Protein 4XGU (pdb70)

InterPro domains:
  IPR001270 ClpA/B family [PR00300] (175-193)
  IPR001270 ClpA/B family [PR00300] (289-303)
  IPR003593 AAA+ ATPase domain [SM00382] (171-323)
  IPR003959 ATPase, AAA-type, core [PF00004] (175-319)
  IPR003960 ATPase, AAA-type, conserved site [PS00674] (293-312)
  IPR027417 P-loop containing nucleoside triphosphate hydrolase [G3DSA:3.40.50.300] (130-339)
  IPR027417 P-loop containing nucleoside triphosphate hydrolase [SSF52540] (135-396)
  IPR044539 Pachytene checkpoint protein 2-like [PTHR45991] (6-421)
  IPR054330 Pch2-like, N-terminal domain [PF22107] (8-100)
  IPR058249 Pachytene checkpoint protein 2, C-terminal [PF23242] (326-416)

Organism: Caenorhabditis elegans (NCBI:txid6239)

B-factor: mean 85.98, std 29.13, range [28.81, 210.5]

Structure (mmCIF, N/CA/C/O backbone):
data_4XGU
#
_entry.id   4XGU
#
_cell.length_a   126.710
_cell.length_b   240.970
_cell.length_c   197.950
_cell.angle_alpha   90.00
_cell.angle_beta   90.00
_cell.angle_gamma   90.00
#
_symmetry.space_group_name_H-M   'C 2 2 21'
#
loop_
_entity.id
_entity.type
_entity.pdbx_description
1 polymer 'Putative pachytene checkpoint protein 2'
2 non-polymer 'SULFATE ION'
3 non-polymer "ADENOSINE-5'-DIPHOSPHATE"
4 water water
#
loop_
_atom_site.group_PDB
_atom_site.id
_atom_site.type_symbol
_atom_site.label_atom_id
_atom_site.label_alt_id
_atom_site.label_comp_id
_atom_site.label_asym_id
_atom_site.label_entity_id
_atom_site.label_seq_id
_atom_site.pdbx_PDB_ins_code
_atom_site.Cartn_x
_atom_site.Cartn_y
_atom_site.Cartn_z
_atom_site.occupancy
_atom_site.B_iso_or_equiv
_atom_site.auth_seq_id
_atom_site.auth_comp_id
_atom_site.auth_asym_id
_atom_site.auth_atom_id
_atom_site.pdbx_PDB_model_num
ATOM 1 N N . PRO A 1 4 ? -30.767 233.815 213.567 1.00 129.60 4 PRO A N 1
ATOM 2 C CA . PRO A 1 4 ? -31.895 233.473 214.439 1.00 132.66 4 PRO A CA 1
ATOM 3 C C . PRO A 1 4 ? -31.495 233.352 215.909 1.00 134.99 4 PRO A C 1
ATOM 4 O O . PRO A 1 4 ? -32.256 233.760 216.785 1.00 136.14 4 PRO A O 1
ATOM 8 N N . MET A 1 5 ? -30.315 232.798 216.169 1.00 134.80 5 MET A N 1
ATOM 9 C CA . MET A 1 5 ? -29.852 232.589 217.538 1.00 134.99 5 MET A CA 1
ATOM 10 C C . MET A 1 5 ? -28.489 233.237 217.762 1.00 131.10 5 MET A C 1
ATOM 11 O O . MET A 1 5 ? -27.560 233.026 216.983 1.00 129.28 5 MET A O 1
ATOM 16 N N . LYS A 1 6 ? -28.370 234.023 218.828 1.00 131.52 6 LYS A N 1
ATOM 17 C CA . LYS A 1 6 ? -27.100 234.667 219.157 1.00 130.59 6 LYS A CA 1
ATOM 18 C C . LYS A 1 6 ? -26.715 234.466 220.619 1.00 134.02 6 LYS A C 1
ATOM 19 O O . LYS A 1 6 ? -27.498 234.742 221.528 1.00 138.96 6 LYS A O 1
ATOM 25 N N . THR A 1 7 ? -25.496 233.981 220.828 1.00 131.03 7 THR A N 1
ATOM 26 C CA . THR A 1 7 ? -24.997 233.679 222.162 1.00 127.75 7 THR A CA 1
ATOM 27 C C . THR A 1 7 ? -23.794 234.547 222.503 1.00 120.20 7 THR A C 1
ATOM 28 O O . THR A 1 7 ? -22.806 234.569 221.769 1.00 120.57 7 THR A O 1
ATOM 32 N N . LEU A 1 8 ? -23.876 235.260 223.621 1.00 115.01 8 LEU A N 1
ATOM 33 C CA . LEU A 1 8 ? -22.794 236.147 224.037 1.00 109.22 8 LEU A CA 1
ATOM 34 C C . LEU A 1 8 ? -22.144 235.702 225.342 1.00 109.00 8 LEU A C 1
ATOM 35 O O . LEU A 1 8 ? -22.824 235.439 226.333 1.00 116.14 8 LEU A O 1
ATOM 40 N N . LYS A 1 9 ? -20.818 235.627 225.330 1.00 102.43 9 LYS A N 1
ATOM 41 C CA . LYS A 1 9 ? -20.050 235.279 226.518 1.00 102.38 9 LYS A CA 1
ATOM 42 C C . LYS A 1 9 ? -18.949 236.309 226.756 1.00 103.32 9 LYS A C 1
ATOM 43 O O . LYS A 1 9 ? -18.560 237.031 225.838 1.00 104.97 9 LYS A O 1
ATOM 49 N N . ASN A 1 10 ? -18.464 236.379 227.992 1.00 99.68 10 ASN A N 1
ATOM 50 C CA . ASN A 1 10 ? -17.374 237.281 228.351 1.00 102.62 10 ASN A CA 1
ATOM 51 C C . ASN A 1 10 ? -17.694 238.745 228.045 1.00 100.20 10 ASN A C 1
ATOM 52 O O . ASN A 1 10 ? -16.863 239.477 227.504 1.00 103.21 10 ASN A O 1
ATOM 57 N N . ILE A 1 11 ? -18.910 239.161 228.378 1.00 91.92 11 ILE A N 1
ATOM 58 C CA . ILE A 1 11 ? -19.265 240.571 228.330 1.00 84.96 11 ILE A CA 1
ATOM 59 C C . ILE A 1 11 ? -18.660 241.252 229.551 1.00 81.95 11 ILE A C 1
ATOM 60 O O . ILE A 1 11 ? -18.701 240.706 230.653 1.00 85.75 11 ILE A O 1
ATOM 65 N N . HIS A 1 12 ? -18.082 242.431 229.358 1.00 78.62 12 HIS A N 1
ATOM 66 C CA . HIS A 1 12 ? -17.487 243.158 230.472 1.00 81.10 12 HIS A CA 1
ATOM 67 C C . HIS A 1 12 ? -18.145 244.515 230.684 1.00 83.40 12 HIS A C 1
ATOM 68 O O . HIS A 1 12 ? -18.392 245.259 229.735 1.00 85.43 12 HIS A O 1
ATOM 75 N N . ALA A 1 13 ? -18.430 244.823 231.944 1.00 82.42 13 ALA A N 1
ATOM 76 C CA . ALA A 1 13 ? -19.031 246.096 232.303 1.00 81.17 13 ALA A CA 1
ATOM 77 C C . ALA A 1 13 ? -18.105 246.871 233.229 1.00 81.23 13 ALA A C 1
ATOM 78 O O . ALA A 1 13 ? -17.527 246.308 234.158 1.00 83.37 13 ALA A O 1
ATOM 80 N N . GLU A 1 14 ? -17.962 248.165 232.964 1.00 81.95 14 GLU A N 1
ATOM 81 C CA . GLU A 1 14 ? -17.132 249.033 233.789 1.00 84.50 14 GLU A CA 1
ATOM 82 C C . GLU A 1 14 ? -17.969 250.165 234.368 1.00 87.39 14 GLU A C 1
ATOM 83 O O . GLU A 1 14 ? -18.643 250.887 233.634 1.00 89.14 14 GLU A O 1
ATOM 89 N N . ILE A 1 15 ? -17.923 250.317 235.686 1.00 89.20 15 ILE A N 1
ATOM 90 C CA . ILE A 1 15 ? -18.766 251.289 236.371 1.00 90.51 15 ILE A CA 1
ATOM 91 C C . ILE A 1 15 ? -17.927 252.357 237.061 1.00 91.08 15 ILE A C 1
ATOM 92 O O . ILE A 1 15 ? -17.001 252.046 237.808 1.00 93.58 15 ILE A O 1
ATOM 97 N N . ARG A 1 16 ? -18.253 253.618 236.798 1.00 92.69 16 ARG A N 1
ATOM 98 C CA . ARG A 1 16 ? -17.523 254.742 237.375 1.00 96.13 16 ARG A CA 1
ATOM 99 C C . ARG A 1 16 ? -18.276 255.321 238.573 1.00 101.69 16 ARG A C 1
ATOM 100 O O . ARG A 1 16 ? -19.360 255.875 238.413 1.00 108.99 16 ARG A O 1
ATOM 108 N N . ILE A 1 17 ? -17.705 255.199 239.768 1.00 101.57 17 ILE A N 1
ATOM 109 C CA . ILE A 1 17 ? -18.384 255.655 240.981 1.00 104.65 17 ILE A CA 1
ATOM 110 C C . ILE A 1 17 ? -17.775 256.903 241.606 1.00 112.62 17 ILE A C 1
ATOM 111 O O . ILE A 1 17 ? -16.555 257.040 241.690 1.00 115.29 17 ILE A O 1
ATOM 116 N N . CYS A 1 18 ? -18.648 257.803 242.049 1.00 116.93 18 CYS A N 1
ATOM 117 C CA . CYS A 1 18 ? -18.247 258.971 242.818 1.00 120.37 18 CYS A CA 1
ATOM 118 C C . CYS A 1 18 ? -17.516 258.587 244.104 1.00 129.80 18 CYS A C 1
ATOM 119 O O . CYS A 1 18 ? -17.862 257.603 244.760 1.00 134.87 18 CYS A O 1
ATOM 122 N N . GLN A 1 19 ? -16.511 259.380 244.462 1.00 131.71 19 GLN A N 1
ATOM 123 C CA . GLN A 1 19 ? -15.683 259.099 245.633 1.00 132.81 19 GLN A CA 1
ATOM 124 C C . GLN A 1 19 ? -16.436 259.274 246.946 1.00 135.91 19 GLN A C 1
ATOM 125 O O . GLN A 1 19 ? -16.122 258.614 247.938 1.00 135.47 19 GLN A O 1
ATOM 131 N N . LYS A 1 20 ? -17.419 260.171 246.950 1.00 139.31 20 LYS A N 1
ATOM 132 C CA . LYS A 1 20 ? -18.181 260.483 248.156 1.00 145.96 20 LYS A CA 1
ATOM 133 C C . LYS A 1 20 ? -18.842 259.240 248.742 1.00 152.35 20 LYS A C 1
ATOM 134 O O . LYS A 1 20 ? -18.859 259.051 249.958 1.00 161.07 20 LYS A O 1
ATOM 136 N N . PHE A 1 21 ? -19.380 258.395 247.870 1.00 148.14 21 PHE A N 1
ATOM 137 C CA . PHE A 1 21 ? -19.985 257.143 248.299 1.00 146.33 21 PHE A CA 1
ATOM 138 C C . PHE A 1 21 ? -18.904 256.147 248.709 1.00 146.63 21 PHE A C 1
ATOM 139 O O . PHE A 1 21 ? -17.923 255.959 247.987 1.00 142.22 21 PHE A O 1
ATOM 141 N N . PRO A 1 22 ? -19.075 255.512 249.879 1.00 151.55 22 PRO A N 1
ATOM 142 C CA . PRO A 1 22 ? -18.113 254.512 250.357 1.00 148.46 22 PRO A CA 1
ATOM 143 C C . PRO A 1 22 ? -17.982 253.346 249.385 1.00 142.37 22 PRO A C 1
ATOM 144 O O . PRO A 1 22 ? -18.989 252.830 248.904 1.00 140.94 22 PRO A O 1
ATOM 148 N N . LYS A 1 23 ? -16.752 252.940 249.095 1.00 142.30 23 LYS A N 1
ATOM 149 C CA . LYS A 1 23 ? -16.522 251.874 248.127 1.00 140.10 23 LYS A CA 1
ATOM 150 C C . LYS A 1 23 ? -17.145 250.543 248.564 1.00 136.47 23 LYS A C 1
ATOM 151 O O . LYS A 1 23 ? -17.468 249.693 247.731 1.00 130.87 23 LYS A O 1
ATOM 157 N N . SER A 1 24 ? -17.312 250.362 249.869 1.00 138.35 24 SER A N 1
ATOM 158 C CA . SER A 1 24 ? -17.854 249.115 250.394 1.00 137.70 24 SER A CA 1
ATOM 159 C C . SER A 1 24 ? -19.378 249.071 250.340 1.00 136.32 24 SER A C 1
ATOM 160 O O . SER A 1 24 ? -19.960 248.002 250.164 1.00 133.09 24 SER A O 1
ATOM 163 N N . THR A 1 25 ? -20.017 250.228 250.499 1.00 141.10 25 THR A N 1
ATOM 164 C CA . THR A 1 25 ? -21.476 250.317 250.463 1.00 149.18 25 THR A CA 1
ATOM 165 C C . THR A 1 25 ? -22.021 249.900 249.105 1.00 151.64 25 THR A C 1
ATOM 166 O O . THR A 1 25 ? -23.162 249.455 248.990 1.00 153.26 25 THR A O 1
ATOM 170 N N . VAL A 1 26 ? -21.189 250.044 248.081 1.00 151.22 26 VAL A N 1
ATOM 171 C CA . VAL A 1 26 ? -21.554 249.677 246.721 1.00 148.80 26 VAL A CA 1
ATOM 172 C C . VAL A 1 26 ? -21.887 248.195 246.602 1.00 151.44 26 VAL A C 1
ATOM 173 O O . VAL A 1 26 ? -22.775 247.799 245.844 1.00 151.94 26 VAL A O 1
ATOM 177 N N . GLN A 1 27 ? -21.168 247.382 247.365 1.00 152.73 27 GLN A N 1
ATOM 178 C CA . GLN A 1 27 ? -21.345 245.938 247.324 1.00 152.28 27 GLN A CA 1
ATOM 179 C C . GLN A 1 27 ? -22.716 245.518 247.850 1.00 155.18 27 GLN A C 1
ATOM 180 O O . GLN A 1 27 ? -23.231 244.463 247.481 1.00 155.85 27 GLN A O 1
ATOM 186 N N . LYS A 1 28 ? -23.302 246.343 248.714 1.00 157.20 28 LYS A N 1
ATOM 187 C CA . LYS A 1 28 ? -24.641 246.074 249.229 1.00 160.25 28 LYS A CA 1
ATOM 188 C C . LYS A 1 28 ? -25.677 246.349 248.146 1.00 161.99 28 LYS A C 1
ATOM 189 O O . LYS A 1 28 ? -26.715 245.691 248.079 1.00 165.85 28 LYS A O 1
ATOM 195 N N . ARG A 1 29 ? -25.379 247.324 247.294 1.00 158.16 29 ARG A N 1
ATOM 196 C CA . ARG A 1 29 ? -26.263 247.689 246.197 1.00 154.13 29 ARG A CA 1
ATOM 197 C C . ARG A 1 29 ? -25.752 247.104 244.882 1.00 150.68 29 ARG A C 1
ATOM 198 O O . ARG A 1 29 ? -26.108 247.580 243.804 1.00 150.39 29 ARG A O 1
ATOM 206 N N . PHE A 1 30 ? -24.913 246.074 244.978 1.00 147.64 30 PHE A N 1
ATOM 207 C CA . PHE A 1 30 ? -24.371 245.399 243.795 1.00 143.73 30 PHE A CA 1
ATOM 208 C C . PHE A 1 30 ? -25.465 244.648 243.049 1.00 145.58 30 PHE A C 1
ATOM 209 O O . PHE A 1 30 ? -25.558 244.735 241.825 1.00 143.00 30 PHE A O 1
ATOM 217 N N . SER A 1 31 ? -26.279 243.907 243.797 1.00 148.45 31 SER A N 1
ATOM 218 C CA . SER A 1 31 ? -27.306 243.039 243.223 1.00 146.34 31 SER A CA 1
ATOM 219 C C . SER A 1 31 ? -28.220 243.778 242.247 1.00 136.79 31 SER A C 1
ATOM 220 O O . SER A 1 31 ? -28.688 243.203 241.263 1.00 133.27 31 SER A O 1
ATOM 223 N N . GLU A 1 32 ? -28.459 245.056 242.522 1.00 131.42 32 GLU A N 1
ATOM 224 C CA . GLU A 1 32 ? -29.308 245.881 241.673 1.00 129.07 32 GLU A CA 1
ATOM 225 C C . GLU A 1 32 ? -28.557 246.396 240.447 1.00 126.33 32 GLU A C 1
ATOM 226 O O . GLU A 1 32 ? -29.174 246.714 239.429 1.00 125.55 32 GLU A O 1
ATOM 232 N N . PHE A 1 33 ? -27.231 246.476 240.541 1.00 127.08 33 PHE A N 1
ATOM 233 C CA . PHE A 1 33 ? -26.414 246.902 239.404 1.00 125.58 33 PHE A CA 1
ATOM 234 C C . PHE A 1 33 ? -26.550 245.933 238.239 1.00 127.14 33 PHE A C 1
ATOM 235 O O . PHE A 1 33 ? -26.720 246.351 237.095 1.00 125.02 33 PHE A O 1
ATOM 243 N N . GLU A 1 34 ? -26.469 244.640 238.541 1.00 130.49 34 GLU A N 1
ATOM 244 C CA . GLU A 1 34 ? -26.621 243.599 237.531 1.00 130.91 34 GLU A CA 1
ATOM 245 C C . GLU A 1 34 ? -27.949 243.733 236.799 1.00 132.93 34 GLU A C 1
ATOM 246 O O . GLU A 1 34 ? -28.015 243.574 235.582 1.00 135.16 34 GLU A O 1
ATOM 252 N N . GLU A 1 35 ? -29.006 244.017 237.554 1.00 130.70 35 GLU A N 1
ATOM 253 C CA . GLU A 1 35 ? -30.325 244.240 236.975 1.00 131.61 35 GLU A CA 1
ATOM 254 C C . GLU A 1 35 ? -30.311 245.495 236.114 1.00 130.83 35 GLU A C 1
ATOM 255 O O . GLU A 1 35 ? -30.899 245.533 235.033 1.00 133.16 35 GLU A O 1
ATOM 261 N N . LEU A 1 36 ? -29.629 246.521 236.611 1.00 127.72 36 LEU A N 1
ATOM 262 C CA . LEU A 1 36 ? -29.464 247.775 235.887 1.00 122.14 36 LEU A CA 1
ATOM 263 C C . LEU A 1 36 ? -28.640 247.577 234.621 1.00 117.02 36 LEU A C 1
ATOM 264 O O . LEU A 1 36 ? -28.993 248.081 233.555 1.00 119.93 36 LEU A O 1
ATOM 269 N N . ILE A 1 37 ? -27.537 246.846 234.751 1.00 108.90 37 ILE A N 1
ATOM 270 C CA . ILE A 1 37 ? -26.675 246.533 233.617 1.00 100.71 37 ILE A CA 1
ATOM 271 C C . ILE A 1 37 ? -27.438 245.743 232.554 1.00 100.22 37 ILE A C 1
ATOM 272 O O . ILE A 1 37 ? -27.293 245.994 231.355 1.00 101.49 37 ILE A O 1
ATOM 277 N N . LYS A 1 38 ? -28.261 244.799 232.999 1.00 99.94 38 LYS A N 1
ATOM 278 C CA . LYS A 1 38 ? -29.076 244.000 232.089 1.00 98.58 38 LYS A CA 1
ATOM 279 C C . LYS A 1 38 ? -30.088 244.862 231.340 1.00 100.09 38 LYS A C 1
ATOM 280 O O . LYS A 1 38 ? -30.324 244.663 230.148 1.00 103.50 38 LYS A O 1
ATOM 286 N N . ALA A 1 39 ? -30.682 245.821 232.042 1.00 96.09 39 ALA A N 1
ATOM 287 C CA . ALA A 1 39 ? -31.660 246.710 231.431 1.00 94.97 39 ALA A CA 1
ATOM 288 C C . ALA A 1 39 ? -30.975 247.703 230.500 1.00 94.80 39 ALA A C 1
ATOM 289 O O . ALA A 1 39 ? -31.507 248.046 229.443 1.00 95.11 39 ALA A O 1
ATOM 291 N N . ALA A 1 40 ? -29.791 248.158 230.900 1.00 95.42 40 ALA A N 1
ATOM 292 C CA . ALA A 1 40 ? -29.017 249.100 230.098 1.00 92.23 40 ALA A CA 1
ATOM 293 C C . ALA A 1 40 ? -28.555 248.449 228.804 1.00 92.44 40 ALA A C 1
ATOM 294 O O . ALA A 1 40 ? -28.322 249.126 227.805 1.00 94.82 40 ALA A O 1
ATOM 296 N N . SER A 1 41 ? -28.425 247.128 228.832 1.00 95.17 41 SER A N 1
ATOM 297 C CA . SER A 1 41 ? -27.964 246.377 227.675 1.00 98.88 41 SER A CA 1
ATOM 298 C C . SER A 1 41 ? -28.963 246.453 226.526 1.00 98.99 41 SER A C 1
ATOM 299 O O . SER A 1 41 ? -28.585 246.351 225.358 1.00 98.74 41 SER A O 1
ATOM 302 N N . LYS A 1 42 ? -30.238 246.626 226.864 1.00 98.98 42 LYS A N 1
ATOM 303 C CA . LYS A 1 42 ? -31.285 246.751 225.856 1.00 95.94 42 LYS A CA 1
ATOM 304 C C . LYS A 1 42 ? -31.045 247.981 224.987 1.00 95.84 42 LYS A C 1
ATOM 305 O O . LYS A 1 42 ? -31.264 247.952 223.777 1.00 94.01 42 LYS A O 1
ATOM 311 N N . ASN A 1 43 ? -30.609 249.067 225.617 1.00 95.99 43 ASN A N 1
ATOM 312 C CA . ASN A 1 43 ? -30.230 250.276 224.894 1.00 95.33 43 ASN A CA 1
ATOM 313 C C . ASN A 1 43 ? -28.740 250.541 225.046 1.00 100.60 43 ASN A C 1
ATOM 314 O O . ASN A 1 43 ? -28.333 251.384 225.845 1.00 111.40 43 ASN A O 1
ATOM 319 N N . ALA A 1 44 ? -27.921 249.820 224.290 1.00 91.75 44 ALA A N 1
ATOM 320 C CA . ALA A 1 44 ? -26.481 249.928 224.469 1.00 85.65 44 ALA A CA 1
ATOM 321 C C . ALA A 1 44 ? -25.700 249.774 223.173 1.00 85.35 44 ALA A C 1
ATOM 322 O O . ALA A 1 44 ? -26.173 249.189 222.196 1.00 93.92 44 ALA A O 1
ATOM 324 N N . ARG A 1 45 ? -24.491 250.318 223.188 1.00 80.35 45 ARG A N 1
ATOM 325 C CA . ARG A 1 45 ? -23.551 250.178 222.091 1.00 81.58 45 ARG A CA 1
ATOM 326 C C . ARG A 1 45 ? -22.243 249.616 222.626 1.00 79.41 45 ARG A C 1
ATOM 327 O O . ARG A 1 45 ? -21.830 249.955 223.735 1.00 84.71 45 ARG A O 1
ATOM 335 N N . ASN A 1 46 ? -21.594 248.762 221.843 1.00 70.29 46 ASN A N 1
ATOM 336 C CA . ASN A 1 46 ? -20.308 248.204 222.238 1.00 66.39 46 ASN A CA 1
ATOM 337 C C . ASN A 1 46 ? -19.289 249.316 222.486 1.00 66.17 46 ASN A C 1
ATOM 338 O O . ASN A 1 46 ? -19.170 250.240 221.687 1.00 74.56 46 ASN A O 1
ATOM 343 N N . TRP A 1 47 ? -18.595 249.245 223.620 1.00 60.55 47 TRP A N 1
ATOM 344 C CA . TRP A 1 47 ? -17.542 250.199 223.979 1.00 65.10 47 TRP A CA 1
ATOM 345 C C . TRP A 1 47 ? -17.961 251.667 223.916 1.00 69.77 47 TRP A C 1
ATOM 346 O O . TRP A 1 47 ? -17.114 252.557 223.822 1.00 75.15 47 TRP A O 1
ATOM 357 N N . LYS A 1 48 ? -19.264 251.917 223.964 1.00 68.52 48 LYS A N 1
ATOM 358 C CA . LYS A 1 48 ? -19.774 253.279 224.027 1.00 72.03 48 LYS A CA 1
ATOM 359 C C . LYS A 1 48 ? -20.501 253.482 225.351 1.00 70.67 48 LYS A C 1
ATOM 360 O O . LYS A 1 48 ? -21.288 252.633 225.769 1.00 68.88 48 LYS A O 1
ATOM 366 N N . PRO A 1 49 ? -20.223 254.606 226.025 1.00 74.84 49 PRO A N 1
ATOM 367 C CA . PRO A 1 49 ? -20.759 254.864 227.364 1.00 82.48 49 PRO A CA 1
ATOM 368 C C . PRO A 1 49 ? -22.195 255.367 227.336 1.00 89.17 49 PRO A C 1
ATOM 369 O O . PRO A 1 49 ? -22.631 255.939 226.336 1.00 91.07 49 PRO A O 1
ATOM 373 N N . ILE A 1 50 ? -22.918 255.155 228.430 1.00 91.04 50 ILE A N 1
ATOM 374 C CA . ILE A 1 50 ? -24.293 255.624 228.544 1.00 90.15 50 ILE A CA 1
ATOM 375 C C . ILE A 1 50 ? -24.434 256.623 229.686 1.00 94.76 50 ILE A C 1
ATOM 376 O O . ILE A 1 50 ? -24.334 256.254 230.856 1.00 98.21 50 ILE A O 1
ATOM 381 N N . SER A 1 61 ? -34.450 253.895 240.224 1.00 135.86 61 SER A N 1
ATOM 382 C CA . SER A 1 61 ? -34.956 255.134 240.802 1.00 138.03 61 SER A CA 1
ATOM 383 C C . SER A 1 61 ? -33.857 256.182 240.917 1.00 138.28 61 SER A C 1
ATOM 384 O O . SER A 1 61 ? -34.133 257.356 241.166 1.00 139.69 61 SER A O 1
ATOM 387 N N . LEU A 1 62 ? -32.611 255.758 240.737 1.00 138.91 62 LEU A N 1
ATOM 388 C CA . LEU A 1 62 ? -31.479 256.653 240.936 1.00 139.32 62 LEU A CA 1
ATOM 389 C C . LEU A 1 62 ? -30.313 256.388 239.987 1.00 135.41 62 LEU A C 1
ATOM 390 O O . LEU A 1 62 ? -30.107 255.268 239.519 1.00 132.42 62 LEU A O 1
ATOM 395 N N . ASN A 1 63 ? -29.559 257.446 239.711 1.00 134.02 63 ASN A N 1
ATOM 396 C CA . ASN A 1 63 ? -28.333 257.362 238.934 1.00 128.37 63 ASN A CA 1
ATOM 397 C C . ASN A 1 63 ? -27.216 258.025 239.735 1.00 125.69 63 ASN A C 1
ATOM 398 O O . ASN A 1 63 ? -26.113 258.245 239.238 1.00 123.48 63 ASN A O 1
ATOM 403 N N . GLU A 1 64 ? -27.521 258.330 240.993 1.00 125.67 64 GLU A N 1
ATOM 404 C CA . GLU A 1 64 ? -26.626 259.102 241.850 1.00 127.23 64 GLU A CA 1
ATOM 405 C C . GLU A 1 64 ? -25.364 258.344 242.246 1.00 125.24 64 GLU A C 1
ATOM 406 O O . GLU A 1 64 ? -24.321 258.950 242.492 1.00 126.17 64 GLU A O 1
ATOM 412 N N . LEU A 1 65 ? -25.459 257.021 242.307 1.00 123.95 65 LEU A N 1
ATOM 413 C CA . LEU A 1 65 ? -24.342 256.202 242.768 1.00 123.42 65 LEU A CA 1
ATOM 414 C C . LEU A 1 65 ? -23.149 256.230 241.815 1.00 121.05 65 LEU A C 1
ATOM 415 O O . LEU A 1 65 ? -22.004 256.363 242.249 1.00 122.59 65 LEU A O 1
ATOM 420 N N . PHE A 1 66 ? -23.417 256.104 240.521 1.00 117.76 66 PHE A N 1
ATOM 421 C CA . PHE A 1 66 ? -22.349 256.022 239.531 1.00 112.90 66 PHE A CA 1
ATOM 422 C C . PHE A 1 66 ? -22.397 257.178 238.540 1.00 109.96 66 PHE A C 1
ATOM 423 O O . PHE A 1 66 ? -23.466 257.705 238.237 1.00 111.31 66 PHE A O 1
ATOM 431 N N . GLU A 1 67 ? -21.231 257.563 238.030 1.00 106.93 67 GLU A N 1
ATOM 432 C CA . GLU A 1 67 ? -21.144 258.667 237.084 1.00 108.16 67 GLU A CA 1
ATOM 433 C C . GLU A 1 67 ? -21.361 258.209 235.644 1.00 107.87 67 GLU A C 1
ATOM 434 O O . GLU A 1 67 ? -22.029 258.891 234.870 1.00 111.47 67 GLU A O 1
ATOM 440 N N . LYS A 1 68 ? -20.800 257.057 235.284 1.00 106.71 68 LYS A N 1
ATOM 441 C CA . LYS A 1 68 ? -20.972 256.533 233.932 1.00 102.31 68 LYS A CA 1
ATOM 442 C C . LYS A 1 68 ? -20.777 255.020 233.856 1.00 97.52 68 LYS A C 1
ATOM 443 O O . LYS A 1 68 ? -20.187 254.409 234.747 1.00 98.68 68 LYS A O 1
ATOM 449 N N . LEU A 1 69 ? -21.279 254.428 232.776 1.00 95.09 69 LEU A N 1
ATOM 450 C CA . LEU A 1 69 ? -21.205 252.986 232.572 1.00 90.55 69 LEU A CA 1
ATOM 451 C C . LEU A 1 69 ? -20.829 252.659 231.128 1.00 87.52 69 LEU A C 1
ATOM 452 O O . LEU A 1 69 ? -21.308 253.305 230.196 1.00 88.13 69 LEU A O 1
ATOM 457 N N . VAL A 1 70 ? -19.967 251.659 230.950 1.00 80.97 70 VAL A N 1
ATOM 458 C CA . VAL A 1 70 ? -19.575 251.198 229.619 1.00 71.89 70 VAL A CA 1
ATOM 459 C C . VAL A 1 70 ? -19.624 249.675 229.531 1.00 72.27 70 VAL A C 1
ATOM 460 O O . VAL A 1 70 ? -19.069 248.978 230.380 1.00 73.03 70 VAL A O 1
ATOM 464 N N . ILE A 1 71 ? -20.288 249.161 228.502 1.00 73.62 71 ILE A N 1
ATOM 465 C CA . ILE A 1 71 ? -20.372 247.721 228.285 1.00 73.42 71 ILE A CA 1
ATOM 466 C C . ILE A 1 71 ? -19.671 247.334 226.989 1.00 74.44 71 ILE A C 1
ATOM 467 O O . ILE A 1 71 ? -19.902 247.946 225.945 1.00 75.10 71 ILE A O 1
ATOM 472 N N . GLY A 1 72 ? -18.816 246.317 227.055 1.00 75.16 72 GLY A N 1
ATOM 473 C CA . GLY A 1 72 ? -18.045 245.920 225.894 1.00 77.46 72 GLY A CA 1
ATOM 474 C C . GLY A 1 72 ? -17.643 244.460 225.846 1.00 80.75 72 GLY A C 1
ATOM 475 O O . GLY A 1 72 ? -17.477 243.806 226.875 1.00 82.76 72 GLY A O 1
ATOM 476 N N . THR A 1 73 ? -17.492 243.954 224.627 1.00 81.91 73 THR A N 1
ATOM 477 C CA . THR A 1 73 ? -16.977 242.613 224.392 1.00 79.27 73 THR A CA 1
ATOM 478 C C . THR A 1 73 ? -16.266 242.587 223.044 1.00 77.05 73 THR A C 1
ATOM 479 O O . THR A 1 73 ? -16.617 243.344 222.138 1.00 83.23 73 THR A O 1
ATOM 483 N N . CYS A 1 74 ? -15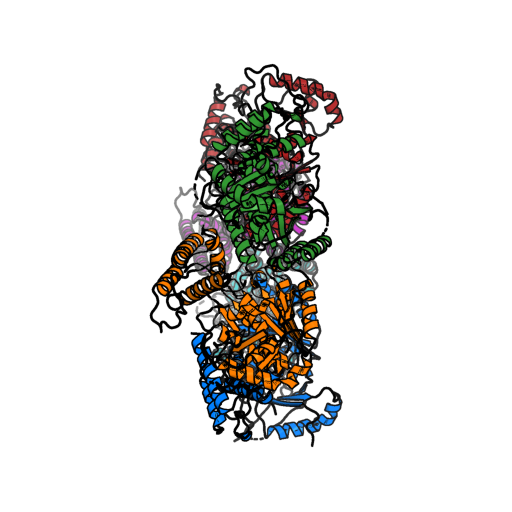.261 241.728 222.914 1.00 73.44 74 CYS A N 1
ATOM 484 C CA . CYS A 1 74 ? -14.469 241.670 221.688 1.00 69.20 74 CYS A CA 1
ATOM 485 C C . CYS A 1 74 ? -15.123 240.818 220.600 1.00 73.26 74 CYS A C 1
ATOM 486 O O . CYS A 1 74 ? -14.571 240.672 219.509 1.00 72.21 74 CYS A O 1
ATOM 489 N N . GLU A 1 75 ? -16.293 240.258 220.898 1.00 71.93 75 GLU A N 1
ATOM 490 C CA . GLU A 1 75 ? -17.014 239.444 219.924 1.00 80.60 75 GLU A CA 1
ATOM 491 C C . GLU A 1 75 ? -17.857 240.306 218.986 1.00 84.55 75 GLU A C 1
ATOM 492 O O . GLU A 1 75 ? -18.054 239.961 217.820 1.00 88.65 75 GLU A O 1
ATOM 498 N N . LEU A 1 76 ? -18.353 241.426 219.502 1.00 78.20 76 LEU A N 1
ATOM 499 C CA . LEU A 1 76 ? -19.117 242.368 218.694 1.00 67.68 76 LEU A CA 1
ATOM 500 C C . LEU A 1 76 ? -18.215 243.447 218.111 1.00 67.84 76 LEU A C 1
ATOM 501 O O . LEU A 1 76 ? -17.162 243.755 218.668 1.00 71.17 76 LEU A O 1
ATOM 506 N N . ARG A 1 77 ? -18.637 244.026 216.991 1.00 67.83 77 ARG A N 1
ATOM 507 C CA . ARG A 1 77 ? -17.918 245.143 216.394 1.00 67.05 77 ARG A CA 1
ATOM 508 C C . ARG A 1 77 ? -17.989 246.362 217.304 1.00 70.12 77 ARG A C 1
ATOM 509 O O . ARG A 1 77 ? -18.821 246.423 218.209 1.00 66.48 77 ARG A O 1
ATOM 517 N N . ASP A 1 78 ? -17.120 247.334 217.043 1.00 74.26 78 ASP A N 1
ATOM 518 C CA . ASP A 1 78 ? -16.956 248.490 217.918 1.00 73.37 78 ASP A CA 1
ATOM 519 C C . ASP A 1 78 ? -18.243 249.285 218.117 1.00 80.47 78 ASP A C 1
ATOM 520 O O . ASP A 1 78 ? -18.551 249.695 219.229 1.00 84.40 78 ASP A O 1
ATOM 525 N N . GLY A 1 79 ? -18.997 249.501 217.048 1.00 82.33 79 GLY A N 1
ATOM 526 C CA . GLY A 1 79 ? -20.169 250.353 217.136 1.00 87.98 79 GLY A CA 1
ATOM 527 C C . GLY A 1 79 ? -21.488 249.611 217.205 1.00 90.67 79 GLY A C 1
ATOM 528 O O . GLY A 1 79 ? -22.536 250.223 217.399 1.00 94.52 79 GLY A O 1
ATOM 529 N N . GLU A 1 80 ? -21.437 248.291 217.057 1.00 90.45 80 GLU A N 1
ATOM 530 C CA . GLU A 1 80 ? -22.652 247.490 216.946 1.00 92.81 80 GLU A CA 1
ATOM 531 C C . GLU A 1 80 ? -23.462 247.412 218.237 1.00 83.96 80 GLU A C 1
ATOM 532 O O . GLU A 1 80 ? -22.908 247.386 219.336 1.00 78.83 80 GLU A O 1
ATOM 538 N N . LEU A 1 81 ? -24.783 247.377 218.083 1.00 82.83 81 LEU A N 1
ATOM 539 C CA . LEU A 1 81 ? -25.691 247.177 219.203 1.00 78.41 81 LEU A CA 1
ATOM 540 C C . LEU A 1 81 ? -25.805 245.700 219.542 1.00 76.44 81 LEU A C 1
ATOM 541 O O . LEU A 1 81 ? -25.276 244.845 218.833 1.00 71.56 81 LEU A O 1
ATOM 546 N N . PHE A 1 82 ? -26.513 245.407 220.627 1.00 87.17 82 PHE A N 1
ATOM 547 C CA . PHE A 1 82 ? -26.772 244.031 221.028 1.00 94.96 82 PHE A CA 1
ATOM 548 C C . PHE A 1 82 ? -28.120 243.571 220.480 1.00 109.45 82 PHE A C 1
ATOM 549 O O . PHE A 1 82 ? -29.169 244.056 220.908 1.00 116.09 82 PHE A O 1
ATOM 557 N N . GLU A 1 83 ? -28.093 242.642 219.530 1.00 115.01 83 GLU A N 1
ATOM 558 C CA . GLU A 1 83 ? -29.325 242.124 218.944 1.00 123.57 83 GLU A CA 1
ATOM 559 C C . GLU A 1 83 ? -29.539 240.654 219.287 1.00 125.16 83 GLU A C 1
ATOM 560 O O . GLU A 1 83 ? -28.579 239.890 219.401 1.00 125.03 83 GLU A O 1
ATOM 566 N N . ASN A 1 84 ? -30.808 240.284 219.457 1.00 123.29 84 ASN A N 1
ATOM 567 C CA . ASN A 1 84 ? -31.222 238.916 219.770 1.00 118.12 84 ASN A CA 1
ATOM 568 C C . ASN A 1 84 ? -30.755 238.445 221.150 1.00 104.74 84 ASN A C 1
ATOM 569 O O . ASN A 1 84 ? -29.563 238.430 221.459 1.00 89.65 84 ASN A O 1
ATOM 574 N N . ASP A 1 87 ? -30.216 238.314 225.256 1.00 104.12 87 ASP A N 1
ATOM 575 C CA . ASP A 1 87 ? -30.272 237.311 226.315 1.00 110.18 87 ASP A CA 1
ATOM 576 C C . ASP A 1 87 ? -28.950 237.261 227.073 1.00 109.52 87 ASP A C 1
ATOM 577 O O . ASP A 1 87 ? -28.289 236.223 227.127 1.00 108.89 87 ASP A O 1
ATOM 582 N N . LEU A 1 88 ? -28.572 238.391 227.661 1.00 110.25 88 LEU A N 1
ATOM 583 C CA . LEU A 1 88 ? -27.260 238.526 228.282 1.00 110.97 88 LEU A CA 1
ATOM 584 C C . LEU A 1 88 ? -27.110 237.765 229.591 1.00 116.72 88 LEU A C 1
ATOM 585 O O . LEU A 1 88 ? -28.003 237.763 230.439 1.00 116.41 88 LEU A O 1
ATOM 590 N N . THR A 1 89 ? -25.955 237.125 229.740 1.00 120.45 89 THR A N 1
ATOM 591 C CA . THR A 1 89 ? -25.571 236.483 230.986 1.00 124.72 89 THR A CA 1
ATOM 592 C C . THR A 1 89 ? -24.251 237.088 231.449 1.00 124.96 89 THR A C 1
ATOM 593 O O . THR A 1 89 ? -23.247 237.012 230.741 1.00 127.45 89 THR A O 1
ATOM 597 N N . ILE A 1 90 ? -24.255 237.700 232.630 1.00 121.56 90 ILE A N 1
ATOM 598 C CA . ILE A 1 90 ? -23.070 238.397 233.123 1.00 113.98 90 ILE A CA 1
ATOM 599 C C . ILE A 1 90 ? -22.649 237.935 234.517 1.00 120.15 90 ILE A C 1
ATOM 600 O O . ILE A 1 90 ? -23.463 237.871 235.438 1.00 126.04 90 ILE A O 1
ATOM 605 N N . ASN A 1 91 ? -21.364 237.620 234.657 1.00 121.79 91 ASN A N 1
ATOM 606 C CA . ASN A 1 91 ? -20.808 237.144 235.919 1.00 128.01 91 ASN A CA 1
ATOM 607 C C . ASN A 1 91 ? -20.218 238.286 236.744 1.00 134.31 91 ASN A C 1
ATOM 608 O O . ASN A 1 91 ? -19.673 239.237 236.183 1.00 134.35 91 ASN A O 1
ATOM 613 N N . PRO A 1 92 ? -20.324 238.195 238.080 1.00 141.11 92 PRO A N 1
ATOM 614 C CA . PRO A 1 92 ? -19.831 239.259 238.964 1.00 143.47 92 PRO A CA 1
ATOM 615 C C . PRO A 1 92 ? -18.326 239.489 238.845 1.00 141.09 92 PRO A C 1
ATOM 616 O O . PRO A 1 92 ? -17.874 240.625 238.981 1.00 141.29 92 PRO A O 1
ATOM 620 N N . SER A 1 93 ? -17.566 238.427 238.593 1.00 136.59 93 SER A N 1
ATOM 621 C CA . SER A 1 93 ? -16.120 238.547 238.438 1.00 132.35 93 SER A CA 1
ATOM 622 C C . SER A 1 93 ? -15.773 239.316 237.167 1.00 126.31 93 SER A C 1
ATOM 623 O O . SER A 1 93 ? -14.696 239.905 237.062 1.00 129.08 93 SER A O 1
ATOM 626 N N . ASN A 1 94 ? -16.692 239.306 236.205 1.00 115.55 94 ASN A N 1
ATOM 627 C CA . ASN A 1 94 ? -16.527 240.083 234.981 1.00 104.90 94 ASN A CA 1
ATOM 628 C C . ASN A 1 94 ? -16.940 241.534 235.176 1.00 100.21 94 ASN A C 1
ATOM 629 O O . ASN A 1 94 ? -16.518 242.413 234.429 1.00 101.54 94 ASN A O 1
ATOM 634 N N . ILE A 1 95 ? -17.775 241.784 236.178 1.00 97.77 95 ILE A N 1
ATOM 635 C CA . ILE A 1 95 ? -18.176 243.148 236.503 1.00 94.43 95 ILE A CA 1
ATOM 636 C C . ILE A 1 95 ? -17.202 243.778 237.486 1.00 96.68 95 ILE A C 1
ATOM 637 O O . ILE A 1 95 ? -17.153 243.373 238.641 1.00 102.58 95 ILE A O 1
ATOM 642 N N . HIS A 1 96 ? -16.435 244.767 237.041 1.00 92.50 96 HIS A N 1
ATOM 643 C CA . HIS A 1 96 ? -15.514 245.455 237.933 1.00 93.28 96 HIS A CA 1
ATOM 644 C C . HIS A 1 96 ? -15.795 246.954 237.958 1.00 92.76 96 HIS A C 1
ATOM 645 O O . HIS A 1 96 ? -16.129 247.561 236.937 1.00 90.04 96 HIS A O 1
ATOM 652 N N . VAL A 1 97 ? -15.657 247.533 239.145 1.00 95.83 97 VAL A N 1
ATOM 653 C CA . VAL A 1 97 ? -15.935 248.939 239.379 1.00 98.10 97 VAL A CA 1
ATOM 654 C C . VAL A 1 97 ? -14.610 249.689 239.510 1.00 92.43 97 VAL A C 1
ATOM 655 O O . VAL A 1 97 ? -13.656 249.156 240.071 1.00 92.42 97 VAL A O 1
ATOM 659 N N . TYR A 1 98 ? -14.540 250.905 238.971 1.00 90.35 98 TYR A N 1
ATOM 660 C CA . TYR A 1 98 ? -13.320 251.704 239.040 1.00 91.48 98 TYR A CA 1
ATOM 661 C C . TYR A 1 98 ? -13.646 253.096 239.541 1.00 99.19 98 TYR A C 1
ATOM 662 O O . TYR A 1 98 ? -14.601 253.731 239.088 1.00 99.98 98 TYR A O 1
ATOM 671 N N . LYS A 1 99 ? -12.855 253.548 240.506 1.00 108.91 99 LYS A N 1
ATOM 672 C CA . LYS A 1 99 ? -12.960 254.898 241.031 1.00 114.88 99 LYS A CA 1
ATOM 673 C C . LYS A 1 99 ? -11.867 255.767 240.414 1.00 118.87 99 LYS A C 1
ATOM 674 O O . LYS A 1 99 ? -10.678 255.470 240.545 1.00 124.27 99 LYS A O 1
ATOM 680 N N . LEU A 1 100 ? -12.275 256.836 239.738 1.00 116.65 100 LEU A N 1
ATOM 681 C CA . LEU A 1 100 ? -11.332 257.709 239.044 1.00 115.00 100 LEU A CA 1
ATOM 682 C C . LEU A 1 100 ? -10.403 258.448 240.001 1.00 119.54 100 LEU A C 1
ATOM 683 O O . LEU A 1 100 ? -10.754 258.712 241.150 1.00 128.32 100 LEU A O 1
ATOM 688 N N . HIS A 1 101 ? -9.210 258.775 239.513 1.00 114.44 101 HIS A N 1
ATOM 689 C CA . HIS A 1 101 ? -8.267 259.589 240.268 1.00 116.74 101 HIS A CA 1
ATOM 690 C C . HIS A 1 101 ? -8.097 260.947 239.594 1.00 119.60 101 HIS A C 1
ATOM 691 O O . HIS A 1 101 ? -7.573 261.040 238.483 1.00 113.51 101 HIS A O 1
ATOM 698 N N . LYS A 1 102 ? -8.550 261.995 240.276 1.00 128.12 102 LYS A N 1
ATOM 699 C CA . LYS A 1 102 ? -8.570 263.341 239.709 1.00 133.99 102 LYS A CA 1
ATOM 700 C C . LYS A 1 102 ? -7.169 263.905 239.486 1.00 139.55 102 LYS A C 1
ATOM 701 O O . LYS A 1 102 ? -6.934 264.637 238.524 1.00 141.08 102 LYS A O 1
ATOM 703 N N . ASP A 1 103 ? -6.243 263.565 240.378 1.00 141.01 103 ASP A N 1
ATOM 704 C CA . ASP A 1 103 ? -4.874 264.057 240.278 1.00 144.29 103 ASP A CA 1
ATOM 705 C C . ASP A 1 103 ? -3.876 262.987 240.709 1.00 154.91 103 ASP A C 1
ATOM 706 O O . ASP A 1 103 ? -4.014 262.397 241.781 1.00 160.67 103 ASP A O 1
ATOM 711 N N . GLY A 1 104 ? -2.871 262.737 239.872 1.00 155.84 104 GLY A N 1
ATOM 712 C CA . GLY A 1 104 ? -2.715 263.439 238.610 1.00 151.63 104 GLY A CA 1
ATOM 713 C C . GLY A 1 104 ? -1.356 263.191 237.984 1.00 145.87 104 GLY A C 1
ATOM 714 O O . GLY A 1 104 ? -0.583 262.370 238.483 1.00 148.34 104 GLY A O 1
ATOM 715 N N . PRO A 1 105 ? -1.054 263.899 236.884 1.00 135.37 105 PRO A N 1
ATOM 716 C CA . PRO A 1 105 ? 0.241 263.758 236.208 1.00 133.14 105 PRO A CA 1
ATOM 717 C C . PRO A 1 105 ? 1.397 264.255 237.073 1.00 139.85 105 PRO A C 1
ATOM 718 O O . PRO A 1 105 ? 1.417 265.421 237.470 1.00 143.84 105 PRO A O 1
ATOM 722 N N . LEU A 1 106 ? 2.347 263.371 237.359 1.00 139.47 106 LEU A N 1
ATOM 723 C CA . LEU A 1 106 ? 3.462 263.702 238.238 1.00 143.99 106 LEU A CA 1
ATOM 724 C C . LEU A 1 106 ? 4.754 263.954 237.466 1.00 142.89 106 LEU A C 1
ATOM 725 O O . LEU A 1 106 ? 4.990 263.359 236.414 1.00 140.71 106 LEU A O 1
ATOM 730 N N . SER A 1 107 ? 5.585 264.845 238.000 1.00 142.89 107 SER A N 1
ATOM 731 C CA . SER A 1 107 ? 6.848 265.203 237.368 1.00 138.73 107 SER A CA 1
ATOM 732 C C . SER A 1 107 ? 7.815 264.025 237.361 1.00 137.80 107 SER A C 1
ATOM 733 O O . SER A 1 107 ? 7.649 263.069 238.118 1.00 135.61 107 SER A O 1
ATOM 736 N N . SER A 1 122 ? 9.777 261.134 230.511 1.00 122.87 122 SER A N 1
ATOM 737 C CA . SER A 1 122 ? 9.979 261.390 231.932 1.00 131.26 122 SER A CA 1
ATOM 738 C C . SER A 1 122 ? 8.693 261.887 232.593 1.00 133.92 122 SER A C 1
ATOM 739 O O . SER A 1 122 ? 8.699 262.890 233.304 1.00 142.56 122 SER A O 1
ATOM 742 N N . GLN A 1 123 ? 7.591 261.184 232.352 1.00 128.55 123 GLN A N 1
ATOM 743 C CA . GLN A 1 123 ? 6.313 261.538 232.964 1.00 130.06 123 GLN A CA 1
ATOM 744 C C . GLN A 1 123 ? 5.498 260.290 233.293 1.00 124.87 123 GLN A C 1
ATOM 745 O O . GLN A 1 123 ? 5.570 259.284 232.586 1.00 122.41 123 GLN A O 1
ATOM 751 N N . LEU A 1 124 ? 4.725 260.363 234.371 1.00 118.98 124 LEU A N 1
ATOM 752 C CA . LEU A 1 124 ? 3.933 259.225 234.819 1.00 107.98 124 LEU A CA 1
ATOM 753 C C . LEU A 1 124 ? 2.477 259.598 235.044 1.00 104.86 124 LEU A C 1
ATOM 754 O O . LEU A 1 124 ? 2.172 260.651 235.605 1.00 101.85 124 LEU A O 1
ATOM 759 N N . TRP A 1 125 ? 1.585 258.720 234.598 1.00 99.58 125 TRP A N 1
ATOM 760 C CA . TRP A 1 125 ? 0.165 258.835 234.890 1.00 95.88 125 TRP A CA 1
ATOM 761 C C . TRP A 1 125 ? -0.234 257.653 235.762 1.00 100.28 125 TRP A C 1
ATOM 762 O O . TRP A 1 125 ? 0.301 256.558 235.610 1.00 101.59 125 TRP A O 1
ATOM 773 N N . GLN A 1 126 ? -1.168 257.863 236.678 1.00 104.98 126 GLN A N 1
ATOM 774 C CA . GLN A 1 126 ? -1.621 256.764 237.519 1.00 110.43 126 GLN A CA 1
ATOM 775 C C . GLN A 1 126 ? -3.085 256.431 237.241 1.00 113.74 126 GLN A C 1
ATOM 776 O O . GLN A 1 126 ? -3.964 257.288 237.347 1.00 118.29 126 GLN A O 1
ATOM 782 N N . LEU A 1 127 ? -3.329 255.170 236.888 1.00 109.60 127 LEU A N 1
ATOM 783 C CA . LEU A 1 127 ? -4.619 254.730 236.359 1.00 98.96 127 LEU A CA 1
ATOM 784 C C . LEU A 1 127 ? -5.512 254.048 237.390 1.00 97.84 127 LEU A C 1
ATOM 785 O O . LEU A 1 127 ? -5.014 253.418 238.321 1.00 104.44 127 LEU A O 1
ATOM 790 N N . PRO A 1 128 ? -6.842 254.161 237.222 1.00 92.77 128 PRO A N 1
ATOM 791 C CA . PRO A 1 128 ? -7.562 254.922 236.191 1.00 93.09 128 PRO A CA 1
ATOM 792 C C . PRO A 1 128 ? -7.661 256.417 236.516 1.00 102.50 128 PRO A C 1
ATOM 793 O O . PRO A 1 128 ? -8.053 256.778 237.630 1.00 105.66 128 PRO A O 1
ATOM 797 N N . CYS A 1 129 ? -7.289 257.269 235.561 1.00 105.47 129 CYS A N 1
ATOM 798 C CA . CYS A 1 129 ? -7.466 258.712 235.713 1.00 111.90 129 CYS A CA 1
ATOM 799 C C . CYS A 1 129 ? -8.240 259.311 234.540 1.00 113.08 129 CYS A C 1
ATOM 800 O O . CYS A 1 129 ? -8.721 258.600 233.654 1.00 111.54 129 CYS A O 1
ATOM 803 N N . VAL A 1 130 ? -8.380 260.630 234.572 1.00 114.93 130 VAL A N 1
ATOM 804 C CA . VAL A 1 130 ? -9.365 261.330 233.757 1.00 113.31 130 VAL A CA 1
ATOM 805 C C . VAL A 1 130 ? -9.096 261.341 232.249 1.00 110.68 130 VAL A C 1
ATOM 806 O O . VAL A 1 130 ? -9.988 261.032 231.458 1.00 120.27 130 VAL A O 1
ATOM 810 N N . GLU A 1 131 ? -7.883 261.703 231.846 1.00 99.21 131 GLU A N 1
ATOM 811 C CA . GLU A 1 131 ? -7.584 261.874 230.423 1.00 105.08 131 GLU A CA 1
ATOM 812 C C . GLU A 1 131 ? -7.711 260.585 229.611 1.00 114.40 131 GLU A C 1
ATOM 813 O O . GLU A 1 131 ? -8.175 260.599 228.472 1.00 123.19 131 GLU A O 1
ATOM 819 N N . PHE A 1 132 ? -7.305 259.470 230.202 1.00 112.64 132 PHE A N 1
ATOM 820 C CA . PHE A 1 132 ? -7.360 258.183 229.518 1.00 108.58 132 PHE A CA 1
ATOM 821 C C . PHE A 1 132 ? -8.801 257.685 229.370 1.00 112.03 132 PHE A C 1
ATOM 822 O O . PHE A 1 132 ? -9.092 256.823 228.536 1.00 117.95 132 PHE A O 1
ATOM 830 N N . ASP A 1 133 ? -9.695 258.230 230.188 1.00 111.08 133 ASP A N 1
ATOM 831 C CA . ASP A 1 133 ? -11.100 257.866 230.125 1.00 113.86 133 ASP A CA 1
ATOM 832 C C . ASP A 1 133 ? -11.727 258.382 228.836 1.00 119.07 133 ASP A C 1
ATOM 833 O O . ASP A 1 133 ? -12.372 257.634 228.105 1.00 119.95 133 ASP A O 1
ATOM 838 N N . SER A 1 134 ? -11.522 259.665 228.563 1.00 124.65 134 SER A N 1
ATOM 839 C CA . SER A 1 134 ? -12.177 260.341 227.449 1.00 128.14 134 SER A CA 1
ATOM 840 C C . SER A 1 134 ? -11.784 259.806 226.071 1.00 123.44 134 SER A C 1
ATOM 841 O O . SER A 1 134 ? -12.588 259.835 225.141 1.00 122.24 134 SER A O 1
ATOM 844 N N . ILE A 1 135 ? -10.556 259.313 225.941 1.00 121.18 135 ILE A N 1
ATOM 845 C CA . ILE A 1 135 ? -9.990 259.029 224.621 1.00 116.83 135 ILE A CA 1
ATOM 846 C C . ILE A 1 135 ? -10.485 257.744 223.946 1.00 108.85 135 ILE A C 1
ATOM 847 O O . ILE A 1 135 ? -10.717 257.734 222.736 1.00 104.98 135 ILE A O 1
ATOM 852 N N . TRP A 1 136 ? -10.642 256.665 224.709 1.00 103.42 136 TRP A N 1
ATOM 853 C CA . TRP A 1 136 ? -10.955 255.367 224.111 1.00 96.96 136 TRP A CA 1
ATOM 854 C C . TRP A 1 136 ? -12.329 255.328 223.451 1.00 94.97 136 TRP A C 1
ATOM 855 O O . TRP A 1 136 ? -12.491 254.760 222.368 1.00 83.98 136 TRP A O 1
ATOM 866 N N . GLU A 1 137 ? -13.319 255.917 224.111 1.00 97.00 137 GLU A N 1
ATOM 867 C CA . GLU A 1 137 ? -14.674 255.923 223.579 1.00 95.03 137 GLU A CA 1
ATOM 868 C C . GLU A 1 137 ? -14.740 256.692 222.265 1.00 86.84 137 GLU A C 1
ATOM 869 O O . GLU A 1 137 ? -15.558 256.388 221.397 1.00 81.78 137 GLU A O 1
ATOM 875 N N . ASN A 1 138 ? -13.859 257.674 222.115 1.00 90.20 138 ASN A N 1
ATOM 876 C CA . ASN A 1 138 ? -13.879 258.544 220.948 1.00 86.83 138 ASN A CA 1
ATOM 877 C C . ASN A 1 138 ? -13.016 258.041 219.793 1.00 83.74 138 ASN A C 1
ATOM 878 O O . ASN A 1 138 ? -13.143 258.520 218.668 1.00 88.57 138 ASN A O 1
ATOM 883 N N . LEU A 1 139 ? -12.143 257.077 220.068 1.00 79.52 139 LEU A N 1
ATOM 884 C CA . LEU A 1 139 ? -11.325 256.479 219.016 1.00 80.38 139 LEU A CA 1
ATOM 885 C C . LEU A 1 139 ? -12.174 255.606 218.104 1.00 74.17 139 LEU A C 1
ATOM 886 O O . LEU A 1 139 ? -12.862 254.701 218.570 1.00 78.44 139 LEU A O 1
ATOM 891 N N . ILE A 1 140 ? -12.131 255.887 216.803 1.00 67.31 140 ILE A N 1
ATOM 892 C CA . ILE A 1 140 ? -12.933 255.147 215.832 1.00 64.16 140 ILE A CA 1
ATOM 893 C C . ILE A 1 140 ? -12.132 254.777 214.582 1.00 66.27 140 ILE A C 1
ATOM 894 O O . ILE A 1 140 ? -11.519 255.635 213.950 1.00 67.39 140 ILE A O 1
ATOM 899 N N . TYR A 1 141 ? -12.144 253.494 214.231 1.00 70.54 141 TYR A N 1
ATOM 900 C CA . TYR A 1 141 ? -11.485 253.012 213.019 1.00 68.26 141 TYR A CA 1
ATOM 901 C C . TYR A 1 141 ? -12.436 252.125 212.221 1.00 72.93 141 TYR A C 1
ATOM 902 O O . TYR A 1 141 ? -13.371 251.551 212.779 1.00 72.45 141 TYR A O 1
ATOM 911 N N . ASP A 1 142 ? -12.195 252.014 210.917 1.00 79.33 142 ASP A N 1
ATOM 912 C CA . ASP A 1 142 ? -13.058 251.226 210.041 1.00 83.53 142 ASP A CA 1
ATOM 913 C C . ASP A 1 142 ? -12.842 249.733 210.232 1.00 85.69 142 ASP A C 1
ATOM 914 O O . ASP A 1 142 ? -13.774 248.941 210.108 1.00 95.86 142 ASP A O 1
ATOM 919 N N . SER A 1 143 ? -11.607 249.353 210.530 1.00 83.57 143 SER A N 1
ATOM 920 C CA . SER A 1 143 ? -11.283 247.958 210.794 1.00 77.91 143 SER A CA 1
ATOM 921 C C . SER A 1 143 ? -11.638 247.571 212.228 1.00 73.48 143 SER A C 1
ATOM 922 O O . SER A 1 143 ? -12.091 248.405 213.010 1.00 72.06 143 SER A O 1
ATOM 925 N N . ASN A 1 144 ? -11.436 246.302 212.569 1.00 74.02 144 ASN A N 1
ATOM 926 C CA . ASN A 1 144 ? -11.694 245.822 213.922 1.00 74.61 144 ASN A CA 1
ATOM 927 C C . ASN A 1 144 ? -10.434 245.900 214.775 1.00 70.59 144 ASN A C 1
ATOM 928 O O . ASN A 1 144 ? -10.232 245.097 215.685 1.00 70.97 144 ASN A O 1
ATOM 933 N N . LEU A 1 145 ? -9.593 246.881 214.463 1.00 72.92 145 LEU A N 1
ATOM 934 C CA . LEU A 1 145 ? -8.295 247.058 215.104 1.00 69.87 145 LEU A CA 1
ATOM 935 C C . LEU A 1 145 ? -8.374 247.183 216.626 1.00 66.48 145 LEU A C 1
ATOM 936 O O . LEU A 1 145 ? -7.611 246.539 217.347 1.00 75.44 145 LEU A O 1
ATOM 941 N N . LYS A 1 146 ? -9.289 248.017 217.107 1.00 59.52 146 LYS A N 1
ATOM 942 C CA . LYS A 1 146 ? -9.440 248.243 218.540 1.00 58.71 146 LYS A CA 1
ATOM 943 C C . LYS A 1 146 ? -9.764 246.947 219.281 1.00 62.27 146 LYS A C 1
ATOM 944 O O . LYS A 1 146 ? -9.254 246.707 220.374 1.00 65.80 146 LYS A O 1
ATOM 950 N N . ASN A 1 147 ? -10.605 246.112 218.680 1.00 59.61 147 ASN A N 1
ATOM 951 C CA . ASN A 1 147 ? -10.942 244.822 219.270 1.00 60.03 147 ASN A CA 1
ATOM 952 C C . ASN A 1 147 ? -9.783 243.841 219.191 1.00 58.14 147 ASN A C 1
ATOM 953 O O . ASN A 1 147 ? -9.527 243.095 220.137 1.00 60.76 147 ASN A O 1
ATOM 958 N N . GLU A 1 148 ? -9.093 243.834 218.056 1.00 59.18 148 GLU A N 1
ATOM 959 C CA . GLU A 1 148 ? -7.968 242.931 217.868 1.00 62.57 148 GLU A CA 1
ATOM 960 C C . GLU A 1 148 ? -6.881 243.227 218.889 1.00 68.19 148 GLU A C 1
ATOM 961 O O . GLU A 1 148 ? -6.387 242.322 219.562 1.00 78.17 148 GLU A O 1
ATOM 967 N N . VAL A 1 149 ? -6.523 244.500 219.012 1.00 64.27 149 VAL A N 1
ATOM 968 C CA . VAL A 1 149 ? -5.442 244.904 219.899 1.00 63.34 149 VAL A CA 1
ATOM 969 C C . VAL A 1 149 ? -5.733 244.558 221.354 1.00 66.62 149 VAL A C 1
ATOM 970 O O . VAL A 1 149 ? -4.908 243.938 222.028 1.00 77.32 149 VAL A O 1
ATOM 974 N N . MET A 1 150 ? -6.914 244.939 221.828 1.00 64.31 150 MET A N 1
ATOM 975 C CA . MET A 1 150 ? -7.273 244.775 223.233 1.00 69.51 150 MET A CA 1
ATOM 976 C C . MET A 1 150 ? -7.352 243.312 223.670 1.00 76.47 150 MET A C 1
ATOM 977 O O . MET A 1 150 ? -6.793 242.943 224.697 1.00 81.51 150 MET A O 1
ATOM 982 N N . SER A 1 151 ? -8.037 242.490 222.879 1.00 76.05 151 SER A N 1
ATOM 983 C CA . SER A 1 151 ? -8.227 241.084 223.216 1.00 75.19 151 SER A CA 1
ATOM 984 C C . SER A 1 151 ? -6.892 240.350 223.324 1.00 73.86 151 SER A C 1
ATOM 985 O O . SER A 1 151 ? -6.741 239.433 224.132 1.00 77.59 151 SER A O 1
ATOM 988 N N . TYR A 1 152 ? -5.922 240.765 222.516 1.00 69.00 152 TYR A N 1
ATOM 989 C CA . TYR A 1 152 ? -4.604 240.142 222.534 1.00 65.64 152 TYR A CA 1
ATOM 990 C C . TYR A 1 152 ? -3.768 240.616 223.721 1.00 65.03 152 TYR A C 1
ATOM 991 O O . TYR A 1 152 ? -3.097 239.818 224.378 1.00 68.14 152 TYR A O 1
ATOM 1000 N N . VAL A 1 153 ? -3.799 241.917 223.988 1.00 62.17 153 VAL A N 1
ATOM 1001 C CA . VAL A 1 153 ? -3.017 242.473 225.084 1.00 62.36 153 VAL A CA 1
ATOM 1002 C C . VAL A 1 153 ? -3.630 242.074 226.427 1.00 62.36 153 VAL A C 1
ATOM 1003 O O . VAL A 1 153 ? -2.914 241.828 227.399 1.00 69.45 153 VAL A O 1
ATOM 1007 N N . ALA A 1 154 ? -4.956 241.990 226.474 1.00 62.61 154 ALA A N 1
ATOM 1008 C CA . ALA A 1 154 ? -5.640 241.506 227.669 1.00 66.06 154 ALA A CA 1
ATOM 1009 C C . ALA A 1 154 ? -5.246 240.059 227.948 1.00 75.54 154 ALA A C 1
ATOM 1010 O O . ALA A 1 154 ? -5.151 239.646 229.103 1.00 83.17 154 ALA A O 1
ATOM 1012 N N . ALA A 1 155 ? -5.016 239.297 226.884 1.00 69.24 155 ALA A N 1
ATOM 1013 C CA . ALA A 1 155 ? -4.556 237.920 227.013 1.00 65.40 155 ALA A CA 1
ATOM 1014 C C . ALA A 1 155 ? -3.129 237.876 227.543 1.00 67.88 155 ALA A C 1
ATOM 1015 O O . ALA A 1 155 ? -2.786 237.014 228.351 1.00 71.60 155 ALA A O 1
ATOM 1017 N N . LEU A 1 156 ? -2.302 238.811 227.083 1.00 70.20 156 LEU A N 1
ATOM 1018 C CA . LEU A 1 156 ? -0.917 238.914 227.535 1.00 67.91 156 LEU A CA 1
ATOM 1019 C C . LEU A 1 156 ? -0.827 239.223 229.024 1.00 67.75 156 LEU A C 1
ATOM 1020 O O . LEU A 1 156 ? -0.061 238.595 229.758 1.00 73.47 156 LEU A O 1
ATOM 1025 N N . ALA A 1 157 ? -1.612 240.205 229.455 1.00 64.84 157 ALA A N 1
ATOM 1026 C CA . ALA A 1 157 ? -1.629 240.636 230.845 1.00 68.57 157 ALA A CA 1
ATOM 1027 C C . ALA A 1 157 ? -2.182 239.548 231.756 1.00 74.78 157 ALA A C 1
ATOM 1028 O O . ALA A 1 157 ? -1.683 239.336 232.864 1.00 83.02 157 ALA A O 1
ATOM 1030 N N . ARG A 1 158 ? -3.213 238.859 231.280 1.00 74.33 158 ARG A N 1
ATOM 1031 C CA . ARG A 1 158 ? -3.869 237.828 232.069 1.00 71.41 158 ARG A CA 1
ATOM 1032 C C . ARG A 1 158 ? -2.925 236.657 232.313 1.00 71.21 158 ARG A C 1
ATOM 1033 O O . ARG A 1 158 ? -2.876 236.114 233.414 1.00 74.97 158 ARG A O 1
ATOM 1041 N N . LEU A 1 159 ? -2.167 236.284 231.286 1.00 70.49 159 LEU A N 1
ATOM 1042 C CA . LEU A 1 159 ? -1.153 235.242 231.415 1.00 72.50 159 LEU A CA 1
ATOM 1043 C C . LEU A 1 159 ? -0.043 235.661 232.376 1.00 79.69 159 LEU A C 1
ATOM 1044 O O . LEU A 1 159 ? 0.444 234.855 233.171 1.00 75.66 159 LEU A O 1
ATOM 1049 N N . SER A 1 160 ? 0.353 236.926 232.296 1.00 82.43 160 SER A N 1
ATOM 1050 C CA . SER A 1 160 ? 1.440 237.441 233.117 1.00 81.35 160 SER A CA 1
ATOM 1051 C C . SER A 1 160 ? 1.079 237.461 234.601 1.00 87.44 160 SER A C 1
ATOM 1052 O O . SER A 1 160 ? 1.919 237.163 235.450 1.00 98.52 160 SER A O 1
ATOM 1055 N N . GLU A 1 161 ? -0.167 237.808 234.912 1.00 82.34 161 GLU A N 1
ATOM 1056 C CA . GLU A 1 161 ? -0.637 237.793 236.295 1.00 80.69 161 GLU A CA 1
ATOM 1057 C C . GLU A 1 161 ? -0.683 236.364 236.832 1.00 80.82 161 GLU A C 1
ATOM 1058 O O . GLU A 1 161 ? -0.443 236.128 238.015 1.00 79.69 161 GLU A O 1
ATOM 1064 N N . LYS A 1 162 ? -0.994 235.416 235.951 1.00 84.39 162 LYS A N 1
ATOM 1065 C CA . LYS A 1 162 ? -1.016 233.999 236.307 1.00 81.49 162 LYS A CA 1
ATOM 1066 C C . LYS A 1 162 ? 0.398 233.460 236.526 1.00 79.25 162 LYS A C 1
ATOM 1067 O O . LYS A 1 162 ? 0.576 232.294 236.883 1.00 76.98 162 LYS A O 1
ATOM 1073 N N . HIS A 1 163 ? 1.389 234.323 236.304 1.00 80.51 163 HIS A N 1
ATOM 1074 C CA . HIS A 1 163 ? 2.805 233.986 236.448 1.00 82.31 163 HIS A CA 1
ATOM 1075 C C . HIS A 1 163 ? 3.184 232.801 235.567 1.00 78.68 163 HIS A C 1
ATOM 1076 O O . HIS A 1 163 ? 3.847 231.867 236.012 1.00 80.54 163 HIS A O 1
ATOM 1083 N N . VAL A 1 164 ? 2.755 232.855 234.311 1.00 76.36 164 VAL A N 1
ATOM 1084 C CA . VAL A 1 164 ? 3.060 231.810 233.345 1.00 74.56 164 VAL A CA 1
ATOM 1085 C C . VAL A 1 164 ? 4.562 231.763 233.079 1.00 76.49 164 VAL A C 1
ATOM 1086 O O . VAL A 1 164 ? 5.234 232.795 233.056 1.00 79.53 164 VAL A O 1
ATOM 1090 N N . ASN A 1 165 ? 5.091 230.557 232.905 1.00 77.48 165 ASN A N 1
ATOM 1091 C CA . ASN A 1 165 ? 6.514 230.377 232.649 1.00 77.62 165 ASN A CA 1
ATOM 1092 C C . ASN A 1 165 ? 6.909 230.909 231.275 1.00 80.61 165 ASN A C 1
ATOM 1093 O O . ASN A 1 165 ? 6.277 230.583 230.271 1.00 86.27 165 ASN A O 1
ATOM 1098 N N . THR A 1 166 ? 7.961 231.721 231.238 1.00 84.24 166 THR A N 1
ATOM 1099 C CA . THR A 1 166 ? 8.420 232.336 229.996 1.00 85.48 166 THR A CA 1
ATOM 1100 C C . THR A 1 166 ? 9.198 231.353 229.121 1.00 82.14 166 THR A C 1
ATOM 1101 O O . THR A 1 166 ? 9.227 231.485 227.897 1.00 88.75 166 THR A O 1
ATOM 1105 N N . LYS A 1 167 ? 9.829 230.367 229.749 1.00 79.48 167 LYS A N 1
ATOM 1106 C CA . LYS A 1 167 ? 10.583 229.362 229.009 1.00 83.41 167 LYS A CA 1
ATOM 1107 C C . LYS A 1 167 ? 9.667 228.460 228.189 1.00 80.73 167 LYS A C 1
ATOM 1108 O O . LYS A 1 167 ? 9.943 228.175 227.023 1.00 81.25 167 LYS A O 1
ATOM 1114 N N . ILE A 1 168 ? 8.577 228.009 228.801 1.00 80.32 168 ILE A N 1
ATOM 1115 C CA . ILE A 1 168 ? 7.628 227.142 228.113 1.00 78.84 168 ILE A CA 1
ATOM 1116 C C . ILE A 1 168 ? 6.758 227.938 227.146 1.00 78.59 168 ILE A C 1
ATOM 1117 O O . ILE A 1 168 ? 6.691 227.626 225.956 1.00 78.34 168 ILE A O 1
ATOM 1122 N N . ILE A 1 169 ? 6.094 228.965 227.663 1.00 77.75 169 ILE A N 1
ATOM 1123 C CA . ILE A 1 169 ? 5.242 229.817 226.842 1.00 73.96 169 ILE A CA 1
ATOM 1124 C C . ILE A 1 169 ? 5.891 231.177 226.616 1.00 74.72 169 ILE A C 1
ATOM 1125 O O . ILE A 1 169 ? 6.111 231.934 227.560 1.00 77.11 169 ILE A O 1
ATOM 1130 N N . ASN A 1 170 ? 6.194 231.484 225.360 1.00 77.25 170 ASN A N 1
ATOM 1131 C CA . ASN A 1 170 ? 6.877 232.728 225.026 1.00 85.17 170 ASN A CA 1
ATOM 1132 C C . ASN A 1 170 ? 5.941 233.935 225.049 1.00 79.29 170 ASN A C 1
ATOM 1133 O O . ASN A 1 170 ? 5.222 234.196 224.082 1.00 79.84 170 ASN A O 1
ATOM 1138 N N . VAL A 1 171 ? 5.951 234.661 226.163 1.00 76.33 171 VAL A N 1
ATOM 1139 C CA . VAL A 1 171 ? 5.227 235.924 226.271 1.00 73.80 171 VAL A CA 1
ATOM 1140 C C . VAL A 1 171 ? 6.224 237.076 226.402 1.00 78.57 171 VAL A C 1
ATOM 1141 O O . VAL A 1 171 ? 6.955 237.178 227.389 1.00 83.69 171 VAL A O 1
ATOM 1145 N N . ASN A 1 172 ? 6.255 237.939 225.391 1.00 80.13 172 ASN A N 1
ATOM 1146 C CA . ASN A 1 172 ? 7.284 238.972 225.286 1.00 79.84 172 ASN A CA 1
ATOM 1147 C C . ASN A 1 172 ? 6.971 240.274 226.025 1.00 80.82 172 ASN A C 1
ATOM 1148 O O . ASN A 1 172 ? 7.876 241.057 226.314 1.00 90.09 172 ASN A O 1
ATOM 1153 N N . ARG A 1 173 ? 5.693 240.506 226.310 1.00 78.19 173 ARG A N 1
ATOM 1154 C CA . ARG A 1 173 ? 5.250 241.697 227.037 1.00 80.61 173 ARG A CA 1
ATOM 1155 C C . ARG A 1 173 ? 5.680 243.007 226.376 1.00 85.77 173 ARG A C 1
ATOM 1156 O O . ARG A 1 173 ? 5.898 244.010 227.058 1.00 88.21 173 ARG A O 1
ATOM 1164 N N . LEU A 1 174 ? 5.797 242.993 225.051 1.00 89.01 174 LEU A N 1
ATOM 1165 C CA . LEU A 1 174 ? 6.089 244.206 224.293 1.00 90.09 174 LEU A CA 1
ATOM 1166 C C . LEU A 1 174 ? 5.210 244.281 223.048 1.00 89.31 174 LEU A C 1
ATOM 1167 O O . LEU A 1 174 ? 5.118 243.321 222.282 1.00 89.79 174 LEU A O 1
ATOM 1172 N N . ILE A 1 175 ? 4.563 245.426 222.854 1.00 83.68 175 ILE A N 1
ATOM 1173 C CA . ILE A 1 175 ? 3.683 245.631 221.709 1.00 81.13 175 ILE A CA 1
ATOM 1174 C C . ILE A 1 175 ? 4.090 246.878 220.939 1.00 83.75 175 ILE A C 1
ATOM 1175 O O . ILE A 1 175 ? 4.391 247.910 221.538 1.00 95.09 175 ILE A O 1
ATOM 1180 N N . LEU A 1 176 ? 4.112 246.786 219.614 1.00 75.84 176 LEU A N 1
ATOM 1181 C CA . LEU A 1 176 ? 4.381 247.963 218.800 1.00 86.21 176 LEU A CA 1
ATOM 1182 C C . LEU A 1 176 ? 3.241 248.228 217.822 1.00 88.25 176 LEU A C 1
ATOM 1183 O O . LEU A 1 176 ? 2.634 247.299 217.286 1.00 88.26 176 LEU A O 1
ATOM 1188 N N . LEU A 1 177 ? 2.949 249.507 217.609 1.00 88.69 177 LEU A N 1
ATOM 1189 C CA . LEU A 1 177 ? 1.914 249.922 216.671 1.00 81.12 177 LEU A CA 1
ATOM 1190 C C . LEU A 1 177 ? 2.545 250.724 215.536 1.00 87.21 177 LEU A C 1
ATOM 1191 O O . LEU A 1 177 ? 3.130 251.782 215.769 1.00 86.83 177 LEU A O 1
ATOM 1196 N N . THR A 1 178 ? 2.427 250.219 214.310 1.00 91.27 178 THR A N 1
ATOM 1197 C CA . THR A 1 178 ? 3.108 250.828 213.170 1.00 99.90 178 THR A CA 1
ATOM 1198 C C . THR A 1 178 ? 2.150 251.471 212.167 1.00 105.28 178 THR A C 1
ATOM 1199 O O . THR A 1 178 ? 1.389 250.785 211.490 1.00 109.46 178 THR A O 1
ATOM 1203 N N . GLY A 1 179 ? 2.206 252.793 212.067 1.00 102.86 179 GLY A N 1
ATOM 1204 C CA . GLY A 1 179 ? 1.399 253.514 211.101 1.00 97.39 179 GLY A CA 1
ATOM 1205 C C . GLY A 1 179 ? 1.915 254.925 210.908 1.00 100.33 179 GLY A C 1
ATOM 1206 O O . GLY A 1 179 ? 2.813 255.357 211.631 1.00 102.08 179 GLY A O 1
ATOM 1207 N N . PRO A 1 180 ? 1.352 255.651 209.928 1.00 99.84 180 PRO A N 1
ATOM 1208 C CA . PRO A 1 180 ? 1.685 257.062 209.706 1.00 98.96 180 PRO A CA 1
ATOM 1209 C C . PRO A 1 180 ? 1.385 257.895 210.948 1.00 95.31 180 PRO A C 1
ATOM 1210 O O . PRO A 1 180 ? 0.558 257.485 211.760 1.00 94.56 180 PRO A O 1
ATOM 1214 N N . PRO A 1 181 ? 2.048 259.049 211.103 1.00 96.60 181 PRO A N 1
ATOM 1215 C CA . PRO A 1 181 ? 1.852 259.817 212.336 1.00 95.44 181 PRO A CA 1
ATOM 1216 C C . PRO A 1 181 ? 0.450 260.404 212.423 1.00 95.14 181 PRO A C 1
ATOM 1217 O O . PRO A 1 181 ? -0.190 260.620 211.394 1.00 98.37 181 PRO A O 1
ATOM 1221 N N . GLY A 1 182 ? -0.020 260.648 213.642 1.00 93.26 182 GLY A N 1
ATOM 1222 C CA . GLY A 1 182 ? -1.336 261.222 213.848 1.00 89.99 182 GLY A CA 1
ATOM 1223 C C . GLY A 1 182 ? -2.451 260.259 213.491 1.00 87.55 182 GLY A C 1
ATOM 1224 O O . GLY A 1 182 ? -3.580 260.673 213.236 1.00 90.67 182 GLY A O 1
ATOM 1225 N N . THR A 1 183 ? -2.136 258.969 213.470 1.00 88.05 183 THR A N 1
ATOM 1226 C CA . THR A 1 183 ? -3.138 257.955 213.172 1.00 86.65 183 THR A CA 1
ATOM 1227 C C . THR A 1 183 ? -3.794 257.477 214.465 1.00 81.90 183 THR A C 1
ATOM 1228 O O . THR A 1 183 ? -4.749 256.698 214.444 1.00 83.27 183 THR A O 1
ATOM 1232 N N . GLY A 1 184 ? -3.274 257.956 215.591 1.00 80.21 184 GLY A N 1
ATOM 1233 C CA . GLY A 1 184 ? -3.862 257.672 216.888 1.00 80.33 184 GLY A CA 1
ATOM 1234 C C . GLY A 1 184 ? -3.230 256.511 217.633 1.00 78.13 184 GLY A C 1
ATOM 1235 O O . GLY A 1 184 ? -3.885 255.868 218.451 1.00 78.45 184 GLY A O 1
ATOM 1236 N N . LYS A 1 185 ? -1.959 256.240 217.361 1.00 75.86 185 LYS A N 1
ATOM 1237 C CA . LYS A 1 185 ? -1.282 255.126 218.012 1.00 72.71 185 LYS A CA 1
ATOM 1238 C C . LYS A 1 185 ? -1.037 255.413 219.488 1.00 71.28 185 LYS A C 1
ATOM 1239 O O . LYS A 1 185 ? -1.217 254.536 220.328 1.00 74.76 185 LYS A O 1
ATOM 1245 N N . THR A 1 186 ? -0.631 256.637 219.806 1.00 75.71 186 THR A N 1
ATOM 1246 C CA . THR A 1 186 ? -0.364 256.996 221.194 1.00 83.64 186 THR A CA 1
ATOM 1247 C C . THR A 1 186 ? -1.644 256.932 222.020 1.00 88.10 186 THR A C 1
ATOM 1248 O O . THR A 1 186 ? -1.635 256.471 223.162 1.00 83.59 186 THR A O 1
ATOM 1252 N N . SER A 1 187 ? -2.745 257.385 221.428 1.00 97.96 187 SER A N 1
ATOM 1253 C CA . SER A 1 187 ? -4.044 257.369 222.095 1.00 101.53 187 SER A CA 1
ATOM 1254 C C . SER A 1 187 ? -4.508 255.943 222.377 1.00 91.79 187 SER A C 1
ATOM 1255 O O . SER A 1 187 ? -5.127 255.677 223.408 1.00 90.84 187 SER A O 1
ATOM 1258 N N . LEU A 1 188 ? -4.207 255.034 221.454 1.00 85.06 188 LEU A N 1
ATOM 1259 C CA . LEU A 1 188 ? -4.574 253.629 221.605 1.00 77.40 188 LEU A CA 1
ATOM 1260 C C . LEU A 1 188 ? -3.913 253.013 222.833 1.00 78.36 188 LEU A C 1
ATOM 1261 O O . LEU A 1 188 ? -4.585 252.423 223.679 1.00 78.61 188 LEU A O 1
ATOM 1266 N N . CYS A 1 189 ? -2.593 253.161 222.921 1.00 76.89 189 CYS A N 1
ATOM 1267 C CA . CYS A 1 189 ? -1.817 252.638 224.040 1.00 80.00 189 CYS A CA 1
ATOM 1268 C C . CYS A 1 189 ? -2.309 253.201 225.363 1.00 84.59 189 CYS A C 1
ATOM 1269 O O . CYS A 1 189 ? -2.406 252.492 226.366 1.00 91.78 189 CYS A O 1
ATOM 1272 N N . LYS A 1 190 ? -2.615 254.490 225.350 1.00 83.91 190 LYS A N 1
ATOM 1273 C CA . LYS A 1 190 ? -3.146 255.162 226.521 1.00 82.97 190 LYS A CA 1
ATOM 1274 C C . LYS A 1 190 ? -4.512 254.591 226.910 1.00 80.78 190 LYS A C 1
ATOM 1275 O O . LYS A 1 190 ? -4.730 254.213 228.061 1.00 76.32 190 LYS A O 1
ATOM 1281 N N . GLY A 1 191 ? -5.419 254.511 225.941 1.00 83.38 191 GLY A N 1
ATOM 1282 C CA . GLY A 1 191 ? -6.753 253.991 226.183 1.00 82.26 191 GLY A CA 1
ATOM 1283 C C . GLY A 1 191 ? -6.765 252.508 226.497 1.00 80.08 191 GLY A C 1
ATOM 1284 O O . GLY A 1 191 ? -7.645 252.017 227.206 1.00 74.37 191 GLY A O 1
ATOM 1285 N N . LEU A 1 192 ? -5.787 251.787 225.959 1.00 77.97 192 LEU A N 1
ATOM 1286 C CA . LEU A 1 192 ? -5.648 250.366 226.240 1.00 74.92 192 LEU A CA 1
ATOM 1287 C C . LEU A 1 192 ? -5.215 250.157 227.685 1.00 77.89 192 LEU A C 1
ATOM 1288 O O . LEU A 1 192 ? -5.706 249.260 228.368 1.00 76.98 192 LEU A O 1
ATOM 1293 N N . ALA A 1 193 ? -4.296 251.001 228.143 1.00 84.12 193 ALA A N 1
ATOM 1294 C CA . ALA A 1 193 ? -3.805 250.946 229.516 1.00 82.86 193 ALA A CA 1
ATOM 1295 C C . ALA A 1 193 ? -4.909 251.289 230.513 1.00 85.09 193 ALA A C 1
ATOM 1296 O O . ALA A 1 193 ? -4.978 250.714 231.601 1.00 84.78 193 ALA A O 1
ATOM 1298 N N . GLN A 1 194 ? -5.767 252.231 230.133 1.00 86.84 194 GLN A N 1
ATOM 1299 C CA . GLN A 1 194 ? -6.892 252.638 230.968 1.00 91.66 194 GLN A CA 1
ATOM 1300 C C . GLN A 1 194 ? -7.839 251.474 231.242 1.00 92.05 194 GLN A C 1
ATOM 1301 O O . GLN A 1 194 ? -8.180 251.191 232.392 1.00 91.68 194 GLN A O 1
ATOM 1307 N N . HIS A 1 195 ? -8.257 250.803 230.173 1.00 92.27 195 HIS A N 1
ATOM 1308 C CA . HIS A 1 195 ? -9.190 249.690 230.279 1.00 90.25 195 HIS A CA 1
ATOM 1309 C C . HIS A 1 195 ? -8.601 248.515 231.047 1.00 93.41 195 HIS A C 1
ATOM 1310 O O . HIS A 1 195 ? -9.271 247.928 231.898 1.00 97.65 195 HIS A O 1
ATOM 1317 N N . LEU A 1 196 ? -7.352 248.173 230.744 1.00 92.84 196 LEU A N 1
ATOM 1318 C CA . LEU A 1 196 ? -6.693 247.039 231.384 1.00 86.00 196 LEU A CA 1
ATOM 1319 C C . LEU A 1 196 ? -6.578 247.234 232.890 1.00 84.96 196 LEU A C 1
ATOM 1320 O O . LEU A 1 196 ? -6.762 246.294 233.658 1.00 84.90 196 LEU A O 1
ATOM 1325 N N . SER A 1 197 ? -6.278 248.460 233.304 1.00 83.76 197 SER A N 1
ATOM 1326 C CA . SER A 1 197 ? -6.179 248.785 234.721 1.00 84.08 197 SER A CA 1
ATOM 1327 C C . SER A 1 197 ? -7.518 248.580 235.424 1.00 81.46 197 SER A C 1
ATOM 1328 O O . SER A 1 197 ? -7.564 248.194 236.592 1.00 80.19 197 SER A O 1
ATOM 1331 N N . ILE A 1 198 ? -8.605 248.841 234.705 1.00 78.63 198 ILE A N 1
ATOM 1332 C CA . ILE A 1 198 ? -9.941 248.647 235.253 1.00 78.79 198 ILE A CA 1
ATOM 1333 C C . ILE A 1 198 ? -10.307 247.165 235.300 1.00 82.81 198 ILE A C 1
ATOM 1334 O O . ILE A 1 198 ? -10.874 246.690 236.283 1.00 85.13 198 ILE A O 1
ATOM 1339 N N . ARG A 1 199 ? -9.981 246.436 234.237 1.00 83.86 199 ARG A N 1
ATOM 1340 C CA . ARG A 1 199 ? -10.241 245.001 234.187 1.00 80.51 199 ARG A CA 1
ATOM 1341 C C . ARG A 1 199 ? -9.368 244.248 235.189 1.00 83.67 199 ARG A C 1
ATOM 1342 O O . ARG A 1 199 ? -9.785 243.236 235.752 1.00 84.04 199 ARG A O 1
ATOM 1350 N N . MET A 1 200 ? -8.160 244.752 235.417 1.00 90.35 200 MET A N 1
ATOM 1351 C CA . MET A 1 200 ? -7.222 244.105 236.328 1.00 94.41 200 MET A CA 1
ATOM 1352 C C . MET A 1 200 ? -7.226 244.751 237.714 1.00 101.88 200 MET A C 1
ATOM 1353 O O . MET A 1 200 ? -6.361 244.459 238.540 1.00 108.32 200 MET A O 1
ATOM 1358 N N . ASN A 1 201 ? -8.194 245.627 237.972 1.00 98.67 201 ASN A N 1
ATOM 1359 C CA . ASN A 1 201 ? -8.294 246.257 239.285 1.00 96.75 201 ASN A CA 1
ATOM 1360 C C . ASN A 1 201 ? -8.714 245.222 240.320 1.00 97.09 201 ASN A C 1
ATOM 1361 O O . ASN A 1 201 ? -8.454 245.372 241.513 1.00 102.33 201 ASN A O 1
ATOM 1366 N N . ASP A 1 202 ? -9.365 244.168 239.843 1.00 95.45 202 ASP A N 1
ATOM 1367 C CA . ASP A 1 202 ? -9.742 243.042 240.681 1.00 103.02 202 ASP A CA 1
ATOM 1368 C C . ASP A 1 202 ? -8.505 242.257 241.106 1.00 103.12 202 ASP A C 1
ATOM 1369 O O . ASP A 1 202 ? -8.465 241.676 242.190 1.00 107.61 202 ASP A O 1
ATOM 1374 N N . LYS A 1 203 ? -7.491 242.257 240.246 1.00 98.85 203 LYS A N 1
ATOM 1375 C CA . LYS A 1 203 ? -6.287 241.461 240.468 1.00 91.27 203 LYS A CA 1
ATOM 1376 C C . LYS A 1 203 ? -5.161 242.258 241.123 1.00 91.52 203 LYS A C 1
ATOM 1377 O O . LYS A 1 203 ? -4.395 241.720 241.921 1.00 92.98 203 LYS A O 1
ATOM 1383 N N . TYR A 1 204 ? -5.058 243.536 240.775 1.00 91.17 204 TYR A N 1
ATOM 1384 C CA . TYR A 1 204 ? -4.005 244.390 241.314 1.00 91.69 204 TYR A CA 1
ATOM 1385 C C . TYR A 1 204 ? -4.574 245.469 242.229 1.00 97.58 204 TYR A C 1
ATOM 1386 O O . TYR A 1 204 ? -5.684 245.959 242.019 1.00 98.67 204 TYR A O 1
ATOM 1395 N N . SER A 1 205 ? -3.803 245.836 243.246 1.00 104.18 205 SER A N 1
ATOM 1396 C CA . SER A 1 205 ? -4.231 246.840 244.210 1.00 110.53 205 SER A CA 1
ATOM 1397 C C . SER A 1 205 ? -4.218 248.241 243.600 1.00 113.80 205 SER A C 1
ATOM 1398 O O . SER A 1 205 ? -5.060 249.076 243.928 1.00 117.82 205 SER A O 1
ATOM 1401 N N . LYS A 1 206 ? -3.258 248.494 242.716 1.00 110.88 206 LYS A N 1
ATOM 1402 C CA . LYS A 1 206 ? -3.185 249.771 242.013 1.00 108.01 206 LYS A CA 1
ATOM 1403 C C . LYS A 1 206 ? -2.491 249.622 240.664 1.00 103.12 206 LYS A C 1
ATOM 1404 O O . LYS A 1 206 ? -1.972 248.556 240.338 1.00 101.83 206 LYS A O 1
ATOM 1410 N N . SER A 1 207 ? -2.494 250.695 239.880 1.00 104.02 207 SER A N 1
ATOM 1411 C CA . SER A 1 207 ? -1.918 250.670 238.542 1.00 103.35 207 SER A CA 1
ATOM 1412 C C . SER A 1 207 ? -1.247 251.996 238.214 1.00 103.95 207 SER A C 1
ATOM 1413 O O . SER A 1 207 ? -1.742 253.058 238.589 1.00 108.91 207 SER A O 1
ATOM 1416 N N . VAL A 1 208 ? -0.120 251.934 237.511 1.00 102.04 208 VAL A N 1
ATOM 1417 C CA . VAL A 1 208 ? 0.599 253.146 237.136 1.00 104.22 208 VAL A CA 1
ATOM 1418 C C . VAL A 1 208 ? 1.021 253.108 235.662 1.00 98.94 208 VAL A C 1
ATOM 1419 O O . VAL A 1 208 ? 1.381 252.057 235.128 1.00 89.77 208 VAL A O 1
ATOM 1423 N N . MET A 1 209 ? 0.944 254.264 235.009 1.00 102.81 209 MET A N 1
ATOM 1424 C CA . MET A 1 209 ? 1.307 254.405 233.601 1.00 104.26 209 MET A CA 1
ATOM 1425 C C . MET A 1 209 ? 2.498 255.351 233.462 1.00 106.35 209 MET A C 1
ATOM 1426 O O . MET A 1 209 ? 2.597 256.344 234.180 1.00 107.88 209 MET A O 1
ATOM 1431 N N . LEU A 1 210 ? 3.408 255.035 232.546 1.00 106.08 210 LEU A N 1
ATOM 1432 C CA . LEU A 1 210 ? 4.610 255.842 232.361 1.00 105.62 210 LEU A CA 1
ATOM 1433 C C . LEU A 1 210 ? 4.872 256.109 230.878 1.00 108.44 210 LEU A C 1
ATOM 1434 O O . LEU A 1 210 ? 4.837 255.191 230.060 1.00 112.57 210 LEU A O 1
ATOM 1439 N N . GLU A 1 211 ? 5.140 257.368 230.538 1.00 110.10 211 GLU A N 1
ATOM 1440 C CA . GLU A 1 211 ? 5.326 257.758 229.141 1.00 113.52 211 GLU A CA 1
ATOM 1441 C C . GLU A 1 211 ? 6.710 258.347 228.880 1.00 119.79 211 GLU A C 1
ATOM 1442 O O . GLU A 1 211 ? 7.226 259.136 229.671 1.00 127.98 211 GLU A O 1
ATOM 1448 N N . ILE A 1 212 ? 7.305 257.952 227.758 1.00 117.78 212 ILE A N 1
ATOM 1449 C CA . ILE A 1 212 ? 8.646 258.390 227.384 1.00 121.85 212 ILE A CA 1
ATOM 1450 C C . ILE A 1 212 ? 8.690 258.733 225.894 1.00 123.20 212 ILE A C 1
ATOM 1451 O O . ILE A 1 212 ? 7.914 258.182 225.110 1.00 123.85 212 ILE A O 1
ATOM 1456 N N . ASN A 1 213 ? 9.562 259.671 225.521 1.00 127.21 213 ASN A N 1
ATOM 1457 C CA . ASN A 1 213 ? 9.955 259.875 224.127 1.00 132.76 213 ASN A CA 1
ATOM 1458 C C . ASN A 1 213 ? 8.846 260.475 223.263 1.00 141.97 213 ASN A C 1
ATOM 1459 O O . ASN A 1 213 ? 8.822 260.292 222.046 1.00 140.64 213 ASN A O 1
ATOM 1464 N N . SER A 1 214 ? 7.935 261.207 223.894 1.00 156.12 214 SER A N 1
ATOM 1465 C CA . SER A 1 214 ? 6.809 261.793 223.177 1.00 163.99 214 SER A CA 1
ATOM 1466 C C . SER A 1 214 ? 6.906 263.315 223.109 1.00 170.87 214 SER A C 1
ATOM 1467 O O . SER A 1 214 ? 6.744 263.994 224.123 1.00 172.90 214 SER A O 1
ATOM 1470 N N . HIS A 1 215 ? 7.166 263.854 221.918 1.00 173.42 215 HIS A N 1
ATOM 1471 C CA . HIS A 1 215 ? 7.403 263.058 220.716 1.00 171.09 215 HIS A CA 1
ATOM 1472 C C . HIS A 1 215 ? 8.838 263.276 220.237 1.00 174.71 215 HIS A C 1
ATOM 1473 O O . HIS A 1 215 ? 9.195 264.385 219.835 1.00 180.92 215 HIS A O 1
ATOM 1480 N N . SER A 1 216 ? 9.652 262.221 220.291 1.00 169.50 216 SER A N 1
ATOM 1481 C CA . SER A 1 216 ? 11.075 262.289 219.938 1.00 167.92 216 SER A CA 1
ATOM 1482 C C . SER A 1 216 ? 11.846 263.284 220.804 1.00 176.66 216 SER A C 1
ATOM 1483 O O . SER A 1 216 ? 12.930 263.732 220.426 1.00 181.32 216 SER A O 1
ATOM 1486 N N . LEU A 1 217 ? 11.292 263.620 221.965 1.00 176.01 217 LEU A N 1
ATOM 1487 C CA . LEU A 1 217 ? 11.882 264.647 222.820 1.00 174.49 217 LEU A CA 1
ATOM 1488 C C . LEU A 1 217 ? 13.208 264.204 223.424 1.00 170.76 217 LEU A C 1
ATOM 1489 O O . LEU A 1 217 ? 14.145 264.995 223.525 1.00 171.55 217 LEU A O 1
ATOM 1494 N N . PHE A 1 218 ? 13.282 262.938 223.822 1.00 166.42 218 PHE A N 1
ATOM 1495 C CA . PHE A 1 218 ? 14.454 262.432 224.528 1.00 168.31 218 PHE A CA 1
ATOM 1496 C C . PHE A 1 218 ? 15.396 261.711 223.580 1.00 170.13 218 PHE A C 1
ATOM 1497 O O . PHE A 1 218 ? 16.333 261.040 224.009 1.00 171.06 218 PHE A O 1
ATOM 1505 N N . SER A 1 219 ? 15.141 261.861 222.286 1.00 169.11 219 SER A N 1
ATOM 1506 C CA . SER A 1 219 ? 15.992 261.260 221.270 1.00 168.69 219 SER A CA 1
ATOM 1507 C C . SER A 1 219 ? 17.375 261.905 221.263 1.00 172.82 219 SER A C 1
ATOM 1508 O O . SER A 1 219 ? 18.390 261.221 221.128 1.00 173.75 219 SER A O 1
ATOM 1511 N N . LYS A 1 220 ? 17.409 263.223 221.427 1.00 174.30 220 LYS A N 1
ATOM 1512 C CA . LYS A 1 220 ? 18.658 263.975 221.355 1.00 176.82 220 LYS A CA 1
ATOM 1513 C C . LYS A 1 220 ? 19.524 263.841 222.609 1.00 178.28 220 LYS A C 1
ATOM 1514 O O . LYS A 1 220 ? 20.750 263.921 222.531 1.00 183.11 220 LYS A O 1
ATOM 1516 N N . TRP A 1 221 ? 18.880 263.641 223.758 1.00 175.77 221 TRP A N 1
ATOM 1517 C CA . TRP A 1 221 ? 19.570 263.585 225.046 1.00 179.96 221 TRP A CA 1
ATOM 1518 C C . TRP A 1 221 ? 20.318 262.275 225.209 1.00 185.68 221 TRP A C 1
ATOM 1519 O O . TRP A 1 221 ? 21.115 262.109 226.144 1.00 192.79 221 TRP A O 1
ATOM 1521 N N . PHE A 1 222 ? 20.049 261.357 224.278 1.00 182.39 222 PHE A N 1
ATOM 1522 C CA . PHE A 1 222 ? 20.449 259.952 224.391 1.00 179.94 222 PHE A CA 1
ATOM 1523 C C . PHE A 1 222 ? 21.859 259.756 223.873 1.00 177.95 222 PHE A C 1
ATOM 1524 O O . PHE A 1 222 ? 22.642 259.020 224.464 1.00 179.48 222 PHE A O 1
ATOM 1532 N N . SER A 1 223 ? 22.173 260.423 222.765 1.00 174.76 223 SER A N 1
ATOM 1533 C CA . SER A 1 223 ? 23.490 260.343 222.135 1.00 173.90 223 SER A CA 1
ATOM 1534 C C . SER A 1 223 ? 24.613 260.822 223.048 1.00 182.00 223 SER A C 1
ATOM 1535 O O . SER A 1 223 ? 25.732 260.326 222.966 1.00 185.58 223 SER A O 1
ATOM 1538 N N . GLU A 1 224 ? 24.317 261.797 223.905 1.00 186.78 224 GLU A N 1
ATOM 1539 C CA . GLU A 1 224 ? 25.332 262.364 224.791 1.00 195.15 224 GLU A CA 1
ATOM 1540 C C . GLU A 1 224 ? 25.749 261.377 225.876 1.00 199.23 224 GLU A C 1
ATOM 1541 O O . GLU A 1 224 ? 26.937 261.108 226.055 1.00 204.49 224 GLU A O 1
ATOM 1547 N N . SER A 1 225 ? 24.773 260.835 226.597 1.00 194.69 225 SER A N 1
ATOM 1548 C CA . SER A 1 225 ? 25.067 259.904 227.680 1.00 193.89 225 SER A CA 1
ATOM 1549 C C . SER A 1 225 ? 23.981 258.845 227.839 1.00 185.28 225 SER A C 1
ATOM 1550 O O . SER A 1 225 ? 22.845 259.030 227.403 1.00 181.82 225 SER A O 1
ATOM 1553 N N . GLY A 1 226 ? 24.348 257.734 228.469 1.00 183.20 226 GLY A N 1
ATOM 1554 C CA . GLY A 1 226 ? 23.429 256.635 228.685 1.00 173.07 226 GLY A CA 1
ATOM 1555 C C . GLY A 1 226 ? 23.445 256.139 230.117 1.00 171.29 226 GLY A C 1
ATOM 1556 O O . GLY A 1 226 ? 23.441 254.934 230.367 1.00 170.58 226 GLY A O 1
ATOM 1557 N N . LYS A 1 227 ? 23.478 257.072 231.062 1.00 172.01 227 LYS A N 1
ATOM 1558 C CA . LYS A 1 227 ? 23.393 256.730 232.479 1.00 167.36 227 LYS A CA 1
ATOM 1559 C C . LYS A 1 227 ? 21.991 257.020 232.995 1.00 168.15 227 LYS A C 1
ATOM 1560 O O . LYS A 1 227 ? 21.425 256.239 233.759 1.00 170.04 227 LYS A O 1
ATOM 1566 N N . LEU A 1 228 ? 21.444 258.152 232.559 1.00 165.08 228 LEU A N 1
ATOM 1567 C CA . LEU A 1 228 ? 20.107 258.591 232.945 1.00 156.52 228 LEU A CA 1
ATOM 1568 C C . LEU A 1 228 ? 19.051 257.540 232.618 1.00 147.34 228 LEU A C 1
ATOM 1569 O O . LEU A 1 228 ? 18.053 257.404 233.326 1.00 144.54 228 LEU A O 1
ATOM 1574 N N . VAL A 1 229 ? 19.285 256.796 231.544 1.00 144.77 229 VAL A N 1
ATOM 1575 C CA . VAL A 1 229 ? 18.370 255.748 231.113 1.00 138.15 229 VAL A CA 1
ATOM 1576 C C . VAL A 1 229 ? 18.335 254.618 232.128 1.00 139.07 229 VAL A C 1
ATOM 1577 O O . VAL A 1 229 ? 17.268 254.104 232.467 1.00 137.94 229 VAL A O 1
ATOM 1581 N N . GLN A 1 230 ? 19.514 254.233 232.604 1.00 145.49 230 GLN A N 1
ATOM 1582 C CA . GLN A 1 230 ? 19.631 253.174 233.596 1.00 151.96 230 GLN A CA 1
ATOM 1583 C C . GLN A 1 230 ? 18.989 253.593 234.913 1.00 158.16 230 GLN A C 1
ATOM 1584 O O . GLN A 1 230 ? 18.323 252.795 235.574 1.00 160.42 230 GLN A O 1
ATOM 1590 N N . LYS A 1 231 ? 19.180 254.858 235.278 1.00 160.31 231 LYS A N 1
ATOM 1591 C CA . LYS A 1 231 ? 18.692 255.379 236.551 1.00 159.49 231 LYS A CA 1
ATOM 1592 C C . LYS A 1 231 ? 17.169 255.471 236.599 1.00 158.12 231 LYS A C 1
ATOM 1593 O O . LYS A 1 231 ? 16.556 255.129 237.610 1.00 161.27 231 LYS A O 1
ATOM 1599 N N . MET A 1 232 ? 16.558 255.930 235.512 1.00 152.45 232 MET A N 1
ATOM 1600 C CA . MET A 1 232 ? 15.108 256.084 235.483 1.00 146.74 232 MET A CA 1
ATOM 1601 C C . MET A 1 232 ? 14.423 254.722 235.375 1.00 138.65 232 MET A C 1
ATOM 1602 O O . MET A 1 232 ? 13.318 254.537 235.880 1.00 135.81 232 MET A O 1
ATOM 1607 N N . PHE A 1 233 ? 15.090 253.770 234.727 1.00 133.58 233 PHE A N 1
ATOM 1608 C CA . PHE A 1 233 ? 14.561 252.417 234.614 1.00 127.42 233 PHE A CA 1
ATOM 1609 C C . PHE A 1 233 ? 14.719 251.693 235.940 1.00 120.75 233 PHE A C 1
ATOM 1610 O O . PHE A 1 233 ? 13.925 250.818 236.286 1.00 115.99 233 PHE A O 1
ATOM 1618 N N . ASP A 1 234 ? 15.753 252.071 236.680 1.00 122.78 234 ASP A N 1
ATOM 1619 C CA . ASP A 1 234 ? 15.964 251.547 238.019 1.00 126.99 234 ASP A CA 1
ATOM 1620 C C . ASP A 1 234 ? 14.821 251.994 238.925 1.00 128.54 234 ASP A C 1
ATOM 1621 O O . ASP A 1 234 ? 14.400 251.263 239.821 1.00 132.26 234 ASP A O 1
ATOM 1626 N N . GLN A 1 235 ? 14.323 253.202 238.679 1.00 124.54 235 GLN A N 1
ATOM 1627 C CA . GLN A 1 235 ? 13.171 253.725 239.404 1.00 124.95 235 GLN A CA 1
ATOM 1628 C C . GLN A 1 235 ? 11.896 252.985 239.004 1.00 128.42 235 GLN A C 1
ATOM 1629 O O . GLN A 1 235 ? 10.983 252.821 239.813 1.00 132.35 235 GLN A O 1
ATOM 1635 N N . ILE A 1 236 ? 11.839 252.543 237.751 1.00 125.93 236 ILE A N 1
ATOM 1636 C CA . ILE A 1 236 ? 10.677 251.815 237.249 1.00 120.10 236 ILE A CA 1
ATOM 1637 C C . ILE A 1 236 ? 10.683 250.374 237.741 1.00 125.37 236 ILE A C 1
ATOM 1638 O O . ILE A 1 236 ? 9.669 249.867 238.226 1.00 128.44 236 ILE A O 1
ATOM 1643 N N . ASP A 1 237 ? 11.837 249.724 237.609 1.00 124.51 237 ASP A N 1
ATOM 1644 C CA . ASP A 1 237 ? 12.006 248.345 238.047 1.00 121.65 237 ASP A CA 1
ATOM 1645 C C . ASP A 1 237 ? 11.757 248.208 239.544 1.00 125.02 237 ASP A C 1
ATOM 1646 O O . ASP A 1 237 ? 11.270 247.177 240.005 1.00 120.71 237 ASP A O 1
ATOM 1651 N N . GLU A 1 238 ? 12.072 249.254 240.300 1.00 134.33 238 GLU A N 1
ATOM 1652 C CA . GLU A 1 238 ? 11.824 249.234 241.737 1.00 143.49 238 GLU A CA 1
ATOM 1653 C C . GLU A 1 238 ? 10.345 249.487 242.035 1.00 144.75 238 GLU A C 1
ATOM 1654 O O . GLU A 1 238 ? 9.830 249.046 243.058 1.00 152.01 238 GLU A O 1
ATOM 1660 N N . LEU A 1 239 ? 9.668 250.191 241.129 1.00 135.61 239 LEU A N 1
ATOM 1661 C CA . LEU A 1 239 ? 8.221 250.365 241.227 1.00 119.35 239 LEU A CA 1
ATOM 1662 C C . LEU A 1 239 ? 7.544 249.061 240.809 1.00 105.16 239 LEU A C 1
ATOM 1663 O O . LEU A 1 239 ? 6.491 248.689 241.335 1.00 102.64 239 LEU A O 1
ATOM 1668 N N . ALA A 1 240 ? 8.169 248.366 239.864 1.00 100.80 240 ALA A N 1
ATOM 1669 C CA . ALA A 1 240 ? 7.698 247.061 239.417 1.00 98.24 240 ALA A CA 1
ATOM 1670 C C . ALA A 1 240 ? 7.869 246.009 240.504 1.00 103.39 240 ALA A C 1
ATOM 1671 O O . ALA A 1 240 ? 7.108 245.043 240.566 1.00 101.61 240 ALA A O 1
ATOM 1673 N N . GLU A 1 241 ? 8.879 246.196 241.351 1.00 112.65 241 GLU A N 1
ATOM 1674 C CA . GLU A 1 241 ? 9.125 245.281 242.459 1.00 122.73 241 GLU A CA 1
ATOM 1675 C C . GLU A 1 241 ? 7.944 245.291 243.420 1.00 127.90 241 GLU A C 1
ATOM 1676 O O . GLU A 1 241 ? 7.574 244.258 243.981 1.00 127.30 241 GLU A O 1
ATOM 1682 N N . ASP A 1 242 ? 7.357 246.469 243.604 1.00 133.81 242 ASP A N 1
ATOM 1683 C CA . ASP A 1 242 ? 6.148 246.606 244.405 1.00 137.58 242 ASP A CA 1
ATOM 1684 C C . ASP A 1 242 ? 5.012 245.829 243.748 1.00 131.83 242 ASP A C 1
ATOM 1685 O O . ASP A 1 242 ? 4.471 246.250 242.725 1.00 127.88 242 ASP A O 1
ATOM 1690 N N . GLU A 1 243 ? 4.664 244.689 244.337 1.00 133.53 243 GLU A N 1
ATOM 1691 C CA . GLU A 1 243 ? 3.664 243.798 243.758 1.00 131.38 243 GLU A CA 1
ATOM 1692 C C . GLU A 1 243 ? 2.272 244.410 243.766 1.00 127.84 243 GLU A C 1
ATOM 1693 O O . GLU A 1 243 ? 2.046 245.457 244.375 1.00 139.22 243 GLU A O 1
ATOM 1699 N N . LYS A 1 244 ? 1.348 243.744 243.077 1.00 113.33 244 LYS A N 1
ATOM 1700 C CA . LYS A 1 244 ? -0.037 244.194 242.960 1.00 109.36 244 LYS A CA 1
ATOM 1701 C C . LYS A 1 244 ? -0.128 245.599 242.358 1.00 108.73 244 LYS A C 1
ATOM 1702 O O . LYS A 1 244 ? -1.110 246.315 242.565 1.00 112.01 244 LYS A O 1
ATOM 1708 N N . CYS A 1 245 ? 0.902 245.981 241.606 1.00 102.05 245 CYS A N 1
ATOM 1709 C CA . CYS A 1 245 ? 0.923 247.268 240.918 1.00 100.80 245 CYS A CA 1
ATOM 1710 C C . CYS A 1 245 ? 1.293 247.099 239.446 1.00 98.21 245 CYS A C 1
ATOM 1711 O O . CYS A 1 245 ? 2.377 246.609 239.121 1.00 102.51 245 CYS A O 1
ATOM 1714 N N . MET A 1 246 ? 0.389 247.511 238.561 1.00 87.59 246 MET A N 1
ATOM 1715 C CA . MET A 1 246 ? 0.629 247.416 237.125 1.00 84.06 246 MET A CA 1
ATOM 1716 C C . MET A 1 246 ? 1.525 248.532 236.620 1.00 92.15 246 MET A C 1
ATOM 1717 O O . MET A 1 246 ? 1.313 249.701 236.940 1.00 107.10 246 MET A O 1
ATOM 1722 N N . VAL A 1 247 ? 2.508 248.169 235.806 1.00 87.44 247 VAL A N 1
ATOM 1723 C CA . VAL A 1 247 ? 3.426 249.149 235.249 1.00 94.87 247 VAL A CA 1
ATOM 1724 C C . VAL A 1 247 ? 3.360 249.162 233.721 1.00 97.22 247 VAL A C 1
ATOM 1725 O O . VAL A 1 247 ? 3.667 248.162 233.073 1.00 95.78 247 VAL A O 1
ATOM 1729 N N . PHE A 1 248 ? 2.947 250.296 233.158 1.00 100.90 248 PHE A N 1
ATOM 1730 C CA . PHE A 1 248 ? 2.902 250.481 231.708 1.00 95.27 248 PHE A CA 1
ATOM 1731 C C . PHE A 1 248 ? 4.031 251.398 231.245 1.00 87.85 248 PHE A C 1
ATOM 1732 O O . PHE A 1 248 ? 4.290 252.438 231.854 1.00 97.82 248 PHE A O 1
ATOM 1740 N N . VAL A 1 249 ? 4.706 251.009 230.170 1.00 77.75 249 VAL A N 1
ATOM 1741 C CA . VAL A 1 249 ? 5.750 251.843 229.589 1.00 81.42 249 VAL A CA 1
ATOM 1742 C C . VAL A 1 249 ? 5.467 252.119 228.116 1.00 85.06 249 VAL A C 1
ATOM 1743 O O . VAL A 1 249 ? 5.330 251.190 227.320 1.00 83.21 249 VAL A O 1
ATOM 1747 N N . LEU A 1 250 ? 5.381 253.400 227.761 1.00 90.40 250 LEU A N 1
ATOM 1748 C CA . LEU A 1 250 ? 5.054 253.801 226.395 1.00 88.28 250 LEU A CA 1
ATOM 1749 C C . LEU A 1 250 ? 6.239 254.464 225.691 1.00 90.65 250 LEU A C 1
ATOM 1750 O O . LEU A 1 250 ? 6.849 255.392 226.222 1.00 97.04 250 LEU A O 1
ATOM 1755 N N . ILE A 1 251 ? 6.556 253.978 224.494 1.00 92.94 251 ILE A N 1
ATOM 1756 C CA . ILE A 1 251 ? 7.668 254.508 223.707 1.00 102.45 251 ILE A CA 1
ATOM 1757 C C . ILE A 1 251 ? 7.219 254.963 222.322 1.00 107.70 251 ILE A C 1
ATOM 1758 O O . ILE A 1 251 ? 6.842 254.144 221.482 1.00 107.47 251 ILE A O 1
ATOM 1763 N N . ASP A 1 252 ? 7.269 256.270 222.083 1.00 113.08 252 ASP A N 1
ATOM 1764 C CA . ASP A 1 252 ? 6.878 256.821 220.791 1.00 115.68 252 ASP A CA 1
ATOM 1765 C C . ASP A 1 252 ? 8.090 256.985 219.880 1.00 117.66 252 ASP A C 1
ATOM 1766 O O . ASP A 1 252 ? 9.231 256.937 220.343 1.00 120.33 252 ASP A O 1
ATOM 1771 N N . GLU A 1 253 ? 7.827 257.171 218.588 1.00 119.90 253 GLU A N 1
ATOM 1772 C CA . GLU A 1 253 ? 8.861 257.514 217.613 1.00 127.69 253 GLU A CA 1
ATOM 1773 C C . GLU A 1 253 ? 10.023 256.523 217.618 1.00 121.39 253 GLU A C 1
ATOM 1774 O O . GLU A 1 253 ? 11.184 256.914 217.495 1.00 126.32 253 GLU A O 1
ATOM 1780 N N . VAL A 1 254 ? 9.702 255.242 217.760 1.00 113.03 254 VAL A N 1
ATOM 1781 C CA . VAL A 1 254 ? 10.722 254.207 217.889 1.00 110.90 254 VAL A CA 1
ATOM 1782 C C . VAL A 1 254 ? 11.435 253.943 216.565 1.00 111.00 254 VAL A C 1
ATOM 1783 O O . VAL A 1 254 ? 11.351 254.738 215.628 1.00 113.69 254 VAL A O 1
ATOM 1787 N N . ILE A 1 274 ? 24.717 250.893 217.333 1.00 147.38 274 ILE A N 1
ATOM 1788 C CA . ILE A 1 274 ? 25.075 251.977 218.236 1.00 150.68 274 ILE A CA 1
ATOM 1789 C C . ILE A 1 274 ? 25.048 251.480 219.673 1.00 151.50 274 ILE A C 1
ATOM 1790 O O . ILE A 1 274 ? 24.059 250.908 220.119 1.00 146.20 274 ILE A O 1
ATOM 1795 N N . ARG A 1 275 ? 26.162 251.652 220.379 1.00 159.82 275 ARG A N 1
ATOM 1796 C CA . ARG A 1 275 ? 26.249 251.335 221.807 1.00 162.46 275 ARG A CA 1
ATOM 1797 C C . ARG A 1 275 ? 25.040 251.868 222.577 1.00 164.55 275 ARG A C 1
ATOM 1798 O O . ARG A 1 275 ? 24.541 251.252 223.517 1.00 163.32 275 ARG A O 1
ATOM 1806 N N . ALA A 1 276 ? 24.603 253.060 222.208 1.00 167.63 276 ALA A N 1
ATOM 1807 C CA . ALA A 1 276 ? 23.398 253.629 222.790 1.00 164.79 276 ALA A CA 1
ATOM 1808 C C . ALA A 1 276 ? 22.166 252.706 222.638 1.00 160.41 276 ALA A C 1
ATOM 1809 O O . ALA A 1 276 ? 21.467 252.384 223.622 1.00 161.55 276 ALA A O 1
ATOM 1811 N N . VAL A 1 277 ? 21.894 252.334 221.386 1.00 154.37 277 VAL A N 1
ATOM 1812 C CA . VAL A 1 277 ? 20.719 251.550 221.040 1.00 139.11 277 VAL A CA 1
ATOM 1813 C C . VAL A 1 277 ? 20.667 250.263 221.861 1.00 134.63 277 VAL A C 1
ATOM 1814 O O . VAL A 1 277 ? 19.608 249.918 222.370 1.00 128.87 277 VAL A O 1
ATOM 1818 N N . ASN A 1 278 ? 21.791 249.553 221.987 1.00 138.08 278 ASN A N 1
ATOM 1819 C CA . ASN A 1 278 ? 21.788 248.276 222.702 1.00 136.28 278 ASN A CA 1
ATOM 1820 C C . ASN A 1 278 ? 21.540 248.456 224.194 1.00 136.44 278 ASN A C 1
ATOM 1821 O O . ASN A 1 278 ? 21.045 247.548 224.864 1.00 138.33 278 ASN A O 1
ATOM 1826 N N . ALA A 1 279 ? 21.899 249.626 224.709 1.00 137.07 279 ALA A N 1
ATOM 1827 C CA . ALA A 1 279 ? 21.661 249.955 226.107 1.00 133.53 279 ALA A CA 1
ATOM 1828 C C . ALA A 1 279 ? 20.168 250.130 226.344 1.00 124.18 279 ALA A C 1
ATOM 1829 O O . ALA A 1 279 ? 19.647 249.761 227.397 1.00 121.45 279 ALA A O 1
ATOM 1831 N N . LEU A 1 280 ? 19.488 250.693 225.350 1.00 124.50 280 LEU A N 1
ATOM 1832 C CA . LEU A 1 280 ? 18.037 250.840 225.382 1.00 119.23 280 LEU A CA 1
ATOM 1833 C C . LEU A 1 280 ? 17.355 249.474 225.361 1.00 112.97 280 LEU A C 1
ATOM 1834 O O . LEU A 1 280 ? 16.375 249.247 226.070 1.00 109.64 280 LEU A O 1
ATOM 1839 N N . LEU A 1 281 ? 17.884 248.567 224.545 1.00 114.00 281 LEU A N 1
ATOM 1840 C CA . LEU A 1 281 ? 17.381 247.200 224.485 1.00 108.21 281 LEU A CA 1
ATOM 1841 C C . LEU A 1 281 ? 17.620 246.475 225.802 1.00 110.41 281 LEU A C 1
ATOM 1842 O O . LEU A 1 281 ? 16.694 245.934 226.400 1.00 113.24 281 LEU A O 1
ATOM 1847 N N . THR A 1 282 ? 18.875 246.474 226.243 1.00 112.37 282 THR A N 1
ATOM 1848 C CA . THR A 1 282 ? 19.292 245.775 227.456 1.00 111.55 282 THR A CA 1
ATOM 1849 C C . THR A 1 282 ? 18.409 246.111 228.656 1.00 111.84 282 THR A C 1
ATOM 1850 O O . THR A 1 282 ? 18.024 245.232 229.430 1.00 110.67 282 THR A O 1
ATOM 1854 N N . GLN A 1 283 ? 18.080 247.390 228.790 1.00 111.84 283 GLN A N 1
ATOM 1855 C CA . GLN A 1 283 ? 17.337 247.876 229.942 1.00 112.63 283 GLN A CA 1
ATOM 1856 C C . GLN A 1 283 ? 15.833 247.663 229.809 1.00 111.51 283 GLN A C 1
ATOM 1857 O O . GLN A 1 283 ? 15.116 247.647 230.807 1.00 111.11 283 GLN A O 1
ATOM 1863 N N . ILE A 1 284 ? 15.352 247.499 228.581 1.00 109.92 284 ILE A N 1
ATOM 1864 C CA . ILE A 1 284 ? 13.934 247.235 228.376 1.00 110.79 284 ILE A CA 1
ATOM 1865 C C . ILE A 1 284 ? 13.633 245.765 228.656 1.00 107.88 284 ILE A C 1
ATOM 1866 O O . ILE A 1 284 ? 12.482 245.387 228.863 1.00 103.51 284 ILE A O 1
ATOM 1871 N N . ASP A 1 285 ? 14.679 244.943 228.680 1.00 112.30 285 ASP A N 1
ATOM 1872 C CA . ASP A 1 285 ? 14.518 243.503 228.831 1.00 113.41 285 ASP A CA 1
ATOM 1873 C C . ASP A 1 285 ? 14.216 243.078 230.263 1.00 119.51 285 ASP A C 1
ATOM 1874 O O . ASP A 1 285 ? 13.325 242.261 230.491 1.00 125.45 285 ASP A O 1
ATOM 1879 N N . ARG A 1 286 ? 14.948 243.622 231.230 1.00 120.93 286 ARG A N 1
ATOM 1880 C CA . ARG A 1 286 ? 14.723 243.255 232.625 1.00 119.96 286 ARG A CA 1
ATOM 1881 C C . ARG A 1 286 ? 13.388 243.801 233.119 1.00 119.58 286 ARG A C 1
ATOM 1882 O O . ARG A 1 286 ? 12.837 243.327 234.116 1.00 121.51 286 ARG A O 1
ATOM 1890 N N . ILE A 1 287 ? 12.873 244.799 232.411 1.00 116.99 287 ILE A N 1
ATOM 1891 C CA . ILE A 1 287 ? 11.588 245.386 232.748 1.00 111.36 287 ILE A CA 1
ATOM 1892 C C . ILE A 1 287 ? 10.454 244.455 232.313 1.00 102.93 287 ILE A C 1
ATOM 1893 O O . ILE A 1 287 ? 9.521 244.206 233.075 1.00 102.56 287 ILE A O 1
ATOM 1898 N N . ARG A 1 288 ? 10.551 243.920 231.099 1.00 97.19 288 ARG A N 1
ATOM 1899 C CA . ARG A 1 288 ? 9.513 243.035 230.575 1.00 88.03 288 ARG A CA 1
ATOM 1900 C C . ARG A 1 288 ? 9.591 241.637 231.187 1.00 86.93 288 ARG A C 1
ATOM 1901 O O . ARG A 1 288 ? 8.640 240.862 231.094 1.00 87.94 288 ARG A O 1
ATOM 1909 N N . ARG A 1 289 ? 10.720 241.316 231.815 1.00 88.52 289 ARG A N 1
ATOM 1910 C CA . ARG A 1 289 ? 10.857 240.047 232.526 1.00 91.98 289 ARG A CA 1
ATOM 1911 C C . ARG A 1 289 ? 9.905 239.999 233.717 1.00 95.50 289 ARG A C 1
ATOM 1912 O O . ARG A 1 289 ? 9.461 238.926 234.128 1.00 93.27 289 ARG A O 1
ATOM 1920 N N . ARG A 1 290 ? 9.599 241.170 234.268 1.00 100.04 290 ARG A N 1
ATOM 1921 C CA . ARG A 1 290 ? 8.645 241.279 235.365 1.00 100.70 290 ARG A CA 1
ATOM 1922 C C . ARG A 1 290 ? 7.239 240.936 234.878 1.00 104.21 290 ARG A C 1
ATOM 1923 O O . ARG A 1 290 ? 6.866 241.272 233.754 1.00 107.65 290 ARG A O 1
ATOM 1931 N N . ASP A 1 291 ? 6.461 240.270 235.723 1.00 102.29 291 ASP A N 1
ATOM 1932 C CA . ASP A 1 291 ? 5.112 239.861 235.347 1.00 98.38 291 ASP A CA 1
ATOM 1933 C C . ASP A 1 291 ? 4.157 241.045 235.240 1.00 99.33 291 ASP A C 1
ATOM 1934 O O . ASP A 1 291 ? 3.426 241.175 234.260 1.00 101.26 291 ASP A O 1
ATOM 1939 N N . ASN A 1 292 ? 4.169 241.904 236.253 1.00 101.13 292 ASN A N 1
ATOM 1940 C CA . ASN A 1 292 ? 3.227 243.015 236.332 1.00 103.77 292 ASN A CA 1
ATOM 1941 C C . ASN A 1 292 ? 3.440 244.094 235.269 1.00 100.44 292 ASN A C 1
ATOM 1942 O O . ASN A 1 292 ? 2.557 244.917 235.024 1.00 109.22 292 ASN A O 1
ATOM 1947 N N . VAL A 1 293 ? 4.607 244.083 234.636 1.00 83.75 293 VAL A N 1
ATOM 1948 C CA . VAL A 1 293 ? 4.976 245.128 233.686 1.00 79.19 293 VAL A CA 1
ATOM 1949 C C . VAL A 1 293 ? 4.484 244.868 232.260 1.00 82.38 293 VAL A C 1
ATOM 1950 O O . VAL A 1 293 ? 4.562 243.747 231.764 1.00 84.76 293 VAL A O 1
ATOM 1954 N N . LEU A 1 294 ? 3.977 245.913 231.609 1.00 86.68 294 LEU A N 1
ATOM 1955 C CA . LEU A 1 294 ? 3.650 245.862 230.186 1.00 83.75 294 LEU A CA 1
ATOM 1956 C C . LEU A 1 294 ? 4.332 247.006 229.432 1.00 82.12 294 LEU A C 1
ATOM 1957 O O . LEU A 1 294 ? 4.375 248.138 229.916 1.00 83.50 294 LEU A O 1
ATOM 1962 N N . ILE A 1 295 ? 4.863 246.711 228.249 1.00 80.29 295 ILE A N 1
ATOM 1963 C CA . ILE A 1 295 ? 5.580 247.713 227.462 1.00 78.27 295 ILE A CA 1
ATOM 1964 C C . ILE A 1 295 ? 4.954 247.920 226.082 1.00 80.38 295 ILE A C 1
ATOM 1965 O O . ILE A 1 295 ? 4.712 246.962 225.348 1.00 85.52 295 ILE A O 1
ATOM 1970 N N . LEU A 1 296 ? 4.698 249.179 225.735 1.00 81.74 296 LEU A N 1
ATOM 1971 C CA . LEU A 1 296 ? 4.035 249.520 224.478 1.00 78.39 296 LEU A CA 1
ATOM 1972 C C . LEU A 1 296 ? 4.872 250.491 223.642 1.00 75.74 296 LEU A C 1
ATOM 1973 O O . LEU A 1 296 ? 5.227 251.571 224.108 1.00 86.83 296 LEU A O 1
ATOM 1978 N N . CYS A 1 297 ? 5.182 250.109 222.408 1.00 70.99 297 CYS A N 1
ATOM 1979 C CA . CYS A 1 297 ? 5.967 250.966 221.523 1.00 76.35 297 CYS A CA 1
ATOM 1980 C C . CYS A 1 297 ? 5.129 251.431 220.341 1.00 83.74 297 CYS A C 1
ATOM 1981 O O . CYS A 1 297 ? 4.142 250.791 219.987 1.00 86.85 297 CYS A O 1
ATOM 1984 N N . THR A 1 298 ? 5.508 252.556 219.741 1.00 93.83 298 THR A N 1
ATOM 1985 C CA . THR A 1 298 ? 4.817 253.049 218.550 1.00 102.68 298 THR A CA 1
ATOM 1986 C C . THR A 1 298 ? 5.821 253.381 217.450 1.00 107.70 298 THR A C 1
ATOM 1987 O O . THR A 1 298 ? 6.731 254.187 217.650 1.00 110.43 298 THR A O 1
ATOM 1991 N N . SER A 1 299 ? 5.652 252.757 216.288 1.00 110.04 299 SER A N 1
ATOM 1992 C CA . SER A 1 299 ? 6.568 252.959 215.173 1.00 113.18 299 SER A CA 1
ATOM 1993 C C . SER A 1 299 ? 5.934 253.772 214.052 1.00 114.54 299 SER A C 1
ATOM 1994 O O . SER A 1 299 ? 4.918 253.378 213.481 1.00 114.36 299 SER A O 1
ATOM 1997 N N . ASN A 1 300 ? 6.542 254.912 213.742 1.00 120.07 300 ASN A N 1
ATOM 1998 C CA . ASN A 1 300 ? 6.095 255.739 212.629 1.00 124.93 300 ASN A CA 1
ATOM 1999 C C . ASN A 1 300 ? 6.320 255.032 211.302 1.00 125.53 300 ASN A C 1
ATOM 2000 O O . ASN A 1 300 ? 5.439 254.987 210.442 1.00 123.76 300 ASN A O 1
ATOM 2005 N N . LEU A 1 301 ? 7.520 254.486 211.150 1.00 129.74 301 LEU A N 1
ATOM 2006 C CA . LEU A 1 301 ? 7.894 253.747 209.955 1.00 132.58 301 LEU A CA 1
ATOM 2007 C C . LEU A 1 301 ? 7.279 252.356 209.945 1.00 131.20 301 LEU A C 1
ATOM 2008 O O . LEU A 1 301 ? 7.135 251.724 210.991 1.00 132.15 301 LEU A O 1
ATOM 2013 N N . GLU A 1 302 ? 6.912 251.886 208.759 1.00 131.24 302 GLU A N 1
ATOM 2014 C CA . GLU A 1 302 ? 6.481 250.506 208.602 1.00 133.44 302 GLU A CA 1
ATOM 2015 C C . GLU A 1 302 ? 7.499 249.753 207.754 1.00 147.66 302 GLU A C 1
ATOM 2016 O O . GLU A 1 302 ? 8.130 250.338 206.871 1.00 152.95 302 GLU A O 1
ATOM 2022 N N . SER A 1 303 ? 7.661 248.464 208.048 1.00 151.67 303 SER A N 1
ATOM 2023 C CA . SER A 1 303 ? 8.600 247.580 207.355 1.00 155.23 303 SER A CA 1
ATOM 2024 C C . SER A 1 303 ? 10.064 247.983 207.552 1.00 162.87 303 SER A C 1
ATOM 2025 O O . SER A 1 303 ? 10.951 247.466 206.870 1.00 168.88 303 SER A O 1
ATOM 2028 N N . THR A 1 304 ? 10.317 248.905 208.476 1.00 161.83 304 THR A N 1
ATOM 2029 C CA . THR A 1 304 ? 11.679 249.169 208.921 1.00 163.63 304 THR A CA 1
ATOM 2030 C C . THR A 1 304 ? 12.058 248.055 209.886 1.00 156.32 304 THR A C 1
ATOM 2031 O O . THR A 1 304 ? 11.347 247.797 210.858 1.00 149.27 304 THR A O 1
ATOM 2035 N N . LEU A 1 305 ? 13.169 247.384 209.607 1.00 157.52 305 LEU A N 1
ATOM 2036 C CA . LEU A 1 305 ? 13.500 246.156 210.317 1.00 154.81 305 LEU A CA 1
ATOM 2037 C C . LEU A 1 305 ? 14.473 246.354 211.470 1.00 159.74 305 LEU A C 1
ATOM 2038 O O . LEU A 1 305 ? 15.676 246.523 211.267 1.00 166.57 305 LEU A O 1
ATOM 2043 N N . ASP A 1 306 ? 13.935 246.331 212.683 1.00 154.89 306 ASP A N 1
ATOM 2044 C CA . ASP A 1 306 ? 14.753 246.243 213.880 1.00 154.57 306 ASP A CA 1
ATOM 2045 C C . ASP A 1 306 ? 14.696 244.806 214.381 1.00 144.04 306 ASP A C 1
ATOM 2046 O O . ASP A 1 306 ? 13.687 244.386 214.948 1.00 135.02 306 ASP A O 1
ATOM 2051 N N . LYS A 1 307 ? 15.771 244.053 214.145 1.00 146.81 307 LYS A N 1
ATOM 2052 C CA . LYS A 1 307 ? 15.852 242.650 214.552 1.00 147.94 307 LYS A CA 1
ATOM 2053 C C . LYS A 1 307 ? 15.428 242.457 216.002 1.00 147.76 307 LYS A C 1
ATOM 2054 O O . LYS A 1 307 ? 14.738 241.496 216.337 1.00 145.79 307 LYS A O 1
ATOM 2060 N N . ALA A 1 308 ? 15.845 243.388 216.852 1.00 148.61 308 ALA A N 1
ATOM 2061 C CA . ALA A 1 308 ? 15.516 243.341 218.268 1.00 143.56 308 ALA A CA 1
ATOM 2062 C C . ALA A 1 308 ? 14.032 243.591 218.507 1.00 134.36 308 ALA A C 1
ATOM 2063 O O . ALA A 1 308 ? 13.361 242.800 219.166 1.00 136.22 308 ALA A O 1
ATOM 2065 N N . LEU A 1 309 ? 13.523 244.687 217.953 1.00 126.74 309 LEU A N 1
ATOM 2066 C CA . LEU A 1 309 ? 12.160 245.136 218.230 1.00 119.29 309 LEU A CA 1
ATOM 2067 C C . LEU A 1 309 ? 11.088 244.167 217.726 1.00 114.72 309 LEU A C 1
ATOM 2068 O O . LEU A 1 309 ? 10.117 243.891 218.430 1.00 107.97 309 LEU A O 1
ATOM 2073 N N . VAL A 1 310 ? 11.259 243.661 216.509 1.00 117.52 310 VAL A N 1
ATOM 2074 C CA . VAL A 1 310 ? 10.292 242.734 215.928 1.00 116.25 310 VAL A CA 1
ATOM 2075 C C . VAL A 1 310 ? 10.292 241.400 216.672 1.00 109.07 310 VAL A C 1
ATOM 2076 O O . VAL A 1 310 ? 9.233 240.853 216.983 1.00 102.79 310 VAL A O 1
ATOM 2080 N N . ASP A 1 311 ? 11.483 240.884 216.960 1.00 110.26 311 ASP A N 1
ATOM 2081 C CA . ASP A 1 311 ? 11.611 239.618 217.674 1.00 115.05 311 ASP A CA 1
ATOM 2082 C C . ASP A 1 311 ? 11.105 239.739 219.110 1.00 109.72 311 ASP A C 1
ATOM 2083 O O . ASP A 1 311 ? 10.571 238.781 219.670 1.00 114.89 311 ASP A O 1
ATOM 2088 N N . ARG A 1 312 ? 11.275 240.919 219.702 1.00 99.21 312 ARG A N 1
ATOM 2089 C CA . ARG A 1 312 ? 10.829 241.159 221.073 1.00 95.37 312 ARG A CA 1
ATOM 2090 C C . ARG A 1 312 ? 9.342 241.474 221.145 1.00 100.51 312 ARG A C 1
ATOM 2091 O O . ARG A 1 312 ? 8.795 241.669 222.229 1.00 104.28 312 ARG A O 1
ATOM 2099 N N . ALA A 1 313 ? 8.694 241.539 219.988 1.00 99.25 313 ALA A N 1
ATOM 2100 C CA . ALA A 1 313 ? 7.291 241.924 219.928 1.00 93.23 313 ALA A CA 1
ATOM 2101 C C . ALA A 1 313 ? 6.379 240.707 219.860 1.00 86.04 313 ALA A C 1
ATOM 2102 O O . ALA A 1 313 ? 6.574 239.815 219.033 1.00 82.91 313 ALA A O 1
ATOM 2104 N N . ASP A 1 314 ? 5.384 240.678 220.738 1.00 80.27 314 ASP A N 1
ATOM 2105 C CA . ASP A 1 314 ? 4.378 239.630 220.707 1.00 84.56 314 ASP A CA 1
ATOM 2106 C C . ASP A 1 314 ? 3.630 239.669 219.383 1.00 97.26 314 ASP A C 1
ATOM 2107 O O . ASP A 1 314 ? 3.534 238.660 218.684 1.00 104.12 314 ASP A O 1
ATOM 2112 N N . ILE A 1 315 ? 3.110 240.843 219.038 1.00 99.16 315 ILE A N 1
ATOM 2113 C CA . ILE A 1 315 ? 2.460 241.047 217.749 1.00 101.48 315 ILE A CA 1
ATOM 2114 C C . ILE A 1 315 ? 2.771 242.419 217.171 1.00 94.79 315 ILE A C 1
ATOM 2115 O O . ILE A 1 315 ? 2.978 243.384 217.907 1.00 88.91 315 ILE A O 1
ATOM 2120 N N . VAL A 1 316 ? 2.797 242.500 215.846 1.00 95.70 316 VAL A N 1
ATOM 2121 C CA . VAL A 1 316 ? 2.888 243.786 215.179 1.00 96.17 316 VAL A CA 1
ATOM 2122 C C . VAL A 1 316 ? 1.486 244.174 214.718 1.00 90.47 316 VAL A C 1
ATOM 2123 O O . VAL A 1 316 ? 0.730 243.340 214.212 1.00 93.53 316 VAL A O 1
ATOM 2127 N N . LYS A 1 317 ? 1.119 245.430 214.938 1.00 83.62 317 LYS A N 1
ATOM 2128 C CA . LYS A 1 317 ? -0.195 245.901 214.531 1.00 84.51 317 LYS A CA 1
ATOM 2129 C C . LYS A 1 317 ? -0.090 247.217 213.787 1.00 87.50 317 LYS A C 1
ATOM 2130 O O . LYS A 1 317 ? 0.408 248.207 214.318 1.00 93.09 317 LYS A O 1
ATOM 2136 N N . ASN A 1 318 ? -0.559 247.216 212.546 1.00 91.48 318 ASN A N 1
ATOM 2137 C CA . ASN A 1 318 ? -0.526 248.415 211.727 1.00 97.91 318 ASN A CA 1
ATOM 2138 C C . ASN A 1 318 ? -1.838 249.183 211.824 1.00 97.46 318 ASN A C 1
ATOM 2139 O O . ASN A 1 318 ? -2.917 248.612 211.670 1.00 103.82 318 ASN A O 1
ATOM 2144 N N . VAL A 1 319 ? -1.739 250.479 212.096 1.00 92.38 319 VAL A N 1
ATOM 2145 C CA . VAL A 1 319 ? -2.921 251.309 212.275 1.00 89.80 319 VAL A CA 1
ATOM 2146 C C . VAL A 1 319 ? -3.283 252.038 210.988 1.00 100.35 319 VAL A C 1
ATOM 2147 O O . VAL A 1 319 ? -2.467 252.773 210.433 1.00 106.28 319 VAL A O 1
ATOM 2151 N N . GLY A 1 320 ? -4.507 251.825 210.517 1.00 102.40 320 GLY A N 1
ATOM 2152 C CA . GLY A 1 320 ? -4.995 252.506 209.332 1.00 107.67 320 GLY A CA 1
ATOM 2153 C C . GLY A 1 320 ? -5.473 253.907 209.655 1.00 106.75 320 GLY A C 1
ATOM 2154 O O . GLY A 1 320 ? -5.585 254.278 210.825 1.00 105.04 320 GLY A O 1
ATOM 2155 N N . GLN A 1 321 ? -5.749 254.690 208.617 1.00 106.05 321 GLN A N 1
ATOM 2156 C CA . GLN A 1 321 ? -6.262 256.043 208.797 1.00 107.29 321 GLN A CA 1
ATOM 2157 C C . GLN A 1 321 ? -7.607 256.022 209.512 1.00 100.46 321 GLN A C 1
ATOM 2158 O O . GLN A 1 321 ? -8.481 255.221 209.171 1.00 97.42 321 GLN A O 1
ATOM 2164 N N . PRO A 1 322 ? -7.768 256.898 210.517 1.00 97.78 322 PRO A N 1
ATOM 2165 C CA . PRO A 1 322 ? -9.026 257.015 211.261 1.00 94.60 322 PRO A CA 1
ATOM 2166 C C . PRO A 1 322 ? -10.202 257.273 210.327 1.00 87.23 322 PRO A C 1
ATOM 2167 O O . PRO A 1 322 ? -10.046 257.983 209.333 1.00 89.80 322 PRO A O 1
ATOM 2171 N N . SER A 1 323 ? -11.358 256.697 210.638 1.00 82.92 323 SER A N 1
ATOM 2172 C CA . SER A 1 323 ? -12.533 256.835 209.785 1.00 88.40 323 SER A CA 1
ATOM 2173 C C . SER A 1 323 ? -13.031 258.275 209.742 1.00 87.78 323 SER A C 1
ATOM 2174 O O . SER A 1 323 ? -12.600 259.115 210.532 1.00 90.43 323 SER A O 1
ATOM 2177 N N . ASP A 1 324 ? -13.944 258.553 208.816 1.00 85.85 324 ASP A N 1
ATOM 2178 C CA . ASP A 1 324 ? -14.553 259.873 208.712 1.00 82.71 324 ASP A CA 1
ATOM 2179 C C . ASP A 1 324 ? -15.403 260.148 209.943 1.00 75.04 324 ASP A C 1
ATOM 2180 O O . ASP A 1 324 ? -15.538 261.292 210.385 1.00 74.35 324 ASP A O 1
ATOM 2185 N N . PHE A 1 325 ? -15.971 259.082 210.495 1.00 67.07 325 PHE A N 1
ATOM 2186 C CA . PHE A 1 325 ? -16.801 259.183 211.685 1.00 70.96 325 PHE A CA 1
ATOM 2187 C C . PHE A 1 325 ? -15.973 259.618 212.894 1.00 69.25 325 PHE A C 1
ATOM 2188 O O . PHE A 1 325 ? -16.480 260.281 213.798 1.00 74.79 325 PHE A O 1
ATOM 2196 N N . ALA A 1 326 ? -14.696 259.254 212.900 1.00 65.22 326 ALA A N 1
ATOM 2197 C CA . ALA A 1 326 ? -13.790 259.697 213.951 1.00 66.09 326 ALA A CA 1
ATOM 2198 C C . ALA A 1 326 ? -13.584 261.202 213.870 1.00 73.46 326 ALA A C 1
ATOM 2199 O O . ALA A 1 326 ? -13.571 261.893 214.888 1.00 73.52 326 ALA A O 1
ATOM 2201 N N . ARG A 1 327 ? -13.423 261.704 212.649 1.00 76.07 327 ARG A N 1
ATOM 2202 C CA . ARG A 1 327 ? -13.194 263.126 212.429 1.00 78.26 327 ARG A CA 1
ATOM 2203 C C . ARG A 1 327 ? -14.471 263.927 212.662 1.00 79.79 327 ARG A C 1
ATOM 2204 O O . ARG A 1 327 ? -14.418 265.061 213.143 1.00 84.69 327 ARG A O 1
ATOM 2212 N N . TYR A 1 328 ? -15.614 263.336 212.325 1.00 68.49 328 TYR A N 1
ATOM 2213 C CA . TYR A 1 328 ? -16.900 263.967 212.603 1.00 65.23 328 TYR A CA 1
ATOM 2214 C C . TYR A 1 328 ? -17.075 264.164 214.103 1.00 64.08 328 TYR A C 1
ATOM 2215 O O . TYR A 1 328 ? -17.474 265.239 214.555 1.00 65.95 328 TYR A O 1
ATOM 2224 N N . SER A 1 329 ? -16.784 263.109 214.860 1.00 63.51 329 SER A N 1
ATOM 2225 C CA . SER A 1 329 ? -16.875 263.129 216.316 1.00 61.59 329 SER A CA 1
ATOM 2226 C C . SER A 1 329 ? -16.035 264.247 216.923 1.00 68.10 329 SER A C 1
ATOM 2227 O O . SER A 1 329 ? -16.499 264.984 217.794 1.00 73.55 329 SER A O 1
ATOM 2230 N N . MET A 1 330 ? -14.796 264.364 216.452 1.00 71.44 330 MET A N 1
ATOM 2231 C CA . MET A 1 330 ? -13.876 265.394 216.922 1.00 73.60 330 MET A CA 1
ATOM 2232 C C . MET A 1 330 ? -14.381 266.786 216.561 1.00 70.79 330 MET A C 1
ATOM 2233 O O . MET A 1 330 ? -14.279 267.722 217.357 1.00 73.97 330 MET A O 1
ATOM 2238 N N . LEU A 1 331 ? -14.926 266.917 215.356 1.00 65.14 331 LEU A N 1
ATOM 2239 C CA . LEU A 1 331 ? -15.430 268.201 214.881 1.00 63.72 331 LEU A CA 1
ATOM 2240 C C . LEU A 1 331 ? -16.659 268.641 215.664 1.00 62.49 331 LEU A C 1
ATOM 2241 O O . LEU A 1 331 ? -16.772 269.804 216.052 1.00 70.59 331 LEU A O 1
ATOM 2246 N N . LYS A 1 332 ? -17.579 267.709 215.891 1.00 57.20 332 LYS A N 1
ATOM 2247 C CA . LYS A 1 332 ? -18.793 268.009 216.638 1.00 61.61 332 LYS A CA 1
ATOM 2248 C C . LYS A 1 332 ? -18.469 268.443 218.063 1.00 64.78 332 LYS A C 1
ATOM 2249 O O . LYS A 1 332 ? -19.059 269.392 218.581 1.00 72.48 332 LYS A O 1
ATOM 2255 N N . SER A 1 333 ? -17.526 267.746 218.689 1.00 64.86 333 SER A N 1
ATOM 2256 C CA . SER A 1 333 ? -17.107 268.064 220.051 1.00 75.75 333 SER A CA 1
ATOM 2257 C C . SER A 1 333 ? -16.570 269.488 220.157 1.00 75.01 333 SER A C 1
ATOM 2258 O O . SER A 1 333 ? -16.828 270.185 221.139 1.00 78.60 333 SER A O 1
ATOM 2261 N N . SER A 1 334 ? -15.822 269.910 219.141 1.00 69.06 334 SER A N 1
ATOM 2262 C CA . SER A 1 334 ? -15.288 271.266 219.089 1.00 65.61 334 SER A CA 1
ATOM 2263 C C . SER A 1 334 ? -16.416 272.286 219.026 1.00 69.27 334 SER A C 1
ATOM 2264 O O . SER A 1 334 ? -16.460 273.227 219.817 1.00 74.00 334 SER A O 1
ATOM 2267 N N . ILE A 1 335 ? -17.324 272.086 218.076 1.00 66.60 335 ILE A N 1
ATOM 2268 C CA . ILE A 1 335 ? -18.465 272.973 217.891 1.00 59.30 335 ILE A CA 1
ATOM 2269 C C . ILE A 1 335 ? -19.314 273.040 219.153 1.00 57.22 335 ILE A C 1
ATOM 2270 O O . ILE A 1 335 ? -19.786 274.106 219.543 1.00 66.16 335 ILE A O 1
ATOM 2275 N N . MET A 1 336 ? -19.491 271.897 219.802 1.00 61.89 336 MET A N 1
ATOM 2276 C CA . MET A 1 336 ? -20.277 271.847 221.026 1.00 68.71 336 MET A CA 1
ATOM 2277 C C . MET A 1 336 ? -19.570 272.598 222.153 1.00 63.95 336 MET A C 1
ATOM 2278 O O . MET A 1 336 ? -20.215 273.255 222.967 1.00 66.30 336 MET A O 1
ATOM 2283 N N . GLU A 1 337 ? -18.243 272.516 222.189 1.00 64.18 337 GLU A N 1
ATOM 2284 C CA . GLU A 1 337 ? -17.477 273.207 223.220 1.00 60.82 337 GLU A CA 1
ATOM 2285 C C . GLU A 1 337 ? -17.516 274.716 223.013 1.00 66.01 337 GLU A C 1
ATOM 2286 O O . GLU A 1 337 ? -17.639 275.478 223.972 1.00 68.24 337 GLU A O 1
ATOM 2292 N N . LEU A 1 338 ? -17.414 275.143 221.758 1.00 66.40 338 LEU A N 1
ATOM 2293 C CA . LEU A 1 338 ? -17.525 276.558 221.422 1.00 64.27 338 LEU A CA 1
ATOM 2294 C C . LEU A 1 338 ? -18.918 277.077 221.753 1.00 65.47 338 LEU A C 1
ATOM 2295 O O . LEU A 1 338 ? -19.087 278.234 222.136 1.00 67.82 338 LEU A O 1
ATOM 2300 N N . ALA A 1 339 ? -19.914 276.212 221.596 1.00 69.95 339 ALA A N 1
ATOM 2301 C CA . ALA A 1 339 ? -21.296 276.575 221.878 1.00 69.58 339 ALA A CA 1
ATOM 2302 C C . ALA A 1 339 ? -21.508 276.761 223.373 1.00 73.55 339 ALA A C 1
ATOM 2303 O O . ALA A 1 339 ? -22.182 277.698 223.804 1.00 77.17 339 ALA A O 1
ATOM 2305 N N . ARG A 1 340 ? -20.930 275.855 224.156 1.00 77.75 340 ARG A N 1
ATOM 2306 C CA . ARG A 1 340 ? -21.004 275.923 225.611 1.00 85.26 340 ARG A CA 1
ATOM 2307 C C . ARG A 1 340 ? -20.397 277.223 226.124 1.00 92.49 340 ARG A C 1
ATOM 2308 O O . ARG A 1 340 ? -20.899 277.829 227.070 1.00 97.91 340 ARG A O 1
ATOM 2316 N N . ILE A 1 341 ? -19.312 277.641 225.482 1.00 94.75 341 ILE A N 1
ATOM 2317 C CA . ILE A 1 341 ? -18.635 278.886 225.819 1.00 94.10 341 ILE A CA 1
ATOM 2318 C C . ILE A 1 341 ? -19.529 280.099 225.614 1.00 96.94 341 ILE A C 1
ATOM 2319 O O . ILE A 1 341 ? -19.664 280.948 226.494 1.00 105.14 341 ILE A O 1
ATOM 2324 N N . GLY A 1 342 ? -20.137 280.171 224.438 1.00 89.48 342 GLY A N 1
ATOM 2325 C CA . GLY A 1 342 ? -20.911 281.331 224.051 1.00 81.97 342 GLY A CA 1
ATOM 2326 C C . GLY A 1 342 ? -20.371 281.871 222.747 1.00 76.99 342 GLY A C 1
ATOM 2327 O O . GLY A 1 342 ? -20.921 282.815 222.179 1.00 80.74 342 GLY A O 1
ATOM 2328 N N . VAL A 1 343 ? -19.281 281.269 222.275 1.00 69.52 343 VAL A N 1
ATOM 2329 C CA . VAL A 1 343 ? -18.700 281.633 220.988 1.00 65.02 343 VAL A CA 1
ATOM 2330 C C . VAL A 1 343 ? -19.691 281.331 219.875 1.00 65.86 343 VAL A C 1
ATOM 2331 O O . VAL A 1 343 ? -19.999 282.197 219.059 1.00 72.36 343 VAL A O 1
ATOM 2335 N N . VAL A 1 344 ? -20.198 280.102 219.858 1.00 64.71 344 VAL A N 1
ATOM 2336 C CA . VAL A 1 344 ? -21.244 279.721 218.917 1.00 69.66 344 VAL A CA 1
ATOM 2337 C C . VAL A 1 344 ? -22.625 279.895 219.542 1.00 70.25 344 VAL A C 1
ATOM 2338 O O . VAL A 1 344 ? -22.972 279.207 220.503 1.00 74.23 344 VAL A O 1
ATOM 2342 N N . ILE A 1 345 ? -23.402 280.822 218.992 1.00 69.00 345 ILE A N 1
ATOM 2343 C CA . ILE A 1 345 ? -24.762 281.072 219.458 1.00 74.30 345 ILE A CA 1
ATOM 2344 C C . ILE A 1 345 ? -25.731 281.156 218.284 1.00 82.58 345 ILE A C 1
ATOM 2345 O O . ILE A 1 345 ? -25.518 281.927 217.349 1.00 84.01 345 ILE A O 1
ATOM 2350 N N . ASP A 1 346 ? -26.792 280.357 218.334 1.00 86.46 346 ASP A N 1
ATOM 2351 C CA . ASP A 1 346 ? -27.819 280.394 217.301 1.00 90.55 346 ASP A CA 1
ATOM 2352 C C . ASP A 1 346 ? -29.191 280.089 217.896 1.00 90.05 346 ASP A C 1
ATOM 2353 O O . ASP A 1 346 ? -29.634 278.940 217.904 1.00 84.06 346 ASP A O 1
ATOM 2358 N N . ASN A 1 347 ? -29.854 281.128 218.396 1.00 95.44 347 ASN A N 1
ATOM 2359 C CA . ASN A 1 347 ? -31.183 280.989 218.984 1.00 97.35 347 ASN A CA 1
ATOM 2360 C C . ASN A 1 347 ? -32.249 280.692 217.935 1.00 96.72 347 ASN A C 1
ATOM 2361 O O . ASN A 1 347 ? -33.334 280.208 218.262 1.00 99.95 347 ASN A O 1
ATOM 2366 N N . GLU A 1 348 ? -31.933 280.984 216.677 1.00 93.25 348 GLU A N 1
ATOM 2367 C CA . GLU A 1 348 ? -32.858 280.750 215.573 1.00 94.18 348 GLU A CA 1
ATOM 2368 C C . GLU A 1 348 ? -33.038 279.259 215.299 1.00 91.20 348 GLU A C 1
ATOM 2369 O O . GLU A 1 348 ? -34.115 278.813 214.899 1.00 94.06 348 GLU A O 1
ATOM 2375 N N . VAL A 1 349 ? -31.974 278.493 215.517 1.00 85.57 349 VAL A N 1
ATOM 2376 C CA . VAL A 1 349 ? -31.998 277.056 215.273 1.00 83.14 349 VAL A CA 1
ATOM 2377 C C . VAL A 1 349 ? -32.132 276.271 216.574 1.00 85.34 349 VAL A C 1
ATOM 2378 O O . VAL A 1 349 ? -31.324 276.427 217.489 1.00 85.46 349 VAL A O 1
ATOM 2382 N N . HIS A 1 350 ? -33.153 275.423 216.647 1.00 86.28 350 HIS A N 1
ATOM 2383 C CA . HIS A 1 350 ? -33.432 274.649 217.852 1.00 89.80 350 HIS A CA 1
ATOM 2384 C C . HIS A 1 350 ? -32.366 273.578 218.089 1.00 88.75 350 HIS A C 1
ATOM 2385 O O . HIS A 1 350 ? -31.658 273.181 217.163 1.00 94.01 350 HIS A O 1
ATOM 2392 N N . THR A 1 351 ? -32.265 273.113 219.332 1.00 82.58 351 THR A N 1
ATOM 2393 C CA . THR A 1 351 ? -31.217 272.179 219.738 1.00 81.97 351 THR A CA 1
ATOM 2394 C C . THR A 1 351 ? -31.301 270.840 219.015 1.00 81.51 351 THR A C 1
ATOM 2395 O O . THR A 1 351 ? -30.280 270.225 218.712 1.00 82.37 351 THR A O 1
ATOM 2399 N N . ASP A 1 352 ? -32.520 270.389 218.747 1.00 83.47 352 ASP A N 1
ATOM 2400 C CA . ASP A 1 352 ? -32.728 269.097 218.107 1.00 87.08 352 ASP A CA 1
ATOM 2401 C C . ASP A 1 352 ? -32.162 269.060 216.689 1.00 82.58 352 ASP A C 1
ATOM 2402 O O . ASP A 1 352 ? -31.835 267.991 216.173 1.00 84.40 352 ASP A O 1
ATOM 2407 N N . TYR A 1 353 ? -32.041 270.229 216.067 1.00 77.23 353 TYR A N 1
ATOM 2408 C CA . TYR A 1 353 ? -31.584 270.315 214.683 1.00 72.59 353 TYR A CA 1
ATOM 2409 C C . TYR A 1 353 ? -30.086 270.569 214.584 1.00 73.12 353 TYR A C 1
ATOM 2410 O O . TYR A 1 353 ? -29.525 270.604 213.487 1.00 73.97 353 TYR A O 1
ATOM 2419 N N . TRP A 1 354 ? -29.449 270.746 215.737 1.00 74.38 354 TRP A N 1
ATOM 2420 C CA . TRP A 1 354 ? -27.999 270.887 215.821 1.00 71.67 354 TRP A CA 1
ATOM 2421 C C . TRP A 1 354 ? -27.301 269.587 215.423 1.00 77.02 354 TRP A C 1
ATOM 2422 O O . TRP A 1 354 ? -27.948 268.541 215.341 1.00 81.91 354 TRP A O 1
ATOM 2433 N N . PRO A 1 355 ? -25.982 269.652 215.152 1.00 72.53 355 PRO A N 1
ATOM 2434 C CA . PRO A 1 355 ? -25.224 268.422 214.901 1.00 66.26 355 PRO A CA 1
ATOM 2435 C C . PRO A 1 355 ? -25.398 267.408 216.022 1.00 67.99 355 PRO A C 1
ATOM 2436 O O . PRO A 1 355 ? -25.184 267.737 217.191 1.00 67.28 355 PRO A O 1
ATOM 2440 N N . GLN A 1 356 ? -25.790 266.191 215.661 1.00 72.31 356 GLN A N 1
ATOM 2441 C CA . GLN A 1 356 ? -26.023 265.135 216.635 1.00 78.82 356 GLN A CA 1
ATOM 2442 C C . GLN A 1 356 ? -24.999 264.018 216.470 1.00 78.87 356 GLN A C 1
ATOM 2443 O O . GLN A 1 356 ? -24.337 263.920 215.437 1.00 77.09 356 GLN A O 1
ATOM 2449 N N . ASP A 1 357 ? -24.870 263.179 217.492 1.00 79.89 357 ASP A N 1
ATOM 2450 C CA . ASP A 1 357 ? -23.986 262.024 217.417 1.00 81.36 357 ASP A CA 1
ATOM 2451 C C . ASP A 1 357 ? -24.470 261.061 216.338 1.00 83.16 357 ASP A C 1
ATOM 2452 O O . ASP A 1 357 ? -25.674 260.847 216.182 1.00 80.76 357 ASP A O 1
ATOM 2457 N N . ILE A 1 358 ? -23.532 260.493 215.586 1.00 80.73 358 ILE A N 1
ATOM 2458 C CA . ILE A 1 358 ? -23.868 259.461 214.615 1.00 82.58 358 ILE A CA 1
ATOM 2459 C C . ILE A 1 358 ? -23.624 258.095 215.248 1.00 87.32 358 ILE A C 1
ATOM 2460 O O . ILE A 1 358 ? -22.570 257.486 215.061 1.00 91.62 358 ILE A O 1
ATOM 2465 N N . CYS A 1 359 ? -24.603 257.634 216.021 1.00 83.42 359 CYS A N 1
ATOM 2466 C CA . CYS A 1 359 ? -24.521 256.339 216.682 1.00 82.30 359 CYS A CA 1
ATOM 2467 C C . CYS A 1 359 ? -24.629 255.222 215.653 1.00 84.87 359 CYS A C 1
ATOM 2468 O O . CYS A 1 359 ? -23.955 254.198 215.758 1.00 83.23 359 CYS A O 1
ATOM 2471 N N . ASP A 1 360 ? -25.492 255.429 214.662 1.00 88.24 360 ASP A N 1
ATOM 2472 C CA . ASP A 1 360 ? -25.636 254.492 213.556 1.00 89.00 360 ASP A CA 1
ATOM 2473 C C . ASP A 1 360 ? -25.298 255.177 212.238 1.00 87.83 360 ASP A C 1
ATOM 2474 O O . ASP A 1 360 ? -25.860 256.226 211.909 1.00 90.25 360 ASP A O 1
ATOM 2479 N N . THR A 1 361 ? -24.381 254.574 211.488 1.00 84.21 361 THR A N 1
ATOM 2480 C CA . THR A 1 361 ? -23.846 255.175 210.273 1.00 83.45 361 THR A CA 1
ATOM 2481 C C . THR A 1 361 ? -24.838 255.126 209.114 1.00 89.96 361 THR A C 1
ATOM 2482 O O . THR A 1 361 ? -24.808 255.982 208.230 1.00 97.27 361 THR A O 1
ATOM 2486 N N . LYS A 1 362 ? -25.715 254.125 209.134 1.00 95.02 362 LYS A N 1
ATOM 2487 C CA . LYS A 1 362 ? -26.727 253.945 208.096 1.00 100.92 362 LYS A CA 1
ATOM 2488 C C . LYS A 1 362 ? -28.009 254.714 208.407 1.00 99.80 362 LYS A C 1
ATOM 2489 O O . LYS A 1 362 ? -28.794 255.019 207.507 1.00 102.33 362 LYS A O 1
ATOM 2495 N N . ALA A 1 363 ? -28.218 255.013 209.686 1.00 98.70 363 ALA A N 1
ATOM 2496 C CA . ALA A 1 363 ? -29.401 255.746 210.127 1.00 95.77 363 ALA A CA 1
ATOM 2497 C C . ALA A 1 363 ? -29.458 257.131 209.491 1.00 92.48 363 ALA A C 1
ATOM 2498 O O . ALA A 1 363 ? -28.419 257.744 209.236 1.00 89.73 363 ALA A O 1
ATOM 2500 N N . PRO A 1 364 ? -30.677 257.628 209.229 1.00 95.60 364 PRO A N 1
ATOM 2501 C CA . PRO A 1 364 ? -30.831 258.955 208.626 1.00 96.23 364 PRO A CA 1
ATOM 2502 C C . PRO A 1 364 ? -30.384 260.072 209.569 1.00 94.36 364 PRO A C 1
ATOM 2503 O O . PRO A 1 364 ? -30.470 259.923 210.790 1.00 94.29 364 PRO A O 1
ATOM 2507 N N . ARG A 1 365 ? -29.920 261.181 209.001 1.00 87.48 365 ARG A N 1
ATOM 2508 C CA . ARG A 1 365 ? -29.267 262.223 209.784 1.00 87.16 365 ARG A CA 1
ATOM 2509 C C . ARG A 1 365 ? -29.955 263.580 209.653 1.00 83.39 365 ARG A C 1
ATOM 2510 O O . ARG A 1 365 ? -30.777 263.787 208.759 1.00 79.98 365 ARG A O 1
ATOM 2518 N N . ASN A 1 366 ? -29.613 264.497 210.555 1.00 84.32 366 ASN A N 1
ATOM 2519 C CA . ASN A 1 366 ? -30.071 265.880 210.463 1.00 86.94 366 ASN A CA 1
ATOM 2520 C C . ASN A 1 366 ? -29.573 266.536 209.189 1.00 87.26 366 ASN A C 1
ATOM 2521 O O . ASN A 1 366 ? -28.645 266.043 208.546 1.00 86.16 366 ASN A O 1
ATOM 2526 N N . GLU A 1 367 ? -30.187 267.654 208.829 1.00 90.82 367 GLU A N 1
ATOM 2527 C CA . GLU A 1 367 ? -29.715 268.426 207.695 1.00 96.56 367 GLU A CA 1
ATOM 2528 C C . GLU A 1 367 ? -28.338 268.984 208.034 1.00 95.33 367 GLU A C 1
ATOM 2529 O O . GLU A 1 367 ? -27.408 268.897 207.235 1.00 97.66 367 GLU A O 1
ATOM 2535 N N . PHE A 1 368 ? -28.214 269.529 209.241 1.00 93.67 368 PHE A N 1
ATOM 2536 C CA . PHE A 1 368 ? -26.953 270.084 209.724 1.00 87.44 368 PHE A CA 1
ATOM 2537 C C . PHE A 1 368 ? -25.903 269.008 209.970 1.00 91.71 368 PHE A C 1
ATOM 2538 O O . PHE A 1 368 ? -24.722 269.204 209.685 1.00 93.44 368 PHE A O 1
ATOM 2546 N N . THR A 1 369 ? -26.339 267.878 210.517 1.00 88.21 369 THR A N 1
ATOM 2547 C CA . THR A 1 369 ? -25.445 266.758 210.777 1.00 76.63 369 THR A CA 1
ATOM 2548 C C . THR A 1 369 ? -24.774 266.297 209.488 1.00 76.90 369 THR A C 1
ATOM 2549 O O . THR A 1 369 ? -23.589 265.964 209.475 1.00 77.50 369 THR A O 1
ATOM 2553 N N . GLU A 1 370 ? -25.536 266.300 208.399 1.00 82.67 370 GLU A N 1
ATOM 2554 C CA . GLU A 1 370 ? -25.009 265.877 207.110 1.00 92.75 370 GLU A CA 1
ATOM 2555 C C . GLU A 1 370 ? -24.004 266.893 206.583 1.00 93.94 370 GLU A C 1
ATOM 2556 O O . GLU A 1 370 ? -23.018 266.531 205.940 1.00 101.65 370 GLU A O 1
ATOM 2562 N N . ILE A 1 371 ? -24.255 268.167 206.866 1.00 90.51 371 ILE A N 1
ATOM 2563 C CA . ILE A 1 371 ? -23.341 269.229 206.469 1.00 85.16 371 ILE A CA 1
ATOM 2564 C C . ILE A 1 371 ? -22.007 269.076 207.189 1.00 84.66 371 ILE A C 1
ATOM 2565 O O . ILE A 1 371 ? -20.945 269.181 206.576 1.00 90.17 371 ILE A O 1
ATOM 2570 N N . LEU A 1 372 ? -22.070 268.814 208.492 1.00 78.22 372 LEU A N 1
ATOM 2571 C CA . LEU A 1 372 ? -20.866 268.659 209.299 1.00 68.81 372 LEU A CA 1
ATOM 2572 C C . LEU A 1 372 ? -20.074 267.426 208.880 1.00 77.29 372 LEU A C 1
ATOM 2573 O O . LEU A 1 372 ? -18.842 267.441 208.874 1.00 79.04 372 LEU A O 1
ATOM 2578 N N . PHE A 1 373 ? -20.788 266.361 208.528 1.00 81.45 373 PHE A N 1
ATOM 2579 C CA . PHE A 1 373 ? -20.152 265.110 208.131 1.00 86.66 373 PHE A CA 1
ATOM 2580 C C . PHE A 1 373 ? -19.456 265.255 206.785 1.00 84.62 373 PHE A C 1
ATOM 2581 O O . PHE A 1 373 ? -18.421 264.630 206.538 1.00 82.80 373 PHE A O 1
ATOM 2589 N N . LYS A 1 374 ? -20.037 266.076 205.917 1.00 85.31 374 LYS A N 1
ATOM 2590 C CA . LYS A 1 374 ? -19.457 266.339 204.606 1.00 90.63 374 LYS A CA 1
ATOM 2591 C C . LYS A 1 374 ? -18.161 267.136 204.762 1.00 89.38 374 LYS A C 1
ATOM 2592 O O . LYS A 1 374 ? -17.246 267.027 203.943 1.00 89.03 374 LYS A O 1
ATOM 2598 N N . ILE A 1 375 ? -18.088 267.927 205.827 1.00 82.41 375 ILE A N 1
ATOM 2599 C CA . ILE A 1 375 ? -16.867 268.644 206.167 1.00 80.43 375 ILE A CA 1
ATOM 2600 C C . ILE A 1 375 ? -15.808 267.661 206.659 1.00 82.58 375 ILE A C 1
ATOM 2601 O O . ILE A 1 375 ? -14.626 267.792 206.338 1.00 80.39 375 ILE A O 1
ATOM 2606 N N . ALA A 1 376 ? -16.244 266.668 207.429 1.00 85.01 376 ALA A N 1
ATOM 2607 C CA . ALA A 1 376 ? -15.349 265.632 207.939 1.00 85.80 376 ALA A CA 1
ATOM 2608 C C . ALA A 1 376 ? -14.794 264.768 206.809 1.00 82.88 376 ALA A C 1
ATOM 2609 O O . ALA A 1 376 ? -13.670 264.273 206.889 1.00 81.90 376 ALA A O 1
ATOM 2611 N N . GLN A 1 377 ? -15.591 264.580 205.761 1.00 84.45 377 GLN A N 1
ATOM 2612 C CA . GLN A 1 377 ? -15.136 263.853 204.582 1.00 85.38 377 GLN A CA 1
ATOM 2613 C C . GLN A 1 377 ? -14.096 264.670 203.823 1.00 92.06 377 GLN A C 1
ATOM 2614 O O . GLN A 1 377 ? -13.258 264.122 203.109 1.00 94.25 377 GLN A O 1
ATOM 2620 N N . GLU A 1 378 ? -14.157 265.987 203.984 1.00 94.06 378 GLU A N 1
ATOM 2621 C CA . GLU A 1 378 ? -13.229 266.885 203.309 1.00 91.20 378 GLU A CA 1
ATOM 2622 C C . GLU A 1 378 ? -11.915 266.987 204.083 1.00 92.81 378 GLU A C 1
ATOM 2623 O O . GLU A 1 378 ? -10.879 267.357 203.528 1.00 94.75 378 GLU A O 1
ATOM 2629 N N . ALA A 1 379 ? -11.963 266.644 205.367 1.00 91.01 379 ALA A N 1
ATOM 2630 C CA . ALA A 1 379 ? -10.794 266.750 206.234 1.00 90.68 379 ALA A CA 1
ATOM 2631 C C . ALA A 1 379 ? -10.152 265.391 206.486 1.00 92.71 379 ALA A C 1
ATOM 2632 O O . ALA A 1 379 ? -9.687 265.115 207.592 1.00 89.63 379 ALA A O 1
ATOM 2634 N N . ARG A 1 380 ? -10.128 264.549 205.457 1.00 93.80 380 ARG A N 1
ATOM 2635 C CA . ARG A 1 380 ? -9.598 263.195 205.590 1.00 93.58 380 ARG A CA 1
ATOM 2636 C C . ARG A 1 380 ? -8.110 263.184 205.924 1.00 93.82 380 ARG A C 1
ATOM 2637 O O . ARG A 1 380 ? -7.657 262.389 206.748 1.00 97.29 380 ARG A O 1
ATOM 2645 N N . GLY A 1 381 ? -7.357 264.072 205.285 1.00 89.63 381 GLY A N 1
ATOM 2646 C CA . GLY A 1 381 ? -5.913 264.096 205.432 1.00 94.81 381 GLY A CA 1
ATOM 2647 C C . GLY A 1 381 ? -5.410 264.563 206.786 1.00 96.77 381 GLY A C 1
ATOM 2648 O O . GLY A 1 381 ? -4.407 264.055 207.288 1.00 99.97 381 GLY A O 1
ATOM 2649 N N . LEU A 1 382 ? -6.105 265.532 207.374 1.00 95.48 382 LEU A N 1
ATOM 2650 C CA . LEU A 1 382 ? -5.683 266.127 208.640 1.00 91.97 382 LEU A CA 1
ATOM 2651 C C . LEU A 1 382 ? -5.678 265.116 209.786 1.00 94.96 382 LEU A C 1
ATOM 2652 O O . LEU A 1 382 ? -6.565 264.268 209.884 1.00 102.33 382 LEU A O 1
ATOM 2657 N N . SER A 1 383 ? -4.671 265.212 210.650 1.00 88.78 383 SER A N 1
ATOM 2658 C CA . SER A 1 383 ? -4.567 264.326 211.804 1.00 87.15 383 SER A CA 1
ATOM 2659 C C . SER A 1 383 ? -5.504 264.777 212.915 1.00 88.31 383 SER A C 1
ATOM 2660 O O . SER A 1 383 ? -6.081 265.859 212.843 1.00 91.40 383 SER A O 1
ATOM 2663 N N . GLY A 1 384 ? -5.642 263.948 213.945 1.00 87.93 384 GLY A N 1
ATOM 2664 C CA . GLY A 1 384 ? -6.498 264.263 215.075 1.00 85.87 384 GLY A CA 1
ATOM 2665 C C . GLY A 1 384 ? -6.088 265.530 215.800 1.00 90.11 384 GLY A C 1
ATOM 2666 O O . GLY A 1 384 ? -6.934 266.352 216.156 1.00 91.57 384 GLY A O 1
ATOM 2667 N N . ARG A 1 385 ? -4.785 265.689 216.020 1.00 95.14 385 ARG A N 1
ATOM 2668 C CA . ARG A 1 385 ? -4.261 266.874 216.690 1.00 94.30 385 ARG A CA 1
ATOM 2669 C C . ARG A 1 385 ? -4.490 268.125 215.844 1.00 81.03 385 ARG A C 1
ATOM 2670 O O . ARG A 1 385 ? -4.808 269.189 216.371 1.00 80.85 385 ARG A O 1
ATOM 2678 N N . ALA A 1 386 ? -4.347 267.984 214.530 1.00 73.30 386 ALA A N 1
ATOM 2679 C CA . ALA A 1 386 ? -4.536 269.100 213.609 1.00 71.67 386 ALA A CA 1
ATOM 2680 C C . ALA A 1 386 ? -5.986 269.577 213.587 1.00 78.98 386 ALA A C 1
ATOM 2681 O O . ALA A 1 386 ? -6.244 270.777 213.512 1.00 87.04 386 ALA A O 1
ATOM 2683 N N . ILE A 1 387 ? -6.926 268.637 213.645 1.00 79.94 387 ILE A N 1
ATOM 2684 C CA . ILE A 1 387 ? -8.349 268.972 213.626 1.00 77.52 387 ILE A CA 1
ATOM 2685 C C . ILE A 1 387 ? -8.737 269.779 214.863 1.00 79.52 387 ILE A C 1
ATOM 2686 O O . ILE A 1 387 ? -9.566 270.685 214.792 1.00 81.89 387 ILE A O 1
ATOM 2691 N N . SER A 1 388 ? -8.120 269.459 215.995 1.00 81.05 388 SER A N 1
ATOM 2692 C CA . SER A 1 388 ? -8.408 270.162 217.238 1.00 84.22 388 SER A CA 1
ATOM 2693 C C . SER A 1 388 ? -7.783 271.556 217.263 1.00 86.72 388 SER A C 1
ATOM 2694 O O . SER A 1 388 ? -8.079 272.355 218.152 1.00 90.16 388 SER A O 1
ATOM 2697 N N . MET A 1 389 ? -6.917 271.841 216.291 1.00 89.30 389 MET A N 1
ATOM 2698 C CA . MET A 1 389 ? -6.334 273.175 216.133 1.00 91.15 389 MET A CA 1
ATOM 2699 C C . MET A 1 389 ? -7.317 274.109 215.441 1.00 82.97 389 MET A C 1
ATOM 2700 O O . MET A 1 389 ? -7.360 275.303 215.722 1.00 76.09 389 MET A O 1
ATOM 2705 N N . LEU A 1 390 ? -8.095 273.542 214.524 1.00 78.13 390 LEU A N 1
ATOM 2706 C CA . LEU A 1 390 ? -9.005 274.296 213.663 1.00 73.29 390 LEU A CA 1
ATOM 2707 C C . LEU A 1 390 ? -9.959 275.274 214.364 1.00 75.55 390 LEU A C 1
ATOM 2708 O O . LEU A 1 390 ? -10.156 276.381 213.862 1.00 84.01 390 LEU A O 1
ATOM 2713 N N . PRO A 1 391 ? -10.565 274.880 215.504 1.00 66.22 391 PRO A N 1
ATOM 2714 C CA . PRO A 1 391 ? -11.517 275.814 216.119 1.00 62.88 391 PRO A CA 1
ATOM 2715 C C . PRO A 1 391 ? -10.931 277.179 216.471 1.00 66.65 391 PRO A C 1
ATOM 2716 O O . PRO A 1 391 ? -11.630 278.183 216.330 1.00 70.24 391 PRO A O 1
ATOM 2720 N N . THR A 1 392 ? -9.677 277.229 216.906 1.00 69.29 392 THR A N 1
ATOM 2721 C CA . THR A 1 392 ? -9.084 278.512 217.265 1.00 67.06 392 THR A CA 1
ATOM 2722 C C . THR A 1 392 ? -8.731 279.306 216.006 1.00 65.77 392 THR A C 1
ATOM 2723 O O . THR A 1 392 ? -8.605 280.529 216.050 1.00 67.60 392 THR A O 1
ATOM 2727 N N . LEU A 1 393 ? -8.588 278.609 214.883 1.00 61.79 393 LEU A N 1
ATOM 2728 C CA . LEU A 1 393 ? -8.399 279.270 213.598 1.00 57.66 393 LEU A CA 1
ATOM 2729 C C . LEU A 1 393 ? -9.728 279.857 213.161 1.00 60.93 393 LEU A C 1
ATOM 2730 O O . LEU A 1 393 ? -9.796 280.993 212.696 1.00 64.99 393 LEU A O 1
ATOM 2735 N N . VAL A 1 394 ? -10.779 279.059 213.310 1.00 62.08 394 VAL A N 1
ATOM 2736 C CA . VAL A 1 394 ? -12.132 279.473 212.969 1.00 60.19 394 VAL A CA 1
ATOM 2737 C C . VAL A 1 394 ? -12.516 280.758 213.697 1.00 64.58 394 VAL A C 1
ATOM 2738 O O . VAL A 1 394 ? -13.122 281.658 213.114 1.00 70.19 394 VAL A O 1
ATOM 2742 N N . TYR A 1 395 ? -12.140 280.847 214.968 1.00 62.44 395 TYR A N 1
ATOM 2743 C CA . TYR A 1 395 ? -12.481 282.007 215.779 1.00 57.05 395 TYR A CA 1
ATOM 2744 C C . TYR A 1 395 ? -11.815 283.269 215.240 1.00 62.29 395 TYR A C 1
ATOM 2745 O O . TYR A 1 395 ? -12.385 284.356 215.306 1.00 67.01 395 TYR A O 1
ATOM 2754 N N . SER A 1 396 ? -10.610 283.122 214.699 1.00 67.45 396 SER A N 1
ATOM 2755 C CA . SER A 1 396 ? -9.860 284.269 214.197 1.00 68.80 396 SER A CA 1
ATOM 2756 C C . SER A 1 396 ? -10.451 284.807 212.896 1.00 71.04 396 SER A C 1
ATOM 2757 O O . SER A 1 396 ? -10.419 286.011 212.645 1.00 80.63 396 SER A O 1
ATOM 2760 N N . LYS A 1 397 ? -10.991 283.912 212.074 1.00 66.30 397 LYS A N 1
ATOM 2761 C CA . LYS A 1 397 ? -11.591 284.307 210.804 1.00 69.51 397 LYS A CA 1
ATOM 2762 C C . LYS A 1 397 ? -12.969 284.924 210.992 1.00 75.58 397 LYS A C 1
ATOM 2763 O O . LYS A 1 397 ? -13.451 285.653 210.125 1.00 81.74 397 LYS A O 1
ATOM 2769 N N . SER A 1 398 ? -13.604 284.622 212.119 1.00 78.08 398 SER A N 1
ATOM 2770 C CA . SER A 1 398 ? -14.959 285.096 212.382 1.00 82.80 398 SER A CA 1
ATOM 2771 C C . SER A 1 398 ? -15.010 286.610 212.548 1.00 92.64 398 SER A C 1
ATOM 2772 O O . SER A 1 398 ? -14.393 287.161 213.461 1.00 88.81 398 SER A O 1
ATOM 2775 N N . PRO A 1 399 ? -15.750 287.285 211.655 1.00 106.49 399 PRO A N 1
ATOM 2776 C CA . PRO A 1 399 ? -15.909 288.742 211.686 1.00 110.70 399 PRO A CA 1
ATOM 2777 C C . PRO A 1 399 ? -16.527 289.247 212.986 1.00 114.37 399 PRO A C 1
ATOM 2778 O O . PRO A 1 399 ? -16.096 290.277 213.486 1.00 119.42 399 PRO A O 1
ATOM 2782 N N . GLU A 1 400 ? -17.512 288.536 213.524 1.00 110.42 400 GLU A N 1
ATOM 2783 C CA . GLU A 1 400 ? -18.168 288.967 214.755 1.00 110.43 400 GLU A CA 1
ATOM 2784 C C . GLU A 1 400 ? -17.935 287.965 215.883 1.00 107.20 400 GLU A C 1
ATOM 2785 O O . GLU A 1 400 ? -17.747 286.775 215.634 1.00 106.67 400 GLU A O 1
ATOM 2791 N N . GLU A 1 401 ? -17.942 288.458 217.119 1.00 110.29 401 GLU A N 1
ATOM 2792 C CA . GLU A 1 401 ? -17.579 287.650 218.284 1.00 115.21 401 GLU A CA 1
ATOM 2793 C C . GLU A 1 401 ? -18.501 286.452 218.482 1.00 113.63 401 GLU A C 1
ATOM 2794 O O . GLU A 1 401 ? -18.039 285.347 218.762 1.00 118.18 401 GLU A O 1
ATOM 2800 N N . THR A 1 402 ? -19.803 286.674 218.353 1.00 108.63 402 THR A N 1
ATOM 2801 C CA . THR A 1 402 ? -20.746 285.566 218.300 1.00 99.90 402 THR A CA 1
ATOM 2802 C C . THR A 1 402 ? -20.687 284.976 216.900 1.00 87.44 402 THR A C 1
ATOM 2803 O O . THR A 1 402 ? -20.466 285.701 215.939 1.00 86.43 402 THR A O 1
ATOM 2807 N N . ILE A 1 403 ? -20.866 283.668 216.772 1.00 82.03 403 ILE A N 1
ATOM 2808 C CA . ILE A 1 403 ? -20.875 283.064 215.446 1.00 80.45 403 ILE A CA 1
ATOM 2809 C C . ILE A 1 403 ? -22.046 282.094 215.294 1.00 78.92 403 ILE A C 1
ATOM 2810 O O . ILE A 1 403 ? -22.260 281.215 216.128 1.00 76.37 403 ILE A O 1
ATOM 2815 N N . THR A 1 404 ? -22.818 282.277 214.228 1.00 84.08 404 THR A N 1
ATOM 2816 C CA . THR A 1 404 ? -24.024 281.487 214.020 1.00 86.59 404 THR A CA 1
ATOM 2817 C C . THR A 1 404 ? -23.690 280.111 213.449 1.00 87.72 404 THR A C 1
ATOM 2818 O O . THR A 1 404 ? -22.636 279.916 212.842 1.00 93.70 404 THR A O 1
ATOM 2822 N N . LEU A 1 405 ? -24.597 279.160 213.656 1.00 83.03 405 LEU A N 1
ATOM 2823 C CA . LEU A 1 405 ? -24.380 277.767 213.269 1.00 76.02 405 LEU A CA 1
ATOM 2824 C C . LEU A 1 405 ? -24.153 277.554 211.761 1.00 70.36 405 LEU A C 1
ATOM 2825 O O . LEU A 1 405 ? -23.298 276.753 211.382 1.00 70.45 405 LEU A O 1
ATOM 2830 N N . PRO A 1 406 ? -24.918 278.247 210.896 1.00 67.93 406 PRO A N 1
ATOM 2831 C CA . PRO A 1 406 ? -24.589 278.119 209.470 1.00 67.74 406 PRO A CA 1
ATOM 2832 C C . PRO A 1 406 ? -23.201 278.656 209.123 1.00 75.31 406 PRO A C 1
ATOM 2833 O O . PRO A 1 406 ? -22.467 278.007 208.376 1.00 83.77 406 PRO A O 1
ATOM 2837 N N . ASN A 1 407 ? -22.848 279.823 209.653 1.00 72.90 407 ASN A N 1
ATOM 2838 C CA . ASN A 1 407 ? -21.530 280.391 209.403 1.00 74.70 407 ASN A CA 1
ATOM 2839 C C . ASN A 1 407 ? -20.429 279.531 210.005 1.00 74.14 407 ASN A C 1
ATOM 2840 O O . ASN A 1 407 ? -19.337 279.427 209.446 1.00 77.50 407 ASN A O 1
ATOM 2845 N N . CYS A 1 408 ? -20.727 278.915 211.144 1.00 67.91 408 CYS A N 1
ATOM 2846 C CA . CYS A 1 408 ? -19.775 278.044 211.819 1.00 65.82 408 CYS A CA 1
ATOM 2847 C C . CYS A 1 408 ? -19.375 276.874 210.925 1.00 65.77 408 CYS A C 1
ATOM 2848 O O . CYS A 1 408 ? -18.228 276.433 210.941 1.00 68.49 408 CYS A O 1
ATOM 2851 N N . MET A 1 409 ? -20.328 276.379 210.144 1.00 68.06 409 MET A N 1
ATOM 2852 C CA . MET A 1 409 ? -20.052 275.311 209.192 1.00 69.42 409 MET A CA 1
ATOM 2853 C C . MET A 1 409 ? -19.152 275.808 208.068 1.00 75.03 409 MET A C 1
ATOM 2854 O O . MET A 1 409 ? -18.215 275.123 207.659 1.00 79.13 409 MET A O 1
ATOM 2859 N N . ASN A 1 410 ? -19.444 277.006 207.574 1.00 76.25 410 ASN A N 1
ATOM 2860 C CA . ASN A 1 410 ? -18.669 277.594 206.490 1.00 77.35 410 ASN A CA 1
ATOM 2861 C C . ASN A 1 410 ? -17.231 277.871 206.896 1.00 75.50 410 ASN A C 1
ATOM 2862 O O . ASN A 1 410 ? -16.295 277.529 206.172 1.00 78.46 410 ASN A O 1
ATOM 2867 N N . LEU A 1 411 ? -17.060 278.489 208.060 1.00 72.80 411 LEU A N 1
ATOM 2868 C CA . LEU A 1 411 ? -15.731 278.833 208.550 1.00 71.85 411 LEU A CA 1
ATOM 2869 C C . LEU A 1 411 ? -14.900 277.592 208.873 1.00 76.68 411 LEU A C 1
ATOM 2870 O O . LEU A 1 411 ? -13.683 277.585 208.677 1.00 75.55 411 LEU A O 1
ATOM 2875 N N . PHE A 1 412 ? -15.556 276.544 209.365 1.00 77.38 412 PHE A N 1
ATOM 2876 C CA . PHE A 1 412 ? -14.860 275.300 209.666 1.00 74.26 412 PHE A CA 1
ATOM 2877 C C . PHE A 1 412 ? -14.341 274.655 208.387 1.00 78.46 412 PHE A C 1
ATOM 2878 O O . PHE A 1 412 ? -13.235 274.114 208.359 1.00 82.95 412 PHE A O 1
ATOM 2886 N N . LEU A 1 413 ? -15.143 274.723 207.330 1.00 78.65 413 LEU A N 1
ATOM 2887 C CA . LEU A 1 413 ? -14.738 274.206 206.030 1.00 79.80 413 LEU A CA 1
ATOM 2888 C C . LEU A 1 413 ? -13.527 274.963 205.500 1.00 88.05 413 LEU A C 1
ATOM 2889 O O . LEU A 1 413 ? -12.603 274.361 204.957 1.00 97.84 413 LEU A O 1
ATOM 2894 N N . GLU A 1 414 ? -13.535 276.284 205.669 1.00 85.08 414 GLU A N 1
ATOM 2895 C CA . GLU A 1 414 ? -12.417 277.123 205.242 1.00 79.33 414 GLU A CA 1
ATOM 2896 C C . GLU A 1 414 ? -11.121 276.732 205.947 1.00 74.98 414 GLU A C 1
ATOM 2897 O O . GLU A 1 414 ? -10.077 276.587 205.309 1.00 76.60 414 GLU A O 1
ATOM 2903 N N . ALA A 1 415 ? -11.195 276.563 207.264 1.00 70.39 415 ALA A N 1
ATOM 2904 C CA . ALA A 1 415 ? -10.029 276.197 208.059 1.00 68.26 415 ALA A CA 1
ATOM 2905 C C . ALA A 1 415 ? -9.461 274.861 207.599 1.00 73.97 415 ALA A C 1
ATOM 2906 O O . ALA A 1 415 ? -8.246 274.670 207.569 1.00 78.54 415 ALA A O 1
ATOM 2908 N N . VAL A 1 416 ? -10.351 273.944 207.238 1.00 76.60 416 VAL A N 1
ATOM 2909 C CA . VAL A 1 416 ? -9.947 272.642 206.723 1.00 76.52 416 VAL A CA 1
ATOM 2910 C C . VAL A 1 416 ? -9.216 272.786 205.391 1.00 84.92 416 VAL A C 1
ATOM 2911 O O . VAL A 1 416 ? -8.135 272.225 205.208 1.00 92.43 416 VAL A O 1
ATOM 2915 N N . LYS A 1 417 ? -9.812 273.542 204.470 1.00 83.27 417 LYS A N 1
ATOM 2916 C CA . LYS A 1 417 ? -9.211 273.793 203.161 1.00 79.71 417 LYS A CA 1
ATOM 2917 C C . LYS A 1 417 ? -7.834 274.426 203.302 1.00 80.42 417 LYS A C 1
ATOM 2918 O O . LYS A 1 417 ? -6.896 274.067 202.589 1.00 82.62 417 LYS A O 1
ATOM 2924 N N . GLU A 1 418 ? -7.726 275.364 204.236 1.00 80.59 418 GLU A N 1
ATOM 2925 C CA . GLU A 1 418 ? -6.514 276.153 204.413 1.00 83.26 418 GLU A CA 1
ATOM 2926 C C . GLU A 1 418 ? -5.341 275.317 204.922 1.00 86.09 418 GLU A C 1
ATOM 2927 O O . GLU A 1 418 ? -4.201 275.525 204.509 1.00 92.05 418 GLU A O 1
ATOM 2933 N N . ARG A 1 419 ? -5.619 274.370 205.812 1.00 85.80 419 ARG A N 1
ATOM 2934 C CA . ARG A 1 419 ? -4.568 273.512 206.350 1.00 87.41 419 ARG A CA 1
ATOM 2935 C C . ARG A 1 419 ? -4.105 272.471 205.333 1.00 89.24 419 ARG A C 1
ATOM 2936 O O . ARG A 1 419 ? -2.975 271.989 205.399 1.00 87.61 419 ARG A O 1
ATOM 2944 N N . LEU A 1 420 ? -4.981 272.129 204.393 1.00 95.35 420 LEU A N 1
ATOM 2945 C CA . LEU A 1 420 ? -4.632 271.190 203.332 1.00 99.11 420 LEU A CA 1
ATOM 2946 C C . LEU A 1 420 ? -3.628 271.799 202.355 1.00 106.67 420 LEU A C 1
ATOM 2947 O O . LEU A 1 420 ? -2.683 271.136 201.927 1.00 109.29 420 LEU A O 1
ATOM 2952 N N . SER A 1 421 ? -3.842 273.065 202.006 1.00 110.49 421 SER A N 1
ATOM 2953 C CA . SER A 1 421 ? -2.970 273.768 201.070 1.00 118.76 421 SER A CA 1
ATOM 2954 C C . SER A 1 421 ? -1.602 274.046 201.682 1.00 123.74 421 SER A C 1
ATOM 2955 O O . SER A 1 421 ? -0.585 274.039 200.986 1.00 125.55 421 SER A O 1
ATOM 2958 N N . ARG A 1 422 ? -1.592 274.294 202.988 1.00 125.39 422 ARG A N 1
ATOM 2959 C CA . ARG A 1 422 ? -0.369 274.598 203.721 1.00 130.84 422 ARG A CA 1
ATOM 2960 C C . ARG A 1 422 ? 0.652 273.469 203.643 1.00 135.61 422 ARG A C 1
ATOM 2961 O O . ARG A 1 422 ? 1.826 273.702 203.351 1.00 139.51 422 ARG A O 1
ATOM 2969 N N . ASN A 1 423 ? 0.195 272.248 203.912 1.00 134.58 423 ASN A N 1
ATOM 2970 C CA . ASN A 1 423 ? 1.064 271.074 203.929 1.00 134.67 423 ASN A CA 1
ATOM 2971 C C . ASN A 1 423 ? 1.739 270.811 202.586 1.00 136.93 423 ASN A C 1
ATOM 2972 O O . ASN A 1 423 ? 2.905 270.422 202.536 1.00 137.69 423 ASN A O 1
ATOM 2977 N N . ASN A 1 424 ? 0.999 271.025 201.503 1.00 137.66 424 ASN A N 1
ATOM 2978 C CA . ASN A 1 424 ? 1.540 270.884 200.155 1.00 139.91 424 ASN A CA 1
ATOM 2979 C C . ASN A 1 424 ? 0.786 271.746 199.148 1.00 133.27 424 ASN A C 1
ATOM 2980 O O . ASN A 1 424 ? 1.376 272.283 198.210 1.00 130.66 424 ASN A O 1
ATOM 2985 N N . LEU B 1 8 ? -17.979 297.534 208.371 1.00 94.24 8 LEU B N 1
ATOM 2986 C CA . LEU B 1 8 ? -17.376 296.250 208.708 1.00 90.48 8 LEU B CA 1
ATOM 2987 C C . LEU B 1 8 ? -17.789 295.842 210.115 1.00 97.63 8 LEU B C 1
ATOM 2988 O O . LEU B 1 8 ? -17.895 296.685 211.007 1.00 98.52 8 LEU B O 1
ATOM 2993 N N . LYS B 1 9 ? -18.011 294.545 210.310 1.00 103.35 9 LYS B N 1
ATOM 2994 C CA . LYS B 1 9 ? -18.673 294.053 211.517 1.00 106.48 9 LYS B CA 1
ATOM 2995 C C . LYS B 1 9 ? -17.935 294.369 212.822 1.00 104.32 9 LYS B C 1
ATOM 2996 O O . LYS B 1 9 ? -18.494 295.027 213.700 1.00 102.27 9 LYS B O 1
ATOM 3002 N N . ASN B 1 10 ? -16.697 293.907 212.961 1.00 104.40 10 ASN B N 1
ATOM 3003 C CA . ASN B 1 10 ? -15.946 294.176 214.186 1.00 107.13 10 ASN B CA 1
ATOM 3004 C C . ASN B 1 10 ? -14.680 294.987 213.960 1.00 100.39 10 ASN B C 1
ATOM 3005 O O . ASN B 1 10 ? -13.700 294.503 213.390 1.00 97.82 10 ASN B O 1
ATOM 3010 N N . ILE B 1 11 ? -14.717 296.231 214.419 1.00 94.13 11 ILE B N 1
ATOM 3011 C CA . ILE B 1 11 ? -13.553 297.098 214.402 1.00 84.78 11 ILE B CA 1
ATOM 3012 C C . ILE B 1 11 ? -13.339 297.635 215.808 1.00 74.62 11 ILE B C 1
ATOM 3013 O O . ILE B 1 11 ? -14.300 297.954 216.508 1.00 74.74 11 ILE B O 1
ATOM 3018 N N . HIS B 1 12 ? -12.081 297.731 216.224 1.00 68.03 12 HIS B N 1
ATOM 3019 C CA . HIS B 1 12 ? -11.767 298.172 217.574 1.00 64.25 12 HIS B CA 1
ATOM 3020 C C . HIS B 1 12 ? -11.179 299.577 217.588 1.00 58.59 12 HIS B C 1
ATOM 3021 O O . HIS B 1 12 ? -10.689 300.073 216.572 1.00 59.02 12 HIS B O 1
ATOM 3028 N N . ALA B 1 13 ? -11.234 300.217 218.749 1.00 50.69 13 ALA B N 1
ATOM 3029 C CA . ALA B 1 13 ? -10.611 301.517 218.917 1.00 54.93 13 ALA B CA 1
ATOM 3030 C C . ALA B 1 13 ? -9.917 301.612 220.272 1.00 62.57 13 ALA B C 1
ATOM 3031 O O . ALA B 1 13 ? -10.521 301.352 221.314 1.00 67.10 13 ALA B O 1
ATOM 3033 N N . GLU B 1 14 ? -8.640 301.975 220.244 1.00 56.83 14 GLU B N 1
ATOM 3034 C CA . GLU B 1 14 ? -7.861 302.160 221.457 1.00 59.61 14 GLU B CA 1
ATOM 3035 C C . GLU B 1 14 ? -7.616 303.645 221.656 1.00 60.45 14 GLU B C 1
ATOM 3036 O O . GLU B 1 14 ? -7.152 304.326 220.746 1.00 58.88 14 GLU B O 1
ATOM 3042 N N . ILE B 1 15 ? -7.941 304.148 222.841 1.00 58.42 15 ILE B N 1
ATOM 3043 C CA . ILE B 1 15 ? -7.792 305.568 223.123 1.00 50.01 15 ILE B CA 1
ATOM 3044 C C . ILE B 1 15 ? -6.967 305.797 224.381 1.00 54.37 15 ILE B C 1
ATOM 3045 O O . ILE B 1 15 ? -7.335 305.347 225.465 1.00 65.66 15 ILE B O 1
ATOM 3050 N N . ARG B 1 16 ? -5.847 306.496 224.233 1.00 47.71 16 ARG B N 1
ATOM 3051 C CA . ARG B 1 16 ? -5.002 306.827 225.373 1.00 49.18 16 ARG B CA 1
ATOM 3052 C C . ARG B 1 16 ? -5.407 308.164 225.985 1.00 55.27 16 ARG B C 1
ATOM 3053 O O . ARG B 1 16 ? -5.305 309.207 225.337 1.00 62.01 16 ARG B O 1
ATOM 3061 N N . ILE B 1 17 ? -5.865 308.132 227.233 1.00 54.00 17 ILE B N 1
ATOM 3062 C CA . ILE B 1 17 ? -6.191 309.358 227.956 1.00 56.11 17 ILE B CA 1
ATOM 3063 C C . ILE B 1 17 ? -5.019 309.845 228.800 1.00 66.98 17 ILE B C 1
ATOM 3064 O O . ILE B 1 17 ? -4.012 309.150 228.946 1.00 72.71 17 ILE B O 1
ATOM 3069 N N . CYS B 1 18 ? -5.157 311.045 229.352 1.00 72.89 18 CYS B N 1
ATOM 3070 C CA . CYS B 1 18 ? -4.140 311.601 230.235 1.00 75.80 18 CYS B CA 1
ATOM 3071 C C . CYS B 1 18 ? -4.159 310.894 231.581 1.00 83.44 18 CYS B C 1
ATOM 3072 O O . CYS B 1 18 ? -5.172 310.314 231.969 1.00 86.63 18 CYS B O 1
ATOM 3075 N N . GLN B 1 19 ? -3.037 310.946 232.293 1.00 89.97 19 GLN B N 1
ATOM 3076 C CA . GLN B 1 19 ? -2.984 310.419 233.650 1.00 98.02 19 GLN B CA 1
ATOM 3077 C C . GLN B 1 19 ? -3.884 311.257 234.545 1.00 110.45 19 GLN B C 1
ATOM 3078 O O . GLN B 1 19 ? -4.601 310.720 235.390 1.00 118.90 19 GLN B O 1
ATOM 3084 N N . LYS B 1 20 ? -3.849 312.573 234.348 1.00 110.27 20 LYS B N 1
ATOM 3085 C CA . LYS B 1 20 ? -4.668 313.495 235.133 1.00 107.98 20 LYS B CA 1
ATOM 3086 C C . LYS B 1 20 ? -6.155 313.263 234.894 1.00 110.55 20 LYS B C 1
ATOM 3087 O O . LYS B 1 20 ? -6.983 313.621 235.729 1.00 114.47 20 LYS B O 1
ATOM 3093 N N . PHE B 1 21 ? -6.487 312.669 233.751 1.00 107.71 21 PHE B N 1
ATOM 3094 C CA . PHE B 1 21 ? -7.855 312.244 233.490 1.00 103.54 21 PHE B CA 1
ATOM 3095 C C . PHE B 1 21 ? -8.211 311.108 234.448 1.00 101.91 21 PHE B C 1
ATOM 3096 O O . PHE B 1 21 ? -7.579 310.050 234.420 1.00 104.34 21 PHE B O 1
ATOM 3104 N N . PRO B 1 22 ? -9.223 311.328 235.305 1.00 95.21 22 PRO B N 1
ATOM 3105 C CA . PRO B 1 22 ? -9.684 310.304 236.248 1.00 93.10 22 PRO B CA 1
ATOM 3106 C C . PRO B 1 22 ? -10.435 309.176 235.548 1.00 100.41 22 PRO B C 1
ATOM 3107 O O . PRO B 1 22 ? -11.351 309.441 234.771 1.00 104.25 22 PRO B O 1
ATOM 3111 N N . LYS B 1 23 ? -10.050 307.933 235.825 1.00 103.53 23 LYS B N 1
ATOM 3112 C CA . LYS B 1 23 ? -10.647 306.782 235.156 1.00 101.26 23 LYS B CA 1
ATOM 3113 C C . LYS B 1 23 ? -12.103 306.586 235.571 1.00 100.52 23 LYS B C 1
ATOM 3114 O O . LYS B 1 23 ? -12.893 305.993 234.835 1.00 105.68 23 LYS B O 1
ATOM 3120 N N . SER B 1 24 ? -12.454 307.091 236.748 1.00 98.22 24 SER B N 1
ATOM 3121 C CA . SER B 1 24 ? -13.808 306.947 237.271 1.00 98.89 24 SER B CA 1
ATOM 3122 C C . SER B 1 24 ? -14.838 307.675 236.408 1.00 100.29 24 SER B C 1
ATOM 3123 O O . SER B 1 24 ? -15.966 307.209 236.244 1.00 101.00 24 SER B O 1
ATOM 3126 N N . THR B 1 25 ? -14.440 308.816 235.856 1.00 100.46 25 THR B N 1
ATOM 3127 C CA . THR B 1 25 ? -15.342 309.646 235.066 1.00 97.51 25 THR B CA 1
ATOM 3128 C C . THR B 1 25 ? -15.466 309.172 233.621 1.00 100.50 25 THR B C 1
ATOM 3129 O O . THR B 1 25 ? -16.336 309.637 232.882 1.00 111.04 25 THR B O 1
ATOM 3133 N N . VAL B 1 26 ? -14.590 308.255 233.221 1.00 89.88 26 VAL B N 1
ATOM 3134 C CA . VAL B 1 26 ? -14.558 307.767 231.846 1.00 78.08 26 VAL B CA 1
ATOM 3135 C C . VAL B 1 26 ? -15.885 307.136 231.439 1.00 82.54 26 VAL B C 1
ATOM 3136 O O . VAL B 1 26 ? -16.442 307.465 230.391 1.00 85.78 26 VAL B O 1
ATOM 3140 N N . GLN B 1 27 ? -16.393 306.237 232.275 1.00 88.87 27 GLN B N 1
ATOM 3141 C CA . GLN B 1 27 ? -17.665 305.574 232.002 1.00 93.21 27 GLN B CA 1
ATOM 3142 C C . GLN B 1 27 ? -18.815 306.572 231.984 1.00 94.53 27 GLN B C 1
ATOM 3143 O O . GLN B 1 27 ? -19.811 306.373 231.292 1.00 94.03 27 GLN B O 1
ATOM 3149 N N . LYS B 1 28 ? -18.663 307.650 232.745 1.00 97.12 28 LYS B N 1
ATOM 3150 C CA . LYS B 1 28 ? -19.680 308.689 232.822 1.00 95.68 28 LYS B CA 1
ATOM 3151 C C . LYS B 1 28 ? -19.700 309.539 231.554 1.00 95.43 28 LYS B C 1
ATOM 3152 O O . LYS B 1 28 ? -20.766 309.934 231.081 1.00 96.78 28 LYS B O 1
ATOM 3158 N N . ARG B 1 29 ? -18.518 309.817 231.008 1.00 91.28 29 ARG B N 1
ATOM 3159 C CA . ARG B 1 29 ? -18.396 310.622 229.793 1.00 83.73 29 ARG B CA 1
ATOM 3160 C C . ARG B 1 29 ? -18.153 309.756 228.562 1.00 81.09 29 ARG B C 1
ATOM 3161 O O . ARG B 1 29 ? -17.617 310.226 227.557 1.00 82.10 29 ARG B O 1
ATOM 3169 N N . PHE B 1 30 ? -18.552 308.492 228.644 1.00 76.01 30 PHE B N 1
ATOM 3170 C CA . PHE B 1 30 ? -18.284 307.527 227.583 1.00 73.85 30 PHE B CA 1
ATOM 3171 C C . PHE B 1 30 ? -18.924 307.920 226.253 1.00 81.61 30 PHE B C 1
ATOM 3172 O O . PHE B 1 30 ? -18.428 307.555 225.188 1.00 82.73 30 PHE B O 1
ATOM 3180 N N . SER B 1 31 ? -20.024 308.663 226.322 1.00 86.99 31 SER B N 1
ATOM 3181 C CA . SER B 1 31 ? -20.741 309.085 225.123 1.00 85.97 31 SER B CA 1
ATOM 3182 C C . SER B 1 31 ? -19.889 310.021 224.275 1.00 79.99 31 SER B C 1
ATOM 3183 O O . SER B 1 31 ? -19.897 309.945 223.046 1.00 77.26 31 SER B O 1
ATOM 3186 N N . GLU B 1 32 ? -19.154 310.901 224.947 1.00 75.04 32 GLU B N 1
ATOM 3187 C CA . GLU B 1 32 ? -18.309 311.879 224.276 1.00 74.80 32 GLU B CA 1
ATOM 3188 C C . GLU B 1 32 ? -17.137 311.208 223.565 1.00 77.48 32 GLU B C 1
ATOM 3189 O O . GLU B 1 32 ? -16.664 311.693 222.535 1.00 81.91 32 GLU B O 1
ATOM 3195 N N . PHE B 1 33 ? -16.669 310.094 224.117 1.00 74.43 33 PHE B N 1
ATOM 3196 C CA . PHE B 1 33 ? -15.608 309.326 223.477 1.00 67.60 33 PHE B CA 1
ATOM 3197 C C . PHE B 1 33 ? -16.094 308.698 222.178 1.00 68.44 33 PHE B C 1
ATOM 3198 O O . PHE B 1 33 ? -15.348 308.612 221.206 1.00 70.97 33 PHE B O 1
ATOM 3206 N N . GLU B 1 34 ? -17.348 308.260 222.165 1.00 68.94 34 GLU B N 1
ATOM 3207 C CA . GLU B 1 34 ? -17.901 307.598 220.992 1.00 72.47 34 GLU B CA 1
ATOM 3208 C C . GLU B 1 34 ? -18.113 308.598 219.858 1.00 72.72 34 GLU B C 1
ATOM 3209 O O . GLU B 1 34 ? -17.983 308.257 218.680 1.00 72.00 34 GLU B O 1
ATOM 3215 N N . GLU B 1 35 ? -18.434 309.834 220.228 1.00 69.87 35 GLU B N 1
ATOM 3216 C CA . GLU B 1 35 ? -18.581 310.912 219.262 1.00 71.76 35 GLU B CA 1
ATOM 3217 C C . GLU B 1 35 ? -17.224 311.222 218.634 1.00 69.36 35 GLU B C 1
ATOM 3218 O O . GLU B 1 35 ? -17.120 311.438 217.423 1.00 75.39 35 GLU B O 1
ATOM 3224 N N . LEU B 1 36 ? -16.187 311.231 219.467 1.00 58.97 36 LEU B N 1
ATOM 3225 C CA . LEU B 1 36 ? -14.811 311.406 219.007 1.00 59.43 36 LEU B CA 1
ATOM 3226 C C . LEU B 1 36 ? -14.422 310.356 217.973 1.00 57.48 36 LEU B C 1
ATOM 3227 O O . LEU B 1 36 ? -13.831 310.674 216.943 1.00 60.25 36 LEU B O 1
ATOM 3232 N N . ILE B 1 37 ? -14.755 309.104 218.261 1.00 56.77 37 ILE B N 1
ATOM 3233 C CA . ILE B 1 37 ? -14.400 307.995 217.387 1.00 59.22 37 ILE B CA 1
ATOM 3234 C C . ILE B 1 37 ? -15.158 308.064 216.061 1.00 60.37 37 ILE B C 1
ATOM 3235 O O . ILE B 1 37 ? -14.613 307.729 215.010 1.00 60.05 37 ILE B O 1
ATOM 3240 N N . LYS B 1 38 ? -16.408 308.515 216.105 1.00 60.88 38 LYS B N 1
ATOM 3241 C CA . LYS B 1 38 ? -17.185 308.679 214.882 1.00 58.23 38 LYS B CA 1
ATOM 3242 C C . LYS B 1 38 ? -16.560 309.753 213.994 1.00 65.15 38 LYS B C 1
ATOM 3243 O O . LYS B 1 38 ? -16.491 309.601 212.774 1.00 73.83 38 LYS B O 1
ATOM 3245 N N . ALA B 1 39 ? -16.093 310.831 214.616 1.00 60.58 39 ALA B N 1
ATOM 3246 C CA . ALA B 1 39 ? -15.496 311.938 213.878 1.00 53.22 39 ALA B CA 1
ATOM 3247 C C . ALA B 1 39 ? -14.117 311.570 213.344 1.00 52.37 39 ALA B C 1
ATOM 3248 O O . ALA B 1 39 ? -13.743 311.960 212.239 1.00 61.15 39 ALA B O 1
ATOM 3250 N N . ALA B 1 40 ? -13.364 310.816 214.136 1.00 51.29 40 ALA B N 1
ATOM 3251 C CA . ALA B 1 40 ? -12.013 310.422 213.762 1.00 51.06 40 ALA B CA 1
ATOM 3252 C C . ALA B 1 40 ? -12.005 309.366 212.661 1.00 61.64 40 ALA B C 1
ATOM 3253 O O . ALA B 1 40 ? -11.051 309.277 211.892 1.00 70.88 40 ALA B O 1
ATOM 3255 N N . SER B 1 41 ? -13.064 308.565 212.586 1.00 65.32 41 SER B N 1
ATOM 3256 C CA . SER B 1 41 ? -13.132 307.487 211.601 1.00 64.80 41 SER B CA 1
ATOM 3257 C C . SER B 1 41 ? -13.395 308.014 210.191 1.00 74.16 41 SER B C 1
ATOM 3258 O O . SER B 1 41 ? -13.149 307.314 209.206 1.00 73.51 41 SER B O 1
ATOM 3261 N N . LYS B 1 42 ? -13.895 309.245 210.102 1.00 78.11 42 LYS B N 1
ATOM 3262 C CA . LYS B 1 42 ? -14.200 309.871 208.815 1.00 71.77 42 LYS B CA 1
ATOM 3263 C C . LYS B 1 42 ? -12.945 310.012 207.962 1.00 71.09 42 LYS B C 1
ATOM 3264 O O . LYS B 1 42 ? -13.000 309.948 206.733 1.00 78.01 42 LYS B O 1
ATOM 3270 N N . ASN B 1 43 ? -11.814 310.217 208.625 1.00 66.23 43 ASN B N 1
ATOM 3271 C CA . ASN B 1 43 ? -10.521 310.124 207.969 1.00 79.44 43 ASN B CA 1
ATOM 3272 C C . ASN B 1 43 ? -9.553 309.372 208.861 1.00 82.97 43 ASN B C 1
ATOM 3273 O O . ASN B 1 43 ? -8.996 309.935 209.800 1.00 91.67 43 ASN B O 1
ATOM 3278 N N . ALA B 1 44 ? -9.353 308.098 208.559 1.00 80.54 44 ALA B N 1
ATOM 3279 C CA . ALA B 1 44 ? -8.467 307.269 209.353 1.00 72.79 44 ALA B CA 1
ATOM 3280 C C . ALA B 1 44 ? -7.887 306.147 208.508 1.00 74.97 44 ALA B C 1
ATOM 3281 O O . ALA B 1 44 ? -8.534 305.649 207.587 1.00 79.95 44 ALA B O 1
ATOM 3283 N N . ARG B 1 45 ? -6.654 305.766 208.815 1.00 71.31 45 ARG B N 1
ATOM 3284 C CA . ARG B 1 45 ? -6.050 304.601 208.194 1.00 65.53 45 ARG B CA 1
ATOM 3285 C C . ARG B 1 45 ? -6.026 303.465 209.210 1.00 59.91 45 ARG B C 1
ATOM 3286 O O . ARG B 1 45 ? -5.844 303.699 210.406 1.00 64.51 45 ARG B O 1
ATOM 3294 N N . ASN B 1 46 ? -6.230 302.244 208.729 1.00 57.08 46 ASN B N 1
ATOM 3295 C CA . ASN B 1 46 ? -6.266 301.065 209.586 1.00 56.76 46 ASN B CA 1
ATOM 3296 C C . ASN B 1 46 ? -4.990 300.912 210.412 1.00 58.83 46 ASN B C 1
ATOM 3297 O O . ASN B 1 46 ? -3.890 300.913 209.865 1.00 58.70 46 ASN B O 1
ATOM 3302 N N . TRP B 1 47 ? -5.150 300.809 211.730 1.00 61.07 47 TRP B N 1
ATOM 3303 C CA . TRP B 1 47 ? -4.032 300.649 212.665 1.00 59.50 47 TRP B CA 1
ATOM 3304 C C . TRP B 1 47 ? -3.054 301.821 212.654 1.00 64.80 47 TRP B C 1
ATOM 3305 O O . TRP B 1 47 ? -1.964 301.731 213.220 1.00 75.34 47 TRP B O 1
ATOM 3316 N N . LYS B 1 48 ? -3.441 302.918 212.015 1.00 61.36 48 LYS B N 1
ATOM 3317 C CA . LYS B 1 48 ? -2.607 304.112 212.002 1.00 58.81 48 LYS B CA 1
ATOM 3318 C C . LYS B 1 48 ? -3.174 305.152 212.958 1.00 59.05 48 LYS B C 1
ATOM 3319 O O . LYS B 1 48 ? -4.309 305.604 212.792 1.00 59.32 48 LYS B O 1
ATOM 3325 N N . PRO B 1 49 ? -2.379 305.533 213.967 1.00 59.10 49 PRO B N 1
ATOM 3326 C CA . PRO B 1 49 ? -2.830 306.378 215.075 1.00 57.48 49 PRO B CA 1
ATOM 3327 C C . PRO B 1 49 ? -3.026 307.841 214.696 1.00 57.33 49 PRO B C 1
ATOM 3328 O O . PRO B 1 49 ? -2.216 308.427 213.979 1.00 58.96 49 PRO B O 1
ATOM 3332 N N . ILE B 1 50 ? -4.115 308.415 215.192 1.00 57.38 50 ILE B N 1
ATOM 3333 C CA . ILE B 1 50 ? -4.393 309.829 215.030 1.00 54.59 50 ILE B CA 1
ATOM 3334 C C . ILE B 1 50 ? -4.158 310.534 216.357 1.00 53.58 50 ILE B C 1
ATOM 3335 O O . ILE B 1 50 ? -4.633 310.074 217.396 1.00 56.09 50 ILE B O 1
ATOM 3340 N N . SER B 1 51 ? -3.423 311.641 216.327 1.00 57.97 51 SER B N 1
ATOM 3341 C CA . SER B 1 51 ? -3.055 312.335 217.556 1.00 63.91 51 SER B CA 1
ATOM 3342 C C . SER B 1 51 ? -3.867 313.606 217.775 1.00 66.47 51 SER B C 1
ATOM 3343 O O . SER B 1 51 ? -3.802 314.213 218.844 1.00 68.25 51 SER B O 1
ATOM 3346 N N . SER B 1 52 ? -4.634 314.008 216.769 1.00 66.35 52 SER B N 1
ATOM 3347 C CA . SER B 1 52 ? -5.380 315.254 216.863 1.00 62.65 52 SER B CA 1
ATOM 3348 C C . SER B 1 52 ? -6.525 315.337 215.862 1.00 63.16 52 SER B C 1
ATOM 3349 O O . SER B 1 52 ? -6.463 314.765 214.771 1.00 65.48 52 SER B O 1
ATOM 3352 N N . VAL B 1 53 ? -7.573 316.054 216.251 1.00 55.56 53 VAL B N 1
ATOM 3353 C CA . VAL B 1 53 ? -8.668 316.386 215.350 1.00 47.41 53 VAL B CA 1
ATOM 3354 C C . VAL B 1 53 ? -8.437 317.789 214.798 1.00 52.71 53 VAL B C 1
ATOM 3355 O O . VAL B 1 53 ? -8.555 318.773 215.531 1.00 58.74 53 VAL B O 1
ATOM 3359 N N . GLU B 1 54 ? -8.095 317.889 213.516 1.00 55.99 54 GLU B N 1
ATOM 3360 C CA . GLU B 1 54 ? -7.736 319.185 212.943 1.00 54.86 54 GLU B CA 1
ATOM 3361 C C . GLU B 1 54 ? -8.970 319.922 212.434 1.00 51.38 54 GLU B C 1
ATOM 3362 O O . GLU B 1 54 ? -10.090 319.439 212.592 1.00 56.19 54 GLU B O 1
ATOM 3368 N N . LEU B 1 55 ? -8.768 321.098 211.849 1.00 49.07 55 LEU B N 1
ATOM 3369 C CA . LEU B 1 55 ? -9.880 321.892 211.341 1.00 50.32 55 LEU B CA 1
ATOM 3370 C C . LEU B 1 55 ? -10.682 321.129 210.294 1.00 53.24 55 LEU B C 1
ATOM 3371 O O . LEU B 1 55 ? -10.135 320.303 209.565 1.00 57.54 55 LEU B O 1
ATOM 3376 N N . PHE B 1 56 ? -11.983 321.406 210.250 1.00 53.29 56 PHE B N 1
ATOM 3377 C CA . PHE B 1 56 ? -12.908 320.802 209.289 1.00 51.11 56 PHE B CA 1
ATOM 3378 C C . PHE B 1 56 ? -13.121 319.308 209.529 1.00 52.21 56 PHE B C 1
ATOM 3379 O O . PHE B 1 56 ? -13.728 318.623 208.705 1.00 51.75 56 PHE B O 1
ATOM 3387 N N . GLN B 1 57 ? -12.644 318.812 210.666 1.00 50.85 57 GLN B N 1
ATOM 3388 C CA . GLN B 1 57 ? -12.812 317.406 211.017 1.00 47.98 57 GLN B CA 1
ATOM 3389 C C . GLN B 1 57 ? -13.658 317.232 212.275 1.00 54.64 57 GLN B C 1
ATOM 3390 O O . GLN B 1 57 ? -13.911 316.109 212.708 1.00 57.82 57 GLN B O 1
ATOM 3396 N N . GLY B 1 58 ? -14.086 318.341 212.866 1.00 56.58 58 GLY B N 1
ATOM 3397 C CA . GLY B 1 58 ? -14.931 318.280 214.045 1.00 56.61 58 GLY B CA 1
ATOM 3398 C C . GLY B 1 58 ? -14.536 319.252 215.137 1.00 50.30 58 GLY B C 1
ATOM 3399 O O . GLY B 1 58 ? -13.531 319.953 215.025 1.00 48.82 58 GLY B O 1
ATOM 3400 N N . ASP B 1 59 ? -15.337 319.288 216.199 1.00 52.43 59 ASP B N 1
ATOM 3401 C CA . ASP B 1 59 ? -15.096 320.183 217.326 1.00 53.22 59 ASP B CA 1
ATOM 3402 C C . ASP B 1 59 ? -13.712 319.939 217.911 1.00 49.63 59 ASP B C 1
ATOM 3403 O O . ASP B 1 59 ? -13.361 318.808 218.244 1.00 50.04 59 ASP B O 1
ATOM 3408 N N . SER B 1 60 ? -12.925 321.004 218.035 1.00 55.18 60 SER B N 1
ATOM 3409 C CA . SER B 1 60 ? -11.570 320.882 218.565 1.00 58.18 60 SER B CA 1
ATOM 3410 C C . SER B 1 60 ? -11.597 320.610 220.065 1.00 64.88 60 SER B C 1
ATOM 3411 O O . SER B 1 60 ? -10.558 320.366 220.677 1.00 67.33 60 SER B O 1
ATOM 3414 N N . SER B 1 61 ? -12.793 320.655 220.647 1.00 68.97 61 SER B N 1
ATOM 3415 C CA . SER B 1 61 ? -12.995 320.290 222.043 1.00 67.84 61 SER B CA 1
ATOM 3416 C C . SER B 1 61 ? -12.832 318.784 222.233 1.00 59.23 61 SER B C 1
ATOM 3417 O O . SER B 1 61 ? -12.662 318.301 223.353 1.00 60.67 61 SER B O 1
ATOM 3420 N N . LEU B 1 62 ? -12.888 318.043 221.131 1.00 50.06 62 LEU B N 1
ATOM 3421 C CA . LEU B 1 62 ? -12.681 316.604 221.178 1.00 51.56 62 LEU B CA 1
ATOM 3422 C C . LEU B 1 62 ? -11.226 316.295 221.501 1.00 54.63 62 LEU B C 1
ATOM 3423 O O . LEU B 1 62 ? -10.897 315.195 221.939 1.00 64.20 62 LEU B O 1
ATOM 3428 N N . ASN B 1 63 ? -10.356 317.274 221.281 1.00 50.26 63 ASN B N 1
ATOM 3429 C CA . ASN B 1 63 ? -8.930 317.098 221.527 1.00 51.81 63 ASN B CA 1
ATOM 3430 C C . ASN B 1 63 ? -8.602 317.107 223.010 1.00 55.39 63 ASN B C 1
ATOM 3431 O O . ASN B 1 63 ? -7.558 316.604 223.422 1.00 60.78 63 ASN B O 1
ATOM 3436 N N . GLU B 1 64 ? -9.495 317.678 223.811 1.00 57.07 64 GLU B N 1
ATOM 3437 C CA . GLU B 1 64 ? -9.276 317.755 225.251 1.00 66.27 64 GLU B CA 1
ATOM 3438 C C . GLU B 1 64 ? -9.489 316.400 225.923 1.00 73.65 64 GLU B C 1
ATOM 3439 O O . GLU B 1 64 ? -9.188 316.233 227.103 1.00 82.95 64 GLU B O 1
ATOM 3445 N N . LEU B 1 65 ? -9.997 315.433 225.163 1.00 70.67 65 LEU B N 1
ATOM 3446 C CA . LEU B 1 65 ? -10.317 314.111 225.698 1.00 66.16 65 LEU B CA 1
ATOM 3447 C C . LEU B 1 65 ? -9.143 313.139 225.656 1.00 65.44 65 LEU B C 1
ATOM 3448 O O . LEU B 1 65 ? -8.833 312.486 226.651 1.00 69.69 65 LEU B O 1
ATOM 3453 N N . PHE B 1 66 ? -8.494 313.042 224.501 1.00 64.51 66 PHE B N 1
ATOM 3454 C CA . PHE B 1 66 ? -7.510 311.990 224.275 1.00 63.28 66 PHE B CA 1
ATOM 3455 C C . PHE B 1 66 ? -6.095 312.500 224.023 1.00 68.11 66 PHE B C 1
ATOM 3456 O O . PHE B 1 66 ? -5.879 313.674 223.723 1.00 76.05 66 PHE B O 1
ATOM 3464 N N . GLU B 1 67 ? -5.136 311.590 224.149 1.00 67.51 67 GLU B N 1
ATOM 3465 C CA . GLU B 1 67 ? -3.736 311.886 223.887 1.00 62.59 67 GLU B CA 1
ATOM 3466 C C . GLU B 1 67 ? -3.339 311.236 222.566 1.00 52.03 67 GLU B C 1
ATOM 3467 O O . GLU B 1 67 ? -2.464 311.723 221.855 1.00 54.25 67 GLU B O 1
ATOM 3473 N N . LYS B 1 68 ? -4.011 310.135 222.244 1.00 57.74 68 LYS B N 1
ATOM 3474 C CA . LYS B 1 68 ? -3.766 309.389 221.015 1.00 56.98 68 LYS B CA 1
ATOM 3475 C C . LYS B 1 68 ? -4.829 308.311 220.852 1.00 58.50 68 LYS B C 1
ATOM 3476 O O . LYS B 1 68 ? -5.212 307.657 221.823 1.00 65.47 68 LYS B O 1
ATOM 3482 N N . LEU B 1 69 ? -5.325 308.136 219.633 1.00 55.68 69 LEU B N 1
ATOM 3483 C CA . LEU B 1 69 ? -6.294 307.080 219.385 1.00 54.45 69 LEU B CA 1
ATOM 3484 C C . LEU B 1 69 ? -5.893 306.247 218.177 1.00 58.97 69 LEU B C 1
ATOM 3485 O O . LEU B 1 69 ? -5.254 306.743 217.249 1.00 58.09 69 LEU B O 1
ATOM 3490 N N . VAL B 1 70 ? -6.263 304.971 218.209 1.00 62.61 70 VAL B N 1
ATOM 3491 C CA . VAL B 1 70 ? -6.033 304.060 217.096 1.00 56.64 70 VAL B CA 1
ATOM 3492 C C . VAL B 1 70 ? -7.335 303.360 216.737 1.00 57.71 70 VAL B C 1
ATOM 3493 O O . VAL B 1 70 ? -8.060 302.904 217.617 1.00 55.39 70 VAL B O 1
ATOM 3497 N N . ILE B 1 71 ? -7.637 303.293 215.445 1.00 60.70 71 ILE B N 1
ATOM 3498 C CA . ILE B 1 71 ? -8.767 302.509 214.963 1.00 55.11 71 ILE B CA 1
ATOM 3499 C C . ILE B 1 71 ? -8.267 301.418 214.028 1.00 60.19 71 ILE B C 1
ATOM 3500 O O . ILE B 1 71 ? -7.647 301.702 213.003 1.00 64.95 71 ILE B O 1
ATOM 3505 N N . GLY B 1 72 ? -8.533 300.167 214.382 1.00 62.67 72 GLY B N 1
ATOM 3506 C CA . GLY B 1 72 ? -7.992 299.058 213.623 1.00 62.35 72 GLY B CA 1
ATOM 3507 C C . GLY B 1 72 ? -8.908 297.860 213.506 1.00 68.08 72 GLY B C 1
ATOM 3508 O O . GLY B 1 72 ? -9.718 297.586 214.392 1.00 70.56 72 GLY B O 1
ATOM 3509 N N . THR B 1 73 ? -8.773 297.146 212.395 1.00 65.72 73 THR B N 1
ATOM 3510 C CA . THR B 1 73 ? -9.496 295.903 212.183 1.00 64.86 73 THR B CA 1
ATOM 3511 C C . THR B 1 73 ? -8.619 294.919 211.429 1.00 74.62 73 THR B C 1
ATOM 3512 O O . THR B 1 73 ? -7.667 295.313 210.754 1.00 80.62 73 THR B O 1
ATOM 3516 N N . CYS B 1 74 ? -8.944 293.637 211.542 1.00 77.27 74 CYS B N 1
ATOM 3517 C CA . CYS B 1 74 ? -8.191 292.600 210.851 1.00 69.96 74 CYS B CA 1
ATOM 3518 C C . CYS B 1 74 ? -8.836 292.274 209.508 1.00 65.64 74 CYS B C 1
ATOM 3519 O O . CYS B 1 74 ? -8.280 291.526 208.708 1.00 68.24 74 CYS B O 1
ATOM 3522 N N . GLU B 1 75 ? -10.009 292.855 209.266 1.00 65.90 75 GLU B N 1
ATOM 3523 C CA . GLU B 1 75 ? -10.730 292.664 208.012 1.00 72.11 75 GLU B CA 1
ATOM 3524 C C . GLU B 1 75 ? -10.083 293.441 206.869 1.00 77.56 75 GLU B C 1
ATOM 3525 O O . GLU B 1 75 ? -10.135 293.021 205.713 1.00 83.48 75 GLU B O 1
ATOM 3531 N N . LEU B 1 76 ? -9.481 294.579 207.198 1.00 77.34 76 LEU B N 1
ATOM 3532 C CA . LEU B 1 76 ? -8.877 295.445 206.190 1.00 77.03 76 LEU B CA 1
ATOM 3533 C C . LEU B 1 76 ? -7.361 295.318 206.155 1.00 72.99 76 LEU B C 1
ATOM 3534 O O . LEU B 1 76 ? -6.741 294.849 207.109 1.00 73.44 76 LEU B O 1
ATOM 3539 N N . ARG B 1 77 ? -6.775 295.746 205.041 1.00 70.95 77 ARG B N 1
ATOM 3540 C CA . ARG B 1 77 ? -5.330 295.732 204.869 1.00 68.61 77 ARG B CA 1
ATOM 3541 C C . ARG B 1 77 ? -4.679 296.668 205.888 1.00 75.96 77 ARG B C 1
ATOM 3542 O O . ARG B 1 77 ? -5.324 297.587 206.395 1.00 75.01 77 ARG B O 1
ATOM 3550 N N . ASP B 1 78 ? -3.406 296.422 206.185 1.00 81.62 78 ASP B N 1
ATOM 3551 C CA . ASP B 1 78 ? -2.688 297.127 207.242 1.00 83.14 78 ASP B CA 1
ATOM 3552 C C . ASP B 1 78 ? -2.709 298.651 207.116 1.00 87.16 78 ASP B C 1
ATOM 3553 O O . ASP B 1 78 ? -2.670 299.354 208.120 1.00 97.69 78 ASP B O 1
ATOM 3558 N N . GLY B 1 79 ? -2.773 299.171 205.896 1.00 78.70 79 GLY B N 1
ATOM 3559 C CA . GLY B 1 79 ? -2.726 300.612 205.717 1.00 75.79 79 GLY B CA 1
ATOM 3560 C C . GLY B 1 79 ? -4.006 301.237 205.193 1.00 74.11 79 GLY B C 1
ATOM 3561 O O . GLY B 1 79 ? -4.094 302.458 205.062 1.00 71.08 79 GLY B O 1
ATOM 3562 N N . GLU B 1 80 ? -4.996 300.398 204.904 1.00 73.28 80 GLU B N 1
ATOM 3563 C CA . GLU B 1 80 ? -6.229 300.825 204.246 1.00 78.30 80 GLU B CA 1
ATOM 3564 C C . GLU B 1 80 ? -6.934 301.991 204.935 1.00 75.78 80 GLU B C 1
ATOM 3565 O O . GLU B 1 80 ? -6.970 302.074 206.163 1.00 73.96 80 GLU B O 1
ATOM 3571 N N . LEU B 1 81 ? -7.487 302.890 204.125 1.00 78.94 81 LEU B N 1
ATOM 3572 C CA . LEU B 1 81 ? -8.327 303.975 204.623 1.00 75.42 81 LEU B CA 1
ATOM 3573 C C . LEU B 1 81 ? -9.764 303.494 204.749 1.00 72.99 81 LEU B C 1
ATOM 3574 O O . LEU B 1 81 ? -10.228 302.690 203.942 1.00 80.78 81 LEU B O 1
ATOM 3579 N N . PHE B 1 82 ? -10.471 303.982 205.761 1.00 67.26 82 PHE B N 1
ATOM 3580 C CA . PHE B 1 82 ? -11.871 303.620 205.938 1.00 72.46 82 PHE B CA 1
ATOM 3581 C C . PHE B 1 82 ? -12.738 304.423 204.972 1.00 83.10 82 PHE B C 1
ATOM 3582 O O . PHE B 1 82 ? -12.238 305.296 204.262 1.00 86.18 82 PHE B O 1
ATOM 3590 N N . GLU B 1 83 ? -14.033 304.124 204.941 1.00 90.09 83 GLU B N 1
ATOM 3591 C CA . GLU B 1 83 ? -14.943 304.779 204.005 1.00 96.57 83 GLU B CA 1
ATOM 3592 C C . GLU B 1 83 ? -16.143 305.396 204.718 1.00 96.80 83 GLU B C 1
ATOM 3593 O O . GLU B 1 83 ? -17.232 304.817 204.738 1.00 95.64 83 GLU B O 1
ATOM 3599 N N . LEU B 1 88 ? -20.035 303.818 209.155 1.00 89.58 88 LEU B N 1
ATOM 3600 C CA . LEU B 1 88 ? -19.306 302.877 209.995 1.00 90.84 88 LEU B CA 1
ATOM 3601 C C . LEU B 1 88 ? -20.089 302.589 211.274 1.00 105.67 88 LEU B C 1
ATOM 3602 O O . LEU B 1 88 ? -20.820 303.448 211.766 1.00 114.70 88 LEU B O 1
ATOM 3607 N N . THR B 1 89 ? -19.943 301.378 211.804 1.00 106.14 89 THR B N 1
ATOM 3608 C CA . THR B 1 89 ? -20.694 300.967 212.989 1.00 101.28 89 THR B CA 1
ATOM 3609 C C . THR B 1 89 ? -19.797 300.311 214.029 1.00 99.93 89 THR B C 1
ATOM 3610 O O . THR B 1 89 ? -19.466 299.130 213.919 1.00 101.72 89 THR B O 1
ATOM 3614 N N . ILE B 1 90 ? -19.414 301.080 215.042 1.00 93.65 90 ILE B N 1
ATOM 3615 C CA . ILE B 1 90 ? -18.530 300.577 216.085 1.00 85.73 90 ILE B CA 1
ATOM 3616 C C . ILE B 1 90 ? -19.253 300.394 217.414 1.00 91.59 90 ILE B C 1
ATOM 3617 O O . ILE B 1 90 ? -19.605 301.365 218.084 1.00 96.35 90 ILE B O 1
ATOM 3622 N N . ASN B 1 91 ? -19.471 299.136 217.782 1.00 92.04 91 ASN B N 1
ATOM 3623 C CA . ASN B 1 91 ? -20.054 298.783 219.070 1.00 91.32 91 ASN B CA 1
ATOM 3624 C C . ASN B 1 91 ? -19.169 299.269 220.216 1.00 83.14 91 ASN B C 1
ATOM 3625 O O . ASN B 1 91 ? -17.981 298.951 220.260 1.00 78.05 91 ASN B O 1
ATOM 3630 N N . PRO B 1 92 ? -19.749 300.046 221.148 1.00 82.71 92 PRO B N 1
ATOM 3631 C CA . PRO B 1 92 ? -19.028 300.633 222.287 1.00 82.24 92 PRO B CA 1
ATOM 3632 C C . PRO B 1 92 ? -18.349 299.620 223.211 1.00 90.19 92 PRO B C 1
ATOM 3633 O O . PRO B 1 92 ? -17.738 300.023 224.201 1.00 95.70 92 PRO B O 1
ATOM 3637 N N . SER B 1 93 ? -18.452 298.333 222.899 1.00 96.50 93 SER B N 1
ATOM 3638 C CA . SER B 1 93 ? -17.792 297.299 223.689 1.00 99.09 93 SER B CA 1
ATOM 3639 C C . SER B 1 93 ? -16.388 296.995 223.170 1.00 89.49 93 SER B C 1
ATOM 3640 O O . SER B 1 93 ? -15.577 296.389 223.872 1.00 85.28 93 SER B O 1
ATOM 3643 N N . ASN B 1 94 ? -16.109 297.413 221.939 1.00 79.87 94 ASN B N 1
ATOM 3644 C CA . ASN B 1 94 ? -14.820 297.146 221.315 1.00 74.11 94 ASN B CA 1
ATOM 3645 C C . ASN B 1 94 ? -13.872 298.327 221.435 1.00 74.74 94 ASN B C 1
ATOM 3646 O O . ASN B 1 94 ? -12.729 298.261 220.983 1.00 84.30 94 ASN B O 1
ATOM 3651 N N . ILE B 1 95 ? -14.348 299.412 222.034 1.00 65.65 95 ILE B N 1
ATOM 3652 C CA . ILE B 1 95 ? -13.510 300.590 222.192 1.00 68.60 95 ILE B CA 1
ATOM 3653 C C . ILE B 1 95 ? -12.952 300.658 223.609 1.00 64.32 95 ILE B C 1
ATOM 3654 O O . ILE B 1 95 ? -13.694 300.662 224.592 1.00 63.41 95 ILE B O 1
ATOM 3659 N N . HIS B 1 96 ? -11.628 300.686 223.708 1.00 64.72 96 HIS B N 1
ATOM 3660 C CA . HIS B 1 96 ? -10.978 300.619 225.009 1.00 72.16 96 HIS B CA 1
ATOM 3661 C C . HIS B 1 96 ? -10.167 301.865 225.307 1.00 73.92 96 HIS B C 1
ATOM 3662 O O . HIS B 1 96 ? -9.403 302.354 224.473 1.00 72.43 96 HIS B O 1
ATOM 3669 N N . VAL B 1 97 ? -10.339 302.365 226.519 1.00 74.26 97 VAL B N 1
ATOM 3670 C CA . VAL B 1 97 ? -9.650 303.557 226.954 1.00 71.97 97 VAL B CA 1
ATOM 3671 C C . VAL B 1 97 ? -8.585 303.146 227.971 1.00 69.26 97 VAL B C 1
ATOM 3672 O O . VAL B 1 97 ? -8.825 302.277 228.809 1.00 74.02 97 VAL B O 1
ATOM 3676 N N . TYR B 1 98 ? -7.405 303.752 227.880 1.00 57.86 98 TYR B N 1
ATOM 3677 C CA . TYR B 1 98 ? -6.269 303.309 228.681 1.00 56.69 98 TYR B CA 1
ATOM 3678 C C . TYR B 1 98 ? -5.288 304.441 228.970 1.00 63.03 98 TYR B C 1
ATOM 3679 O O . TYR B 1 98 ? -5.278 305.460 228.282 1.00 72.52 98 TYR B O 1
ATOM 3688 N N . LYS B 1 99 ? -4.464 304.247 229.994 1.00 62.23 99 LYS B N 1
ATOM 3689 C CA . LYS B 1 99 ? -3.347 305.141 230.279 1.00 63.07 99 LYS B CA 1
ATOM 3690 C C . LYS B 1 99 ? -2.108 304.271 230.486 1.00 67.52 99 LYS B C 1
ATOM 3691 O O . LYS B 1 99 ? -2.165 303.292 231.223 1.00 78.44 99 LYS B O 1
ATOM 3697 N N . LEU B 1 100 ? -1.003 304.600 229.825 1.00 66.14 100 LEU B N 1
ATOM 3698 C CA . LEU B 1 100 ? 0.197 303.770 229.885 1.00 74.94 100 LEU B CA 1
ATOM 3699 C C . LEU B 1 100 ? 1.025 304.054 231.119 1.00 82.64 100 LEU B C 1
ATOM 3700 O O . LEU B 1 100 ? 1.130 305.203 231.545 1.00 84.29 100 LEU B O 1
ATOM 3705 N N . HIS B 1 101 ? 1.628 303.009 231.677 1.00 83.54 101 HIS B N 1
ATOM 3706 C CA . HIS B 1 101 ? 2.485 303.177 232.837 1.00 91.05 101 HIS B CA 1
ATOM 3707 C C . HIS B 1 101 ? 3.881 303.563 232.373 1.00 91.92 101 HIS B C 1
ATOM 3708 O O . HIS B 1 101 ? 4.367 303.047 231.364 1.00 91.82 101 HIS B O 1
ATOM 3715 N N . LYS B 1 102 ? 4.523 304.473 233.101 1.00 92.77 102 LYS B N 1
ATOM 3716 C CA . LYS B 1 102 ? 5.888 304.892 232.782 1.00 91.59 102 LYS B CA 1
ATOM 3717 C C . LYS B 1 102 ? 6.863 304.376 233.823 1.00 99.85 102 LYS B C 1
ATOM 3718 O O . LYS B 1 102 ? 8.024 304.790 233.869 1.00 102.54 102 LYS B O 1
ATOM 3724 N N . ASP B 1 103 ? 6.368 303.461 234.650 1.00 108.41 103 ASP B N 1
ATOM 3725 C CA . ASP B 1 103 ? 7.128 302.885 235.751 1.00 115.43 103 ASP B CA 1
ATOM 3726 C C . ASP B 1 103 ? 8.449 302.284 235.278 1.00 110.58 103 ASP B C 1
ATOM 3727 O O . ASP B 1 103 ? 9.432 302.263 236.018 1.00 106.91 103 ASP B O 1
ATOM 3732 N N . GLY B 1 104 ? 8.462 301.801 234.039 1.00 110.84 104 GLY B N 1
ATOM 3733 C CA . GLY B 1 104 ? 9.662 301.243 233.446 1.00 111.46 104 GLY B CA 1
ATOM 3734 C C . GLY B 1 104 ? 9.872 299.785 233.802 1.00 110.83 104 GLY B C 1
ATOM 3735 O O . GLY B 1 104 ? 9.152 299.235 234.636 1.00 116.52 104 GLY B O 1
ATOM 3736 N N . PRO B 1 105 ? 10.865 299.147 233.166 1.00 102.73 105 PRO B N 1
ATOM 3737 C CA . PRO B 1 105 ? 11.194 297.741 233.427 1.00 97.40 105 PRO B CA 1
ATOM 3738 C C . PRO B 1 105 ? 11.818 297.542 234.804 1.00 102.00 105 PRO B C 1
ATOM 3739 O O . PRO B 1 105 ? 12.514 298.427 235.298 1.00 103.09 105 PRO B O 1
ATOM 3743 N N . LEU B 1 106 ? 11.569 296.387 235.412 1.00 109.19 106 LEU B N 1
ATOM 3744 C CA . LEU B 1 106 ? 12.115 296.089 236.730 1.00 116.20 106 LEU B CA 1
ATOM 3745 C C . LEU B 1 106 ? 13.001 294.847 236.716 1.00 115.85 106 LEU B C 1
ATOM 3746 O O . LEU B 1 106 ? 12.693 293.855 236.054 1.00 112.72 106 LEU B O 1
ATOM 3751 N N . SER B 1 107 ? 14.101 294.913 237.459 1.00 120.31 107 SER B N 1
ATOM 3752 C CA . SER B 1 107 ? 15.014 293.784 237.591 1.00 126.54 107 SER B CA 1
ATOM 3753 C C . SER B 1 107 ? 14.458 292.747 238.564 1.00 132.79 107 SER B C 1
ATOM 3754 O O . SER B 1 107 ? 13.990 293.094 239.648 1.00 136.94 107 SER B O 1
ATOM 3757 N N . GLN B 1 108 ? 14.511 291.478 238.169 1.00 133.53 108 GLN B N 1
ATOM 3758 C CA . GLN B 1 108 ? 14.030 290.390 239.015 1.00 133.55 108 GLN B CA 1
ATOM 3759 C C . GLN B 1 108 ? 14.518 289.037 238.503 1.00 126.81 108 GLN B C 1
ATOM 3760 O O . GLN B 1 108 ? 13.720 288.191 238.099 1.00 120.93 108 GLN B O 1
ATOM 3766 N N . SER B 1 122 ? 15.643 288.306 232.999 1.00 91.06 122 SER B N 1
ATOM 3767 C CA . SER B 1 122 ? 14.296 288.384 233.552 1.00 94.47 122 SER B CA 1
ATOM 3768 C C . SER B 1 122 ? 13.900 289.825 233.872 1.00 95.01 122 SER B C 1
ATOM 3769 O O . SER B 1 122 ? 14.246 290.350 234.930 1.00 100.19 122 SER B O 1
ATOM 3772 N N . GLN B 1 123 ? 13.178 290.460 232.952 1.00 91.00 123 GLN B N 1
ATOM 3773 C CA . GLN B 1 123 ? 12.689 291.821 233.159 1.00 92.63 123 GLN B CA 1
ATOM 3774 C C . GLN B 1 123 ? 11.165 291.850 233.168 1.00 85.62 123 GLN B C 1
ATOM 3775 O O . GLN B 1 123 ? 10.522 291.250 232.306 1.00 86.87 123 GLN B O 1
ATOM 3781 N N . LEU B 1 124 ? 10.588 292.556 234.135 1.00 78.36 124 LEU B N 1
ATOM 3782 C CA . LEU B 1 124 ? 9.137 292.664 234.223 1.00 73.62 124 LEU B CA 1
ATOM 3783 C C . LEU B 1 124 ? 8.636 293.962 233.603 1.00 71.63 124 LEU B C 1
ATOM 3784 O O . LEU B 1 124 ? 9.073 295.050 233.977 1.00 76.25 124 LEU B O 1
ATOM 3789 N N . TRP B 1 125 ? 7.718 293.841 232.652 1.00 70.28 125 TRP B N 1
ATOM 3790 C CA . TRP B 1 125 ? 7.125 295.007 232.009 1.00 68.17 125 TRP B CA 1
ATOM 3791 C C . TRP B 1 125 ? 5.672 295.186 232.432 1.00 66.60 125 TRP B C 1
ATOM 3792 O O . TRP B 1 125 ? 4.893 294.234 232.434 1.00 75.61 125 TRP B O 1
ATOM 3803 N N . GLN B 1 126 ? 5.317 296.413 232.788 1.00 61.88 126 GLN B N 1
ATOM 3804 C CA . GLN B 1 126 ? 3.943 296.749 233.135 1.00 58.70 126 GLN B CA 1
ATOM 3805 C C . GLN B 1 126 ? 3.189 297.183 231.879 1.00 64.27 126 GLN B C 1
ATOM 3806 O O . GLN B 1 126 ? 3.552 298.174 231.246 1.00 71.95 126 GLN B O 1
ATOM 3812 N N . LEU B 1 127 ? 2.141 296.449 231.515 1.00 61.21 127 LEU B N 1
ATOM 3813 C CA . LEU B 1 127 ? 1.443 296.707 230.254 1.00 59.67 127 LEU B CA 1
ATOM 3814 C C . LEU B 1 127 ? 0.111 297.434 230.424 1.00 63.22 127 LEU B C 1
ATOM 3815 O O . LEU B 1 127 ? -0.690 297.076 231.291 1.00 67.82 127 LEU B O 1
ATOM 3820 N N . PRO B 1 128 ? -0.144 298.442 229.572 1.00 56.14 128 PRO B N 1
ATOM 3821 C CA . PRO B 1 128 ? 0.752 298.916 228.505 1.00 53.54 128 PRO B CA 1
ATOM 3822 C C . PRO B 1 128 ? 1.749 299.978 228.970 1.00 56.06 128 PRO B C 1
ATOM 3823 O O . PRO B 1 128 ? 1.389 300.862 229.744 1.00 63.77 128 PRO B O 1
ATOM 3827 N N . CYS B 1 129 ? 2.988 299.891 228.493 1.00 58.59 129 CYS B N 1
ATOM 3828 C CA . CYS B 1 129 ? 4.050 300.805 228.921 1.00 63.32 129 CYS B CA 1
ATOM 3829 C C . CYS B 1 129 ? 4.417 301.827 227.863 1.00 65.51 129 CYS B C 1
ATOM 3830 O O . CYS B 1 129 ? 4.046 301.685 226.707 1.00 69.30 129 CYS B O 1
ATOM 3833 N N . VAL B 1 130 ? 5.185 302.841 228.253 1.00 68.14 130 VAL B N 1
ATOM 3834 C CA . VAL B 1 130 ? 5.555 303.899 227.314 1.00 66.44 130 VAL B CA 1
ATOM 3835 C C . VAL B 1 130 ? 6.468 303.381 226.219 1.00 69.55 130 VAL B C 1
ATOM 3836 O O . VAL B 1 130 ? 6.458 303.916 225.122 1.00 78.21 130 VAL B O 1
ATOM 3840 N N . GLU B 1 131 ? 7.209 302.313 226.502 1.00 67.69 131 GLU B N 1
ATOM 3841 C CA . GLU B 1 131 ? 8.272 301.870 225.613 1.00 66.81 131 GLU B CA 1
ATOM 3842 C C . GLU B 1 131 ? 7.747 301.099 224.410 1.00 71.98 131 GLU B C 1
ATOM 3843 O O . GLU B 1 131 ? 8.368 301.091 223.350 1.00 82.26 131 GLU B O 1
ATOM 3849 N N . PHE B 1 132 ? 6.597 300.459 224.576 1.00 72.11 132 PHE B N 1
ATOM 3850 C CA . PHE B 1 132 ? 6.060 299.593 223.536 1.00 68.01 132 PHE B CA 1
ATOM 3851 C C . PHE B 1 132 ? 5.087 300.322 222.612 1.00 75.61 132 PHE B C 1
ATOM 3852 O O . PHE B 1 132 ? 4.730 299.803 221.556 1.00 82.71 132 PHE B O 1
ATOM 3860 N N . ASP B 1 133 ? 4.668 301.523 223.005 1.00 79.60 133 ASP B N 1
ATOM 3861 C CA . ASP B 1 133 ? 3.486 302.149 222.408 1.00 97.81 133 ASP B CA 1
ATOM 3862 C C . ASP B 1 133 ? 3.584 302.439 220.910 1.00 96.14 133 ASP B C 1
ATOM 3863 O O . ASP B 1 133 ? 2.585 302.334 220.195 1.00 107.13 133 ASP B O 1
ATOM 3868 N N . SER B 1 134 ? 4.770 302.803 220.433 1.00 73.83 134 SER B N 1
ATOM 3869 C CA . SER B 1 134 ? 4.918 303.199 219.035 1.00 63.29 134 SER B CA 1
ATOM 3870 C C . SER B 1 134 ? 5.419 302.062 218.144 1.00 60.15 134 SER B C 1
ATOM 3871 O O . SER B 1 134 ? 5.662 302.256 216.953 1.00 58.41 134 SER B O 1
ATOM 3874 N N . ILE B 1 135 ? 5.560 300.874 218.720 1.00 55.35 135 ILE B N 1
ATOM 3875 C CA . ILE B 1 135 ? 6.136 299.748 217.999 1.00 52.24 135 ILE B CA 1
ATOM 3876 C C . ILE B 1 135 ? 5.274 299.290 216.827 1.00 56.67 135 ILE B C 1
ATOM 3877 O O . ILE B 1 135 ? 5.738 299.248 215.687 1.00 57.01 135 ILE B O 1
ATOM 3882 N N . TRP B 1 136 ? 4.017 298.964 217.116 1.00 64.93 136 TRP B N 1
ATOM 3883 C CA . TRP B 1 136 ? 3.142 298.293 216.156 1.00 61.13 136 TRP B CA 1
ATOM 3884 C C . TRP B 1 136 ? 2.968 299.053 214.844 1.00 57.81 136 TRP B C 1
ATOM 3885 O O . TRP B 1 136 ? 3.113 298.475 213.766 1.00 60.36 136 TRP B O 1
ATOM 3896 N N . GLU B 1 137 ? 2.659 300.343 214.936 1.00 58.03 137 GLU B N 1
ATOM 3897 C CA . GLU B 1 137 ? 2.385 301.146 213.748 1.00 54.20 137 GLU B CA 1
ATOM 3898 C C . GLU B 1 137 ? 3.609 301.271 212.853 1.00 59.08 137 GLU B C 1
ATOM 3899 O O . GLU B 1 137 ? 3.486 301.448 211.643 1.00 65.10 137 GLU B O 1
ATOM 3905 N N . ASN B 1 138 ? 4.788 301.172 213.456 1.00 58.73 138 ASN B N 1
ATOM 3906 C CA . ASN B 1 138 ? 6.033 301.370 212.728 1.00 59.42 138 ASN B CA 1
ATOM 3907 C C . ASN B 1 138 ? 6.616 300.068 212.195 1.00 55.28 138 ASN B C 1
ATOM 3908 O O . ASN B 1 138 ? 7.608 300.077 211.470 1.00 55.66 138 ASN B O 1
ATOM 3913 N N . LEU B 1 139 ? 5.996 298.951 212.558 1.00 54.77 139 LEU B N 1
ATOM 3914 C CA . LEU B 1 139 ? 6.384 297.662 212.004 1.00 58.12 139 LEU B CA 1
ATOM 3915 C C . LEU B 1 139 ? 5.817 297.525 210.595 1.00 64.25 139 LEU B C 1
ATOM 3916 O O . LEU B 1 139 ? 4.610 297.670 210.386 1.00 68.53 139 LEU B O 1
ATOM 3921 N N . ILE B 1 140 ? 6.693 297.247 209.632 1.00 65.21 140 ILE B N 1
ATOM 3922 C CA . ILE B 1 140 ? 6.305 297.220 208.223 1.00 67.34 140 ILE B CA 1
ATOM 3923 C C . ILE B 1 140 ? 6.500 295.860 207.559 1.00 65.64 140 ILE B C 1
ATOM 3924 O O . ILE B 1 140 ? 7.621 295.361 207.458 1.00 64.00 140 ILE B O 1
ATOM 3929 N N . TYR B 1 141 ? 5.403 295.276 207.091 1.00 62.80 141 TYR B N 1
ATOM 3930 C CA . TYR B 1 141 ? 5.453 294.008 206.378 1.00 63.33 141 TYR B CA 1
ATOM 3931 C C . TYR B 1 141 ? 4.570 294.068 205.139 1.00 71.31 141 TYR B C 1
ATOM 3932 O O . TYR B 1 141 ? 3.651 294.884 205.062 1.00 72.90 141 TYR B O 1
ATOM 3941 N N . ASP B 1 142 ? 4.853 293.199 204.175 1.00 78.07 142 ASP B N 1
ATOM 3942 C CA . ASP B 1 142 ? 4.153 293.209 202.896 1.00 86.23 142 ASP B CA 1
ATOM 3943 C C . ASP B 1 142 ? 3.232 291.998 202.755 1.00 91.44 142 ASP B C 1
ATOM 3944 O O . ASP B 1 142 ? 2.554 291.830 201.742 1.00 96.23 142 ASP B O 1
ATOM 3949 N N . SER B 1 143 ? 3.194 291.163 203.787 1.00 94.71 143 SER B N 1
ATOM 3950 C CA . SER B 1 143 ? 2.511 289.879 203.689 1.00 93.89 143 SER B CA 1
ATOM 3951 C C . SER B 1 143 ? 1.237 289.794 204.519 1.00 90.44 143 SER B C 1
ATOM 3952 O O . SER B 1 143 ? 0.694 288.704 204.707 1.00 103.94 143 SER B O 1
ATOM 3955 N N . ASN B 1 144 ? 0.765 290.936 205.011 1.00 73.64 144 ASN B N 1
ATOM 3956 C CA . ASN B 1 144 ? -0.381 290.976 205.920 1.00 71.46 144 ASN B CA 1
ATOM 3957 C C . ASN B 1 144 ? -0.126 290.128 207.168 1.00 65.23 144 ASN B C 1
ATOM 3958 O O . ASN B 1 144 ? -1.057 289.650 207.815 1.00 67.20 144 ASN B O 1
ATOM 3963 N N . LEU B 1 145 ? 1.153 289.964 207.494 1.00 66.13 145 LEU B N 1
ATOM 3964 C CA . LEU B 1 145 ? 1.604 289.170 208.632 1.00 59.25 145 LEU B CA 1
ATOM 3965 C C . LEU B 1 145 ? 1.081 289.698 209.961 1.00 56.14 145 LEU B C 1
ATOM 3966 O O . LEU B 1 145 ? 0.701 288.922 210.837 1.00 64.23 145 LEU B O 1
ATOM 3971 N N . LYS B 1 146 ? 1.079 291.019 210.107 1.00 53.90 146 LYS B N 1
ATOM 3972 C CA . LYS B 1 146 ? 0.645 291.657 211.345 1.00 54.15 146 LYS B CA 1
ATOM 3973 C C . LYS B 1 146 ? -0.805 291.314 211.646 1.00 58.40 146 LYS B C 1
ATOM 3974 O O . LYS B 1 146 ? -1.148 290.988 212.782 1.00 61.87 146 LYS B O 1
ATOM 3980 N N . ASN B 1 147 ? -1.653 291.374 210.625 1.00 60.05 147 ASN B N 1
ATOM 3981 C CA . ASN B 1 147 ? -3.061 291.044 210.800 1.00 52.55 147 ASN B CA 1
ATOM 3982 C C . ASN B 1 147 ? -3.265 289.587 211.186 1.00 59.77 147 ASN B C 1
ATOM 3983 O O . ASN B 1 147 ? -4.109 289.279 212.028 1.00 69.07 147 ASN B O 1
ATOM 3988 N N . GLU B 1 148 ? -2.490 288.695 210.576 1.00 59.11 148 GLU B N 1
ATOM 3989 C CA . GLU B 1 148 ? -2.656 287.262 210.806 1.00 57.51 148 GLU B CA 1
ATOM 3990 C C . GLU B 1 148 ? -2.311 286.882 212.241 1.00 62.36 148 GLU B C 1
ATOM 3991 O O . GLU B 1 148 ? -3.062 286.162 212.898 1.00 68.71 148 GLU B O 1
ATOM 3997 N N . VAL B 1 149 ? -1.172 287.371 212.719 1.00 64.68 149 VAL B N 1
ATOM 3998 C CA . VAL B 1 149 ? -0.730 287.102 214.083 1.00 61.47 149 VAL B CA 1
ATOM 3999 C C . VAL B 1 149 ? -1.675 287.730 215.105 1.00 62.09 149 VAL B C 1
ATOM 4000 O O . VAL B 1 149 ? -2.086 287.079 216.068 1.00 64.89 149 VAL B O 1
ATOM 4004 N N . MET B 1 150 ? -2.015 288.995 214.878 1.00 53.24 150 MET B N 1
ATOM 4005 C CA . MET B 1 150 ? -2.915 289.740 215.753 1.00 59.72 150 MET B CA 1
ATOM 4006 C C . MET B 1 150 ? -4.248 289.023 215.977 1.00 65.58 150 MET B C 1
ATOM 4007 O O . MET B 1 150 ? -4.648 288.784 217.118 1.00 65.15 150 MET B O 1
ATOM 4012 N N . SER B 1 151 ? -4.928 288.672 214.889 1.00 61.47 151 SER B N 1
ATOM 4013 C CA . SER B 1 151 ? -6.254 288.070 214.990 1.00 60.20 151 SER B CA 1
ATOM 4014 C C . SER B 1 151 ? -6.208 286.675 215.606 1.00 64.64 151 SER B C 1
ATOM 4015 O O . SER B 1 151 ? -7.085 286.311 216.390 1.00 69.65 151 SER B O 1
ATOM 4018 N N . TYR B 1 152 ? -5.184 285.901 215.254 1.00 57.12 152 TYR B N 1
ATOM 4019 C CA . TYR B 1 152 ? -5.060 284.531 215.741 1.00 57.47 152 TYR B CA 1
ATOM 4020 C C . TYR B 1 152 ? -4.785 284.491 217.237 1.00 61.43 152 TYR B C 1
ATOM 4021 O O . TYR B 1 152 ? -5.427 283.744 217.974 1.00 71.19 152 TYR B O 1
ATOM 4030 N N . VAL B 1 153 ? -3.826 285.294 217.682 1.00 59.98 153 VAL B N 1
ATOM 4031 C CA . VAL B 1 153 ? -3.431 285.292 219.085 1.00 61.63 153 VAL B CA 1
ATOM 4032 C C . VAL B 1 153 ? -4.553 285.861 219.948 1.00 60.46 153 VAL B C 1
ATOM 4033 O O . VAL B 1 153 ? -4.762 285.421 221.081 1.00 64.29 153 VAL B O 1
ATOM 4037 N N . ALA B 1 154 ? -5.287 286.824 219.397 1.00 59.42 154 ALA B N 1
ATOM 4038 C CA . ALA B 1 154 ? -6.467 287.368 220.063 1.00 56.01 154 ALA B CA 1
ATOM 4039 C C . ALA B 1 154 ? -7.493 286.270 220.309 1.00 61.18 154 ALA B C 1
ATOM 4040 O O . ALA B 1 154 ? -8.157 286.243 221.346 1.00 69.19 154 ALA B O 1
ATOM 4042 N N . ALA B 1 155 ? -7.619 285.366 219.346 1.00 56.54 155 ALA B N 1
ATOM 4043 C CA . ALA B 1 155 ? -8.545 284.250 219.465 1.00 53.10 155 ALA B CA 1
ATOM 4044 C C . ALA B 1 155 ? -8.102 283.309 220.579 1.00 60.03 155 ALA B C 1
ATOM 4045 O O . ALA B 1 155 ? -8.923 282.839 221.366 1.00 63.72 155 ALA B O 1
ATOM 4047 N N . LEU B 1 156 ? -6.801 283.038 220.639 1.00 60.39 156 LEU B N 1
ATOM 4048 C CA . LEU B 1 156 ? -6.243 282.204 221.698 1.00 59.67 156 LEU B CA 1
ATOM 4049 C C . LEU B 1 156 ? -6.521 282.815 223.063 1.00 65.88 156 LEU B C 1
ATOM 4050 O O . LEU B 1 156 ? -6.891 282.114 224.002 1.00 74.12 156 LEU B O 1
ATOM 4055 N N . ALA B 1 157 ? -6.347 284.129 223.159 1.00 61.96 157 ALA B N 1
ATOM 4056 C CA . ALA B 1 157 ? -6.570 284.846 224.408 1.00 59.32 157 ALA B CA 1
ATOM 4057 C C . ALA B 1 157 ? -8.050 284.878 224.779 1.00 64.51 157 ALA B C 1
ATOM 4058 O O . ALA B 1 157 ? -8.409 284.657 225.936 1.00 71.93 157 ALA B O 1
ATOM 4060 N N . ARG B 1 158 ? -8.901 285.154 223.795 1.00 66.49 158 ARG B N 1
ATOM 4061 C CA . ARG B 1 158 ? -10.345 285.209 224.015 1.00 70.42 158 ARG B CA 1
ATOM 4062 C C . ARG B 1 158 ? -10.884 283.868 224.498 1.00 75.54 158 ARG B C 1
ATOM 4063 O O . ARG B 1 158 ? -11.652 283.808 225.458 1.00 84.91 158 ARG B O 1
ATOM 4071 N N . LEU B 1 159 ? -10.479 282.797 223.824 1.00 69.45 159 LEU B N 1
ATOM 4072 C CA . LEU B 1 159 ? -10.868 281.449 224.218 1.00 67.36 159 LEU B CA 1
ATOM 4073 C C . LEU B 1 159 ? -10.392 281.139 225.629 1.00 75.86 159 LEU B C 1
ATOM 4074 O O . LEU B 1 159 ? -11.171 280.699 226.474 1.00 78.66 159 LEU B O 1
ATOM 4079 N N . SER B 1 160 ? -9.108 281.386 225.873 1.00 80.42 160 SER B N 1
ATOM 4080 C CA . SER B 1 160 ? -8.491 281.112 227.165 1.00 83.44 160 SER B CA 1
ATOM 4081 C C . SER B 1 160 ? -9.200 281.846 228.297 1.00 87.11 160 SER B C 1
ATOM 4082 O O . SER B 1 160 ? -9.398 281.289 229.375 1.00 94.57 160 SER B O 1
ATOM 4085 N N . GLU B 1 161 ? -9.586 283.093 228.043 1.00 83.06 161 GLU B N 1
ATOM 4086 C CA . GLU B 1 161 ? -10.319 283.877 229.029 1.00 80.19 161 GLU B CA 1
ATOM 4087 C C . GLU B 1 161 ? -11.674 283.236 229.320 1.00 87.19 161 GLU B C 1
ATOM 4088 O O . GLU B 1 161 ? -12.175 283.305 230.442 1.00 96.73 161 GLU B O 1
ATOM 4094 N N . LYS B 1 162 ? -12.255 282.600 228.306 1.00 82.65 162 LYS B N 1
ATOM 4095 C CA . LYS B 1 162 ? -13.553 281.950 228.447 1.00 75.62 162 LYS B CA 1
ATOM 4096 C C . LYS B 1 162 ? -13.425 280.527 228.983 1.00 79.29 162 LYS B C 1
ATOM 4097 O O . LYS B 1 162 ? -14.397 279.772 229.000 1.00 79.83 162 LYS B O 1
ATOM 4103 N N . HIS B 1 163 ? -12.215 280.172 229.408 1.00 79.52 163 HIS B N 1
ATOM 4104 C CA . HIS B 1 163 ? -11.946 278.908 230.094 1.00 82.91 163 HIS B CA 1
ATOM 4105 C C . HIS B 1 163 ? -12.328 277.673 229.282 1.00 83.58 163 HIS B C 1
ATOM 4106 O O . HIS B 1 163 ? -13.087 276.823 229.746 1.00 87.00 163 HIS B O 1
ATOM 4113 N N . VAL B 1 164 ? -11.786 277.576 228.073 1.00 84.43 164 VAL B N 1
ATOM 4114 C CA . VAL B 1 164 ? -12.023 276.421 227.218 1.00 84.47 164 VAL B CA 1
ATOM 4115 C C . VAL B 1 164 ? -11.356 275.179 227.783 1.00 86.83 164 VAL B C 1
ATOM 4116 O O . VAL B 1 164 ? -10.221 275.240 228.250 1.00 90.52 164 VAL B O 1
ATOM 4120 N N . ASN B 1 165 ? -12.062 274.055 227.738 1.00 93.02 165 ASN B N 1
ATOM 4121 C CA . ASN B 1 165 ? -11.468 272.779 228.109 1.00 95.90 165 ASN B CA 1
ATOM 4122 C C . ASN B 1 165 ? -10.356 272.426 227.128 1.00 95.88 165 ASN B C 1
ATOM 4123 O O . ASN B 1 165 ? -10.609 272.238 225.938 1.00 97.51 165 ASN B O 1
ATOM 4128 N N . THR B 1 166 ? -9.128 272.345 227.631 1.00 95.63 166 THR B N 1
ATOM 4129 C CA . THR B 1 166 ? -7.968 272.079 226.787 1.00 92.95 166 THR B CA 1
ATOM 4130 C C . THR B 1 166 ? -8.026 270.672 226.192 1.00 95.34 166 THR B C 1
ATOM 4131 O O . THR B 1 166 ? -7.471 270.417 225.123 1.00 93.88 166 THR B O 1
ATOM 4135 N N . LYS B 1 167 ? -8.708 269.766 226.887 1.00 95.42 167 LYS B N 1
ATOM 4136 C CA . LYS B 1 167 ? -8.830 268.380 226.442 1.00 101.11 167 LYS B CA 1
ATOM 4137 C C . LYS B 1 167 ? -9.697 268.262 225.192 1.00 99.69 167 LYS B C 1
ATOM 4138 O O . LYS B 1 167 ? -9.351 267.545 224.253 1.00 104.70 167 LYS B O 1
ATOM 4144 N N . ILE B 1 168 ? -10.826 268.964 225.182 1.00 92.09 168 ILE B N 1
ATOM 4145 C CA . ILE B 1 168 ? -11.722 268.926 224.034 1.00 86.65 168 ILE B CA 1
ATOM 4146 C C . ILE B 1 168 ? -11.152 269.756 222.889 1.00 78.82 168 ILE B C 1
ATOM 4147 O O . ILE B 1 168 ? -10.975 269.258 221.778 1.00 82.79 168 ILE B O 1
ATOM 4152 N N . ILE B 1 169 ? -10.859 271.022 223.164 1.00 72.91 169 ILE B N 1
ATOM 4153 C CA . ILE B 1 169 ? -10.261 271.896 222.162 1.00 75.69 169 ILE B CA 1
ATOM 4154 C C . ILE B 1 169 ? -8.817 272.222 222.523 1.00 80.50 169 ILE B C 1
ATOM 4155 O O . ILE B 1 169 ? -8.534 272.712 223.615 1.00 84.03 169 ILE B O 1
ATOM 4160 N N . ASN B 1 170 ? -7.906 271.949 221.595 1.00 81.93 170 ASN B N 1
ATOM 4161 C CA . ASN B 1 170 ? -6.478 272.081 221.859 1.00 87.78 170 ASN B CA 1
ATOM 4162 C C . ASN B 1 170 ? -5.975 273.520 221.766 1.00 85.53 170 ASN B C 1
ATOM 4163 O O . ASN B 1 170 ? -5.866 274.086 220.679 1.00 91.68 170 ASN B O 1
ATOM 4168 N N . VAL B 1 171 ? -5.670 274.104 222.920 1.00 79.16 171 VAL B N 1
ATOM 4169 C CA . VAL B 1 171 ? -5.123 275.453 222.988 1.00 68.37 171 VAL B CA 1
ATOM 4170 C C . VAL B 1 171 ? -3.821 275.437 223.787 1.00 76.87 171 VAL B C 1
ATOM 4171 O O . VAL B 1 171 ? -3.837 275.305 225.011 1.00 81.88 171 VAL B O 1
ATOM 4175 N N . ASN B 1 172 ? -2.697 275.568 223.089 1.00 74.66 172 ASN B N 1
ATOM 4176 C CA . ASN B 1 172 ? -1.384 275.437 223.714 1.00 73.83 172 ASN B CA 1
ATOM 4177 C C . ASN B 1 172 ? -0.942 276.666 224.502 1.00 69.82 172 ASN B C 1
ATOM 4178 O O . ASN B 1 172 ? -0.103 276.560 225.395 1.00 72.82 172 ASN B O 1
ATOM 4183 N N . ARG B 1 173 ? -1.501 277.823 224.153 1.00 70.93 173 ARG B N 1
ATOM 4184 C CA . ARG B 1 173 ? -1.145 279.106 224.765 1.00 67.49 173 ARG B CA 1
ATOM 4185 C C . ARG B 1 173 ? 0.307 279.491 224.503 1.00 66.83 173 ARG B C 1
ATOM 4186 O O . ARG B 1 173 ? 0.863 280.342 225.196 1.00 74.80 173 ARG B O 1
ATOM 4194 N N . LEU B 1 174 ? 0.916 278.866 223.501 1.00 64.23 174 LEU B N 1
ATOM 4195 C CA . LEU B 1 174 ? 2.281 279.198 223.105 1.00 59.99 174 LEU B CA 1
ATOM 4196 C C . LEU B 1 174 ? 2.294 279.644 221.651 1.00 59.99 174 LEU B C 1
ATOM 4197 O O . LEU B 1 174 ? 1.555 279.111 220.827 1.00 66.45 174 LEU B O 1
ATOM 4202 N N . ILE B 1 175 ? 3.132 280.623 221.336 1.00 61.55 175 ILE B N 1
ATOM 4203 C CA . ILE B 1 175 ? 3.289 281.068 219.956 1.00 69.91 175 ILE B CA 1
ATOM 4204 C C . ILE B 1 175 ? 4.772 281.216 219.614 1.00 67.74 175 ILE B C 1
ATOM 4205 O O . ILE B 1 175 ? 5.562 281.682 220.434 1.00 68.50 175 ILE B O 1
ATOM 4210 N N . LEU B 1 176 ? 5.141 280.806 218.403 1.00 64.26 176 LEU B N 1
ATOM 4211 C CA . LEU B 1 176 ? 6.533 280.808 217.973 1.00 57.43 176 LEU B CA 1
ATOM 4212 C C . LEU B 1 176 ? 6.750 281.611 216.691 1.00 65.22 176 LEU B C 1
ATOM 4213 O O . LEU B 1 176 ? 6.114 281.354 215.670 1.00 67.24 176 LEU B O 1
ATOM 4218 N N . LEU B 1 177 ? 7.654 282.584 216.754 1.00 70.56 177 LEU B N 1
ATOM 4219 C CA . LEU B 1 177 ? 8.054 283.355 215.580 1.00 58.27 177 LEU B CA 1
ATOM 4220 C C . LEU B 1 177 ? 9.487 283.007 215.201 1.00 64.50 177 LEU B C 1
ATOM 4221 O O . LEU B 1 177 ? 10.372 283.008 216.055 1.00 69.55 177 LEU B O 1
ATOM 4226 N N . THR B 1 178 ? 9.723 282.696 213.930 1.00 64.35 178 THR B N 1
ATOM 4227 C CA . THR B 1 178 ? 11.075 282.367 213.487 1.00 65.70 178 THR B CA 1
ATOM 4228 C C . THR B 1 178 ? 11.473 283.149 212.240 1.00 69.73 178 THR B C 1
ATOM 4229 O O . THR B 1 178 ? 10.620 283.658 211.512 1.00 68.31 178 THR B O 1
ATOM 4233 N N . GLY B 1 179 ? 12.778 283.236 212.004 1.00 72.22 179 GLY B N 1
ATOM 4234 C CA . GLY B 1 179 ? 13.312 283.947 210.858 1.00 69.59 179 GLY B CA 1
ATOM 4235 C C . GLY B 1 179 ? 14.700 284.489 211.139 1.00 75.20 179 GLY B C 1
ATOM 4236 O O . GLY B 1 179 ? 15.258 284.244 212.208 1.00 78.29 179 GLY B O 1
ATOM 4237 N N . PRO B 1 180 ? 15.274 285.216 210.172 1.00 79.48 180 PRO B N 1
ATOM 4238 C CA . PRO B 1 180 ? 16.557 285.900 210.365 1.00 82.13 180 PRO B CA 1
ATOM 4239 C C . PRO B 1 180 ? 16.476 286.941 211.484 1.00 81.09 180 PRO B C 1
ATOM 4240 O O . PRO B 1 180 ? 15.380 287.405 211.799 1.00 77.86 180 PRO B O 1
ATOM 4244 N N . PRO B 1 181 ? 17.624 287.300 212.080 1.00 82.54 181 PRO B N 1
ATOM 4245 C CA . PRO B 1 181 ? 17.678 288.241 213.207 1.00 82.43 181 PRO B CA 1
ATOM 4246 C C . PRO B 1 181 ? 17.168 289.652 212.893 1.00 83.25 181 PRO B C 1
ATOM 4247 O O . PRO B 1 181 ? 16.752 290.356 213.809 1.00 82.38 181 PRO B O 1
ATOM 4251 N N . GLY B 1 182 ? 17.202 290.065 211.632 1.00 80.96 182 GLY B N 1
ATOM 4252 C CA . GLY B 1 182 ? 16.872 291.440 211.296 1.00 78.53 182 GLY B CA 1
ATOM 4253 C C . GLY B 1 182 ? 15.407 291.721 211.012 1.00 75.64 182 GLY B C 1
ATOM 4254 O O . GLY B 1 182 ? 15.047 292.843 210.653 1.00 73.99 182 GLY B O 1
ATOM 4255 N N . THR B 1 183 ? 14.559 290.713 211.186 1.00 72.57 183 THR B N 1
ATOM 4256 C CA . THR B 1 183 ? 13.161 290.809 210.774 1.00 66.65 183 THR B CA 1
ATOM 4257 C C . THR B 1 183 ? 12.254 291.474 211.810 1.00 69.71 183 THR B C 1
ATOM 4258 O O . THR B 1 183 ? 11.144 291.904 211.489 1.00 61.07 183 THR B O 1
ATOM 4262 N N . GLY B 1 184 ? 12.716 291.546 213.053 1.00 74.28 184 GLY B N 1
ATOM 4263 C CA . GLY B 1 184 ? 11.963 292.224 214.095 1.00 69.60 184 GLY B CA 1
ATOM 4264 C C . GLY B 1 184 ? 10.876 291.382 214.735 1.00 59.45 184 GLY B C 1
ATOM 4265 O O . GLY B 1 184 ? 9.756 291.847 214.939 1.00 60.19 184 GLY B O 1
ATOM 4266 N N . LYS B 1 185 ? 11.211 290.138 215.060 1.00 63.17 185 LYS B N 1
ATOM 4267 C CA 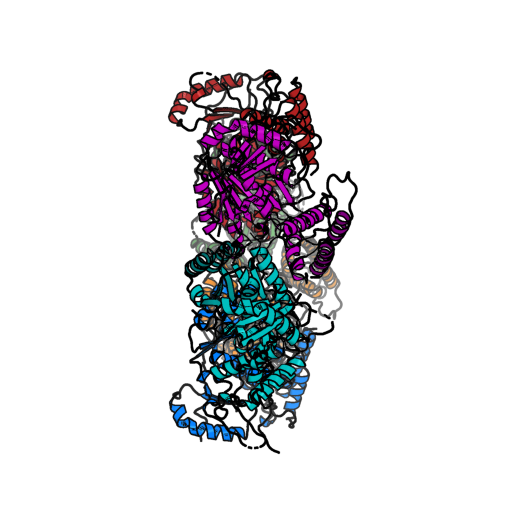. LYS B 1 185 ? 10.269 289.229 215.701 1.00 56.56 185 LYS B CA 1
ATOM 4268 C C . LYS B 1 185 ? 9.952 289.669 217.124 1.00 55.82 185 LYS B C 1
ATOM 4269 O O . LYS B 1 185 ? 8.815 289.558 217.583 1.00 62.51 185 LYS B O 1
ATOM 4275 N N . THR B 1 186 ? 10.971 290.156 217.823 1.00 54.96 186 THR B N 1
ATOM 4276 C CA . THR B 1 186 ? 10.804 290.635 219.187 1.00 56.57 186 THR B CA 1
ATOM 4277 C C . THR B 1 186 ? 9.830 291.804 219.222 1.00 58.93 186 THR B C 1
ATOM 4278 O O . THR B 1 186 ? 8.925 291.840 220.055 1.00 63.33 186 THR B O 1
ATOM 4282 N N . SER B 1 187 ? 10.011 292.747 218.300 1.00 64.76 187 SER B N 1
ATOM 4283 C CA . SER B 1 187 ? 9.144 293.920 218.212 1.00 61.81 187 SER B CA 1
ATOM 4284 C C . SER B 1 187 ? 7.689 293.520 217.996 1.00 67.90 187 SER B C 1
ATOM 4285 O O . SER B 1 187 ? 6.781 294.139 218.551 1.00 69.80 187 SER B O 1
ATOM 4288 N N . LEU B 1 188 ? 7.475 292.484 217.190 1.00 68.44 188 LEU B N 1
ATOM 4289 C CA . LEU B 1 188 ? 6.138 291.937 216.987 1.00 57.29 188 LEU B CA 1
ATOM 4290 C C . LEU B 1 188 ? 5.537 291.464 218.306 1.00 58.17 188 LEU B C 1
ATOM 4291 O O . LEU B 1 188 ? 4.387 291.766 218.618 1.00 59.14 188 LEU B O 1
ATOM 4296 N N . CYS B 1 189 ? 6.324 290.722 219.078 1.00 61.60 189 CYS B N 1
ATOM 4297 C CA . CYS B 1 189 ? 5.866 290.203 220.360 1.00 57.95 189 CYS B CA 1
ATOM 4298 C C . CYS B 1 189 ? 5.550 291.323 221.343 1.00 52.39 189 CYS B C 1
ATOM 4299 O O . CYS B 1 189 ? 4.555 291.257 222.062 1.00 56.91 189 CYS B O 1
ATOM 4302 N N . LYS B 1 190 ? 6.404 292.341 221.376 1.00 58.35 190 LYS B N 1
ATOM 4303 C CA . LYS B 1 190 ? 6.191 293.480 222.258 1.00 56.84 190 LYS B CA 1
ATOM 4304 C C . LYS B 1 190 ? 4.879 294.171 221.905 1.00 57.03 190 LYS B C 1
ATOM 4305 O O . LYS B 1 190 ? 4.000 294.332 222.754 1.00 65.69 190 LYS B O 1
ATOM 4311 N N . GLY B 1 191 ? 4.752 294.566 220.642 1.00 50.81 191 GLY B N 1
ATOM 4312 C CA . GLY B 1 191 ? 3.591 295.307 220.183 1.00 48.10 191 GLY B CA 1
ATOM 4313 C C . GLY B 1 191 ? 2.307 294.515 220.294 1.00 57.18 191 GLY B C 1
ATOM 4314 O O . GLY B 1 191 ? 1.247 295.070 220.599 1.00 63.16 191 GLY B O 1
ATOM 4315 N N . LEU B 1 192 ? 2.405 293.213 220.042 1.00 55.48 192 LEU B N 1
ATOM 4316 C CA . LEU B 1 192 ? 1.252 292.323 220.121 1.00 53.33 192 LEU B CA 1
ATOM 4317 C C . LEU B 1 192 ? 0.689 292.276 221.537 1.00 58.67 192 LEU B C 1
ATOM 4318 O O . LEU B 1 192 ? -0.519 292.395 221.741 1.00 70.31 192 LEU B O 1
ATOM 4323 N N . ALA B 1 193 ? 1.576 292.104 222.511 1.00 58.07 193 ALA B N 1
ATOM 4324 C CA . ALA B 1 193 ? 1.191 292.110 223.914 1.00 53.99 193 ALA B CA 1
ATOM 4325 C C . ALA B 1 193 ? 0.667 293.482 224.338 1.00 60.12 193 ALA B C 1
ATOM 4326 O O . ALA B 1 193 ? -0.205 293.579 225.201 1.00 66.16 193 ALA B O 1
ATOM 4328 N N . GLN B 1 194 ? 1.203 294.540 223.734 1.00 59.21 194 GLN B N 1
ATOM 4329 C CA . GLN B 1 194 ? 0.758 295.897 224.037 1.00 54.34 194 GLN B CA 1
ATOM 4330 C C . GLN B 1 194 ? -0.709 296.070 223.669 1.00 57.05 194 GLN B C 1
ATOM 4331 O O . GLN B 1 194 ? -1.497 296.611 224.446 1.00 58.04 194 GLN B O 1
ATOM 4337 N N . HIS B 1 195 ? -1.072 295.600 222.481 1.00 55.09 195 HIS B N 1
ATOM 4338 C CA . HIS B 1 195 ? -2.442 295.728 222.006 1.00 56.35 195 HIS B CA 1
ATOM 4339 C C . HIS B 1 195 ? -3.384 294.825 222.793 1.00 54.31 195 HIS B C 1
ATOM 4340 O O . HIS B 1 195 ? -4.460 295.254 223.212 1.00 57.52 195 HIS B O 1
ATOM 4347 N N . LEU B 1 196 ? -2.978 293.578 222.994 1.00 52.79 196 LEU B N 1
ATOM 4348 C CA . LEU B 1 196 ? -3.815 292.611 223.694 1.00 50.84 196 LEU B CA 1
ATOM 4349 C C . LEU B 1 196 ? -4.153 293.066 225.108 1.00 51.88 196 LEU B C 1
ATOM 4350 O O . LEU B 1 196 ? -5.275 292.879 225.569 1.00 66.18 196 LEU B O 1
ATOM 4355 N N . SER B 1 197 ? -3.184 293.670 225.789 1.00 49.24 197 SER B N 1
ATOM 4356 C CA . SER B 1 197 ? -3.402 294.179 227.140 1.00 50.80 197 SER B CA 1
ATOM 4357 C C . SER B 1 197 ? -4.491 295.252 227.165 1.00 59.61 197 SER B C 1
ATOM 4358 O O . SER B 1 197 ? -5.249 295.358 228.129 1.00 67.83 197 SER B O 1
ATOM 4361 N N . ILE B 1 198 ? -4.564 296.045 226.102 1.00 56.00 198 ILE B N 1
ATOM 4362 C CA . ILE B 1 198 ? -5.594 297.072 225.983 1.00 54.05 198 ILE B CA 1
ATOM 4363 C C . ILE B 1 198 ? -6.916 296.466 225.511 1.00 55.87 198 ILE B C 1
ATOM 4364 O O . ILE B 1 198 ? -7.979 296.791 226.038 1.00 62.43 198 ILE B O 1
ATOM 4369 N N . ARG B 1 199 ? -6.838 295.581 224.521 1.00 53.80 199 ARG B N 1
ATOM 4370 C CA . ARG B 1 199 ? -8.014 294.892 223.995 1.00 56.42 199 ARG B CA 1
ATOM 4371 C C . ARG B 1 199 ? -8.772 294.132 225.079 1.00 59.67 199 ARG B C 1
ATOM 4372 O O . ARG B 1 199 ? -10.001 294.107 225.086 1.00 60.19 199 ARG B O 1
ATOM 4380 N N . MET B 1 200 ? -8.029 293.515 225.991 1.00 63.64 200 MET B N 1
ATOM 4381 C CA . MET B 1 200 ? -8.622 292.689 227.035 1.00 66.61 200 MET B CA 1
ATOM 4382 C C . MET B 1 200 ? -8.719 293.426 228.369 1.00 71.00 200 MET B C 1
ATOM 4383 O O . MET B 1 200 ? -8.901 292.801 229.414 1.00 78.76 200 MET B O 1
ATOM 4388 N N . ASN B 1 201 ? -8.596 294.750 228.339 1.00 71.42 201 ASN B N 1
ATOM 4389 C CA . ASN B 1 201 ? -8.540 295.525 229.574 1.00 72.44 201 ASN B CA 1
ATOM 4390 C C . ASN B 1 201 ? -9.857 295.492 230.345 1.00 79.60 201 ASN B C 1
ATOM 4391 O O . ASN B 1 201 ? -9.879 295.698 231.558 1.00 91.84 201 ASN B O 1
ATOM 4396 N N . ASP B 1 202 ? -10.951 295.226 229.640 1.00 77.13 202 ASP B N 1
ATOM 4397 C CA . ASP B 1 202 ? -12.244 295.059 230.290 1.00 86.79 202 ASP B CA 1
ATOM 4398 C C . ASP B 1 202 ? -12.261 293.745 231.070 1.00 82.19 202 ASP B C 1
ATOM 4399 O O . ASP B 1 202 ? -12.887 293.642 232.125 1.00 88.34 202 ASP B O 1
ATOM 4404 N N . LYS B 1 203 ? -11.556 292.746 230.549 1.00 71.90 203 LYS B N 1
ATOM 4405 C CA . LYS B 1 203 ? -11.490 291.435 231.185 1.00 65.97 203 LYS B CA 1
ATOM 4406 C C . LYS B 1 203 ? -10.393 291.362 232.249 1.00 70.42 203 LYS B C 1
ATOM 4407 O O . LYS B 1 203 ? -10.543 290.665 233.252 1.00 75.61 203 LYS B O 1
ATOM 4413 N N . TYR B 1 204 ? -9.291 292.074 232.026 1.00 69.35 204 TYR B N 1
ATOM 4414 C CA . TYR B 1 204 ? -8.182 292.079 232.978 1.00 67.57 204 TYR B CA 1
ATOM 4415 C C . TYR B 1 204 ? -7.911 293.476 233.520 1.00 70.42 204 TYR B C 1
ATOM 4416 O O . TYR B 1 204 ? -7.730 294.426 232.759 1.00 68.53 204 TYR B O 1
ATOM 4425 N N . SER B 1 205 ? -7.877 293.589 234.843 1.00 77.57 205 SER B N 1
ATOM 4426 C CA . SER B 1 205 ? -7.611 294.862 235.499 1.00 81.19 205 SER B CA 1
ATOM 4427 C C . SER B 1 205 ? -6.140 295.259 235.380 1.00 83.43 205 SER B C 1
ATOM 4428 O O . SER B 1 205 ? -5.823 296.420 235.127 1.00 90.81 205 SER B O 1
ATOM 4431 N N . LYS B 1 206 ? -5.248 294.288 235.554 1.00 82.14 206 LYS B N 1
ATOM 4432 C CA . LYS B 1 206 ? -3.808 294.530 235.486 1.00 80.14 206 LYS B CA 1
ATOM 4433 C C . LYS B 1 206 ? -3.165 293.606 234.454 1.00 74.51 206 LYS B C 1
ATOM 4434 O O . LYS B 1 206 ? -3.594 292.469 234.287 1.00 77.52 206 LYS B O 1
ATOM 4440 N N . SER B 1 207 ? -2.142 294.090 233.759 1.00 74.28 207 SER B N 1
ATOM 4441 C CA . SER B 1 207 ? -1.454 293.264 232.772 1.00 73.40 207 SER B CA 1
ATOM 4442 C C . SER B 1 207 ? 0.059 293.434 232.858 1.00 70.64 207 SER B C 1
ATOM 4443 O O . SER B 1 207 ? 0.569 294.553 232.832 1.00 77.36 207 SER B O 1
ATOM 4446 N N . VAL B 1 208 ? 0.772 292.316 232.963 1.00 68.98 208 VAL B N 1
ATOM 4447 C CA . VAL B 1 208 ? 2.227 292.341 233.083 1.00 64.78 208 VAL B CA 1
ATOM 4448 C C . VAL B 1 208 ? 2.887 291.486 232.006 1.00 66.89 208 VAL B C 1
ATOM 4449 O O . VAL B 1 208 ? 2.259 290.593 231.439 1.00 73.21 208 VAL B O 1
ATOM 4453 N N . MET B 1 209 ? 4.155 291.768 231.724 1.00 66.00 209 MET B N 1
ATOM 4454 C CA . MET B 1 209 ? 4.932 290.951 230.796 1.00 61.56 209 MET B CA 1
ATOM 4455 C C . MET B 1 209 ? 6.325 290.670 231.334 1.00 63.13 209 MET B C 1
ATOM 4456 O O . MET B 1 209 ? 7.037 291.583 231.750 1.00 65.48 209 MET B O 1
ATOM 4461 N N . LEU B 1 210 ? 6.703 289.397 231.314 1.00 68.71 210 LEU B N 1
ATOM 4462 C CA . LEU B 1 210 ? 8.028 288.967 231.736 1.00 68.17 210 LEU B CA 1
ATOM 4463 C C . LEU B 1 210 ? 8.878 288.579 230.538 1.00 69.77 210 LEU B C 1
ATOM 4464 O O . LEU B 1 210 ? 8.540 287.659 229.794 1.00 74.69 210 LEU B O 1
ATOM 4469 N N . GLU B 1 211 ? 9.983 289.291 230.354 1.00 66.11 211 GLU B N 1
ATOM 4470 C CA . GLU B 1 211 ? 10.875 289.033 229.235 1.00 71.58 211 GLU B CA 1
ATOM 4471 C C . GLU B 1 211 ? 12.132 288.302 229.691 1.00 79.28 211 GLU B C 1
ATOM 4472 O O . GLU B 1 211 ? 12.802 288.727 230.631 1.00 88.05 211 GLU B O 1
ATOM 4478 N N . ILE B 1 212 ? 12.447 287.200 229.018 1.00 81.45 212 ILE B N 1
ATOM 4479 C CA . ILE B 1 212 ? 13.604 286.384 229.366 1.00 83.10 212 ILE B CA 1
ATOM 4480 C C . ILE B 1 212 ? 14.612 286.336 228.218 1.00 90.15 212 ILE B C 1
ATOM 4481 O O . ILE B 1 212 ? 14.226 286.344 227.048 1.00 92.24 212 ILE B O 1
ATOM 4486 N N . ASN B 1 213 ? 15.897 286.309 228.568 1.00 96.20 213 ASN B N 1
ATOM 4487 C CA . ASN B 1 213 ? 16.983 286.079 227.615 1.00 98.67 213 ASN B CA 1
ATOM 4488 C C . ASN B 1 213 ? 17.149 287.195 226.584 1.00 106.76 213 ASN B C 1
ATOM 4489 O O . ASN B 1 213 ? 17.265 286.931 225.387 1.00 107.24 213 ASN B O 1
ATOM 4494 N N . SER B 1 214 ? 17.174 288.440 227.049 1.00 115.80 214 SER B N 1
ATOM 4495 C CA . SER B 1 214 ? 17.349 289.578 226.152 1.00 124.68 214 SER B CA 1
ATOM 4496 C C . SER B 1 214 ? 18.605 290.380 226.491 1.00 136.96 214 SER B C 1
ATOM 4497 O O . SER B 1 214 ? 18.604 291.176 227.431 1.00 142.61 214 SER B O 1
ATOM 4500 N N . HIS B 1 215 ? 19.674 290.168 225.726 1.00 138.76 215 HIS B N 1
ATOM 4501 C CA . HIS B 1 215 ? 19.682 289.178 224.654 1.00 135.95 215 HIS B CA 1
ATOM 4502 C C . HIS B 1 215 ? 20.825 288.193 224.870 1.00 135.84 215 HIS B C 1
ATOM 4503 O O . HIS B 1 215 ? 21.984 288.594 224.970 1.00 136.68 215 HIS B O 1
ATOM 4510 N N . SER B 1 216 ? 20.485 286.908 224.950 1.00 134.53 216 SER B N 1
ATOM 4511 C CA . SER B 1 216 ? 21.455 285.833 225.173 1.00 136.35 216 SER B CA 1
ATOM 4512 C C . SER B 1 216 ? 22.214 285.977 226.493 1.00 140.20 216 SER B C 1
ATOM 4513 O O . SER B 1 216 ? 23.236 285.322 226.700 1.00 144.25 216 SER B O 1
ATOM 4516 N N . LEU B 1 217 ? 21.713 286.826 227.386 1.00 136.93 217 LEU B N 1
ATOM 4517 C CA . LEU B 1 217 ? 22.325 286.988 228.700 1.00 134.72 217 LEU B CA 1
ATOM 4518 C C . LEU B 1 217 ? 22.046 285.751 229.542 1.00 130.36 217 LEU B C 1
ATOM 4519 O O . LEU B 1 217 ? 22.903 285.278 230.288 1.00 130.21 217 LEU B O 1
ATOM 4524 N N . PHE B 1 218 ? 20.831 285.232 229.402 1.00 125.38 218 PHE B N 1
ATOM 4525 C CA . PHE B 1 218 ? 20.373 284.086 230.173 1.00 122.47 218 PHE B CA 1
ATOM 4526 C C . PHE B 1 218 ? 20.971 282.780 229.652 1.00 112.14 218 PHE B C 1
ATOM 4527 O O . PHE B 1 218 ? 21.169 281.836 230.414 1.00 102.98 218 PHE B O 1
ATOM 4535 N N . SER B 1 219 ? 21.277 282.749 228.357 1.00 113.98 219 SER B N 1
ATOM 4536 C CA . SER B 1 219 ? 21.686 281.522 227.673 1.00 119.24 219 SER B CA 1
ATOM 4537 C C . SER B 1 219 ? 22.981 280.900 228.202 1.00 128.30 219 SER B C 1
ATOM 4538 O O . SER B 1 219 ? 23.054 279.686 228.390 1.00 132.73 219 SER B O 1
ATOM 4541 N N . LYS B 1 220 ? 24.001 281.725 228.430 1.00 130.60 220 LYS B N 1
ATOM 4542 C CA . LYS B 1 220 ? 25.300 281.230 228.886 1.00 134.22 220 LYS B CA 1
ATOM 4543 C C . LYS B 1 220 ? 25.217 280.575 230.262 1.00 135.79 220 LYS B C 1
ATOM 4544 O O . LYS B 1 220 ? 25.796 279.511 230.488 1.00 133.09 220 LYS B O 1
ATOM 4550 N N . TRP B 1 221 ? 24.498 281.217 231.178 1.00 141.33 221 TRP B N 1
ATOM 4551 C CA . TRP B 1 221 ? 24.254 280.645 232.497 1.00 149.53 221 TRP B CA 1
ATOM 4552 C C . TRP B 1 221 ? 23.311 279.450 232.383 1.00 155.35 221 TRP B C 1
ATOM 4553 O O . TRP B 1 221 ? 23.358 278.523 233.194 1.00 156.82 221 TRP B O 1
ATOM 4555 N N . PHE B 1 222 ? 22.458 279.486 231.364 1.00 155.47 222 PHE B N 1
ATOM 4556 C CA . PHE B 1 222 ? 21.536 278.393 231.076 1.00 150.71 222 PHE B CA 1
ATOM 4557 C C . PHE B 1 222 ? 22.280 277.213 230.458 1.00 153.78 222 PHE B C 1
ATOM 4558 O O . PHE B 1 222 ? 21.967 276.056 230.738 1.00 156.93 222 PHE B O 1
ATOM 4566 N N . SER B 1 223 ? 23.261 277.513 229.611 1.00 151.33 223 SER B N 1
ATOM 4567 C CA . SER B 1 223 ? 24.118 276.483 229.035 1.00 150.24 223 SER B CA 1
ATOM 4568 C C . SER B 1 223 ? 24.974 275.854 230.135 1.00 158.45 223 SER B C 1
ATOM 4569 O O . SER B 1 223 ? 25.154 274.636 230.179 1.00 163.07 223 SER B O 1
ATOM 4572 N N . GLU B 1 224 ? 25.488 276.699 231.027 1.00 159.40 224 GLU B N 1
ATOM 4573 C CA . GLU B 1 224 ? 26.157 276.235 232.241 1.00 160.37 224 GLU B CA 1
ATOM 4574 C C . GLU B 1 224 ? 25.182 275.432 233.097 1.00 161.81 224 GLU B C 1
ATOM 4575 O O . GLU B 1 224 ? 25.584 274.514 233.817 1.00 166.13 224 GLU B O 1
ATOM 4581 N N . SER B 1 225 ? 23.906 275.815 233.008 1.00 157.13 225 SER B N 1
ATOM 4582 C CA . SER B 1 225 ? 22.781 275.219 233.746 1.00 156.85 225 SER B CA 1
ATOM 4583 C C . SER B 1 225 ? 22.709 275.703 235.194 1.00 156.91 225 SER B C 1
ATOM 4584 O O . SER B 1 225 ? 23.727 275.977 235.830 1.00 158.57 225 SER B O 1
ATOM 4587 N N . GLY B 1 226 ? 21.487 275.802 235.703 1.00 155.25 226 GLY B N 1
ATOM 4588 C CA . GLY B 1 226 ? 21.244 276.241 237.062 1.00 154.19 226 GLY B CA 1
ATOM 4589 C C . GLY B 1 226 ? 19.864 275.837 237.546 1.00 149.91 226 GLY B C 1
ATOM 4590 O O . GLY B 1 226 ? 19.018 275.429 236.751 1.00 145.74 226 GLY B O 1
ATOM 4591 N N . LYS B 1 227 ? 19.634 275.948 238.850 1.00 147.77 227 LYS B N 1
ATOM 4592 C CA . LYS B 1 227 ? 18.351 275.564 239.431 1.00 142.15 227 LYS B CA 1
ATOM 4593 C C . LYS B 1 227 ? 17.332 276.688 239.300 1.00 141.83 227 LYS B C 1
ATOM 4594 O O . LYS B 1 227 ? 16.126 276.457 239.375 1.00 145.16 227 LYS B O 1
ATOM 4600 N N . LEU B 1 228 ? 17.827 277.904 239.097 1.00 137.05 228 LEU B N 1
ATOM 4601 C CA . LEU B 1 228 ? 16.997 279.099 239.198 1.00 129.43 228 LEU B CA 1
ATOM 4602 C C . LEU B 1 228 ? 16.079 279.336 238.001 1.00 123.23 228 LEU B C 1
ATOM 4603 O O . LEU B 1 228 ? 15.287 280.277 238.011 1.00 121.03 228 LEU B O 1
ATOM 4608 N N . VAL B 1 229 ? 16.181 278.500 236.973 1.00 118.93 229 VAL B N 1
ATOM 4609 C CA . VAL B 1 229 ? 15.184 278.526 235.911 1.00 110.48 229 VAL B CA 1
ATOM 4610 C C . VAL B 1 229 ? 13.846 278.164 236.542 1.00 109.43 229 VAL B C 1
ATOM 4611 O O . VAL B 1 229 ? 12.819 278.772 236.246 1.00 108.57 229 VAL B O 1
ATOM 4615 N N . GLN B 1 230 ? 13.879 277.178 237.433 1.00 113.35 230 GLN B N 1
ATOM 4616 C CA . GLN B 1 230 ? 12.715 276.807 238.229 1.00 116.03 230 GLN B CA 1
ATOM 4617 C C . GLN B 1 230 ? 12.278 277.960 239.125 1.00 122.49 230 GLN B C 1
ATOM 4618 O O . GLN B 1 230 ? 11.093 278.287 239.204 1.00 127.84 230 GLN B O 1
ATOM 4624 N N . LYS B 1 231 ? 13.248 278.570 239.800 1.00 123.83 231 LYS B N 1
ATOM 4625 C CA . LYS B 1 231 ? 12.991 279.693 240.695 1.00 124.88 231 LYS B CA 1
ATOM 4626 C C . LYS B 1 231 ? 12.379 280.875 239.948 1.00 121.62 231 LYS B C 1
ATOM 4627 O O . LYS B 1 231 ? 11.487 281.554 240.459 1.00 122.82 231 LYS B O 1
ATOM 4633 N N . MET B 1 232 ? 12.863 281.113 238.733 1.00 114.11 232 MET B N 1
ATOM 4634 C CA . MET B 1 232 ? 12.370 282.214 237.918 1.00 103.53 232 MET B CA 1
ATOM 4635 C C . MET B 1 232 ? 10.929 281.974 237.492 1.00 106.92 232 MET B C 1
ATOM 4636 O O . MET B 1 232 ? 10.089 282.870 237.574 1.00 110.76 232 MET B O 1
ATOM 4641 N N . PHE B 1 233 ? 10.650 280.756 237.040 1.00 103.47 233 PHE B N 1
ATOM 4642 C CA . PHE B 1 233 ? 9.316 280.400 236.578 1.00 100.00 233 PHE B CA 1
ATOM 4643 C C . PHE B 1 233 ? 8.334 280.285 237.743 1.00 105.56 233 PHE B C 1
ATOM 4644 O O . PHE B 1 233 ? 7.130 280.478 237.569 1.00 109.09 233 PHE B O 1
ATOM 4652 N N . ASP B 1 234 ? 8.853 279.981 238.930 1.00 107.57 234 ASP B N 1
ATOM 4653 C CA . ASP B 1 234 ? 8.027 279.919 240.133 1.00 114.25 234 ASP B CA 1
ATOM 4654 C C . ASP B 1 234 ? 7.463 281.294 240.480 1.00 119.18 234 ASP B C 1
ATOM 4655 O O . ASP B 1 234 ? 6.357 281.407 241.010 1.00 122.81 234 ASP B O 1
ATOM 4660 N N . GLN B 1 235 ? 8.231 282.336 240.178 1.00 118.90 235 GLN B N 1
ATOM 4661 C CA . GLN B 1 235 ? 7.772 283.703 240.390 1.00 114.80 235 GLN B CA 1
ATOM 4662 C C . GLN B 1 235 ? 6.713 284.082 239.361 1.00 103.95 235 GLN B C 1
ATOM 4663 O O . GLN B 1 235 ? 5.738 284.762 239.684 1.00 104.23 235 GLN B O 1
ATOM 4669 N N . ILE B 1 236 ? 6.911 283.642 238.121 1.00 95.47 236 ILE B N 1
ATOM 4670 C CA . ILE B 1 236 ? 5.916 283.847 237.076 1.00 87.76 236 ILE B CA 1
ATOM 4671 C C . ILE B 1 236 ? 4.621 283.164 237.473 1.00 89.09 236 ILE B C 1
ATOM 4672 O O . ILE B 1 236 ? 3.530 283.686 237.242 1.00 85.83 236 ILE B O 1
ATOM 4677 N N . ASP B 1 237 ? 4.758 281.989 238.080 1.00 96.84 237 ASP B N 1
ATOM 4678 C CA . ASP B 1 237 ? 3.611 281.204 238.508 1.00 100.32 237 ASP B CA 1
ATOM 4679 C C . ASP B 1 237 ? 2.783 281.970 239.534 1.00 99.43 237 ASP B C 1
ATOM 4680 O O . ASP B 1 237 ? 1.560 282.031 239.420 1.00 97.05 237 ASP B O 1
ATOM 4685 N N . GLU B 1 238 ? 3.451 282.553 240.527 1.00 101.07 238 GLU B N 1
ATOM 4686 C CA . GLU B 1 238 ? 2.766 283.356 241.539 1.00 102.31 238 GLU B CA 1
ATOM 4687 C C . GLU B 1 238 ? 1.997 284.505 240.902 1.00 101.69 238 GLU B C 1
ATOM 4688 O O . GLU B 1 238 ? 0.867 284.800 241.291 1.00 104.13 238 GLU B O 1
ATOM 4694 N N . LEU B 1 239 ? 2.618 285.147 239.918 1.00 100.16 239 LEU B N 1
ATOM 4695 C CA . LEU B 1 239 ? 1.982 286.236 239.190 1.00 95.21 239 LEU B CA 1
ATOM 4696 C C . LEU B 1 239 ? 0.813 285.703 238.371 1.00 92.56 239 LEU B C 1
ATOM 4697 O O . LEU B 1 239 ? -0.170 286.407 238.140 1.00 94.14 239 LEU B O 1
ATOM 4702 N N . ALA B 1 240 ? 0.927 284.450 237.943 1.00 93.54 240 ALA B N 1
ATOM 4703 C CA . ALA B 1 240 ? -0.128 283.794 237.179 1.00 92.89 240 ALA B CA 1
ATOM 4704 C C . ALA B 1 240 ? -1.239 283.300 238.098 1.00 100.26 240 ALA B C 1
ATOM 4705 O O . ALA B 1 240 ? -2.389 283.170 237.678 1.00 96.27 240 ALA B O 1
ATOM 4707 N N . GLU B 1 241 ? -0.883 283.019 239.351 1.00 109.91 241 GLU B N 1
ATOM 4708 C CA . GLU B 1 241 ? -1.858 282.634 240.370 1.00 110.84 241 GLU B CA 1
ATOM 4709 C C . GLU B 1 241 ? -2.847 283.770 240.595 1.00 107.41 241 GLU B C 1
ATOM 4710 O O . GLU B 1 241 ? -4.007 283.546 240.944 1.00 104.19 241 GLU B O 1
ATOM 4716 N N . ASP B 1 242 ? -2.370 284.993 240.393 1.00 110.39 242 ASP B N 1
ATOM 4717 C CA . ASP B 1 242 ? -3.217 286.173 240.444 1.00 117.13 242 ASP B CA 1
ATOM 4718 C C . ASP B 1 242 ? -4.169 286.173 239.254 1.00 116.93 242 ASP B C 1
ATOM 4719 O O . ASP B 1 242 ? -3.737 286.227 238.103 1.00 117.48 242 ASP B O 1
ATOM 4724 N N . GLU B 1 243 ? -5.467 286.099 239.533 1.00 114.80 243 GLU B N 1
ATOM 4725 C CA . GLU B 1 243 ? -6.467 286.147 238.475 1.00 108.88 243 GLU B CA 1
ATOM 4726 C C . GLU B 1 243 ? -6.821 287.597 238.170 1.00 109.84 243 GLU B C 1
ATOM 4727 O O . GLU B 1 243 ? -6.348 288.513 238.846 1.00 116.78 243 GLU B O 1
ATOM 4733 N N . LYS B 1 244 ? -7.644 287.795 237.142 1.00 100.12 244 LYS B N 1
ATOM 4734 C CA . LYS B 1 244 ? -7.975 289.127 236.636 1.00 92.92 244 LYS B CA 1
ATOM 4735 C C . LYS B 1 244 ? -6.714 289.872 236.194 1.00 86.81 244 LYS B C 1
ATOM 4736 O O . LYS B 1 244 ? -6.720 291.094 236.049 1.00 81.31 244 LYS B O 1
ATOM 4738 N N . CYS B 1 245 ? -5.638 289.119 235.981 1.00 87.39 245 CYS B N 1
ATOM 4739 C CA . CYS B 1 245 ?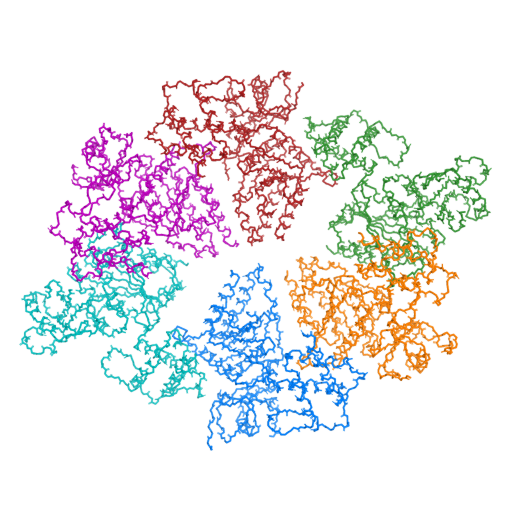 -4.385 289.662 235.470 1.00 90.02 245 CYS B CA 1
ATOM 4740 C C . CYS B 1 245 ? -3.758 288.704 234.469 1.00 93.17 245 CYS B C 1
ATOM 4741 O O . CYS B 1 245 ? -3.548 287.530 234.774 1.00 99.36 245 CYS B O 1
ATOM 4744 N N . MET B 1 246 ? -3.456 289.203 233.276 1.00 90.25 246 MET B N 1
ATOM 4745 C CA . MET B 1 246 ? -2.833 288.366 232.262 1.00 88.28 246 MET B CA 1
ATOM 4746 C C . MET B 1 246 ? -1.333 288.613 232.216 1.00 84.58 246 MET B C 1
ATOM 4747 O O . MET B 1 246 ? -0.876 289.755 232.307 1.00 82.68 246 MET B O 1
ATOM 4752 N N . VAL B 1 247 ? -0.568 287.532 232.100 1.00 85.88 247 VAL B N 1
ATOM 4753 C CA . VAL B 1 247 ? 0.883 287.638 232.054 1.00 84.39 247 VAL B CA 1
ATOM 4754 C C . VAL B 1 247 ? 1.410 287.185 230.692 1.00 72.96 247 VAL B C 1
ATOM 4755 O O . VAL B 1 247 ? 0.902 286.239 230.087 1.00 71.76 247 VAL B O 1
ATOM 4759 N N . PHE B 1 248 ? 2.408 287.905 230.195 1.00 65.90 248 PHE B N 1
ATOM 4760 C CA . PHE B 1 248 ? 3.039 287.573 228.927 1.00 61.74 248 PHE B CA 1
ATOM 4761 C C . PHE B 1 248 ? 4.474 287.143 229.167 1.00 66.26 248 PHE B C 1
ATOM 4762 O O . PHE B 1 248 ? 5.218 287.819 229.875 1.00 74.48 248 PHE B O 1
ATOM 4770 N N . VAL B 1 249 ? 4.869 286.021 228.580 1.00 56.19 249 VAL B N 1
ATOM 4771 C CA . VAL B 1 249 ? 6.246 285.574 228.711 1.00 58.30 249 VAL B CA 1
ATOM 4772 C C . VAL B 1 249 ? 6.937 285.570 227.359 1.00 62.49 249 VAL B C 1
ATOM 4773 O O . VAL B 1 249 ? 6.586 284.793 226.472 1.00 64.13 249 VAL B O 1
ATOM 4777 N N . LEU B 1 250 ? 7.914 286.456 227.204 1.00 61.38 250 LEU B N 1
ATOM 4778 C CA . LEU B 1 250 ? 8.697 286.519 225.980 1.00 65.99 250 LEU B CA 1
ATOM 4779 C C . LEU B 1 250 ? 10.038 285.821 226.174 1.00 74.32 250 LEU B C 1
ATOM 4780 O O . LEU B 1 250 ? 10.713 286.024 227.183 1.00 84.11 250 LEU B O 1
ATOM 4785 N N . ILE B 1 251 ? 10.413 284.992 225.206 1.00 72.61 251 ILE B N 1
ATOM 4786 C CA . ILE B 1 251 ? 11.681 284.275 225.255 1.00 70.32 251 ILE B CA 1
ATOM 4787 C C . ILE B 1 251 ? 12.473 284.511 223.968 1.00 74.41 251 ILE B C 1
ATOM 4788 O O . ILE B 1 251 ? 12.054 284.102 222.886 1.00 74.34 251 ILE B O 1
ATOM 4793 N N . ASP B 1 252 ? 13.615 285.178 224.095 1.00 82.32 252 ASP B N 1
ATOM 4794 C CA . ASP B 1 252 ? 14.430 285.542 222.940 1.00 85.22 252 ASP B CA 1
ATOM 4795 C C . ASP B 1 252 ? 15.567 284.553 222.708 1.00 88.18 252 ASP B C 1
ATOM 4796 O O . ASP B 1 252 ? 16.044 283.924 223.652 1.00 96.23 252 ASP B O 1
ATOM 4801 N N . GLU B 1 253 ? 15.998 284.439 221.451 1.00 88.76 253 GLU B N 1
ATOM 4802 C CA . GLU B 1 253 ? 17.085 283.540 221.059 1.00 93.73 253 GLU B CA 1
ATOM 4803 C C . GLU B 1 253 ? 16.906 282.142 221.636 1.00 94.40 253 GLU B C 1
ATOM 4804 O O . GLU B 1 253 ? 17.811 281.611 222.279 1.00 102.34 253 GLU B O 1
ATOM 4810 N N . VAL B 1 254 ? 15.735 281.558 221.403 1.00 91.76 254 VAL B N 1
ATOM 4811 C CA . VAL B 1 254 ? 15.352 280.297 222.032 1.00 92.20 254 VAL B CA 1
ATOM 4812 C C . VAL B 1 254 ? 16.374 279.184 221.811 1.00 103.52 254 VAL B C 1
ATOM 4813 O O . VAL B 1 254 ? 16.653 278.395 222.714 1.00 108.66 254 VAL B O 1
ATOM 4817 N N . GLU B 1 255 ? 16.948 279.133 220.617 1.00 105.97 255 GLU B N 1
ATOM 4818 C CA . GLU B 1 255 ? 17.870 278.058 220.287 1.00 114.22 255 GLU B CA 1
ATOM 4819 C C . GLU B 1 255 ? 19.259 278.283 220.876 1.00 110.80 255 GLU B C 1
ATOM 4820 O O . GLU B 1 255 ? 20.093 277.375 220.875 1.00 115.34 255 GLU B O 1
ATOM 4826 N N . SER B 1 256 ? 19.506 279.486 221.386 1.00 103.87 256 SER B N 1
ATOM 4827 C CA . SER B 1 256 ? 20.727 279.734 222.141 1.00 103.11 256 SER B CA 1
ATOM 4828 C C . SER B 1 256 ? 20.599 279.026 223.484 1.00 109.78 256 SER B C 1
ATOM 4829 O O . SER B 1 256 ? 21.591 278.592 224.072 1.00 122.30 256 SER B O 1
ATOM 4832 N N . LEU B 1 257 ? 19.361 278.913 223.956 1.00 105.85 257 LEU B N 1
ATOM 4833 C CA . LEU B 1 257 ? 19.047 278.108 225.130 1.00 109.00 257 LEU B CA 1
ATOM 4834 C C . LEU B 1 257 ? 19.069 276.626 224.766 1.00 120.90 257 LEU B C 1
ATOM 4835 O O . LEU B 1 257 ? 19.890 275.860 225.273 1.00 128.42 257 LEU B O 1
ATOM 4840 N N . GLY B 1 258 ? 18.162 276.235 223.876 1.00 120.74 258 GLY B N 1
ATOM 4841 C CA . GLY B 1 258 ? 18.076 274.860 223.416 1.00 116.71 258 GLY B CA 1
ATOM 4842 C C . GLY B 1 258 ? 18.559 274.697 221.987 1.00 107.98 258 GLY B C 1
ATOM 4843 O O . GLY B 1 258 ? 18.588 273.590 221.450 1.00 98.17 258 GLY B O 1
ATOM 4844 N N . ILE B 1 274 ? 22.424 270.534 229.357 1.00 142.75 274 ILE B N 1
ATOM 4845 C CA . ILE B 1 274 ? 21.145 270.354 228.678 1.00 138.88 274 ILE B CA 1
ATOM 4846 C C . ILE B 1 274 ? 20.109 269.822 229.671 1.00 133.92 274 ILE B C 1
ATOM 4847 O O . ILE B 1 274 ? 18.960 269.554 229.320 1.00 134.37 274 ILE B O 1
ATOM 4852 N N . ARG B 1 275 ? 20.524 269.690 230.925 1.00 129.33 275 ARG B N 1
ATOM 4853 C CA . ARG B 1 275 ? 19.610 269.295 231.988 1.00 124.98 275 ARG B CA 1
ATOM 4854 C C . ARG B 1 275 ? 18.580 270.391 232.239 1.00 122.98 275 ARG B C 1
ATOM 4855 O O . ARG B 1 275 ? 17.469 270.120 232.695 1.00 120.49 275 ARG B O 1
ATOM 4857 N N . ALA B 1 276 ? 18.955 271.628 231.925 1.00 125.34 276 ALA B N 1
ATOM 4858 C CA . ALA B 1 276 ? 18.109 272.788 232.187 1.00 125.10 276 ALA B CA 1
ATOM 4859 C C . ALA B 1 276 ? 17.026 272.978 231.125 1.00 126.11 276 ALA B C 1
ATOM 4860 O O . ALA B 1 276 ? 15.962 273.526 231.414 1.00 127.39 276 ALA B O 1
ATOM 4862 N N . VAL B 1 277 ? 17.294 272.531 229.901 1.00 121.98 277 VAL B N 1
ATOM 4863 C CA . VAL B 1 277 ? 16.324 272.679 228.819 1.00 107.62 277 VAL B CA 1
ATOM 4864 C C . VAL B 1 277 ? 15.129 271.764 229.060 1.00 100.55 277 VAL B C 1
ATOM 4865 O O . VAL B 1 277 ? 14.036 272.007 228.549 1.00 99.17 277 VAL B O 1
ATOM 4869 N N . ASN B 1 278 ? 15.341 270.715 229.849 1.00 103.43 278 ASN B N 1
ATOM 4870 C CA . ASN B 1 278 ? 14.252 269.845 230.266 1.00 109.76 278 ASN B CA 1
ATOM 4871 C C . ASN B 1 278 ? 13.444 270.526 231.358 1.00 113.88 278 ASN B C 1
ATOM 4872 O O . ASN B 1 278 ? 12.215 270.459 231.374 1.00 118.14 278 ASN B O 1
ATOM 4877 N N . ALA B 1 279 ? 14.151 271.186 232.270 1.00 113.19 279 ALA B N 1
ATOM 4878 C CA . ALA B 1 279 ? 13.507 271.966 233.317 1.00 106.53 279 ALA B CA 1
ATOM 4879 C C . ALA B 1 279 ? 12.744 273.126 232.695 1.00 101.00 279 ALA B C 1
ATOM 4880 O O . ALA B 1 279 ? 11.621 273.426 233.097 1.00 97.49 279 ALA B O 1
ATOM 4882 N N . LEU B 1 280 ? 13.361 273.765 231.706 1.00 100.07 280 LEU B N 1
ATOM 4883 C CA . LEU B 1 280 ? 12.740 274.880 231.003 1.00 95.27 280 LEU B CA 1
ATOM 4884 C C . LEU B 1 280 ? 11.423 274.454 230.360 1.00 98.79 280 LEU B C 1
ATOM 4885 O O . LEU B 1 280 ? 10.388 275.088 230.570 1.00 98.57 280 LEU B O 1
ATOM 4890 N N . LEU B 1 281 ? 11.469 273.374 229.585 1.00 100.08 281 LEU B N 1
ATOM 4891 C CA . LEU B 1 281 ? 10.286 272.855 228.900 1.00 94.75 281 LEU B CA 1
ATOM 4892 C C . LEU B 1 281 ? 9.214 272.391 229.883 1.00 91.90 281 LEU B C 1
ATOM 4893 O O . LEU B 1 281 ? 8.020 272.565 229.638 1.00 93.21 281 LEU B O 1
ATOM 4898 N N . THR B 1 282 ? 9.648 271.797 230.991 1.00 91.63 282 THR B N 1
ATOM 4899 C CA . THR B 1 282 ? 8.734 271.411 232.059 1.00 92.86 282 THR B CA 1
ATOM 4900 C C . THR B 1 282 ? 8.101 272.651 232.684 1.00 102.38 282 THR B C 1
ATOM 4901 O O . THR B 1 282 ? 6.892 272.689 232.926 1.00 107.26 282 THR B O 1
ATOM 4905 N N . GLN B 1 283 ? 8.919 273.671 232.930 1.00 102.41 283 GLN B N 1
ATOM 4906 C CA . GLN B 1 283 ? 8.427 274.926 233.488 1.00 96.84 283 GLN B CA 1
ATOM 4907 C C . GLN B 1 283 ? 7.546 275.663 232.487 1.00 93.62 283 GLN B C 1
ATOM 4908 O O . GLN B 1 283 ? 6.611 276.365 232.875 1.00 95.85 283 GLN B O 1
ATOM 4914 N N . ILE B 1 284 ? 7.848 275.500 231.202 1.00 89.41 284 ILE B N 1
ATOM 4915 C CA . ILE B 1 284 ? 7.001 276.045 230.147 1.00 80.00 284 ILE B CA 1
ATOM 4916 C C . ILE B 1 284 ? 5.629 275.386 230.201 1.00 75.83 284 ILE B C 1
ATOM 4917 O O . ILE B 1 284 ? 4.604 276.060 230.115 1.00 76.51 284 ILE B O 1
ATOM 4922 N N . ASP B 1 285 ? 5.620 274.068 230.366 1.00 83.64 285 ASP B N 1
ATOM 4923 C CA . ASP B 1 285 ? 4.379 273.303 230.416 1.00 92.18 285 ASP B CA 1
ATOM 4924 C C . ASP B 1 285 ? 3.485 273.692 231.589 1.00 93.54 285 ASP B C 1
ATOM 4925 O O . ASP B 1 285 ? 2.261 273.736 231.455 1.00 94.53 285 ASP B O 1
ATOM 4930 N N . ARG B 1 286 ? 4.096 273.965 232.738 1.00 92.79 286 ARG B N 1
ATOM 4931 C CA . ARG B 1 286 ? 3.339 274.357 233.921 1.00 92.84 286 ARG B CA 1
ATOM 4932 C C . ARG B 1 286 ? 2.622 275.677 233.699 1.00 91.67 286 ARG B C 1
ATOM 4933 O O . ARG B 1 286 ? 1.463 275.848 234.074 1.00 96.98 286 ARG B O 1
ATOM 4941 N N . ILE B 1 287 ? 3.329 276.604 233.070 1.00 91.32 287 ILE B N 1
ATOM 4942 C CA . ILE B 1 287 ? 2.857 277.968 232.904 1.00 88.84 287 ILE B CA 1
ATOM 4943 C C . ILE B 1 287 ? 1.688 278.090 231.917 1.00 84.66 287 ILE B C 1
ATOM 4944 O O . ILE B 1 287 ? 0.703 278.782 232.193 1.00 78.46 287 ILE B O 1
ATOM 4949 N N . ARG B 1 288 ? 1.790 277.401 230.783 1.00 84.51 288 ARG B N 1
ATOM 4950 C CA . ARG B 1 288 ? 0.789 277.500 229.721 1.00 77.59 288 ARG B CA 1
ATOM 4951 C C . ARG B 1 288 ? -0.584 276.949 230.115 1.00 76.28 288 ARG B C 1
ATOM 4952 O O . ARG B 1 288 ? -1.582 277.244 229.458 1.00 77.47 288 ARG B O 1
ATOM 4960 N N . ARG B 1 289 ? -0.634 276.156 231.181 1.00 74.15 289 ARG B N 1
ATOM 4961 C CA . ARG B 1 289 ? -1.890 275.553 231.622 1.00 77.42 289 ARG B CA 1
ATOM 4962 C C . ARG B 1 289 ? -2.880 276.585 232.140 1.00 80.98 289 ARG B C 1
ATOM 4963 O O . ARG B 1 289 ? -4.090 276.363 232.115 1.00 85.61 289 ARG B O 1
ATOM 4971 N N . ARG B 1 290 ? -2.364 277.714 232.610 1.00 84.63 290 ARG B N 1
ATOM 4972 C CA . ARG B 1 290 ? -3.218 278.775 233.128 1.00 89.27 290 ARG B CA 1
ATOM 4973 C C . ARG B 1 290 ? -3.976 279.472 232.001 1.00 92.17 290 ARG B C 1
ATOM 4974 O O . ARG B 1 290 ? -3.484 279.576 230.878 1.00 92.66 290 ARG B O 1
ATOM 4982 N N . ASP B 1 291 ? -5.177 279.948 232.309 1.00 90.50 291 ASP B N 1
ATOM 4983 C CA . ASP B 1 291 ? -6.001 280.635 231.325 1.00 87.59 291 ASP B CA 1
ATOM 4984 C C . ASP B 1 291 ? -5.529 282.064 231.082 1.00 87.46 291 ASP B C 1
ATOM 4985 O O . ASP B 1 291 ? -5.637 282.583 229.970 1.00 90.31 291 ASP B O 1
ATOM 4990 N N . ASN B 1 292 ? -5.003 282.698 232.125 1.00 83.01 292 ASN B N 1
ATOM 4991 C CA . ASN B 1 292 ? -4.613 284.102 232.050 1.00 75.05 292 ASN B CA 1
ATOM 4992 C C . ASN B 1 292 ? -3.139 284.296 231.707 1.00 68.02 292 ASN B C 1
ATOM 4993 O O . ASN B 1 292 ? -2.524 285.277 232.113 1.00 70.18 292 ASN B O 1
ATOM 4998 N N . VAL B 1 293 ? -2.573 283.357 230.959 1.00 63.78 293 VAL B N 1
ATOM 4999 C CA . VAL B 1 293 ? -1.155 283.405 230.631 1.00 58.51 293 VAL B CA 1
ATOM 5000 C C . VAL B 1 293 ? -0.941 283.218 229.134 1.00 61.82 293 VAL B C 1
ATOM 5001 O O . VAL B 1 293 ? -1.704 282.516 228.480 1.00 67.27 293 VAL B O 1
ATOM 5005 N N . LEU B 1 294 ? 0.088 283.859 228.591 1.00 61.92 294 LEU B N 1
ATOM 5006 C CA . LEU B 1 294 ? 0.424 283.706 227.184 1.00 59.81 294 LEU B CA 1
ATOM 5007 C C . LEU B 1 294 ? 1.933 283.795 226.988 1.00 67.69 294 LEU B C 1
ATOM 5008 O O . LEU B 1 294 ? 2.558 284.778 227.388 1.00 78.41 294 LEU B O 1
ATOM 5013 N N . ILE B 1 295 ? 2.523 282.773 226.377 1.00 64.57 295 ILE B N 1
ATOM 5014 C CA . ILE B 1 295 ? 3.973 282.750 226.208 1.00 65.50 295 ILE B CA 1
ATOM 5015 C C . ILE B 1 295 ? 4.375 282.889 224.739 1.00 67.99 295 ILE B C 1
ATOM 5016 O O . ILE B 1 295 ? 3.826 282.221 223.861 1.00 71.01 295 ILE B O 1
ATOM 5021 N N . LEU B 1 296 ? 5.327 283.780 224.481 1.00 67.92 296 LEU B N 1
ATOM 5022 C CA . LEU B 1 296 ? 5.760 284.072 223.119 1.00 58.40 296 LEU B CA 1
ATOM 5023 C C . LEU B 1 296 ? 7.247 283.785 222.945 1.00 62.79 296 LEU B C 1
ATOM 5024 O O . LEU B 1 296 ? 8.066 284.199 223.763 1.00 72.14 296 LEU B O 1
ATOM 5029 N N . CYS B 1 297 ? 7.589 283.081 221.872 1.00 62.83 297 CYS B N 1
ATOM 5030 C CA . CYS B 1 297 ? 8.974 282.706 221.611 1.00 63.33 297 CYS B CA 1
ATOM 5031 C C . CYS B 1 297 ? 9.455 283.227 220.259 1.00 66.37 297 CYS B C 1
ATOM 5032 O O . CYS B 1 297 ? 8.678 283.333 219.310 1.00 67.23 297 CYS B O 1
ATOM 5035 N N . THR B 1 298 ? 10.740 283.550 220.178 1.00 67.51 298 THR B N 1
ATOM 5036 C CA . THR B 1 298 ? 11.340 283.956 218.916 1.00 74.02 298 THR B CA 1
ATOM 5037 C C . THR B 1 298 ? 12.643 283.196 218.691 1.00 74.98 298 THR B C 1
ATOM 5038 O O . THR B 1 298 ? 13.430 283.016 219.617 1.00 85.88 298 THR B O 1
ATOM 5042 N N . SER B 1 299 ? 12.859 282.735 217.464 1.00 71.28 299 SER B N 1
ATOM 5043 C CA . SER B 1 299 ? 14.080 282.009 217.127 1.00 73.98 299 SER B CA 1
ATOM 5044 C C . SER B 1 299 ? 14.816 282.682 215.969 1.00 84.89 299 SER B C 1
ATOM 5045 O O . SER B 1 299 ? 14.308 282.743 214.851 1.00 91.01 299 SER B O 1
ATOM 5048 N N . ASN B 1 300 ? 16.015 283.186 216.244 1.00 87.89 300 ASN B N 1
ATOM 5049 C CA . ASN B 1 300 ? 16.783 283.919 215.242 1.00 89.11 300 ASN B CA 1
ATOM 5050 C C . ASN B 1 300 ? 17.373 283.004 214.174 1.00 97.20 300 ASN B C 1
ATOM 5051 O O . ASN B 1 300 ? 17.788 283.465 213.111 1.00 103.26 300 ASN B O 1
ATOM 5056 N N . LEU B 1 301 ? 17.414 281.708 214.462 1.00 104.86 301 LEU B N 1
ATOM 5057 C CA . LEU B 1 301 ? 17.906 280.730 213.499 1.00 117.31 301 LEU B CA 1
ATOM 5058 C C . LEU B 1 301 ? 16.760 280.204 212.644 1.00 119.18 301 LEU B C 1
ATOM 5059 O O . LEU B 1 301 ? 15.648 280.014 213.133 1.00 114.57 301 LEU B O 1
ATOM 5064 N N . GLU B 1 302 ? 17.036 279.969 211.366 1.00 125.29 302 GLU B N 1
ATOM 5065 C CA . GLU B 1 302 ? 16.034 279.425 210.460 1.00 129.16 302 GLU B CA 1
ATOM 5066 C C . GLU B 1 302 ? 16.415 278.013 210.012 1.00 141.14 302 GLU B C 1
ATOM 5067 O O . GLU B 1 302 ? 17.598 277.702 209.856 1.00 147.53 302 GLU B O 1
ATOM 5073 N N . SER B 1 303 ? 15.399 277.166 209.849 1.00 140.82 303 SER B N 1
ATOM 5074 C CA . SER B 1 303 ? 15.522 275.827 209.258 1.00 141.09 303 SER B CA 1
ATOM 5075 C C . SER B 1 303 ? 16.229 274.773 210.120 1.00 139.01 303 SER B C 1
ATOM 5076 O O . SER B 1 303 ? 16.618 273.723 209.611 1.00 142.82 303 SER B O 1
ATOM 5079 N N . THR B 1 304 ? 16.391 275.037 211.412 1.00 133.08 304 THR B N 1
ATOM 5080 C CA . THR B 1 304 ? 16.881 274.010 212.332 1.00 132.02 304 THR B CA 1
ATOM 5081 C C . THR B 1 304 ? 16.104 274.106 213.640 1.00 132.18 304 THR B C 1
ATOM 5082 O O . THR B 1 304 ? 16.664 274.002 214.733 1.00 132.28 304 THR B O 1
ATOM 5086 N N . LEU B 1 305 ? 14.798 274.305 213.504 1.00 131.82 305 LEU B N 1
ATOM 5087 C CA . LEU B 1 305 ? 13.905 274.486 214.640 1.00 130.27 305 LEU B CA 1
ATOM 5088 C C . LEU B 1 305 ? 13.833 273.246 215.520 1.00 129.49 305 LEU B C 1
ATOM 5089 O O . LEU B 1 305 ? 13.765 272.123 215.020 1.00 128.69 305 LEU B O 1
ATOM 5094 N N . ASP B 1 306 ? 13.844 273.455 216.833 1.00 128.15 306 ASP B N 1
ATOM 5095 C CA . ASP B 1 306 ? 13.721 272.351 217.777 1.00 125.71 306 ASP B CA 1
ATOM 5096 C C . ASP B 1 306 ? 12.322 271.742 217.700 1.00 118.97 306 ASP B C 1
ATOM 5097 O O . ASP B 1 306 ? 11.320 272.438 217.861 1.00 114.98 306 ASP B O 1
ATOM 5102 N N . LYS B 1 307 ? 12.273 270.438 217.443 1.00 120.75 307 LYS B N 1
ATOM 5103 C CA . LYS B 1 307 ? 11.018 269.705 217.290 1.00 121.87 307 LYS B CA 1
ATOM 5104 C C . LYS B 1 307 ? 10.111 269.851 218.509 1.00 119.83 307 LYS B C 1
ATOM 5105 O O . LYS B 1 307 ? 8.887 269.908 218.382 1.00 121.81 307 LYS B O 1
ATOM 5111 N N . ALA B 1 308 ? 10.723 269.918 219.686 1.00 115.47 308 ALA B N 1
ATOM 5112 C CA . ALA B 1 308 ? 9.982 270.014 220.938 1.00 109.70 308 ALA B CA 1
ATOM 5113 C C . ALA B 1 308 ? 9.155 271.289 221.012 1.00 102.51 308 ALA B C 1
ATOM 5114 O O . ALA B 1 308 ? 8.079 271.307 221.609 1.00 105.12 308 ALA B O 1
ATOM 5116 N N . LEU B 1 309 ? 9.659 272.355 220.401 1.00 97.17 309 LEU B N 1
ATOM 5117 C CA . LEU B 1 309 ? 9.000 273.652 220.482 1.00 90.12 309 LEU B CA 1
ATOM 5118 C C . LEU B 1 309 ? 7.900 273.791 219.433 1.00 89.40 309 LEU B C 1
ATOM 5119 O O . LEU B 1 309 ? 6.855 274.386 219.695 1.00 88.47 309 LEU B O 1
ATOM 5124 N N . VAL B 1 310 ? 8.140 273.240 218.248 1.00 88.67 310 VAL B N 1
ATOM 5125 C CA . VAL B 1 310 ? 7.151 273.285 217.177 1.00 89.48 310 VAL B CA 1
ATOM 5126 C C . VAL B 1 310 ? 5.904 272.503 217.584 1.00 79.21 310 VAL B C 1
ATOM 5127 O O . VAL B 1 310 ? 4.776 272.928 217.324 1.00 75.64 310 VAL B O 1
ATOM 5131 N N . ASP B 1 311 ? 6.119 271.362 218.232 1.00 74.66 311 ASP B N 1
ATOM 5132 C CA . ASP B 1 311 ? 5.025 270.520 218.701 1.00 83.58 311 ASP B CA 1
ATOM 5133 C C . ASP B 1 311 ? 4.192 271.225 219.767 1.00 82.81 311 ASP B C 1
ATOM 5134 O O . ASP B 1 311 ? 2.987 270.997 219.874 1.00 85.55 311 ASP B O 1
ATOM 5139 N N . ARG B 1 312 ? 4.842 272.086 220.546 1.00 78.34 312 ARG B N 1
ATOM 5140 C CA . ARG B 1 312 ? 4.194 272.771 221.661 1.00 76.17 312 ARG B CA 1
ATOM 5141 C C . ARG B 1 312 ? 3.515 274.068 221.236 1.00 78.67 312 ARG B C 1
ATOM 5142 O O . ARG B 1 312 ? 2.762 274.661 222.004 1.00 75.72 312 ARG B O 1
ATOM 5150 N N . ALA B 1 313 ? 3.785 274.503 220.012 1.00 76.78 313 ALA B N 1
ATOM 5151 C CA . ALA B 1 313 ? 3.287 275.787 219.545 1.00 67.09 313 ALA B CA 1
ATOM 5152 C C . ALA B 1 313 ? 1.869 275.691 218.991 1.00 74.49 313 ALA B C 1
ATOM 5153 O O . ALA B 1 313 ? 1.523 274.729 218.307 1.00 77.64 313 ALA B O 1
ATOM 5155 N N . ASP B 1 314 ? 1.051 276.693 219.302 1.00 81.69 314 ASP B N 1
ATOM 5156 C CA . ASP B 1 314 ? -0.258 276.845 218.676 1.00 85.56 314 ASP B CA 1
ATOM 5157 C C . ASP B 1 314 ? -0.081 277.197 217.210 1.00 87.47 314 ASP B C 1
ATOM 5158 O O . ASP B 1 314 ? -0.737 276.632 216.334 1.00 94.30 314 ASP B O 1
ATOM 5163 N N . ILE B 1 315 ? 0.815 278.145 216.957 1.00 74.25 315 ILE B N 1
ATOM 5164 C CA . ILE B 1 315 ? 1.086 278.609 215.607 1.00 66.85 315 ILE B CA 1
ATOM 5165 C C . ILE B 1 315 ? 2.560 278.975 215.447 1.00 69.77 315 ILE B C 1
ATOM 5166 O O . ILE B 1 315 ? 3.161 279.584 216.333 1.00 64.85 315 ILE B O 1
ATOM 5171 N N . VAL B 1 316 ? 3.142 278.576 214.321 1.00 71.50 316 VAL B N 1
ATOM 5172 C CA . VAL B 1 316 ? 4.518 278.929 214.002 1.00 62.42 316 VAL B CA 1
ATOM 5173 C C . VAL B 1 316 ? 4.547 279.825 212.773 1.00 64.91 316 VAL B C 1
ATOM 5174 O O . VAL B 1 316 ? 4.164 279.404 211.681 1.00 67.87 316 VAL B O 1
ATOM 5178 N N . LYS B 1 317 ? 4.994 281.064 212.957 1.00 59.44 317 LYS B N 1
ATOM 5179 C CA . LYS B 1 317 ? 5.055 282.027 211.865 1.00 65.83 317 LYS B CA 1
ATOM 5180 C C . LYS B 1 317 ? 6.488 282.345 211.460 1.00 70.28 317 LYS B C 1
ATOM 5181 O O . LYS B 1 317 ? 7.322 282.684 212.301 1.00 74.87 317 LYS B O 1
ATOM 5187 N N . ASN B 1 318 ? 6.763 282.235 210.165 1.00 73.12 318 ASN B N 1
ATOM 5188 C CA . ASN B 1 318 ? 8.068 282.590 209.625 1.00 78.90 318 ASN B CA 1
ATOM 5189 C C . ASN B 1 318 ? 8.095 284.033 209.147 1.00 76.86 318 ASN B C 1
ATOM 5190 O O . ASN B 1 318 ? 7.300 284.431 208.299 1.00 82.98 318 ASN B O 1
ATOM 5195 N N . VAL B 1 319 ? 9.012 284.816 209.703 1.00 71.26 319 VAL B N 1
ATOM 5196 C CA . VAL B 1 319 ? 9.168 286.207 209.304 1.00 68.90 319 VAL B CA 1
ATOM 5197 C C . VAL B 1 319 ? 10.433 286.367 208.474 1.00 74.41 319 VAL B C 1
ATOM 5198 O O . VAL B 1 319 ? 11.541 286.168 208.974 1.00 84.01 319 VAL B O 1
ATOM 5202 N N . GLY B 1 320 ? 10.269 286.718 207.204 1.00 71.79 320 GLY B N 1
ATOM 5203 C CA . GLY B 1 320 ? 11.403 286.821 206.306 1.00 83.52 320 GLY B CA 1
ATOM 5204 C C . GLY B 1 320 ? 11.974 288.222 206.244 1.00 90.35 320 GLY B C 1
ATOM 5205 O O . GLY B 1 320 ? 11.376 289.165 206.765 1.00 91.76 320 GLY B O 1
ATOM 5206 N N . GLN B 1 321 ? 13.139 288.356 205.617 1.00 95.24 321 GLN B N 1
ATOM 5207 C CA . GLN B 1 321 ? 13.717 289.671 205.366 1.00 97.96 321 GLN B CA 1
ATOM 5208 C C . GLN B 1 321 ? 12.783 290.447 204.442 1.00 91.01 321 GLN B C 1
ATOM 5209 O O . GLN B 1 321 ? 12.165 289.859 203.554 1.00 98.13 321 GLN B O 1
ATOM 5215 N N . PRO B 1 322 ? 12.669 291.768 204.650 1.00 79.87 322 PRO B N 1
ATOM 5216 C CA . PRO B 1 322 ? 11.694 292.563 203.896 1.00 72.97 322 PRO B CA 1
ATOM 5217 C C . PRO B 1 322 ? 11.902 292.479 202.386 1.00 79.33 322 PRO B C 1
ATOM 5218 O O . PRO B 1 322 ? 13.041 292.444 201.923 1.00 81.32 322 PRO B O 1
ATOM 5222 N N . SER B 1 323 ? 10.807 292.435 201.635 1.00 89.26 323 SER B N 1
ATOM 5223 C CA . SER B 1 323 ? 10.868 292.412 200.177 1.00 93.04 323 SER B CA 1
ATOM 5224 C C . SER B 1 323 ? 11.154 293.803 199.621 1.00 95.88 323 SER B C 1
ATOM 5225 O O . SER B 1 323 ? 11.306 294.761 200.380 1.00 99.78 323 SER B O 1
ATOM 5228 N N . ASP B 1 324 ? 11.221 293.911 198.296 1.00 94.10 324 ASP B N 1
ATOM 5229 C CA . ASP B 1 324 ? 11.538 295.179 197.641 1.00 95.18 324 ASP B CA 1
ATOM 5230 C C . ASP B 1 324 ? 10.524 296.273 197.969 1.00 87.15 324 ASP B C 1
ATOM 5231 O O . ASP B 1 324 ? 10.893 297.430 198.167 1.00 80.11 324 ASP B O 1
ATOM 5236 N N . PHE B 1 325 ? 9.249 295.902 198.026 1.00 89.08 325 PHE B N 1
ATOM 5237 C CA . PHE B 1 325 ? 8.197 296.847 198.386 1.00 91.87 325 PHE B CA 1
ATOM 5238 C C . PHE B 1 325 ? 8.317 297.274 199.845 1.00 87.76 325 PHE B C 1
ATOM 5239 O O . PHE B 1 325 ? 8.104 298.439 200.179 1.00 88.40 325 PHE B O 1
ATOM 5247 N N . ALA B 1 326 ? 8.642 296.322 200.712 1.00 83.33 326 ALA B N 1
ATOM 5248 C CA . ALA B 1 326 ? 8.766 296.602 202.136 1.00 77.70 326 ALA B CA 1
ATOM 5249 C C . ALA B 1 326 ? 9.993 297.465 202.415 1.00 77.79 326 ALA B C 1
ATOM 5250 O O . ALA B 1 326 ? 9.953 298.356 203.266 1.00 80.19 326 ALA B O 1
ATOM 5252 N N . ARG B 1 327 ? 11.078 297.198 201.693 1.00 73.46 327 ARG B N 1
ATOM 5253 C CA . ARG B 1 327 ? 12.302 297.980 201.839 1.00 71.25 327 ARG B CA 1
ATOM 5254 C C . ARG B 1 327 ? 12.047 299.449 201.531 1.00 73.57 327 ARG B C 1
ATOM 5255 O O . ARG B 1 327 ? 12.496 300.329 202.265 1.00 80.53 327 ARG B O 1
ATOM 5263 N N . TYR B 1 328 ? 11.320 299.706 200.447 1.00 75.00 328 TYR B N 1
ATOM 5264 C CA . TYR B 1 328 ? 10.961 301.069 200.069 1.00 77.45 328 TYR B CA 1
ATOM 5265 C C . TYR B 1 328 ? 10.178 301.746 201.188 1.00 78.13 328 TYR B C 1
ATOM 5266 O O . TYR B 1 328 ? 10.433 302.901 201.529 1.00 81.22 328 TYR B O 1
ATOM 5275 N N . SER B 1 329 ? 9.217 301.014 201.741 1.00 78.03 329 SER B N 1
ATOM 5276 C CA . SER B 1 329 ? 8.346 301.533 202.787 1.00 78.83 329 SER B CA 1
ATOM 5277 C C . SER B 1 329 ? 9.144 301.997 203.999 1.00 76.72 329 SER B C 1
ATOM 5278 O O . SER B 1 329 ? 8.833 303.022 204.603 1.00 80.39 329 SER B O 1
ATOM 5281 N N . MET B 1 330 ? 10.178 301.239 204.347 1.00 73.51 330 MET B N 1
ATOM 5282 C CA . MET B 1 330 ? 11.041 301.598 205.463 1.00 68.64 330 MET B CA 1
ATOM 5283 C C . MET B 1 330 ? 11.866 302.837 205.142 1.00 72.61 330 MET B C 1
ATOM 5284 O O . MET B 1 330 ? 11.985 303.746 205.964 1.00 72.76 330 MET B O 1
ATOM 5289 N N . LEU B 1 331 ? 12.435 302.864 203.941 1.00 72.37 331 LEU B N 1
ATOM 5290 C CA . LEU B 1 331 ? 13.247 303.990 203.502 1.00 69.60 331 LEU B CA 1
ATOM 5291 C C . LEU B 1 331 ? 12.424 305.269 203.439 1.00 77.61 331 LEU B C 1
ATOM 5292 O O . LEU B 1 331 ? 12.893 306.335 203.835 1.00 85.11 331 LEU B O 1
ATOM 5297 N N . LYS B 1 332 ? 11.196 305.157 202.944 1.00 77.70 332 LYS B N 1
ATOM 5298 C CA . LYS B 1 332 ? 10.299 306.304 202.859 1.00 73.99 332 LYS B CA 1
ATOM 5299 C C . LYS B 1 332 ? 9.944 306.806 204.254 1.00 73.71 332 LYS B C 1
ATOM 5300 O O . LYS B 1 332 ? 9.906 308.009 204.498 1.00 82.44 332 LYS B O 1
ATOM 5306 N N . SER B 1 333 ? 9.698 305.873 205.168 1.00 76.83 333 SER B N 1
ATOM 5307 C CA . SER B 1 333 ? 9.360 306.212 206.546 1.00 77.69 333 SER B CA 1
ATOM 5308 C C . SER B 1 333 ? 10.522 306.897 207.254 1.00 70.39 333 SER B C 1
ATOM 5309 O O . SER B 1 333 ? 10.316 307.770 208.093 1.00 72.95 333 SER B O 1
ATOM 5312 N N . SER B 1 334 ? 11.742 306.493 206.915 1.00 72.14 334 SER B N 1
ATOM 5313 C CA . SER B 1 334 ? 12.933 307.105 207.492 1.00 75.68 334 SER B CA 1
ATOM 5314 C C . SER B 1 334 ? 13.065 308.556 207.040 1.00 83.73 334 SER B C 1
ATOM 5315 O O . SER B 1 334 ? 13.301 309.449 207.854 1.00 91.21 334 SER B O 1
ATOM 5318 N N . ILE B 1 335 ? 12.904 308.784 205.740 1.00 79.81 335 ILE B N 1
ATOM 5319 C CA . ILE B 1 335 ? 13.001 310.125 205.175 1.00 75.96 335 ILE B CA 1
ATOM 5320 C C . ILE B 1 335 ? 11.919 311.042 205.737 1.00 80.70 335 ILE B C 1
ATOM 5321 O O . ILE B 1 335 ? 12.191 312.185 206.099 1.00 85.04 335 ILE B O 1
ATOM 5326 N N . MET B 1 336 ? 10.693 310.532 205.816 1.00 82.03 336 MET B N 1
ATOM 5327 C CA . MET B 1 336 ? 9.575 311.316 206.333 1.00 82.68 336 MET B CA 1
ATOM 5328 C C . MET B 1 336 ? 9.783 311.684 207.798 1.00 81.77 336 MET B C 1
ATOM 5329 O O . MET B 1 336 ? 9.403 312.773 208.231 1.00 81.47 336 MET B O 1
ATOM 5334 N N . GLU B 1 337 ? 10.390 310.774 208.554 1.00 82.81 337 GLU B N 1
ATOM 5335 C CA . GLU B 1 337 ? 10.712 311.030 209.953 1.00 81.45 337 GLU B CA 1
ATOM 5336 C C . GLU B 1 337 ? 11.862 312.019 210.065 1.00 83.52 337 GLU B C 1
ATOM 5337 O O . GLU B 1 337 ? 11.895 312.850 210.973 1.00 89.85 337 GLU B O 1
ATOM 5343 N N . LEU B 1 338 ? 12.805 311.929 209.134 1.00 78.29 338 LEU B N 1
ATOM 5344 C CA . LEU B 1 338 ? 13.916 312.871 209.086 1.00 72.84 338 LEU B CA 1
ATOM 5345 C C . LEU B 1 338 ? 13.427 314.277 208.760 1.00 73.29 338 LEU B C 1
ATOM 5346 O O . LEU B 1 338 ? 14.023 315.268 209.184 1.00 84.32 338 LEU B O 1
ATOM 5351 N N . ALA B 1 339 ? 12.339 314.358 208.001 1.00 68.65 339 ALA B N 1
ATOM 5352 C CA . ALA B 1 339 ? 11.750 315.643 207.642 1.00 70.11 339 ALA B CA 1
ATOM 5353 C C . ALA B 1 339 ? 10.953 316.225 208.805 1.00 74.35 339 ALA B C 1
ATOM 5354 O O . ALA B 1 339 ? 10.847 317.442 208.947 1.00 83.96 339 ALA B O 1
ATOM 5356 N N . ARG B 1 340 ? 10.393 315.349 209.633 1.00 73.30 340 ARG B N 1
ATOM 5357 C CA . ARG B 1 340 ? 9.618 315.779 210.790 1.00 75.80 340 ARG B CA 1
ATOM 5358 C C . ARG B 1 340 ? 10.489 316.518 211.800 1.00 73.76 340 ARG B C 1
ATOM 5359 O O . ARG B 1 340 ? 10.075 317.528 212.365 1.00 74.83 340 ARG B O 1
ATOM 5367 N N . ILE B 1 341 ? 11.696 316.012 212.028 1.00 73.97 341 ILE B N 1
ATOM 5368 C CA . ILE B 1 341 ? 12.606 316.633 212.984 1.00 74.79 341 ILE B CA 1
ATOM 5369 C C . ILE B 1 341 ? 13.432 317.735 212.334 1.00 86.96 341 ILE B C 1
ATOM 5370 O O . ILE B 1 341 ? 14.249 318.378 212.990 1.00 95.45 341 ILE B O 1
ATOM 5375 N N . GLY B 1 342 ? 13.213 317.952 211.041 1.00 91.66 342 GLY B N 1
ATOM 5376 C CA . GLY B 1 342 ? 13.852 319.049 210.335 1.00 91.78 342 GLY B CA 1
ATOM 5377 C C . GLY B 1 342 ? 15.234 318.729 209.800 1.00 89.49 342 GLY B C 1
ATOM 5378 O O . GLY B 1 342 ? 15.947 319.620 209.337 1.00 94.66 342 GLY B O 1
ATOM 5379 N N . VAL B 1 343 ? 15.618 317.460 209.862 1.00 88.21 343 VAL B N 1
ATOM 5380 C CA . VAL B 1 343 ? 16.912 317.037 209.336 1.00 89.30 343 VAL B CA 1
ATOM 5381 C C . VAL B 1 343 ? 16.914 317.122 207.812 1.00 94.92 343 VAL B C 1
ATOM 5382 O O . VAL B 1 343 ? 17.846 317.659 207.208 1.00 98.69 343 VAL B O 1
ATOM 5386 N N . VAL B 1 344 ? 15.858 316.598 207.199 1.00 94.24 344 VAL B N 1
ATOM 5387 C CA . VAL B 1 344 ? 15.686 316.690 205.754 1.00 91.04 344 VAL B CA 1
ATOM 5388 C C . VAL B 1 344 ? 14.650 317.756 205.400 1.00 93.67 344 VAL B C 1
ATOM 5389 O O . VAL B 1 344 ? 13.448 317.552 205.578 1.00 94.12 344 VAL B O 1
ATOM 5393 N N . ILE B 1 345 ? 15.127 318.897 204.912 1.00 97.39 345 ILE B N 1
ATOM 5394 C CA . ILE B 1 345 ? 14.247 319.988 204.500 1.00 102.61 345 ILE B CA 1
ATOM 5395 C C . ILE B 1 345 ? 14.489 320.348 203.040 1.00 112.79 345 ILE B C 1
ATOM 5396 O O . ILE B 1 345 ? 15.633 320.489 202.606 1.00 114.49 345 ILE B O 1
ATOM 5401 N N . ASP B 1 346 ? 13.403 320.486 202.285 1.00 119.27 346 ASP B N 1
ATOM 5402 C CA . ASP B 1 346 ? 13.485 320.902 200.893 1.00 122.47 346 ASP B CA 1
ATOM 5403 C C . ASP B 1 346 ? 12.214 321.641 200.490 1.00 123.30 346 ASP B C 1
ATOM 5404 O O . ASP B 1 346 ? 11.129 321.062 200.467 1.00 118.38 346 ASP B O 1
ATOM 5409 N N . ASN B 1 347 ? 12.358 322.924 200.178 1.00 132.45 347 ASN B N 1
ATOM 5410 C CA . ASN B 1 347 ? 11.232 323.729 199.728 1.00 142.09 347 ASN B CA 1
ATOM 5411 C C . ASN B 1 347 ? 11.133 323.786 198.205 1.00 146.52 347 ASN B C 1
ATOM 5412 O O . ASN B 1 347 ? 10.131 324.248 197.662 1.00 146.07 347 ASN B O 1
ATOM 5417 N N . GLU B 1 348 ? 12.172 323.313 197.522 1.00 149.58 348 GLU B N 1
ATOM 5418 C CA . GLU B 1 348 ? 12.175 323.280 196.062 1.00 152.80 348 GLU B CA 1
ATOM 5419 C C . GLU B 1 348 ? 11.158 322.274 195.531 1.00 143.58 348 GLU B C 1
ATOM 5420 O O . GLU B 1 348 ? 10.527 322.497 194.499 1.00 146.47 348 GLU B O 1
ATOM 5426 N N . VAL B 1 349 ? 11.008 321.164 196.246 1.00 131.42 349 VAL B N 1
ATOM 5427 C CA . VAL B 1 349 ? 10.102 320.095 195.839 1.00 124.33 349 VAL B CA 1
ATOM 5428 C C . VAL B 1 349 ? 8.889 320.039 196.775 1.00 119.05 349 VAL B C 1
ATOM 5429 O O . VAL B 1 349 ? 9.030 320.131 197.995 1.00 113.14 349 VAL B O 1
ATOM 5433 N N . HIS B 1 350 ? 7.696 319.906 196.199 1.00 121.38 350 HIS B N 1
ATOM 5434 C CA . HIS B 1 350 ? 6.462 319.961 196.978 1.00 128.72 350 HIS B CA 1
ATOM 5435 C C . HIS B 1 350 ? 5.963 318.571 197.385 1.00 135.04 350 HIS B C 1
ATOM 5436 O O . HIS B 1 350 ? 6.448 317.558 196.882 1.00 140.98 350 HIS B O 1
ATOM 5443 N N . THR B 1 351 ? 4.986 318.545 198.291 1.00 133.42 351 THR B N 1
ATOM 5444 C CA . THR B 1 351 ? 4.503 317.313 198.915 1.00 126.20 351 THR B CA 1
ATOM 5445 C C . THR B 1 351 ? 4.051 316.256 197.909 1.00 126.29 351 THR B C 1
ATOM 5446 O O . THR B 1 351 ? 4.319 315.069 198.089 1.00 124.01 351 THR B O 1
ATOM 5450 N N . ASP B 1 352 ? 3.365 316.685 196.854 1.00 130.70 352 ASP B N 1
ATOM 5451 C CA . ASP B 1 352 ? 2.910 315.762 195.818 1.00 132.88 352 ASP B CA 1
ATOM 5452 C C . ASP B 1 352 ? 4.094 315.117 195.104 1.00 129.38 352 ASP B C 1
ATOM 5453 O O . ASP B 1 352 ? 4.049 313.945 194.721 1.00 128.20 352 ASP B O 1
ATOM 5458 N N . TYR B 1 353 ? 5.155 315.898 194.936 1.00 128.82 353 TYR B N 1
ATOM 5459 C CA . TYR B 1 353 ? 6.350 315.456 194.230 1.00 128.55 353 TYR B CA 1
ATOM 5460 C C . TYR B 1 353 ? 7.243 314.611 195.152 1.00 115.92 353 TYR B C 1
ATOM 5461 O O . TYR B 1 353 ? 8.008 313.763 194.688 1.00 105.20 353 TYR B O 1
ATOM 5470 N N . TRP B 1 354 ? 7.132 314.846 196.459 1.00 112.45 354 TRP B N 1
ATOM 5471 C CA . TRP B 1 354 ? 7.793 314.007 197.460 1.00 104.23 354 TRP B CA 1
ATOM 5472 C C . TRP B 1 354 ? 7.371 312.548 197.287 1.00 99.92 354 TRP B C 1
ATOM 5473 O O . TRP B 1 354 ? 6.255 312.277 196.836 1.00 109.28 354 TRP B O 1
ATOM 5484 N N . PRO B 1 355 ? 8.262 311.604 197.636 1.00 87.88 355 PRO B N 1
ATOM 5485 C CA . PRO B 1 355 ? 7.932 310.178 197.533 1.00 88.96 355 PRO B CA 1
ATOM 5486 C C . PRO B 1 355 ? 6.701 309.806 198.353 1.00 94.80 355 PRO B C 1
ATOM 5487 O O . PRO B 1 355 ? 6.601 310.160 199.529 1.00 94.62 355 PRO B O 1
ATOM 5491 N N . GLN B 1 356 ? 5.770 309.102 197.718 1.00 99.86 356 GLN B N 1
ATOM 5492 C CA . GLN B 1 356 ? 4.509 308.733 198.345 1.00 104.89 356 GLN B CA 1
ATOM 5493 C C . GLN B 1 356 ? 4.456 307.232 198.596 1.00 108.98 356 GLN B C 1
ATOM 5494 O O . GLN B 1 356 ? 5.406 306.512 198.291 1.00 108.50 356 GLN B O 1
ATOM 5500 N N . ASP B 1 357 ? 3.342 306.764 199.147 1.00 111.28 357 ASP B N 1
ATOM 5501 C CA . ASP B 1 357 ? 3.132 305.333 199.335 1.00 108.72 357 ASP B CA 1
ATOM 5502 C C . ASP B 1 357 ? 2.982 304.647 197.982 1.00 106.60 357 ASP B C 1
ATOM 5503 O O . ASP B 1 357 ? 2.211 305.088 197.131 1.00 110.15 357 ASP B O 1
ATOM 5508 N N . ILE B 1 358 ? 3.728 303.564 197.797 1.00 104.47 358 ILE B N 1
ATOM 5509 C CA . ILE B 1 358 ? 3.837 302.904 196.503 1.00 113.26 358 ILE B CA 1
ATOM 5510 C C . ILE B 1 358 ? 2.937 301.665 196.429 1.00 127.07 358 ILE B C 1
ATOM 5511 O O . ILE B 1 358 ? 3.065 300.838 195.525 1.00 134.19 358 ILE B O 1
ATOM 5516 N N . CYS B 1 359 ? 2.005 301.557 197.372 1.00 132.02 359 CYS B N 1
ATOM 5517 C CA . CYS B 1 359 ? 1.194 300.349 197.510 1.00 137.20 359 CYS B CA 1
ATOM 5518 C C . CYS B 1 359 ? 0.374 300.027 196.260 1.00 136.47 359 CYS B C 1
ATOM 5519 O O . CYS B 1 359 ? -0.284 300.899 195.689 1.00 130.16 359 CYS B O 1
ATOM 5522 N N . ASP B 1 360 ? 0.457 298.764 195.844 1.00 141.52 360 ASP B N 1
ATOM 5523 C CA . ASP B 1 360 ? -0.377 298.179 194.791 1.00 149.00 360 ASP B CA 1
ATOM 5524 C C . ASP B 1 360 ? -0.113 298.715 193.382 1.00 148.11 360 ASP B C 1
ATOM 5525 O O . ASP B 1 360 ? -0.832 298.361 192.446 1.00 150.16 360 ASP B O 1
ATOM 5530 N N . THR B 1 361 ? 0.913 299.551 193.232 1.00 145.52 361 THR B N 1
ATOM 5531 C CA . THR B 1 361 ? 1.244 300.172 191.947 1.00 145.38 361 THR B CA 1
ATOM 5532 C C . THR B 1 361 ? 0.025 300.840 191.307 1.00 152.45 361 THR B C 1
ATOM 5533 O O . THR B 1 361 ? -0.128 300.832 190.084 1.00 153.86 361 THR B O 1
ATOM 5537 N N . LYS B 1 362 ? -0.836 301.415 192.142 1.00 155.30 362 LYS B N 1
ATOM 5538 C CA . LYS B 1 362 ? -2.106 301.973 191.681 1.00 157.36 362 LYS B CA 1
ATOM 5539 C C . LYS B 1 362 ? -1.997 303.454 191.325 1.00 154.47 362 LYS B C 1
ATOM 5540 O O . LYS B 1 362 ? -2.925 304.037 190.764 1.00 151.96 362 LYS B O 1
ATOM 5542 N N . ALA B 1 363 ? -0.860 304.055 191.657 1.00 154.61 363 ALA B N 1
ATOM 5543 C CA . ALA B 1 363 ? -0.609 305.458 191.349 1.00 154.67 363 ALA B CA 1
ATOM 5544 C C . ALA B 1 363 ? 0.628 305.589 190.467 1.00 152.58 363 ALA B C 1
ATOM 5545 O O . ALA B 1 363 ? 1.524 304.748 190.527 1.00 149.97 363 ALA B O 1
ATOM 5547 N N . PRO B 1 364 ? 0.677 306.640 189.634 1.00 152.82 364 PRO B N 1
ATOM 5548 C CA . PRO B 1 364 ? 1.868 306.858 188.808 1.00 149.32 364 PRO B CA 1
ATOM 5549 C C . PRO B 1 364 ? 3.101 307.097 189.669 1.00 141.60 364 PRO B C 1
ATOM 5550 O O . PRO B 1 364 ? 3.144 308.069 190.424 1.00 144.44 364 PRO B O 1
ATOM 5554 N N . ARG B 1 365 ? 4.084 306.210 189.565 1.00 129.96 365 ARG B N 1
ATOM 5555 C CA . ARG B 1 365 ? 5.291 306.327 190.370 1.00 116.70 365 ARG B CA 1
ATOM 5556 C C . ARG B 1 365 ? 6.066 307.585 190.020 1.00 115.92 365 ARG B C 1
ATOM 5557 O O . ARG B 1 365 ? 6.601 307.712 188.918 1.00 116.62 365 ARG B O 1
ATOM 5565 N N . ASN B 1 366 ? 6.104 308.516 190.967 1.00 116.64 366 ASN B N 1
ATOM 5566 C CA . ASN B 1 366 ? 6.938 309.702 190.857 1.00 122.27 366 ASN B CA 1
ATOM 5567 C C . ASN B 1 366 ? 8.378 309.272 190.618 1.00 125.88 366 ASN B C 1
ATOM 5568 O O . ASN B 1 366 ? 8.778 308.193 191.054 1.00 125.62 366 ASN B O 1
ATOM 5573 N N . GLU B 1 367 ? 9.153 310.091 189.916 1.00 130.08 367 GLU B N 1
ATOM 5574 C CA . GLU B 1 367 ? 10.539 309.731 189.648 1.00 130.64 367 GLU B CA 1
ATOM 5575 C C . GLU B 1 367 ? 11.296 309.613 190.966 1.00 124.95 367 GLU B C 1
ATOM 5576 O O . GLU B 1 367 ? 12.076 308.685 191.153 1.00 128.35 367 GLU B O 1
ATOM 5582 N N . PHE B 1 368 ? 11.044 310.542 191.885 1.00 113.87 368 PHE B N 1
ATOM 5583 C CA . PHE B 1 368 ? 11.616 310.458 193.227 1.00 104.51 368 PHE B CA 1
ATOM 5584 C C . PHE B 1 368 ? 11.134 309.200 193.937 1.00 98.45 368 PHE B C 1
ATOM 5585 O O . PHE B 1 368 ? 11.901 308.536 194.632 1.00 97.54 368 PHE B O 1
ATOM 5593 N N . THR B 1 369 ? 9.856 308.884 193.759 1.00 95.87 369 THR B N 1
ATOM 5594 C CA . THR B 1 369 ? 9.304 307.625 194.238 1.00 90.43 369 THR B CA 1
ATOM 5595 C C . THR B 1 369 ? 10.016 306.470 193.541 1.00 92.40 369 THR B C 1
ATOM 5596 O O . THR B 1 369 ? 10.329 305.451 194.158 1.00 87.91 369 THR B O 1
ATOM 5600 N N . GLU B 1 370 ? 10.289 306.650 192.251 1.00 101.30 370 GLU B N 1
ATOM 5601 C CA . GLU B 1 370 ? 10.955 305.629 191.448 1.00 104.52 370 GLU B CA 1
ATOM 5602 C C . GLU B 1 370 ? 12.441 305.514 191.790 1.00 100.64 370 GLU B C 1
ATOM 5603 O O . GLU B 1 370 ? 12.974 304.408 191.895 1.00 103.14 370 GLU B O 1
ATOM 5609 N N . ILE B 1 371 ? 13.105 306.655 191.958 1.00 93.36 371 ILE B N 1
ATOM 5610 C CA . ILE B 1 371 ? 14.524 306.668 192.306 1.00 89.40 371 ILE B CA 1
ATOM 5611 C C . ILE B 1 371 ? 14.746 305.995 193.657 1.00 87.42 371 ILE B C 1
ATOM 5612 O O . ILE B 1 371 ? 15.691 305.224 193.829 1.00 87.75 371 ILE B O 1
ATOM 5617 N N . LEU B 1 372 ? 13.863 306.283 194.608 1.00 85.79 372 LEU B N 1
ATOM 5618 C CA . LEU B 1 372 ? 13.936 305.677 195.933 1.00 82.43 372 LEU B CA 1
ATOM 5619 C C . LEU B 1 372 ? 13.682 304.176 195.860 1.00 86.03 372 LEU B C 1
ATOM 5620 O O . LEU B 1 372 ? 14.306 303.397 196.580 1.00 89.26 372 LEU B O 1
ATOM 5625 N N . PHE B 1 373 ? 12.765 303.776 194.984 1.00 87.79 373 PHE B N 1
ATOM 5626 C CA . PHE B 1 373 ? 12.488 302.361 194.765 1.00 87.23 373 PHE B CA 1
ATOM 5627 C C . PHE B 1 373 ? 13.711 301.660 194.187 1.00 92.95 373 PHE B C 1
ATOM 5628 O O . PHE B 1 373 ? 13.982 300.498 194.499 1.00 90.12 373 PHE B O 1
ATOM 5636 N N . LYS B 1 374 ? 14.440 302.377 193.336 1.00 97.69 374 LYS B N 1
ATOM 5637 C CA . LYS B 1 374 ? 15.653 301.854 192.720 1.00 98.21 374 LYS B CA 1
ATOM 5638 C C . LYS B 1 374 ? 16.706 301.592 193.791 1.00 89.42 374 LYS B C 1
ATOM 5639 O O . LYS B 1 374 ? 17.480 300.640 193.696 1.00 88.33 374 LYS B O 1
ATOM 5645 N N . ILE B 1 375 ? 16.722 302.443 194.814 1.00 84.46 375 ILE B N 1
ATOM 5646 C CA . ILE B 1 375 ? 17.611 302.258 195.954 1.00 82.63 375 ILE B CA 1
ATOM 5647 C C . ILE B 1 375 ? 17.235 300.987 196.704 1.00 79.64 375 ILE B C 1
ATOM 5648 O O . ILE B 1 375 ? 18.102 300.214 197.114 1.00 79.30 375 ILE B O 1
ATOM 5653 N N . ALA B 1 376 ? 15.932 300.773 196.868 1.00 80.77 376 ALA B N 1
ATOM 5654 C CA . ALA B 1 376 ? 15.423 299.571 197.518 1.00 84.23 376 ALA B CA 1
ATOM 5655 C C . ALA B 1 376 ? 15.855 298.317 196.762 1.00 95.77 376 ALA B C 1
ATOM 5656 O O . ALA B 1 376 ? 16.069 297.263 197.363 1.00 97.55 376 ALA B O 1
ATOM 5658 N N . GLN B 1 377 ? 15.983 298.442 195.443 1.00 101.16 377 GLN B N 1
ATOM 5659 C CA . GLN B 1 377 ? 16.467 297.346 194.610 1.00 102.25 377 GLN B CA 1
ATOM 5660 C C . GLN B 1 377 ? 17.946 297.071 194.864 1.00 100.62 377 GLN B C 1
ATOM 5661 O O . GLN B 1 377 ? 18.409 295.940 194.721 1.00 104.00 377 GLN B O 1
ATOM 5667 N N . GLU B 1 378 ? 18.685 298.112 195.239 1.00 95.36 378 GLU B N 1
ATOM 5668 C CA . GLU B 1 378 ? 20.110 297.969 195.504 1.00 94.90 378 GLU B CA 1
ATOM 5669 C C . GLU B 1 378 ? 20.358 297.469 196.922 1.00 91.34 378 GLU B C 1
ATOM 5670 O O . GLU B 1 378 ? 21.456 297.022 197.242 1.00 89.21 378 GLU B O 1
ATOM 5676 N N . ALA B 1 379 ? 19.333 297.540 197.765 1.00 92.62 379 ALA B N 1
ATOM 5677 C CA . ALA B 1 379 ? 19.470 297.185 199.175 1.00 91.19 379 ALA B CA 1
ATOM 5678 C C . ALA B 1 379 ? 18.856 295.827 199.491 1.00 96.85 379 ALA B C 1
ATOM 5679 O O . ALA B 1 379 ? 18.233 295.654 200.536 1.00 106.97 379 ALA B O 1
ATOM 5681 N N . ARG B 1 380 ? 19.044 294.865 198.595 1.00 91.98 380 ARG B N 1
ATOM 5682 C CA . ARG B 1 380 ? 18.415 293.557 198.742 1.00 88.87 380 ARG B CA 1
ATOM 5683 C C . ARG B 1 380 ? 18.989 292.740 199.899 1.00 89.07 380 ARG B C 1
ATOM 5684 O O . ARG B 1 380 ? 18.258 292.016 200.575 1.00 92.71 380 ARG B O 1
ATOM 5692 N N . GLY B 1 381 ? 20.291 292.860 200.131 1.00 89.87 381 GLY B N 1
ATOM 5693 C CA . GLY B 1 381 ? 20.947 292.090 201.174 1.00 92.79 381 GLY B CA 1
ATOM 5694 C C . GLY B 1 381 ? 20.685 292.579 202.589 1.00 95.60 381 GLY B C 1
ATOM 5695 O O . GLY B 1 381 ? 20.763 291.805 203.543 1.00 98.32 381 GLY B O 1
ATOM 5696 N N . LEU B 1 382 ? 20.369 293.865 202.724 1.00 93.71 382 LEU B N 1
ATOM 5697 C CA . LEU B 1 382 ? 20.192 294.491 204.034 1.00 88.59 382 LEU B CA 1
ATOM 5698 C C . LEU B 1 382 ? 18.971 293.975 204.791 1.00 91.34 382 LEU B C 1
ATOM 5699 O O . LEU B 1 382 ? 17.923 293.716 204.201 1.00 98.61 382 LEU B O 1
ATOM 5704 N N . SER B 1 383 ? 19.116 293.836 206.106 1.00 86.51 383 SER B N 1
ATOM 5705 C CA . SER B 1 383 ? 18.020 293.394 206.961 1.00 79.78 383 SER B CA 1
ATOM 5706 C C . SER B 1 383 ? 17.162 294.574 207.395 1.00 83.60 383 SER B C 1
ATOM 5707 O O . SER B 1 383 ? 17.514 295.727 207.151 1.00 92.80 383 SER B O 1
ATOM 5710 N N . GLY B 1 384 ? 16.039 294.277 208.043 1.00 79.43 384 GLY B N 1
ATOM 5711 C CA . GLY B 1 384 ? 15.143 295.306 208.535 1.00 67.83 384 GLY B CA 1
ATOM 5712 C C . GLY B 1 384 ? 15.823 296.208 209.543 1.00 70.80 384 GLY B C 1
ATOM 5713 O O . GLY B 1 384 ? 15.660 297.428 209.505 1.00 73.50 384 GLY B O 1
ATOM 5714 N N . ARG B 1 385 ? 16.596 295.609 210.443 1.00 74.96 385 ARG B N 1
ATOM 5715 C CA . ARG B 1 385 ? 17.337 296.378 211.434 1.00 75.11 385 ARG B CA 1
ATOM 5716 C C . ARG B 1 385 ? 18.371 297.259 210.753 1.00 66.76 385 ARG B C 1
ATOM 5717 O O . ARG B 1 385 ? 18.529 298.422 211.109 1.00 75.46 385 ARG B O 1
ATOM 5725 N N . ALA B 1 386 ? 19.059 296.700 209.760 1.00 66.43 386 ALA B N 1
ATOM 5726 C CA . ALA B 1 386 ? 20.095 297.423 209.026 1.00 65.81 386 ALA B CA 1
ATOM 5727 C C . ALA B 1 386 ? 19.532 298.649 208.312 1.00 65.75 386 ALA B C 1
ATOM 5728 O O . ALA B 1 386 ? 20.194 299.684 208.228 1.00 70.16 386 ALA B O 1
ATOM 5730 N N . ILE B 1 387 ? 18.311 298.528 207.802 1.00 66.08 387 ILE B N 1
ATOM 5731 C CA . ILE B 1 387 ? 17.648 299.642 207.129 1.00 64.29 387 ILE B CA 1
ATOM 5732 C C . ILE B 1 387 ? 17.319 300.747 208.128 1.00 63.93 387 ILE B C 1
ATOM 5733 O O . ILE B 1 387 ? 17.377 301.932 207.801 1.00 69.86 387 ILE B O 1
ATOM 5738 N N . SER B 1 388 ? 16.988 300.349 209.353 1.00 63.71 388 SER B N 1
ATOM 5739 C CA . SER B 1 388 ? 16.738 301.303 210.427 1.00 68.61 388 SER B CA 1
ATOM 5740 C C . SER B 1 388 ? 18.022 302.006 210.847 1.00 76.50 388 SER B C 1
ATOM 5741 O O . SER B 1 388 ? 17.986 303.124 211.359 1.00 81.38 388 SER B O 1
ATOM 5744 N N . MET B 1 389 ? 19.152 301.336 210.632 1.00 76.20 389 MET B N 1
ATOM 5745 C CA . MET B 1 389 ? 20.462 301.880 210.980 1.00 71.12 389 MET B CA 1
ATOM 5746 C C . MET B 1 389 ? 20.945 302.886 209.940 1.00 67.12 389 MET B C 1
ATOM 5747 O O . MET B 1 389 ? 21.741 303.766 210.246 1.00 71.65 389 MET B O 1
ATOM 5752 N N . LEU B 1 390 ? 20.466 302.744 208.709 1.00 64.95 390 LEU B N 1
ATOM 5753 C CA . LEU B 1 390 ? 20.948 303.555 207.589 1.00 65.25 390 LEU B CA 1
ATOM 5754 C C . LEU B 1 390 ? 20.884 305.084 207.755 1.00 68.02 390 LEU B C 1
ATOM 5755 O O . LEU B 1 390 ? 21.843 305.767 207.394 1.00 77.89 390 LEU B O 1
ATOM 5760 N N . PRO B 1 391 ? 19.765 305.633 208.275 1.00 63.42 391 PRO B N 1
ATOM 5761 C CA . PRO B 1 391 ? 19.671 307.101 208.320 1.00 63.21 391 PRO B CA 1
ATOM 5762 C C . PRO B 1 391 ? 20.801 307.808 209.074 1.00 67.96 391 PRO B C 1
ATOM 5763 O O . PRO B 1 391 ? 21.266 308.847 208.607 1.00 73.46 391 PRO B O 1
ATOM 5767 N N . THR B 1 392 ? 21.239 307.263 210.206 1.00 68.86 392 THR B N 1
ATOM 5768 C CA . THR B 1 392 ? 22.276 307.923 210.995 1.00 70.57 392 THR B CA 1
ATOM 5769 C C . THR B 1 392 ? 23.632 307.892 210.288 1.00 66.27 392 THR B C 1
ATOM 5770 O O . THR B 1 392 ? 24.492 308.730 210.549 1.00 68.46 392 THR B O 1
ATOM 5774 N N . LEU B 1 393 ? 23.819 306.927 209.392 1.00 67.71 393 LEU B N 1
ATOM 5775 C CA . LEU B 1 393 ? 25.020 306.885 208.566 1.00 68.87 393 LEU B CA 1
ATOM 5776 C C . LEU B 1 393 ? 24.933 307.947 207.477 1.00 74.02 393 LEU B C 1
ATOM 5777 O O . LEU B 1 393 ? 25.931 308.574 207.124 1.00 82.77 393 LEU B O 1
ATOM 5782 N N . VAL B 1 394 ? 23.729 308.144 206.952 1.00 75.45 394 VAL B N 1
ATOM 5783 C CA . VAL B 1 394 ? 23.489 309.157 205.931 1.00 74.90 394 VAL B CA 1
ATOM 5784 C C . VAL B 1 394 ? 23.708 310.558 206.496 1.00 75.06 394 VAL B C 1
ATOM 5785 O O . VAL B 1 394 ? 24.254 311.435 205.825 1.00 77.83 394 VAL B O 1
ATOM 5789 N N . TYR B 1 395 ? 23.291 310.753 207.742 1.00 76.04 395 TYR B N 1
ATOM 5790 C CA . TYR B 1 395 ? 23.407 312.046 208.406 1.00 75.28 395 TYR B CA 1
ATOM 5791 C C . TYR B 1 395 ? 24.862 312.469 208.586 1.00 81.14 395 TYR B C 1
ATOM 5792 O O . TYR B 1 395 ? 25.196 313.648 208.461 1.00 88.16 395 TYR B O 1
ATOM 5801 N N . SER B 1 396 ? 25.724 311.502 208.884 1.00 82.32 396 SER B N 1
ATOM 5802 C CA . SER B 1 396 ? 27.136 311.783 209.125 1.00 87.77 396 SER B CA 1
ATOM 5803 C C . SER B 1 396 ? 27.867 312.163 207.839 1.00 86.88 396 SER B C 1
ATOM 5804 O O . SER B 1 396 ? 28.794 312.974 207.860 1.00 91.78 396 SER B O 1
ATOM 5807 N N . LYS B 1 397 ? 27.447 311.573 206.725 1.00 81.75 397 LYS B N 1
ATOM 5808 C CA . LYS B 1 397 ? 28.060 311.851 205.430 1.00 82.06 397 LYS B CA 1
ATOM 5809 C C . LYS B 1 397 ? 27.774 313.270 204.945 1.00 88.60 397 LYS B C 1
ATOM 5810 O O . LYS B 1 397 ? 28.631 313.908 204.329 1.00 96.20 397 LYS B O 1
ATOM 5816 N N . SER B 1 398 ? 26.570 313.760 205.220 1.00 85.69 398 SER B N 1
ATOM 5817 C CA . SER B 1 398 ? 26.158 315.075 204.743 1.00 96.57 398 SER B CA 1
ATOM 5818 C C . SER B 1 398 ? 26.961 316.190 205.395 1.00 99.94 398 SER B C 1
ATOM 5819 O O . SER B 1 398 ? 26.993 316.300 206.622 1.00 98.57 398 SER B O 1
ATOM 5822 N N . PRO B 1 399 ? 27.617 317.021 204.571 1.00 105.01 399 PRO B N 1
ATOM 5823 C CA . PRO B 1 399 ? 28.290 318.216 205.086 1.00 108.65 399 PRO B CA 1
ATOM 5824 C C . PRO B 1 399 ? 27.286 319.170 205.722 1.00 108.06 399 PRO B C 1
ATOM 5825 O O . PRO B 1 399 ? 27.384 319.469 206.912 1.00 106.39 399 PRO B O 1
ATOM 5829 N N . GLU B 1 400 ? 26.318 319.618 204.928 1.00 110.55 400 GLU B N 1
ATOM 5830 C CA . GLU B 1 400 ? 25.304 320.564 205.384 1.00 114.57 400 GLU B CA 1
ATOM 5831 C C . GLU B 1 400 ? 24.559 320.071 206.623 1.00 117.24 400 GLU B C 1
ATOM 5832 O O . GLU B 1 400 ? 24.425 318.866 206.846 1.00 120.49 400 GLU B O 1
ATOM 5838 N N . GLU B 1 401 ? 24.083 321.018 207.426 1.00 115.34 401 GLU B N 1
ATOM 5839 C CA . GLU B 1 401 ? 23.297 320.712 208.617 1.00 110.34 401 GLU B CA 1
ATOM 5840 C C . GLU B 1 401 ? 21.951 320.117 208.222 1.00 95.22 401 GLU B C 1
ATOM 5841 O O . GLU B 1 401 ? 21.335 319.367 208.981 1.00 88.37 401 GLU B O 1
ATOM 5847 N N . THR B 1 402 ? 21.505 320.467 207.020 1.00 95.33 402 THR B N 1
ATOM 5848 C CA . THR B 1 402 ? 20.223 320.017 206.498 1.00 99.53 402 THR B CA 1
ATOM 5849 C C . THR B 1 402 ? 20.386 319.455 205.089 1.00 98.82 402 THR B C 1
ATOM 5850 O O . THR B 1 402 ? 21.059 320.052 204.249 1.00 104.02 402 THR B O 1
ATOM 5854 N N . ILE B 1 403 ? 19.770 318.306 204.834 1.00 91.84 403 ILE B N 1
ATOM 5855 C CA . ILE B 1 403 ? 19.913 317.642 203.545 1.00 92.21 403 ILE B CA 1
ATOM 5856 C C . ILE B 1 403 ? 18.760 317.957 202.595 1.00 96.28 403 ILE B C 1
ATOM 5857 O O . ILE B 1 403 ? 17.591 317.872 202.972 1.00 99.18 403 ILE B O 1
ATOM 5862 N N . THR B 1 404 ? 19.098 318.323 201.362 1.00 95.87 404 THR B N 1
ATOM 5863 C CA . THR B 1 404 ? 18.092 318.507 200.323 1.00 98.25 404 THR B CA 1
ATOM 5864 C C . THR B 1 404 ? 17.580 317.140 199.881 1.00 102.94 404 THR B C 1
ATOM 5865 O O . THR B 1 404 ? 18.287 316.140 200.003 1.00 106.40 404 THR B O 1
ATOM 5869 N N . LEU B 1 405 ? 16.352 317.093 199.376 1.00 104.38 405 LEU B N 1
ATOM 5870 C CA . LEU B 1 405 ? 15.757 315.829 198.945 1.00 104.91 405 LEU B CA 1
ATOM 5871 C C . LEU B 1 405 ? 16.530 315.148 197.800 1.00 106.95 405 LEU B C 1
ATOM 5872 O O . LEU B 1 405 ? 16.728 313.931 197.846 1.00 106.11 405 LEU B O 1
ATOM 5877 N N . PRO B 1 406 ? 16.956 315.910 196.769 1.00 108.96 406 PRO B N 1
ATOM 5878 C CA . PRO B 1 406 ? 17.744 315.239 195.727 1.00 104.66 406 PRO B CA 1
ATOM 5879 C C . PRO B 1 406 ? 19.057 314.657 196.247 1.00 96.95 406 PRO B C 1
ATOM 5880 O O . PRO B 1 406 ? 19.435 313.554 195.853 1.00 95.38 406 PRO B O 1
ATOM 5884 N N . ASN B 1 407 ? 19.740 315.390 197.121 1.00 93.71 407 ASN B N 1
ATOM 5885 C CA . ASN B 1 407 ? 20.979 314.897 197.710 1.00 96.21 407 ASN B CA 1
ATOM 5886 C C . ASN B 1 407 ? 20.725 313.740 198.669 1.00 92.69 407 ASN B C 1
ATOM 5887 O O . ASN B 1 407 ? 21.536 312.819 198.775 1.00 93.51 407 ASN B O 1
ATOM 5892 N N . CYS B 1 408 ? 19.592 313.797 199.362 1.00 88.64 408 CYS B N 1
ATOM 5893 C CA . CYS B 1 408 ? 19.200 312.752 200.301 1.00 79.75 408 CYS B CA 1
ATOM 5894 C C . CYS B 1 408 ? 19.123 311.388 199.627 1.00 81.62 408 CYS B C 1
ATOM 5895 O O . CYS B 1 408 ? 19.578 310.385 200.175 1.00 82.36 408 CYS B O 1
ATOM 5898 N N . MET B 1 409 ? 18.539 311.364 198.434 1.00 87.03 409 MET B N 1
ATOM 5899 C CA . MET B 1 409 ? 18.452 310.146 197.642 1.00 86.65 409 MET B CA 1
ATOM 5900 C C . MET B 1 409 ? 19.847 309.665 197.251 1.00 95.66 409 MET B C 1
ATOM 5901 O O . MET B 1 409 ? 20.126 308.465 197.250 1.00 97.39 409 MET B O 1
ATOM 5906 N N . ASN B 1 410 ? 20.723 310.613 196.930 1.00 97.89 410 ASN B N 1
ATOM 5907 C CA . ASN B 1 410 ? 22.083 310.286 196.529 1.00 97.46 410 ASN B CA 1
ATOM 5908 C C . ASN B 1 410 ? 22.901 309.755 197.705 1.00 86.94 410 ASN B C 1
ATOM 5909 O O . ASN B 1 410 ? 23.697 308.829 197.549 1.00 88.12 410 ASN B O 1
ATOM 5914 N N . LEU B 1 411 ? 22.696 310.338 198.883 1.00 79.81 411 LEU B N 1
ATOM 5915 C CA . LEU B 1 411 ? 23.432 309.918 200.071 1.00 80.96 411 LEU B CA 1
ATOM 5916 C C . LEU B 1 411 ? 22.949 308.562 200.567 1.00 84.45 411 LEU B C 1
ATOM 5917 O O . LEU B 1 411 ? 23.750 307.719 200.973 1.00 86.48 411 LEU B O 1
ATOM 5922 N N . PHE B 1 412 ? 21.634 308.361 200.534 1.00 84.09 412 PHE B N 1
ATOM 5923 C CA . PHE B 1 412 ? 21.041 307.094 200.943 1.00 76.27 412 PHE B CA 1
ATOM 5924 C C . PHE B 1 412 ? 21.597 305.948 200.111 1.00 76.19 412 PHE B C 1
ATOM 5925 O O . PHE B 1 412 ? 21.939 304.893 200.643 1.00 77.13 412 PHE B O 1
ATOM 5933 N N . LEU B 1 413 ? 21.696 306.169 198.805 1.00 78.88 413 LEU B N 1
ATOM 5934 C CA . LEU B 1 413 ? 22.233 305.160 197.900 1.00 86.32 413 LEU B CA 1
ATOM 5935 C C . LEU B 1 413 ? 23.684 304.823 198.245 1.00 97.09 413 LEU B C 1
ATOM 5936 O O . LEU B 1 413 ? 24.082 303.657 198.216 1.00 103.68 413 LEU B O 1
ATOM 5941 N N . GLU B 1 414 ? 24.469 305.843 198.578 1.00 96.87 414 GLU B N 1
ATOM 5942 C CA . GLU B 1 414 ? 25.867 305.633 198.934 1.00 95.53 414 GLU B CA 1
ATOM 5943 C C . GLU B 1 414 ? 26.003 304.823 200.217 1.00 94.43 414 GLU B C 1
ATOM 5944 O O . GLU B 1 414 ? 26.859 303.943 200.317 1.00 97.97 414 GLU B O 1
ATOM 5950 N N . ALA B 1 415 ? 25.158 305.126 201.196 1.00 92.90 415 ALA B N 1
ATOM 5951 C CA . ALA B 1 415 ? 25.184 304.416 202.469 1.00 91.03 415 ALA B CA 1
ATOM 5952 C C . ALA B 1 415 ? 24.821 302.947 202.280 1.00 87.41 415 ALA B C 1
ATOM 5953 O O . ALA B 1 415 ? 25.438 302.067 202.882 1.00 87.12 415 ALA B O 1
ATOM 5955 N N . VAL B 1 416 ? 23.821 302.691 201.440 1.00 83.68 416 VAL B N 1
ATOM 5956 C CA . VAL B 1 416 ? 23.403 301.328 201.124 1.00 80.74 416 VAL B CA 1
ATOM 5957 C C . VAL B 1 416 ? 24.565 300.518 200.561 1.00 84.65 416 VAL B C 1
ATOM 5958 O O . VAL B 1 416 ? 24.846 299.412 201.025 1.00 85.69 416 VAL B O 1
ATOM 5962 N N . LYS B 1 417 ? 25.240 301.083 199.565 1.00 86.70 417 LYS B N 1
ATOM 5963 C CA . LYS B 1 417 ? 26.389 300.436 198.944 1.00 87.78 417 LYS B CA 1
ATOM 5964 C C . LYS B 1 417 ? 27.512 300.208 199.947 1.00 86.52 417 LYS B C 1
ATOM 5965 O O . LYS B 1 417 ? 28.174 299.170 199.927 1.00 88.59 417 LYS B O 1
ATOM 5971 N N . GLU B 1 418 ? 27.719 301.182 200.826 1.00 82.67 418 GLU B N 1
ATOM 5972 C CA . GLU B 1 418 ? 28.768 301.088 201.829 1.00 79.53 418 GLU B CA 1
ATOM 5973 C C . GLU B 1 418 ? 28.428 300.011 202.850 1.00 81.72 418 GLU B C 1
ATOM 5974 O O . GLU B 1 418 ? 29.304 299.292 203.330 1.00 89.90 418 GLU B O 1
ATOM 5980 N N . ARG B 1 419 ? 27.144 299.896 203.168 1.00 79.01 419 ARG B N 1
ATOM 5981 C CA . ARG B 1 419 ? 26.685 298.945 204.171 1.00 78.27 419 ARG B CA 1
ATOM 5982 C C . ARG B 1 419 ? 26.759 297.510 203.653 1.00 84.15 419 ARG B C 1
ATOM 5983 O O . ARG B 1 419 ? 26.965 296.574 204.425 1.00 87.28 419 ARG B O 1
ATOM 5991 N N . LEU B 1 420 ? 26.599 297.342 202.344 1.00 89.64 420 LEU B N 1
ATOM 5992 C CA . LEU B 1 420 ? 26.631 296.016 201.730 1.00 93.78 420 LEU B CA 1
ATOM 5993 C C . LEU B 1 420 ? 28.043 295.445 201.649 1.00 101.12 420 LEU B C 1
ATOM 5994 O O . LEU B 1 420 ? 28.233 294.230 201.721 1.00 106.38 420 LEU B O 1
ATOM 5999 N N . SER B 1 421 ? 29.027 296.325 201.493 1.00 101.30 421 SER B N 1
ATOM 6000 C CA . SER B 1 421 ? 30.420 295.907 201.354 1.00 98.00 421 SER B CA 1
ATOM 6001 C C . SER B 1 421 ? 30.940 295.227 202.617 1.00 87.73 421 SER B C 1
ATOM 6002 O O . SER B 1 421 ? 30.926 295.810 203.701 1.00 82.97 421 SER B O 1
ATOM 6005 N N . LYS C 1 9 ? 31.628 324.096 203.347 1.00 97.76 9 LYS C N 1
ATOM 6006 C CA . LYS C 1 9 ? 30.226 323.698 203.435 1.00 104.71 9 LYS C CA 1
ATOM 6007 C C . LYS C 1 9 ? 29.815 323.432 204.880 1.00 108.36 9 LYS C C 1
ATOM 6008 O O . LYS C 1 9 ? 28.710 323.780 205.295 1.00 106.35 9 LYS C O 1
ATOM 6010 N N . ASN C 1 10 ? 30.715 322.815 205.639 1.00 111.80 10 ASN C N 1
ATOM 6011 C CA . ASN C 1 10 ? 30.455 322.490 207.037 1.00 112.33 10 ASN C CA 1
ATOM 6012 C C . ASN C 1 10 ? 31.669 322.752 207.918 1.00 108.47 10 ASN C C 1
ATOM 6013 O O . ASN C 1 10 ? 32.577 321.926 207.995 1.00 107.81 10 ASN C O 1
ATOM 6018 N N . ILE C 1 11 ? 31.686 323.904 208.581 1.00 102.47 11 ILE C N 1
ATOM 6019 C CA . ILE C 1 11 ? 32.819 324.282 209.418 1.00 93.71 11 ILE C CA 1
ATOM 6020 C C . ILE C 1 11 ? 32.368 324.870 210.754 1.00 91.86 11 ILE C C 1
ATOM 6021 O O . ILE C 1 11 ? 31.519 325.762 210.796 1.00 95.68 11 ILE C O 1
ATOM 6026 N N . HIS C 1 12 ? 32.938 324.360 211.842 1.00 87.26 12 HIS C N 1
ATOM 6027 C CA . HIS C 1 12 ? 32.629 324.861 213.177 1.00 89.58 12 HIS C CA 1
ATOM 6028 C C . HIS C 1 12 ? 33.827 325.578 213.783 1.00 93.91 12 HIS C C 1
ATOM 6029 O O . HIS C 1 12 ? 34.951 325.459 213.294 1.00 93.47 12 HIS C O 1
ATOM 6036 N N . ALA C 1 13 ? 33.579 326.324 214.853 1.00 94.26 13 ALA C N 1
ATOM 6037 C CA . ALA C 1 13 ? 34.645 327.032 215.545 1.00 94.33 13 ALA C CA 1
ATOM 6038 C C . ALA C 1 13 ? 34.378 327.088 217.044 1.00 94.45 13 ALA C C 1
ATOM 6039 O O . ALA C 1 13 ? 33.281 327.438 217.482 1.00 92.88 13 ALA C O 1
ATOM 6041 N N . GLU C 1 14 ? 35.396 326.736 217.821 1.00 99.78 14 GLU C N 1
ATOM 6042 C CA . GLU C 1 14 ? 35.300 326.734 219.273 1.00 104.71 14 GLU C CA 1
ATOM 6043 C C . GLU C 1 14 ? 36.256 327.760 219.863 1.00 107.01 14 GLU C C 1
ATOM 6044 O O . GLU C 1 14 ? 37.353 327.960 219.345 1.00 112.21 14 GLU C O 1
ATOM 6050 N N . ILE C 1 15 ? 35.840 328.411 220.945 1.00 100.26 15 ILE C N 1
ATOM 6051 C CA . ILE C 1 15 ? 36.645 329.463 221.555 1.00 88.47 15 ILE C CA 1
ATOM 6052 C C . ILE C 1 15 ? 36.649 329.376 223.081 1.00 85.35 15 ILE C C 1
ATOM 6053 O O . ILE C 1 15 ? 35.597 329.456 223.718 1.00 88.05 15 ILE C O 1
ATOM 6058 N N . ARG C 1 16 ? 37.837 329.214 223.660 1.00 86.16 16 ARG C N 1
ATOM 6059 C CA . ARG C 1 16 ? 37.979 329.142 225.113 1.00 88.15 16 ARG C CA 1
ATOM 6060 C C . ARG C 1 16 ? 38.182 330.533 225.704 1.00 93.72 16 ARG C C 1
ATOM 6061 O O . ARG C 1 16 ? 39.003 331.307 225.212 1.00 91.69 16 ARG C O 1
ATOM 6069 N N . ILE C 1 17 ? 37.432 330.848 226.757 1.00 99.56 17 ILE C N 1
ATOM 6070 C CA . ILE C 1 17 ? 37.507 332.174 227.364 1.00 100.47 17 ILE C CA 1
ATOM 6071 C C . ILE C 1 17 ? 37.984 332.112 228.820 1.00 99.03 17 ILE C C 1
ATOM 6072 O O . ILE C 1 17 ? 37.590 331.226 229.584 1.00 99.30 17 ILE C O 1
ATOM 6077 N N . CYS C 1 18 ? 38.891 333.026 229.160 1.00 94.28 18 CYS C N 1
ATOM 6078 C CA . CYS C 1 18 ? 39.347 333.243 230.529 1.00 92.51 18 CYS C CA 1
ATOM 6079 C C . CYS C 1 18 ? 38.186 333.283 231.522 1.00 100.64 18 CYS C C 1
ATOM 6080 O O . CYS C 1 18 ? 37.105 333.791 231.220 1.00 105.07 18 CYS C O 1
ATOM 6083 N N . GLN C 1 19 ? 38.427 332.732 232.705 1.00 107.12 19 GLN C N 1
ATOM 6084 C CA . GLN C 1 19 ? 37.417 332.643 233.750 1.00 113.75 19 GLN C CA 1
ATOM 6085 C C . GLN C 1 19 ? 36.880 334.014 234.158 1.00 122.95 19 GLN C C 1
ATOM 6086 O O . GLN C 1 19 ? 35.726 334.134 234.570 1.00 131.43 19 GLN C O 1
ATOM 6088 N N . LYS C 1 20 ? 37.713 335.044 234.027 1.00 117.10 20 LYS C N 1
ATOM 6089 C CA . LYS C 1 20 ? 37.349 336.392 234.459 1.00 111.80 20 LYS C CA 1
ATOM 6090 C C . LYS C 1 20 ? 36.172 336.974 233.675 1.00 119.02 20 LYS C C 1
ATOM 6091 O O . LYS C 1 20 ? 35.108 337.234 234.242 1.00 124.90 20 LYS C O 1
ATOM 6093 N N . PHE C 1 21 ? 36.377 337.178 232.375 1.00 116.68 21 PHE C N 1
ATOM 6094 C CA . PHE C 1 21 ? 35.386 337.809 231.503 1.00 114.73 21 PHE C CA 1
ATOM 6095 C C . PHE C 1 21 ? 34.022 337.118 231.535 1.00 116.97 21 PHE C C 1
ATOM 6096 O O . PHE C 1 21 ? 33.941 335.892 231.433 1.00 113.45 21 PHE C O 1
ATOM 6098 N N . PRO C 1 22 ? 32.942 337.911 231.674 1.00 123.62 22 PRO C N 1
ATOM 6099 C CA . PRO C 1 22 ? 31.575 337.374 231.696 1.00 122.72 22 PRO C CA 1
ATOM 6100 C C . PRO C 1 22 ? 31.167 336.802 230.344 1.00 120.60 22 PRO C C 1
ATOM 6101 O O . PRO C 1 22 ? 31.877 336.995 229.359 1.00 117.01 22 PRO C O 1
ATOM 6105 N N . LYS C 1 23 ? 30.029 336.121 230.297 1.00 123.47 23 LYS C N 1
ATOM 6106 C CA . LYS C 1 23 ? 29.578 335.487 229.066 1.00 123.00 23 LYS C CA 1
ATOM 6107 C C . LYS C 1 23 ? 28.761 336.441 228.197 1.00 122.13 23 LYS C C 1
ATOM 6108 O O . LYS C 1 23 ? 28.553 336.183 227.013 1.00 116.82 23 LYS C O 1
ATOM 6114 N N . SER C 1 24 ? 28.308 337.545 228.784 1.00 126.13 24 SER C N 1
ATOM 6115 C CA . SER C 1 24 ? 27.515 338.525 228.051 1.00 130.54 24 SER C CA 1
ATOM 6116 C C . SER C 1 24 ? 28.401 339.473 227.248 1.00 138.09 24 SER C C 1
ATOM 6117 O O . SER C 1 24 ? 28.079 339.826 226.113 1.00 142.06 24 SER C O 1
ATOM 6120 N N . THR C 1 25 ? 29.517 339.882 227.843 1.00 139.12 25 THR C N 1
ATOM 6121 C CA . THR C 1 25 ? 30.441 340.808 227.194 1.00 134.76 25 THR C CA 1
ATOM 6122 C C . THR C 1 25 ? 31.064 340.181 225.955 1.00 133.30 25 THR C C 1
ATOM 6123 O O . THR C 1 25 ? 31.369 340.868 224.978 1.00 138.32 25 THR C O 1
ATOM 6127 N N . VAL C 1 26 ? 31.252 338.868 226.005 1.00 123.08 26 VAL C N 1
ATOM 6128 C CA . VAL C 1 26 ? 31.756 338.136 224.860 1.00 115.84 26 VAL C CA 1
ATOM 6129 C C . VAL C 1 26 ? 30.697 338.086 223.761 1.00 119.69 26 VAL C C 1
ATOM 6130 O O . VAL C 1 26 ? 31.013 338.163 222.572 1.00 121.09 26 VAL C O 1
ATOM 6134 N N . GLN C 1 27 ? 29.436 337.971 224.169 1.00 121.60 27 GLN C N 1
ATOM 6135 C CA . GLN C 1 27 ? 28.320 337.988 223.229 1.00 123.36 27 GLN C CA 1
ATOM 6136 C C . GLN C 1 27 ? 28.192 339.346 222.548 1.00 123.44 27 GLN C C 1
ATOM 6137 O O . GLN C 1 27 ? 27.693 339.443 221.427 1.00 127.86 27 GLN C O 1
ATOM 6143 N N . LYS C 1 28 ? 28.639 340.393 223.232 1.00 118.02 28 LYS C N 1
ATOM 6144 C CA . LYS C 1 28 ? 28.599 341.738 222.673 1.00 117.72 28 LYS C CA 1
ATOM 6145 C C . LYS C 1 28 ? 29.682 341.905 221.611 1.00 125.95 28 LYS C C 1
ATOM 6146 O O . LYS C 1 28 ? 29.465 342.549 220.585 1.00 133.00 28 LYS C O 1
ATOM 6148 N N . ARG C 1 29 ? 30.848 341.316 221.862 1.00 124.36 29 ARG C N 1
ATOM 6149 C CA . ARG C 1 29 ? 31.952 341.360 220.910 1.00 122.08 29 ARG C CA 1
ATOM 6150 C C . ARG C 1 29 ? 31.908 340.182 219.940 1.00 121.08 29 ARG C C 1
ATOM 6151 O O . ARG C 1 29 ? 32.872 339.937 219.215 1.00 122.35 29 ARG C O 1
ATOM 6159 N N . PHE C 1 30 ? 30.791 339.457 219.933 1.00 118.70 30 PHE C N 1
ATOM 6160 C CA . PHE C 1 30 ? 30.647 338.249 219.119 1.00 113.18 30 PHE C CA 1
ATOM 6161 C C . PHE C 1 30 ? 30.896 338.498 217.635 1.00 115.31 30 PHE C C 1
ATOM 6162 O O . PHE C 1 30 ? 31.544 337.695 216.963 1.00 112.79 30 PHE C O 1
ATOM 6170 N N . SER C 1 31 ? 30.367 339.607 217.130 1.00 121.35 31 SER C N 1
ATOM 6171 C CA . SER C 1 31 ? 30.500 339.945 215.719 1.00 124.45 31 SER C CA 1
ATOM 6172 C C . SER C 1 31 ? 31.966 340.091 215.325 1.00 115.13 31 SER C C 1
ATOM 6173 O O . SER C 1 31 ? 32.364 339.704 214.227 1.00 110.53 31 SER C O 1
ATOM 6176 N N . GLU C 1 32 ? 32.765 340.643 216.232 1.00 112.26 32 GLU C N 1
ATOM 6177 C CA . GLU C 1 32 ? 34.193 340.791 215.995 1.00 111.88 32 GLU C CA 1
ATOM 6178 C C . GLU C 1 32 ? 34.880 339.428 215.921 1.00 109.08 32 GLU C C 1
ATOM 6179 O O . GLU C 1 32 ? 35.835 339.245 215.165 1.00 106.85 32 GLU C O 1
ATOM 6185 N N . PHE C 1 33 ? 34.386 338.474 216.704 1.00 107.00 33 PHE C N 1
ATOM 6186 C CA . PHE C 1 33 ? 34.936 337.123 216.695 1.00 106.81 33 PHE C CA 1
ATOM 6187 C C . PHE C 1 33 ? 34.739 336.461 215.338 1.00 108.99 33 PHE C C 1
ATOM 6188 O O . PHE C 1 33 ? 35.626 335.767 214.843 1.00 108.73 33 PHE C O 1
ATOM 6196 N N . GLU C 1 34 ? 33.575 336.682 214.739 1.00 113.01 34 GLU C N 1
ATOM 6197 C CA . GLU C 1 34 ? 33.275 336.112 213.431 1.00 116.10 34 GLU C CA 1
ATOM 6198 C C . GLU C 1 34 ? 34.242 336.628 212.371 1.00 111.54 34 GLU C C 1
ATOM 6199 O O . GLU C 1 34 ? 34.737 335.862 211.543 1.00 104.80 34 GLU C O 1
ATOM 6205 N N . GLU C 1 35 ? 34.516 337.927 212.406 1.00 117.62 35 GLU C N 1
ATOM 6206 C CA . GLU C 1 35 ? 35.454 338.526 211.466 1.00 121.39 35 GLU C CA 1
ATOM 6207 C C . GLU C 1 35 ? 36.876 338.061 211.764 1.00 121.76 35 GLU C C 1
ATOM 6208 O O . GLU C 1 35 ? 37.713 337.962 210.865 1.00 122.12 35 GLU C O 1
ATOM 6214 N N . LEU C 1 36 ? 37.138 337.766 213.032 1.00 121.58 36 LEU C N 1
ATOM 6215 C CA . LEU C 1 36 ? 38.452 337.301 213.458 1.00 119.17 36 LEU C CA 1
ATOM 6216 C C . LEU C 1 36 ? 38.716 335.868 213.010 1.00 120.00 36 LEU C C 1
ATOM 6217 O O . LEU C 1 36 ? 39.800 335.550 212.521 1.00 122.72 36 LEU C O 1
ATOM 6222 N N . ILE C 1 37 ? 37.717 335.009 213.189 1.00 116.17 37 ILE C N 1
ATOM 6223 C CA . ILE C 1 37 ? 37.826 333.601 212.822 1.00 105.66 37 ILE C CA 1
ATOM 6224 C C . ILE C 1 37 ? 38.058 333.444 211.322 1.00 108.59 37 ILE C C 1
ATOM 6225 O O . ILE C 1 37 ? 38.861 332.613 210.893 1.00 109.02 37 ILE C O 1
ATOM 6230 N N . LYS C 1 38 ? 37.363 334.256 210.532 1.00 112.24 38 LYS C N 1
ATOM 6231 C CA . LYS C 1 38 ? 37.529 334.249 209.082 1.00 112.98 38 LYS C CA 1
ATOM 6232 C C . LYS C 1 38 ? 38.959 334.608 208.693 1.00 116.07 38 LYS C C 1
ATOM 6233 O O . LYS C 1 38 ? 39.538 334.009 207.785 1.00 114.67 38 LYS C O 1
ATOM 6235 N N . ALA C 1 39 ? 39.522 335.589 209.393 1.00 116.74 39 ALA C N 1
ATOM 6236 C CA . ALA C 1 39 ? 40.893 336.019 209.151 1.00 116.92 39 ALA C CA 1
ATOM 6237 C C . ALA C 1 39 ? 41.890 334.958 209.613 1.00 118.48 39 ALA C C 1
ATOM 6238 O O . ALA C 1 39 ? 42.891 334.697 208.943 1.00 123.31 39 ALA C O 1
ATOM 6240 N N . ALA C 1 40 ? 41.612 334.350 210.761 1.00 111.84 40 ALA C N 1
ATOM 6241 C CA . ALA C 1 40 ? 42.466 333.296 211.292 1.00 104.74 40 ALA C CA 1
ATOM 6242 C C . ALA C 1 40 ? 42.371 332.048 210.423 1.00 99.83 40 ALA C C 1
ATOM 6243 O O . ALA C 1 40 ? 43.288 331.227 210.388 1.00 93.57 40 ALA C O 1
ATOM 6245 N N . SER C 1 41 ? 41.252 331.920 209.719 1.00 104.93 41 SER C N 1
ATOM 6246 C CA . SER C 1 41 ? 41.012 330.776 208.852 1.00 108.38 41 SER C CA 1
ATOM 6247 C C . SER C 1 41 ? 41.949 330.756 207.653 1.00 113.11 41 SER C C 1
ATOM 6248 O O . SER C 1 41 ? 42.303 329.687 207.157 1.00 111.48 41 SER C O 1
ATOM 6251 N N . LYS C 1 42 ? 42.338 331.942 207.190 1.00 121.31 42 LYS C N 1
ATOM 6252 C CA . LYS C 1 42 ? 43.188 332.078 206.010 1.00 128.96 42 LYS C CA 1
ATOM 6253 C C . LYS C 1 42 ? 44.460 331.246 206.139 1.00 130.15 42 LYS C C 1
ATOM 6254 O O . LYS C 1 42 ? 44.812 330.485 205.238 1.00 128.13 42 LYS C O 1
ATOM 6256 N N . ASN C 1 43 ? 45.139 331.392 207.270 1.00 133.26 43 ASN C N 1
ATOM 6257 C CA . ASN C 1 43 ? 46.308 330.579 207.576 1.00 134.08 43 ASN C CA 1
ATOM 6258 C C . ASN C 1 43 ? 46.075 329.753 208.835 1.00 136.27 43 ASN C C 1
ATOM 6259 O O . ASN C 1 43 ? 46.259 330.242 209.949 1.00 144.96 43 ASN C O 1
ATOM 6264 N N . ALA C 1 44 ? 45.665 328.502 208.654 1.00 126.42 44 ALA C N 1
ATOM 6265 C CA . ALA C 1 44 ? 45.323 327.648 209.785 1.00 115.07 44 ALA C CA 1
ATOM 6266 C C . ALA C 1 44 ? 45.439 326.168 209.442 1.00 113.59 44 ALA C C 1
ATOM 6267 O O . ALA C 1 44 ? 45.455 325.788 208.272 1.00 113.16 44 ALA C O 1
ATOM 6269 N N . ARG C 1 45 ? 45.527 325.336 210.474 1.00 112.36 45 ARG C N 1
ATOM 6270 C CA . ARG C 1 45 ? 45.504 323.889 210.296 1.00 112.39 45 ARG C CA 1
ATOM 6271 C C . ARG C 1 45 ? 44.185 323.335 210.822 1.00 109.21 45 ARG C C 1
ATOM 6272 O O . ARG C 1 45 ? 43.686 323.786 211.853 1.00 108.41 45 ARG C O 1
ATOM 6280 N N . ASN C 1 46 ? 43.622 322.361 210.115 1.00 107.43 46 ASN C N 1
ATOM 6281 C CA . ASN C 1 46 ? 42.353 321.767 210.523 1.00 106.17 46 ASN C CA 1
ATOM 6282 C C . ASN C 1 46 ? 42.475 321.044 211.864 1.00 100.20 46 ASN C C 1
ATOM 6283 O O . ASN C 1 46 ? 43.439 320.316 212.099 1.00 103.36 46 ASN C O 1
ATOM 6288 N N . TRP C 1 47 ? 41.503 321.275 212.743 1.00 89.13 47 TRP C N 1
ATOM 6289 C CA . TRP C 1 47 ? 41.460 320.652 214.065 1.00 80.39 47 TRP C CA 1
ATOM 6290 C C . TRP C 1 47 ? 42.706 320.919 214.909 1.00 80.05 47 TRP C C 1
ATOM 6291 O O . TRP C 1 47 ? 43.003 320.167 215.835 1.00 83.38 47 TRP C O 1
ATOM 6302 N N . LYS C 1 48 ? 43.430 321.987 214.595 1.00 78.80 48 LYS C N 1
ATOM 6303 C CA . LYS C 1 48 ? 44.617 322.352 215.361 1.00 83.28 48 LYS C CA 1
ATOM 6304 C C . LYS C 1 48 ? 44.425 323.706 216.038 1.00 84.01 48 LYS C C 1
ATOM 6305 O O . LYS C 1 48 ? 43.934 324.650 215.419 1.00 87.57 48 LYS C O 1
ATOM 6311 N N . PRO C 1 49 ? 44.819 323.805 217.317 1.00 82.53 49 PRO C N 1
ATOM 6312 C CA . PRO C 1 49 ? 44.542 325.002 218.116 1.00 81.24 49 PRO C CA 1
ATOM 6313 C C . PRO C 1 49 ? 45.317 326.225 217.645 1.00 87.27 49 PRO C C 1
ATOM 6314 O O . PRO C 1 49 ? 46.460 326.105 217.204 1.00 89.44 49 PRO C O 1
ATOM 6318 N N . ILE C 1 50 ? 44.680 327.388 217.732 1.00 90.85 50 ILE C N 1
ATOM 6319 C CA . ILE C 1 50 ? 45.334 328.663 217.469 1.00 84.46 50 ILE C CA 1
ATOM 6320 C C . ILE C 1 50 ? 45.340 329.475 218.758 1.00 81.57 50 ILE C C 1
ATOM 6321 O O . ILE C 1 50 ? 44.283 329.714 219.336 1.00 85.88 50 ILE C O 1
ATOM 6326 N N . SER C 1 51 ? 46.514 329.885 219.224 1.00 80.20 51 SER C N 1
ATOM 6327 C CA . SER C 1 51 ? 46.586 330.603 220.489 1.00 84.09 51 SER C CA 1
ATOM 6328 C C . SER C 1 51 ? 46.250 332.080 220.297 1.00 91.16 51 SER C C 1
ATOM 6329 O O . SER C 1 51 ? 46.357 332.614 219.192 1.00 95.78 51 SER C O 1
ATOM 6332 N N . SER C 1 52 ? 45.829 332.728 221.379 1.00 88.24 52 SER C N 1
ATOM 6333 C CA . SER C 1 52 ? 45.548 334.158 221.360 1.00 90.62 52 SER C CA 1
ATOM 6334 C C . SER C 1 52 ? 46.840 334.920 221.120 1.00 91.99 52 SER C C 1
ATOM 6335 O O . SER C 1 52 ? 46.854 335.974 220.483 1.00 98.04 52 SER C O 1
ATOM 6338 N N . VAL C 1 53 ? 47.924 334.363 221.647 1.00 83.98 53 VAL C N 1
ATOM 6339 C CA . VAL C 1 53 ? 49.260 334.908 221.475 1.00 84.16 53 VAL C CA 1
ATOM 6340 C C . VAL C 1 53 ? 49.682 334.903 220.001 1.00 83.96 53 VAL C C 1
ATOM 6341 O O . VAL C 1 53 ? 50.357 335.829 219.549 1.00 89.77 53 VAL C O 1
ATOM 6345 N N . GLU C 1 54 ? 49.259 333.880 219.254 1.00 87.79 54 GLU C N 1
ATOM 6346 C CA . GLU C 1 54 ? 49.653 333.716 217.847 1.00 94.55 54 GLU C CA 1
ATOM 6347 C C . GLU C 1 54 ? 49.468 334.980 217.006 1.00 95.20 54 GLU C C 1
ATOM 6348 O O . GLU C 1 54 ? 50.268 335.253 216.113 1.00 98.39 54 GLU C O 1
ATOM 6354 N N . LEU C 1 55 ? 48.416 335.745 217.285 1.00 102.56 55 LEU C N 1
ATOM 6355 C CA . LEU C 1 55 ? 48.199 337.016 216.596 1.00 114.16 55 LEU C CA 1
ATOM 6356 C C . LEU C 1 55 ? 48.053 338.171 217.593 1.00 117.50 55 LEU C C 1
ATOM 6357 O O . LEU C 1 55 ? 47.132 338.197 218.410 1.00 117.18 55 LEU C O 1
ATOM 6362 N N . PHE C 1 56 ? 48.983 339.119 217.530 1.00 119.63 56 PHE C N 1
ATOM 6363 C CA . PHE C 1 56 ? 48.977 340.262 218.438 1.00 122.37 56 PHE C CA 1
ATOM 6364 C C . PHE C 1 56 ? 48.268 341.432 217.778 1.00 133.71 56 PHE C C 1
ATOM 6365 O O . PHE C 1 56 ? 47.779 342.343 218.442 1.00 146.79 56 PHE C O 1
ATOM 6373 N N . GLN C 1 57 ? 48.212 341.376 216.454 1.00 130.15 57 GLN C N 1
ATOM 6374 C CA . GLN C 1 57 ? 47.493 342.349 215.646 1.00 131.05 57 GLN C CA 1
ATOM 6375 C C . GLN C 1 57 ? 45.983 342.243 215.867 1.00 127.66 57 GLN C C 1
ATOM 6376 O O . GLN C 1 57 ? 45.497 341.257 216.421 1.00 123.49 57 GLN C O 1
ATOM 6382 N N . GLY C 1 58 ? 45.241 343.259 215.440 1.00 134.70 58 GLY C N 1
ATOM 6383 C CA . GLY C 1 58 ? 43.816 343.320 215.727 1.00 135.67 58 GLY C CA 1
ATOM 6384 C C . GLY C 1 58 ? 43.549 344.019 217.051 1.00 138.85 58 GLY C C 1
ATOM 6385 O O . GLY C 1 58 ? 44.133 345.065 217.328 1.00 150.74 58 GLY C O 1
ATOM 6386 N N . ASP C 1 59 ? 42.673 343.450 217.876 1.00 127.18 59 ASP C N 1
ATOM 6387 C CA . ASP C 1 59 ? 42.379 344.046 219.179 1.00 124.68 59 ASP C CA 1
ATOM 6388 C C . ASP C 1 59 ? 43.048 343.301 220.327 1.00 115.18 59 ASP C C 1
ATOM 6389 O O . ASP C 1 59 ? 42.916 342.085 220.454 1.00 115.24 59 ASP C O 1
ATOM 6394 N N . SER C 1 60 ? 43.767 344.042 221.164 1.00 116.33 60 SER C N 1
ATOM 6395 C CA . SER C 1 60 ? 44.298 343.492 222.402 1.00 112.06 60 SER C CA 1
ATOM 6396 C C . SER C 1 60 ? 43.132 343.158 223.325 1.00 110.27 60 SER C C 1
ATOM 6397 O O . SER C 1 60 ? 43.189 342.206 224.103 1.00 107.53 60 SER C O 1
ATOM 6400 N N . SER C 1 61 ? 42.068 343.951 223.215 1.00 115.17 61 SER C N 1
ATOM 6401 C CA . SER C 1 61 ? 40.848 343.752 223.991 1.00 118.45 61 SER C CA 1
ATOM 6402 C C . SER C 1 61 ? 40.123 342.469 223.594 1.00 118.31 61 SER C C 1
ATOM 6403 O O . SER C 1 61 ? 39.674 341.707 224.451 1.00 125.15 61 SER C O 1
ATOM 6406 N N . LEU C 1 62 ? 40.005 342.237 222.290 1.00 111.95 62 LEU C N 1
ATOM 6407 C CA . LEU C 1 62 ? 39.376 341.023 221.784 1.00 106.49 62 LEU C CA 1
ATOM 6408 C C . LEU C 1 62 ? 40.239 339.797 222.073 1.00 101.98 62 LEU C C 1
ATOM 6409 O O . LEU C 1 62 ? 39.722 338.698 222.264 1.00 102.47 62 LEU C O 1
ATOM 6414 N N . ASN C 1 63 ? 41.556 339.992 222.109 1.00 105.56 63 ASN C N 1
ATOM 6415 C CA . ASN C 1 63 ? 42.485 338.889 222.342 1.00 101.38 63 ASN C CA 1
ATOM 6416 C C . ASN C 1 63 ? 42.691 338.608 223.827 1.00 104.28 63 ASN C C 1
ATOM 6417 O O . ASN C 1 63 ? 43.128 337.521 224.207 1.00 109.71 63 ASN C O 1
ATOM 6422 N N . GLU C 1 64 ? 42.379 339.595 224.661 1.00 99.90 64 GLU C N 1
ATOM 6423 C CA . GLU C 1 64 ? 42.426 339.420 226.107 1.00 97.11 64 GLU C CA 1
ATOM 6424 C C . GLU C 1 64 ? 41.322 338.470 226.563 1.00 96.47 64 GLU C C 1
ATOM 6425 O O . GLU C 1 64 ? 41.451 337.787 227.579 1.00 95.80 64 GLU C O 1
ATOM 6431 N N . LEU C 1 65 ? 40.240 338.428 225.793 1.00 99.68 65 LEU C N 1
ATOM 6432 C CA . LEU C 1 65 ? 39.070 337.626 226.131 1.00 103.79 65 LEU C CA 1
ATOM 6433 C C . LEU C 1 65 ? 39.299 336.123 225.999 1.00 102.41 65 LEU C C 1
ATOM 6434 O O . LEU C 1 65 ? 38.947 335.357 226.895 1.00 104.94 65 LEU C O 1
ATOM 6439 N N . PHE C 1 66 ? 39.874 335.700 224.878 1.00 95.85 66 PHE C N 1
ATOM 6440 C CA . PHE C 1 66 ? 39.975 334.274 224.587 1.00 92.54 66 PHE C CA 1
ATOM 6441 C C . PHE C 1 66 ? 41.399 333.748 224.694 1.00 91.56 66 PHE C C 1
ATOM 6442 O O . PHE C 1 66 ? 42.359 334.474 224.448 1.00 92.08 66 PHE C O 1
ATOM 6450 N N . GLU C 1 67 ? 41.521 332.476 225.062 1.00 92.99 67 GLU C N 1
ATOM 6451 C CA . GLU C 1 67 ? 42.825 331.845 225.225 1.00 93.57 67 GLU C CA 1
ATOM 6452 C C . GLU C 1 67 ? 43.253 331.122 223.954 1.00 91.83 67 GLU C C 1
ATOM 6453 O O . GLU C 1 67 ? 44.415 331.192 223.558 1.00 101.35 67 GLU C O 1
ATOM 6459 N N . LYS C 1 68 ? 42.315 330.426 223.318 1.00 84.00 68 LYS C N 1
ATOM 6460 C CA . LYS C 1 68 ? 42.597 329.758 222.051 1.00 79.80 68 LYS C CA 1
ATOM 6461 C C . LYS C 1 68 ? 41.325 329.490 221.255 1.00 78.30 68 LYS C C 1
ATOM 6462 O O . LYS C 1 68 ? 40.222 329.470 221.804 1.00 82.98 68 LYS C O 1
ATOM 6468 N N . LEU C 1 69 ? 41.490 329.282 219.953 1.00 73.76 69 LEU C N 1
ATOM 6469 C CA . LEU C 1 69 ? 40.366 328.962 219.091 1.00 71.92 69 LEU C CA 1
ATOM 6470 C C . LEU C 1 69 ? 40.715 327.793 218.182 1.00 82.83 69 LEU C C 1
ATOM 6471 O O . LEU C 1 69 ? 41.834 327.695 217.676 1.00 86.27 69 LEU C O 1
ATOM 6476 N N . VAL C 1 70 ? 39.750 326.904 217.982 1.00 84.43 70 VAL C N 1
ATOM 6477 C CA . VAL C 1 70 ? 39.959 325.737 217.144 1.00 80.71 70 VAL C CA 1
ATOM 6478 C C . VAL C 1 70 ? 38.928 325.694 216.026 1.00 81.10 70 VAL C C 1
ATOM 6479 O O . VAL C 1 70 ? 37.721 325.759 216.272 1.00 82.71 70 VAL C O 1
ATOM 6483 N N . ILE C 1 71 ? 39.411 325.598 214.794 1.00 78.99 71 ILE C N 1
ATOM 6484 C CA . ILE C 1 71 ? 38.535 325.463 213.642 1.00 77.02 71 ILE C CA 1
ATOM 6485 C C . ILE C 1 71 ? 38.603 324.042 213.100 1.00 85.47 71 ILE C C 1
ATOM 6486 O O . ILE C 1 71 ? 39.685 323.538 212.796 1.00 83.54 71 ILE C O 1
ATOM 6491 N N . GLY C 1 72 ? 37.446 323.398 212.981 1.00 87.53 72 GLY C N 1
ATOM 6492 C CA . GLY C 1 72 ? 37.403 322.014 212.553 1.00 85.97 72 GLY C CA 1
ATOM 6493 C C . GLY C 1 72 ? 36.331 321.710 211.525 1.00 91.04 72 GLY C C 1
ATOM 6494 O O . GLY C 1 72 ? 35.206 322.207 211.610 1.00 89.79 72 GLY C O 1
ATOM 6495 N N . THR C 1 73 ? 36.688 320.885 210.548 1.00 93.30 73 THR C N 1
ATOM 6496 C CA . THR C 1 73 ? 35.740 320.437 209.538 1.00 91.03 73 THR C CA 1
ATOM 6497 C C . THR C 1 73 ? 35.994 318.974 209.177 1.00 91.77 73 THR C C 1
ATOM 6498 O O . THR C 1 73 ? 37.140 318.541 209.048 1.00 96.36 73 THR C O 1
ATOM 6502 N N . CYS C 1 74 ? 34.915 318.216 209.019 1.00 88.71 74 CYS C N 1
ATOM 6503 C CA . CYS C 1 74 ? 35.016 316.781 208.781 1.00 82.24 74 CYS C CA 1
ATOM 6504 C C . CYS C 1 74 ? 35.232 316.438 207.310 1.00 83.12 74 CYS C C 1
ATOM 6505 O O . CYS C 1 74 ? 35.608 315.311 206.982 1.00 82.37 74 CYS C O 1
ATOM 6508 N N . GLU C 1 75 ? 34.993 317.403 206.428 1.00 88.36 75 GLU C N 1
ATOM 6509 C CA . GLU C 1 75 ? 35.156 317.167 204.998 1.00 99.81 75 GLU C CA 1
ATOM 6510 C C . GLU C 1 75 ? 36.633 317.208 204.604 1.00 108.31 75 GLU C C 1
ATOM 6511 O O . GLU C 1 75 ? 37.039 316.569 203.634 1.00 118.79 75 GLU C O 1
ATOM 6517 N N . LEU C 1 76 ? 37.433 317.955 205.362 1.00 100.24 76 LEU C N 1
ATOM 6518 C CA . LEU C 1 76 ? 38.873 318.014 205.125 1.00 90.52 76 LEU C CA 1
ATOM 6519 C C . LEU C 1 76 ? 39.627 316.996 205.970 1.00 82.49 76 LEU C C 1
ATOM 6520 O O . LEU C 1 76 ? 39.145 316.572 207.018 1.00 77.83 76 LEU C O 1
ATOM 6525 N N . ARG C 1 77 ? 40.817 316.618 205.515 1.00 84.83 77 ARG C N 1
ATOM 6526 C CA . ARG C 1 77 ? 41.667 315.705 206.269 1.00 88.86 77 ARG C CA 1
ATOM 6527 C C . ARG C 1 77 ? 42.101 316.336 207.588 1.00 96.14 77 ARG C C 1
ATOM 6528 O O . ARG C 1 77 ? 41.856 317.519 207.830 1.00 102.68 77 ARG C O 1
ATOM 6536 N N . ASP C 1 78 ? 42.751 315.544 208.434 1.00 93.40 78 ASP C N 1
ATOM 6537 C CA . ASP C 1 78 ? 43.088 315.980 209.783 1.00 91.71 78 ASP C CA 1
ATOM 6538 C C . ASP C 1 78 ? 43.992 317.209 209.805 1.00 96.05 78 ASP C C 1
ATOM 6539 O O . ASP C 1 78 ? 43.641 318.228 210.390 1.00 99.71 78 ASP C O 1
ATOM 6544 N N . GLY C 1 79 ? 45.149 317.121 209.162 1.00 98.97 79 GLY C N 1
ATOM 6545 C CA . GLY C 1 79 ? 46.129 318.188 209.260 1.00 101.74 79 GLY C CA 1
ATOM 6546 C C . GLY C 1 79 ? 46.193 319.175 208.109 1.00 101.88 79 GLY C C 1
ATOM 6547 O O . GLY C 1 79 ? 47.071 320.036 208.093 1.00 109.69 79 GLY C O 1
ATOM 6548 N N . GLU C 1 80 ? 45.272 319.067 207.154 1.00 96.95 80 GLU C N 1
ATOM 6549 C CA . GLU C 1 80 ? 45.326 319.906 205.955 1.00 98.41 80 GLU C CA 1
ATOM 6550 C C . GLU C 1 80 ? 45.166 321.388 206.283 1.00 95.23 80 GLU C C 1
ATOM 6551 O O . GLU C 1 80 ? 44.593 321.749 207.311 1.00 95.72 80 GLU C O 1
ATOM 6557 N N . LEU C 1 81 ? 45.680 322.240 205.399 1.00 95.20 81 LEU C N 1
ATOM 6558 C CA . LEU C 1 81 ? 45.771 323.672 205.670 1.00 101.20 81 LEU C CA 1
ATOM 6559 C C . LEU C 1 81 ? 44.883 324.512 204.752 1.00 111.80 81 LEU C C 1
ATOM 6560 O O . LEU C 1 81 ? 45.227 325.650 204.427 1.00 121.10 81 LEU C O 1
ATOM 6565 N N . PHE C 1 82 ? 43.749 323.947 204.342 1.00 108.78 82 PHE C N 1
ATOM 6566 C CA . PHE C 1 82 ? 42.805 324.624 203.449 1.00 107.94 82 PHE C CA 1
ATOM 6567 C C . PHE C 1 82 ? 43.465 325.043 202.137 1.00 108.28 82 PHE C C 1
ATOM 6568 O O . PHE C 1 82 ? 43.368 326.199 201.721 1.00 105.88 82 PHE C O 1
ATOM 6576 N N . THR C 1 89 ? 31.229 331.439 205.168 1.00 110.03 89 THR C N 1
ATOM 6577 C CA . THR C 1 89 ? 31.325 330.071 205.667 1.00 116.22 89 THR C CA 1
ATOM 6578 C C . THR C 1 89 ? 31.320 330.021 207.193 1.00 116.20 89 THR C C 1
ATOM 6579 O O . THR C 1 89 ? 32.136 329.331 207.802 1.00 112.67 89 THR C O 1
ATOM 6583 N N . ILE C 1 90 ? 30.387 330.748 207.802 1.00 122.18 90 ILE C N 1
ATOM 6584 C CA . ILE C 1 90 ? 30.298 330.842 209.256 1.00 123.33 90 ILE C CA 1
ATOM 6585 C C . ILE C 1 90 ? 28.855 331.030 209.723 1.00 120.90 90 ILE C C 1
ATOM 6586 O O . ILE C 1 90 ? 28.118 331.853 209.180 1.00 125.43 90 ILE C O 1
ATOM 6591 N N . ASN C 1 91 ? 28.454 330.255 210.726 1.00 115.80 91 ASN C N 1
ATOM 6592 C CA . ASN C 1 91 ? 27.157 330.444 211.364 1.00 119.82 91 ASN C CA 1
ATOM 6593 C C . ASN C 1 91 ? 27.318 330.759 212.844 1.00 119.53 91 ASN C C 1
ATOM 6594 O O . ASN C 1 91 ? 28.155 330.159 213.516 1.00 117.98 91 ASN C O 1
ATOM 6599 N N . PRO C 1 92 ? 26.522 331.713 213.355 1.00 127.04 92 PRO C N 1
ATOM 6600 C CA . PRO C 1 92 ? 26.539 332.056 214.782 1.00 127.55 92 PRO C CA 1
ATOM 6601 C C . PRO C 1 92 ? 26.279 330.842 215.667 1.00 120.26 92 PRO C C 1
ATOM 6602 O O . PRO C 1 92 ? 26.778 330.777 216.791 1.00 116.94 92 PRO C O 1
ATOM 6606 N N . SER C 1 93 ? 25.502 329.893 215.156 1.00 118.53 93 SER C N 1
ATOM 6607 C CA . SER C 1 93 ? 25.245 328.651 215.869 1.00 118.08 93 SER C CA 1
ATOM 6608 C C . SER C 1 93 ? 26.411 327.686 215.689 1.00 112.40 93 SER C C 1
ATOM 6609 O O . SER C 1 93 ? 26.765 326.955 216.612 1.00 112.63 93 SER C O 1
ATOM 6612 N N . ASN C 1 94 ? 27.005 327.690 214.498 1.00 107.69 94 ASN C N 1
ATOM 6613 C CA . ASN C 1 94 ? 28.165 326.849 214.220 1.00 106.83 94 ASN C CA 1
ATOM 6614 C C . ASN C 1 94 ? 29.402 327.299 214.989 1.00 107.42 94 ASN C C 1
ATOM 6615 O O . ASN C 1 94 ? 30.336 326.526 215.189 1.00 109.23 94 ASN C O 1
ATOM 6620 N N . ILE C 1 95 ? 29.413 328.556 215.410 1.00 107.01 95 ILE C N 1
ATOM 6621 C CA . ILE C 1 95 ? 30.541 329.090 216.164 1.00 100.44 95 ILE C CA 1
ATOM 6622 C C . ILE C 1 95 ? 30.197 329.035 217.649 1.00 97.90 95 ILE C C 1
ATOM 6623 O O . ILE C 1 95 ? 29.282 329.718 218.097 1.00 101.60 95 ILE C O 1
ATOM 6628 N N . HIS C 1 96 ? 30.905 328.207 218.412 1.00 97.04 96 HIS C N 1
ATOM 6629 C CA . HIS C 1 96 ? 30.579 328.034 219.823 1.00 99.16 96 HIS C CA 1
ATOM 6630 C C . HIS C 1 96 ? 31.651 328.630 220.743 1.00 96.34 96 HIS C C 1
ATOM 6631 O O . HIS C 1 96 ? 32.810 328.823 220.346 1.00 91.52 96 HIS C O 1
ATOM 6638 N N . VAL C 1 97 ? 31.237 328.855 221.989 1.00 96.96 97 VAL C N 1
ATOM 6639 C CA . VAL C 1 97 ? 31.971 329.635 222.974 1.00 90.69 97 VAL C CA 1
ATOM 6640 C C . VAL C 1 97 ? 31.939 328.863 224.293 1.00 83.92 97 VAL C C 1
ATOM 6641 O O . VAL C 1 97 ? 30.889 328.740 224.918 1.00 87.62 97 VAL C O 1
ATOM 6645 N N . TYR C 1 98 ? 33.072 328.279 224.680 1.00 83.61 98 TYR C N 1
ATOM 6646 C CA . TYR C 1 98 ? 33.110 327.454 225.888 1.00 84.44 98 TYR C CA 1
ATOM 6647 C C . TYR C 1 98 ? 34.064 328.003 226.939 1.00 87.72 98 TYR C C 1
ATOM 6648 O O . TYR C 1 98 ? 34.955 328.808 226.646 1.00 87.09 98 TYR C O 1
ATOM 6657 N N . LYS C 1 99 ? 33.844 327.557 228.170 1.00 91.49 99 LYS C N 1
ATOM 6658 C CA . LYS C 1 99 ? 34.569 328.031 229.334 1.00 95.67 99 LYS C CA 1
ATOM 6659 C C . LYS C 1 99 ? 34.951 326.837 230.207 1.00 101.03 99 LYS C C 1
ATOM 6660 O O . LYS C 1 99 ? 34.098 326.243 230.868 1.00 112.53 99 LYS C O 1
ATOM 6666 N N . LEU C 1 100 ? 36.234 326.492 230.200 1.00 90.95 100 LEU C N 1
ATOM 6667 C CA . LEU C 1 100 ? 36.721 325.278 230.855 1.00 82.19 100 LEU C CA 1
ATOM 6668 C C . LEU C 1 100 ? 36.417 325.188 232.349 1.00 86.61 100 LEU C C 1
ATOM 6669 O O . LEU C 1 100 ? 36.553 326.166 233.084 1.00 91.36 100 LEU C O 1
ATOM 6674 N N . HIS C 1 101 ? 36.010 323.999 232.785 1.00 85.78 101 HIS C N 1
ATOM 6675 C CA . HIS C 1 101 ? 35.843 323.714 234.204 1.00 90.77 101 HIS C CA 1
ATOM 6676 C C . HIS C 1 101 ? 37.206 323.387 234.797 1.00 97.33 101 HIS C C 1
ATOM 6677 O O . HIS C 1 101 ? 37.816 322.376 234.447 1.00 96.90 101 HIS C O 1
ATOM 6684 N N . LYS C 1 102 ? 37.675 324.248 235.696 1.00 107.62 102 LYS C N 1
ATOM 6685 C CA . LYS C 1 102 ? 39.060 324.212 236.162 1.00 114.98 102 LYS C CA 1
ATOM 6686 C C . LYS C 1 102 ? 39.453 322.912 236.867 1.00 118.30 102 LYS C C 1
ATOM 6687 O O . LYS C 1 102 ? 40.469 322.310 236.527 1.00 123.38 102 LYS C O 1
ATOM 6693 N N . ASP C 1 103 ? 38.660 322.483 237.844 1.00 116.52 103 ASP C N 1
ATOM 6694 C CA . ASP C 1 103 ? 38.982 321.267 238.588 1.00 117.29 103 ASP C CA 1
ATOM 6695 C C . ASP C 1 103 ? 37.770 320.369 238.800 1.00 113.08 103 ASP C C 1
ATOM 6696 O O . ASP C 1 103 ? 37.140 320.400 239.856 1.00 108.39 103 ASP C O 1
ATOM 6701 N N . GLY C 1 104 ? 37.455 319.559 237.795 1.00 117.40 104 GLY C N 1
ATOM 6702 C CA . GLY C 1 104 ? 36.351 318.621 237.896 1.00 121.26 104 GLY C CA 1
ATOM 6703 C C . GLY C 1 104 ? 36.594 317.117 238.020 1.00 123.27 104 GLY C C 1
ATOM 6704 O O . GLY C 1 104 ? 35.628 316.356 237.956 1.00 127.40 104 GLY C O 1
ATOM 6705 N N . PRO C 1 105 ? 37.854 316.660 238.195 1.00 118.85 105 PRO C N 1
ATOM 6706 C CA . PRO C 1 105 ? 37.919 315.201 238.335 1.00 115.55 105 PRO C CA 1
ATOM 6707 C C . PRO C 1 105 ? 37.703 314.725 239.769 1.00 117.63 105 PRO C C 1
ATOM 6708 O O . PRO C 1 105 ? 38.522 314.997 240.647 1.00 123.36 105 PRO C O 1
ATOM 6712 N N . LEU C 1 106 ? 36.603 314.019 240.001 1.00 115.83 106 LEU C N 1
ATOM 6713 C CA . LEU C 1 106 ? 36.358 313.425 241.307 1.00 121.37 106 LEU C CA 1
ATOM 6714 C C . LEU C 1 106 ? 36.111 311.926 241.164 1.00 119.38 106 LEU C C 1
ATOM 6715 O O . LEU C 1 106 ? 35.341 311.489 240.309 1.00 116.59 106 LEU C O 1
ATOM 6720 N N . SER C 1 107 ? 36.788 311.142 241.996 1.00 119.50 107 SER C N 1
ATOM 6721 C CA . SER C 1 107 ? 36.614 309.696 241.990 1.00 117.06 107 SER C CA 1
ATOM 6722 C C . SER C 1 107 ? 35.489 309.296 242.936 1.00 124.37 107 SER C C 1
ATOM 6723 O O . SER C 1 107 ? 35.101 310.068 243.814 1.00 124.57 107 SER C O 1
ATOM 6726 N N . GLN C 1 108 ? 34.964 308.090 242.747 1.00 130.96 108 GLN C N 1
ATOM 6727 C CA . GLN C 1 108 ? 33.917 307.561 243.615 1.00 136.62 108 GLN C CA 1
ATOM 6728 C C . GLN C 1 108 ? 34.141 306.079 243.905 1.00 131.99 108 GLN C C 1
ATOM 6729 O O . GLN C 1 108 ? 35.217 305.539 243.643 1.00 126.02 108 GLN C O 1
ATOM 6735 N N . SER C 1 122 ? 35.676 304.471 239.441 1.00 79.86 122 SER C N 1
ATOM 6736 C CA . SER C 1 122 ? 34.836 305.349 238.633 1.00 85.02 122 SER C CA 1
ATOM 6737 C C . SER C 1 122 ? 35.129 306.825 238.896 1.00 95.48 122 SER C C 1
ATOM 6738 O O . SER C 1 122 ? 35.488 307.209 240.011 1.00 102.29 122 SER C O 1
ATOM 6741 N N . GLN C 1 123 ? 34.966 307.647 237.862 1.00 95.76 123 GLN C N 1
ATOM 6742 C CA . GLN C 1 123 ? 35.212 309.083 237.965 1.00 97.53 123 GLN C CA 1
ATOM 6743 C C . GLN C 1 123 ? 34.159 309.902 237.224 1.00 93.30 123 GLN C C 1
ATOM 6744 O O . GLN C 1 123 ? 33.663 309.491 236.177 1.00 93.03 123 GLN C O 1
ATOM 6750 N N . LEU C 1 124 ? 33.828 311.066 237.775 1.00 91.13 124 LEU C N 1
ATOM 6751 C CA . LEU C 1 124 ? 32.906 311.991 237.126 1.00 88.67 124 LEU C CA 1
ATOM 6752 C C . LEU C 1 124 ? 33.651 313.218 236.617 1.00 85.86 124 LEU C C 1
ATOM 6753 O O . LEU C 1 124 ? 34.429 313.829 237.348 1.00 93.78 124 LEU C O 1
ATOM 6758 N N . TRP C 1 125 ? 33.409 313.574 235.361 1.00 79.56 125 TRP C N 1
ATOM 6759 C CA . TRP C 1 125 ? 34.067 314.726 234.757 1.00 77.76 125 TRP C CA 1
ATOM 6760 C C . TRP C 1 125 ? 33.050 315.791 234.359 1.00 76.98 125 TRP C C 1
ATOM 6761 O O . TRP C 1 125 ? 31.979 315.477 233.844 1.00 79.35 125 TRP C O 1
ATOM 6772 N N . GLN C 1 126 ? 33.391 317.052 234.604 1.00 82.38 126 GLN C N 1
ATOM 6773 C CA . GLN C 1 126 ? 32.556 318.168 234.176 1.00 90.08 126 GLN C CA 1
ATOM 6774 C C . GLN C 1 126 ? 33.105 318.745 232.875 1.00 85.96 126 GLN C C 1
ATOM 6775 O O . GLN C 1 126 ? 34.220 319.263 232.840 1.00 88.75 126 GLN C O 1
ATOM 6781 N N . LEU C 1 127 ? 32.321 318.651 231.808 1.00 80.09 127 LEU C N 1
ATOM 6782 C CA . LEU C 1 127 ? 32.795 319.024 230.480 1.00 75.43 127 LEU C CA 1
ATOM 6783 C C . LEU C 1 127 ? 32.247 320.377 230.027 1.00 78.94 127 LEU C C 1
ATOM 6784 O O . LEU C 1 127 ? 31.104 320.720 230.329 1.00 82.84 127 LEU C O 1
ATOM 6789 N N . PRO C 1 128 ? 33.065 321.155 229.297 1.00 81.05 128 PRO C N 1
ATOM 6790 C CA . PRO C 1 128 ? 34.449 320.839 228.925 1.00 75.77 128 PRO C CA 1
ATOM 6791 C C . PRO C 1 128 ? 35.422 321.075 230.072 1.00 82.00 128 PRO C C 1
ATOM 6792 O O . PRO C 1 128 ? 35.375 322.132 230.702 1.00 93.26 128 PRO C O 1
ATOM 6796 N N . CYS C 1 129 ? 36.289 320.101 230.334 1.00 78.39 129 CYS C N 1
ATOM 6797 C CA . CYS C 1 129 ? 37.288 320.236 231.387 1.00 80.35 129 CYS C CA 1
ATOM 6798 C C . CYS C 1 129 ? 38.666 320.514 230.798 1.00 83.88 129 CYS C C 1
ATOM 6799 O O . CYS C 1 129 ? 38.883 320.355 229.596 1.00 84.82 129 CYS C O 1
ATOM 6802 N N . VAL C 1 130 ? 39.591 320.923 231.662 1.00 85.31 130 VAL C N 1
ATOM 6803 C CA . VAL C 1 130 ? 40.937 321.321 231.259 1.00 83.56 130 VAL C CA 1
ATOM 6804 C C . VAL C 1 130 ? 41.771 320.130 230.812 1.00 78.11 130 VAL C C 1
ATOM 6805 O O . VAL C 1 130 ? 42.577 320.222 229.883 1.00 78.95 130 VAL C O 1
ATOM 6809 N N . GLU C 1 131 ? 41.562 319.009 231.492 1.00 70.72 131 GLU C N 1
ATOM 6810 C CA . GLU C 1 131 ? 42.340 317.793 231.281 1.00 72.22 131 GLU C CA 1
ATOM 6811 C C . GLU C 1 131 ? 42.138 317.213 229.886 1.00 67.80 131 GLU C C 1
ATOM 6812 O O . GLU C 1 131 ? 43.094 316.772 229.245 1.00 74.10 131 GLU C O 1
ATOM 6818 N N . PHE C 1 132 ? 40.892 317.229 229.423 1.00 58.51 132 PHE C N 1
ATOM 6819 C CA . PHE C 1 132 ? 40.533 316.660 228.128 1.00 59.72 132 PHE C CA 1
ATOM 6820 C C . PHE C 1 132 ? 40.797 317.642 226.990 1.00 62.91 132 PHE C C 1
ATOM 6821 O O . PHE C 1 132 ? 40.692 317.288 225.814 1.00 69.42 132 PHE C O 1
ATOM 6829 N N . ASP C 1 133 ? 41.133 318.878 227.339 1.00 63.54 133 ASP C N 1
ATOM 6830 C CA . ASP C 1 133 ? 41.106 319.959 226.361 1.00 75.12 133 ASP C CA 1
ATOM 6831 C C . ASP C 1 133 ? 42.204 319.863 225.310 1.00 75.52 133 ASP C C 1
ATOM 6832 O O . ASP C 1 133 ? 42.041 320.361 224.198 1.00 82.24 133 ASP C O 1
ATOM 6837 N N . SER C 1 134 ? 43.315 319.220 225.649 1.00 69.87 134 SER C N 1
ATOM 6838 C CA . SER C 1 134 ? 44.459 319.198 224.746 1.00 71.85 134 SER C CA 1
ATOM 6839 C C . SER C 1 134 ? 44.726 317.828 224.123 1.00 74.93 134 SER C C 1
ATOM 6840 O O . SER C 1 134 ? 45.711 317.653 223.404 1.00 81.56 134 SER C O 1
ATOM 6843 N N . ILE C 1 135 ? 43.855 316.860 224.380 1.00 67.01 135 ILE C N 1
ATOM 6844 C CA . ILE C 1 135 ? 44.142 315.498 223.952 1.00 65.37 135 ILE C CA 1
ATOM 6845 C C . ILE C 1 135 ? 43.740 315.233 222.504 1.00 61.34 135 ILE C C 1
ATOM 6846 O O . ILE C 1 135 ? 44.358 314.412 221.833 1.00 67.76 135 ILE C O 1
ATOM 6851 N N . TRP C 1 136 ? 42.723 315.930 222.012 1.00 64.11 136 TRP C N 1
ATOM 6852 C CA . TRP C 1 136 ? 42.227 315.659 220.667 1.00 63.36 136 TRP C CA 1
ATOM 6853 C C . TRP C 1 136 ? 43.252 316.045 219.603 1.00 64.55 136 TRP C C 1
ATOM 6854 O O . TRP C 1 136 ? 43.327 315.421 218.545 1.00 62.45 136 TRP C O 1
ATOM 6865 N N . GLU C 1 137 ? 44.051 317.066 219.894 1.00 73.21 137 GLU C N 1
ATOM 6866 C CA . GLU C 1 137 ? 45.035 317.557 218.939 1.00 73.94 137 GLU C CA 1
ATOM 6867 C C . GLU C 1 137 ? 46.287 316.688 218.938 1.00 72.28 137 GLU C C 1
ATOM 6868 O O . GLU C 1 137 ? 47.045 316.674 217.967 1.00 69.08 137 GLU C O 1
ATOM 6874 N N . ASN C 1 138 ? 46.496 315.966 220.033 1.00 70.46 138 ASN C N 1
ATOM 6875 C CA . ASN C 1 138 ? 47.655 315.094 220.165 1.00 71.33 138 ASN C CA 1
ATOM 6876 C C . ASN C 1 138 ? 47.377 313.667 219.706 1.00 66.31 138 ASN C C 1
ATOM 6877 O O . ASN C 1 138 ? 48.258 312.810 219.752 1.00 71.23 138 ASN C O 1
ATOM 6882 N N . LEU C 1 139 ? 46.153 313.404 219.270 1.00 62.05 139 LEU C N 1
ATOM 6883 C CA . LEU C 1 139 ? 45.835 312.094 218.716 1.00 59.13 139 LEU C CA 1
ATOM 6884 C C . LEU C 1 139 ? 46.176 312.069 217.233 1.00 66.44 139 LEU C C 1
ATOM 6885 O O . LEU C 1 139 ? 45.664 312.872 216.454 1.00 71.25 139 LEU C O 1
ATOM 6890 N N . ILE C 1 140 ? 47.049 311.147 216.849 1.00 67.92 140 ILE C N 1
ATOM 6891 C CA . ILE C 1 140 ? 47.507 311.061 215.470 1.00 65.47 140 ILE C CA 1
ATOM 6892 C C . ILE C 1 140 ? 47.262 309.674 214.886 1.00 65.83 140 ILE C C 1
ATOM 6893 O O . ILE C 1 140 ? 47.822 308.680 215.349 1.00 68.67 140 ILE C O 1
ATOM 6898 N N . TYR C 1 141 ? 46.406 309.617 213.874 1.00 67.82 141 TYR C N 1
ATOM 6899 C CA . TYR C 1 141 ? 46.111 308.369 213.185 1.00 66.06 141 TYR C CA 1
ATOM 6900 C C . TYR C 1 141 ? 46.416 308.513 211.704 1.00 72.49 141 TYR C C 1
ATOM 6901 O O . TYR C 1 141 ? 46.260 309.591 211.132 1.00 76.72 141 TYR C O 1
ATOM 6910 N N . ASP C 1 142 ? 46.845 307.422 211.084 1.00 75.18 142 ASP C N 1
ATOM 6911 C CA . ASP C 1 142 ? 47.168 307.440 209.665 1.00 85.64 142 ASP C CA 1
ATOM 6912 C C . ASP C 1 142 ? 45.918 307.298 208.805 1.00 92.62 142 ASP C C 1
ATOM 6913 O O . ASP C 1 142 ? 45.954 307.539 207.599 1.00 105.48 142 ASP C O 1
ATOM 6918 N N . SER C 1 143 ? 44.808 306.926 209.433 1.00 86.65 143 SER C N 1
ATOM 6919 C CA . SER C 1 143 ? 43.639 306.467 208.694 1.00 84.90 143 SER C CA 1
ATOM 6920 C C . SER C 1 143 ? 42.448 307.419 208.696 1.00 92.79 143 SER C C 1
ATOM 6921 O O . SER C 1 143 ? 41.342 307.012 208.327 1.00 101.44 143 SER C O 1
ATOM 6924 N N . ASN C 1 144 ? 42.662 308.668 209.103 1.00 88.46 144 ASN C N 1
ATOM 6925 C CA . ASN C 1 144 ? 41.572 309.643 209.183 1.00 95.37 144 ASN C CA 1
ATOM 6926 C C . ASN C 1 144 ? 40.433 309.120 210.066 1.00 90.70 144 ASN C C 1
ATOM 6927 O O . ASN C 1 144 ? 39.250 309.291 209.764 1.00 84.19 144 ASN C O 1
ATOM 6932 N N . LEU C 1 145 ? 40.813 308.469 211.160 1.00 85.54 145 LEU C N 1
ATOM 6933 C CA . LEU C 1 145 ? 39.865 307.836 212.070 1.00 64.78 145 LEU C CA 1
ATOM 6934 C C . LEU C 1 145 ? 39.060 308.851 212.864 1.00 59.11 145 LEU C C 1
ATOM 6935 O O . LEU C 1 145 ? 37.876 308.650 213.126 1.00 64.52 145 LEU C O 1
ATOM 6940 N N . LYS C 1 146 ? 39.714 309.940 213.251 1.00 55.71 146 LYS C N 1
ATOM 6941 C CA . LYS C 1 146 ? 39.092 310.941 214.105 1.00 52.96 146 LYS C CA 1
ATOM 6942 C C . LYS C 1 146 ? 37.876 311.579 213.446 1.00 56.84 146 LYS C C 1
ATOM 6943 O O . LYS C 1 146 ? 36.852 311.778 214.098 1.00 61.80 146 LYS C O 1
ATOM 6949 N N . ASN C 1 147 ? 37.985 311.892 212.158 1.00 56.79 147 ASN C N 1
ATOM 6950 C CA . ASN C 1 147 ? 36.895 312.552 211.446 1.00 55.21 147 ASN C CA 1
ATOM 6951 C C . ASN C 1 147 ? 35.672 311.663 211.284 1.00 62.00 147 ASN C C 1
ATOM 6952 O O . ASN C 1 147 ? 34.537 312.128 211.410 1.00 66.68 147 ASN C O 1
ATOM 6957 N N . GLU C 1 148 ? 35.909 310.386 210.997 1.00 58.36 148 GLU C N 1
ATOM 6958 C CA . GLU C 1 148 ? 34.828 309.426 210.805 1.00 58.87 148 GLU C CA 1
ATOM 6959 C C . GLU C 1 148 ? 34.032 309.230 212.089 1.00 61.14 148 GLU C C 1
ATOM 6960 O O . GLU C 1 148 ? 32.800 309.219 212.074 1.00 65.42 148 GLU C O 1
ATOM 6966 N N . VAL C 1 149 ? 34.745 309.076 213.199 1.00 61.27 149 VAL C N 1
ATOM 6967 C CA . VAL C 1 149 ? 34.108 308.896 214.496 1.00 60.00 149 VAL C CA 1
ATOM 6968 C C . VAL C 1 149 ? 33.386 310.170 214.911 1.00 59.19 149 VAL C C 1
ATOM 6969 O O . VAL C 1 149 ? 32.238 310.128 215.341 1.00 62.78 149 VAL C O 1
ATOM 6973 N N . MET C 1 150 ? 34.063 311.303 214.765 1.00 68.81 150 MET C N 1
ATOM 6974 C CA . MET C 1 150 ? 33.475 312.601 215.078 1.00 62.57 150 MET C CA 1
ATOM 6975 C C . MET C 1 150 ? 32.154 312.825 214.346 1.00 64.54 150 MET C C 1
ATOM 6976 O O . MET C 1 150 ? 31.167 313.240 214.953 1.00 67.85 150 MET C O 1
ATOM 6981 N N . SER C 1 151 ? 32.141 312.538 213.046 1.00 64.64 151 SER C N 1
ATOM 6982 C CA . SER C 1 151 ? 30.958 312.754 212.214 1.00 60.58 151 SER C CA 1
ATOM 6983 C C . SER C 1 151 ? 29.794 311.867 212.623 1.00 60.82 151 SER C C 1
ATOM 6984 O O . SER C 1 151 ? 28.652 312.323 212.704 1.00 67.50 151 SER C O 1
ATOM 6987 N N . TYR C 1 152 ? 30.086 310.596 212.873 1.00 56.03 152 TYR C N 1
ATOM 6988 C CA . TYR C 1 152 ? 29.042 309.621 213.157 1.00 57.71 152 TYR C CA 1
ATOM 6989 C C . TYR C 1 152 ? 28.404 309.855 214.521 1.00 53.60 152 TYR C C 1
ATOM 6990 O O . TYR C 1 152 ? 27.181 309.811 214.660 1.00 59.05 152 TYR C O 1
ATOM 6999 N N . VAL C 1 153 ? 29.234 310.089 215.530 1.00 51.32 153 VAL C N 1
ATOM 7000 C CA . VAL C 1 153 ? 28.730 310.346 216.873 1.00 61.26 153 VAL C CA 1
ATOM 7001 C C . VAL C 1 153 ? 27.949 311.659 216.914 1.00 70.91 153 VAL C C 1
ATOM 7002 O O . VAL C 1 153 ? 26.955 311.775 217.630 1.00 80.06 153 VAL C O 1
ATOM 7006 N N . ALA C 1 154 ? 28.401 312.644 216.142 1.00 71.89 154 ALA C N 1
ATOM 7007 C CA . ALA C 1 154 ? 27.695 313.917 216.045 1.00 70.55 154 ALA C CA 1
ATOM 7008 C C . ALA C 1 154 ? 26.301 313.697 215.483 1.00 67.53 154 ALA C C 1
ATOM 7009 O O . ALA C 1 154 ? 25.323 314.248 215.990 1.00 67.68 154 ALA C O 1
ATOM 7011 N N . ALA C 1 155 ? 26.218 312.878 214.439 1.00 67.24 155 ALA C N 1
ATOM 7012 C CA . ALA C 1 155 ? 24.937 312.548 213.826 1.00 64.52 155 ALA C CA 1
ATOM 7013 C C . ALA C 1 155 ? 23.997 311.899 214.840 1.00 61.11 155 ALA C C 1
ATOM 7014 O O . ALA C 1 155 ? 22.805 312.197 214.867 1.00 68.69 155 ALA C O 1
ATOM 7016 N N . LEU C 1 156 ? 24.535 311.018 215.678 1.00 64.13 156 LEU C N 1
ATOM 7017 C CA . LEU C 1 156 ? 23.738 310.392 216.732 1.00 64.23 156 LEU C CA 1
ATOM 7018 C C . LEU C 1 156 ? 23.303 311.424 217.760 1.00 59.80 156 LEU C C 1
ATOM 7019 O O . LEU C 1 156 ? 22.200 311.352 218.294 1.00 64.18 156 LEU C O 1
ATOM 7024 N N . ALA C 1 157 ? 24.182 312.381 218.036 1.00 64.38 157 ALA C N 1
ATOM 7025 C CA . ALA C 1 157 ? 23.900 313.418 219.020 1.00 64.35 157 ALA C CA 1
ATOM 7026 C C . ALA C 1 157 ? 22.802 314.348 218.522 1.00 65.57 157 ALA C C 1
ATOM 7027 O O . ALA C 1 157 ? 21.883 314.680 219.266 1.00 70.60 157 ALA C O 1
ATOM 7029 N N . ARG C 1 158 ? 22.903 314.760 217.261 1.00 68.46 158 ARG C N 1
ATOM 7030 C CA . ARG C 1 158 ? 21.909 315.644 216.658 1.00 70.23 158 ARG C CA 1
ATOM 7031 C C . ARG C 1 158 ? 20.550 314.956 216.530 1.00 71.20 158 ARG C C 1
ATOM 7032 O O . ARG C 1 158 ? 19.524 315.532 216.896 1.00 72.80 158 ARG C O 1
ATOM 7040 N N . LEU C 1 159 ? 20.548 313.728 216.017 1.00 68.78 159 LEU C N 1
ATOM 7041 C CA . LEU C 1 159 ? 19.319 312.945 215.895 1.00 67.15 159 LEU C CA 1
ATOM 7042 C C . LEU C 1 159 ? 18.628 312.770 217.244 1.00 71.72 159 LEU C C 1
ATOM 7043 O O . LEU C 1 159 ? 17.407 312.885 217.347 1.00 79.43 159 LEU C O 1
ATOM 7048 N N . SER C 1 160 ? 19.416 312.491 218.277 1.00 69.12 160 SER C N 1
ATOM 7049 C CA . SER C 1 160 ? 18.874 312.307 219.616 1.00 72.82 160 SER C CA 1
ATOM 7050 C C . SER C 1 160 ? 18.258 313.590 220.153 1.00 79.24 160 SER C C 1
ATOM 7051 O O . SER C 1 160 ? 17.160 313.572 220.711 1.00 83.44 160 SER C O 1
ATOM 7054 N N . GLU C 1 161 ? 18.970 314.701 219.976 1.00 79.64 161 GLU C N 1
ATOM 7055 C CA . GLU C 1 161 ? 18.547 315.992 220.512 1.00 77.02 161 GLU C CA 1
ATOM 7056 C C . GLU C 1 161 ? 17.219 316.432 219.907 1.00 72.71 161 GLU C C 1
ATOM 7057 O O . GLU C 1 161 ? 16.434 317.132 220.547 1.00 76.24 161 GLU C O 1
ATOM 7063 N N . LYS C 1 162 ? 16.970 316.007 218.673 1.00 69.27 162 LYS C N 1
ATOM 7064 C CA . LYS C 1 162 ? 15.726 316.334 217.989 1.00 70.52 162 LYS C CA 1
ATOM 7065 C C . LYS C 1 162 ? 14.632 315.327 218.326 1.00 67.75 162 LYS C C 1
ATOM 7066 O O . LYS C 1 162 ? 13.518 315.405 217.803 1.00 70.78 162 LYS C O 1
ATOM 7072 N N . HIS C 1 163 ? 14.965 314.385 219.203 1.00 66.95 163 HIS C N 1
ATOM 7073 C CA . HIS C 1 163 ? 14.023 313.380 219.685 1.00 71.66 163 HIS C CA 1
ATOM 7074 C C . HIS C 1 163 ? 13.397 312.583 218.548 1.00 71.01 163 HIS C C 1
ATOM 7075 O O . HIS C 1 163 ? 12.176 312.467 218.459 1.00 74.06 163 HIS C O 1
ATOM 7082 N N . VAL C 1 164 ? 14.245 312.038 217.682 1.00 74.56 164 VAL C N 1
ATOM 7083 C CA . VAL C 1 164 ? 13.785 311.194 216.586 1.00 71.16 164 VAL C CA 1
ATOM 7084 C C . VAL C 1 164 ? 13.153 309.932 217.153 1.00 69.79 164 VAL C C 1
ATOM 7085 O O . VAL C 1 164 ? 13.656 309.361 218.119 1.00 74.27 164 VAL C O 1
ATOM 7089 N N . ASN C 1 165 ? 12.036 309.511 216.570 1.00 74.96 165 ASN C N 1
ATOM 7090 C CA . ASN C 1 165 ? 11.369 308.302 217.022 1.00 74.77 165 ASN C CA 1
ATOM 7091 C C . ASN C 1 165 ? 12.255 307.078 216.829 1.00 78.77 165 ASN C C 1
ATOM 7092 O O . ASN C 1 165 ? 12.699 306.787 215.718 1.00 82.42 165 ASN C O 1
ATOM 7097 N N . THR C 1 166 ? 12.514 306.375 217.924 1.00 80.02 166 THR C N 1
ATOM 7098 C CA . THR C 1 166 ? 13.383 305.207 217.913 1.00 82.98 166 THR C CA 1
ATOM 7099 C C . THR C 1 166 ? 12.834 304.095 217.019 1.00 79.06 166 THR C C 1
ATOM 7100 O O . THR C 1 166 ? 13.591 303.411 216.332 1.00 85.96 166 THR C O 1
ATOM 7104 N N . LYS C 1 167 ? 11.516 303.930 217.014 1.00 71.64 167 LYS C N 1
ATOM 7105 C CA . LYS C 1 167 ? 10.896 302.797 216.329 1.00 68.67 167 LYS C CA 1
ATOM 7106 C C . LYS C 1 167 ? 10.889 302.942 214.810 1.00 72.70 167 LYS C C 1
ATOM 7107 O O . LYS C 1 167 ? 10.758 301.952 214.091 1.00 79.63 167 LYS C O 1
ATOM 7113 N N . ILE C 1 168 ? 11.019 304.170 214.323 1.00 67.86 168 ILE C N 1
ATOM 7114 C CA . ILE C 1 168 ? 11.127 304.397 212.888 1.00 65.27 168 ILE C CA 1
ATOM 7115 C C . ILE C 1 168 ? 12.595 304.367 212.500 1.00 68.88 168 ILE C C 1
ATOM 7116 O O . ILE C 1 168 ? 13.005 303.625 211.606 1.00 73.72 168 ILE C O 1
ATOM 7121 N N . ILE C 1 169 ? 13.382 305.176 213.197 1.00 67.94 169 ILE C N 1
ATOM 7122 C CA . ILE C 1 169 ? 14.818 305.234 212.988 1.00 65.97 169 ILE C CA 1
ATOM 7123 C C . ILE C 1 169 ? 15.521 304.744 214.244 1.00 65.69 169 ILE C C 1
ATOM 7124 O O . ILE C 1 169 ? 15.433 305.376 215.297 1.00 64.91 169 ILE C O 1
ATOM 7129 N N . ASN C 1 170 ? 16.210 303.613 214.137 1.00 67.55 170 ASN C N 1
ATOM 7130 C CA . ASN C 1 170 ? 16.821 302.997 215.310 1.00 76.12 170 ASN C CA 1
ATOM 7131 C C . ASN C 1 170 ? 18.111 303.691 215.723 1.00 75.65 170 ASN C C 1
ATOM 7132 O O . ASN C 1 170 ? 19.102 303.675 214.995 1.00 73.50 170 ASN C O 1
ATOM 7137 N N . VAL C 1 171 ? 18.082 304.311 216.897 1.00 75.41 171 VAL C N 1
ATOM 7138 C CA . VAL C 1 171 ? 19.255 304.970 217.452 1.00 63.74 171 VAL C CA 1
ATOM 7139 C C . VAL C 1 171 ? 19.552 304.382 218.827 1.00 65.82 171 VAL C C 1
ATOM 7140 O O . VAL C 1 171 ? 18.796 304.583 219.778 1.00 70.42 171 VAL C O 1
ATOM 7144 N N . ASN C 1 172 ? 20.649 303.639 218.921 1.00 62.12 172 ASN C N 1
ATOM 7145 C CA . ASN C 1 172 ? 20.997 302.950 220.156 1.00 66.91 172 ASN C CA 1
ATOM 7146 C C . ASN C 1 172 ? 21.813 303.811 221.108 1.00 64.34 172 ASN C C 1
ATOM 7147 O O . ASN C 1 172 ? 21.968 303.470 222.278 1.00 65.82 172 ASN C O 1
ATOM 7152 N N . ARG C 1 173 ? 22.312 304.931 220.588 1.00 64.29 173 ARG C N 1
ATOM 7153 C CA . ARG C 1 173 ? 23.259 305.819 221.273 1.00 67.05 173 ARG C CA 1
ATOM 7154 C C . ARG C 1 173 ? 24.259 305.062 222.155 1.00 64.56 173 ARG C C 1
ATOM 7155 O O . ARG C 1 173 ? 24.503 305.420 223.308 1.00 62.49 173 ARG C O 1
ATOM 7163 N N . LEU C 1 174 ? 24.830 304.007 221.580 1.00 63.75 174 LEU C N 1
ATOM 7164 C CA . LEU C 1 174 ? 25.924 303.263 222.192 1.00 62.73 174 LEU C CA 1
ATOM 7165 C C . LEU C 1 174 ? 26.973 302.976 221.128 1.00 60.47 174 LEU C C 1
ATOM 7166 O O . LEU C 1 174 ? 26.660 302.438 220.065 1.00 61.96 174 LEU C O 1
ATOM 7171 N N . ILE C 1 175 ? 28.220 303.328 221.421 1.00 59.81 175 ILE C N 1
ATOM 7172 C CA . ILE C 1 175 ? 29.299 303.190 220.452 1.00 56.22 175 ILE C CA 1
ATOM 7173 C C . ILE C 1 175 ? 30.459 302.380 221.007 1.00 58.24 175 ILE C C 1
ATOM 7174 O O . ILE C 1 175 ? 30.940 302.647 222.106 1.00 73.32 175 ILE C O 1
ATOM 7179 N N . LEU C 1 176 ? 30.903 301.387 220.242 1.00 53.35 176 LEU C N 1
ATOM 7180 C CA . LEU C 1 176 ? 31.996 300.519 220.666 1.00 55.99 176 LEU C CA 1
ATOM 7181 C C . LEU C 1 176 ? 33.230 300.713 219.786 1.00 59.47 176 LEU C C 1
ATOM 7182 O O . LEU C 1 176 ? 33.152 300.626 218.562 1.00 61.83 176 LEU C O 1
ATOM 7187 N N . LEU C 1 177 ? 34.367 300.981 220.423 1.00 66.48 177 LEU C N 1
ATOM 7188 C CA . LEU C 1 177 ? 35.630 301.197 219.720 1.00 63.61 177 LEU C CA 1
ATOM 7189 C C . LEU C 1 177 ? 36.641 300.109 220.075 1.00 62.58 177 LEU C C 1
ATOM 7190 O O . LEU C 1 177 ? 36.953 299.904 221.246 1.00 65.90 177 LEU C O 1
ATOM 7195 N N . THR C 1 178 ? 37.157 299.414 219.067 1.00 60.07 178 THR C N 1
ATOM 7196 C CA . THR C 1 178 ? 38.008 298.254 219.320 1.00 57.86 178 THR C CA 1
ATOM 7197 C C . THR C 1 178 ? 39.420 298.448 218.786 1.00 61.19 178 THR C C 1
ATOM 7198 O O . THR C 1 178 ? 39.620 299.055 217.732 1.00 66.39 178 THR C O 1
ATOM 7202 N N . GLY C 1 179 ? 40.399 297.928 219.521 1.00 60.28 179 GLY C N 1
ATOM 7203 C CA . GLY C 1 179 ? 41.787 298.028 219.111 1.00 53.80 179 GLY C CA 1
ATOM 7204 C C . GLY C 1 179 ? 42.756 297.591 220.190 1.00 58.86 179 GLY C C 1
ATOM 7205 O O . GLY C 1 179 ? 42.384 297.486 221.356 1.00 71.55 179 GLY C O 1
ATOM 7206 N N . PRO C 1 180 ? 44.011 297.332 219.804 1.00 58.93 180 PRO C N 1
ATOM 7207 C CA . PRO C 1 180 ? 45.077 296.961 220.740 1.00 64.01 180 PRO C CA 1
ATOM 7208 C C . PRO C 1 180 ? 45.363 298.079 221.747 1.00 73.77 180 PRO C C 1
ATOM 7209 O O . PRO C 1 180 ? 45.116 299.243 221.437 1.00 82.96 180 PRO C O 1
ATOM 7213 N N . PRO C 1 181 ? 45.881 297.726 222.936 1.00 75.96 181 PRO C N 1
ATOM 7214 C CA . PRO C 1 181 ? 46.125 298.611 224.086 1.00 76.36 181 PRO C CA 1
ATOM 7215 C C . PRO C 1 181 ? 46.939 299.883 223.831 1.00 78.73 181 PRO C C 1
ATOM 7216 O O . PRO C 1 181 ? 47.022 300.712 224.736 1.00 91.06 181 PRO C O 1
ATOM 7220 N N . GLY C 1 182 ? 47.528 300.047 222.653 1.00 68.04 182 GLY C N 1
ATOM 7221 C CA . GLY C 1 182 ? 48.380 301.202 222.421 1.00 69.75 182 GLY C CA 1
ATOM 7222 C C . GLY C 1 182 ? 47.779 302.323 221.592 1.00 65.07 182 GLY C C 1
ATOM 7223 O O . GLY C 1 182 ? 48.366 303.401 221.470 1.00 68.64 182 GLY C O 1
ATOM 7224 N N . THR C 1 183 ? 46.601 302.080 221.031 1.00 59.72 183 THR C N 1
ATOM 7225 C CA . THR C 1 183 ? 46.036 302.979 220.030 1.00 58.63 183 THR C CA 1
ATOM 7226 C C . THR C 1 183 ? 45.231 304.142 220.605 1.00 59.45 183 THR C C 1
ATOM 7227 O O . THR C 1 183 ? 44.560 304.862 219.864 1.00 51.67 183 THR C O 1
ATOM 7231 N N . GLY C 1 184 ? 45.300 304.323 221.920 1.00 67.19 184 GLY C N 1
ATOM 7232 C CA . GLY C 1 184 ? 44.639 305.436 222.582 1.00 56.80 184 GLY C CA 1
ATOM 7233 C C . GLY C 1 184 ? 43.139 305.508 222.369 1.00 62.34 184 GLY C C 1
ATOM 7234 O O . GLY C 1 184 ? 42.616 306.540 221.953 1.00 67.54 184 GLY C O 1
ATOM 7235 N N . LYS C 1 185 ? 42.438 304.418 222.661 1.00 51.89 185 LYS C N 1
ATOM 7236 C CA . LYS C 1 185 ? 40.997 304.390 222.461 1.00 48.94 185 LYS C CA 1
ATOM 7237 C C . LYS C 1 185 ? 40.263 305.258 223.479 1.00 61.58 185 LYS C C 1
ATOM 7238 O O . LYS C 1 185 ? 39.393 306.048 223.109 1.00 65.13 185 LYS C O 1
ATOM 7244 N N . THR C 1 186 ? 40.611 305.118 224.756 1.00 66.56 186 THR C N 1
ATOM 7245 C CA . THR C 1 186 ? 39.884 305.820 225.812 1.00 68.46 186 THR C CA 1
ATOM 7246 C C . THR C 1 186 ? 40.107 307.327 225.728 1.00 70.89 186 THR C C 1
ATOM 7247 O O . THR C 1 186 ? 39.235 308.113 226.096 1.00 78.97 186 THR C O 1
ATOM 7251 N N . SER C 1 187 ? 41.276 307.726 225.241 1.00 69.41 187 SER C N 1
ATOM 7252 C CA . SER C 1 187 ? 41.568 309.138 225.038 1.00 64.34 187 SER C CA 1
ATOM 7253 C C . SER C 1 187 ? 40.679 309.708 223.940 1.00 65.87 187 SER C C 1
ATOM 7254 O O . SER C 1 187 ? 40.163 310.821 224.057 1.00 66.86 187 SER C O 1
ATOM 7257 N N . LEU C 1 188 ? 40.498 308.929 222.878 1.00 63.86 188 LEU C N 1
ATOM 7258 C CA . LEU C 1 188 ? 39.671 309.340 221.751 1.00 60.40 188 LEU C CA 1
ATOM 7259 C C . LEU C 1 188 ? 38.237 309.590 222.203 1.00 63.15 188 LEU C C 1
ATOM 7260 O O . LEU C 1 188 ? 37.589 310.526 221.740 1.00 65.14 188 LEU C O 1
ATOM 7265 N N . CYS C 1 189 ? 37.750 308.747 223.108 1.00 65.34 189 CYS C N 1
ATOM 7266 C CA . CYS C 1 189 ? 36.408 308.900 223.656 1.00 54.98 189 CYS C CA 1
ATOM 7267 C C . CYS C 1 189 ? 36.311 310.165 224.498 1.00 57.76 189 CYS C C 1
ATOM 7268 O O . CYS C 1 189 ? 35.320 310.894 224.434 1.00 57.00 189 CYS C O 1
ATOM 7271 N N . LYS C 1 190 ? 37.350 310.416 225.288 1.00 62.76 190 LYS C N 1
ATOM 7272 C CA . LYS C 1 190 ? 37.407 311.602 226.133 1.00 68.02 190 LYS C CA 1
ATOM 7273 C C . LYS C 1 190 ? 37.415 312.879 225.298 1.00 69.02 190 LYS C C 1
ATOM 7274 O O . LYS C 1 190 ? 36.662 313.814 225.568 1.00 73.32 190 LYS C O 1
ATOM 7280 N N . GLY C 1 191 ? 38.270 312.911 224.281 1.00 63.00 191 GLY C N 1
ATOM 7281 C CA . GLY C 1 191 ? 38.381 314.075 223.423 1.00 59.71 191 GLY C CA 1
ATOM 7282 C C . GLY C 1 191 ? 37.132 314.279 222.594 1.00 65.51 191 GLY C C 1
ATOM 7283 O O . GLY C 1 191 ? 36.806 315.399 222.204 1.00 75.85 191 GLY C O 1
ATOM 7284 N N . LEU C 1 192 ? 36.430 313.183 222.330 1.00 68.47 192 LEU C N 1
ATOM 7285 C CA . LEU C 1 192 ? 35.199 313.221 221.554 1.00 65.48 192 LEU C CA 1
ATOM 7286 C C . LEU C 1 192 ? 34.061 313.821 222.367 1.00 65.87 192 LEU C C 1
ATOM 7287 O O . LEU C 1 192 ? 33.279 314.625 221.862 1.00 65.96 192 LEU C O 1
ATOM 7292 N N . ALA C 1 193 ? 33.971 313.418 223.630 1.00 64.62 193 ALA C N 1
ATOM 7293 C CA . ALA C 1 193 ? 32.939 313.924 224.523 1.00 58.92 193 ALA C CA 1
ATOM 7294 C C . ALA C 1 193 ? 33.178 315.395 224.842 1.00 60.94 193 ALA C C 1
ATOM 7295 O O . ALA C 1 193 ? 32.233 316.162 225.033 1.00 65.06 193 ALA C O 1
ATOM 7297 N N . GLN C 1 194 ? 34.449 315.782 224.896 1.00 61.24 194 GLN C N 1
ATOM 7298 C CA . GLN C 1 194 ? 34.819 317.170 225.142 1.00 56.43 194 GLN C CA 1
ATOM 7299 C C . GLN C 1 194 ? 34.295 318.063 224.026 1.00 65.30 194 GLN C C 1
ATOM 7300 O O . GLN C 1 194 ? 33.621 319.062 224.279 1.00 72.30 194 GLN C O 1
ATOM 7306 N N . HIS C 1 195 ? 34.596 317.689 222.788 1.00 68.07 195 HIS C N 1
ATOM 7307 C CA . HIS C 1 195 ? 34.196 318.486 221.634 1.00 69.96 195 HIS C CA 1
ATOM 7308 C C . HIS C 1 195 ? 32.686 318.466 221.400 1.00 67.07 195 HIS C C 1
ATOM 7309 O O . HIS C 1 195 ? 32.128 319.428 220.874 1.00 73.88 195 HIS C O 1
ATOM 7316 N N . LEU C 1 196 ? 32.025 317.382 221.793 1.00 63.76 196 LEU C N 1
ATOM 7317 C CA . LEU C 1 196 ? 30.577 317.297 221.635 1.00 62.04 196 LEU C CA 1
ATOM 7318 C C . LEU C 1 196 ? 29.868 318.262 222.574 1.00 63.67 196 LEU C C 1
ATOM 7319 O O . LEU C 1 196 ? 28.884 318.898 222.196 1.00 70.87 196 LEU C O 1
ATOM 7324 N N . SER C 1 197 ? 30.370 318.369 223.799 1.00 61.74 197 SER C N 1
ATOM 7325 C CA . SER C 1 197 ? 29.814 319.301 224.772 1.00 66.25 197 SER C CA 1
ATOM 7326 C C . SER C 1 197 ? 29.914 320.743 224.274 1.00 69.37 197 SER C C 1
ATOM 7327 O O . SER C 1 197 ? 29.067 321.579 224.589 1.00 78.48 197 SER C O 1
ATOM 7330 N N . ILE C 1 198 ? 30.950 321.024 223.490 1.00 66.81 198 ILE C N 1
ATOM 7331 C CA . ILE C 1 198 ? 31.153 322.357 222.936 1.00 67.50 198 ILE C CA 1
ATOM 7332 C C . ILE C 1 198 ? 30.296 322.567 221.687 1.00 79.23 198 ILE C C 1
ATOM 7333 O O . ILE C 1 198 ? 29.724 323.638 221.493 1.00 92.62 198 ILE C O 1
ATOM 7338 N N . ARG C 1 199 ? 30.199 321.541 220.849 1.00 81.00 199 ARG C N 1
ATOM 7339 C CA . ARG C 1 199 ? 29.377 321.617 219.644 1.00 90.56 199 ARG C CA 1
ATOM 7340 C C . ARG C 1 199 ? 27.884 321.694 219.983 1.00 88.61 199 ARG C C 1
ATOM 7341 O O . ARG C 1 199 ? 27.115 322.354 219.283 1.00 91.79 199 ARG C O 1
ATOM 7349 N N . MET C 1 200 ? 27.481 321.020 221.058 1.00 83.14 200 MET C N 1
ATOM 7350 C CA . MET C 1 200 ? 26.086 321.033 221.499 1.00 80.58 200 MET C CA 1
ATOM 7351 C C . MET C 1 200 ? 25.877 322.038 222.626 1.00 84.07 200 MET C C 1
ATOM 7352 O O . MET C 1 200 ? 24.970 321.884 223.444 1.00 89.56 200 MET C O 1
ATOM 7357 N N . ASN C 1 201 ? 26.719 323.065 222.661 1.00 83.52 201 ASN C N 1
ATOM 7358 C CA . ASN C 1 201 ? 26.693 324.061 223.728 1.00 85.02 201 ASN C CA 1
ATOM 7359 C C . ASN C 1 201 ? 25.369 324.815 223.827 1.00 87.71 201 ASN C C 1
ATOM 7360 O O . ASN C 1 201 ? 24.887 325.108 224.923 1.00 84.80 201 ASN C O 1
ATOM 7365 N N . ASP C 1 202 ? 24.791 325.135 222.675 1.00 91.23 202 ASP C N 1
ATOM 7366 C CA . ASP C 1 202 ? 23.533 325.867 222.630 1.00 99.76 202 ASP C CA 1
ATOM 7367 C C . ASP C 1 202 ? 22.366 324.995 223.077 1.00 95.13 202 ASP C C 1
ATOM 7368 O O . ASP C 1 202 ? 21.440 325.467 223.736 1.00 100.99 202 ASP C O 1
ATOM 7373 N N . LYS C 1 203 ? 22.420 323.718 222.720 1.00 84.07 203 LYS C N 1
ATOM 7374 C CA . LYS C 1 203 ? 21.339 322.798 223.038 1.00 79.65 203 LYS C CA 1
ATOM 7375 C C . LYS C 1 203 ? 21.440 322.282 224.470 1.00 78.33 203 LYS C C 1
ATOM 7376 O O . LYS C 1 203 ? 20.426 322.086 225.135 1.00 81.12 203 LYS C O 1
ATOM 7382 N N . TYR C 1 204 ? 22.663 322.070 224.946 1.00 88.04 204 TYR C N 1
ATOM 7383 C CA . TYR C 1 204 ? 22.875 321.564 226.301 1.00 91.47 204 TYR C CA 1
ATOM 7384 C C . TYR C 1 204 ? 23.588 322.581 227.192 1.00 91.40 204 TYR C C 1
ATOM 7385 O O . TYR C 1 204 ? 24.674 323.058 226.864 1.00 94.03 204 TYR C O 1
ATOM 7394 N N . SER C 1 205 ? 22.968 322.903 228.323 1.00 90.93 205 SER C N 1
ATOM 7395 C CA . SER C 1 205 ? 23.538 323.855 229.269 1.00 93.06 205 SER C CA 1
ATOM 7396 C C . SER C 1 205 ? 24.727 323.250 230.003 1.00 91.10 205 SER C C 1
ATOM 7397 O O . SER C 1 205 ? 25.763 323.894 230.168 1.00 93.57 205 SER C O 1
ATOM 7400 N N . LYS C 1 206 ? 24.564 322.006 230.442 1.00 89.13 206 LYS C N 1
ATOM 7401 C CA . LYS C 1 206 ? 25.583 321.317 231.225 1.00 87.12 206 LYS C CA 1
ATOM 7402 C C . LYS C 1 206 ? 25.970 319.988 230.582 1.00 76.57 206 LYS C C 1
ATOM 7403 O O . LYS C 1 206 ? 25.148 319.341 229.932 1.00 73.14 206 LYS C O 1
ATOM 7409 N N . SER C 1 207 ? 27.223 319.583 230.766 1.00 71.50 207 SER C N 1
ATOM 7410 C CA . SER C 1 207 ? 27.695 318.306 230.243 1.00 68.92 207 SER C CA 1
ATOM 7411 C C . SER C 1 207 ? 28.567 317.589 231.271 1.00 65.16 207 SER C C 1
ATOM 7412 O O . SER C 1 207 ? 29.447 318.196 231.880 1.00 63.72 207 SER C O 1
ATOM 7415 N N . VAL C 1 208 ? 28.321 316.297 231.459 1.00 66.84 208 VAL C N 1
ATOM 7416 C CA . VAL C 1 208 ? 29.035 315.523 232.469 1.00 73.25 208 VAL C CA 1
ATOM 7417 C C . VAL C 1 208 ? 29.339 314.105 231.968 1.00 70.28 208 VAL C C 1
ATOM 7418 O O . VAL C 1 208 ? 28.519 313.494 231.283 1.00 72.55 208 VAL C O 1
ATOM 7422 N N . MET C 1 209 ? 30.524 313.592 232.292 1.00 66.04 209 MET C N 1
ATOM 7423 C CA . MET C 1 209 ? 30.915 312.248 231.865 1.00 65.98 209 MET C CA 1
ATOM 7424 C C . MET C 1 209 ? 31.348 311.357 233.026 1.00 69.53 209 MET C C 1
ATOM 7425 O O . MET C 1 209 ? 32.109 311.778 233.896 1.00 71.92 209 MET C O 1
ATOM 7430 N N . LEU C 1 210 ? 30.862 310.119 233.024 1.00 73.74 210 LEU C N 1
ATOM 7431 C CA . LEU C 1 210 ? 31.299 309.124 233.994 1.00 75.38 210 LEU C CA 1
ATOM 7432 C C . LEU C 1 210 ? 32.132 308.042 233.318 1.00 79.99 210 LEU C C 1
ATOM 7433 O O . LEU C 1 210 ? 31.692 307.426 232.344 1.00 78.75 210 LEU C O 1
ATOM 7438 N N . GLU C 1 211 ? 33.334 307.813 233.838 1.00 82.72 211 GLU C N 1
ATOM 7439 C CA . GLU C 1 211 ? 34.213 306.781 233.303 1.00 76.63 211 GLU C CA 1
ATOM 7440 C C . GLU C 1 211 ? 34.273 305.595 234.251 1.00 71.59 211 GLU C C 1
ATOM 7441 O O . GLU C 1 211 ? 34.596 305.746 235.429 1.00 74.08 211 GLU C O 1
ATOM 7447 N N . ILE C 1 212 ? 33.956 304.415 233.731 1.00 73.02 212 ILE C N 1
ATOM 7448 C CA . ILE C 1 212 ? 33.916 303.213 234.546 1.00 82.00 212 ILE C CA 1
ATOM 7449 C C . ILE C 1 212 ? 34.972 302.215 234.096 1.00 92.42 212 ILE C C 1
ATOM 7450 O O . ILE C 1 212 ? 35.254 302.096 232.903 1.00 86.71 212 ILE C O 1
ATOM 7455 N N . ASN C 1 213 ? 35.561 301.525 235.069 1.00 109.66 213 ASN C N 1
ATOM 7456 C CA . ASN C 1 213 ? 36.390 300.346 234.835 1.00 120.55 213 ASN C CA 1
ATOM 7457 C C . ASN C 1 213 ? 37.725 300.662 234.177 1.00 117.70 213 ASN C C 1
ATOM 7458 O O . ASN C 1 213 ? 38.168 299.940 233.286 1.00 118.34 213 ASN C O 1
ATOM 7463 N N . SER C 1 214 ? 38.370 301.737 234.614 1.00 115.36 214 SER C N 1
ATOM 7464 C CA . SER C 1 214 ? 39.670 302.095 234.060 1.00 116.70 214 SER C CA 1
ATOM 7465 C C . SER C 1 214 ? 40.763 301.890 235.109 1.00 128.62 214 SER C C 1
ATOM 7466 O O . SER C 1 214 ? 40.960 302.738 235.978 1.00 135.51 214 SER C O 1
ATOM 7469 N N . HIS C 1 215 ? 41.475 300.768 235.030 1.00 128.85 215 HIS C N 1
ATOM 7470 C CA . HIS C 1 215 ? 41.283 299.780 233.973 1.00 123.91 215 HIS C CA 1
ATOM 7471 C C . HIS C 1 215 ? 41.091 298.371 234.536 1.00 126.98 215 HIS C C 1
ATOM 7472 O O . HIS C 1 215 ? 41.985 297.828 235.190 1.00 128.88 215 HIS C O 1
ATOM 7474 N N . SER C 1 216 ? 39.919 297.793 234.273 1.00 127.84 216 SER C N 1
ATOM 7475 C CA . SER C 1 216 ? 39.546 296.432 234.701 1.00 131.12 216 SER C CA 1
ATOM 7476 C C . SER C 1 216 ? 39.478 296.291 236.228 1.00 131.48 216 SER C C 1
ATOM 7477 O O . SER C 1 216 ? 39.717 295.212 236.769 1.00 134.44 216 SER C O 1
ATOM 7480 N N . LEU C 1 217 ? 39.124 297.377 236.915 1.00 126.85 217 LEU C N 1
ATOM 7481 C CA . LEU C 1 217 ? 39.269 297.435 238.373 1.00 121.47 217 LEU C CA 1
ATOM 7482 C C . LEU C 1 217 ? 38.046 296.938 239.153 1.00 120.16 217 LEU C C 1
ATOM 7483 O O . LEU C 1 217 ? 38.181 296.470 240.283 1.00 121.53 217 LEU C O 1
ATOM 7488 N N . PHE C 1 218 ? 36.863 297.030 238.550 1.00 119.97 218 PHE C N 1
ATOM 7489 C CA . PHE C 1 218 ? 35.614 296.751 239.256 1.00 127.08 218 PHE C CA 1
ATOM 7490 C C . PHE C 1 218 ? 35.312 295.263 239.425 1.00 134.73 218 PHE C C 1
ATOM 7491 O O . PHE C 1 218 ? 34.753 294.847 240.442 1.00 141.04 218 PHE C O 1
ATOM 7499 N N . SER C 1 219 ? 35.669 294.464 238.425 1.00 132.83 219 SER C N 1
ATOM 7500 C CA . SER C 1 219 ? 35.422 293.028 238.483 1.00 132.98 219 SER C CA 1
ATOM 7501 C C . SER C 1 219 ? 36.249 292.392 239.599 1.00 140.45 219 SER C C 1
ATOM 7502 O O . SER C 1 219 ? 35.740 291.590 240.386 1.00 141.92 219 SER C O 1
ATOM 7505 N N . LYS C 1 220 ? 37.519 292.779 239.672 1.00 143.60 220 LYS C N 1
ATOM 7506 C CA . LYS C 1 220 ? 38.438 292.253 240.675 1.00 146.93 220 LYS C CA 1
ATOM 7507 C C . LYS C 1 220 ? 38.041 292.640 242.101 1.00 154.16 220 LYS C C 1
ATOM 7508 O O . LYS C 1 220 ? 38.345 291.911 243.047 1.00 163.23 220 LYS C O 1
ATOM 7510 N N . TRP C 1 221 ? 37.375 293.787 242.240 1.00 149.69 221 TRP C N 1
ATOM 7511 C CA . TRP C 1 221 ? 36.983 294.350 243.538 1.00 149.68 221 TRP C CA 1
ATOM 7512 C C . TRP C 1 221 ? 36.339 293.342 244.499 1.00 151.75 221 TRP C C 1
ATOM 7513 O O . TRP C 1 221 ? 36.510 293.433 245.714 1.00 153.19 221 TRP C O 1
ATOM 7515 N N . PHE C 1 222 ? 35.583 292.398 243.949 1.00 150.31 222 PHE C N 1
ATOM 7516 C CA . PHE C 1 222 ? 35.102 291.251 244.710 1.00 151.04 222 PHE C CA 1
ATOM 7517 C C . PHE C 1 222 ? 35.550 289.982 243.997 1.00 149.36 222 PHE C C 1
ATOM 7518 O O . PHE C 1 222 ? 36.126 289.080 244.601 1.00 150.71 222 PHE C O 1
ATOM 7520 N N . GLY C 1 226 ? 28.785 294.672 241.388 1.00 119.83 226 GLY C N 1
ATOM 7521 C CA . GLY C 1 226 ? 28.501 294.718 242.808 1.00 127.61 226 GLY C CA 1
ATOM 7522 C C . GLY C 1 226 ? 27.268 295.539 243.130 1.00 132.59 226 GLY C C 1
ATOM 7523 O O . GLY C 1 226 ? 26.445 295.812 242.257 1.00 127.00 226 GLY C O 1
ATOM 7524 N N . LYS C 1 227 ? 27.136 295.932 244.392 1.00 140.10 227 LYS C N 1
ATOM 7525 C CA . LYS C 1 227 ? 26.010 296.756 244.823 1.00 139.88 227 LYS C CA 1
ATOM 7526 C C . LYS C 1 227 ? 26.200 298.201 244.378 1.00 139.24 227 LYS C C 1
ATOM 7527 O O . LYS C 1 227 ? 25.233 298.941 244.200 1.00 139.72 227 LYS C O 1
ATOM 7529 N N . LEU C 1 228 ? 27.457 298.590 244.190 1.00 136.07 228 LEU C N 1
ATOM 7530 C CA . LEU C 1 228 ? 27.796 299.967 243.852 1.00 130.93 228 LEU C CA 1
ATOM 7531 C C . LEU C 1 228 ? 27.394 300.347 242.431 1.00 127.97 228 LEU C C 1
ATOM 7532 O O . LEU C 1 228 ? 27.061 301.503 242.172 1.00 128.81 228 LEU C O 1
ATOM 7537 N N . VAL C 1 229 ? 27.423 299.383 241.514 1.00 124.42 229 VAL C N 1
ATOM 7538 C CA . VAL C 1 229 ? 27.126 299.678 240.115 1.00 119.23 229 VAL C CA 1
ATOM 7539 C C . VAL C 1 229 ? 25.681 300.143 239.959 1.00 115.96 229 VAL C C 1
ATOM 7540 O O . VAL C 1 229 ? 25.389 301.002 239.134 1.00 111.12 229 VAL C O 1
ATOM 7544 N N . GLN C 1 230 ? 24.780 299.599 240.769 1.00 117.83 230 GLN C N 1
ATOM 7545 C CA . GLN C 1 230 ? 23.399 300.046 240.731 1.00 119.92 230 GLN C CA 1
ATOM 7546 C C . GLN C 1 230 ? 23.320 301.469 241.267 1.00 126.94 230 GLN C C 1
ATOM 7547 O O . GLN C 1 230 ? 22.577 302.298 240.746 1.00 129.68 230 GLN C O 1
ATOM 7553 N N . LYS C 1 231 ? 24.118 301.747 242.294 1.00 127.94 231 LYS C N 1
ATOM 7554 C CA . LYS C 1 231 ? 24.108 303.048 242.951 1.00 124.11 231 LYS C CA 1
ATOM 7555 C C . LYS C 1 231 ? 24.635 304.156 242.043 1.00 118.05 231 LYS C C 1
ATOM 7556 O O . LYS C 1 231 ? 23.988 305.188 241.875 1.00 117.20 231 LYS C O 1
ATOM 7562 N N . MET C 1 232 ? 25.809 303.941 241.457 1.00 114.41 232 MET C N 1
ATOM 7563 C CA . MET C 1 232 ? 26.429 304.961 240.619 1.00 111.46 232 MET C CA 1
ATOM 7564 C C . MET C 1 232 ? 25.612 305.226 239.361 1.00 101.10 232 MET C C 1
ATOM 7565 O O . MET C 1 232 ? 25.577 306.350 238.866 1.00 95.73 232 MET C O 1
ATOM 7570 N N . PHE C 1 233 ? 24.953 304.192 238.848 1.00 95.82 233 PHE C N 1
ATOM 7571 C CA . PHE C 1 233 ? 24.089 304.353 237.687 1.00 91.97 233 PHE C CA 1
ATOM 7572 C C . PHE C 1 233 ? 22.811 305.096 238.062 1.00 96.51 233 PHE C C 1
ATOM 7573 O O . PHE C 1 233 ? 22.218 305.783 237.231 1.00 97.18 233 PHE C O 1
ATOM 7581 N N . ASP C 1 234 ? 22.393 304.957 239.318 1.00 100.88 234 ASP C N 1
ATOM 7582 C CA . ASP C 1 234 ? 21.237 305.691 239.821 1.00 104.29 234 ASP C CA 1
ATOM 7583 C C . ASP C 1 234 ? 21.533 307.185 239.904 1.00 102.14 234 ASP C C 1
ATOM 7584 O O . ASP C 1 234 ? 20.646 308.016 239.711 1.00 101.89 234 ASP C O 1
ATOM 7589 N N . GLN C 1 235 ? 22.784 307.523 240.201 1.00 102.09 235 GLN C N 1
ATOM 7590 C CA . GLN C 1 235 ? 23.188 308.919 240.297 1.00 101.12 235 GLN C CA 1
ATOM 7591 C C . GLN C 1 235 ? 23.241 309.541 238.906 1.00 97.05 235 GLN C C 1
ATOM 7592 O O . GLN C 1 235 ? 22.908 310.714 238.730 1.00 96.16 235 GLN C O 1
ATOM 7598 N N . ILE C 1 236 ? 23.657 308.748 237.921 1.00 94.68 236 ILE C N 1
ATOM 7599 C CA . ILE C 1 236 ? 23.639 309.184 236.528 1.00 93.48 236 ILE C CA 1
ATOM 7600 C C . ILE C 1 236 ? 22.216 309.508 236.103 1.00 95.62 236 ILE C C 1
ATOM 7601 O O . ILE C 1 236 ? 21.960 310.535 235.475 1.00 91.20 236 ILE C O 1
ATOM 7606 N N . ASP C 1 237 ? 21.299 308.611 236.455 1.00 105.92 237 ASP C N 1
ATOM 7607 C CA . ASP C 1 237 ? 19.878 308.779 236.174 1.00 114.97 237 ASP C CA 1
ATOM 7608 C C . ASP C 1 237 ? 19.361 310.101 236.736 1.00 115.93 237 ASP C C 1
ATOM 7609 O O . ASP C 1 237 ? 18.572 310.794 236.094 1.00 115.65 237 ASP C O 1
ATOM 7614 N N . GLU C 1 238 ? 19.820 310.443 237.937 1.00 119.10 238 GLU C N 1
ATOM 7615 C CA . GLU C 1 238 ? 19.447 311.697 238.582 1.00 123.90 238 GLU C CA 1
ATOM 7616 C C . GLU C 1 238 ? 19.979 312.884 237.788 1.00 121.41 238 GLU C C 1
ATOM 7617 O O . GLU C 1 238 ? 19.271 313.868 237.572 1.00 123.77 238 GLU C O 1
ATOM 7623 N N . LEU C 1 239 ? 21.233 312.784 237.360 1.00 114.68 239 LEU C N 1
ATOM 7624 C CA . LEU C 1 239 ? 21.842 313.817 236.531 1.00 105.86 239 LEU C CA 1
ATOM 7625 C C . LEU C 1 239 ? 21.189 313.872 235.156 1.00 105.09 239 LEU C C 1
ATOM 7626 O O . LEU C 1 239 ? 21.020 314.947 234.582 1.00 106.67 239 LEU C O 1
ATOM 7631 N N . ALA C 1 240 ? 20.818 312.706 234.635 1.00 100.94 240 ALA C N 1
ATOM 7632 C CA . ALA C 1 240 ? 20.229 312.612 233.303 1.00 94.38 240 ALA C CA 1
ATOM 7633 C C . ALA C 1 240 ? 18.769 313.051 233.299 1.00 98.84 240 ALA C C 1
ATOM 7634 O O . ALA C 1 240 ? 18.170 313.221 232.236 1.00 96.82 240 ALA C O 1
ATOM 7636 N N . GLU C 1 241 ? 18.200 313.229 234.488 1.00 103.44 241 GLU C N 1
ATOM 7637 C CA . GLU C 1 241 ? 16.821 313.689 234.617 1.00 106.95 241 GLU C CA 1
ATOM 7638 C C . GLU C 1 241 ? 16.684 315.099 234.058 1.00 103.07 241 GLU C C 1
ATOM 7639 O O . GLU C 1 241 ? 15.672 315.441 233.446 1.00 103.97 241 GLU C O 1
ATOM 7645 N N . ASP C 1 242 ? 17.712 315.912 234.272 1.00 103.08 242 ASP C N 1
ATOM 7646 C CA . ASP C 1 242 ? 17.775 317.240 233.679 1.00 106.11 242 ASP C CA 1
ATOM 7647 C C . ASP C 1 242 ? 17.906 317.109 232.166 1.00 107.95 242 ASP C C 1
ATOM 7648 O O . ASP C 1 242 ? 18.877 316.541 231.669 1.00 110.83 242 ASP C O 1
ATOM 7653 N N . GLU C 1 243 ? 16.926 317.634 231.438 1.00 109.79 243 GLU C N 1
ATOM 7654 C CA . GLU C 1 243 ? 16.917 317.534 229.982 1.00 109.92 243 GLU C CA 1
ATOM 7655 C C . GLU C 1 243 ? 18.019 318.370 229.339 1.00 100.61 243 GLU C C 1
ATOM 7656 O O . GLU C 1 243 ? 18.557 318.001 228.296 1.00 98.70 243 GLU C O 1
ATOM 7662 N N . LYS C 1 244 ? 18.353 319.495 229.961 1.00 96.59 244 LYS C N 1
ATOM 7663 C CA . LYS C 1 244 ? 19.390 320.373 229.435 1.00 97.25 244 LYS C CA 1
ATOM 7664 C C . LYS C 1 244 ? 20.783 319.764 229.587 1.00 97.68 244 LYS C C 1
ATOM 7665 O O . LYS C 1 244 ? 21.731 320.206 228.940 1.00 95.55 244 LYS C O 1
ATOM 7671 N N . CYS C 1 245 ? 20.908 318.757 230.447 1.00 95.50 245 CYS C N 1
ATOM 7672 C CA . CYS C 1 245 ? 22.213 318.167 230.730 1.00 89.85 245 CYS C CA 1
ATOM 7673 C C . CYS C 1 245 ? 22.608 317.111 229.701 1.00 87.32 245 CYS C C 1
ATOM 7674 O O . CYS C 1 245 ? 21.776 316.320 229.254 1.00 90.64 245 CYS C O 1
ATOM 7677 N N . MET C 1 246 ? 23.886 317.108 229.333 1.00 79.80 246 MET C N 1
ATOM 7678 C CA . MET C 1 246 ? 24.424 316.117 228.410 1.00 72.65 246 MET C CA 1
ATOM 7679 C C . MET C 1 246 ? 25.261 315.090 229.165 1.00 70.18 246 MET C C 1
ATOM 7680 O O . MET C 1 246 ? 26.249 315.440 229.811 1.00 70.46 246 MET C O 1
ATOM 7685 N N . VAL C 1 247 ? 24.871 313.824 229.078 1.00 68.29 247 VAL C N 1
ATOM 7686 C CA . VAL C 1 247 ? 25.522 312.778 229.860 1.00 66.61 247 VAL C CA 1
ATOM 7687 C C . VAL C 1 247 ? 26.330 311.806 229.000 1.00 65.42 247 VAL C C 1
ATOM 7688 O O . VAL C 1 247 ? 25.809 311.215 228.055 1.00 64.45 247 VAL C O 1
ATOM 7692 N N . PHE C 1 248 ? 27.606 311.648 229.336 1.00 66.83 248 PHE C N 1
ATOM 7693 C CA . PHE C 1 248 ? 28.462 310.668 228.676 1.00 61.79 248 PHE C CA 1
ATOM 7694 C C . PHE C 1 248 ? 28.843 309.552 229.639 1.00 62.00 248 PHE C C 1
ATOM 7695 O O . PHE C 1 248 ? 29.200 309.809 230.787 1.00 70.29 248 PHE C O 1
ATOM 7703 N N . VAL C 1 249 ? 28.772 308.312 229.171 1.00 60.59 249 VAL C N 1
ATOM 7704 C CA . VAL C 1 249 ? 29.226 307.181 229.970 1.00 65.51 249 VAL C CA 1
ATOM 7705 C C . VAL C 1 249 ? 30.289 306.387 229.210 1.00 66.05 249 VAL C C 1
ATOM 7706 O O . VAL C 1 249 ? 30.010 305.795 228.168 1.00 67.76 249 VAL C O 1
ATOM 7710 N N . LEU C 1 250 ? 31.511 306.384 229.736 1.00 67.46 250 LEU C N 1
ATOM 7711 C CA . LEU C 1 250 ? 32.626 305.703 229.084 1.00 66.20 250 LEU C CA 1
ATOM 7712 C C . LEU C 1 250 ? 33.048 304.441 229.833 1.00 68.00 250 LEU C C 1
ATOM 7713 O O . LEU C 1 250 ? 33.595 304.510 230.933 1.00 69.95 250 LEU C O 1
ATOM 7718 N N . ILE C 1 251 ? 32.790 303.290 229.219 1.00 67.49 251 ILE C N 1
ATOM 7719 C CA . ILE C 1 251 ? 33.190 302.003 229.774 1.00 66.06 251 ILE C CA 1
ATOM 7720 C C . ILE C 1 251 ? 34.337 301.413 228.963 1.00 73.40 251 ILE C C 1
ATOM 7721 O O . ILE C 1 251 ? 34.153 301.044 227.804 1.00 80.87 251 ILE C O 1
ATOM 7726 N N . ASP C 1 252 ? 35.519 301.322 229.563 1.00 73.28 252 ASP C N 1
ATOM 7727 C CA . ASP C 1 252 ? 36.674 300.791 228.847 1.00 74.17 252 ASP C CA 1
ATOM 7728 C C . ASP C 1 252 ? 37.074 299.410 229.352 1.00 75.57 252 ASP C C 1
ATOM 7729 O O . ASP C 1 252 ? 36.717 299.019 230.467 1.00 78.66 252 ASP C O 1
ATOM 7734 N N . GLU C 1 253 ? 37.815 298.686 228.514 1.00 79.38 253 GLU C N 1
ATOM 7735 C CA . GLU C 1 253 ? 38.221 297.308 228.782 1.00 91.61 253 GLU C CA 1
ATOM 7736 C C . GLU C 1 253 ? 37.017 296.437 229.137 1.00 94.65 253 GLU C C 1
ATOM 7737 O O . GLU C 1 253 ? 36.955 295.846 230.217 1.00 103.85 253 GLU C O 1
ATOM 7743 N N . VAL C 1 254 ? 36.064 296.370 228.213 1.00 88.40 254 VAL C N 1
ATOM 7744 C CA . VAL C 1 254 ? 34.835 295.610 228.407 1.00 86.55 254 VAL C CA 1
ATOM 7745 C C . VAL C 1 254 ? 35.129 294.118 228.552 1.00 96.04 254 VAL C C 1
ATOM 7746 O O . VAL C 1 254 ? 34.451 293.405 229.295 1.00 107.14 254 VAL C O 1
ATOM 7750 N N . GLU C 1 255 ? 36.161 293.661 227.850 1.00 89.97 255 GLU C N 1
ATOM 7751 C CA . GLU C 1 255 ? 36.557 292.256 227.862 1.00 88.93 255 GLU C CA 1
ATOM 7752 C C . GLU C 1 255 ? 36.855 291.733 229.267 1.00 84.79 255 GLU C C 1
ATOM 7753 O O . GLU C 1 255 ? 37.084 292.507 230.197 1.00 79.63 255 GLU C O 1
ATOM 7759 N N . ILE C 1 274 ? 28.441 286.180 236.909 1.00 140.49 274 ILE C N 1
ATOM 7760 C CA . ILE C 1 274 ? 27.501 286.344 235.807 1.00 137.20 274 ILE C CA 1
ATOM 7761 C C . ILE C 1 274 ? 26.404 287.343 236.156 1.00 133.76 274 ILE C C 1
ATOM 7762 O O . ILE C 1 274 ? 25.818 287.965 235.271 1.00 126.96 274 ILE C O 1
ATOM 7767 N N . ARG C 1 275 ? 26.136 287.496 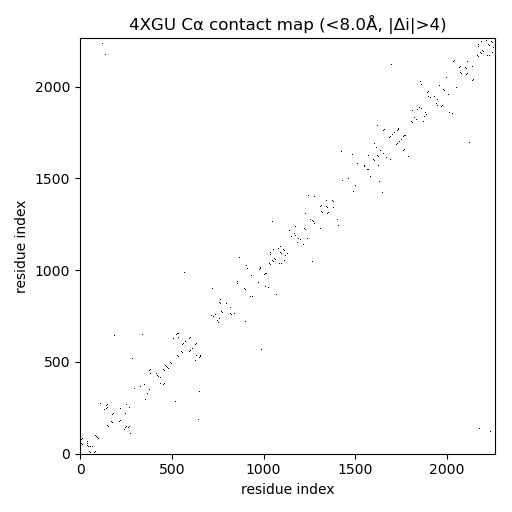237.448 1.00 139.96 275 ARG C N 1
ATOM 7768 C CA . ARG C 1 275 ? 25.054 288.359 237.907 1.00 142.56 275 ARG C CA 1
ATOM 7769 C C . ARG C 1 275 ? 25.426 289.834 237.803 1.00 136.03 275 ARG C C 1
ATOM 7770 O O . ARG C 1 275 ? 24.574 290.681 237.535 1.00 133.00 275 ARG C O 1
ATOM 7778 N N . ALA C 1 276 ? 26.704 290.134 238.012 1.00 134.31 276 ALA C N 1
ATOM 7779 C CA . ALA C 1 276 ? 27.181 291.511 237.961 1.00 133.19 276 ALA C CA 1
ATOM 7780 C C . ALA C 1 276 ? 27.096 292.077 236.545 1.00 132.65 276 ALA C C 1
ATOM 7781 O O . ALA C 1 276 ? 26.730 293.238 236.353 1.00 133.07 276 ALA C O 1
ATOM 7783 N N . VAL C 1 277 ? 27.430 291.248 235.560 1.00 128.58 277 VAL C N 1
ATOM 7784 C CA . VAL C 1 277 ? 27.407 291.655 234.156 1.00 115.39 277 VAL C CA 1
ATOM 7785 C C . VAL C 1 277 ? 25.998 292.010 233.692 1.00 110.89 277 VAL C C 1
ATOM 7786 O O . VAL C 1 277 ? 25.786 293.045 233.057 1.00 103.53 277 VAL C O 1
ATOM 7790 N N . ASN C 1 278 ? 25.045 291.139 234.009 1.00 113.26 278 ASN C N 1
ATOM 7791 C CA . ASN C 1 278 ? 23.643 291.366 233.684 1.00 116.17 278 ASN C CA 1
ATOM 7792 C C . ASN C 1 278 ? 23.151 292.693 234.250 1.00 116.40 278 ASN C C 1
ATOM 7793 O O . ASN C 1 278 ? 22.548 293.499 233.539 1.00 114.81 278 ASN C O 1
ATOM 7798 N N . ALA C 1 279 ? 23.432 292.914 235.532 1.00 117.37 279 ALA C N 1
ATOM 7799 C CA . ALA C 1 279 ? 23.070 294.154 236.209 1.00 117.08 279 ALA C CA 1
ATOM 7800 C C . ALA C 1 279 ? 23.696 295.363 235.518 1.00 111.95 279 ALA C C 1
ATOM 7801 O O . ALA C 1 279 ? 23.066 296.415 235.395 1.00 108.19 279 ALA C O 1
ATOM 7803 N N . LEU C 1 280 ? 24.935 295.205 235.062 1.00 108.81 280 LEU C N 1
ATOM 7804 C CA . LEU C 1 280 ? 25.619 296.264 234.329 1.00 103.43 280 LEU C CA 1
ATOM 7805 C C . LEU C 1 280 ? 24.925 296.546 233.001 1.00 109.57 280 LEU C C 1
ATOM 7806 O O . LEU C 1 280 ? 24.704 297.702 232.640 1.00 113.61 280 LEU C O 1
ATOM 7811 N N . LEU C 1 281 ? 24.577 295.485 232.280 1.00 107.00 281 LEU C N 1
ATOM 7812 C CA . LEU C 1 281 ? 23.902 295.625 230.994 1.00 96.47 281 LEU C CA 1
ATOM 7813 C C . LEU C 1 281 ? 22.495 296.205 231.146 1.00 94.57 281 LEU C C 1
ATOM 7814 O O . LEU C 1 281 ? 22.052 296.983 230.301 1.00 93.04 281 LEU C O 1
ATOM 7819 N N . THR C 1 282 ? 21.796 295.834 232.216 1.00 93.66 282 THR C N 1
ATOM 7820 C CA . THR C 1 282 ? 20.458 296.366 232.462 1.00 93.33 282 THR C CA 1
ATOM 7821 C C . THR C 1 282 ? 20.491 297.872 232.703 1.00 95.29 282 THR C C 1
ATOM 7822 O O . THR C 1 282 ? 19.659 298.612 232.175 1.00 102.04 282 THR C O 1
ATOM 7826 N N . GLN C 1 283 ? 21.450 298.323 233.504 1.00 89.54 283 GLN C N 1
ATOM 7827 C CA . GLN C 1 283 ? 21.581 299.744 233.798 1.00 84.00 283 GLN C CA 1
ATOM 7828 C C . GLN C 1 283 ? 21.926 300.524 232.538 1.00 80.20 283 GLN C C 1
ATOM 7829 O O . GLN C 1 283 ? 21.475 301.656 232.353 1.00 79.99 283 GLN C O 1
ATOM 7835 N N . ILE C 1 284 ? 22.727 299.907 231.674 1.00 75.85 284 ILE C N 1
ATOM 7836 C CA . ILE C 1 284 ? 23.090 300.499 230.394 1.00 73.75 284 ILE C CA 1
ATOM 7837 C C . ILE C 1 284 ? 21.841 300.781 229.564 1.00 79.62 284 ILE C C 1
ATOM 7838 O O . ILE C 1 284 ? 21.734 301.825 228.921 1.00 80.60 284 ILE C O 1
ATOM 7843 N N . ASP C 1 285 ? 20.886 299.857 229.609 1.00 81.75 285 ASP C N 1
ATOM 7844 C CA . ASP C 1 285 ? 19.648 299.995 228.850 1.00 82.86 285 ASP C CA 1
ATOM 7845 C C . ASP C 1 285 ? 18.776 301.145 229.349 1.00 85.91 285 ASP C C 1
ATOM 7846 O O . ASP C 1 285 ? 18.246 301.915 228.550 1.00 94.25 285 ASP C O 1
ATOM 7851 N N . ARG C 1 286 ? 18.624 301.259 230.665 1.00 85.60 286 ARG C N 1
ATOM 7852 C CA . ARG C 1 286 ? 17.792 302.314 231.237 1.00 91.69 286 ARG C CA 1
ATOM 7853 C C . ARG C 1 286 ? 18.340 303.695 230.888 1.00 88.68 286 ARG C C 1
ATOM 7854 O O . ARG C 1 286 ? 17.579 304.636 230.664 1.00 90.92 286 ARG C O 1
ATOM 7862 N N . ILE C 1 287 ? 19.662 303.808 230.829 1.00 85.74 287 ILE C N 1
ATOM 7863 C CA . ILE C 1 287 ? 20.293 305.056 230.421 1.00 81.97 287 ILE C CA 1
ATOM 7864 C C . ILE C 1 287 ? 20.162 305.244 228.916 1.00 81.54 287 ILE C C 1
ATOM 7865 O O . ILE C 1 287 ? 19.789 306.317 228.447 1.00 82.49 287 ILE C O 1
ATOM 7870 N N . ARG C 1 288 ? 20.458 304.182 228.173 1.00 83.53 288 ARG C N 1
ATOM 7871 C CA . ARG C 1 288 ? 20.400 304.186 226.714 1.00 78.28 288 ARG C CA 1
ATOM 7872 C C . ARG C 1 288 ? 19.075 304.721 226.172 1.00 77.80 288 ARG C C 1
ATOM 7873 O O . ARG C 1 288 ? 19.036 305.337 225.109 1.00 73.87 288 ARG C O 1
ATOM 7881 N N . ARG C 1 289 ? 17.993 304.483 226.907 1.00 86.93 289 ARG C N 1
ATOM 7882 C CA . ARG C 1 289 ? 16.673 304.943 226.491 1.00 96.61 289 ARG C CA 1
ATOM 7883 C C . ARG C 1 289 ? 16.563 306.463 226.525 1.00 95.64 289 ARG C C 1
ATOM 7884 O O . ARG C 1 289 ? 15.804 307.055 225.758 1.00 103.34 289 ARG C O 1
ATOM 7892 N N . ARG C 1 290 ? 17.324 307.093 227.415 1.00 87.63 290 ARG C N 1
ATOM 7893 C CA . ARG C 1 290 ? 17.260 308.543 227.582 1.00 78.50 290 ARG C CA 1
ATOM 7894 C C . ARG C 1 290 ? 17.840 309.249 226.363 1.00 74.16 290 ARG C C 1
ATOM 7895 O O . ARG C 1 290 ? 18.777 308.757 225.743 1.00 77.38 290 ARG C O 1
ATOM 7903 N N . ASP C 1 291 ? 17.280 310.403 226.023 1.00 75.67 291 ASP C N 1
ATOM 7904 C CA . ASP C 1 291 ? 17.634 311.090 224.786 1.00 77.81 291 ASP C CA 1
ATOM 7905 C C . ASP C 1 291 ? 18.895 311.943 224.911 1.00 74.37 291 ASP C C 1
ATOM 7906 O O . ASP C 1 291 ? 19.517 312.294 223.907 1.00 63.17 291 ASP C O 1
ATOM 7911 N N . ASN C 1 292 ? 19.267 312.271 226.144 1.00 76.87 292 ASN C N 1
ATOM 7912 C CA . ASN C 1 292 ? 20.374 313.188 226.384 1.00 75.27 292 ASN C CA 1
ATOM 7913 C C . ASN C 1 292 ? 21.684 312.493 226.761 1.00 75.73 292 ASN C C 1
ATOM 7914 O O . ASN C 1 292 ? 22.642 313.146 227.177 1.00 82.98 292 ASN C O 1
ATOM 7919 N N . VAL C 1 293 ? 21.734 311.175 226.599 1.00 70.85 293 VAL C N 1
ATOM 7920 C CA . VAL C 1 293 ? 22.930 310.420 226.960 1.00 66.59 293 VAL C CA 1
ATOM 7921 C C . VAL C 1 293 ? 23.620 309.770 225.767 1.00 65.65 293 VAL C C 1
ATOM 7922 O O . VAL C 1 293 ? 23.017 309.558 224.714 1.00 66.98 293 VAL C O 1
ATOM 7926 N N . LEU C 1 294 ? 24.897 309.454 225.958 1.00 69.17 294 LEU C N 1
ATOM 7927 C CA . LEU C 1 294 ? 25.703 308.748 224.971 1.00 67.11 294 LEU C CA 1
ATOM 7928 C C . LEU C 1 294 ? 26.632 307.774 225.675 1.00 64.26 294 LEU C C 1
ATOM 7929 O O . LEU C 1 294 ? 27.315 308.135 226.631 1.00 71.61 294 LEU C O 1
ATOM 7934 N N . ILE C 1 295 ? 26.657 306.537 225.200 1.00 55.85 295 ILE C N 1
ATOM 7935 C CA . ILE C 1 295 ? 27.476 305.515 225.824 1.00 52.31 295 ILE C CA 1
ATOM 7936 C C . ILE C 1 295 ? 28.646 305.149 224.924 1.00 54.84 295 ILE C C 1
ATOM 7937 O O . ILE C 1 295 ? 28.462 304.700 223.793 1.00 55.42 295 ILE C O 1
ATOM 7942 N N . LEU C 1 296 ? 29.852 305.364 225.433 1.00 65.40 296 LEU C N 1
ATOM 7943 C CA . LEU C 1 296 ? 31.070 305.075 224.693 1.00 62.46 296 LEU C CA 1
ATOM 7944 C C . LEU C 1 296 ? 31.787 303.884 225.317 1.00 68.21 296 LEU C C 1
ATOM 7945 O O . LEU C 1 296 ? 32.074 303.882 226.513 1.00 74.59 296 LEU C O 1
ATOM 7950 N N . CYS C 1 297 ? 32.068 302.869 224.508 1.00 63.57 297 CYS C N 1
ATOM 7951 C CA . CYS C 1 297 ? 32.716 301.663 225.005 1.00 60.80 297 CYS C CA 1
ATOM 7952 C C . CYS C 1 297 ? 33.994 301.364 224.230 1.00 63.71 297 CYS C C 1
ATOM 7953 O O . CYS C 1 297 ? 34.050 301.554 223.014 1.00 68.62 297 CYS C O 1
ATOM 7956 N N . THR C 1 298 ? 35.023 300.907 224.936 1.00 61.07 298 THR C N 1
ATOM 7957 C CA . THR C 1 298 ? 36.261 300.494 224.284 1.00 60.01 298 THR C CA 1
ATOM 7958 C C . THR C 1 298 ? 36.614 299.057 224.640 1.00 66.08 298 THR C C 1
ATOM 7959 O O . THR C 1 298 ? 36.522 298.653 225.799 1.00 75.74 298 THR C O 1
ATOM 7963 N N . SER C 1 299 ? 37.030 298.292 223.637 1.00 63.22 299 SER C N 1
ATOM 7964 C CA . SER C 1 299 ? 37.420 296.904 223.849 1.00 61.60 299 SER C CA 1
ATOM 7965 C C . SER C 1 299 ? 38.790 296.625 223.253 1.00 62.31 299 SER C C 1
ATOM 7966 O O . SER C 1 299 ? 39.088 297.070 222.142 1.00 64.42 299 SER C O 1
ATOM 7969 N N . ASN C 1 300 ? 39.624 295.900 223.993 1.00 66.16 300 ASN C N 1
ATOM 7970 C CA . ASN C 1 300 ? 40.945 295.512 223.506 1.00 66.73 300 ASN C CA 1
ATOM 7971 C C . ASN C 1 300 ? 40.861 294.359 222.516 1.00 74.72 300 ASN C C 1
ATOM 7972 O O . ASN C 1 300 ? 41.723 294.203 221.651 1.00 78.34 300 ASN C O 1
ATOM 7977 N N . LEU C 1 301 ? 39.817 293.547 222.653 1.00 84.47 301 LEU C N 1
ATOM 7978 C CA . LEU C 1 301 ? 39.602 292.449 221.723 1.00 94.55 301 LEU C CA 1
ATOM 7979 C C . LEU C 1 301 ? 39.002 292.956 220.431 1.00 94.85 301 LEU C C 1
ATOM 7980 O O . LEU C 1 301 ? 38.082 293.781 220.430 1.00 85.54 301 LEU C O 1
ATOM 7985 N N . GLU C 1 302 ? 39.534 292.439 219.329 1.00 106.53 302 GLU C N 1
ATOM 7986 C CA . GLU C 1 302 ? 39.067 292.792 217.998 1.00 114.82 302 GLU C CA 1
ATOM 7987 C C . GLU C 1 302 ? 37.668 292.217 217.750 1.00 125.63 302 GLU C C 1
ATOM 7988 O O . GLU C 1 302 ? 36.828 292.893 217.159 1.00 130.82 302 GLU C O 1
ATOM 7994 N N . SER C 1 303 ? 37.397 290.999 218.231 1.00 127.83 303 SER C N 1
ATOM 7995 C CA . SER C 1 303 ? 36.134 290.337 217.899 1.00 119.76 303 SER C CA 1
ATOM 7996 C C . SER C 1 303 ? 35.739 289.115 218.739 1.00 117.31 303 SER C C 1
ATOM 7997 O O . SER C 1 303 ? 34.791 288.415 218.376 1.00 111.71 303 SER C O 1
ATOM 8000 N N . THR C 1 304 ? 36.436 288.834 219.835 1.00 122.54 304 THR C N 1
ATOM 8001 C CA . THR C 1 304 ? 36.134 287.630 220.614 1.00 126.75 304 THR C CA 1
ATOM 8002 C C . THR C 1 304 ? 34.781 287.710 221.337 1.00 127.56 304 THR C C 1
ATOM 8003 O O . THR C 1 304 ? 33.986 286.769 221.286 1.00 131.91 304 THR C O 1
ATOM 8007 N N . LEU C 1 305 ? 34.522 288.831 222.006 1.00 123.25 305 LEU C N 1
ATOM 8008 C CA . LEU C 1 305 ? 33.265 289.009 222.727 1.00 118.77 305 LEU C CA 1
ATOM 8009 C C . LEU C 1 305 ? 32.338 289.952 221.966 1.00 109.01 305 LEU C C 1
ATOM 8010 O O . LEU C 1 305 ? 32.469 291.172 222.062 1.00 105.62 305 LEU C O 1
ATOM 8015 N N . ASP C 1 306 ? 31.396 289.385 221.217 1.00 109.48 306 ASP C N 1
ATOM 8016 C CA . ASP C 1 306 ? 30.569 290.187 220.324 1.00 115.80 306 ASP C CA 1
ATOM 8017 C C . ASP C 1 306 ? 29.092 290.248 220.719 1.00 118.95 306 ASP C C 1
ATOM 8018 O O . ASP C 1 306 ? 28.496 291.321 220.703 1.00 121.53 306 ASP C O 1
ATOM 8023 N N . LYS C 1 307 ? 28.514 289.110 221.093 1.00 119.74 307 LYS C N 1
ATOM 8024 C CA . LYS C 1 307 ? 27.059 288.971 221.185 1.00 122.99 307 LYS C CA 1
ATOM 8025 C C . LYS C 1 307 ? 26.334 290.064 221.981 1.00 118.68 307 LYS C C 1
ATOM 8026 O O . LYS C 1 307 ? 25.355 290.637 221.500 1.00 117.08 307 LYS C O 1
ATOM 8032 N N . ALA C 1 308 ? 26.820 290.362 223.180 1.00 115.56 308 ALA C N 1
ATOM 8033 C CA . ALA C 1 308 ? 26.090 291.220 224.108 1.00 111.45 308 ALA C CA 1
ATOM 8034 C C . ALA C 1 308 ? 26.029 292.672 223.656 1.00 99.38 308 ALA C C 1
ATOM 8035 O O . ALA C 1 308 ? 24.958 293.286 223.658 1.00 93.09 308 ALA C O 1
ATOM 8037 N N . LEU C 1 309 ? 27.181 293.211 223.265 1.00 92.55 309 LEU C N 1
ATOM 8038 C CA . LEU C 1 309 ? 27.320 294.642 223.003 1.00 86.76 309 LEU C CA 1
ATOM 8039 C C . LEU C 1 309 ? 27.192 295.024 221.528 1.00 86.11 309 LEU C C 1
ATOM 8040 O O . LEU C 1 309 ? 26.570 296.036 221.211 1.00 89.94 309 LEU C O 1
ATOM 8045 N N . VAL C 1 310 ? 27.780 294.219 220.641 1.00 81.58 310 VAL C N 1
ATOM 8046 C CA . VAL C 1 310 ? 27.800 294.513 219.208 1.00 82.54 310 VAL C CA 1
ATOM 8047 C C . VAL C 1 310 ? 26.400 294.775 218.670 1.00 85.19 310 VAL C C 1
ATOM 8048 O O . VAL C 1 310 ? 26.184 295.697 217.879 1.00 90.58 310 VAL C O 1
ATOM 8052 N N . ASP C 1 311 ? 25.449 293.970 219.126 1.00 86.39 311 ASP C N 1
ATOM 8053 C CA . ASP C 1 311 ? 24.053 294.150 218.758 1.00 94.70 311 ASP C CA 1
ATOM 8054 C C . ASP C 1 311 ? 23.516 295.480 219.273 1.00 96.67 311 ASP C C 1
ATOM 8055 O O . ASP C 1 311 ? 22.681 296.110 218.627 1.00 102.78 311 ASP C O 1
ATOM 8060 N N . ARG C 1 312 ? 24.001 295.906 220.436 1.00 90.47 312 ARG C N 1
ATOM 8061 C CA . ARG C 1 312 ? 23.520 297.136 221.057 1.00 78.37 312 ARG C CA 1
ATOM 8062 C C . ARG C 1 312 ? 24.165 298.378 220.456 1.00 70.57 312 ARG C C 1
ATOM 8063 O O . ARG C 1 312 ? 23.690 299.487 220.669 1.00 74.80 312 ARG C O 1
ATOM 8071 N N . ALA C 1 313 ? 25.252 298.192 219.715 1.00 64.40 313 ALA C N 1
ATOM 8072 C CA . ALA C 1 313 ? 26.026 299.322 219.213 1.00 66.04 313 ALA C CA 1
ATOM 8073 C C . ALA C 1 313 ? 25.455 299.884 217.914 1.00 66.60 313 ALA C C 1
ATOM 8074 O O . ALA C 1 313 ? 25.054 299.132 217.029 1.00 75.93 313 ALA C O 1
ATOM 8076 N N . ASP C 1 314 ? 25.418 301.209 217.806 1.00 61.34 314 ASP C N 1
ATOM 8077 C CA . ASP C 1 314 ? 25.010 301.847 216.561 1.00 63.27 314 ASP C CA 1
ATOM 8078 C C . ASP C 1 314 ? 26.063 301.589 215.504 1.00 58.84 314 ASP C C 1
ATOM 8079 O O . ASP C 1 314 ? 25.750 301.277 214.358 1.00 63.85 314 ASP C O 1
ATOM 8084 N N . ILE C 1 315 ? 27.321 301.724 215.904 1.00 61.04 315 ILE C N 1
ATOM 8085 C CA . ILE C 1 315 ? 28.433 301.432 215.014 1.00 58.87 315 ILE C CA 1
ATOM 8086 C C . ILE C 1 315 ? 29.595 300.831 215.800 1.00 59.82 315 ILE C C 1
ATOM 8087 O O . ILE C 1 315 ? 29.834 301.182 216.957 1.00 60.27 315 ILE C O 1
ATOM 8092 N N . VAL C 1 316 ? 30.291 299.891 215.175 1.00 60.14 316 VAL C N 1
ATOM 8093 C CA . VAL C 1 316 ? 31.507 299.342 215.746 1.00 50.37 316 VAL C CA 1
ATOM 8094 C C . VAL C 1 316 ? 32.682 299.735 214.862 1.00 51.83 316 VAL C C 1
ATOM 8095 O O . VAL C 1 316 ? 32.847 299.208 213.762 1.00 64.48 316 VAL C O 1
ATOM 8099 N N . LYS C 1 317 ? 33.488 300.679 215.334 1.00 51.84 317 LYS C N 1
ATOM 8100 C CA . LYS C 1 317 ? 34.613 301.155 214.548 1.00 56.67 317 LYS C CA 1
ATOM 8101 C C . LYS C 1 317 ? 35.915 300.579 215.077 1.00 68.68 317 LYS C C 1
ATOM 8102 O O . LYS C 1 317 ? 36.168 300.588 216.283 1.00 66.85 317 LYS C O 1
ATOM 8108 N N . ASN C 1 318 ? 36.736 300.064 214.170 1.00 72.19 318 ASN C N 1
ATOM 8109 C CA . ASN C 1 318 ? 38.058 299.593 214.542 1.00 65.79 318 ASN C CA 1
ATOM 8110 C C . ASN C 1 318 ? 39.088 300.679 214.279 1.00 65.33 318 ASN C C 1
ATOM 8111 O O . ASN C 1 318 ? 39.020 301.378 213.268 1.00 66.80 318 ASN C O 1
ATOM 8116 N N . VAL C 1 319 ? 40.029 300.828 215.204 1.00 71.61 319 VAL C N 1
ATOM 8117 C CA . VAL C 1 319 ? 41.080 301.831 215.084 1.00 71.49 319 VAL C CA 1
ATOM 8118 C C . VAL C 1 319 ? 41.912 301.614 213.825 1.00 78.60 319 VAL C C 1
ATOM 8119 O O . VAL C 1 319 ? 42.286 302.565 213.134 1.00 85.35 319 VAL C O 1
ATOM 8123 N N . GLY C 1 320 ? 42.192 300.351 213.528 1.00 78.24 320 GLY C N 1
ATOM 8124 C CA . GLY C 1 320 ? 42.968 300.001 212.356 1.00 72.19 320 GLY C CA 1
ATOM 8125 C C . GLY C 1 320 ? 44.428 299.788 212.693 1.00 68.81 320 GLY C C 1
ATOM 8126 O O . GLY C 1 320 ? 44.764 299.402 213.810 1.00 71.80 320 GLY C O 1
ATOM 8127 N N . GLN C 1 321 ? 45.292 300.038 211.713 1.00 68.84 321 GLN C N 1
ATOM 8128 C CA . GLN C 1 321 ? 46.734 299.930 211.888 1.00 71.74 321 GLN C CA 1
ATOM 8129 C C . GLN C 1 321 ? 47.202 300.874 212.989 1.00 67.72 321 GLN C C 1
ATOM 8130 O O . GLN C 1 321 ? 46.683 301.982 213.123 1.00 69.96 321 GLN C O 1
ATOM 8136 N N . PRO C 1 322 ? 48.170 300.425 213.802 1.00 66.84 322 PRO C N 1
ATOM 8137 C CA . PRO C 1 322 ? 48.754 301.317 214.808 1.00 63.95 322 PRO C CA 1
ATOM 8138 C C . PRO C 1 322 ? 49.630 302.391 214.176 1.00 61.28 322 PRO C C 1
ATOM 8139 O O . PRO C 1 322 ? 50.428 302.084 213.290 1.00 68.39 322 PRO C O 1
ATOM 8143 N N . SER C 1 323 ? 49.487 303.632 214.631 1.00 49.59 323 SER C N 1
ATOM 8144 C CA . SER C 1 323 ? 50.339 304.716 214.157 1.00 51.95 323 SER C CA 1
ATOM 8145 C C . SER C 1 323 ? 51.731 304.600 214.755 1.00 59.41 323 SER C C 1
ATOM 8146 O O . SER C 1 323 ? 52.018 303.660 215.497 1.00 64.70 323 SER C O 1
ATOM 8149 N N . ASP C 1 324 ? 52.591 305.561 214.430 1.00 65.87 324 ASP C N 1
ATOM 8150 C CA . ASP C 1 324 ? 53.937 305.609 214.987 1.00 67.86 324 ASP C CA 1
ATOM 8151 C C . ASP C 1 324 ? 53.883 305.849 216.492 1.00 64.24 324 ASP C C 1
ATOM 8152 O O . ASP C 1 324 ? 54.652 305.266 217.255 1.00 68.09 324 ASP C O 1
ATOM 8157 N N . PHE C 1 325 ? 52.967 306.714 216.911 1.00 58.24 325 PHE C N 1
ATOM 8158 C CA . PHE C 1 325 ? 52.806 307.031 218.323 1.00 54.82 325 PHE C CA 1
ATOM 8159 C C . PHE C 1 325 ? 52.208 305.865 219.092 1.00 56.50 325 PHE C C 1
ATOM 8160 O O . PHE C 1 325 ? 52.490 305.680 220.275 1.00 62.00 325 PHE C O 1
ATOM 8168 N N . ALA C 1 326 ? 51.376 305.080 218.419 1.00 56.22 326 ALA C N 1
ATOM 8169 C CA . ALA C 1 326 ? 50.794 303.901 219.038 1.00 44.95 326 ALA C CA 1
ATOM 8170 C C . ALA C 1 326 ? 51.860 302.838 219.265 1.00 48.67 326 ALA C C 1
ATOM 8171 O O . ALA C 1 326 ? 51.933 302.231 220.338 1.00 53.29 326 ALA C O 1
ATOM 8173 N N . ARG C 1 327 ? 52.687 302.610 218.251 1.00 46.13 327 ARG C N 1
ATOM 8174 C CA . ARG C 1 327 ? 53.712 301.578 218.343 1.00 46.03 327 ARG C CA 1
ATOM 8175 C C . ARG C 1 327 ? 54.770 301.975 219.357 1.00 47.16 327 ARG C C 1
ATOM 8176 O O . ARG C 1 327 ? 55.366 301.117 220.011 1.00 53.62 327 ARG C O 1
ATOM 8184 N N . TYR C 1 328 ? 54.994 303.278 219.492 1.00 43.19 328 TYR C N 1
ATOM 8185 C CA . TYR C 1 328 ? 55.893 303.775 220.521 1.00 49.86 328 TYR C CA 1
ATOM 8186 C C . TYR C 1 328 ? 55.363 303.402 221.900 1.00 56.51 328 TYR C C 1
ATOM 8187 O O . TYR C 1 328 ? 56.115 302.955 222.769 1.00 59.09 328 TYR C O 1
ATOM 8196 N N . SER C 1 329 ? 54.061 303.579 222.088 1.00 52.01 329 SER C N 1
ATOM 8197 C CA . SER C 1 329 ? 53.433 303.315 223.372 1.00 52.97 329 SER C CA 1
ATOM 8198 C C . SER C 1 329 ? 53.533 301.840 223.736 1.00 52.15 329 SER C C 1
ATOM 8199 O O . SER C 1 329 ? 53.742 301.491 224.899 1.00 59.05 329 SER C O 1
ATOM 8202 N N . MET C 1 330 ? 53.391 300.975 222.737 1.00 56.74 330 MET C N 1
ATOM 8203 C CA . MET C 1 330 ? 53.452 299.534 222.965 1.00 46.48 330 MET C CA 1
ATOM 8204 C C . MET C 1 330 ? 54.882 299.085 223.251 1.00 48.99 330 MET C C 1
ATOM 8205 O O . MET C 1 330 ? 55.111 298.189 224.065 1.00 56.37 330 MET C O 1
ATOM 8210 N N . LEU C 1 331 ? 55.843 299.712 222.580 1.00 46.56 331 LEU C N 1
ATOM 8211 C CA . LEU C 1 331 ? 57.249 299.395 222.789 1.00 46.05 331 LEU C CA 1
ATOM 8212 C C . LEU C 1 331 ? 57.736 299.872 224.149 1.00 46.20 331 LEU C C 1
ATOM 8213 O O . LEU C 1 331 ? 58.547 299.208 224.795 1.00 49.19 331 LEU C O 1
ATOM 8218 N N . LYS C 1 332 ? 57.252 301.032 224.577 1.00 42.62 332 LYS C N 1
ATOM 8219 C CA . LYS C 1 332 ? 57.635 301.570 225.877 1.00 42.88 332 LYS C CA 1
ATOM 8220 C C . LYS C 1 332 ? 57.019 300.739 227.002 1.00 47.29 332 LYS C C 1
ATOM 8221 O O . LYS C 1 332 ? 57.666 300.479 228.015 1.00 53.51 332 LYS C O 1
ATOM 8227 N N . SER C 1 333 ? 55.774 300.312 226.811 1.00 45.08 333 SER C N 1
ATOM 8228 C CA . SER C 1 333 ? 55.086 299.484 227.797 1.00 44.96 333 SER C CA 1
ATOM 8229 C C . SER C 1 333 ? 55.813 298.171 228.029 1.00 39.56 333 SER C C 1
ATOM 8230 O O . SER C 1 333 ? 55.851 297.666 229.151 1.00 48.30 333 SER C O 1
ATOM 8233 N N . SER C 1 334 ? 56.389 297.617 226.966 1.00 46.48 334 SER C N 1
ATOM 8234 C CA . SER C 1 334 ? 57.137 296.367 227.066 1.00 45.72 334 SER C CA 1
ATOM 8235 C C . SER C 1 334 ? 58.439 296.560 227.836 1.00 52.02 334 SER C C 1
ATOM 8236 O O . SER C 1 334 ? 58.823 295.717 228.649 1.00 55.90 334 SER C O 1
ATOM 8239 N N . ILE C 1 335 ? 59.119 297.673 227.573 1.00 49.13 335 ILE C N 1
ATOM 8240 C CA . ILE C 1 335 ? 60.413 297.941 228.194 1.00 42.70 335 ILE C CA 1
ATOM 8241 C C . ILE C 1 335 ? 60.259 298.203 229.689 1.00 47.22 335 ILE C C 1
ATOM 8242 O O . ILE C 1 335 ? 61.058 297.728 230.500 1.00 54.54 335 ILE C O 1
ATOM 8247 N N . MET C 1 336 ? 59.222 298.944 230.058 1.00 44.11 336 MET C N 1
ATOM 8248 C CA . MET C 1 336 ? 58.962 299.206 231.465 1.00 47.66 336 MET C CA 1
ATOM 8249 C C . MET C 1 336 ? 58.571 297.922 232.192 1.00 49.58 336 MET C C 1
ATOM 8250 O O . MET C 1 336 ? 58.897 297.751 233.365 1.00 61.72 336 MET C O 1
ATOM 8255 N N . GLU C 1 337 ? 57.888 297.014 231.497 1.00 52.18 337 GLU C N 1
ATOM 8256 C CA . GLU C 1 337 ? 57.530 295.721 232.085 1.00 42.49 337 GLU C CA 1
ATOM 8257 C C . GLU C 1 337 ? 58.764 294.864 232.307 1.00 43.45 337 GLU C C 1
ATOM 8258 O O . GLU C 1 337 ? 58.873 294.173 233.318 1.00 51.70 337 GLU C O 1
ATOM 8264 N N . LEU C 1 338 ? 59.686 294.897 231.350 1.00 47.31 338 LEU C N 1
ATOM 8265 C CA . LEU C 1 338 ? 60.958 294.196 231.493 1.00 49.10 338 LEU C CA 1
ATOM 8266 C C . LEU C 1 338 ? 61.792 294.811 232.613 1.00 55.29 338 LEU C C 1
ATOM 8267 O O . LEU C 1 338 ? 62.595 294.128 233.249 1.00 58.05 338 LEU C O 1
ATOM 8272 N N . ALA C 1 339 ? 61.604 296.107 232.843 1.00 52.06 339 ALA C N 1
ATOM 8273 C CA . ALA C 1 339 ? 62.321 296.802 233.903 1.00 51.72 339 ALA C CA 1
ATOM 8274 C C . ALA C 1 339 ? 61.741 296.431 235.262 1.00 51.09 339 ALA C C 1
ATOM 8275 O O . ALA C 1 339 ? 62.474 296.222 236.230 1.00 52.74 339 ALA C O 1
ATOM 8277 N N . ARG C 1 340 ? 60.418 296.347 235.327 1.00 45.28 340 ARG C N 1
ATOM 8278 C CA . ARG C 1 340 ? 59.740 295.982 236.562 1.00 55.75 340 ARG C CA 1
ATOM 8279 C C . ARG C 1 340 ? 60.139 294.577 236.991 1.00 56.99 340 ARG C C 1
ATOM 8280 O O . ARG C 1 340 ? 60.332 294.302 238.175 1.00 58.15 340 ARG C O 1
ATOM 8288 N N . ILE C 1 341 ? 60.259 293.698 236.004 1.00 62.44 341 ILE C N 1
ATOM 8289 C CA . ILE C 1 341 ? 60.675 292.319 236.214 1.00 66.16 341 ILE C CA 1
ATOM 8290 C C . ILE C 1 341 ? 62.109 292.219 236.721 1.00 64.67 341 ILE C C 1
ATOM 8291 O O . ILE C 1 341 ? 62.393 291.482 237.664 1.00 77.14 341 ILE C O 1
ATOM 8296 N N . GLY C 1 342 ? 63.009 292.960 236.083 1.00 54.05 342 GLY C N 1
ATOM 8297 C CA . GLY C 1 342 ? 64.419 292.912 236.421 1.00 52.52 342 GLY C CA 1
ATOM 8298 C C . GLY C 1 342 ? 65.248 292.419 235.253 1.00 56.43 342 GLY C C 1
ATOM 8299 O O . GLY C 1 342 ? 66.455 292.219 235.373 1.00 53.86 342 GLY C O 1
ATOM 8300 N N . VAL C 1 343 ? 64.589 292.212 234.117 1.00 60.26 343 VAL C N 1
ATOM 8301 C CA . VAL C 1 343 ? 65.270 291.805 232.896 1.00 55.25 343 VAL C CA 1
ATOM 8302 C C . VAL C 1 343 ? 66.092 292.960 232.343 1.00 56.45 343 VAL C C 1
ATOM 8303 O O . VAL C 1 343 ? 67.264 292.795 231.999 1.00 60.50 343 VAL C O 1
ATOM 8307 N N . VAL C 1 344 ? 65.467 294.130 232.258 1.00 56.30 344 VAL C N 1
ATOM 8308 C CA . VAL C 1 344 ? 66.160 295.337 231.830 1.00 57.22 344 VAL C CA 1
ATOM 8309 C C . VAL C 1 344 ? 66.497 296.197 233.039 1.00 57.29 344 VAL C C 1
ATOM 8310 O O . VAL C 1 344 ? 65.629 296.852 233.612 1.00 52.73 344 VAL C O 1
ATOM 8314 N N . ILE C 1 345 ? 67.766 296.177 233.429 1.00 64.35 345 ILE C N 1
ATOM 8315 C CA . ILE C 1 345 ? 68.228 296.936 234.582 1.00 60.51 345 ILE C CA 1
ATOM 8316 C C . ILE C 1 345 ? 69.331 297.903 234.179 1.00 65.53 345 ILE C C 1
ATOM 8317 O O . ILE C 1 345 ? 70.333 297.502 233.587 1.00 69.92 345 ILE C O 1
ATOM 8322 N N . ASP C 1 346 ? 69.136 299.179 234.491 1.00 68.38 346 ASP C N 1
ATOM 8323 C CA . ASP C 1 346 ? 70.157 300.190 234.246 1.00 78.32 346 ASP C CA 1
ATOM 8324 C C . ASP C 1 346 ? 70.216 301.186 235.396 1.00 84.31 346 ASP C C 1
ATOM 8325 O O . ASP C 1 346 ? 69.301 301.988 235.581 1.00 81.65 346 ASP C O 1
ATOM 8330 N N . ASN C 1 347 ? 71.300 301.132 236.163 1.00 89.78 347 ASN C N 1
ATOM 8331 C CA . ASN C 1 347 ? 71.475 302.020 237.304 1.00 93.83 347 ASN C CA 1
ATOM 8332 C C . ASN C 1 347 ? 72.322 303.246 236.966 1.00 95.73 347 ASN C C 1
ATOM 8333 O O . ASN C 1 347 ? 72.450 304.163 237.777 1.00 97.79 347 ASN C O 1
ATOM 8338 N N . GLU C 1 348 ? 72.889 303.263 235.763 1.00 96.60 348 GLU C N 1
ATOM 8339 C CA . GLU C 1 348 ? 73.696 304.393 235.312 1.00 100.99 348 GLU C CA 1
ATOM 8340 C C . GLU C 1 348 ? 72.817 305.559 234.856 1.00 98.48 348 GLU C C 1
ATOM 8341 O O . GLU C 1 348 ? 73.127 306.722 235.120 1.00 104.18 348 GLU C O 1
ATOM 8347 N N . VAL C 1 349 ? 71.718 305.240 234.180 1.00 87.62 349 VAL C N 1
ATOM 8348 C CA . VAL C 1 349 ? 70.810 306.259 233.661 1.00 77.91 349 VAL C CA 1
ATOM 8349 C C . VAL C 1 349 ? 69.662 306.543 234.627 1.00 84.68 349 VAL C C 1
ATOM 8350 O O . VAL C 1 349 ? 68.961 305.626 235.059 1.00 85.34 349 VAL C O 1
ATOM 8354 N N . HIS C 1 350 ? 69.469 307.819 234.951 1.00 90.48 350 HIS C N 1
ATOM 8355 C CA . HIS C 1 350 ? 68.431 308.236 235.891 1.00 94.66 350 HIS C CA 1
ATOM 8356 C C . HIS C 1 350 ? 67.034 308.173 235.280 1.00 90.22 350 HIS C C 1
ATOM 8357 O O . HIS C 1 350 ? 66.884 308.114 234.060 1.00 91.83 350 HIS C O 1
ATOM 8364 N N . THR C 1 351 ? 66.018 308.199 236.139 1.00 89.99 351 THR C N 1
ATOM 8365 C CA . THR C 1 351 ? 64.636 307.950 235.729 1.00 91.62 351 THR C CA 1
ATOM 8366 C C . THR C 1 351 ? 64.077 309.014 234.789 1.00 87.22 351 THR C C 1
ATOM 8367 O O . THR C 1 351 ? 63.185 308.735 233.986 1.00 81.90 351 THR C O 1
ATOM 8371 N N . ASP C 1 352 ? 64.596 310.232 234.897 1.00 89.46 352 ASP C N 1
ATOM 8372 C CA . ASP C 1 352 ? 64.144 311.329 234.047 1.00 92.64 352 ASP C CA 1
ATOM 8373 C C . ASP C 1 352 ? 64.553 311.114 232.596 1.00 82.57 352 ASP C C 1
ATOM 8374 O O . ASP C 1 352 ? 63.871 311.564 231.677 1.00 80.91 352 ASP C O 1
ATOM 8379 N N . TYR C 1 353 ? 65.671 310.426 232.395 1.00 78.34 353 TYR C N 1
ATOM 8380 C CA . TYR C 1 353 ? 66.209 310.239 231.055 1.00 78.07 353 TYR C CA 1
ATOM 8381 C C . TYR C 1 353 ? 65.756 308.916 230.446 1.00 74.36 353 TYR C C 1
ATOM 8382 O O . TYR C 1 353 ? 66.121 308.586 229.318 1.00 77.04 353 TYR C O 1
ATOM 8391 N N . TRP C 1 354 ? 64.959 308.165 231.198 1.00 72.56 354 TRP C N 1
ATOM 8392 C CA . TRP C 1 354 ? 64.322 306.962 230.678 1.00 68.45 354 TRP C CA 1
ATOM 8393 C C . TRP C 1 354 ? 63.246 307.363 229.677 1.00 67.63 354 TRP C C 1
ATOM 8394 O O . TRP C 1 354 ? 62.783 308.501 229.704 1.00 68.55 354 TRP C O 1
ATOM 8405 N N . PRO C 1 355 ? 62.861 306.440 228.777 1.00 64.11 355 PRO C N 1
ATOM 8406 C CA . PRO C 1 355 ? 61.762 306.725 227.847 1.00 59.68 355 PRO C CA 1
ATOM 8407 C C . PRO C 1 355 ? 60.515 307.242 228.570 1.00 62.12 355 PRO C C 1
ATOM 8408 O O . PRO C 1 355 ? 60.133 306.696 229.607 1.00 64.04 355 PRO C O 1
ATOM 8412 N N . GLN C 1 356 ? 59.912 308.298 228.029 1.00 60.53 356 GLN C N 1
ATOM 8413 C CA . GLN C 1 356 ? 58.782 308.965 228.667 1.00 61.63 356 GLN C CA 1
ATOM 8414 C C . GLN C 1 356 ? 57.561 308.966 227.753 1.00 66.65 356 GLN C C 1
ATOM 8415 O O . GLN C 1 356 ? 57.680 308.752 226.548 1.00 61.78 356 GLN C O 1
ATOM 8421 N N . ASP C 1 357 ? 56.391 309.216 228.334 1.00 69.56 357 ASP C N 1
ATOM 8422 C CA . ASP C 1 357 ? 55.159 309.307 227.561 1.00 66.79 357 ASP C CA 1
ATOM 8423 C C . ASP C 1 357 ? 55.127 310.586 226.734 1.00 71.01 357 ASP C C 1
ATOM 8424 O O . ASP C 1 357 ? 55.369 311.678 227.249 1.00 75.87 357 ASP C O 1
ATOM 8429 N N . ILE C 1 358 ? 54.824 310.446 225.450 1.00 69.94 358 ILE C N 1
ATOM 8430 C CA . ILE C 1 358 ? 54.667 311.600 224.578 1.00 73.37 358 ILE C CA 1
ATOM 8431 C C . ILE C 1 358 ? 53.233 312.117 224.661 1.00 77.99 358 ILE C C 1
ATOM 8432 O O . ILE C 1 358 ? 52.359 311.676 223.917 1.00 79.50 358 ILE C O 1
ATOM 8437 N N . CYS C 1 359 ? 52.996 313.040 225.588 1.00 79.58 359 CYS C N 1
ATOM 8438 C CA . CYS C 1 359 ? 51.670 313.610 225.790 1.00 84.85 359 CYS C CA 1
ATOM 8439 C C . CYS C 1 359 ? 51.432 314.760 224.815 1.00 94.44 359 CYS C C 1
ATOM 8440 O O . CYS C 1 359 ? 50.301 315.020 224.399 1.00 99.15 359 CYS C O 1
ATOM 8443 N N . ASP C 1 360 ? 52.512 315.448 224.462 1.00 92.88 360 ASP C N 1
ATOM 8444 C CA . ASP C 1 360 ? 52.456 316.535 223.500 1.00 92.46 360 ASP C CA 1
ATOM 8445 C C . ASP C 1 360 ? 53.369 316.186 222.330 1.00 83.27 360 ASP C C 1
ATOM 8446 O O . ASP C 1 360 ? 54.549 315.900 222.525 1.00 82.95 360 ASP C O 1
ATOM 8451 N N . THR C 1 361 ? 52.821 316.197 221.119 1.00 82.91 361 THR C N 1
ATOM 8452 C CA . THR C 1 361 ? 53.530 315.677 219.953 1.00 85.57 361 THR C CA 1
ATOM 8453 C C . THR C 1 361 ? 54.720 316.535 219.533 1.00 94.93 361 THR C C 1
ATOM 8454 O O . THR C 1 361 ? 55.607 316.059 218.826 1.00 96.27 361 THR C O 1
ATOM 8458 N N . LYS C 1 362 ? 54.746 317.792 219.968 1.00 102.16 362 LYS C N 1
ATOM 8459 C CA . LYS C 1 362 ? 55.829 318.699 219.589 1.00 105.19 362 LYS C CA 1
ATOM 8460 C C . LYS C 1 362 ? 56.649 319.164 220.791 1.00 98.22 362 LYS C C 1
ATOM 8461 O O . LYS C 1 362 ? 57.548 319.994 220.654 1.00 103.42 362 LYS C O 1
ATOM 8467 N N . ALA C 1 363 ? 56.339 318.623 221.965 1.00 91.03 363 ALA C N 1
ATOM 8468 C CA . ALA C 1 363 ? 57.101 318.917 223.175 1.00 89.86 363 ALA C CA 1
ATOM 8469 C C . ALA C 1 363 ? 58.512 318.343 223.071 1.00 94.39 363 ALA C C 1
ATOM 8470 O O . ALA C 1 363 ? 58.764 317.472 222.236 1.00 97.31 363 ALA C O 1
ATOM 8472 N N . PRO C 1 364 ? 59.444 318.840 223.907 1.00 94.85 364 PRO C N 1
ATOM 8473 C CA . PRO C 1 364 ? 60.797 318.272 223.956 1.00 91.27 364 PRO C CA 1
ATOM 8474 C C . PRO C 1 364 ? 60.802 316.791 224.313 1.00 86.99 364 PRO C C 1
ATOM 8475 O O . PRO C 1 364 ? 59.974 316.344 225.106 1.00 84.23 364 PRO C O 1
ATOM 8479 N N . ARG C 1 365 ? 61.729 316.042 223.727 1.00 88.56 365 ARG C N 1
ATOM 8480 C CA . ARG C 1 365 ? 61.853 314.620 224.015 1.00 86.48 365 ARG C CA 1
ATOM 8481 C C . ARG C 1 365 ? 63.270 314.284 224.469 1.00 90.06 365 ARG C C 1
ATOM 8482 O O . ARG C 1 365 ? 64.243 314.824 223.941 1.00 96.24 365 ARG C O 1
ATOM 8490 N N . ASN C 1 366 ? 63.379 313.398 225.456 1.00 94.63 366 ASN C N 1
ATOM 8491 C CA . ASN C 1 366 ? 64.677 312.909 225.912 1.00 94.49 366 ASN C CA 1
ATOM 8492 C C . ASN C 1 366 ? 65.384 312.126 224.819 1.00 95.96 366 ASN C C 1
ATOM 8493 O O . ASN C 1 366 ? 64.765 311.724 223.833 1.00 99.68 366 ASN C O 1
ATOM 8498 N N . GLU C 1 367 ? 66.680 311.902 225.006 1.00 92.64 367 GLU C N 1
ATOM 8499 C CA . GLU C 1 367 ? 67.488 311.207 224.011 1.00 85.90 367 GLU C CA 1
ATOM 8500 C C . GLU C 1 367 ? 67.002 309.774 223.806 1.00 78.38 367 GLU C C 1
ATOM 8501 O O . GLU C 1 367 ? 66.919 309.299 222.674 1.00 76.74 367 GLU C O 1
ATOM 8507 N N . PHE C 1 368 ? 66.661 309.093 224.898 1.00 72.35 368 PHE C N 1
ATOM 8508 C CA . PHE C 1 368 ? 66.215 307.704 224.812 1.00 70.71 368 PHE C CA 1
ATOM 8509 C C . PHE C 1 368 ? 64.832 307.578 224.181 1.00 70.32 368 PHE C C 1
ATOM 8510 O O . PHE C 1 368 ? 64.587 306.655 223.402 1.00 69.00 368 PHE C O 1
ATOM 8518 N N . THR C 1 369 ? 63.929 308.498 224.511 1.00 67.88 369 THR C N 1
ATOM 8519 C CA . THR C 1 369 ? 62.595 308.464 223.923 1.00 59.91 369 THR C CA 1
ATOM 8520 C C . THR C 1 369 ? 62.688 308.747 222.429 1.00 66.90 369 THR C C 1
ATOM 8521 O O . THR C 1 369 ? 61.955 308.166 221.633 1.00 76.99 369 THR C O 1
ATOM 8525 N N . GLU C 1 370 ? 63.603 309.634 222.055 1.00 73.69 370 GLU C N 1
ATOM 8526 C CA . GLU C 1 370 ? 63.833 309.953 220.652 1.00 83.46 370 GLU C CA 1
ATOM 8527 C C . GLU C 1 370 ? 64.350 308.725 219.902 1.00 78.82 370 GLU C C 1
ATOM 8528 O O . GLU C 1 370 ? 64.035 308.521 218.730 1.00 78.24 370 GLU C O 1
ATOM 8534 N N . ILE C 1 371 ? 65.141 307.907 220.589 1.00 71.78 371 ILE C N 1
ATOM 8535 C CA . ILE C 1 371 ? 65.649 306.665 220.018 1.00 67.56 371 ILE C CA 1
ATOM 8536 C C . ILE C 1 371 ? 64.534 305.643 219.867 1.00 68.97 371 ILE C C 1
ATOM 8537 O O . ILE C 1 371 ? 64.368 305.035 218.808 1.00 72.60 371 ILE C O 1
ATOM 8542 N N . LEU C 1 372 ? 63.770 305.462 220.941 1.00 61.67 372 LEU C N 1
ATOM 8543 C CA . LEU C 1 372 ? 62.697 304.480 220.972 1.00 52.89 372 LEU C CA 1
ATOM 8544 C C . LEU C 1 372 ? 61.608 304.825 219.967 1.00 63.72 372 LEU C C 1
ATOM 8545 O O . LEU C 1 372 ? 60.961 303.939 219.405 1.00 66.31 372 LEU C O 1
ATOM 8550 N N . PHE C 1 373 ? 61.411 306.119 219.744 1.00 66.75 373 PHE C N 1
ATOM 8551 C CA . PHE C 1 373 ? 60.452 306.581 218.749 1.00 69.18 373 PHE C CA 1
ATOM 8552 C C . PHE C 1 373 ? 60.952 306.258 217.347 1.00 71.31 373 PHE C C 1
ATOM 8553 O O . PHE C 1 373 ? 60.164 305.966 216.447 1.00 73.26 373 PHE C O 1
ATOM 8561 N N . LYS C 1 374 ? 62.267 306.321 217.167 1.00 74.46 374 LYS C N 1
ATOM 8562 C CA . LYS C 1 374 ? 62.874 305.981 215.889 1.00 74.99 374 LYS C CA 1
ATOM 8563 C C . LYS C 1 374 ? 62.673 304.498 215.611 1.00 74.68 374 LYS C C 1
ATOM 8564 O O . LYS C 1 374 ? 62.279 304.115 214.510 1.00 79.14 374 LYS C O 1
ATOM 8570 N N . ILE C 1 375 ? 62.928 303.673 216.623 1.00 66.27 375 ILE C N 1
ATOM 8571 C CA . ILE C 1 375 ? 62.693 302.233 216.534 1.00 64.00 375 ILE C CA 1
ATOM 8572 C C . ILE C 1 375 ? 61.212 301.922 216.299 1.00 64.94 375 ILE C C 1
ATOM 8573 O O . ILE C 1 375 ? 60.863 300.945 215.628 1.00 59.83 375 ILE C O 1
ATOM 8578 N N . ALA C 1 376 ? 60.341 302.758 216.856 1.00 61.39 376 ALA C N 1
ATOM 8579 C CA . ALA C 1 376 ? 58.908 302.604 216.646 1.00 55.57 376 ALA C CA 1
ATOM 8580 C C . ALA C 1 376 ? 58.550 302.938 215.205 1.00 54.61 376 ALA C C 1
ATOM 8581 O O . ALA C 1 376 ? 57.606 302.387 214.646 1.00 61.18 376 ALA C O 1
ATOM 8583 N N . GLN C 1 377 ? 59.306 303.850 214.607 1.00 60.00 377 GLN C N 1
ATOM 8584 C CA . GLN C 1 377 ? 59.131 304.165 213.198 1.00 63.43 377 GLN C CA 1
ATOM 8585 C C . GLN C 1 377 ? 59.695 303.039 212.340 1.00 64.64 377 GLN C C 1
ATOM 8586 O O . GLN C 1 377 ? 59.155 302.730 211.279 1.00 70.03 377 GLN C O 1
ATOM 8592 N N . GLU C 1 378 ? 60.779 302.427 212.811 1.00 66.27 378 GLU C N 1
ATOM 8593 C CA . GLU C 1 378 ? 61.417 301.324 212.098 1.00 78.45 378 GLU C CA 1
ATOM 8594 C C . GLU C 1 378 ? 60.452 300.157 211.902 1.00 74.81 378 GLU C C 1
ATOM 8595 O O . GLU C 1 378 ? 60.543 299.424 210.915 1.00 74.72 378 GLU C O 1
ATOM 8601 N N . ALA C 1 379 ? 59.524 300.000 212.843 1.00 71.31 379 ALA C N 1
ATOM 8602 C CA . ALA C 1 379 ? 58.607 298.862 212.853 1.00 70.71 379 ALA C CA 1
ATOM 8603 C C . ALA C 1 379 ? 57.228 299.213 212.307 1.00 71.62 379 ALA C C 1
ATOM 8604 O O . ALA C 1 379 ? 56.213 298.847 212.897 1.00 76.59 379 ALA C O 1
ATOM 8606 N N . ARG C 1 380 ? 57.195 299.910 211.175 1.00 77.48 380 ARG C N 1
ATOM 8607 C CA . ARG C 1 380 ? 55.943 300.402 210.600 1.00 76.73 380 ARG C CA 1
ATOM 8608 C C . ARG C 1 380 ? 55.018 299.281 210.146 1.00 72.33 380 ARG C C 1
ATOM 8609 O O . ARG C 1 380 ? 53.797 299.420 210.198 1.00 80.58 380 ARG C O 1
ATOM 8617 N N . GLY C 1 381 ? 55.603 298.173 209.708 1.00 66.44 381 GLY C N 1
ATOM 8618 C CA . GLY C 1 381 ? 54.825 297.081 209.157 1.00 70.34 381 GLY C CA 1
ATOM 8619 C C . GLY C 1 381 ? 54.182 296.167 210.183 1.00 69.40 381 GLY C C 1
ATOM 8620 O O . GLY C 1 381 ? 53.064 295.694 209.979 1.00 78.73 381 GLY C O 1
ATOM 8621 N N . LEU C 1 382 ? 54.884 295.920 211.286 1.00 61.64 382 LEU C N 1
ATOM 8622 C CA . LEU C 1 382 ? 54.435 294.963 212.300 1.00 56.02 382 LEU C CA 1
ATOM 8623 C C . LEU C 1 382 ? 53.109 295.339 212.958 1.00 64.96 382 LEU C C 1
ATOM 8624 O O . LEU C 1 382 ? 52.859 296.507 213.258 1.00 64.74 382 LEU C O 1
ATOM 8629 N N . SER C 1 383 ? 52.270 294.335 213.194 1.00 71.25 383 SER C N 1
ATOM 8630 C CA . SER C 1 383 ? 50.995 294.540 213.876 1.00 72.68 383 SER C CA 1
ATOM 8631 C C . SER C 1 383 ? 51.185 294.674 215.383 1.00 72.65 383 SER C C 1
ATOM 8632 O O . SER C 1 383 ? 52.292 294.504 215.897 1.00 77.83 383 SER C O 1
ATOM 8635 N N . GLY C 1 384 ? 50.098 294.971 216.088 1.00 69.96 384 GLY C N 1
ATOM 8636 C CA . GLY C 1 384 ? 50.134 295.089 217.534 1.00 57.51 384 GLY C CA 1
ATOM 8637 C C . GLY C 1 384 ? 50.506 293.778 218.200 1.00 58.02 384 GLY C C 1
ATOM 8638 O O . GLY C 1 384 ? 51.187 293.760 219.227 1.00 60.29 384 GLY C O 1
ATOM 8639 N N . ARG C 1 385 ? 50.064 292.674 217.606 1.00 54.20 385 ARG C N 1
ATOM 8640 C CA . ARG C 1 385 ? 50.333 291.353 218.154 1.00 48.54 385 ARG C CA 1
ATOM 8641 C C . ARG C 1 385 ? 51.808 291.005 218.025 1.00 52.86 385 ARG C C 1
ATOM 8642 O O . ARG C 1 385 ? 52.385 290.377 218.911 1.00 62.87 385 ARG C O 1
ATOM 8650 N N . ALA C 1 386 ? 52.417 291.417 216.918 1.00 55.89 386 ALA C N 1
ATOM 8651 C CA . ALA C 1 386 ? 53.824 291.125 216.665 1.00 57.93 386 ALA C CA 1
ATOM 8652 C C . ALA C 1 386 ? 54.739 291.901 217.610 1.00 51.58 386 ALA C C 1
ATOM 8653 O O . ALA C 1 386 ? 55.753 291.381 218.074 1.00 55.59 386 ALA C O 1
ATOM 8655 N N . ILE C 1 387 ? 54.375 293.147 217.887 1.00 50.50 387 ILE C N 1
ATOM 8656 C CA . ILE C 1 387 ? 55.184 294.008 218.739 1.00 58.59 387 ILE C CA 1
ATOM 8657 C C . ILE C 1 387 ? 55.121 293.557 220.196 1.00 65.22 387 ILE C C 1
ATOM 8658 O O . ILE C 1 387 ? 56.095 293.683 220.942 1.00 72.53 387 ILE C O 1
ATOM 8663 N N . SER C 1 388 ? 53.979 293.008 220.594 1.00 59.13 388 SER C N 1
ATOM 8664 C CA . SER C 1 388 ? 53.808 292.524 221.957 1.00 53.56 388 SER C CA 1
ATOM 8665 C C . SER C 1 388 ? 54.550 291.206 222.193 1.00 51.02 388 SER C C 1
ATOM 8666 O O . SER C 1 388 ? 54.687 290.762 223.331 1.00 50.76 388 SER C O 1
ATOM 8669 N N . MET C 1 389 ? 55.026 290.582 221.119 1.00 48.27 389 MET C N 1
ATOM 8670 C CA . MET C 1 389 ? 55.769 289.331 221.238 1.00 38.94 389 MET C CA 1
ATOM 8671 C C . MET C 1 389 ? 57.270 289.545 221.077 1.00 39.15 389 MET C C 1
ATOM 8672 O O . MET C 1 389 ? 58.063 288.639 221.319 1.00 55.50 389 MET C O 1
ATOM 8677 N N . LEU C 1 390 ? 57.655 290.745 220.660 1.00 39.81 390 LEU C N 1
ATOM 8678 C CA . LEU C 1 390 ? 59.066 291.081 220.489 1.00 34.82 390 LEU C CA 1
ATOM 8679 C C . LEU C 1 390 ? 59.935 290.870 221.736 1.00 39.46 390 LEU C C 1
ATOM 8680 O O . LEU C 1 390 ? 61.052 290.369 221.610 1.00 50.28 390 LEU C O 1
ATOM 8685 N N . PRO C 1 391 ? 59.448 291.257 222.937 1.00 43.63 391 PRO C N 1
ATOM 8686 C CA . PRO C 1 391 ? 60.320 291.131 224.116 1.00 42.39 391 PRO C CA 1
ATOM 8687 C C . PRO C 1 391 ? 60.908 289.740 224.343 1.00 46.92 391 PRO C C 1
ATOM 8688 O O . PRO C 1 391 ? 62.025 289.621 224.848 1.00 54.09 391 PRO C O 1
ATOM 8692 N N . THR C 1 392 ? 60.167 288.705 223.972 1.00 49.35 392 THR C N 1
ATOM 8693 C CA . THR C 1 392 ? 60.663 287.342 224.085 1.00 46.38 392 THR C CA 1
ATOM 8694 C C . THR C 1 392 ? 61.871 287.127 223.176 1.00 52.06 392 THR C C 1
ATOM 8695 O O . THR C 1 392 ? 62.857 286.506 223.571 1.00 50.47 392 THR C O 1
ATOM 8699 N N . LEU C 1 393 ? 61.788 287.644 221.956 1.00 51.26 393 LEU C N 1
ATOM 8700 C CA . LEU C 1 393 ? 62.890 287.541 221.009 1.00 42.51 393 LEU C CA 1
ATOM 8701 C C . LEU C 1 393 ? 64.071 288.381 221.476 1.00 48.92 393 LEU C C 1
ATOM 8702 O O . LEU C 1 393 ? 65.224 287.979 221.335 1.00 55.73 393 LEU C O 1
ATOM 8707 N N . VAL C 1 394 ? 63.774 289.549 222.037 1.00 48.24 394 VAL C N 1
ATOM 8708 C CA . VAL C 1 394 ? 64.803 290.434 222.573 1.00 49.24 394 VAL C CA 1
ATOM 8709 C C . VAL C 1 394 ? 65.615 289.747 223.668 1.00 53.11 394 VAL C C 1
ATOM 8710 O O . VAL C 1 394 ? 66.844 289.733 223.624 1.00 55.26 394 VAL C O 1
ATOM 8714 N N . TYR C 1 395 ? 64.919 289.172 224.645 1.00 55.71 395 TYR C N 1
ATOM 8715 C CA . TYR C 1 395 ? 65.565 288.483 225.759 1.00 45.16 395 TYR C CA 1
ATOM 8716 C C . TYR C 1 395 ? 66.392 287.302 225.263 1.00 46.82 395 TYR C C 1
ATOM 8717 O O . TYR C 1 395 ? 67.406 286.934 225.863 1.00 50.77 395 TYR C O 1
ATOM 8726 N N . SER C 1 396 ? 65.950 286.713 224.159 1.00 41.92 396 SER C N 1
ATOM 8727 C CA . SER C 1 396 ? 66.644 285.580 223.563 1.00 42.52 396 SER C CA 1
ATOM 8728 C C . SER C 1 396 ? 68.040 285.963 223.074 1.00 49.10 396 SER C C 1
ATOM 8729 O O . SER C 1 396 ? 68.983 285.184 223.205 1.00 54.55 396 SER C O 1
ATOM 8732 N N . LYS C 1 397 ? 68.165 287.166 222.518 1.00 50.19 397 LYS C N 1
ATOM 8733 C CA . LYS C 1 397 ? 69.430 287.635 221.956 1.00 46.66 397 LYS C CA 1
ATOM 8734 C C . LYS C 1 397 ? 70.444 288.016 223.030 1.00 57.66 397 LYS C C 1
ATOM 8735 O O . LYS C 1 397 ? 71.650 287.863 222.839 1.00 73.36 397 LYS C O 1
ATOM 8741 N N . SER C 1 398 ? 69.954 288.534 224.150 1.00 61.67 398 SER C N 1
ATOM 8742 C CA . SER C 1 398 ? 70.837 288.951 225.231 1.00 65.82 398 SER C CA 1
ATOM 8743 C C . SER C 1 398 ? 71.473 287.754 225.910 1.00 76.02 398 SER C C 1
ATOM 8744 O O . SER C 1 398 ? 70.775 286.885 226.432 1.00 83.65 398 SER C O 1
ATOM 8747 N N . PRO C 1 399 ? 72.809 287.713 225.917 1.00 86.39 399 PRO C N 1
ATOM 8748 C CA . PRO C 1 399 ? 73.524 286.653 226.629 1.00 102.59 399 PRO C CA 1
ATOM 8749 C C . PRO C 1 399 ? 73.567 286.865 228.150 1.00 113.18 399 PRO C C 1
ATOM 8750 O O . PRO C 1 399 ? 73.663 285.878 228.881 1.00 119.51 399 PRO C O 1
ATOM 8754 N N . GLU C 1 400 ? 73.478 288.116 228.613 1.00 109.05 400 GLU C N 1
ATOM 8755 C CA . GLU C 1 400 ? 73.782 288.472 230.014 1.00 104.50 400 GLU C CA 1
ATOM 8756 C C . GLU C 1 400 ? 72.691 288.126 231.027 1.00 99.41 400 GLU C C 1
ATOM 8757 O O . GLU C 1 400 ? 72.942 288.195 232.226 1.00 100.96 400 GLU C O 1
ATOM 8763 N N . GLU C 1 401 ? 71.496 287.779 230.544 1.00 97.72 401 GLU C N 1
ATOM 8764 C CA . GLU C 1 401 ? 70.283 287.662 231.365 1.00 99.95 401 GLU C CA 1
ATOM 8765 C C . GLU C 1 401 ? 69.883 289.005 231.986 1.00 89.75 401 GLU C C 1
ATOM 8766 O O . GLU C 1 401 ? 68.771 289.146 232.496 1.00 87.79 401 GLU C O 1
ATOM 8772 N N . THR C 1 402 ? 70.774 289.991 231.933 1.00 80.28 402 THR C N 1
ATOM 8773 C CA . THR C 1 402 ? 70.488 291.322 232.461 1.00 71.79 402 THR C CA 1
ATOM 8774 C C . THR C 1 402 ? 70.848 292.347 231.402 1.00 68.06 402 THR C C 1
ATOM 8775 O O . THR C 1 402 ? 71.930 292.286 230.833 1.00 73.42 402 THR C O 1
ATOM 8779 N N . ILE C 1 403 ? 69.941 293.279 231.126 1.00 60.13 403 ILE C N 1
ATOM 8780 C CA . ILE C 1 403 ? 70.113 294.182 229.992 1.00 52.58 403 ILE C CA 1
ATOM 8781 C C . ILE C 1 403 ? 70.133 295.652 230.401 1.00 56.38 403 ILE C C 1
ATOM 8782 O O . ILE C 1 403 ? 69.283 296.104 231.168 1.00 56.69 403 ILE C O 1
ATOM 8787 N N . THR C 1 404 ? 71.112 296.391 229.889 1.00 58.83 404 THR C N 1
ATOM 8788 C CA . THR C 1 404 ? 71.165 297.833 230.091 1.00 58.24 404 THR C CA 1
ATOM 8789 C C . THR C 1 404 ? 70.233 298.518 229.102 1.00 62.48 404 THR C C 1
ATOM 8790 O O . THR C 1 404 ? 69.759 297.890 228.158 1.00 65.89 404 THR C O 1
ATOM 8794 N N . LEU C 1 405 ? 69.971 299.803 229.316 1.00 60.68 405 LEU C N 1
ATOM 8795 C CA . LEU C 1 405 ? 69.091 300.553 228.423 1.00 52.54 405 LEU C CA 1
ATOM 8796 C C . LEU C 1 405 ? 69.647 300.711 226.999 1.00 59.07 405 LEU C C 1
ATOM 8797 O O . LEU C 1 405 ? 68.893 300.561 226.038 1.00 64.36 405 LEU C O 1
ATOM 8802 N N . PRO C 1 406 ? 70.951 301.026 226.846 1.00 62.74 406 PRO C N 1
ATOM 8803 C CA . PRO C 1 406 ? 71.435 301.088 225.460 1.00 57.39 406 PRO C CA 1
ATOM 8804 C C . PRO C 1 406 ? 71.325 299.749 224.734 1.00 63.84 406 PRO C C 1
ATOM 8805 O O . PRO C 1 406 ? 70.893 299.722 223.583 1.00 66.07 406 PRO C O 1
ATOM 8809 N N . ASN C 1 407 ? 71.698 298.657 225.396 1.00 64.55 407 ASN C N 1
ATOM 8810 C CA . ASN C 1 407 ? 71.583 297.335 224.787 1.00 59.08 407 ASN C CA 1
ATOM 8811 C C . ASN C 1 407 ? 70.129 296.917 224.587 1.00 58.75 407 ASN C C 1
ATOM 8812 O O . ASN C 1 407 ? 69.817 296.148 223.679 1.00 56.26 407 ASN C O 1
ATOM 8817 N N . CYS C 1 408 ? 69.244 297.422 225.441 1.00 57.05 408 CYS C N 1
ATOM 8818 C CA . CYS C 1 408 ? 67.817 297.156 225.301 1.00 47.45 408 CYS C CA 1
ATOM 8819 C C . CYS C 1 408 ? 67.304 297.764 224.003 1.00 50.68 408 CYS C C 1
ATOM 8820 O O . CYS C 1 408 ? 66.472 297.175 223.314 1.00 58.19 408 CYS C O 1
ATOM 8823 N N . MET C 1 409 ? 67.815 298.944 223.671 1.00 52.26 409 MET C N 1
ATOM 8824 C CA . MET C 1 409 ? 67.418 299.630 222.448 1.00 53.32 409 MET C CA 1
ATOM 8825 C C . MET C 1 409 ? 67.967 298.923 221.215 1.00 53.97 409 MET C C 1
ATOM 8826 O O . MET C 1 409 ? 67.290 298.817 220.196 1.00 63.39 409 MET C O 1
ATOM 8831 N N . ASN C 1 410 ? 69.199 298.442 221.308 1.00 60.97 410 ASN C N 1
ATOM 8832 C CA . ASN C 1 410 ? 69.827 297.774 220.179 1.00 64.82 410 ASN C CA 1
ATOM 8833 C C . ASN C 1 410 ? 69.175 296.423 219.898 1.00 66.94 410 ASN C C 1
ATOM 8834 O O . ASN C 1 410 ? 68.952 296.067 218.741 1.00 69.59 410 ASN C O 1
ATOM 8839 N N . LEU C 1 411 ? 68.850 295.684 220.955 1.00 64.95 411 LEU C N 1
ATOM 8840 C CA . LEU C 1 411 ? 68.231 294.368 220.799 1.00 57.52 411 LEU C CA 1
ATOM 8841 C C . LEU C 1 411 ? 66.792 294.474 220.309 1.00 52.60 411 LEU C C 1
ATOM 8842 O O . LEU C 1 411 ? 66.342 293.653 219.509 1.00 57.62 411 LEU C O 1
ATOM 8847 N N . PHE C 1 412 ? 66.069 295.480 220.788 1.00 51.67 412 PHE C N 1
ATOM 8848 C CA . PHE C 1 412 ? 64.712 295.711 220.311 1.00 48.77 412 PHE C CA 1
ATOM 8849 C C . PHE C 1 412 ? 64.731 296.068 218.834 1.00 56.26 412 PHE C C 1
ATOM 8850 O O . PHE C 1 412 ? 63.894 295.605 218.061 1.00 61.02 412 PHE C O 1
ATOM 8858 N N . LEU C 1 413 ? 65.701 296.888 218.448 1.00 57.33 413 LEU C N 1
ATOM 8859 C CA . LEU C 1 413 ? 65.853 297.303 217.061 1.00 62.66 413 LEU C CA 1
ATOM 8860 C C . LEU C 1 413 ? 66.186 296.120 216.155 1.00 63.56 413 LEU C C 1
ATOM 8861 O O . LEU C 1 413 ? 65.643 296.000 215.057 1.00 69.62 413 LEU C O 1
ATOM 8866 N N . GLU C 1 414 ? 67.082 295.254 216.618 1.00 62.76 414 GLU C N 1
ATOM 8867 C CA . GLU C 1 414 ? 67.429 294.042 215.880 1.00 66.88 414 GLU C CA 1
ATOM 8868 C C . GLU C 1 414 ? 66.234 293.105 215.768 1.00 66.36 414 GLU C C 1
ATOM 8869 O O . GLU C 1 414 ? 65.978 292.534 214.707 1.00 73.99 414 GLU C O 1
ATOM 8875 N N . ALA C 1 415 ? 65.511 292.948 216.871 1.00 53.85 415 ALA C N 1
ATOM 8876 C CA . ALA C 1 415 ? 64.345 292.079 216.902 1.00 45.69 415 ALA C CA 1
ATOM 8877 C C . ALA C 1 415 ? 63.269 292.585 215.948 1.00 51.62 415 ALA C C 1
ATOM 8878 O O . ALA C 1 415 ? 62.552 291.798 215.330 1.00 55.80 415 ALA C O 1
ATOM 8880 N N . VAL C 1 416 ? 63.159 293.904 215.836 1.00 59.20 416 VAL C N 1
ATOM 8881 C CA . VAL C 1 416 ? 62.204 294.517 214.923 1.00 60.81 416 VAL C CA 1
ATOM 8882 C C . VAL C 1 416 ? 62.547 294.172 213.478 1.00 69.13 416 VAL C C 1
ATOM 8883 O O . VAL C 1 416 ? 61.686 293.745 212.710 1.00 76.89 416 VAL C O 1
ATOM 8887 N N . LYS C 1 417 ? 63.814 294.337 213.120 1.00 73.06 417 LYS C N 1
ATOM 8888 C CA . LYS C 1 417 ? 64.252 294.112 211.751 1.00 76.52 417 LYS C CA 1
ATOM 8889 C C . LYS C 1 417 ? 64.196 292.636 211.367 1.00 74.37 417 LYS C C 1
ATOM 8890 O O . LYS C 1 417 ? 63.988 292.301 210.202 1.00 77.34 417 LYS C O 1
ATOM 8896 N N . GLU C 1 418 ? 64.369 291.754 212.345 1.00 73.73 418 GLU C N 1
ATOM 8897 C CA . GLU C 1 418 ? 64.368 290.324 212.061 1.00 75.82 418 GLU C CA 1
ATOM 8898 C C . GLU C 1 418 ? 62.953 289.797 211.862 1.00 68.86 418 GLU C C 1
ATOM 8899 O O . GLU C 1 418 ? 62.725 288.878 211.072 1.00 66.26 418 GLU C O 1
ATOM 8905 N N . ARG C 1 419 ? 62.002 290.382 212.581 1.00 67.87 419 ARG C N 1
ATOM 8906 C CA . ARG C 1 419 ? 60.617 289.941 212.498 1.00 73.04 419 ARG C CA 1
ATOM 8907 C C . ARG C 1 419 ? 59.928 290.524 211.264 1.00 79.12 419 ARG C C 1
ATOM 8908 O O . ARG C 1 419 ? 58.981 289.940 210.742 1.00 84.37 419 ARG C O 1
ATOM 8916 N N . LEU C 1 420 ? 60.408 291.675 210.800 1.00 80.13 420 LEU C N 1
ATOM 8917 C CA . LEU C 1 420 ? 59.928 292.254 209.546 1.00 79.61 420 LEU C CA 1
ATOM 8918 C C . LEU C 1 420 ? 60.333 291.368 208.377 1.00 94.46 420 LEU C C 1
ATOM 8919 O O . LEU C 1 420 ? 59.530 291.077 207.490 1.00 102.35 420 LEU C O 1
ATOM 8924 N N . SER C 1 421 ? 61.591 290.944 208.393 1.00 100.02 421 SER C N 1
ATOM 8925 C CA . SER C 1 421 ? 62.134 290.066 207.366 1.00 105.32 421 SER C CA 1
ATOM 8926 C C . SER C 1 421 ? 61.453 288.704 207.379 1.00 106.33 421 SER C C 1
ATOM 8927 O O . SER C 1 421 ? 61.082 288.170 206.333 1.00 108.80 421 SER C O 1
ATOM 8930 N N . ARG C 1 422 ? 61.286 288.149 208.574 1.00 107.25 422 ARG C N 1
ATOM 8931 C CA . ARG C 1 422 ? 60.777 286.794 208.721 1.00 113.06 422 ARG C CA 1
ATOM 8932 C C . ARG C 1 422 ? 59.473 286.761 209.513 1.00 105.33 422 ARG C C 1
ATOM 8933 O O . ARG C 1 422 ? 58.417 286.423 208.977 1.00 101.70 422 ARG C O 1
ATOM 8941 N N . THR D 1 7 ? 85.547 287.476 225.055 1.00 121.30 7 THR D N 1
ATOM 8942 C CA . THR D 1 7 ? 84.566 287.677 223.996 1.00 119.51 7 THR D CA 1
ATOM 8943 C C . THR D 1 7 ? 83.905 286.363 223.609 1.00 116.46 7 THR D C 1
ATOM 8944 O O . THR D 1 7 ? 84.268 285.746 222.607 1.00 118.87 7 THR D O 1
ATOM 8948 N N . LEU D 1 8 ? 82.935 285.939 224.410 1.00 110.30 8 LEU D N 1
ATOM 8949 C CA . LEU D 1 8 ? 82.202 284.711 224.144 1.00 107.69 8 LEU D CA 1
ATOM 8950 C C . LEU D 1 8 ? 80.862 284.761 224.863 1.00 108.91 8 LEU D C 1
ATOM 8951 O O . LEU D 1 8 ? 80.771 285.282 225.975 1.00 103.80 8 LEU D O 1
ATOM 8956 N N . LYS D 1 9 ? 79.822 284.238 224.219 1.00 115.37 9 LYS D N 1
ATOM 8957 C CA . LYS D 1 9 ? 78.481 284.273 224.790 1.00 119.93 9 LYS D CA 1
ATOM 8958 C C . LYS D 1 9 ? 78.448 283.506 226.096 1.00 126.55 9 LYS D C 1
ATOM 8959 O O . LYS D 1 9 ? 79.261 282.612 226.321 1.00 137.51 9 LYS D O 1
ATOM 8961 N N . ASN D 1 10 ? 77.497 283.854 226.952 1.00 116.57 10 ASN D N 1
ATOM 8962 C CA . ASN D 1 10 ? 77.445 283.287 228.289 1.00 107.76 10 ASN D CA 1
ATOM 8963 C C . ASN D 1 10 ? 77.206 281.787 228.292 1.00 91.82 10 ASN D C 1
ATOM 8964 O O . ASN D 1 10 ? 76.173 281.297 227.838 1.00 88.71 10 ASN D O 1
ATOM 8969 N N . ILE D 1 11 ? 78.188 281.072 228.826 1.00 80.88 11 ILE D N 1
ATOM 8970 C CA . ILE D 1 11 ? 78.220 279.623 228.782 1.00 63.23 11 ILE D CA 1
ATOM 8971 C C . ILE D 1 11 ? 77.542 279.008 229.995 1.00 59.91 11 ILE D C 1
ATOM 8972 O O . ILE D 1 11 ? 77.625 279.539 231.101 1.00 67.37 11 ILE D O 1
ATOM 8977 N N . HIS D 1 12 ? 76.861 277.891 229.774 1.00 57.09 12 HIS D N 1
ATOM 8978 C CA . HIS D 1 12 ? 76.284 277.113 230.856 1.00 58.30 12 HIS D CA 1
ATOM 8979 C C . HIS D 1 12 ? 76.981 275.764 230.962 1.00 58.08 12 HIS D C 1
ATOM 8980 O O . HIS D 1 12 ? 77.357 275.165 229.951 1.00 57.53 12 HIS D O 1
ATOM 8987 N N . ALA D 1 13 ? 77.155 275.288 232.189 1.00 51.22 13 ALA D N 1
ATOM 8988 C CA . ALA D 1 13 ? 77.744 273.977 232.416 1.00 44.46 13 ALA D CA 1
ATOM 8989 C C . ALA D 1 13 ? 76.802 273.108 233.232 1.00 50.04 13 ALA D C 1
ATOM 8990 O O . ALA D 1 13 ? 76.239 273.554 234.233 1.00 62.34 13 ALA D O 1
ATOM 8992 N N . GLU D 1 14 ? 76.628 271.866 232.800 1.00 50.43 14 GLU D N 1
ATOM 8993 C CA . GLU D 1 14 ? 75.767 270.927 233.508 1.00 48.93 14 GLU D CA 1
ATOM 8994 C C . GLU D 1 14 ? 76.581 269.751 234.028 1.00 60.30 14 GLU D C 1
ATOM 8995 O O . GLU D 1 14 ? 77.302 269.102 233.271 1.00 65.41 14 GLU D O 1
ATOM 9001 N N . ILE D 1 15 ? 76.470 269.488 235.325 1.00 57.86 15 ILE D N 1
ATOM 9002 C CA . ILE D 1 15 ? 77.240 268.426 235.961 1.00 50.49 15 ILE D CA 1
ATOM 9003 C C . ILE D 1 15 ? 76.327 267.398 236.624 1.00 53.15 15 ILE D C 1
ATOM 9004 O O . ILE D 1 15 ? 75.543 267.736 237.510 1.00 57.19 15 ILE D O 1
ATOM 9009 N N . ARG D 1 16 ? 76.423 266.146 236.194 1.00 51.71 16 ARG D N 1
ATOM 9010 C CA . ARG D 1 16 ? 75.622 265.084 236.794 1.00 55.05 16 ARG D CA 1
ATOM 9011 C C . ARG D 1 16 ? 76.332 264.526 238.024 1.00 63.83 16 ARG D C 1
ATOM 9012 O O . ARG D 1 16 ? 77.530 264.268 237.977 1.00 73.56 16 ARG D O 1
ATOM 9020 N N . ILE D 1 17 ? 75.601 264.324 239.116 1.00 60.05 17 ILE D N 1
ATOM 9021 C CA . ILE D 1 17 ? 76.197 263.785 240.337 1.00 64.20 17 ILE D CA 1
ATOM 9022 C C . ILE D 1 17 ? 75.668 262.406 240.737 1.00 65.45 17 ILE D C 1
ATOM 9023 O O . ILE D 1 17 ? 74.475 262.123 240.610 1.00 65.09 17 ILE D O 1
ATOM 9028 N N . CYS D 1 18 ? 76.580 261.560 241.212 1.00 65.84 18 CYS D N 1
ATOM 9029 C CA . CYS D 1 18 ? 76.243 260.273 241.804 1.00 75.25 18 CYS D CA 1
ATOM 9030 C C . CYS D 1 18 ? 75.145 260.408 242.855 1.00 80.25 18 CYS D C 1
ATOM 9031 O O . CYS D 1 18 ? 75.168 261.321 243.685 1.00 80.38 18 CYS D O 1
ATOM 9034 N N . GLN D 1 19 ? 74.192 259.482 242.805 1.00 81.64 19 GLN D N 1
ATOM 9035 C CA . GLN D 1 19 ? 72.972 259.548 243.604 1.00 87.52 19 GLN D CA 1
ATOM 9036 C C . GLN D 1 19 ? 73.217 259.610 245.115 1.00 88.62 19 GLN D C 1
ATOM 9037 O O . GLN D 1 19 ? 72.533 260.344 245.831 1.00 94.32 19 GLN D O 1
ATOM 9043 N N . LYS D 1 20 ? 74.198 258.851 245.592 1.00 85.30 20 LYS D N 1
ATOM 9044 C CA . LYS D 1 20 ? 74.438 258.725 247.026 1.00 89.56 20 LYS D CA 1
ATOM 9045 C C . LYS D 1 20 ? 74.844 260.041 247.693 1.00 96.29 20 LYS D C 1
ATOM 9046 O O . LYS D 1 20 ? 74.518 260.280 248.859 1.00 99.93 20 LYS D O 1
ATOM 9048 N N . PHE D 1 21 ? 75.540 260.896 246.951 1.00 93.87 21 PHE D N 1
ATOM 9049 C CA . PHE D 1 21 ? 76.171 262.077 247.539 1.00 89.41 21 PHE D CA 1
ATOM 9050 C C . PHE D 1 21 ? 75.198 263.254 247.567 1.00 83.84 21 PHE D C 1
ATOM 9051 O O . PHE D 1 21 ? 74.601 263.591 246.544 1.00 82.59 21 PHE D O 1
ATOM 9059 N N . PRO D 1 22 ? 75.031 263.881 248.743 1.00 84.92 22 PRO D N 1
ATOM 9060 C CA . PRO D 1 22 ? 74.114 265.017 248.914 1.00 83.74 22 PRO D CA 1
ATOM 9061 C C . PRO D 1 22 ? 74.688 266.355 248.440 1.00 87.21 22 PRO D C 1
ATOM 9062 O O . PRO D 1 22 ? 75.868 266.432 248.094 1.00 92.92 22 PRO D O 1
ATOM 9066 N N . LYS D 1 23 ? 73.849 267.390 248.441 1.00 81.82 23 LYS D N 1
ATOM 9067 C CA . LYS D 1 23 ? 74.231 268.730 247.988 1.00 75.70 23 LYS D CA 1
ATOM 9068 C C . LYS D 1 23 ? 75.321 269.363 248.841 1.00 79.90 23 LYS D C 1
ATOM 9069 O O . LYS D 1 23 ? 76.163 270.104 248.334 1.00 80.47 23 LYS D O 1
ATOM 9075 N N . SER D 1 24 ? 75.280 269.086 250.141 1.00 82.90 24 SER D N 1
ATOM 9076 C CA . SER D 1 24 ? 76.218 269.683 251.084 1.00 73.54 24 SER D CA 1
ATOM 9077 C C . SER D 1 24 ? 77.664 269.405 250.690 1.00 78.28 24 SER D C 1
ATOM 9078 O O . SER D 1 24 ? 78.472 270.326 250.577 1.00 79.63 24 SER D O 1
ATOM 9081 N N . THR D 1 25 ? 77.973 268.130 250.469 1.00 78.71 25 THR D N 1
ATOM 9082 C CA . THR D 1 25 ? 79.327 267.721 250.096 1.00 85.00 25 THR D CA 1
ATOM 9083 C C . THR D 1 25 ? 79.771 268.440 248.835 1.00 80.67 25 THR D C 1
ATOM 9084 O O . THR D 1 25 ? 80.904 268.910 248.725 1.00 91.68 25 THR D O 1
ATOM 9088 N N . VAL D 1 26 ? 78.844 268.547 247.903 1.00 71.02 26 VAL D N 1
ATOM 9089 C CA . VAL D 1 26 ? 79.107 269.110 246.593 1.00 73.80 26 VAL D CA 1
ATOM 9090 C C . VAL D 1 26 ? 79.392 270.605 246.627 1.00 76.31 26 VAL D C 1
ATOM 9091 O O . VAL D 1 26 ? 80.300 271.096 245.951 1.00 73.21 26 VAL D O 1
ATOM 9095 N N . GLN D 1 27 ? 78.606 271.320 247.423 1.00 84.09 27 GLN D N 1
ATOM 9096 C CA . GLN D 1 27 ? 78.724 272.764 247.516 1.00 87.80 27 GLN D CA 1
ATOM 9097 C C . GLN D 1 27 ? 80.077 273.165 248.091 1.00 84.33 27 GLN D C 1
ATOM 9098 O O . GLN D 1 27 ? 80.632 274.200 247.721 1.00 89.41 27 GLN D O 1
ATOM 9104 N N . LYS D 1 28 ? 80.613 272.341 248.985 1.00 78.05 28 LYS D N 1
ATOM 9105 C CA . LYS D 1 28 ? 81.908 272.634 249.588 1.00 84.12 28 LYS D CA 1
ATOM 9106 C C . LYS D 1 28 ? 83.020 272.515 248.551 1.00 87.61 28 LYS D C 1
ATOM 9107 O O . LYS D 1 28 ? 84.087 273.115 248.690 1.00 90.75 28 LYS D O 1
ATOM 9113 N N . ARG D 1 29 ? 82.758 271.742 247.504 1.00 84.48 29 ARG D N 1
ATOM 9114 C CA . ARG D 1 29 ? 83.752 271.498 246.473 1.00 85.15 29 ARG D CA 1
ATOM 9115 C C . ARG D 1 29 ? 83.385 272.238 245.191 1.00 82.03 29 ARG D C 1
ATOM 9116 O O . ARG D 1 29 ? 83.796 271.849 244.097 1.00 84.21 29 ARG D O 1
ATOM 9124 N N . PHE D 1 30 ? 82.612 273.311 245.337 1.00 82.39 30 PHE D N 1
ATOM 9125 C CA . PHE D 1 30 ? 82.124 274.075 244.191 1.00 80.73 30 PHE D CA 1
ATOM 9126 C C . PHE D 1 30 ? 83.259 274.718 243.398 1.00 84.15 30 PHE D C 1
ATOM 9127 O O . PHE D 1 30 ? 83.265 274.679 242.169 1.00 89.06 30 PHE D O 1
ATOM 9135 N N . SER D 1 31 ? 84.209 275.318 244.108 1.00 86.70 31 SER D N 1
ATOM 9136 C CA . SER D 1 31 ? 85.335 275.990 243.472 1.00 89.23 31 SER D CA 1
ATOM 9137 C C . SER D 1 31 ? 86.224 274.993 242.729 1.00 91.37 31 SER D C 1
ATOM 9138 O O . SER D 1 31 ? 86.875 275.340 241.742 1.00 87.46 31 SER D O 1
ATOM 9141 N N . GLU D 1 32 ? 86.244 273.755 243.214 1.00 91.40 32 GLU D N 1
ATOM 9142 C CA . GLU D 1 32 ? 86.978 272.679 242.559 1.00 87.17 32 GLU D CA 1
ATOM 9143 C C . GLU D 1 32 ? 86.333 272.331 241.219 1.00 87.73 32 GLU D C 1
ATOM 9144 O O . GLU D 1 32 ? 87.023 272.034 240.244 1.00 92.80 32 GLU D O 1
ATOM 9150 N N . PHE D 1 33 ? 85.003 272.370 241.182 1.00 82.82 33 PHE D N 1
ATOM 9151 C CA . PHE D 1 33 ? 84.250 272.128 239.954 1.00 71.31 33 PHE D CA 1
ATOM 9152 C C . PHE D 1 33 ? 84.440 273.263 238.951 1.00 76.05 33 PHE D C 1
ATOM 9153 O O . PHE D 1 33 ? 84.553 273.028 237.750 1.00 80.53 33 PHE D O 1
ATOM 9161 N N . GLU D 1 34 ? 84.470 274.493 239.456 1.00 82.07 34 GLU D N 1
ATOM 9162 C CA . GLU D 1 34 ? 84.671 275.679 238.627 1.00 86.72 34 GLU D CA 1
ATOM 9163 C C . GLU D 1 34 ? 86.004 275.620 237.881 1.00 84.61 34 GLU D C 1
ATOM 9164 O O . GLU D 1 34 ? 86.087 275.984 236.706 1.00 75.35 34 GLU D O 1
ATOM 9170 N N . GLU D 1 35 ? 87.041 275.147 238.566 1.00 93.09 35 GLU D N 1
ATOM 9171 C CA . GLU D 1 35 ? 88.370 275.042 237.974 1.00 99.11 35 GLU D CA 1
ATOM 9172 C C . GLU D 1 35 ? 88.450 273.867 237.004 1.00 95.13 35 GLU D C 1
ATOM 9173 O O . GLU D 1 35 ? 89.136 273.939 235.983 1.00 96.50 35 GLU D O 1
ATOM 9179 N N . LEU D 1 36 ? 87.744 272.789 237.332 1.00 87.07 36 LEU D N 1
ATOM 9180 C CA . LEU D 1 36 ? 87.683 271.611 236.475 1.00 88.43 36 LEU D CA 1
ATOM 9181 C C . LEU D 1 36 ? 87.070 271.952 235.123 1.00 85.82 36 LEU D C 1
ATOM 9182 O O . LEU D 1 36 ? 87.512 271.460 234.086 1.00 89.53 36 LEU D O 1
ATOM 9187 N N . ILE D 1 37 ? 86.049 272.801 235.147 1.00 80.45 37 ILE D N 1
ATOM 9188 C CA . ILE D 1 37 ? 85.378 273.235 233.929 1.00 72.13 37 ILE D CA 1
ATOM 9189 C C . ILE D 1 37 ? 86.302 274.093 233.068 1.00 75.85 37 ILE D C 1
ATOM 9190 O O . ILE D 1 37 ? 86.374 273.910 231.853 1.00 83.31 37 ILE D O 1
ATOM 9195 N N . LYS D 1 38 ? 87.011 275.024 233.702 1.00 78.80 38 LYS D N 1
ATOM 9196 C CA . LYS D 1 38 ? 87.983 275.858 233.000 1.00 81.70 38 LYS D CA 1
ATOM 9197 C C . LYS D 1 38 ? 89.040 274.996 232.319 1.00 83.02 38 LYS D C 1
ATOM 9198 O O . LYS D 1 38 ? 89.496 275.303 231.215 1.00 80.32 38 LYS D O 1
ATOM 9200 N N . ALA D 1 39 ? 89.413 273.907 232.983 1.00 87.41 39 ALA D N 1
ATOM 9201 C CA . ALA D 1 39 ? 90.395 272.974 232.444 1.00 88.34 39 ALA D CA 1
ATOM 9202 C C . ALA D 1 39 ? 89.803 272.134 231.319 1.00 92.04 39 ALA D C 1
ATOM 9203 O O . ALA D 1 39 ? 90.370 272.056 230.232 1.00 99.90 39 ALA D O 1
ATOM 9205 N N . ALA D 1 40 ? 88.656 271.514 231.586 1.00 86.64 40 ALA D N 1
ATOM 9206 C CA . ALA D 1 40 ? 88.013 270.609 230.636 1.00 84.40 40 ALA D CA 1
ATOM 9207 C C . ALA D 1 40 ? 87.625 271.306 229.339 1.00 82.78 40 ALA D C 1
ATOM 9208 O O . ALA D 1 40 ? 87.443 270.663 228.306 1.00 79.87 40 ALA D O 1
ATOM 9210 N N . SER D 1 41 ? 87.495 272.624 229.397 1.00 88.15 41 SER D N 1
ATOM 9211 C CA . SER D 1 41 ? 87.087 273.383 228.227 1.00 89.42 41 SER D CA 1
ATOM 9212 C C . SER D 1 41 ? 88.243 273.630 227.271 1.00 91.48 41 SER D C 1
ATOM 9213 O O . SER D 1 41 ? 88.052 274.211 226.203 1.00 89.65 41 SER D O 1
ATOM 9216 N N . LYS D 1 42 ? 89.438 273.196 227.659 1.00 93.61 42 LYS D N 1
ATOM 9217 C CA . LYS D 1 42 ? 90.627 273.372 226.832 1.00 94.40 42 LYS D CA 1
ATOM 9218 C C . LYS D 1 42 ? 90.443 272.700 225.478 1.00 98.06 42 LYS D C 1
ATOM 9219 O O . LYS D 1 42 ? 90.868 273.227 224.451 1.00 103.50 42 LYS D O 1
ATOM 9221 N N . ASN D 1 43 ? 89.802 271.535 225.484 1.00 94.85 43 ASN D N 1
ATOM 9222 C CA . ASN D 1 43 ? 89.484 270.836 224.246 1.00 94.58 43 ASN D CA 1
ATOM 9223 C C . ASN D 1 43 ? 88.160 270.085 224.339 1.00 93.62 43 ASN D C 1
ATOM 9224 O O . ASN D 1 43 ? 88.071 268.911 223.980 1.00 97.94 43 ASN D O 1
ATOM 9229 N N . ALA D 1 44 ? 87.134 270.773 224.829 1.00 81.86 44 ALA D N 1
ATOM 9230 C CA . ALA D 1 44 ? 85.784 270.229 224.843 1.00 73.13 44 ALA D CA 1
ATOM 9231 C C . ALA D 1 44 ? 85.021 270.780 223.652 1.00 61.44 44 ALA D C 1
ATOM 9232 O O . ALA D 1 44 ? 85.500 271.683 222.971 1.00 66.71 44 ALA D O 1
ATOM 9234 N N . ARG D 1 45 ? 83.835 270.240 223.398 1.00 55.68 45 ARG D N 1
ATOM 9235 C CA . ARG D 1 45 ? 83.012 270.737 222.306 1.00 54.28 45 ARG D CA 1
ATOM 9236 C C . ARG D 1 45 ? 81.627 271.151 222.770 1.00 53.48 45 ARG D C 1
ATOM 9237 O O . ARG D 1 45 ? 81.134 270.679 223.794 1.00 70.67 45 ARG D O 1
ATOM 9245 N N . ASN D 1 46 ? 81.008 272.037 221.997 1.00 48.31 46 ASN D N 1
ATOM 9246 C CA . ASN D 1 46 ? 79.707 272.601 222.332 1.00 45.91 46 ASN D CA 1
ATOM 9247 C C . ASN D 1 46 ? 78.657 271.512 222.499 1.00 43.07 46 ASN D C 1
ATOM 9248 O O . ASN D 1 46 ? 78.529 270.642 221.651 1.00 55.74 46 ASN D O 1
ATOM 9253 N N . TRP D 1 47 ? 77.944 271.536 223.620 1.00 45.87 47 TRP D N 1
ATOM 9254 C CA . TRP D 1 47 ? 76.854 270.592 223.887 1.00 44.78 47 TRP D CA 1
ATOM 9255 C C . TRP D 1 47 ? 77.240 269.117 223.787 1.00 47.93 47 TRP D C 1
ATOM 9256 O O . TRP D 1 47 ? 76.374 268.244 223.828 1.00 60.39 47 TRP D O 1
ATOM 9267 N N . LYS D 1 48 ? 78.531 268.839 223.649 1.00 44.07 48 LYS D N 1
ATOM 9268 C CA . LYS D 1 48 ? 79.010 267.466 223.625 1.00 44.45 48 LYS D CA 1
ATOM 9269 C C . LYS D 1 48 ? 79.628 267.114 224.972 1.00 54.18 48 LYS D C 1
ATOM 9270 O O . LYS D 1 48 ? 80.504 267.823 225.469 1.00 58.66 48 LYS D O 1
ATOM 9276 N N . PRO D 1 49 ? 79.162 266.014 225.574 1.00 55.73 49 PRO D N 1
ATOM 9277 C CA . PRO D 1 49 ? 79.617 265.604 226.905 1.00 56.72 49 PRO D CA 1
ATOM 9278 C C . PRO D 1 49 ? 81.029 265.040 226.903 1.00 64.58 49 PRO D C 1
ATOM 9279 O O . PRO D 1 49 ? 81.514 264.579 225.874 1.00 70.04 49 PRO D O 1
ATOM 9283 N N . ILE D 1 50 ? 81.678 265.088 228.060 1.00 74.71 50 ILE D N 1
ATOM 9284 C CA . ILE D 1 50 ? 82.973 264.452 228.251 1.00 84.12 50 ILE D CA 1
ATOM 9285 C C . ILE D 1 50 ? 82.953 263.653 229.546 1.00 101.86 50 ILE D C 1
ATOM 9286 O O . ILE D 1 50 ? 82.210 263.980 230.472 1.00 102.10 50 ILE D O 1
ATOM 9291 N N . SER D 1 51 ? 83.765 262.603 229.607 1.00 117.70 51 SER D N 1
ATOM 9292 C CA . SER D 1 51 ? 83.825 261.758 230.794 1.00 127.84 51 SER D CA 1
ATOM 9293 C C . SER D 1 51 ? 85.252 261.299 231.081 1.00 132.46 51 SER D C 1
ATOM 9294 O O . SER D 1 51 ? 85.776 260.419 230.396 1.00 131.70 51 SER D O 1
ATOM 9297 N N . SER D 1 52 ? 85.868 261.908 232.094 1.00 131.61 52 SER D N 1
ATOM 9298 C CA . SER D 1 52 ? 87.227 261.575 232.520 1.00 126.69 52 SER D CA 1
ATOM 9299 C C . SER D 1 52 ? 88.233 261.688 231.377 1.00 119.47 52 SER D C 1
ATOM 9300 O O . SER D 1 52 ? 88.868 262.727 231.196 1.00 114.85 52 SER D O 1
ATOM 9303 N N . SER D 1 60 ? 92.312 262.825 241.098 1.00 126.61 60 SER D N 1
ATOM 9304 C CA . SER D 1 60 ? 91.703 263.736 242.059 1.00 125.05 60 SER D CA 1
ATOM 9305 C C . SER D 1 60 ? 90.474 263.113 242.703 1.00 121.76 60 SER D C 1
ATOM 9306 O O . SER D 1 60 ? 90.030 262.033 242.311 1.00 121.28 60 SER D O 1
ATOM 9309 N N . SER D 1 61 ? 89.923 263.810 243.690 1.00 120.76 61 SER D N 1
ATOM 9310 C CA . SER D 1 61 ? 88.792 263.299 244.453 1.00 119.10 61 SER D CA 1
ATOM 9311 C C . SER D 1 61 ? 87.449 263.661 243.822 1.00 112.13 61 SER D C 1
ATOM 9312 O O . SER D 1 61 ? 86.429 263.047 244.137 1.00 114.70 61 SER D O 1
ATOM 9315 N N . LEU D 1 62 ? 87.452 264.653 242.935 1.00 103.49 62 LEU D N 1
ATOM 9316 C CA . LEU D 1 62 ? 86.218 265.124 242.307 1.00 96.31 62 LEU D CA 1
ATOM 9317 C C . LEU D 1 62 ? 85.545 264.032 241.494 1.00 90.74 62 LEU D C 1
ATOM 9318 O O . LEU D 1 62 ? 84.321 263.910 241.493 1.00 90.81 62 LEU D O 1
ATOM 9323 N N . ASN D 1 63 ? 86.358 263.242 240.804 1.00 86.18 63 ASN D N 1
ATOM 9324 C CA . ASN D 1 63 ? 85.863 262.240 239.871 1.00 89.39 63 ASN D CA 1
ATOM 9325 C C . ASN D 1 63 ? 84.949 261.208 240.525 1.00 88.58 63 ASN D C 1
ATOM 9326 O O . ASN D 1 63 ? 84.140 260.569 239.853 1.00 92.94 63 ASN D O 1
ATOM 9331 N N . GLU D 1 64 ? 85.074 261.060 241.838 1.00 85.39 64 GLU D N 1
ATOM 9332 C CA . GLU D 1 64 ? 84.220 260.149 242.585 1.00 89.51 64 GLU D CA 1
ATOM 9333 C C . GLU D 1 64 ? 82.815 260.730 242.748 1.00 88.56 64 GLU D C 1
ATOM 9334 O O . GLU D 1 64 ? 81.856 259.994 242.978 1.00 90.96 64 GLU D O 1
ATOM 9340 N N . LEU D 1 65 ? 82.699 262.052 242.622 1.00 88.70 65 LEU D N 1
ATOM 9341 C CA . LEU D 1 65 ? 81.436 262.752 242.870 1.00 89.54 65 LEU D CA 1
ATOM 9342 C C . LEU D 1 65 ? 80.503 262.783 241.660 1.00 86.53 65 LEU D C 1
ATOM 9343 O O . LEU D 1 65 ? 79.293 262.588 241.793 1.00 81.46 65 LEU D O 1
ATOM 9348 N N . PHE D 1 66 ? 81.065 263.051 240.485 1.00 83.80 66 PHE D N 1
ATOM 9349 C CA . PHE D 1 66 ? 80.253 263.311 239.302 1.00 75.56 66 PHE D CA 1
ATOM 9350 C C . PHE D 1 66 ? 80.494 262.305 238.176 1.00 72.68 66 PHE D C 1
ATOM 9351 O O . PHE D 1 66 ? 81.514 261.615 238.149 1.00 83.31 66 PHE D O 1
ATOM 9359 N N . GLU D 1 67 ? 79.545 262.235 237.246 1.00 62.85 67 GLU D N 1
ATOM 9360 C CA . GLU D 1 67 ? 79.570 261.231 236.189 1.00 65.53 67 GLU D CA 1
ATOM 9361 C C . GLU D 1 67 ? 79.634 261.834 234.783 1.00 66.55 67 GLU D C 1
ATOM 9362 O O . GLU D 1 67 ? 80.193 261.229 233.869 1.00 70.58 67 GLU D O 1
ATOM 9368 N N . LYS D 1 68 ? 79.054 263.017 234.606 1.00 62.45 68 LYS D N 1
ATOM 9369 C CA . LYS D 1 68 ? 79.051 263.663 233.296 1.00 57.95 68 LYS D CA 1
ATOM 9370 C C . LYS D 1 68 ? 79.194 265.181 233.397 1.00 56.38 68 LYS D C 1
ATOM 9371 O O . LYS D 1 68 ? 78.696 265.800 234.335 1.00 64.31 68 LYS D O 1
ATOM 9377 N N . LEU D 1 69 ? 79.879 265.772 232.421 1.00 56.74 69 LEU D N 1
ATOM 9378 C CA . LEU D 1 69 ? 80.060 267.221 232.354 1.00 57.99 69 LEU D CA 1
ATOM 9379 C C . LEU D 1 69 ? 79.784 267.748 230.947 1.00 60.76 69 LEU D C 1
ATOM 9380 O O . LEU D 1 69 ? 80.401 267.299 229.987 1.00 66.19 69 LEU D O 1
ATOM 9385 N N . VAL D 1 70 ? 78.865 268.699 230.819 1.00 57.95 70 VAL D N 1
ATOM 9386 C CA . VAL D 1 70 ? 78.575 269.286 229.517 1.00 42.66 70 VAL D CA 1
ATOM 9387 C C . VAL D 1 70 ? 78.656 270.809 229.544 1.00 53.74 70 VAL D C 1
ATOM 9388 O O . VAL D 1 70 ? 77.991 271.464 230.341 1.00 63.43 70 VAL D O 1
ATOM 9392 N N . ILE D 1 71 ? 79.481 271.355 228.658 1.00 48.79 71 ILE D N 1
ATOM 9393 C CA . ILE D 1 71 ? 79.644 272.794 228.499 1.00 44.73 71 ILE D CA 1
ATOM 9394 C C . ILE D 1 71 ? 78.929 273.234 227.212 1.00 53.31 71 ILE D C 1
ATOM 9395 O O . ILE D 1 71 ? 79.147 272.640 226.155 1.00 57.95 71 ILE D O 1
ATOM 9400 N N . GLY D 1 72 ? 78.072 274.258 227.298 1.00 50.97 72 GLY D N 1
ATOM 9401 C CA . GLY D 1 72 ? 77.228 274.636 226.165 1.00 51.34 72 GLY D CA 1
ATOM 9402 C C . GLY D 1 72 ? 76.977 276.125 225.945 1.00 58.39 72 GLY D C 1
ATOM 9403 O O . GLY D 1 72 ? 76.991 276.912 226.892 1.00 58.72 72 GLY D O 1
ATOM 9404 N N . THR D 1 73 ? 76.740 276.506 224.687 1.00 58.08 73 THR D N 1
ATOM 9405 C CA . THR D 1 73 ? 76.471 277.900 224.310 1.00 56.40 73 THR D CA 1
ATOM 9406 C C . THR D 1 73 ? 75.580 277.948 223.069 1.00 63.49 73 THR D C 1
ATOM 9407 O O . THR D 1 73 ? 75.657 277.062 222.220 1.00 78.77 73 THR D O 1
ATOM 9411 N N . CYS D 1 74 ? 74.737 278.974 222.963 1.00 61.80 74 CYS D N 1
ATOM 9412 C CA . CYS D 1 74 ? 73.831 279.092 221.826 1.00 59.00 74 CYS D CA 1
ATOM 9413 C C . CYS D 1 74 ? 74.408 279.967 220.719 1.00 66.17 74 CYS D C 1
ATOM 9414 O O . CYS D 1 74 ? 73.797 280.124 219.660 1.00 78.69 74 CYS D O 1
ATOM 9417 N N . GLU D 1 75 ? 75.581 280.538 220.963 1.00 64.00 75 GLU D N 1
ATOM 9418 C CA . GLU D 1 75 ? 76.233 281.369 219.960 1.00 73.22 75 GLU D CA 1
ATOM 9419 C C . GLU D 1 75 ? 77.506 280.707 219.435 1.00 70.82 75 GLU D C 1
ATOM 9420 O O . GLU D 1 75 ? 78.487 281.376 219.117 1.00 76.07 75 GLU D O 1
ATOM 9426 N N . LEU D 1 76 ? 77.470 279.381 219.357 1.00 66.28 76 LEU D N 1
ATOM 9427 C CA . LEU D 1 76 ? 78.480 278.588 218.663 1.00 63.12 76 LEU D CA 1
ATOM 9428 C C . LEU D 1 76 ? 77.776 277.394 218.037 1.00 60.02 76 LEU D C 1
ATOM 9429 O O . LEU D 1 76 ? 76.756 276.946 218.556 1.00 58.61 76 LEU D O 1
ATOM 9434 N N . ARG D 1 77 ? 78.309 276.877 216.933 1.00 66.46 77 ARG D N 1
ATOM 9435 C CA . ARG D 1 77 ? 77.698 275.726 216.266 1.00 62.61 77 ARG D CA 1
ATOM 9436 C C . ARG D 1 77 ? 77.575 274.542 217.219 1.00 58.50 77 ARG D C 1
ATOM 9437 O O . ARG D 1 77 ? 78.263 274.481 218.238 1.00 57.85 77 ARG D O 1
ATOM 9445 N N . ASP D 1 78 ? 76.697 273.606 216.871 1.00 54.06 78 ASP D N 1
ATOM 9446 C CA . ASP D 1 78 ? 76.340 272.506 217.757 1.00 52.52 78 ASP D CA 1
ATOM 9447 C C . ASP D 1 78 ? 77.538 271.681 218.206 1.00 64.16 78 ASP D C 1
ATOM 9448 O O . ASP D 1 78 ? 77.671 271.388 219.383 1.00 82.93 78 ASP D O 1
ATOM 9453 N N . GLY D 1 79 ? 78.407 271.298 217.283 1.00 48.10 79 GLY D N 1
ATOM 9454 C CA . GLY D 1 79 ? 79.512 270.429 217.646 1.00 51.01 79 GLY D CA 1
ATOM 9455 C C . GLY D 1 79 ? 80.854 271.118 217.542 1.00 57.73 79 GLY D C 1
ATOM 9456 O O . GLY D 1 79 ? 81.897 270.466 217.477 1.00 60.21 79 GLY D O 1
ATOM 9457 N N . GLU D 1 80 ? 80.828 272.446 217.533 1.00 57.53 80 GLU D N 1
ATOM 9458 C CA . GLU D 1 80 ? 82.027 273.221 217.256 1.00 69.18 80 GLU D CA 1
ATOM 9459 C C . GLU D 1 80 ? 82.974 273.225 218.449 1.00 68.39 80 GLU D C 1
ATOM 9460 O O . GLU D 1 80 ? 82.545 273.155 219.601 1.00 65.85 80 GLU D O 1
ATOM 9466 N N . LEU D 1 81 ? 84.267 273.292 218.157 1.00 71.73 81 LEU D N 1
ATOM 9467 C CA . LEU D 1 81 ? 85.284 273.419 219.188 1.00 73.22 81 LEU D CA 1
ATOM 9468 C C . LEU D 1 81 ? 85.304 274.838 219.732 1.00 74.10 81 LEU D C 1
ATOM 9469 O O . LEU D 1 81 ? 84.818 275.765 219.084 1.00 77.01 81 LEU D O 1
ATOM 9474 N N . PHE D 1 82 ? 85.864 275.005 220.924 1.00 70.58 82 PHE D N 1
ATOM 9475 C CA . PHE D 1 82 ? 86.084 276.336 221.463 1.00 76.13 82 PHE D CA 1
ATOM 9476 C C . PHE D 1 82 ? 87.392 276.900 220.922 1.00 89.28 82 PHE D C 1
ATOM 9477 O O . PHE D 1 82 ? 88.421 276.878 221.596 1.00 92.44 82 PHE D O 1
ATOM 9485 N N . GLU D 1 83 ? 87.338 277.390 219.686 1.00 101.67 83 GLU D N 1
ATOM 9486 C CA . GLU D 1 83 ? 88.503 277.945 219.006 1.00 110.53 83 GLU D CA 1
ATOM 9487 C C . GLU D 1 83 ? 88.582 279.455 219.161 1.00 114.23 83 GLU D C 1
ATOM 9488 O O . GLU D 1 83 ? 87.561 280.122 219.336 1.00 118.01 83 GLU D O 1
ATOM 9494 N N . ASN D 1 84 ? 89.802 279.982 219.091 1.00 116.56 84 ASN D N 1
ATOM 9495 C CA . ASN D 1 84 ? 90.050 281.423 219.110 1.00 117.10 84 ASN D CA 1
ATOM 9496 C C . ASN D 1 84 ? 89.374 282.133 220.280 1.00 110.18 84 ASN D C 1
ATOM 9497 O O . ASN D 1 84 ? 89.069 283.322 220.206 1.00 114.57 84 ASN D O 1
ATOM 9502 N N . VAL D 1 85 ? 89.142 281.395 221.359 1.00 102.39 85 VAL D N 1
ATOM 9503 C CA . VAL D 1 85 ? 88.428 281.931 222.505 1.00 104.76 85 VAL D CA 1
ATOM 9504 C C . VAL D 1 85 ? 89.379 282.455 223.567 1.00 109.78 85 VAL D C 1
ATOM 9505 O O . VAL D 1 85 ? 90.377 281.814 223.896 1.00 112.82 85 VAL D O 1
ATOM 9509 N N . ASN D 1 86 ? 89.061 283.628 224.101 1.00 117.55 86 ASN D N 1
ATOM 9510 C CA . ASN D 1 86 ? 89.790 284.164 225.239 1.00 129.83 86 ASN D CA 1
ATOM 9511 C C . ASN D 1 86 ? 89.524 283.292 226.459 1.00 127.20 86 ASN D C 1
ATOM 9512 O O . ASN D 1 86 ? 88.662 282.412 226.414 1.00 121.93 86 ASN D O 1
ATOM 9517 N N . ASP D 1 87 ? 90.266 283.518 227.538 1.00 132.14 87 ASP D N 1
ATOM 9518 C CA . ASP D 1 87 ? 90.080 282.730 228.751 1.00 132.40 87 ASP D CA 1
ATOM 9519 C C . ASP D 1 87 ? 88.637 282.862 229.229 1.00 123.53 87 ASP D C 1
ATOM 9520 O O . ASP D 1 87 ? 88.184 283.952 229.579 1.00 123.93 87 ASP D O 1
ATOM 9525 N N . LEU D 1 88 ? 87.918 281.743 229.218 1.00 112.80 88 LEU D N 1
ATOM 9526 C CA . LEU D 1 88 ? 86.483 281.742 229.481 1.00 105.19 88 LEU D CA 1
ATOM 9527 C C . LEU D 1 88 ? 86.127 282.291 230.853 1.00 106.42 88 LEU D C 1
ATOM 9528 O O . LEU D 1 88 ? 86.859 282.099 231.821 1.00 111.37 88 LEU D O 1
ATOM 9533 N N . THR D 1 89 ? 84.992 282.976 230.925 1.00 107.58 89 THR D N 1
ATOM 9534 C CA . THR D 1 89 ? 84.436 283.393 232.203 1.00 113.22 89 THR D CA 1
ATOM 9535 C C . THR D 1 89 ? 83.054 282.769 232.378 1.00 100.44 89 THR D C 1
ATOM 9536 O O . THR D 1 89 ? 82.088 283.161 231.723 1.00 96.84 89 THR D O 1
ATOM 9540 N N . ILE D 1 90 ? 82.974 281.773 233.252 1.00 93.44 90 ILE D N 1
ATOM 9541 C CA . ILE D 1 90 ? 81.711 281.098 233.511 1.00 85.15 90 ILE D CA 1
ATOM 9542 C C . ILE D 1 90 ? 81.125 281.542 234.842 1.00 93.68 90 ILE D C 1
ATOM 9543 O O . ILE D 1 90 ? 81.631 281.189 235.909 1.00 98.25 90 ILE D O 1
ATOM 9548 N N . ASN D 1 91 ? 80.061 282.334 234.759 1.00 94.65 91 ASN D N 1
ATOM 9549 C CA . ASN D 1 91 ? 79.354 282.816 235.935 1.00 100.12 91 ASN D CA 1
ATOM 9550 C C . ASN D 1 91 ? 78.868 281.646 236.782 1.00 97.67 91 ASN D C 1
ATOM 9551 O O . ASN D 1 91 ? 78.284 280.700 236.254 1.00 103.05 91 ASN D O 1
ATOM 9556 N N . PRO D 1 92 ? 79.119 281.701 238.100 1.00 87.81 92 PRO D N 1
ATOM 9557 C CA . PRO D 1 92 ? 78.741 280.614 239.012 1.00 80.39 92 PRO D CA 1
ATOM 9558 C C . PRO D 1 92 ? 77.251 280.275 238.958 1.00 75.62 92 PRO D C 1
ATOM 9559 O O . PRO D 1 92 ? 76.872 279.138 239.233 1.00 78.48 92 PRO D O 1
ATOM 9563 N N . SER D 1 93 ? 76.422 281.249 238.595 1.00 70.89 93 SER D N 1
ATOM 9564 C CA . SER D 1 93 ? 74.985 281.029 238.505 1.00 68.57 93 SER D CA 1
ATOM 9565 C C . SER D 1 93 ? 74.634 280.226 237.259 1.00 64.57 93 SER D C 1
ATOM 9566 O O . SER D 1 93 ? 73.548 279.653 237.163 1.00 65.74 93 SER D O 1
ATOM 9569 N N . ASN D 1 94 ? 75.562 280.188 236.308 1.00 62.63 94 ASN D N 1
ATOM 9570 C CA . ASN D 1 94 ? 75.372 279.436 235.072 1.00 65.15 94 ASN D CA 1
ATOM 9571 C C . ASN D 1 94 ? 75.951 278.031 235.151 1.00 63.62 94 ASN D C 1
ATOM 9572 O O . ASN D 1 94 ? 76.053 277.335 234.140 1.00 57.52 94 ASN D O 1
ATOM 9577 N N . ILE D 1 95 ? 76.346 277.618 236.347 1.00 59.71 95 ILE D N 1
ATOM 9578 C CA . ILE D 1 95 ? 76.781 276.244 236.552 1.00 53.00 95 ILE D CA 1
ATOM 9579 C C . ILE D 1 95 ? 75.722 275.462 237.313 1.00 54.15 95 ILE D C 1
ATOM 9580 O O . ILE D 1 95 ? 75.548 275.673 238.507 1.00 66.10 95 ILE D O 1
ATOM 9585 N N . HIS D 1 96 ? 75.030 274.557 236.626 1.00 48.40 96 HIS D N 1
ATOM 9586 C CA . HIS D 1 96 ? 73.940 273.803 237.223 1.00 48.42 96 HIS D CA 1
ATOM 9587 C C . HIS D 1 96 ? 74.356 272.361 237.524 1.00 51.23 96 HIS D C 1
ATOM 9588 O O . HIS D 1 96 ? 75.070 271.701 236.738 1.00 51.95 96 HIS D O 1
ATOM 9595 N N . VAL D 1 97 ? 73.904 271.887 238.681 1.00 54.84 97 VAL D N 1
ATOM 9596 C CA . VAL D 1 97 ? 74.225 270.555 239.157 1.00 51.83 97 VAL D CA 1
ATOM 9597 C C . VAL D 1 97 ? 72.925 269.764 239.279 1.00 53.98 97 VAL D C 1
ATOM 9598 O O . VAL D 1 97 ? 71.954 270.275 239.825 1.00 57.96 97 VAL D O 1
ATOM 9602 N N . TYR D 1 98 ? 72.888 268.540 238.757 1.00 46.13 98 TYR D N 1
ATOM 9603 C CA . TYR D 1 98 ? 71.626 267.808 238.666 1.00 51.01 98 TYR D CA 1
ATOM 9604 C C . TYR D 1 98 ? 71.830 266.351 238.998 1.00 60.31 98 TYR D C 1
ATOM 9605 O O . TYR D 1 98 ? 72.942 265.822 238.898 1.00 65.50 98 TYR D O 1
ATOM 9614 N N . LYS D 1 99 ? 70.736 265.726 239.416 1.00 60.90 99 LYS D N 1
ATOM 9615 C CA . LYS D 1 99 ? 70.703 264.326 239.783 1.00 60.66 99 LYS D CA 1
ATOM 9616 C C . LYS D 1 99 ? 69.520 263.655 239.091 1.00 53.29 99 LYS D C 1
ATOM 9617 O O . LYS D 1 99 ? 68.390 264.130 239.183 1.00 60.96 99 LYS D O 1
ATOM 9623 N N . LEU D 1 100 ? 69.777 262.546 238.406 1.00 49.24 100 LEU D N 1
ATOM 9624 C CA . LEU D 1 100 ? 68.741 261.887 237.613 1.00 52.48 100 LEU D CA 1
ATOM 9625 C C . LEU D 1 100 ? 67.743 261.084 238.449 1.00 61.49 100 LEU D C 1
ATOM 9626 O O . LEU D 1 100 ? 68.129 260.361 239.367 1.00 74.30 100 LEU D O 1
ATOM 9631 N N . HIS D 1 101 ? 66.460 261.214 238.117 1.00 56.94 101 HIS D N 1
ATOM 9632 C CA . HIS D 1 101 ? 65.407 260.426 238.754 1.00 66.16 101 HIS D CA 1
ATOM 9633 C C . HIS D 1 101 ? 65.270 259.081 238.039 1.00 75.24 101 HIS D C 1
ATOM 9634 O O . HIS D 1 101 ? 65.048 259.034 236.830 1.00 73.85 101 HIS D O 1
ATOM 9641 N N . LYS D 1 102 ? 65.396 257.992 238.793 1.00 80.89 102 LYS D N 1
ATOM 9642 C CA . LYS D 1 102 ? 65.508 256.657 238.207 1.00 82.07 102 LYS D CA 1
ATOM 9643 C C . LYS D 1 102 ? 64.169 256.043 237.814 1.00 78.26 102 LYS D C 1
ATOM 9644 O O . LYS D 1 102 ? 64.110 255.194 236.927 1.00 70.56 102 LYS D O 1
ATOM 9650 N N . ASP D 1 103 ? 63.098 256.460 238.477 1.00 93.08 103 ASP D N 1
ATOM 9651 C CA . ASP D 1 103 ? 61.778 255.931 238.162 1.00 111.27 103 ASP D CA 1
ATOM 9652 C C . ASP D 1 103 ? 61.277 256.517 236.846 1.00 114.35 103 ASP D C 1
ATOM 9653 O O . ASP D 1 103 ? 61.734 257.577 236.418 1.00 122.04 103 ASP D O 1
ATOM 9658 N N . GLY D 1 104 ? 60.341 255.824 236.204 1.00 107.52 104 GLY D N 1
ATOM 9659 C CA . GLY D 1 104 ? 59.803 256.268 234.931 1.00 96.04 104 GLY D CA 1
ATOM 9660 C C . GLY D 1 104 ? 58.309 256.523 234.981 1.00 89.92 104 GLY D C 1
ATOM 9661 O O . GLY D 1 104 ? 57.576 256.136 234.071 1.00 87.08 104 GLY D O 1
ATOM 9662 N N . SER D 1 122 ? 48.778 260.712 230.015 1.00 84.95 122 SER D N 1
ATOM 9663 C CA . SER D 1 122 ? 49.170 259.356 229.655 1.00 89.86 122 SER D CA 1
ATOM 9664 C C . SER D 1 122 ? 50.463 258.946 230.351 1.00 84.31 122 SER D C 1
ATOM 9665 O O . SER D 1 122 ? 50.436 258.247 231.365 1.00 96.69 122 SER D O 1
ATOM 9668 N N . GLN D 1 123 ? 51.594 259.384 229.807 1.00 66.62 123 GLN D N 1
ATOM 9669 C CA . GLN D 1 123 ? 52.896 259.013 230.354 1.00 66.03 123 GLN D CA 1
ATOM 9670 C C . GLN D 1 123 ? 53.531 260.178 231.108 1.00 66.87 123 GLN D C 1
ATOM 9671 O O . GLN D 1 123 ? 53.712 261.262 230.554 1.00 65.29 123 GLN D O 1
ATOM 9677 N N . LEU D 1 124 ? 53.870 259.947 232.373 1.00 65.55 124 LEU D N 1
ATOM 9678 C CA . LEU D 1 124 ? 54.379 261.007 233.237 1.00 58.85 124 LEU D CA 1
ATOM 9679 C C . LEU D 1 124 ? 55.839 260.764 233.618 1.00 52.81 124 LEU D C 1
ATOM 9680 O O . LEU D 1 124 ? 56.210 259.658 234.003 1.00 56.70 124 LEU D O 1
ATOM 9685 N N . TRP D 1 125 ? 56.659 261.806 233.515 1.00 54.54 125 TRP D N 1
ATOM 9686 C CA . TRP D 1 125 ? 58.091 261.701 233.790 1.00 54.57 125 TRP D CA 1
ATOM 9687 C C . TRP D 1 125 ? 58.541 262.709 234.837 1.00 52.56 125 TRP D C 1
ATOM 9688 O O . TRP D 1 125 ? 58.032 263.828 234.885 1.00 58.65 125 TRP D O 1
ATOM 9699 N N . GLN D 1 126 ? 59.515 262.327 235.655 1.00 50.99 126 GLN D N 1
ATOM 9700 C CA . GLN D 1 126 ? 60.149 263.278 236.560 1.00 53.53 126 GLN D CA 1
ATOM 9701 C C . GLN D 1 126 ? 61.504 263.718 236.020 1.00 49.24 126 GLN D C 1
ATOM 9702 O O . GLN D 1 126 ? 62.405 262.894 235.845 1.00 57.67 126 GLN D O 1
ATOM 9708 N N . LEU D 1 127 ? 61.646 265.018 235.771 1.00 43.46 127 LEU D N 1
ATOM 9709 C CA . LEU D 1 127 ? 62.852 265.565 235.147 1.00 44.58 127 LEU D CA 1
ATOM 9710 C C . LEU D 1 127 ? 63.821 266.187 236.159 1.00 46.80 127 LEU D C 1
ATOM 9711 O O . LEU D 1 127 ? 63.394 266.828 237.120 1.00 53.05 127 LEU D O 1
ATOM 9716 N N . PRO D 1 128 ? 65.134 266.003 235.940 1.00 45.07 128 PRO D N 1
ATOM 9717 C CA . PRO D 1 128 ? 65.714 265.217 234.841 1.00 42.29 128 PRO D CA 1
ATOM 9718 C C . PRO D 1 128 ? 65.606 263.713 235.086 1.00 48.53 128 PRO D C 1
ATOM 9719 O O . PRO D 1 128 ? 65.848 263.282 236.211 1.00 65.93 128 PRO D O 1
ATOM 9723 N N . CYS D 1 129 ? 65.237 262.935 234.071 1.00 45.01 129 CYS D N 1
ATOM 9724 C CA . CYS D 1 129 ? 65.151 261.483 234.214 1.00 48.28 129 CYS D CA 1
ATOM 9725 C C . CYS D 1 129 ? 66.306 260.835 233.439 1.00 49.35 129 CYS D C 1
ATOM 9726 O O . CYS D 1 129 ? 67.038 261.530 232.734 1.00 54.64 129 CYS D O 1
ATOM 9729 N N . VAL D 1 130 ? 66.488 259.523 233.587 1.00 52.86 130 VAL D N 1
ATOM 9730 C CA . VAL D 1 130 ? 67.654 258.827 233.026 1.00 50.98 130 VAL D CA 1
ATOM 9731 C C . VAL D 1 130 ? 67.536 258.646 231.506 1.00 56.92 130 VAL D C 1
ATOM 9732 O O . VAL D 1 130 ? 68.538 258.670 230.778 1.00 63.30 130 VAL D O 1
ATOM 9736 N N . GLU D 1 131 ? 66.306 258.478 231.029 1.00 60.17 131 GLU D N 1
ATOM 9737 C CA . GLU D 1 131 ? 66.071 258.239 229.608 1.00 58.46 131 GLU D CA 1
ATOM 9738 C C . GLU D 1 131 ? 66.501 259.409 228.739 1.00 55.82 131 GLU D C 1
ATOM 9739 O O . GLU D 1 131 ? 67.115 259.221 227.691 1.00 66.06 131 GLU D O 1
ATOM 9745 N N . PHE D 1 132 ? 66.181 260.616 229.186 1.00 49.02 132 PHE D N 1
ATOM 9746 C CA . PHE D 1 132 ? 66.277 261.793 228.335 1.00 45.15 132 PHE D CA 1
ATOM 9747 C C . PHE D 1 132 ? 67.695 262.338 228.222 1.00 53.23 132 PHE D C 1
ATOM 9748 O O . PHE D 1 132 ? 68.008 263.056 227.270 1.00 58.62 132 PHE D O 1
ATOM 9756 N N . ASP D 1 133 ? 68.550 261.997 229.183 1.00 57.03 133 ASP D N 1
ATOM 9757 C CA . ASP D 1 133 ? 69.808 262.722 229.362 1.00 69.68 133 ASP D CA 1
ATOM 9758 C C . ASP D 1 133 ? 70.808 262.504 228.231 1.00 71.83 133 ASP D C 1
ATOM 9759 O O . ASP D 1 133 ? 71.728 263.302 228.054 1.00 79.28 133 ASP D O 1
ATOM 9764 N N . SER D 1 134 ? 70.630 261.436 227.462 1.00 63.90 134 SER D N 1
ATOM 9765 C CA . SER D 1 134 ? 71.519 261.179 226.331 1.00 61.11 134 SER D CA 1
ATOM 9766 C C . SER D 1 134 ? 70.950 261.702 225.012 1.00 48.81 134 SER D C 1
ATOM 9767 O O . SER D 1 134 ? 71.664 261.788 224.018 1.00 56.48 134 SER D O 1
ATOM 9770 N N . ILE D 1 135 ? 69.671 262.061 225.015 1.00 41.84 135 ILE D N 1
ATOM 9771 C CA . ILE D 1 135 ? 68.962 262.416 223.787 1.00 36.09 135 ILE D CA 1
ATOM 9772 C C . ILE D 1 135 ? 69.570 263.597 223.039 1.00 46.36 135 ILE D C 1
ATOM 9773 O O . ILE D 1 135 ? 69.899 263.486 221.861 1.00 62.46 135 ILE D O 1
ATOM 9778 N N . TRP D 1 136 ? 69.722 264.721 223.727 1.00 48.49 136 TRP D N 1
ATOM 9779 C CA . TRP D 1 136 ? 70.127 265.970 223.087 1.00 41.45 136 TRP D CA 1
ATOM 9780 C C . TRP D 1 136 ? 71.476 265.878 222.376 1.00 51.31 136 TRP D C 1
ATOM 9781 O O . TRP D 1 136 ? 71.635 266.389 221.267 1.00 58.33 136 TRP D O 1
ATOM 9792 N N . GLU D 1 137 ? 72.442 265.221 223.008 1.00 55.51 137 GLU D N 1
ATOM 9793 C CA . GLU D 1 137 ? 73.789 265.142 222.455 1.00 56.43 137 GLU D CA 1
ATOM 9794 C C . GLU D 1 137 ? 73.857 264.267 221.206 1.00 58.12 137 GLU D C 1
ATOM 9795 O O . GLU D 1 137 ? 74.739 264.444 220.361 1.00 53.28 137 GLU D O 1
ATOM 9801 N N . ASN D 1 138 ? 72.929 263.322 221.093 1.00 58.53 138 ASN D N 1
ATOM 9802 C CA . ASN D 1 138 ? 72.923 262.398 219.967 1.00 54.88 138 ASN D CA 1
ATOM 9803 C C . ASN D 1 138 ? 71.986 262.853 218.846 1.00 53.55 138 ASN D C 1
ATOM 9804 O O . ASN D 1 138 ? 71.870 262.191 217.814 1.00 52.15 138 ASN D O 1
ATOM 9809 N N . LEU D 1 139 ? 71.324 263.988 219.049 1.00 52.75 139 LEU D N 1
ATOM 9810 C CA . LEU D 1 139 ? 70.522 264.597 217.994 1.00 44.08 139 LEU D CA 1
ATOM 9811 C C . LEU D 1 139 ? 71.354 265.595 217.205 1.00 45.38 139 LEU D C 1
ATOM 9812 O O . LEU D 1 139 ? 71.740 266.642 217.724 1.00 58.29 139 LEU D O 1
ATOM 9817 N N . ILE D 1 140 ? 71.632 265.265 215.949 1.00 44.91 140 ILE D N 1
ATOM 9818 C CA . ILE D 1 140 ? 72.456 266.119 215.106 1.00 43.52 140 ILE D CA 1
ATOM 9819 C C . ILE D 1 140 ? 71.693 266.565 213.865 1.00 46.20 140 ILE D C 1
ATOM 9820 O O . ILE D 1 140 ? 71.153 265.743 213.123 1.00 52.38 140 ILE D O 1
ATOM 9825 N N . TYR D 1 141 ? 71.645 267.876 213.654 1.00 41.26 141 TYR D N 1
ATOM 9826 C CA . TYR D 1 141 ? 70.986 268.453 212.492 1.00 35.50 141 TYR D CA 1
ATOM 9827 C C . TYR D 1 141 ? 71.967 269.338 211.736 1.00 46.68 141 TYR D C 1
ATOM 9828 O O . TYR D 1 141 ? 72.910 269.870 212.323 1.00 57.02 141 TYR D O 1
ATOM 9837 N N . ASP D 1 142 ? 71.744 269.497 210.436 1.00 51.13 142 ASP D N 1
ATOM 9838 C CA . ASP D 1 142 ? 72.618 270.328 209.619 1.00 68.26 142 ASP D CA 1
ATOM 9839 C C . ASP D 1 142 ? 72.292 271.800 209.829 1.00 68.18 142 ASP D C 1
ATOM 9840 O O . ASP D 1 142 ? 73.092 272.679 209.513 1.00 88.52 142 ASP D O 1
ATOM 9845 N N . SER D 1 143 ? 71.110 272.057 210.373 1.00 58.90 143 SER D N 1
ATOM 9846 C CA . SER D 1 143 ? 70.682 273.412 210.687 1.00 51.55 143 SER D CA 1
ATOM 9847 C C . SER D 1 143 ? 71.180 273.852 212.057 1.00 47.01 143 SER D C 1
ATOM 9848 O O . SER D 1 143 ? 71.809 273.084 212.782 1.00 45.97 143 SER D O 1
ATOM 9851 N N . ASN D 1 144 ? 70.890 275.097 212.410 1.00 48.10 144 ASN D N 1
ATOM 9852 C CA . ASN D 1 144 ? 71.202 275.596 213.739 1.00 48.91 144 ASN D CA 1
ATOM 9853 C C . ASN D 1 144 ? 69.985 275.437 214.651 1.00 52.36 144 ASN D C 1
ATOM 9854 O O . ASN D 1 144 ? 69.856 276.128 215.665 1.00 55.40 144 ASN D O 1
ATOM 9859 N N . LEU D 1 145 ? 69.105 274.510 214.275 1.00 48.69 145 LEU D N 1
ATOM 9860 C CA . LEU D 1 145 ? 67.812 274.312 214.928 1.00 42.46 145 LEU D CA 1
ATOM 9861 C C . LEU D 1 145 ? 67.863 274.171 216.449 1.00 42.55 145 LEU D C 1
ATOM 9862 O O . LEU D 1 145 ? 67.084 274.807 217.154 1.00 50.30 145 LEU D O 1
ATOM 9867 N N . LYS D 1 146 ? 68.763 273.334 216.954 1.00 38.90 146 LYS D N 1
ATOM 9868 C CA . LYS D 1 146 ? 68.811 273.055 218.388 1.00 37.05 146 LYS D CA 1
ATOM 9869 C C . LYS D 1 146 ? 69.110 274.315 219.190 1.00 42.39 146 LYS D C 1
ATOM 9870 O O . LYS D 1 146 ? 68.419 274.615 220.164 1.00 42.48 146 LYS D O 1
ATOM 9876 N N . ASN D 1 147 ? 70.135 275.051 218.772 1.00 45.85 147 ASN D N 1
ATOM 9877 C CA . ASN D 1 147 ? 70.479 276.322 219.402 1.00 37.74 147 ASN D CA 1
ATOM 9878 C C . ASN D 1 147 ? 69.340 277.327 219.362 1.00 42.38 147 ASN D C 1
ATOM 9879 O O . ASN D 1 147 ? 69.099 278.045 220.332 1.00 50.55 147 ASN D O 1
ATOM 9884 N N . GLU D 1 148 ? 68.648 277.388 218.230 1.00 44.34 148 GLU D N 1
ATOM 9885 C CA . GLU D 1 148 ? 67.565 278.348 218.057 1.00 40.48 148 GLU D CA 1
ATOM 9886 C C . GLU D 1 148 ? 66.394 278.029 218.978 1.00 40.21 148 GLU D C 1
ATOM 9887 O O . GLU D 1 148 ? 65.861 278.917 219.643 1.00 44.83 148 GLU D O 1
ATOM 9893 N N . VAL D 1 149 ? 66.004 276.761 219.023 1.00 37.97 149 VAL D N 1
ATOM 9894 C CA . VAL D 1 149 ? 64.939 276.322 219.918 1.00 36.15 149 VAL D CA 1
ATOM 9895 C C . VAL D 1 149 ? 65.332 276.520 221.384 1.00 44.98 149 VAL D C 1
ATOM 9896 O O . VAL D 1 149 ? 64.576 277.093 222.168 1.00 49.39 149 VAL D O 1
ATOM 9900 N N . MET D 1 150 ? 66.524 276.053 221.740 1.00 41.83 150 MET D N 1
ATOM 9901 C CA . MET D 1 150 ? 67.024 276.143 223.111 1.00 35.52 150 MET D CA 1
ATOM 9902 C C . MET D 1 150 ? 67.034 277.582 223.624 1.00 47.02 150 MET D C 1
ATOM 9903 O O . MET D 1 150 ? 66.490 277.878 224.684 1.00 58.31 150 MET D O 1
ATOM 9908 N N . SER D 1 151 ? 67.645 278.472 222.851 1.00 41.29 151 SER D N 1
ATOM 9909 C CA . SER D 1 151 ? 67.773 279.871 223.230 1.00 43.07 151 SER D CA 1
ATOM 9910 C C . SER D 1 151 ? 66.434 280.591 223.369 1.00 53.06 151 SER D C 1
ATOM 9911 O O . SER D 1 151 ? 66.270 281.432 224.252 1.00 57.59 151 SER D O 1
ATOM 9914 N N . TYR D 1 152 ? 65.480 280.274 222.498 1.00 50.68 152 TYR D N 1
ATOM 9915 C CA . TYR D 1 152 ? 64.195 280.969 222.517 1.00 47.53 152 TYR D CA 1
ATOM 9916 C C . TYR D 1 152 ? 63.309 280.464 223.653 1.00 44.90 152 TYR D C 1
ATOM 9917 O O . TYR D 1 152 ? 62.701 281.257 224.374 1.00 51.75 152 TYR D O 1
ATOM 9926 N N . VAL D 1 153 ? 63.235 279.147 223.809 1.00 38.30 153 VAL D N 1
ATOM 9927 C CA . VAL D 1 153 ? 62.402 278.559 224.851 1.00 39.01 153 VAL D CA 1
ATOM 9928 C C . VAL D 1 153 ? 62.947 278.904 226.241 1.00 40.06 153 VAL D C 1
ATOM 9929 O O . VAL D 1 153 ? 62.188 279.062 227.197 1.00 52.97 153 VAL D O 1
ATOM 9933 N N . ALA D 1 154 ? 64.261 279.043 226.349 1.00 35.59 154 ALA D N 1
ATOM 9934 C CA . ALA D 1 154 ? 64.866 279.456 227.607 1.00 33.61 154 ALA D CA 1
ATOM 9935 C C . ALA D 1 154 ? 64.399 280.856 227.983 1.00 39.41 154 ALA D C 1
ATOM 9936 O O . ALA D 1 154 ? 64.228 281.167 229.160 1.00 53.61 154 ALA D O 1
ATOM 9938 N N . ALA D 1 155 ? 64.192 281.701 226.977 1.00 37.76 155 ALA D N 1
ATOM 9939 C CA . ALA D 1 155 ? 63.730 283.065 227.218 1.00 37.22 155 ALA D CA 1
ATOM 9940 C C . ALA D 1 155 ? 62.284 283.056 227.699 1.00 38.58 155 ALA D C 1
ATOM 9941 O O . ALA D 1 155 ? 61.912 283.814 228.593 1.00 46.22 155 ALA D O 1
ATOM 9943 N N . LEU D 1 156 ? 61.475 282.194 227.096 1.00 44.17 156 LEU D N 1
ATOM 9944 C CA . LEU D 1 156 ? 60.092 282.016 227.512 1.00 36.45 156 LEU D CA 1
ATOM 9945 C C . LEU D 1 156 ? 60.005 281.558 228.960 1.00 36.92 156 LEU D C 1
ATOM 9946 O O . LEU D 1 156 ? 59.160 282.025 229.720 1.00 44.74 156 LEU D O 1
ATOM 9951 N N . ALA D 1 157 ? 60.882 280.637 229.335 1.00 40.66 157 ALA D N 1
ATOM 9952 C CA . ALA D 1 157 ? 60.857 280.060 230.672 1.00 43.00 157 ALA D CA 1
ATOM 9953 C C . ALA D 1 157 ? 61.294 281.070 231.724 1.00 40.75 157 ALA D C 1
ATOM 9954 O O . ALA D 1 157 ? 60.802 281.049 232.852 1.00 46.93 157 ALA D O 1
ATOM 9956 N N . ARG D 1 158 ? 62.215 281.955 231.351 1.00 48.93 158 ARG D N 1
ATOM 9957 C CA . ARG D 1 158 ? 62.712 282.977 232.268 1.00 43.16 158 ARG D CA 1
ATOM 9958 C C . ARG D 1 158 ? 61.696 284.088 232.492 1.00 44.35 158 ARG D C 1
ATOM 9959 O O . ARG D 1 158 ? 61.494 284.527 233.624 1.00 60.21 158 ARG D O 1
ATOM 9967 N N . LEU D 1 159 ? 61.066 284.555 231.418 1.00 38.38 159 LEU D N 1
ATOM 9968 C CA . LEU D 1 159 ? 60.038 285.586 231.543 1.00 40.50 159 LEU D CA 1
ATOM 9969 C C . LEU D 1 159 ? 58.849 285.082 232.359 1.00 39.97 159 LEU D C 1
ATOM 9970 O O . LEU D 1 159 ? 58.276 285.818 233.163 1.00 47.60 159 LEU D O 1
ATOM 9975 N N . SER D 1 160 ? 58.485 283.822 232.152 1.00 37.13 160 SER D N 1
ATOM 9976 C CA . SER D 1 160 ? 57.375 283.224 232.881 1.00 39.47 160 SER D CA 1
ATOM 9977 C C . SER D 1 160 ? 57.683 283.069 234.373 1.00 45.24 160 SER D C 1
ATOM 9978 O O . SER D 1 160 ? 56.869 283.437 235.220 1.00 49.38 160 SER D O 1
ATOM 9981 N N . GLU D 1 161 ? 58.858 282.530 234.689 1.00 47.64 161 GLU D N 1
ATOM 9982 C CA . GLU D 1 161 ? 59.262 282.316 236.079 1.00 41.76 161 GLU D CA 1
ATOM 9983 C C . GLU D 1 161 ? 59.338 283.639 236.843 1.00 45.44 161 GLU D C 1
ATOM 9984 O O . GLU D 1 161 ? 59.129 283.676 238.056 1.00 56.09 161 GLU D O 1
ATOM 9990 N N . LYS D 1 162 ? 59.631 284.724 236.129 1.00 42.59 162 LYS D N 1
ATOM 9991 C CA . LYS D 1 162 ? 59.667 286.051 236.736 1.00 40.37 162 LYS D CA 1
ATOM 9992 C C . LYS D 1 162 ? 58.290 286.712 236.709 1.00 41.60 162 LYS D C 1
ATOM 9993 O O . LYS D 1 162 ? 58.149 287.894 237.020 1.00 46.56 162 LYS D O 1
ATOM 9999 N N . HIS D 1 163 ? 57.279 285.936 236.332 1.00 51.39 163 HIS D N 1
ATOM 10000 C CA . HIS D 1 163 ? 55.891 286.391 236.343 1.00 51.92 163 HIS D CA 1
ATOM 10001 C C . HIS D 1 163 ? 55.680 287.655 235.526 1.00 38.52 163 HIS D C 1
ATOM 10002 O O . HIS D 1 163 ? 55.216 288.667 236.041 1.00 44.32 163 HIS D O 1
ATOM 10009 N N . VAL D 1 164 ? 56.024 287.582 234.246 1.00 42.80 164 VAL D N 1
ATOM 10010 C CA . VAL D 1 164 ? 55.763 288.668 233.318 1.00 37.76 164 VAL D CA 1
ATOM 10011 C C . VAL D 1 164 ? 54.258 288.858 233.156 1.00 39.53 164 VAL D C 1
ATOM 10012 O O . VAL D 1 164 ? 53.498 287.891 233.156 1.00 57.34 164 VAL D O 1
ATOM 10016 N N . ASN D 1 165 ? 53.827 290.109 233.045 1.00 43.08 165 ASN D N 1
ATOM 10017 C CA . ASN D 1 165 ? 52.422 290.416 232.817 1.00 39.52 165 ASN D CA 1
ATOM 10018 C C . ASN D 1 165 ? 52.034 290.141 231.366 1.00 56.06 165 ASN D C 1
ATOM 10019 O O . ASN D 1 165 ? 52.370 290.915 230.469 1.00 59.02 165 ASN D O 1
ATOM 10024 N N . THR D 1 166 ? 51.311 289.047 231.140 1.00 54.63 166 THR D N 1
ATOM 10025 C CA . THR D 1 166 ? 50.953 288.626 229.786 1.00 36.36 166 THR D CA 1
ATOM 10026 C C . THR D 1 166 ? 49.939 289.541 229.104 1.00 42.06 166 THR D C 1
ATOM 10027 O O . THR D 1 166 ? 49.627 289.346 227.929 1.00 45.77 166 THR D O 1
ATOM 10031 N N . LYS D 1 167 ? 49.419 290.525 229.834 1.00 40.61 167 LYS D N 1
ATOM 10032 C CA . LYS D 1 167 ? 48.541 291.528 229.235 1.00 49.49 167 LYS D CA 1
ATOM 10033 C C . LYS D 1 167 ? 49.363 292.620 228.546 1.00 55.09 167 LYS D C 1
ATOM 10034 O O . LYS D 1 167 ? 48.875 293.304 227.644 1.00 55.96 167 LYS D O 1
ATOM 10040 N N . ILE D 1 168 ? 50.610 292.782 228.979 1.00 52.73 168 ILE D N 1
ATOM 10041 C CA . ILE D 1 168 ? 51.504 293.779 228.396 1.00 46.05 168 ILE D CA 1
ATOM 10042 C C . ILE D 1 168 ? 52.491 293.112 227.447 1.00 47.25 168 ILE D C 1
ATOM 10043 O O . ILE D 1 168 ? 52.634 293.523 226.299 1.00 54.09 168 ILE D O 1
ATOM 10048 N N . ILE D 1 169 ? 53.169 292.077 227.934 1.00 53.15 169 ILE D N 1
ATOM 10049 C CA . ILE D 1 169 ? 54.073 291.284 227.103 1.00 42.14 169 ILE D CA 1
ATOM 10050 C C . ILE D 1 169 ? 53.477 289.913 226.828 1.00 44.67 169 ILE D C 1
ATOM 10051 O O . ILE D 1 169 ? 53.225 289.136 227.743 1.00 55.93 169 ILE D O 1
ATOM 10056 N N . ASN D 1 170 ? 53.256 289.612 225.558 1.00 42.48 170 ASN D N 1
ATOM 10057 C CA . ASN D 1 170 ? 52.550 288.402 225.169 1.00 45.68 170 ASN D CA 1
ATOM 10058 C C . ASN D 1 170 ? 53.472 287.186 225.078 1.00 51.71 170 ASN D C 1
ATOM 10059 O O . ASN D 1 170 ? 54.158 286.988 224.070 1.00 63.81 170 ASN D O 1
ATOM 10064 N N . VAL D 1 171 ? 53.489 286.384 226.139 1.00 45.49 171 VAL D N 1
ATOM 10065 C CA . VAL D 1 171 ? 54.137 285.080 226.106 1.00 44.11 171 VAL D CA 1
ATOM 10066 C C . VAL D 1 171 ? 53.048 284.010 226.164 1.00 47.04 171 VAL D C 1
ATOM 10067 O O . VAL D 1 171 ? 52.192 284.023 227.048 1.00 57.90 171 VAL D O 1
ATOM 10071 N N . ASN D 1 172 ? 53.058 283.102 225.194 1.00 43.81 172 ASN D N 1
ATOM 10072 C CA . ASN D 1 172 ? 51.992 282.116 225.075 1.00 37.96 172 ASN D CA 1
ATOM 10073 C C . ASN D 1 172 ? 52.300 280.800 225.770 1.00 38.79 172 ASN D C 1
ATOM 10074 O O . ASN D 1 172 ? 51.397 279.997 225.998 1.00 39.96 172 ASN D O 1
ATOM 10079 N N . ARG D 1 173 ? 53.574 280.584 226.086 1.00 37.13 173 ARG D N 1
ATOM 10080 C CA . ARG D 1 173 ? 54.026 279.355 226.733 1.00 41.63 173 ARG D CA 1
ATOM 10081 C C . ARG D 1 173 ? 53.611 278.113 225.942 1.00 40.06 173 ARG D C 1
ATOM 10082 O O . ARG D 1 173 ? 53.261 277.082 226.518 1.00 43.46 173 ARG D O 1
ATOM 10090 N N . LEU D 1 174 ? 53.663 278.227 224.617 1.00 40.05 174 LEU D N 1
ATOM 10091 C CA . LEU D 1 174 ? 53.384 277.115 223.712 1.00 35.90 174 LEU D CA 1
ATOM 10092 C C . LEU D 1 174 ? 54.316 277.203 222.515 1.00 40.28 174 LEU D C 1
ATOM 10093 O O . LEU D 1 174 ? 54.396 278.240 221.857 1.00 42.16 174 LEU D O 1
ATOM 10098 N N . ILE D 1 175 ? 55.031 276.123 222.231 1.00 41.69 175 ILE D N 1
ATOM 10099 C CA . ILE D 1 175 ? 55.880 276.103 221.050 1.00 41.95 175 ILE D CA 1
ATOM 10100 C C . ILE D 1 175 ? 55.442 274.970 220.133 1.00 40.74 175 ILE D C 1
ATOM 10101 O O . ILE D 1 175 ? 54.774 274.032 220.566 1.00 43.81 175 ILE D O 1
ATOM 10106 N N . LEU D 1 176 ? 55.812 275.067 218.862 1.00 41.62 176 LEU D N 1
ATOM 10107 C CA . LEU D 1 176 ? 55.333 274.128 217.861 1.00 31.07 176 LEU D CA 1
ATOM 10108 C C . LEU D 1 176 ? 56.459 273.654 216.964 1.00 34.21 176 LEU D C 1
ATOM 10109 O O . LEU D 1 176 ? 57.119 274.455 216.303 1.00 42.25 176 LEU D O 1
ATOM 10114 N N . LEU D 1 177 ? 56.682 272.347 216.952 1.00 40.40 177 LEU D N 1
ATOM 10115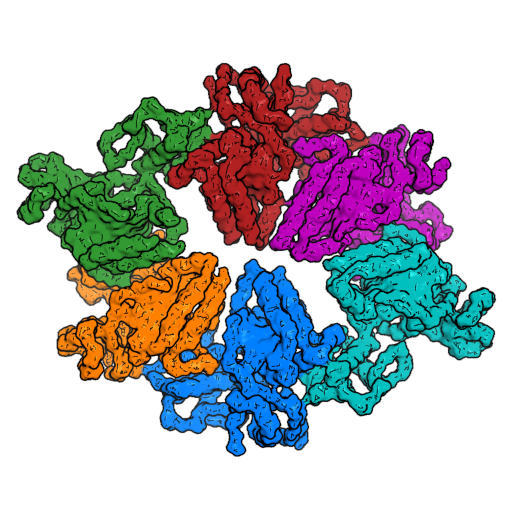 C CA . LEU D 1 177 ? 57.677 271.759 216.072 1.00 35.82 177 LEU D CA 1
ATOM 10116 C C . LEU D 1 177 ? 56.985 271.022 214.940 1.00 39.52 177 LEU D C 1
ATOM 10117 O O . LEU D 1 177 ? 56.120 270.182 215.181 1.00 44.11 177 LEU D O 1
ATOM 10122 N N . THR D 1 178 ? 57.362 271.339 213.706 1.00 38.81 178 THR D N 1
ATOM 10123 C CA . THR D 1 178 ? 56.759 270.697 212.545 1.00 41.50 178 THR D CA 1
ATOM 10124 C C . THR D 1 178 ? 57.809 269.962 211.720 1.00 43.11 178 THR D C 1
ATOM 10125 O O . THR D 1 178 ? 58.986 270.321 211.726 1.00 46.67 178 THR D O 1
ATOM 10129 N N . GLY D 1 179 ? 57.379 268.918 211.022 1.00 41.23 179 GLY D N 1
ATOM 10130 C CA . GLY D 1 179 ? 58.281 268.135 210.201 1.00 31.54 179 GLY D CA 1
ATOM 10131 C C . GLY D 1 179 ? 57.764 266.723 210.033 1.00 47.91 179 GLY D C 1
ATOM 10132 O O . GLY D 1 179 ? 56.988 266.247 210.866 1.00 49.33 179 GLY D O 1
ATOM 10133 N N . PRO D 1 180 ? 58.195 266.041 208.960 1.00 41.16 180 PRO D N 1
ATOM 10134 C CA . PRO D 1 180 ? 57.761 264.671 208.665 1.00 43.11 180 PRO D CA 1
ATOM 10135 C C . PRO D 1 180 ? 58.108 263.721 209.801 1.00 50.13 180 PRO D C 1
ATOM 10136 O O . PRO D 1 180 ? 59.046 263.998 210.538 1.00 50.05 180 PRO D O 1
ATOM 10140 N N . PRO D 1 181 ? 57.358 262.620 209.946 1.00 47.61 181 PRO D N 1
ATOM 10141 C CA . PRO D 1 181 ? 57.646 261.621 210.982 1.00 42.56 181 PRO D CA 1
ATOM 10142 C C . PRO D 1 181 ? 59.060 261.060 210.874 1.00 47.96 181 PRO D C 1
ATOM 10143 O O . PRO D 1 181 ? 59.629 261.031 209.784 1.00 65.63 181 PRO D O 1
ATOM 10147 N N . GLY D 1 182 ? 59.620 260.630 212.001 1.00 42.52 182 GLY D N 1
ATOM 10148 C CA . GLY D 1 182 ? 60.959 260.072 212.022 1.00 41.00 182 GLY D CA 1
ATOM 10149 C C . GLY D 1 182 ? 62.052 261.124 212.055 1.00 45.46 182 GLY D C 1
ATOM 10150 O O . GLY D 1 182 ? 63.239 260.799 212.093 1.00 53.03 182 GLY D O 1
ATOM 10151 N N . THR D 1 183 ? 61.661 262.392 212.049 1.00 46.20 183 THR D N 1
ATOM 10152 C CA . THR D 1 183 ? 62.638 263.474 212.032 1.00 43.09 183 THR D CA 1
ATOM 10153 C C . THR D 1 183 ? 63.078 263.857 213.452 1.00 44.94 183 THR D C 1
ATOM 10154 O O . THR D 1 183 ? 63.930 264.732 213.640 1.00 37.58 183 THR D O 1
ATOM 10158 N N . GLY D 1 184 ? 62.495 263.202 214.449 1.00 51.70 184 GLY D N 1
ATOM 10159 C CA . GLY D 1 184 ? 62.928 263.383 215.822 1.00 42.17 184 GLY D CA 1
ATOM 10160 C C . GLY D 1 184 ? 62.359 264.611 216.504 1.00 40.31 184 GLY D C 1
ATOM 10161 O O . GLY D 1 184 ? 63.048 265.267 217.286 1.00 49.49 184 GLY D O 1
ATOM 10162 N N . LYS D 1 185 ? 61.099 264.922 216.214 1.00 40.16 185 LYS D N 1
ATOM 10163 C CA . LYS D 1 185 ? 60.427 266.049 216.854 1.00 31.43 185 LYS D CA 1
ATOM 10164 C C . LYS D 1 185 ? 60.223 265.775 218.338 1.00 41.73 185 LYS D C 1
ATOM 10165 O O . LYS D 1 185 ? 60.461 266.641 219.180 1.00 47.61 185 LYS D O 1
ATOM 10171 N N . THR D 1 186 ? 59.773 264.567 218.655 1.00 43.76 186 THR D N 1
ATOM 10172 C CA . THR D 1 186 ? 59.483 264.221 220.037 1.00 44.95 186 THR D CA 1
ATOM 10173 C C . THR D 1 186 ? 60.763 264.219 220.861 1.00 48.49 186 THR D C 1
ATOM 10174 O O . THR D 1 186 ? 60.778 264.701 221.996 1.00 52.25 186 THR D O 1
ATOM 10178 N N . SER D 1 187 ? 61.840 263.702 220.276 1.00 49.20 187 SER D N 1
ATOM 10179 C CA . SER D 1 187 ? 63.128 263.648 220.962 1.00 46.05 187 SER D CA 1
ATOM 10180 C C . SER D 1 187 ? 63.660 265.043 221.265 1.00 48.07 187 SER D C 1
ATOM 10181 O O . SER D 1 187 ? 64.324 265.256 222.280 1.00 55.67 187 SER D O 1
ATOM 10184 N N . LEU D 1 188 ? 63.359 265.994 220.387 1.00 43.29 188 LEU D N 1
ATOM 10185 C CA . LEU D 1 188 ? 63.749 267.378 220.616 1.00 42.67 188 LEU D CA 1
ATOM 10186 C C . LEU D 1 188 ? 63.025 267.944 221.826 1.00 50.19 188 LEU D C 1
ATOM 10187 O O . LEU D 1 188 ? 63.646 268.580 222.676 1.00 53.17 188 LEU D O 1
ATOM 10192 N N . CYS D 1 189 ? 61.716 267.709 221.903 1.00 50.56 189 CYS D N 1
ATOM 10193 C CA . CYS D 1 189 ? 60.910 268.211 223.018 1.00 41.01 189 CYS D CA 1
ATOM 10194 C C . CYS D 1 189 ? 61.368 267.635 224.356 1.00 43.67 189 CYS D C 1
ATOM 10195 O O . CYS D 1 189 ? 61.513 268.363 225.341 1.00 50.45 189 CYS D O 1
ATOM 10198 N N . LYS D 1 190 ? 61.589 266.325 224.383 1.00 37.79 190 LYS D N 1
ATOM 10199 C CA . LYS D 1 190 ? 62.055 265.649 225.585 1.00 38.19 190 LYS D CA 1
ATOM 10200 C C . LYS D 1 190 ? 63.442 266.137 225.997 1.00 41.36 190 LYS D C 1
ATOM 10201 O O . LYS D 1 190 ? 63.663 266.495 227.155 1.00 45.38 190 LYS D O 1
ATOM 10207 N N . GLY D 1 191 ? 64.370 266.163 225.044 1.00 41.61 191 GLY D N 1
ATOM 10208 C CA . GLY D 1 191 ? 65.709 266.666 225.300 1.00 33.53 191 GLY D CA 1
ATOM 10209 C C . GLY D 1 191 ? 65.708 268.107 225.784 1.00 44.76 191 GLY D C 1
ATOM 10210 O O . GLY D 1 191 ? 66.493 268.485 226.657 1.00 54.05 191 GLY D O 1
ATOM 10211 N N . LEU D 1 192 ? 64.814 268.912 225.220 1.00 42.32 192 LEU D N 1
ATOM 10212 C CA . LEU D 1 192 ? 64.719 270.327 225.564 1.00 37.06 192 LEU D CA 1
ATOM 10213 C C . LEU D 1 192 ? 64.221 270.529 226.993 1.00 39.97 192 LEU D C 1
ATOM 10214 O O . LEU D 1 192 ? 64.746 271.361 227.737 1.00 45.72 192 LEU D O 1
ATOM 10219 N N . ALA D 1 193 ? 63.193 269.770 227.356 1.00 36.14 193 ALA D N 1
ATOM 10220 C CA . ALA D 1 193 ? 62.626 269.799 228.699 1.00 39.24 193 ALA D CA 1
ATOM 10221 C C . ALA D 1 193 ? 63.630 269.312 229.742 1.00 48.73 193 ALA D C 1
ATOM 10222 O O . ALA D 1 193 ? 63.681 269.823 230.863 1.00 54.34 193 ALA D O 1
ATOM 10224 N N . GLN D 1 194 ? 64.417 268.309 229.369 1.00 43.84 194 GLN D N 1
ATOM 10225 C CA . GLN D 1 194 ? 65.455 267.787 230.243 1.00 32.45 194 GLN D CA 1
ATOM 10226 C C . GLN D 1 194 ? 66.433 268.886 230.623 1.00 41.47 194 GLN D C 1
ATOM 10227 O O . GLN D 1 194 ? 66.689 269.117 231.802 1.00 55.27 194 GLN D O 1
ATOM 10233 N N . HIS D 1 195 ? 66.976 269.568 229.619 1.00 46.02 195 HIS D N 1
ATOM 10234 C CA . HIS D 1 195 ? 67.959 270.615 229.869 1.00 45.29 195 HIS D CA 1
ATOM 10235 C C . HIS D 1 195 ? 67.359 271.816 230.597 1.00 46.50 195 HIS D C 1
ATOM 10236 O O . HIS D 1 195 ? 68.005 272.399 231.470 1.00 49.69 195 HIS D O 1
ATOM 10243 N N . LEU D 1 196 ? 66.128 272.179 230.251 1.00 47.56 196 LEU D N 1
ATOM 10244 C CA . LEU D 1 196 ? 65.461 273.302 230.907 1.00 42.08 196 LEU D CA 1
ATOM 10245 C C . LEU D 1 196 ? 65.270 273.057 232.399 1.00 46.12 196 LEU D C 1
ATOM 10246 O O . LEU D 1 196 ? 65.473 273.953 233.213 1.00 57.71 196 LEU D O 1
ATOM 10251 N N . SER D 1 197 ? 64.877 271.839 232.748 1.00 32.24 197 SER D N 1
ATOM 10252 C CA . SER D 1 197 ? 64.685 271.471 234.142 1.00 42.76 197 SER D CA 1
ATOM 10253 C C . SER D 1 197 ? 66.000 271.571 234.905 1.00 44.24 197 SER D C 1
ATOM 10254 O O . SER D 1 197 ? 66.013 271.862 236.098 1.00 51.64 197 SER D O 1
ATOM 10257 N N . ILE D 1 198 ? 67.104 271.338 234.204 1.00 49.51 198 ILE D N 1
ATOM 10258 C CA . ILE D 1 198 ? 68.430 271.441 234.802 1.00 36.41 198 ILE D CA 1
ATOM 10259 C C . ILE D 1 198 ? 68.868 272.893 234.935 1.00 44.52 198 ILE D C 1
ATOM 10260 O O . ILE D 1 198 ? 69.272 273.324 236.012 1.00 51.80 198 ILE D O 1
ATOM 10265 N N . ARG D 1 199 ? 68.773 273.650 233.845 1.00 43.44 199 ARG D N 1
ATOM 10266 C CA . ARG D 1 199 ? 69.215 275.046 233.842 1.00 45.92 199 ARG D CA 1
ATOM 10267 C C . ARG D 1 199 ? 68.355 275.950 234.725 1.00 49.37 199 ARG D C 1
ATOM 10268 O O . ARG D 1 199 ? 68.777 277.043 235.100 1.00 53.14 199 ARG D O 1
ATOM 10276 N N . MET D 1 200 ? 67.158 275.489 235.064 1.00 49.80 200 MET D N 1
ATOM 10277 C CA . MET D 1 200 ? 66.248 276.267 235.893 1.00 39.59 200 MET D CA 1
ATOM 10278 C C . MET D 1 200 ? 66.100 275.687 237.294 1.00 43.91 200 MET D C 1
ATOM 10279 O O . MET D 1 200 ? 65.307 276.189 238.091 1.00 49.47 200 MET D O 1
ATOM 10284 N N . ASN D 1 201 ? 66.869 274.644 237.601 1.00 46.11 201 ASN D N 1
ATOM 10285 C CA . ASN D 1 201 ? 66.648 273.873 238.827 1.00 50.75 201 ASN D CA 1
ATOM 10286 C C . ASN D 1 201 ? 66.937 274.640 240.120 1.00 53.46 201 ASN D C 1
ATOM 10287 O O . ASN D 1 201 ? 66.695 274.128 241.211 1.00 59.56 201 ASN D O 1
ATOM 10292 N N . ASP D 1 202 ? 67.444 275.863 239.998 1.00 55.70 202 ASP D N 1
ATOM 10293 C CA . ASP D 1 202 ? 67.652 276.722 241.160 1.00 67.85 202 ASP D CA 1
ATOM 10294 C C . ASP D 1 202 ? 66.399 277.543 241.457 1.00 63.06 202 ASP D C 1
ATOM 10295 O O . ASP D 1 202 ? 66.172 277.955 242.594 1.00 71.73 202 ASP D O 1
ATOM 10300 N N . LYS D 1 203 ? 65.589 277.774 240.427 1.00 49.50 203 LYS D N 1
ATOM 10301 C CA . LYS D 1 203 ? 64.341 278.519 240.571 1.00 43.25 203 LYS D CA 1
ATOM 10302 C C . LYS D 1 203 ? 63.167 277.575 240.824 1.00 42.98 203 LYS D C 1
ATOM 10303 O O . LYS D 1 203 ? 62.190 277.948 241.475 1.00 55.48 203 LYS D O 1
ATOM 10309 N N . TYR D 1 204 ? 63.266 276.357 240.295 1.00 40.61 204 TYR D N 1
ATOM 10310 C CA . TYR D 1 204 ? 62.235 275.335 240.474 1.00 47.37 204 TYR D CA 1
ATOM 10311 C C . TYR D 1 204 ? 62.753 274.134 241.264 1.00 51.24 204 TYR D C 1
ATOM 10312 O O . TYR D 1 204 ? 63.774 273.543 240.914 1.00 52.82 204 TYR D O 1
ATOM 10321 N N . SER D 1 205 ? 62.031 273.765 242.317 1.00 61.27 205 SER D N 1
ATOM 10322 C CA . SER D 1 205 ? 62.432 272.649 243.167 1.00 69.11 205 SER D CA 1
ATOM 10323 C C . SER D 1 205 ? 62.180 271.301 242.500 1.00 66.83 205 SER D C 1
ATOM 10324 O O . SER D 1 205 ? 62.872 270.322 242.777 1.00 69.81 205 SER D O 1
ATOM 10327 N N . LYS D 1 206 ? 61.185 271.260 241.621 1.00 61.20 206 LYS D N 1
ATOM 10328 C CA . LYS D 1 206 ? 60.750 270.013 241.006 1.00 52.33 206 LYS D CA 1
ATOM 10329 C C . LYS D 1 206 ? 60.340 270.256 239.560 1.00 47.67 206 LYS D C 1
ATOM 10330 O O . LYS D 1 206 ? 59.891 271.344 239.219 1.00 51.00 206 LYS D O 1
ATOM 10336 N N . SER D 1 207 ? 60.507 269.250 238.707 1.00 51.41 207 SER D N 1
ATOM 10337 C CA . SER D 1 207 ? 60.129 269.382 237.305 1.00 42.33 207 SER D CA 1
ATOM 10338 C C . SER D 1 207 ? 59.467 268.111 236.784 1.00 38.99 207 SER D C 1
ATOM 10339 O O . SER D 1 207 ? 59.930 267.000 237.053 1.00 42.05 207 SER D O 1
ATOM 10342 N N . VAL D 1 208 ? 58.382 268.280 236.033 1.00 41.19 208 VAL D N 1
ATOM 10343 C CA . VAL D 1 208 ? 57.593 267.146 235.564 1.00 46.71 208 VAL D CA 1
ATOM 10344 C C . VAL D 1 208 ? 57.228 267.298 234.082 1.00 48.23 208 VAL D C 1
ATOM 10345 O O . VAL D 1 208 ? 57.132 268.417 233.572 1.00 50.26 208 VAL D O 1
ATOM 10349 N N . MET D 1 209 ? 57.052 266.175 233.386 1.00 46.70 209 MET D N 1
ATOM 10350 C CA . MET D 1 209 ? 56.631 266.217 231.984 1.00 47.22 209 MET D CA 1
ATOM 10351 C C . MET D 1 209 ? 55.558 265.192 231.654 1.00 48.95 209 MET D C 1
ATOM 10352 O O . MET D 1 209 ? 55.656 264.026 232.027 1.00 55.36 209 MET D O 1
ATOM 10357 N N . LEU D 1 210 ? 54.539 265.638 230.930 1.00 54.07 210 LEU D N 1
ATOM 10358 C CA . LEU D 1 210 ? 53.463 264.760 230.503 1.00 52.29 210 LEU D CA 1
ATOM 10359 C C . LEU D 1 210 ? 53.435 264.647 228.980 1.00 58.89 210 LEU D C 1
ATOM 10360 O O . LEU D 1 210 ? 53.514 265.653 228.267 1.00 58.36 210 LEU D O 1
ATOM 10365 N N . GLU D 1 211 ? 53.326 263.417 228.487 1.00 55.57 211 GLU D N 1
ATOM 10366 C CA . GLU D 1 211 ? 53.268 263.170 227.053 1.00 47.14 211 GLU D CA 1
ATOM 10367 C C . GLU D 1 211 ? 51.865 262.729 226.650 1.00 52.47 211 GLU D C 1
ATOM 10368 O O . GLU D 1 211 ? 51.342 261.744 227.167 1.00 62.40 211 GLU D O 1
ATOM 10374 N N . ILE D 1 212 ? 51.257 263.470 225.731 1.00 54.39 212 ILE D N 1
ATOM 10375 C CA . ILE D 1 212 ? 49.900 263.178 225.285 1.00 51.15 212 ILE D CA 1
ATOM 10376 C C . ILE D 1 212 ? 49.873 262.766 223.813 1.00 50.00 212 ILE D C 1
ATOM 10377 O O . ILE D 1 212 ? 50.547 263.373 222.975 1.00 57.23 212 ILE D O 1
ATOM 10382 N N . ASN D 1 213 ? 49.109 261.716 223.524 1.00 55.20 213 ASN D N 1
ATOM 10383 C CA . ASN D 1 213 ? 48.855 261.248 222.164 1.00 59.42 213 ASN D CA 1
ATOM 10384 C C . ASN D 1 213 ? 50.097 260.703 221.472 1.00 60.51 213 ASN D C 1
ATOM 10385 O O . ASN D 1 213 ? 50.446 261.130 220.376 1.00 67.32 213 ASN D O 1
ATOM 10390 N N . SER D 1 214 ? 50.756 259.746 222.116 1.00 77.39 214 SER D N 1
ATOM 10391 C CA . SER D 1 214 ? 51.868 259.034 221.495 1.00 96.87 214 SER D CA 1
ATOM 10392 C C . SER D 1 214 ? 51.721 257.532 221.710 1.00 113.61 214 SER D C 1
ATOM 10393 O O . SER D 1 214 ? 51.848 257.045 222.835 1.00 124.65 214 SER D O 1
ATOM 10396 N N . HIS D 1 215 ? 51.449 256.798 220.634 1.00 114.35 215 HIS D N 1
ATOM 10397 C CA . HIS D 1 215 ? 51.291 257.386 219.309 1.00 104.91 215 HIS D CA 1
ATOM 10398 C C . HIS D 1 215 ? 49.840 257.330 218.844 1.00 93.86 215 HIS D C 1
ATOM 10399 O O . HIS D 1 215 ? 49.315 256.256 218.543 1.00 89.04 215 HIS D O 1
ATOM 10406 N N . SER D 1 216 ? 49.203 258.496 218.810 1.00 91.60 216 SER D N 1
ATOM 10407 C CA . SER D 1 216 ? 47.872 258.669 218.232 1.00 92.21 216 SER D CA 1
ATOM 10408 C C . SER D 1 216 ? 46.777 257.836 218.904 1.00 103.46 216 SER D C 1
ATOM 10409 O O . SER D 1 216 ? 45.691 257.691 218.351 1.00 113.59 216 SER D O 1
ATOM 10412 N N . LEU D 1 217 ? 47.051 257.297 220.090 1.00 99.72 217 LEU D N 1
ATOM 10413 C CA . LEU D 1 217 ? 46.021 256.568 220.828 1.00 97.78 217 LEU D CA 1
ATOM 10414 C C . LEU D 1 217 ? 44.956 257.541 221.317 1.00 97.78 217 LEU D C 1
ATOM 10415 O O . LEU D 1 217 ? 43.758 257.300 221.161 1.00 103.46 217 LEU D O 1
ATOM 10420 N N . PHE D 1 218 ? 45.406 258.645 221.906 1.00 92.07 218 PHE D N 1
ATOM 10421 C CA . PHE D 1 218 ? 44.508 259.666 222.430 1.00 91.69 218 PHE D CA 1
ATOM 10422 C C . PHE D 1 218 ? 43.610 260.225 221.336 1.00 91.45 218 PHE D C 1
ATOM 10423 O O . PHE D 1 218 ? 42.492 260.656 221.607 1.00 96.82 218 PHE D O 1
ATOM 10431 N N . SER D 1 219 ? 44.099 260.202 220.099 1.00 81.83 219 SER D N 1
ATOM 10432 C CA . SER D 1 219 ? 43.333 260.696 218.963 1.00 78.57 219 SER D CA 1
ATOM 10433 C C . SER D 1 219 ? 42.138 259.799 218.669 1.00 83.41 219 SER D C 1
ATOM 10434 O O . SER D 1 219 ? 41.117 260.260 218.163 1.00 86.52 219 SER D O 1
ATOM 10437 N N . LYS D 1 220 ? 42.272 258.515 218.985 1.00 94.24 220 LYS D N 1
ATOM 10438 C CA . LYS D 1 220 ? 41.172 257.568 218.817 1.00 104.10 220 LYS D CA 1
ATOM 10439 C C . LYS D 1 220 ? 40.071 257.829 219.839 1.00 105.14 220 LYS D C 1
ATOM 10440 O O . LYS D 1 220 ? 38.889 257.850 219.501 1.00 109.14 220 LYS D O 1
ATOM 10446 N N . TRP D 1 221 ? 40.473 258.024 221.091 1.00 103.90 221 TRP D N 1
ATOM 10447 C CA . TRP D 1 221 ? 39.537 258.356 222.156 1.00 101.60 221 TRP D CA 1
ATOM 10448 C C . TRP D 1 221 ? 38.958 259.750 221.939 1.00 100.87 221 TRP D C 1
ATOM 10449 O O . TRP D 1 221 ? 37.834 260.038 222.348 1.00 98.07 221 TRP D O 1
ATOM 10451 N N . PHE D 1 222 ? 39.736 260.607 221.286 1.00 107.56 222 PHE D N 1
ATOM 10452 C CA . PHE D 1 222 ? 39.314 261.970 220.990 1.00 113.15 222 PHE D CA 1
ATOM 10453 C C . PHE D 1 222 ? 38.353 261.996 219.806 1.00 127.16 222 PHE D C 1
ATOM 10454 O O . PHE D 1 222 ? 37.414 262.795 219.770 1.00 129.23 222 PHE D O 1
ATOM 10462 N N . SER D 1 223 ? 38.599 261.118 218.838 1.00 132.72 223 SER D N 1
ATOM 10463 C CA . SER D 1 223 ? 37.740 261.008 217.663 1.00 135.90 223 SER D CA 1
ATOM 10464 C C . SER D 1 223 ? 36.361 260.463 218.041 1.00 137.90 223 SER D C 1
ATOM 10465 O O . SER D 1 223 ? 35.338 261.003 217.624 1.00 139.04 223 SER D O 1
ATOM 10468 N N . GLU D 1 224 ? 36.340 259.396 218.832 1.00 136.76 224 GLU D N 1
ATOM 10469 C CA . GLU D 1 224 ? 35.091 258.881 219.384 1.00 135.90 224 GLU D CA 1
ATOM 10470 C C . GLU D 1 224 ? 34.496 259.919 220.331 1.00 133.20 224 GLU D C 1
ATOM 10471 O O . GLU D 1 224 ? 33.280 259.962 220.539 1.00 139.70 224 GLU D O 1
ATOM 10477 N N . SER D 1 225 ? 35.386 260.734 220.902 1.00 124.44 225 SER D N 1
ATOM 10478 C CA . SER D 1 225 ? 35.066 261.821 221.837 1.00 116.60 225 SER D CA 1
ATOM 10479 C C . SER D 1 225 ? 34.738 261.313 223.241 1.00 115.71 225 SER D C 1
ATOM 10480 O O . SER D 1 225 ? 34.211 260.215 223.419 1.00 111.78 225 SER D O 1
ATOM 10483 N N . GLY D 1 226 ? 35.069 262.131 224.236 1.00 117.10 226 GLY D N 1
ATOM 10484 C CA . GLY D 1 226 ? 34.836 261.792 225.626 1.00 119.39 226 GLY D CA 1
ATOM 10485 C C . GLY D 1 226 ? 34.936 262.992 226.550 1.00 115.54 226 GLY D C 1
ATOM 10486 O O . GLY D 1 226 ? 35.484 264.032 226.177 1.00 105.74 226 GLY D O 1
ATOM 10487 N N . LYS D 1 227 ? 34.401 262.849 227.760 1.00 115.83 227 LYS D N 1
ATOM 10488 C CA . LYS D 1 227 ? 34.474 263.905 228.764 1.00 107.15 227 LYS D CA 1
ATOM 10489 C C . LYS D 1 227 ? 35.809 263.853 229.495 1.00 104.52 227 LYS D C 1
ATOM 10490 O O . LYS D 1 227 ? 36.163 264.773 230.231 1.00 103.09 227 LYS D O 1
ATOM 10492 N N . LEU D 1 228 ? 36.548 262.770 229.279 1.00 107.69 228 LEU D N 1
ATOM 10493 C CA . LEU D 1 228 ? 37.807 262.547 229.977 1.00 108.66 228 LEU D CA 1
ATOM 10494 C C . LEU D 1 228 ? 38.900 263.521 229.547 1.00 107.35 228 LEU D C 1
ATOM 10495 O O . LEU D 1 228 ? 39.848 263.761 230.296 1.00 111.00 228 LEU D O 1
ATOM 10500 N N . VAL D 1 229 ? 38.772 264.080 228.347 1.00 100.02 229 VAL D N 1
ATOM 10501 C CA . VAL D 1 229 ? 39.765 265.030 227.855 1.00 95.32 229 VAL D CA 1
ATOM 10502 C C . VAL D 1 229 ? 39.771 266.280 228.730 1.00 92.33 229 VAL D C 1
ATOM 10503 O O . VAL D 1 229 ? 40.787 266.958 228.853 1.00 91.55 229 VAL D O 1
ATOM 10507 N N . GLN D 1 230 ? 38.634 266.568 229.352 1.00 93.68 230 GLN D N 1
ATOM 10508 C CA . GLN D 1 230 ? 38.532 267.690 230.269 1.00 93.39 230 GLN D CA 1
ATOM 10509 C C . GLN D 1 230 ? 39.002 267.251 231.650 1.00 95.42 230 GLN D C 1
ATOM 10510 O O . GLN D 1 230 ? 39.558 268.041 232.412 1.00 97.38 230 GLN D O 1
ATOM 10516 N N . LYS D 1 231 ? 38.787 265.978 231.962 1.00 93.59 231 LYS D N 1
ATOM 10517 C CA . LYS D 1 231 ? 39.200 265.432 233.247 1.00 92.21 231 LYS D CA 1
ATOM 10518 C C . LYS D 1 231 ? 40.710 265.207 233.286 1.00 85.26 231 LYS D C 1
ATOM 10519 O O . LYS D 1 231 ? 41.325 265.257 234.351 1.00 88.31 231 LYS D O 1
ATOM 10525 N N . MET D 1 232 ? 41.310 264.967 232.124 1.00 75.69 232 MET D N 1
ATOM 10526 C CA . MET D 1 232 ? 42.745 264.726 232.069 1.00 73.93 232 MET D CA 1
ATOM 10527 C C . MET D 1 232 ? 43.506 266.044 232.176 1.00 77.56 232 MET D C 1
ATOM 10528 O O . MET D 1 232 ? 44.609 266.091 232.721 1.00 79.29 232 MET D O 1
ATOM 10533 N N . PHE D 1 233 ? 42.907 267.115 231.664 1.00 77.07 233 PHE D N 1
ATOM 10534 C CA . PHE D 1 233 ? 43.509 268.437 231.767 1.00 70.23 233 PHE D CA 1
ATOM 10535 C C . PHE D 1 233 ? 43.272 269.001 233.162 1.00 70.76 233 PHE D C 1
ATOM 10536 O O . PHE D 1 233 ? 44.047 269.825 233.652 1.00 70.59 233 PHE D O 1
ATOM 10544 N N . ASP D 1 234 ? 42.197 268.547 233.797 1.00 74.43 234 ASP D N 1
ATOM 10545 C CA . ASP D 1 234 ? 41.970 268.842 235.203 1.00 73.32 234 ASP D CA 1
ATOM 10546 C C . ASP D 1 234 ? 43.130 268.283 236.004 1.00 70.28 234 ASP D C 1
ATOM 10547 O O . ASP D 1 234 ? 43.602 268.902 236.956 1.00 75.36 234 ASP D O 1
ATOM 10552 N N . GLN D 1 235 ? 43.595 267.109 235.592 1.00 65.01 235 GLN D N 1
ATOM 10553 C CA . GLN D 1 235 ? 44.692 266.436 236.268 1.00 71.18 235 GLN D CA 1
ATOM 10554 C C . GLN D 1 235 ? 46.018 267.127 235.970 1.00 67.81 235 GLN D C 1
ATOM 10555 O O . GLN D 1 235 ? 46.915 267.148 236.812 1.00 74.48 235 GLN D O 1
ATOM 10561 N N . ILE D 1 236 ? 46.135 267.697 234.772 1.00 56.97 236 ILE D N 1
ATOM 10562 C CA . ILE D 1 236 ? 47.330 268.446 234.399 1.00 48.25 236 ILE D CA 1
ATOM 10563 C C . ILE D 1 236 ? 47.404 269.755 235.174 1.00 55.23 236 ILE D C 1
ATOM 10564 O O . ILE D 1 236 ? 48.457 270.125 235.698 1.00 54.93 236 ILE D O 1
ATOM 10569 N N . ASP D 1 237 ? 46.275 270.455 235.239 1.00 57.00 237 ASP D N 1
ATOM 10570 C CA . ASP D 1 237 ? 46.215 271.739 235.925 1.00 56.04 237 ASP D CA 1
ATOM 10571 C C . ASP D 1 237 ? 46.468 271.561 237.418 1.00 61.36 237 ASP D C 1
ATOM 10572 O O . ASP D 1 237 ? 46.947 272.476 238.087 1.00 66.51 237 ASP D O 1
ATOM 10577 N N . GLU D 1 238 ? 46.146 270.377 237.933 1.00 61.14 238 GLU D N 1
ATOM 10578 C CA . GLU D 1 238 ? 46.407 270.053 239.332 1.00 63.09 238 GLU D CA 1
ATOM 10579 C C . GLU D 1 238 ? 47.908 269.925 239.581 1.00 58.39 238 GLU D C 1
ATOM 10580 O O . GLU D 1 238 ? 48.403 270.308 240.641 1.00 58.75 238 GLU D O 1
ATOM 10586 N N . LEU D 1 239 ? 48.628 269.388 238.601 1.00 55.58 239 LEU D N 1
ATOM 10587 C CA . LEU D 1 239 ? 50.075 269.252 238.707 1.00 53.08 239 LEU D CA 1
ATOM 10588 C C . LEU D 1 239 ? 50.736 270.616 238.811 1.00 55.41 239 LEU D C 1
ATOM 10589 O O . LEU D 1 239 ? 51.753 270.777 239.487 1.00 57.35 239 LEU D O 1
ATOM 10594 N N . ALA D 1 240 ? 50.142 271.599 238.145 1.00 53.75 240 ALA D N 1
ATOM 10595 C CA . ALA D 1 240 ? 50.708 272.940 238.087 1.00 47.94 240 ALA D CA 1
ATOM 10596 C C . ALA D 1 240 ? 50.479 273.723 239.378 1.00 50.33 240 ALA D C 1
ATOM 10597 O O . ALA D 1 240 ? 51.048 274.799 239.564 1.00 47.50 240 ALA D O 1
ATOM 10599 N N . GLU D 1 241 ? 49.651 273.181 240.266 1.00 53.78 241 GLU D N 1
ATOM 10600 C CA . GLU D 1 241 ? 49.306 273.865 241.510 1.00 59.26 241 GLU D CA 1
ATOM 10601 C C . GLU D 1 241 ? 50.521 274.063 242.413 1.00 59.68 241 GLU D C 1
ATOM 10602 O O . GLU D 1 241 ? 50.558 274.991 243.223 1.00 58.24 241 GLU D O 1
ATOM 10608 N N . ASP D 1 242 ? 51.509 273.185 242.274 1.00 53.77 242 ASP D N 1
ATOM 10609 C CA . ASP D 1 242 ? 52.787 273.372 242.947 1.00 47.82 242 ASP D CA 1
ATOM 10610 C C . ASP D 1 242 ? 53.583 274.446 242.213 1.00 51.61 242 ASP D C 1
ATOM 10611 O O . ASP D 1 242 ? 54.099 274.212 241.119 1.00 55.50 242 ASP D O 1
ATOM 10616 N N . GLU D 1 243 ? 53.671 275.628 242.811 1.00 59.35 243 GLU D N 1
ATOM 10617 C CA . GLU D 1 243 ? 54.369 276.744 242.183 1.00 63.18 243 GLU D CA 1
ATOM 10618 C C . GLU D 1 243 ? 55.874 276.495 242.121 1.00 59.04 243 GLU D C 1
ATOM 10619 O O . GLU D 1 243 ? 56.569 277.060 241.277 1.00 53.46 243 GLU D O 1
ATOM 10625 N N . LYS D 1 244 ? 56.363 275.643 243.018 1.00 60.93 244 LYS D N 1
ATOM 10626 C CA . LYS D 1 244 ? 57.767 275.239 243.035 1.00 61.43 244 LYS D CA 1
ATOM 10627 C C . LYS D 1 244 ? 58.106 274.343 241.845 1.00 56.86 244 LYS D C 1
ATOM 10628 O O . LYS D 1 244 ? 59.264 274.248 241.434 1.00 55.90 244 LYS D O 1
ATOM 10634 N N . CYS D 1 245 ? 57.093 273.674 241.304 1.00 50.21 245 CYS D N 1
ATOM 10635 C CA . CYS D 1 245 ? 57.307 272.682 240.255 1.00 48.03 245 CYS D CA 1
ATOM 10636 C C . CYS D 1 245 ? 56.972 273.215 238.867 1.00 49.76 245 CYS D C 1
ATOM 10637 O O . CYS D 1 245 ? 55.926 273.835 238.670 1.00 55.92 245 CYS D O 1
ATOM 10640 N N . MET D 1 246 ? 57.859 272.971 237.905 1.00 49.72 246 MET D N 1
ATOM 10641 C CA . MET D 1 246 ? 57.603 273.390 236.532 1.00 47.82 246 MET D CA 1
ATOM 10642 C C . MET D 1 246 ? 57.061 272.209 235.739 1.00 48.49 246 MET D C 1
ATOM 10643 O O . MET D 1 246 ? 57.555 271.085 235.850 1.00 55.89 246 MET D O 1
ATOM 10648 N N . VAL D 1 247 ? 56.018 272.476 234.959 1.00 46.14 247 VAL D N 1
ATOM 10649 C CA . VAL D 1 247 ? 55.257 271.431 234.290 1.00 46.22 247 VAL D CA 1
ATOM 10650 C C . VAL D 1 247 ? 55.386 271.515 232.776 1.00 50.26 247 VAL D C 1
ATOM 10651 O O . VAL D 1 247 ? 55.009 272.516 232.168 1.00 53.89 247 VAL D O 1
ATOM 10655 N N . PHE D 1 248 ? 55.922 270.459 232.173 1.00 54.27 248 PHE D N 1
ATOM 10656 C CA . PHE D 1 248 ? 56.032 270.372 230.720 1.00 40.64 248 PHE D CA 1
ATOM 10657 C C . PHE D 1 248 ? 54.945 269.485 230.150 1.00 40.87 248 PHE D C 1
ATOM 10658 O O . PHE D 1 248 ? 54.772 268.350 230.583 1.00 50.99 248 PHE D O 1
ATOM 10666 N N . VAL D 1 249 ? 54.209 270.002 229.177 1.00 44.69 249 VAL D N 1
ATOM 10667 C CA . VAL D 1 249 ? 53.178 269.214 228.522 1.00 38.36 249 VAL D CA 1
ATOM 10668 C C . VAL D 1 249 ? 53.549 269.016 227.060 1.00 36.53 249 VAL D C 1
ATOM 10669 O O . VAL D 1 249 ? 53.633 269.976 226.295 1.00 48.29 249 VAL D O 1
ATOM 10673 N N . LEU D 1 250 ? 53.794 267.770 226.683 1.00 42.61 250 LEU D N 1
ATOM 10674 C CA . LEU D 1 250 ? 54.159 267.451 225.310 1.00 43.24 250 LEU D CA 1
ATOM 10675 C C . LEU D 1 250 ? 52.989 266.797 224.585 1.00 48.11 250 LEU D C 1
ATOM 10676 O O . LEU D 1 250 ? 52.595 265.678 224.914 1.00 52.25 250 LEU D O 1
ATOM 10681 N N . ILE D 1 251 ? 52.432 267.503 223.605 1.00 42.09 251 ILE D N 1
ATOM 10682 C CA . ILE D 1 251 ? 51.302 266.989 222.842 1.00 40.87 251 ILE D CA 1
ATOM 10683 C C . ILE D 1 251 ? 51.759 266.592 221.437 1.00 42.78 251 ILE D C 1
ATOM 10684 O O . ILE D 1 251 ? 51.991 267.449 220.582 1.00 41.24 251 ILE D O 1
ATOM 10689 N N . ASP D 1 252 ? 51.895 265.287 221.214 1.00 45.64 252 ASP D N 1
ATOM 10690 C CA . ASP D 1 252 ? 52.420 264.757 219.957 1.00 47.42 252 ASP D CA 1
ATOM 10691 C C . ASP D 1 252 ? 51.364 264.693 218.867 1.00 50.95 252 ASP D C 1
ATOM 10692 O O . ASP D 1 252 ? 50.202 264.399 219.144 1.00 56.59 252 ASP D O 1
ATOM 10697 N N . GLU D 1 253 ? 51.791 264.950 217.630 1.00 54.81 253 GLU D N 1
ATOM 10698 C CA . GLU D 1 253 ? 50.940 264.811 216.441 1.00 54.97 253 GLU D CA 1
ATOM 10699 C C . GLU D 1 253 ? 49.582 265.451 216.671 1.00 52.86 253 GLU D C 1
ATOM 10700 O O . GLU D 1 253 ? 48.539 264.798 216.628 1.00 52.38 253 GLU D O 1
ATOM 10706 N N . VAL D 1 254 ? 49.630 266.752 216.918 1.00 52.92 254 VAL D N 1
ATOM 10707 C CA . VAL D 1 254 ? 48.460 267.560 217.184 1.00 45.85 254 VAL D CA 1
ATOM 10708 C C . VAL D 1 254 ? 47.579 267.628 215.933 1.00 59.81 254 VAL D C 1
ATOM 10709 O O . VAL D 1 254 ? 46.412 268.006 216.005 1.00 66.70 254 VAL D O 1
ATOM 10713 N N . GLU D 1 255 ? 48.143 267.238 214.790 1.00 64.67 255 GLU D N 1
ATOM 10714 C CA . GLU D 1 255 ? 47.381 267.138 213.546 1.00 67.38 255 GLU D CA 1
ATOM 10715 C C . GLU D 1 255 ? 46.266 266.100 213.673 1.00 74.59 255 GLU D C 1
ATOM 10716 O O . GLU D 1 255 ? 45.207 266.228 213.053 1.00 79.40 255 GLU D O 1
ATOM 10722 N N . SER D 1 256 ? 46.510 265.076 214.485 1.00 77.14 256 SER D N 1
ATOM 10723 C CA . SER D 1 256 ? 45.571 263.973 214.659 1.00 72.74 256 SER D CA 1
ATOM 10724 C C . SER D 1 256 ? 44.440 264.364 215.605 1.00 66.27 256 SER D C 1
ATOM 10725 O O . SER D 1 256 ? 43.358 263.777 215.575 1.00 67.40 256 SER D O 1
ATOM 10728 N N . LEU D 1 257 ? 44.708 265.360 216.444 1.00 66.61 257 LEU D N 1
ATOM 10729 C CA . LEU D 1 257 ? 43.711 265.911 217.352 1.00 69.60 257 LEU D CA 1
ATOM 10730 C C . LEU D 1 257 ? 42.803 266.896 216.621 1.00 74.60 257 LEU D C 1
ATOM 10731 O O . LEU D 1 257 ? 41.631 267.039 216.955 1.00 81.77 257 LEU D O 1
ATOM 10736 N N . GLY D 1 258 ? 43.354 267.580 215.623 1.00 84.67 258 GLY D N 1
ATOM 10737 C CA . GLY D 1 258 ? 42.601 268.569 214.870 1.00 83.68 258 GLY D CA 1
ATOM 10738 C C . GLY D 1 258 ? 43.413 269.237 213.774 1.00 79.46 258 GLY D C 1
ATOM 10739 O O . GLY D 1 258 ? 43.949 270.332 213.955 1.00 72.47 258 GLY D O 1
ATOM 10740 N N . ILE D 1 274 ? 34.177 268.848 215.664 1.00 86.40 274 ILE D N 1
ATOM 10741 C CA . ILE D 1 274 ? 34.544 270.259 215.693 1.00 89.95 274 ILE D CA 1
ATOM 10742 C C . ILE D 1 274 ? 34.475 270.806 217.116 1.00 94.05 274 ILE D C 1
ATOM 10743 O O . ILE D 1 274 ? 35.377 271.518 217.559 1.00 95.95 274 ILE D O 1
ATOM 10748 N N . ARG D 1 275 ? 33.400 270.468 217.826 1.00 99.86 275 ARG D N 1
ATOM 10749 C CA . ARG D 1 275 ? 33.223 270.894 219.213 1.00 97.95 275 ARG D CA 1
ATOM 10750 C C . ARG D 1 275 ? 34.351 270.367 220.090 1.00 87.00 275 ARG D C 1
ATOM 10751 O O . ARG D 1 275 ? 34.827 271.056 220.996 1.00 85.77 275 ARG D O 1
ATOM 10759 N N . ALA D 1 276 ? 34.768 269.137 219.809 1.00 79.62 276 ALA D N 1
ATOM 10760 C CA . ALA D 1 276 ? 35.850 268.496 220.541 1.00 81.68 276 ALA D CA 1
ATOM 10761 C C . ALA D 1 276 ? 37.145 269.295 220.424 1.00 84.29 276 ALA D C 1
ATOM 10762 O O . ALA D 1 276 ? 37.901 269.411 221.390 1.00 91.11 276 ALA D O 1
ATOM 10764 N N . VAL D 1 277 ? 37.392 269.847 219.239 1.00 77.13 277 VAL D N 1
ATOM 10765 C CA . VAL D 1 277 ? 38.587 270.648 218.996 1.00 70.15 277 VAL D CA 1
ATOM 10766 C C . VAL D 1 277 ? 38.571 271.941 219.805 1.00 74.79 277 VAL D C 1
ATOM 10767 O O . VAL D 1 277 ? 39.556 272.281 220.458 1.00 77.80 277 VAL D O 1
ATOM 10771 N N . ASN D 1 278 ? 37.453 272.659 219.759 1.00 80.32 278 ASN D N 1
ATOM 10772 C CA . ASN D 1 278 ? 37.291 273.870 220.557 1.00 77.65 278 ASN D CA 1
ATOM 10773 C C . ASN D 1 278 ? 37.453 273.583 222.045 1.00 74.13 278 ASN D C 1
ATOM 10774 O O . ASN D 1 278 ? 38.006 274.395 222.790 1.00 74.47 278 ASN D O 1
ATOM 10779 N N . ALA D 1 279 ? 36.969 272.421 222.470 1.00 69.12 279 ALA D N 1
ATOM 10780 C CA . ALA D 1 279 ? 37.087 272.004 223.860 1.00 68.00 279 ALA D CA 1
ATOM 10781 C C . ALA D 1 279 ? 38.549 271.805 224.241 1.00 63.74 279 ALA D C 1
ATOM 10782 O O . ALA D 1 279 ? 38.979 272.196 225.327 1.00 67.45 279 ALA D O 1
ATOM 10784 N N . LEU D 1 280 ? 39.309 271.192 223.340 1.00 60.94 280 LEU D N 1
ATOM 10785 C CA . LEU D 1 280 ? 40.723 270.947 223.581 1.00 61.40 280 LEU D CA 1
ATOM 10786 C C . LEU D 1 280 ? 41.481 272.263 223.627 1.00 67.83 280 LEU D C 1
ATOM 10787 O O . LEU D 1 280 ? 42.377 272.455 224.450 1.00 72.18 280 LEU D O 1
ATOM 10792 N N . LEU D 1 281 ? 41.101 273.169 222.734 1.00 66.03 281 LEU D N 1
ATOM 10793 C CA . LEU D 1 281 ? 41.715 274.484 222.650 1.00 57.76 281 LEU D CA 1
ATOM 10794 C C . LEU D 1 281 ? 41.499 275.313 223.917 1.00 57.38 281 LEU D C 1
ATOM 10795 O O . LEU D 1 281 ? 42.403 276.020 224.361 1.00 61.08 281 LEU D O 1
ATOM 10800 N N . THR D 1 282 ? 40.305 275.236 224.496 1.00 56.36 282 THR D N 1
ATOM 10801 C CA . THR D 1 282 ? 40.031 275.979 225.724 1.00 55.11 282 THR D CA 1
ATOM 10802 C C . THR D 1 282 ? 40.830 275.408 226.894 1.00 53.29 282 THR D C 1
ATOM 10803 O O . THR D 1 282 ? 41.288 276.151 227.762 1.00 61.73 282 THR D O 1
ATOM 10807 N N . GLN D 1 283 ? 41.002 274.090 226.913 1.00 50.10 283 GLN D N 1
ATOM 10808 C CA . GLN D 1 283 ? 41.778 273.449 227.967 1.00 51.31 283 GLN D CA 1
ATOM 10809 C C . GLN D 1 283 ? 43.256 273.803 227.837 1.00 56.40 283 GLN D C 1
ATOM 10810 O O . GLN D 1 283 ? 43.957 273.965 228.838 1.00 61.78 283 GLN D O 1
ATOM 10816 N N . ILE D 1 284 ? 43.725 273.930 226.600 1.00 50.19 284 ILE D N 1
ATOM 10817 C CA . ILE D 1 284 ? 45.094 274.365 226.360 1.00 46.04 284 ILE D CA 1
ATOM 10818 C C . ILE D 1 284 ? 45.291 275.793 226.861 1.00 49.09 284 ILE D C 1
ATOM 10819 O O . ILE D 1 284 ? 46.261 276.077 227.563 1.00 52.32 284 ILE D O 1
ATOM 10824 N N . ASP D 1 285 ? 44.367 276.687 226.517 1.00 51.12 285 ASP D N 1
ATOM 10825 C CA . ASP D 1 285 ? 44.463 278.079 226.954 1.00 50.09 285 ASP D CA 1
ATOM 10826 C C . ASP D 1 285 ? 44.421 278.179 228.478 1.00 54.08 285 ASP D C 1
ATOM 10827 O O . ASP D 1 285 ? 45.041 279.066 229.062 1.00 57.29 285 ASP D O 1
ATOM 10832 N N . ARG D 1 286 ? 43.690 277.266 229.115 1.00 56.07 286 ARG D N 1
ATOM 10833 C CA . ARG D 1 286 ? 43.557 277.263 230.571 1.00 52.67 286 ARG D CA 1
ATOM 10834 C C . ARG D 1 286 ? 44.886 277.002 231.268 1.00 50.42 286 ARG D C 1
ATOM 10835 O O . ARG D 1 286 ? 45.263 277.729 232.187 1.00 58.25 286 ARG D O 1
ATOM 10843 N N . ILE D 1 287 ? 45.592 275.964 230.830 1.00 43.83 287 ILE D N 1
ATOM 10844 C CA . ILE D 1 287 ? 46.859 275.595 231.452 1.00 44.51 287 ILE D CA 1
ATOM 10845 C C . ILE D 1 287 ? 48.008 276.508 231.009 1.00 51.45 287 ILE D C 1
ATOM 10846 O O . ILE D 1 287 ? 48.993 276.657 231.734 1.00 55.50 287 ILE D O 1
ATOM 10851 N N . ARG D 1 288 ? 47.876 277.120 229.832 1.00 56.73 288 ARG D N 1
ATOM 10852 C CA . ARG D 1 288 ? 48.843 278.113 229.354 1.00 52.15 288 ARG D CA 1
ATOM 10853 C C . ARG D 1 288 ? 48.927 279.301 230.300 1.00 55.02 288 ARG D C 1
ATOM 10854 O O . ARG D 1 288 ? 49.954 279.972 230.384 1.00 67.18 288 ARG D O 1
ATOM 10862 N N . ARG D 1 289 ? 47.823 279.564 230.990 1.00 48.07 289 ARG D N 1
ATOM 10863 C CA . ARG D 1 289 ? 47.707 280.704 231.884 1.00 44.46 289 ARG D CA 1
ATOM 10864 C C . ARG D 1 289 ? 48.721 280.608 233.022 1.00 46.80 289 ARG D C 1
ATOM 10865 O O . ARG D 1 289 ? 49.233 281.621 233.491 1.00 54.40 289 ARG D O 1
ATOM 10873 N N . ARG D 1 290 ? 49.019 279.382 233.445 1.00 46.54 290 ARG D N 1
ATOM 10874 C CA . ARG D 1 290 ? 49.950 279.143 234.544 1.00 47.04 290 ARG D CA 1
ATOM 10875 C C . ARG D 1 290 ? 51.368 279.559 234.167 1.00 44.56 290 ARG D C 1
ATOM 10876 O O . ARG D 1 290 ? 51.779 279.397 233.024 1.00 51.89 290 ARG D O 1
ATOM 10884 N N . ASP D 1 291 ? 52.114 280.092 235.131 1.00 45.66 291 ASP D N 1
ATOM 10885 C CA . ASP D 1 291 ? 53.449 280.615 234.853 1.00 33.77 291 ASP D CA 1
ATOM 10886 C C . ASP D 1 291 ? 54.504 279.518 234.804 1.00 42.43 291 ASP D C 1
ATOM 10887 O O . ASP D 1 291 ? 55.586 279.720 234.252 1.00 48.52 291 ASP D O 1
ATOM 10892 N N . ASN D 1 292 ? 54.193 278.359 235.377 1.00 36.15 292 ASN D N 1
ATOM 10893 C CA . ASN D 1 292 ? 55.151 277.258 235.417 1.00 35.92 292 ASN D CA 1
ATOM 10894 C C . ASN D 1 292 ? 54.902 276.207 234.333 1.00 39.92 292 ASN D C 1
ATOM 10895 O O . ASN D 1 292 ? 55.692 275.278 234.165 1.00 49.25 292 ASN D O 1
ATOM 10900 N N . VAL D 1 293 ? 53.811 276.356 233.593 1.00 41.25 293 VAL D N 1
ATOM 10901 C CA . VAL D 1 293 ? 53.494 275.408 232.533 1.00 40.86 293 VAL D CA 1
ATOM 10902 C C . VAL D 1 293 ? 54.159 275.807 231.215 1.00 35.51 293 VAL D C 1
ATOM 10903 O O . VAL D 1 293 ? 54.245 276.986 230.882 1.00 39.04 293 VAL D O 1
ATOM 10907 N N . LEU D 1 294 ? 54.653 274.814 230.485 1.00 39.27 294 LEU D N 1
ATOM 10908 C CA . LEU D 1 294 ? 55.183 275.020 229.147 1.00 38.13 294 LEU D CA 1
ATOM 10909 C C . LEU D 1 294 ? 54.676 273.904 228.246 1.00 37.83 294 LEU D C 1
ATOM 10910 O O . LEU D 1 294 ? 54.816 272.722 228.575 1.00 42.59 294 LEU D O 1
ATOM 10915 N N . ILE D 1 295 ? 54.074 274.271 227.120 1.00 34.76 295 ILE D N 1
ATOM 10916 C CA . ILE D 1 295 ? 53.485 273.278 226.223 1.00 31.50 295 ILE D CA 1
ATOM 10917 C C . ILE D 1 295 ? 54.323 273.085 224.955 1.00 37.94 295 ILE D C 1
ATOM 10918 O O . ILE D 1 295 ? 54.669 274.047 224.262 1.00 41.31 295 ILE D O 1
ATOM 10923 N N . LEU D 1 296 ? 54.659 271.834 224.663 1.00 42.31 296 LEU D N 1
ATOM 10924 C CA . LEU D 1 296 ? 55.422 271.508 223.467 1.00 36.80 296 LEU D CA 1
ATOM 10925 C C . LEU D 1 296 ? 54.544 270.706 222.519 1.00 35.56 296 LEU D C 1
ATOM 10926 O O . LEU D 1 296 ? 54.064 269.632 222.881 1.00 42.96 296 LEU D O 1
ATOM 10931 N N . CYS D 1 297 ? 54.320 271.226 221.315 1.00 37.65 297 CYS D N 1
ATOM 10932 C CA . CYS D 1 297 ? 53.485 270.529 220.336 1.00 37.59 297 CYS D CA 1
ATOM 10933 C C . CYS D 1 297 ? 54.300 270.062 219.145 1.00 37.10 297 CYS D C 1
ATOM 10934 O O . CYS D 1 297 ? 55.197 270.763 218.682 1.00 45.03 297 CYS D O 1
ATOM 10937 N N . THR D 1 298 ? 53.985 268.873 218.646 1.00 39.67 298 THR D N 1
ATOM 10938 C CA . THR D 1 298 ? 54.595 26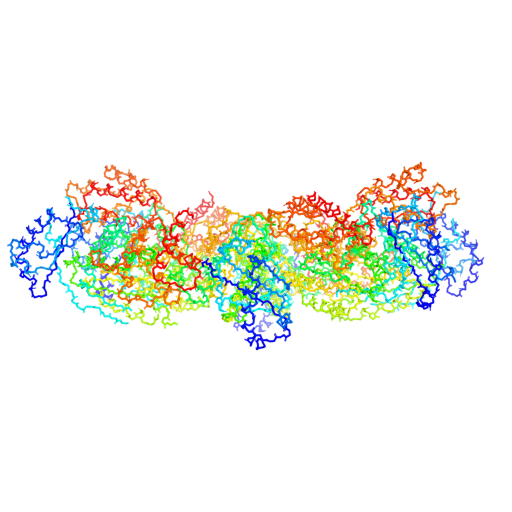8.401 217.413 1.00 41.24 298 THR D CA 1
ATOM 10939 C C . THR D 1 298 ? 53.520 268.168 216.363 1.00 42.18 298 THR D C 1
ATOM 10940 O O . THR D 1 298 ? 52.394 267.783 216.685 1.00 42.01 298 THR D O 1
ATOM 10944 N N . SER D 1 299 ? 53.873 268.416 215.108 1.00 44.65 299 SER D N 1
ATOM 10945 C CA . SER D 1 299 ? 52.951 268.222 214.001 1.00 42.93 299 SER D CA 1
ATOM 10946 C C . SER D 1 299 ? 53.711 267.754 212.773 1.00 39.53 299 SER D C 1
ATOM 10947 O O . SER D 1 299 ? 54.827 268.207 212.515 1.00 39.77 299 SER D O 1
ATOM 10950 N N . ASN D 1 300 ? 53.111 266.843 212.020 1.00 41.32 300 ASN D N 1
ATOM 10951 C CA . ASN D 1 300 ? 53.712 266.374 210.781 1.00 42.59 300 ASN D CA 1
ATOM 10952 C C . ASN D 1 300 ? 53.283 267.240 209.605 1.00 47.31 300 ASN D C 1
ATOM 10953 O O . ASN D 1 300 ? 53.790 267.088 208.494 1.00 54.97 300 ASN D O 1
ATOM 10958 N N . LEU D 1 301 ? 52.340 268.144 209.854 1.00 47.73 301 LEU D N 1
ATOM 10959 C CA . LEU D 1 301 ? 51.962 269.138 208.859 1.00 46.27 301 LEU D CA 1
ATOM 10960 C C . LEU D 1 301 ? 52.817 270.378 209.060 1.00 48.88 301 LEU D C 1
ATOM 10961 O O . LEU D 1 301 ? 52.861 270.935 210.155 1.00 54.18 301 LEU D O 1
ATOM 10966 N N . GLU D 1 302 ? 53.499 270.811 208.007 1.00 50.21 302 GLU D N 1
ATOM 10967 C CA . GLU D 1 302 ? 54.467 271.890 208.148 1.00 44.77 302 GLU D CA 1
ATOM 10968 C C . GLU D 1 302 ? 53.880 273.272 207.868 1.00 53.42 302 GLU D C 1
ATOM 10969 O O . GLU D 1 302 ? 54.413 274.277 208.341 1.00 64.74 302 GLU D O 1
ATOM 10975 N N . SER D 1 303 ? 52.786 273.337 207.114 1.00 58.20 303 SER D N 1
ATOM 10976 C CA . SER D 1 303 ? 52.212 274.637 206.774 1.00 57.91 303 SER D CA 1
ATOM 10977 C C . SER D 1 303 ? 50.723 274.600 206.448 1.00 58.14 303 SER D C 1
ATOM 10978 O O . SER D 1 303 ? 50.222 275.455 205.719 1.00 64.14 303 SER D O 1
ATOM 10981 N N . THR D 1 304 ? 50.011 273.626 206.997 1.00 57.05 304 THR D N 1
ATOM 10982 C CA . THR D 1 304 ? 48.580 273.530 206.752 1.00 57.82 304 THR D CA 1
ATOM 10983 C C . THR D 1 304 ? 47.833 273.252 208.053 1.00 61.00 304 THR D C 1
ATOM 10984 O O . THR D 1 304 ? 46.799 272.584 208.061 1.00 63.11 304 THR D O 1
ATOM 10988 N N . LEU D 1 305 ? 48.362 273.779 209.154 1.00 65.05 305 LEU D N 1
ATOM 10989 C CA . LEU D 1 305 ? 47.697 273.678 210.452 1.00 60.23 305 LEU D CA 1
ATOM 10990 C C . LEU D 1 305 ? 46.669 274.782 210.640 1.00 64.22 305 LEU D C 1
ATOM 10991 O O . LEU D 1 305 ? 46.779 275.852 210.042 1.00 67.26 305 LEU D O 1
ATOM 10996 N N . ASP D 1 306 ? 45.675 274.515 211.482 1.00 63.14 306 ASP D N 1
ATOM 10997 C CA . ASP D 1 306 ? 44.641 275.494 211.778 1.00 71.64 306 ASP D CA 1
ATOM 10998 C C . ASP D 1 306 ? 45.279 276.761 212.338 1.00 66.58 306 ASP D C 1
ATOM 10999 O O . ASP D 1 306 ? 46.222 276.695 213.127 1.00 63.33 306 ASP D O 1
ATOM 11004 N N . LYS D 1 307 ? 44.769 277.913 211.913 1.00 76.16 307 LYS D N 1
ATOM 11005 C CA . LYS D 1 307 ? 45.296 279.198 212.357 1.00 79.86 307 LYS D CA 1
ATOM 11006 C C . LYS D 1 307 ? 45.114 279.388 213.859 1.00 75.68 307 LYS D C 1
ATOM 11007 O O . LYS D 1 307 ? 45.868 280.124 214.493 1.00 78.06 307 LYS D O 1
ATOM 11013 N N . ALA D 1 308 ? 44.113 278.722 214.426 1.00 69.62 308 ALA D N 1
ATOM 11014 C CA . ALA D 1 308 ? 43.801 278.888 215.838 1.00 68.34 308 ALA D CA 1
ATOM 11015 C C . ALA D 1 308 ? 44.935 278.371 216.715 1.00 60.74 308 ALA D C 1
ATOM 11016 O O . ALA D 1 308 ? 45.201 278.913 217.787 1.00 67.64 308 ALA D O 1
ATOM 11018 N N . LEU D 1 309 ? 45.604 277.322 216.252 1.00 52.51 309 LEU D N 1
ATOM 11019 C CA . LEU D 1 309 ? 46.689 276.722 217.014 1.00 51.20 309 LEU D CA 1
ATOM 11020 C C . LEU D 1 309 ? 48.007 277.442 216.759 1.00 55.04 309 LEU D C 1
ATOM 11021 O O . LEU D 1 309 ? 48.770 277.703 217.688 1.00 62.29 309 LEU D O 1
ATOM 11026 N N . VAL D 1 310 ? 48.273 277.763 215.498 1.00 55.53 310 VAL D N 1
ATOM 11027 C CA . VAL D 1 310 ? 49.511 278.442 215.136 1.00 54.62 310 VAL D CA 1
ATOM 11028 C C . VAL D 1 310 ? 49.605 279.803 215.818 1.00 52.77 310 VAL D C 1
ATOM 11029 O O . VAL D 1 310 ? 50.676 280.202 216.271 1.00 50.10 310 VAL D O 1
ATOM 11033 N N . ASP D 1 311 ? 48.476 280.501 215.911 1.00 59.01 311 ASP D N 1
ATOM 11034 C CA . ASP D 1 311 ? 48.439 281.818 216.546 1.00 67.50 311 ASP D CA 1
ATOM 11035 C C . ASP D 1 311 ? 48.741 281.751 218.038 1.00 64.37 311 ASP D C 1
ATOM 11036 O O . ASP D 1 311 ? 49.091 282.758 218.653 1.00 70.35 311 ASP D O 1
ATOM 11041 N N . ARG D 1 312 ? 48.600 280.564 218.618 1.00 55.87 312 ARG D N 1
ATOM 11042 C CA . ARG D 1 312 ? 48.863 280.372 220.038 1.00 41.79 312 ARG D CA 1
ATOM 11043 C C . ARG D 1 312 ? 50.310 279.986 220.297 1.00 43.22 312 ARG D C 1
ATOM 11044 O O . ARG D 1 312 ? 50.719 279.836 221.446 1.00 54.55 312 ARG D O 1
ATOM 11052 N N . ALA D 1 313 ? 51.084 279.822 219.231 1.00 35.63 313 ALA D N 1
ATOM 11053 C CA . ALA D 1 313 ? 52.467 279.389 219.377 1.00 35.40 313 ALA D CA 1
ATOM 11054 C C . ALA D 1 313 ? 53.402 280.584 219.447 1.00 42.80 313 ALA D C 1
ATOM 11055 O O . ALA D 1 313 ? 53.290 281.518 218.653 1.00 59.58 313 ALA D O 1
ATOM 11057 N N . ASP D 1 314 ? 54.325 280.558 220.401 1.00 38.55 314 ASP D N 1
ATOM 11058 C CA . ASP D 1 314 ? 55.305 281.627 220.519 1.00 34.12 314 ASP D CA 1
ATOM 11059 C C . ASP D 1 314 ? 56.244 281.585 219.326 1.00 40.49 314 ASP D C 1
ATOM 11060 O O . ASP D 1 314 ? 56.564 282.616 218.739 1.00 48.86 314 ASP D O 1
ATOM 11065 N N . ILE D 1 315 ? 56.684 280.379 218.981 1.00 35.82 315 ILE D N 1
ATOM 11066 C CA . ILE D 1 315 ? 57.408 280.146 217.741 1.00 45.27 315 ILE D CA 1
ATOM 11067 C C . ILE D 1 315 ? 56.994 278.827 217.118 1.00 41.72 315 ILE D C 1
ATOM 11068 O O . ILE D 1 315 ? 56.594 277.890 217.812 1.00 41.57 315 ILE D O 1
ATOM 11073 N N . VAL D 1 316 ? 57.084 278.769 215.797 1.00 40.96 316 VAL D N 1
ATOM 11074 C CA . VAL D 1 316 ? 56.898 277.529 215.070 1.00 34.08 316 VAL D CA 1
ATOM 11075 C C . VAL D 1 316 ? 58.218 277.201 214.408 1.00 36.45 316 VAL D C 1
ATOM 11076 O O . VAL D 1 316 ? 58.803 278.046 213.731 1.00 47.52 316 VAL D O 1
ATOM 11080 N N . LYS D 1 317 ? 58.707 275.988 214.620 1.00 35.33 317 LYS D N 1
ATOM 11081 C CA . LYS D 1 317 ? 60.004 275.619 214.081 1.00 37.60 317 LYS D CA 1
ATOM 11082 C C . LYS D 1 317 ? 59.905 274.354 213.246 1.00 43.43 317 LYS D C 1
ATOM 11083 O O . LYS D 1 317 ? 59.382 273.341 213.701 1.00 49.01 317 LYS D O 1
ATOM 11089 N N . ASN D 1 318 ? 60.402 274.419 212.017 1.00 45.66 318 ASN D N 1
ATOM 11090 C CA . ASN D 1 318 ? 60.416 273.244 211.166 1.00 40.00 318 ASN D CA 1
ATOM 11091 C C . ASN D 1 318 ? 61.659 272.409 211.430 1.00 37.11 318 ASN D C 1
ATOM 11092 O O . ASN D 1 318 ? 62.766 272.935 211.523 1.00 45.31 318 ASN D O 1
ATOM 11097 N N . VAL D 1 319 ? 61.466 271.103 211.555 1.00 38.21 319 VAL D N 1
ATOM 11098 C CA . VAL D 1 319 ? 62.559 270.190 211.844 1.00 39.50 319 VAL D CA 1
ATOM 11099 C C . VAL D 1 319 ? 63.012 269.474 210.577 1.00 45.60 319 VAL D C 1
ATOM 11100 O O . VAL D 1 319 ? 62.233 268.762 209.944 1.00 53.72 319 VAL D O 1
ATOM 11104 N N . GLY D 1 320 ? 64.273 269.660 210.207 1.00 43.45 320 GLY D N 1
ATOM 11105 C CA . GLY D 1 320 ? 64.806 269.018 209.021 1.00 45.52 320 GLY D CA 1
ATOM 11106 C C . GLY D 1 320 ? 65.154 267.564 209.270 1.00 54.12 320 GLY D C 1
ATOM 11107 O O . GLY D 1 320 ? 65.051 267.079 210.395 1.00 60.99 320 GLY D O 1
ATOM 11108 N N . GLN D 1 321 ? 65.563 266.865 208.217 1.00 54.18 321 GLN D N 1
ATOM 11109 C CA . GLN D 1 321 ? 66.003 265.485 208.347 1.00 54.50 321 GLN D CA 1
ATOM 11110 C C . GLN D 1 321 ? 67.309 265.430 209.132 1.00 57.15 321 GLN D C 1
ATOM 11111 O O . GLN D 1 321 ? 68.221 266.219 208.877 1.00 58.66 321 GLN D O 1
ATOM 11117 N N . PRO D 1 322 ? 67.400 264.502 210.098 1.00 49.78 322 PRO D N 1
ATOM 11118 C CA . PRO D 1 322 ? 68.638 264.308 210.860 1.00 43.80 322 PRO D CA 1
ATOM 11119 C C . PRO D 1 322 ? 69.786 263.906 209.950 1.00 48.49 322 PRO D C 1
ATOM 11120 O O . PRO D 1 322 ? 69.587 263.081 209.058 1.00 56.49 322 PRO D O 1
ATOM 11124 N N . SER D 1 323 ? 70.967 264.474 210.178 1.00 50.76 323 SER D N 1
ATOM 11125 C CA . SER D 1 323 ? 72.107 264.261 209.290 1.00 49.70 323 SER D CA 1
ATOM 11126 C C . SER D 1 323 ? 72.699 262.862 209.418 1.00 53.71 323 SER D C 1
ATOM 11127 O O . SER D 1 323 ? 72.313 262.087 210.294 1.00 54.75 323 SER D O 1
ATOM 11130 N N . ASP D 1 324 ? 73.650 262.556 208.539 1.00 52.53 324 ASP D N 1
ATOM 11131 C CA . ASP D 1 324 ? 74.288 261.246 208.508 1.00 46.46 324 ASP D CA 1
ATOM 11132 C C . ASP D 1 324 ? 75.028 260.944 209.804 1.00 44.15 324 ASP D C 1
ATOM 11133 O O . ASP D 1 324 ? 75.202 259.783 210.175 1.00 54.97 324 ASP D O 1
ATOM 11138 N N . PHE D 1 325 ? 75.468 261.992 210.490 1.00 42.69 325 PHE D N 1
ATOM 11139 C CA . PHE D 1 325 ? 76.235 261.817 211.716 1.00 46.91 325 PHE D CA 1
ATOM 11140 C C . PHE D 1 325 ? 75.339 261.403 212.877 1.00 50.26 325 PHE D C 1
ATOM 11141 O O . PHE D 1 325 ? 75.805 260.793 213.837 1.00 57.03 325 PHE D O 1
ATOM 11149 N N . ALA D 1 326 ? 74.054 261.731 212.784 1.00 49.74 326 ALA D N 1
ATOM 11150 C CA . ALA D 1 326 ? 73.087 261.316 213.794 1.00 38.51 326 ALA D CA 1
ATOM 11151 C C . ALA D 1 326 ? 72.887 259.811 213.717 1.00 43.98 326 ALA D C 1
ATOM 11152 O O . ALA D 1 326 ? 72.857 259.117 214.734 1.00 46.65 326 ALA D O 1
ATOM 11154 N N . ARG D 1 327 ? 72.759 259.315 212.492 1.00 44.13 327 ARG D N 1
ATOM 11155 C CA . ARG D 1 327 ? 72.621 257.890 212.247 1.00 40.33 327 ARG D CA 1
ATOM 11156 C C . ARG D 1 327 ? 73.907 257.130 212.572 1.00 48.29 327 ARG D C 1
ATOM 11157 O O . ARG D 1 327 ? 73.859 255.981 213.013 1.00 62.38 327 ARG D O 1
ATOM 11165 N N . TYR D 1 328 ? 75.055 257.766 212.362 1.00 44.35 328 TYR D N 1
ATOM 11166 C CA . TYR D 1 328 ? 76.330 257.125 212.670 1.00 40.09 328 TYR D CA 1
ATOM 11167 C C . TYR D 1 328 ? 76.511 256.930 214.173 1.00 50.78 328 TYR D C 1
ATOM 11168 O O . TYR D 1 328 ? 76.971 255.876 214.612 1.00 57.69 328 TYR D O 1
ATOM 11177 N N . SER D 1 329 ? 76.160 257.951 214.955 1.00 51.58 329 SER D N 1
ATOM 11178 C CA . SER D 1 329 ? 76.268 257.882 216.412 1.00 52.25 329 SER D CA 1
ATOM 11179 C C . SER D 1 329 ? 75.473 256.719 216.996 1.00 56.01 329 SER D C 1
ATOM 11180 O O . SER D 1 329 ? 75.988 255.972 217.827 1.00 63.36 329 SER D O 1
ATOM 11183 N N . MET D 1 330 ? 74.221 256.575 216.563 1.00 54.94 330 MET D N 1
ATOM 11184 C CA . MET D 1 330 ? 73.357 255.498 217.043 1.00 53.32 330 MET D CA 1
ATOM 11185 C C . MET D 1 330 ? 73.930 254.134 216.691 1.00 51.46 330 MET D C 1
ATOM 11186 O O . MET D 1 330 ? 73.962 253.232 217.529 1.00 60.70 330 MET D O 1
ATOM 11191 N N . LEU D 1 331 ? 74.383 253.993 215.449 1.00 47.99 331 LEU D N 1
ATOM 11192 C CA . LEU D 1 331 ? 74.982 252.746 214.984 1.00 49.37 331 LEU D CA 1
ATOM 11193 C C . LEU D 1 331 ? 76.262 252.437 215.755 1.00 52.24 331 LEU D C 1
ATOM 11194 O O . LEU D 1 331 ? 76.487 251.300 216.174 1.00 59.69 331 LEU D O 1
ATOM 11199 N N . LYS D 1 332 ? 77.091 253.457 215.941 1.00 49.90 332 LYS D N 1
ATOM 11200 C CA . LYS D 1 332 ? 78.331 253.327 216.702 1.00 56.16 332 LYS D CA 1
ATOM 11201 C C . LYS D 1 332 ? 78.057 252.919 218.147 1.00 59.19 332 LYS D C 1
ATOM 11202 O O . LYS D 1 332 ? 78.709 252.025 218.687 1.00 69.86 332 LYS D O 1
ATOM 11208 N N . SER D 1 333 ? 77.082 253.575 218.764 1.00 53.79 333 SER D N 1
ATOM 11209 C CA . SER D 1 333 ? 76.717 253.289 220.143 1.00 53.39 333 SER D CA 1
ATOM 11210 C C . SER D 1 333 ? 76.120 251.893 220.291 1.00 54.85 333 SER D C 1
ATOM 11211 O O . SER D 1 333 ? 76.292 251.248 221.325 1.00 64.83 333 SER D O 1
ATOM 11214 N N . SER D 1 334 ? 75.417 251.427 219.263 1.00 50.14 334 SER D N 1
ATOM 11215 C CA . SER D 1 334 ? 74.845 250.083 219.292 1.00 55.04 334 SER D CA 1
ATOM 11216 C C . SER D 1 334 ? 75.944 249.027 219.301 1.00 48.25 334 SER D C 1
ATOM 11217 O O . SER D 1 334 ? 75.883 248.063 220.064 1.00 51.70 334 SER D O 1
ATOM 11220 N N . ILE D 1 335 ? 76.948 249.218 218.453 1.00 45.78 335 ILE D N 1
ATOM 11221 C CA . ILE D 1 335 ? 78.044 248.261 218.338 1.00 50.99 335 ILE D CA 1
ATOM 11222 C C . ILE D 1 335 ? 78.830 248.151 219.640 1.00 52.93 335 ILE D C 1
ATOM 11223 O O . ILE D 1 335 ? 79.181 247.055 220.076 1.00 63.26 335 ILE D O 1
ATOM 11228 N N . MET D 1 336 ? 79.093 249.288 220.267 1.00 55.02 336 MET D N 1
ATOM 11229 C CA . MET D 1 336 ? 79.848 249.300 221.509 1.00 56.99 336 MET D CA 1
ATOM 11230 C C . MET D 1 336 ? 79.078 248.612 222.632 1.00 64.36 336 MET D C 1
ATOM 11231 O O . MET D 1 336 ? 79.669 247.935 223.473 1.00 74.35 336 MET D O 1
ATOM 11236 N N . GLU D 1 337 ? 77.757 248.772 222.634 1.00 66.39 337 GLU D N 1
ATOM 11237 C CA . GLU D 1 337 ? 76.922 248.131 223.647 1.00 62.55 337 GLU D CA 1
ATOM 11238 C C . GLU D 1 337 ? 76.878 246.622 223.431 1.00 56.87 337 GLU D C 1
ATOM 11239 O O . GLU D 1 337 ? 76.831 245.849 224.388 1.00 68.71 337 GLU D O 1
ATOM 11245 N N . LEU D 1 338 ? 76.902 246.205 222.169 1.00 52.90 338 LEU D N 1
ATOM 11246 C CA . LEU D 1 338 ? 77.017 244.788 221.844 1.00 57.20 338 LEU D CA 1
ATOM 11247 C C . LEU D 1 338 ? 78.380 244.258 222.271 1.00 63.45 338 LEU D C 1
ATOM 11248 O O . LEU D 1 338 ? 78.509 243.108 222.693 1.00 70.47 338 LEU D O 1
ATOM 11253 N N . ALA D 1 339 ? 79.398 245.103 222.153 1.00 65.01 339 ALA D N 1
ATOM 11254 C CA . ALA D 1 339 ? 80.747 244.722 222.546 1.00 66.55 339 ALA D CA 1
ATOM 11255 C C . ALA D 1 339 ? 80.850 244.616 224.061 1.00 68.07 339 ALA D C 1
ATOM 11256 O O . ALA D 1 339 ? 81.511 243.720 224.585 1.00 73.95 339 ALA D O 1
ATOM 11258 N N . ARG D 1 340 ? 80.184 245.531 224.759 1.00 66.24 340 ARG D N 1
ATOM 11259 C CA . ARG D 1 340 ? 80.245 245.580 226.216 1.00 67.76 340 ARG D CA 1
ATOM 11260 C C . ARG D 1 340 ? 79.716 244.296 226.840 1.00 72.33 340 ARG D C 1
ATOM 11261 O O . ARG D 1 340 ? 80.230 243.831 227.856 1.00 80.53 340 ARG D O 1
ATOM 11269 N N . ILE D 1 341 ? 78.688 243.725 226.221 1.00 70.64 341 ILE D N 1
ATOM 11270 C CA . ILE D 1 341 ? 78.040 242.532 226.752 1.00 73.53 341 ILE D CA 1
ATOM 11271 C C . ILE D 1 341 ? 78.602 241.252 226.140 1.00 73.71 341 ILE D C 1
ATOM 11272 O O . ILE D 1 341 ? 78.205 240.147 226.515 1.00 75.80 341 ILE D O 1
ATOM 11277 N N . GLY D 1 342 ? 79.517 241.405 225.188 1.00 75.13 342 GLY D N 1
ATOM 11278 C CA . GLY D 1 342 ? 80.223 240.268 224.626 1.00 77.58 342 GLY D CA 1
ATOM 11279 C C . GLY D 1 342 ? 79.592 239.647 223.394 1.00 74.06 342 GLY D C 1
ATOM 11280 O O . GLY D 1 342 ? 79.966 238.546 222.993 1.00 78.65 342 GLY D O 1
ATOM 11281 N N . VAL D 1 343 ? 78.636 240.344 222.789 1.00 66.83 343 VAL D N 1
ATOM 11282 C CA . VAL D 1 343 ? 78.017 239.857 221.560 1.00 64.23 343 VAL D CA 1
ATOM 11283 C C . VAL D 1 343 ? 78.948 240.076 220.372 1.00 63.25 343 VAL D C 1
ATOM 11284 O O . VAL D 1 343 ? 79.114 239.196 219.525 1.00 65.74 343 VAL D O 1
ATOM 11288 N N . VAL D 1 344 ? 79.553 241.257 220.316 1.00 63.83 344 VAL D N 1
ATOM 11289 C CA . VAL D 1 344 ? 80.537 241.567 219.287 1.00 69.44 344 VAL D CA 1
ATOM 11290 C C . VAL D 1 344 ? 81.940 241.459 219.868 1.00 73.24 344 VAL D C 1
ATOM 11291 O O . VAL D 1 344 ? 82.324 242.240 220.738 1.00 78.95 344 VAL D O 1
ATOM 11295 N N . ILE D 1 345 ? 82.696 240.479 219.390 1.00 73.98 345 ILE D N 1
ATOM 11296 C CA . ILE D 1 345 ? 84.057 240.265 219.859 1.00 77.34 345 ILE D CA 1
ATOM 11297 C C . ILE D 1 345 ? 85.009 240.101 218.682 1.00 80.32 345 ILE D C 1
ATOM 11298 O O . ILE D 1 345 ? 84.780 239.277 217.798 1.00 83.35 345 ILE D O 1
ATOM 11303 N N . ASP D 1 346 ? 86.072 240.897 218.670 1.00 80.82 346 ASP D N 1
ATOM 11304 C CA . ASP D 1 346 ? 87.094 240.779 217.641 1.00 83.29 346 ASP D CA 1
ATOM 11305 C C . ASP D 1 346 ? 88.466 241.100 218.216 1.00 83.85 346 ASP D C 1
ATOM 11306 O O . ASP D 1 346 ? 88.891 242.255 218.222 1.00 87.19 346 ASP D O 1
ATOM 11311 N N . ASN D 1 347 ? 89.153 240.073 218.703 1.00 86.00 347 ASN D N 1
ATOM 11312 C CA . ASN D 1 347 ? 90.494 240.238 219.249 1.00 91.35 347 ASN D CA 1
ATOM 11313 C C . ASN D 1 347 ? 91.514 240.470 218.142 1.00 98.05 347 ASN D C 1
ATOM 11314 O O . ASN D 1 347 ? 92.608 240.983 218.381 1.00 103.04 347 ASN D O 1
ATOM 11319 N N . GLU D 1 348 ? 91.139 240.086 216.927 1.00 97.57 348 GLU D N 1
ATOM 11320 C CA . GLU D 1 348 ? 92.015 240.193 215.769 1.00 100.10 348 GLU D CA 1
ATOM 11321 C C . GLU D 1 348 ? 92.228 241.651 215.362 1.00 96.13 348 GLU D C 1
ATOM 11322 O O . GLU D 1 348 ? 93.269 242.004 214.808 1.00 99.75 348 GLU D O 1
ATOM 11328 N N . VAL D 1 349 ? 91.239 242.495 215.644 1.00 89.22 349 VAL D N 1
ATOM 11329 C CA . VAL D 1 349 ? 91.336 243.921 215.349 1.00 83.75 349 VAL D CA 1
ATOM 11330 C C . VAL D 1 349 ? 91.513 244.739 216.625 1.00 87.33 349 VAL D C 1
ATOM 11331 O O . VAL D 1 349 ? 90.680 244.683 217.530 1.00 85.57 349 VAL D O 1
ATOM 11335 N N . HIS D 1 350 ? 92.599 245.505 216.684 1.00 90.52 350 HIS D N 1
ATOM 11336 C CA . HIS D 1 350 ? 92.932 246.295 217.864 1.00 88.95 350 HIS D CA 1
ATOM 11337 C C . HIS D 1 350 ? 91.882 247.368 2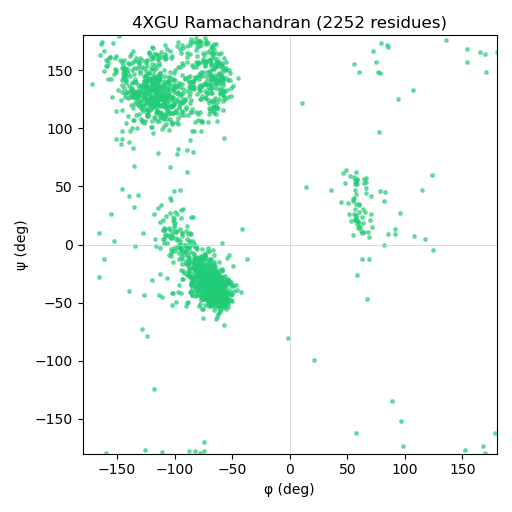18.151 1.00 86.14 350 HIS D C 1
ATOM 11338 O O . HIS D 1 350 ? 91.117 247.751 217.267 1.00 88.09 350 HIS D O 1
ATOM 11345 N N . THR D 1 351 ? 91.864 247.848 219.392 1.00 83.07 351 THR D N 1
ATOM 11346 C CA . THR D 1 351 ? 90.893 248.844 219.847 1.00 76.81 351 THR D CA 1
ATOM 11347 C C . THR D 1 351 ? 90.958 250.145 219.051 1.00 78.12 351 THR D C 1
ATOM 11348 O O . THR D 1 351 ? 89.930 250.754 218.749 1.00 75.38 351 THR D O 1
ATOM 11352 N N . ASP D 1 352 ? 92.174 250.562 218.714 1.00 83.14 352 ASP D N 1
ATOM 11353 C CA . ASP D 1 352 ? 92.398 251.821 218.010 1.00 85.41 352 ASP D CA 1
ATOM 11354 C C . ASP D 1 352 ? 91.730 251.857 216.640 1.00 77.55 352 ASP D C 1
ATOM 11355 O O . ASP D 1 352 ? 91.396 252.929 216.135 1.00 79.28 352 ASP D O 1
ATOM 11360 N N . TYR D 1 353 ? 91.537 250.687 216.038 1.00 74.44 353 TYR D N 1
ATOM 11361 C CA . TYR D 1 353 ? 91.000 250.619 214.684 1.00 73.98 353 TYR D CA 1
ATOM 11362 C C . TYR D 1 353 ? 89.502 250.339 214.676 1.00 73.95 353 TYR D C 1
ATOM 11363 O O . TYR D 1 353 ? 88.893 250.190 213.614 1.00 74.86 353 TYR D O 1
ATOM 11372 N N . TRP D 1 354 ? 88.915 250.275 215.867 1.00 76.40 354 TRP D N 1
ATOM 11373 C CA . TRP D 1 354 ? 87.467 250.151 216.013 1.00 74.02 354 TRP D CA 1
ATOM 11374 C C . TRP D 1 354 ? 86.808 251.479 215.647 1.00 75.39 354 TRP D C 1
ATOM 11375 O O . TRP D 1 354 ? 87.471 252.520 215.677 1.00 82.89 354 TRP D O 1
ATOM 11386 N N . PRO D 1 355 ? 85.511 251.448 215.284 1.00 63.63 355 PRO D N 1
ATOM 11387 C CA . PRO D 1 355 ? 84.800 252.684 214.942 1.00 55.75 355 PRO D CA 1
ATOM 11388 C C . PRO D 1 355 ? 84.959 253.754 216.011 1.00 57.62 355 PRO D C 1
ATOM 11389 O O . PRO D 1 355 ? 84.720 253.485 217.187 1.00 61.12 355 PRO D O 1
ATOM 11393 N N . GLN D 1 356 ? 85.381 254.945 215.604 1.00 58.23 356 GLN D N 1
ATOM 11394 C CA . GLN D 1 356 ? 85.606 256.033 216.543 1.00 63.74 356 GLN D CA 1
ATOM 11395 C C . GLN D 1 356 ? 84.540 257.110 216.404 1.00 65.31 356 GLN D C 1
ATOM 11396 O O . GLN D 1 356 ? 83.809 257.147 215.414 1.00 69.81 356 GLN D O 1
ATOM 11402 N N . ASP D 1 357 ? 84.449 257.979 217.406 1.00 64.56 357 ASP D N 1
ATOM 11403 C CA . ASP D 1 357 ? 83.571 259.138 217.332 1.00 56.88 357 ASP D CA 1
ATOM 11404 C C . ASP D 1 357 ? 84.008 260.030 216.181 1.00 57.56 357 ASP D C 1
ATOM 11405 O O . ASP D 1 357 ? 85.204 260.208 215.949 1.00 67.03 357 ASP D O 1
ATOM 11410 N N . ILE D 1 358 ? 83.043 260.580 215.453 1.00 55.14 358 ILE D N 1
ATOM 11411 C CA . ILE D 1 358 ? 83.352 261.586 214.445 1.00 55.28 358 ILE D CA 1
ATOM 11412 C C . ILE D 1 358 ? 83.102 262.961 215.048 1.00 63.08 358 ILE D C 1
ATOM 11413 O O . ILE D 1 358 ? 82.074 263.592 214.795 1.00 67.71 358 ILE D O 1
ATOM 11418 N N . CYS D 1 359 ? 84.049 263.404 215.870 1.00 71.26 359 CYS D N 1
ATOM 11419 C CA . CYS D 1 359 ? 83.965 264.701 216.524 1.00 72.03 359 CYS D CA 1
ATOM 11420 C C . CYS D 1 359 ? 84.094 265.817 215.500 1.00 83.52 359 CYS D C 1
ATOM 11421 O O . CYS D 1 359 ? 83.426 266.846 215.597 1.00 90.09 359 CYS D O 1
ATOM 11424 N N . ASP D 1 360 ? 84.959 265.602 214.514 1.00 86.60 360 ASP D N 1
ATOM 11425 C CA . ASP D 1 360 ? 85.155 266.569 213.443 1.00 87.51 360 ASP D CA 1
ATOM 11426 C C . ASP D 1 360 ? 84.723 265.981 212.107 1.00 84.53 360 ASP D C 1
ATOM 11427 O O . ASP D 1 360 ? 85.251 264.959 211.671 1.00 88.28 360 ASP D O 1
ATOM 11432 N N . THR D 1 361 ? 83.766 266.635 211.460 1.00 82.05 361 THR D N 1
ATOM 11433 C CA . THR D 1 361 ? 83.181 266.126 210.226 1.00 75.94 361 THR D CA 1
ATOM 11434 C C . THR D 1 361 ? 84.194 266.044 209.082 1.00 80.00 361 THR D C 1
ATOM 11435 O O . THR D 1 361 ? 84.163 265.106 208.285 1.00 86.05 361 THR D O 1
ATOM 11439 N N . LYS D 1 362 ? 85.092 267.020 209.006 1.00 87.04 362 LYS D N 1
ATOM 11440 C CA . LYS D 1 362 ? 86.114 267.034 207.966 1.00 93.68 362 LYS D CA 1
ATOM 11441 C C . LYS D 1 362 ? 87.465 266.619 208.540 1.00 99.94 362 LYS D C 1
ATOM 11442 O O . LYS D 1 362 ? 88.399 267.419 208.615 1.00 114.81 362 LYS D O 1
ATOM 11448 N N . ALA D 1 363 ? 87.548 265.356 208.944 1.00 88.79 363 ALA D N 1
ATOM 11449 C CA . ALA D 1 363 ? 88.736 264.807 209.581 1.00 79.19 363 ALA D CA 1
ATOM 11450 C C . ALA D 1 363 ? 88.985 263.401 209.046 1.00 81.26 363 ALA D C 1
ATOM 11451 O O . ALA D 1 363 ? 88.052 262.742 208.592 1.00 80.68 363 ALA D O 1
ATOM 11453 N N . PRO D 1 364 ? 90.243 262.930 209.090 1.00 87.97 364 PRO D N 1
ATOM 11454 C CA . PRO D 1 364 ? 90.511 261.576 208.588 1.00 89.42 364 PRO D CA 1
ATOM 11455 C C . PRO D 1 364 ? 89.910 260.493 209.485 1.00 87.86 364 PRO D C 1
ATOM 11456 O O . PRO D 1 364 ? 89.806 260.702 210.691 1.00 88.65 364 PRO D O 1
ATOM 11460 N N . ARG D 1 365 ? 89.528 259.356 208.910 1.00 79.87 365 ARG D N 1
ATOM 11461 C CA . ARG D 1 365 ? 88.822 258.333 209.673 1.00 72.57 365 ARG D CA 1
ATOM 11462 C C . ARG D 1 365 ? 89.395 256.936 209.471 1.00 73.12 365 ARG D C 1
ATOM 11463 O O . ARG D 1 365 ? 90.046 256.655 208.465 1.00 76.63 365 ARG D O 1
ATOM 11471 N N . ASN D 1 366 ? 89.123 256.059 210.434 1.00 76.03 366 ASN D N 1
ATOM 11472 C CA . ASN D 1 366 ? 89.480 254.648 210.318 1.00 75.41 366 ASN D CA 1
ATOM 11473 C C . ASN D 1 366 ? 88.814 254.002 209.116 1.00 82.61 366 ASN D C 1
ATOM 11474 O O . ASN D 1 366 ? 87.856 254.545 208.560 1.00 90.13 366 ASN D O 1
ATOM 11479 N N . GLU D 1 367 ? 89.307 252.829 208.732 1.00 82.20 367 GLU D N 1
ATOM 11480 C CA . GLU D 1 367 ? 88.662 252.058 207.678 1.00 79.63 367 GLU D CA 1
ATOM 11481 C C . GLU D 1 367 ? 87.288 251.585 208.140 1.00 72.03 367 GLU D C 1
ATOM 11482 O O . GLU D 1 367 ? 86.323 251.625 207.380 1.00 72.64 367 GLU D O 1
ATOM 11488 N N . PHE D 1 368 ? 87.202 251.146 209.392 1.00 65.08 368 PHE D N 1
ATOM 11489 C CA . PHE D 1 368 ? 85.938 250.661 209.936 1.00 65.25 368 PHE D CA 1
ATOM 11490 C C . PHE D 1 368 ? 84.956 251.802 210.163 1.00 70.42 368 PHE D C 1
ATOM 11491 O O . PHE D 1 368 ? 83.743 251.623 210.035 1.00 69.66 368 PHE D O 1
ATOM 11499 N N . THR D 1 369 ? 85.487 252.971 210.502 1.00 72.23 369 THR D N 1
ATOM 11500 C CA . THR D 1 369 ? 84.669 254.166 210.657 1.00 58.44 369 THR D CA 1
ATOM 11501 C C . THR D 1 369 ? 84.069 254.566 209.315 1.00 67.83 369 THR D C 1
ATOM 11502 O O . THR D 1 369 ? 82.906 254.964 209.236 1.00 73.79 369 THR D O 1
ATOM 11506 N N . GLU D 1 370 ? 84.866 254.444 208.258 1.00 76.99 370 GLU D N 1
ATOM 11507 C CA . GLU D 1 370 ? 84.411 254.774 206.914 1.00 81.42 370 GLU D CA 1
ATOM 11508 C C . GLU D 1 370 ? 83.372 253.767 206.437 1.00 73.24 370 GLU D C 1
ATOM 11509 O O . GLU D 1 370 ? 82.415 254.127 205.749 1.00 76.42 370 GLU D O 1
ATOM 11515 N N . ILE D 1 371 ? 83.566 252.504 206.803 1.00 71.11 371 ILE D N 1
ATOM 11516 C CA . ILE D 1 371 ? 82.595 251.460 206.492 1.00 69.39 371 ILE D CA 1
ATOM 11517 C C . ILE D 1 371 ? 81.272 251.764 207.180 1.00 67.85 371 ILE D C 1
ATOM 11518 O O . ILE D 1 371 ? 80.213 251.738 206.553 1.00 74.79 371 ILE D O 1
ATOM 11523 N N . LEU D 1 372 ? 81.346 252.073 208.470 1.00 64.83 372 LEU D N 1
ATOM 11524 C CA . LEU D 1 372 ? 80.155 252.317 209.273 1.00 61.45 372 LEU D CA 1
ATOM 11525 C C . LEU D 1 372 ? 79.409 253.561 208.811 1.00 55.26 372 LEU D C 1
ATOM 11526 O O . LEU D 1 372 ? 78.180 253.585 208.806 1.00 59.82 372 LEU D O 1
ATOM 11531 N N . PHE D 1 373 ? 80.154 254.589 208.418 1.00 52.61 373 PHE D N 1
ATOM 11532 C CA . PHE D 1 373 ? 79.540 255.839 207.983 1.00 54.46 373 PHE D CA 1
ATOM 11533 C C . PHE D 1 373 ? 78.740 255.652 206.699 1.00 62.86 373 PHE D C 1
ATOM 11534 O O . PHE D 1 373 ? 77.723 256.315 206.492 1.00 69.81 373 PHE D O 1
ATOM 11542 N N . LYS D 1 374 ? 79.206 254.757 205.835 1.00 64.12 374 LYS D N 1
ATOM 11543 C CA . LYS D 1 374 ? 78.486 254.460 204.604 1.00 67.17 374 LYS D CA 1
ATOM 11544 C C . LYS D 1 374 ? 77.191 253.727 204.922 1.00 65.39 374 LYS D C 1
ATOM 11545 O O . LYS D 1 374 ? 76.190 253.883 204.221 1.00 71.12 374 LYS D O 1
ATOM 11551 N N . ILE D 1 375 ? 77.212 252.939 205.991 1.00 58.47 375 ILE D N 1
ATOM 11552 C CA . ILE D 1 375 ? 76.010 252.266 206.459 1.00 55.68 375 ILE D CA 1
ATOM 11553 C C . ILE D 1 375 ? 75.019 253.296 206.996 1.00 55.58 375 ILE D C 1
ATOM 11554 O O . ILE D 1 375 ? 73.815 253.187 206.776 1.00 55.16 375 ILE D O 1
ATOM 11559 N N . ALA D 1 376 ? 75.535 254.305 207.689 1.00 57.14 376 ALA D N 1
ATOM 11560 C CA . ALA D 1 376 ? 74.705 255.408 208.158 1.00 59.78 376 ALA D CA 1
ATOM 11561 C C . ALA D 1 376 ? 74.088 256.163 206.983 1.00 63.35 376 ALA D C 1
ATOM 11562 O O . ALA D 1 376 ? 72.961 256.653 207.071 1.00 60.54 376 ALA D O 1
ATOM 11564 N N . GLN D 1 377 ? 74.836 256.266 205.889 1.00 67.59 377 GLN D N 1
ATOM 11565 C CA . GLN D 1 377 ? 74.337 256.916 204.685 1.00 58.45 377 GLN D CA 1
ATOM 11566 C C . GLN D 1 377 ? 73.281 256.038 204.033 1.00 60.14 377 GLN D C 1
ATOM 11567 O O . GLN D 1 377 ? 72.303 256.531 203.470 1.00 60.45 377 GLN D O 1
ATOM 11573 N N . GLU D 1 378 ? 73.479 254.728 204.128 1.00 62.26 378 GLU D N 1
ATOM 11574 C CA . GLU D 1 378 ? 72.560 253.773 203.524 1.00 63.32 378 GLU D CA 1
ATOM 11575 C C . GLU D 1 378 ? 71.241 253.696 204.291 1.00 63.57 378 GLU D C 1
ATOM 11576 O O . GLU D 1 378 ? 70.222 253.274 203.747 1.00 67.75 378 GLU D O 1
ATOM 11582 N N . ALA D 1 379 ? 71.264 254.111 205.553 1.00 65.73 379 ALA D N 1
ATOM 11583 C CA . ALA D 1 379 ? 70.084 254.024 206.408 1.00 62.54 379 ALA D CA 1
ATOM 11584 C C . ALA D 1 379 ? 69.353 255.356 206.501 1.00 61.33 379 ALA D C 1
ATOM 11585 O O . ALA D 1 379 ? 68.697 255.638 207.502 1.00 66.22 379 ALA D O 1
ATOM 11587 N N . ARG D 1 380 ? 69.466 256.169 205.455 1.00 63.11 380 ARG D N 1
ATOM 11588 C CA . ARG D 1 380 ? 68.887 257.507 205.463 1.00 63.73 380 ARG D CA 1
ATOM 11589 C C . ARG D 1 380 ? 67.368 257.482 205.604 1.00 64.97 380 ARG D C 1
ATOM 11590 O O . ARG D 1 380 ? 66.775 258.389 206.187 1.00 67.79 380 ARG D O 1
ATOM 11598 N N . GLY D 1 381 ? 66.741 256.438 205.080 1.00 66.82 381 GLY D N 1
ATOM 11599 C CA . GLY D 1 381 ? 65.297 256.323 205.149 1.00 74.62 381 GLY D CA 1
ATOM 11600 C C . GLY D 1 381 ? 64.782 256.048 206.549 1.00 75.00 381 GLY D C 1
ATOM 11601 O O . GLY D 1 381 ? 63.678 256.458 206.904 1.00 87.08 381 GLY D O 1
ATOM 11602 N N . LEU D 1 382 ? 65.588 255.358 207.348 1.00 69.07 382 LEU D N 1
ATOM 11603 C CA . LEU D 1 382 ? 65.161 254.910 208.670 1.00 59.83 382 LEU D CA 1
ATOM 11604 C C . LEU D 1 382 ? 65.229 256.009 209.728 1.00 60.54 382 LEU D C 1
ATOM 11605 O O . LEU D 1 382 ? 66.130 256.848 209.718 1.00 59.89 382 LEU D O 1
ATOM 11610 N N . SER D 1 383 ? 64.265 255.988 210.643 1.00 59.65 383 SER D N 1
ATOM 11611 C CA . SER D 1 383 ? 64.235 256.925 211.759 1.00 51.96 383 SER D CA 1
ATOM 11612 C C . SER D 1 383 ? 65.233 256.522 212.831 1.00 56.23 383 SER D C 1
ATOM 11613 O O . SER D 1 383 ? 65.851 255.465 212.750 1.00 58.68 383 SER D O 1
ATOM 11616 N N . GLY D 1 384 ? 65.372 257.366 213.845 1.00 59.95 384 GLY D N 1
ATOM 11617 C CA . GLY D 1 384 ? 66.285 257.095 214.938 1.00 52.12 384 GLY D CA 1
ATOM 11618 C C . GLY D 1 384 ? 65.869 255.890 215.755 1.00 64.47 384 GLY D C 1
ATOM 11619 O O . GLY D 1 384 ? 66.720 255.176 216.288 1.00 70.79 384 GLY D O 1
ATOM 11620 N N . ARG D 1 385 ? 64.561 255.661 215.852 1.00 68.44 385 ARG D N 1
ATOM 11621 C CA . ARG D 1 385 ? 64.039 254.536 216.623 1.00 72.45 385 ARG D CA 1
ATOM 11622 C C . ARG D 1 385 ? 64.282 253.215 215.902 1.00 69.31 385 ARG D C 1
ATOM 11623 O O . ARG D 1 385 ? 64.719 252.239 216.514 1.00 76.32 385 ARG D O 1
ATOM 11631 N N . ALA D 1 386 ? 63.998 253.191 214.603 1.00 60.24 386 ALA D N 1
ATOM 11632 C CA . ALA D 1 386 ? 64.196 251.995 213.784 1.00 52.87 386 ALA D CA 1
ATOM 11633 C C . ALA D 1 386 ? 65.650 251.506 213.789 1.00 55.66 386 ALA D C 1
ATOM 11634 O O . ALA D 1 386 ? 65.904 250.302 213.732 1.00 65.79 386 ALA D O 1
ATOM 11636 N N . ILE D 1 387 ? 66.597 252.439 213.858 1.00 54.09 387 ILE D N 1
ATOM 11637 C CA . ILE D 1 387 ? 68.019 252.103 213.884 1.00 53.14 387 ILE D CA 1
ATOM 11638 C C . ILE D 1 387 ? 68.408 251.415 215.193 1.00 57.39 387 ILE D C 1
ATOM 11639 O O . ILE D 1 387 ? 69.210 250.479 215.200 1.00 65.26 387 ILE D O 1
ATOM 11644 N N . SER D 1 388 ? 67.825 251.876 216.297 1.00 52.95 388 SER D N 1
ATOM 11645 C CA . SER D 1 388 ? 68.093 251.304 217.616 1.00 49.03 388 SER D CA 1
ATOM 11646 C C . SER D 1 388 ? 67.498 249.903 217.765 1.00 54.08 388 SER D C 1
ATOM 11647 O O . SER D 1 388 ? 67.827 249.179 218.706 1.00 56.02 388 SER D O 1
ATOM 11650 N N . MET D 1 389 ? 66.616 249.538 216.836 1.00 57.41 389 MET D N 1
ATOM 11651 C CA . MET D 1 389 ? 66.000 248.215 216.814 1.00 51.22 389 MET D CA 1
ATOM 11652 C C . MET D 1 389 ? 66.870 247.205 216.071 1.00 58.46 389 MET D C 1
ATOM 11653 O O . MET D 1 389 ? 66.822 246.007 216.352 1.00 66.33 389 MET D O 1
ATOM 11658 N N . LEU D 1 390 ? 67.654 247.703 215.118 1.00 53.47 390 LEU D N 1
ATOM 11659 C CA . LEU D 1 390 ? 68.470 246.860 214.242 1.00 51.21 390 LEU D CA 1
ATOM 11660 C C . LEU D 1 390 ? 69.358 245.818 214.933 1.00 57.70 390 LEU D C 1
ATOM 11661 O O . LEU D 1 390 ? 69.430 244.685 214.455 1.00 67.00 390 LEU D O 1
ATOM 11666 N N . PRO D 1 391 ? 70.048 246.187 216.035 1.00 56.89 391 PRO D N 1
ATOM 11667 C CA . PRO D 1 391 ? 70.964 245.199 216.624 1.00 55.84 391 PRO D CA 1
ATOM 11668 C C . PRO D 1 391 ? 70.306 243.874 216.995 1.00 55.83 391 PRO D C 1
ATOM 11669 O O . PRO D 1 391 ? 70.957 242.834 216.915 1.00 59.77 391 PRO D O 1
ATOM 11673 N N . THR D 1 392 ? 69.035 243.907 217.374 1.00 54.15 392 THR D N 1
ATOM 11674 C CA . THR D 1 392 ? 68.308 242.683 217.691 1.00 50.82 392 THR D CA 1
ATOM 11675 C C . THR D 1 392 ? 68.147 241.808 216.451 1.00 57.68 392 THR D C 1
ATOM 11676 O O . THR D 1 392 ? 68.272 240.581 216.517 1.00 57.25 392 THR D O 1
ATOM 11680 N N . LEU D 1 393 ? 67.869 242.448 215.319 1.00 56.60 393 LEU D N 1
ATOM 11681 C CA . LEU D 1 393 ? 67.765 241.747 214.046 1.00 49.81 393 LEU D CA 1
ATOM 11682 C C . LEU D 1 393 ? 69.131 241.234 213.611 1.00 53.23 393 LEU D C 1
ATOM 11683 O O . LEU D 1 393 ? 69.245 240.151 213.039 1.00 60.56 393 LEU D O 1
ATOM 11688 N N . VAL D 1 394 ? 70.165 242.024 213.893 1.00 55.82 394 VAL D N 1
ATOM 11689 C CA . VAL D 1 394 ? 71.543 241.652 213.581 1.00 51.38 394 VAL D CA 1
ATOM 11690 C C . VAL D 1 394 ? 71.961 240.400 214.346 1.00 56.02 394 VAL D C 1
ATOM 11691 O O . VAL D 1 394 ? 72.512 239.460 213.771 1.00 65.70 394 VAL D O 1
ATOM 11695 N N . TYR D 1 395 ? 71.690 240.396 215.647 1.00 55.04 395 TYR D N 1
ATOM 11696 C CA . TYR D 1 395 ? 71.989 239.252 216.501 1.00 53.96 395 TYR D CA 1
ATOM 11697 C C . TYR D 1 395 ? 71.212 238.025 216.040 1.00 64.33 395 TYR D C 1
ATOM 11698 O O . TYR D 1 395 ? 71.725 236.906 216.052 1.00 73.74 395 TYR D O 1
ATOM 11707 N N . SER D 1 396 ? 69.967 238.254 215.635 1.00 64.23 396 SER D N 1
ATOM 11708 C CA . SER D 1 396 ? 69.101 237.197 215.116 1.00 56.39 396 SER D CA 1
ATOM 11709 C C . SER D 1 396 ? 69.657 236.582 213.831 1.00 66.62 396 SER D C 1
ATOM 11710 O O . SER D 1 396 ? 69.503 235.384 213.582 1.00 76.11 396 SER D O 1
ATOM 11713 N N . LYS D 1 397 ? 70.304 237.414 213.021 1.00 69.14 397 LYS D N 1
ATOM 11714 C CA . LYS D 1 397 ? 70.847 236.994 211.733 1.00 66.25 397 LYS D CA 1
ATOM 11715 C C . LYS D 1 397 ? 72.196 236.290 211.860 1.00 68.71 397 LYS D C 1
ATOM 11716 O O . LYS D 1 397 ? 72.564 235.483 211.007 1.00 73.07 397 LYS D O 1
ATOM 11722 N N . SER D 1 398 ? 72.930 236.603 212.922 1.00 72.75 398 SER D N 1
ATOM 11723 C CA . SER D 1 398 ? 74.263 236.041 213.118 1.00 76.72 398 SER D CA 1
ATOM 11724 C C . SER D 1 398 ? 74.241 234.529 213.296 1.00 84.31 398 SER D C 1
ATOM 11725 O O . SER D 1 398 ? 73.635 234.021 214.239 1.00 89.41 398 SER D O 1
ATOM 11728 N N . PRO D 1 399 ? 74.914 233.805 212.387 1.00 82.74 399 PRO D N 1
ATOM 11729 C CA . PRO D 1 399 ? 75.063 232.351 212.506 1.00 85.33 399 PRO D CA 1
ATOM 11730 C C . PRO D 1 399 ? 75.947 231.966 213.690 1.00 92.94 399 PRO D C 1
ATOM 11731 O O . PRO D 1 399 ? 75.725 230.934 214.325 1.00 96.51 399 PRO D O 1
ATOM 11735 N N . GLU D 1 400 ? 76.941 232.802 213.974 1.00 100.43 400 GLU D N 1
ATOM 11736 C CA . GLU D 1 400 ? 77.842 232.589 215.099 1.00 104.68 400 GLU D CA 1
ATOM 11737 C C . GLU D 1 400 ? 77.236 233.140 216.387 1.00 106.72 400 GLU D C 1
ATOM 11738 O O . GLU D 1 400 ? 76.433 234.074 216.356 1.00 104.54 400 GLU D O 1
ATOM 11744 N N . GLU D 1 401 ? 77.624 232.561 217.517 1.00 110.04 401 GLU D N 1
ATOM 11745 C CA . GLU D 1 401 ? 77.153 233.028 218.816 1.00 112.67 401 GLU D CA 1
ATOM 11746 C C . GLU D 1 401 ? 77.779 234.375 219.162 1.00 102.69 401 GLU D C 1
ATOM 11747 O O . GLU D 1 401 ? 77.158 235.209 219.820 1.00 98.57 401 GLU D O 1
ATOM 11753 N N . THR D 1 402 ? 79.019 234.572 218.723 1.00 98.47 402 THR D N 1
ATOM 11754 C CA . THR D 1 402 ? 79.693 235.858 218.860 1.00 89.25 402 THR D CA 1
ATOM 11755 C C . THR D 1 402 ? 80.035 236.403 217.479 1.00 88.02 402 THR D C 1
ATOM 11756 O O . THR D 1 402 ? 80.416 235.652 216.581 1.00 89.07 402 THR D O 1
ATOM 11760 N N . ILE D 1 403 ? 79.899 237.714 217.317 1.00 86.13 403 ILE D N 1
ATOM 11761 C CA . ILE D 1 403 ? 80.114 238.348 216.024 1.00 80.84 403 ILE D CA 1
ATOM 11762 C C . ILE D 1 403 ? 81.469 239.048 215.952 1.00 82.15 403 ILE D C 1
ATOM 11763 O O . ILE D 1 403 ? 81.799 239.876 216.803 1.00 81.26 403 ILE D O 1
ATOM 11768 N N . THR D 1 404 ? 82.254 238.706 214.934 1.00 85.46 404 THR D N 1
ATOM 11769 C CA . THR D 1 404 ? 83.515 239.389 214.686 1.00 87.94 404 THR D CA 1
ATOM 11770 C C . THR D 1 404 ? 83.215 240.749 214.056 1.00 86.35 404 THR D C 1
ATOM 11771 O O . THR D 1 404 ? 82.149 240.945 213.474 1.00 86.40 404 THR D O 1
ATOM 11775 N N . LEU D 1 405 ? 84.146 241.688 214.182 1.00 83.13 405 LEU D N 1
ATOM 11776 C CA . LEU D 1 405 ? 83.901 243.064 213.751 1.00 74.73 405 LEU D CA 1
ATOM 11777 C C . LEU D 1 405 ? 83.609 243.218 212.249 1.00 70.84 405 LEU D C 1
ATOM 11778 O O . LEU D 1 405 ? 82.691 243.956 211.886 1.00 69.72 405 LEU D O 1
ATOM 11783 N N . PRO D 1 406 ? 84.378 242.539 211.369 1.00 71.81 406 PRO D N 1
ATOM 11784 C CA . PRO D 1 406 ? 84.000 242.660 209.955 1.00 74.13 406 PRO D CA 1
ATOM 11785 C C . PRO D 1 406 ? 82.612 242.092 209.640 1.00 78.88 406 PRO D C 1
ATOM 11786 O O . PRO D 1 406 ? 81.876 242.708 208.868 1.00 77.69 406 PRO D O 1
ATOM 11790 N N . ASN D 1 407 ? 82.261 240.949 210.225 1.00 85.59 407 ASN D N 1
ATOM 11791 C CA . ASN D 1 407 ? 80.934 240.369 210.017 1.00 85.99 407 ASN D CA 1
ATOM 11792 C C . ASN D 1 407 ? 79.840 241.237 210.624 1.00 82.11 407 ASN D C 1
ATOM 11793 O O . ASN D 1 407 ? 78.700 241.230 210.159 1.00 78.45 407 ASN D O 1
ATOM 11798 N N . CYS D 1 408 ? 80.196 241.979 211.667 1.00 76.34 408 CYS D N 1
ATOM 11799 C CA . CYS D 1 408 ? 79.263 242.893 212.310 1.00 67.86 408 CYS D CA 1
ATOM 11800 C C . CYS D 1 408 ? 78.854 244.003 211.352 1.00 68.23 408 CYS D C 1
ATOM 11801 O O . CYS D 1 408 ? 77.708 244.453 211.358 1.00 73.05 408 CYS D O 1
ATOM 11804 N N . MET D 1 409 ? 79.797 244.442 210.526 1.00 67.59 409 MET D N 1
ATOM 11805 C CA . MET D 1 409 ? 79.524 245.505 209.570 1.00 68.20 409 MET D CA 1
ATOM 11806 C C . MET D 1 409 ? 78.591 245.033 208.465 1.00 65.30 409 MET D C 1
ATOM 11807 O O . MET D 1 409 ? 77.748 245.788 207.990 1.00 68.86 409 MET D O 1
ATOM 11812 N N . ASN D 1 410 ? 78.744 243.778 208.062 1.00 75.33 410 ASN D N 1
ATOM 11813 C CA . ASN D 1 410 ? 77.923 243.223 206.993 1.00 85.22 410 ASN D CA 1
ATOM 11814 C C . ASN D 1 410 ? 76.498 242.938 207.447 1.00 78.98 410 ASN D C 1
ATOM 11815 O O . ASN D 1 410 ? 75.547 243.139 206.691 1.00 79.33 410 ASN D O 1
ATOM 11820 N N . LEU D 1 411 ? 76.358 242.470 208.684 1.00 73.64 411 LEU D N 1
ATOM 11821 C CA . LEU D 1 411 ? 75.048 242.141 209.235 1.00 69.25 411 LEU D CA 1
ATOM 11822 C C . LEU D 1 411 ? 74.186 243.388 209.443 1.00 62.67 411 LEU D C 1
ATOM 11823 O O . LEU D 1 411 ? 72.977 243.360 209.208 1.00 64.69 411 LEU D O 1
ATOM 11828 N N . PHE D 1 412 ? 74.808 244.479 209.882 1.00 60.15 412 PHE D N 1
ATOM 11829 C CA . PHE D 1 412 ? 74.093 245.740 210.058 1.00 53.43 412 PHE D CA 1
ATOM 11830 C C . PHE D 1 412 ? 73.600 246.276 208.724 1.00 56.68 412 PHE D C 1
ATOM 11831 O O . PHE D 1 412 ? 72.451 246.701 208.602 1.00 61.16 412 PHE D O 1
ATOM 11839 N N . LEU D 1 413 ? 74.478 246.255 207.727 1.00 58.09 413 LEU D N 1
ATOM 11840 C CA . LEU D 1 413 ? 74.127 246.708 206.387 1.00 59.54 413 LEU D CA 1
ATOM 11841 C C . LEU D 1 413 ? 72.973 245.891 205.823 1.00 67.24 413 LEU D C 1
ATOM 11842 O O . LEU D 1 413 ? 72.092 246.421 205.146 1.00 70.78 413 LEU D O 1
ATOM 11847 N N . GLU D 1 414 ? 72.981 244.594 206.112 1.00 72.21 414 GLU D N 1
ATOM 11848 C CA . GLU D 1 414 ? 71.921 243.716 205.642 1.00 72.99 414 GLU D CA 1
ATOM 11849 C C . GLU D 1 414 ? 70.626 244.030 206.377 1.00 66.18 414 GLU D C 1
ATOM 11850 O O . GLU D 1 414 ? 69.548 244.022 205.786 1.00 70.96 414 GLU D O 1
ATOM 11856 N N . ALA D 1 415 ? 70.743 244.314 207.670 1.00 60.66 415 ALA D N 1
ATOM 11857 C CA . ALA D 1 415 ? 69.585 244.644 208.489 1.00 61.91 415 ALA D CA 1
ATOM 11858 C C . ALA D 1 415 ? 68.968 245.967 208.048 1.00 64.75 415 ALA D C 1
ATOM 11859 O O . ALA D 1 415 ? 67.746 246.112 208.015 1.00 66.82 415 ALA D O 1
ATOM 11861 N N . VAL D 1 416 ? 69.825 246.927 207.711 1.00 65.65 416 VAL D N 1
ATOM 11862 C CA . VAL D 1 416 ? 69.381 248.225 207.215 1.00 58.22 416 VAL D CA 1
ATOM 11863 C C . VAL D 1 416 ? 68.590 248.072 205.921 1.00 65.41 416 VAL D C 1
ATOM 11864 O O . VAL D 1 416 ? 67.483 248.597 205.794 1.00 69.57 416 VAL D O 1
ATOM 11868 N N . LYS D 1 417 ? 69.169 247.348 204.967 1.00 69.54 417 LYS D N 1
ATOM 11869 C CA . LYS D 1 417 ? 68.531 247.114 203.676 1.00 70.11 417 LYS D CA 1
ATOM 11870 C C . LYS D 1 417 ? 67.195 246.395 203.842 1.00 69.17 417 LYS D C 1
ATOM 11871 O O . LYS D 1 417 ? 66.214 246.718 203.170 1.00 65.96 417 LYS D O 1
ATOM 11877 N N . GLU D 1 418 ? 67.161 245.427 204.751 1.00 67.30 418 GLU D N 1
ATOM 11878 C CA . GLU D 1 418 ? 65.959 244.638 204.977 1.00 66.18 418 GLU D CA 1
ATOM 11879 C C . GLU D 1 418 ? 64.820 245.492 205.531 1.00 61.90 418 GLU D C 1
ATOM 11880 O O . GLU D 1 418 ? 63.671 245.354 205.112 1.00 64.70 418 GLU D O 1
ATOM 11886 N N . ARG D 1 419 ? 65.137 246.376 206.469 1.00 68.76 419 ARG D N 1
ATOM 11887 C CA . ARG D 1 419 ? 64.113 247.192 207.112 1.00 75.38 419 ARG D CA 1
ATOM 11888 C C . ARG D 1 419 ? 63.561 248.254 206.164 1.00 79.24 419 ARG D C 1
ATOM 11889 O O . ARG D 1 419 ? 62.383 248.601 206.231 1.00 88.06 419 ARG D O 1
ATOM 11897 N N . LEU D 1 420 ? 64.418 248.766 205.287 1.00 73.13 420 LEU D N 1
ATOM 11898 C CA . LEU D 1 420 ? 63.992 249.718 204.268 1.00 69.60 420 LEU D CA 1
ATOM 11899 C C . LEU D 1 420 ? 63.061 249.056 203.254 1.00 82.39 420 LEU D C 1
ATOM 11900 O O . LEU D 1 420 ? 62.121 249.677 202.756 1.00 87.15 420 LEU D O 1
ATOM 11905 N N . SER D 1 421 ? 63.332 247.788 202.961 1.00 85.25 421 SER D N 1
ATOM 11906 C CA . SER D 1 421 ? 62.583 247.041 201.956 1.00 86.76 421 SER D CA 1
ATOM 11907 C C . SER D 1 421 ? 61.132 246.832 202.371 1.00 90.00 421 SER D C 1
ATOM 11908 O O . SER D 1 421 ? 60.242 246.744 201.526 1.00 92.26 421 SER D O 1
ATOM 11911 N N . ARG D 1 422 ? 60.901 246.755 203.677 1.00 96.12 422 ARG D N 1
ATOM 11912 C CA . ARG D 1 422 ? 59.557 246.553 204.203 1.00 109.76 422 ARG D CA 1
ATOM 11913 C C . ARG D 1 422 ? 58.774 247.862 204.255 1.00 117.00 422 ARG D C 1
ATOM 11914 O O . ARG D 1 422 ? 58.903 248.714 203.375 1.00 120.22 422 ARG D O 1
ATOM 11922 N N . LEU E 1 8 ? 77.831 225.717 209.265 1.00 136.73 8 LEU E N 1
ATOM 11923 C CA . LEU E 1 8 ? 76.896 225.335 210.311 1.00 127.64 8 LEU E CA 1
ATOM 11924 C C . LEU E 1 8 ? 77.572 225.488 211.643 1.00 123.72 8 LEU E C 1
ATOM 11925 O O . LEU E 1 8 ? 78.095 224.510 212.170 1.00 121.22 8 LEU E O 1
ATOM 11930 N N . LYS E 1 9 ? 77.538 226.703 212.187 1.00 120.82 9 LYS E N 1
ATOM 11931 C CA . LYS E 1 9 ? 78.292 227.063 213.386 1.00 118.97 9 LYS E CA 1
ATOM 11932 C C . LYS E 1 9 ? 77.624 226.665 214.695 1.00 117.74 9 LYS E C 1
ATOM 11933 O O . LYS E 1 9 ? 78.304 226.298 215.656 1.00 119.87 9 LYS E O 1
ATOM 11935 N N . ASN E 1 10 ? 76.300 226.751 214.746 1.00 114.87 10 ASN E N 1
ATOM 11936 C CA . ASN E 1 10 ? 75.590 226.498 215.995 1.00 113.12 10 ASN E CA 1
ATOM 11937 C C . ASN E 1 10 ? 74.374 225.552 215.895 1.00 108.61 10 ASN E C 1
ATOM 11938 O O . ASN E 1 10 ? 73.442 225.807 215.134 1.00 109.12 10 ASN E O 1
ATOM 11943 N N . ILE E 1 11 ? 74.408 224.459 216.665 1.00 104.21 11 ILE E N 1
ATOM 11944 C CA . ILE E 1 11 ? 73.249 223.589 216.930 1.00 97.36 11 ILE E CA 1
ATOM 11945 C C . ILE E 1 11 ? 73.054 223.403 218.429 1.00 95.32 11 ILE E C 1
ATOM 11946 O O . ILE E 1 11 ? 74.025 223.317 219.161 1.00 99.05 11 ILE E O 1
ATOM 11951 N N . HIS E 1 12 ? 71.802 223.299 218.865 1.00 88.00 12 HIS E N 1
ATOM 11952 C CA . HIS E 1 12 ? 71.521 223.014 220.260 1.00 86.04 12 HIS E CA 1
ATOM 11953 C C . HIS E 1 12 ? 70.991 221.600 220.472 1.00 82.09 12 HIS E C 1
ATOM 11954 O O . HIS E 1 12 ? 70.552 220.938 219.526 1.00 84.73 12 HIS E O 1
ATOM 11961 N N . ALA E 1 13 ? 71.059 221.138 221.717 1.00 78.72 13 ALA E N 1
ATOM 11962 C CA . ALA E 1 13 ? 70.602 219.803 222.060 1.00 79.39 13 ALA E CA 1
ATOM 11963 C C . ALA E 1 13 ? 69.716 219.843 223.298 1.00 81.54 13 ALA E C 1
ATOM 11964 O O . ALA E 1 13 ? 70.093 220.406 224.327 1.00 84.41 13 ALA E O 1
ATOM 11966 N N . GLU E 1 14 ? 68.538 219.239 223.188 1.00 79.76 14 GLU E N 1
ATOM 11967 C CA . GLU E 1 14 ? 67.602 219.167 224.303 1.00 82.25 14 GLU E CA 1
ATOM 11968 C C . GLU E 1 14 ? 67.344 217.716 224.692 1.00 86.25 14 GLU E C 1
ATOM 11969 O O . GLU E 1 14 ? 66.874 216.916 223.880 1.00 87.87 14 GLU E O 1
ATOM 11975 N N . ILE E 1 15 ? 67.657 217.384 225.940 1.00 85.47 15 ILE E N 1
ATOM 11976 C CA . ILE E 1 15 ? 67.513 216.020 226.432 1.00 79.51 15 ILE E CA 1
ATOM 11977 C C . ILE E 1 15 ? 66.558 215.954 227.618 1.00 78.64 15 ILE E C 1
ATOM 11978 O O . ILE E 1 15 ? 66.724 216.676 228.603 1.00 83.49 15 ILE E O 1
ATOM 11983 N N . ARG E 1 16 ? 65.551 215.093 227.517 1.00 75.93 16 ARG E N 1
ATOM 11984 C CA . ARG E 1 16 ? 64.648 214.848 228.634 1.00 79.32 16 ARG E CA 1
ATOM 11985 C C . ARG E 1 16 ? 65.235 213.800 229.567 1.00 84.70 16 ARG E C 1
ATOM 11986 O O . ARG E 1 16 ? 65.735 212.768 229.120 1.00 88.21 16 ARG E O 1
ATOM 11994 N N . ILE E 1 17 ? 65.167 214.059 230.866 1.00 86.42 17 ILE E N 1
ATOM 11995 C CA . ILE E 1 17 ? 65.699 213.117 231.833 1.00 95.50 17 ILE E CA 1
ATOM 11996 C C . ILE E 1 17 ? 64.650 212.671 232.836 1.00 103.13 17 ILE E C 1
ATOM 11997 O O . ILE E 1 17 ? 63.821 213.464 233.278 1.00 104.13 17 ILE E O 1
ATOM 12002 N N . CYS E 1 18 ? 64.703 211.389 233.183 1.00 108.04 18 CYS E N 1
ATOM 12003 C CA . CYS E 1 18 ? 63.826 210.817 234.187 1.00 113.78 18 CYS E CA 1
ATOM 12004 C C . CYS E 1 18 ? 63.821 211.596 235.497 1.00 121.93 18 CYS E C 1
ATOM 12005 O O . CYS E 1 18 ? 64.825 212.181 235.910 1.00 125.29 18 CYS E O 1
ATOM 12008 N N . GLN E 1 19 ? 62.660 211.580 236.136 1.00 124.63 19 GLN E N 1
ATOM 12009 C CA . GLN E 1 19 ? 62.415 212.295 237.376 1.00 129.26 19 GLN E CA 1
ATOM 12010 C C . GLN E 1 19 ? 63.165 211.639 238.529 1.00 135.57 19 GLN E C 1
ATOM 12011 O O . GLN E 1 19 ? 63.592 212.306 239.474 1.00 139.73 19 GLN E O 1
ATOM 12017 N N . LYS E 1 20 ? 63.322 210.324 238.428 1.00 135.88 20 LYS E N 1
ATOM 12018 C CA . LYS E 1 20 ? 63.990 209.534 239.452 1.00 143.09 20 LYS E CA 1
ATOM 12019 C C . LYS E 1 20 ? 65.465 209.903 239.581 1.00 149.91 20 LYS E C 1
ATOM 12020 O O . LYS E 1 20 ? 65.973 210.090 240.687 1.00 160.00 20 LYS E O 1
ATOM 12022 N N . PHE E 1 21 ? 66.145 210.012 238.446 1.00 142.86 21 PHE E N 1
ATOM 12023 C CA . PHE E 1 21 ? 67.579 210.278 238.437 1.00 138.66 21 PHE E CA 1
ATOM 12024 C C . PHE E 1 21 ? 67.904 211.717 238.820 1.00 133.71 21 PHE E C 1
ATOM 12025 O O . PHE E 1 21 ? 67.216 212.649 238.398 1.00 126.23 21 PHE E O 1
ATOM 12033 N N . PRO E 1 22 ? 68.958 211.898 239.630 1.00 136.80 22 PRO E N 1
ATOM 12034 C CA . PRO E 1 22 ? 69.419 213.228 240.040 1.00 134.34 22 PRO E CA 1
ATOM 12035 C C . PRO E 1 22 ? 70.094 213.972 238.892 1.00 131.17 22 PRO E C 1
ATOM 12036 O O . PRO E 1 22 ? 70.437 213.365 237.877 1.00 128.56 22 PRO E O 1
ATOM 12040 N N . LYS E 1 23 ? 70.284 215.275 239.061 1.00 132.50 23 LYS E N 1
ATOM 12041 C CA . LYS E 1 23 ? 70.854 216.103 238.006 1.00 132.08 23 LYS E CA 1
ATOM 12042 C C . LYS E 1 23 ? 72.372 216.001 237.976 1.00 133.10 23 LYS E C 1
ATOM 12043 O O . LYS E 1 23 ? 73.001 216.409 237.008 1.00 134.57 23 LYS E O 1
ATOM 12049 N N . SER E 1 24 ? 72.958 215.453 239.035 1.00 132.85 24 SER E N 1
ATOM 12050 C CA . SER E 1 24 ? 74.410 215.428 239.162 1.00 136.08 24 SER E CA 1
ATOM 12051 C C . SER E 1 24 ? 75.055 214.233 238.462 1.00 142.67 24 SER E C 1
ATOM 12052 O O . SER E 1 24 ? 76.161 214.346 237.933 1.00 145.37 24 SER E O 1
ATOM 12055 N N . THR E 1 25 ? 74.369 213.094 238.458 1.00 146.92 25 THR E N 1
ATOM 12056 C CA . THR E 1 25 ? 74.927 211.875 237.874 1.00 152.49 25 THR E CA 1
ATOM 12057 C C . THR E 1 25 ? 74.967 211.949 236.356 1.00 151.58 25 THR E C 1
ATOM 12058 O O . THR E 1 25 ? 75.805 211.320 235.710 1.00 157.48 25 THR E O 1
ATOM 12062 N N . VAL E 1 26 ? 74.054 212.724 235.789 1.00 142.43 26 VAL E N 1
ATOM 12063 C CA . VAL E 1 26 ? 73.994 212.888 234.349 1.00 134.57 26 VAL E CA 1
ATOM 12064 C C . VAL E 1 26 ? 74.985 213.957 233.915 1.00 132.63 26 VAL E C 1
ATOM 12065 O O . VAL E 1 26 ? 75.344 214.049 232.739 1.00 134.80 26 VAL E O 1
ATOM 12069 N N . GLN E 1 27 ? 75.426 214.761 234.879 1.00 128.75 27 GLN E N 1
ATOM 12070 C CA . GLN E 1 27 ? 76.542 215.670 234.658 1.00 128.55 27 GLN E CA 1
ATOM 12071 C C . GLN E 1 27 ? 77.833 214.862 234.683 1.00 131.03 27 GLN E C 1
ATOM 12072 O O . GLN E 1 27 ? 78.863 215.302 234.176 1.00 130.52 27 GLN E O 1
ATOM 12078 N N . LYS E 1 28 ? 77.767 213.684 235.299 1.00 135.87 28 LYS E N 1
ATOM 12079 C CA . LYS E 1 28 ? 78.902 212.769 235.352 1.00 145.30 28 LYS E CA 1
ATOM 12080 C C . LYS E 1 28 ? 78.953 211.887 234.107 1.00 150.59 28 LYS E C 1
ATOM 12081 O O . LYS E 1 28 ? 80.022 211.432 233.700 1.00 158.97 28 LYS E O 1
ATOM 12083 N N . ARG E 1 29 ? 77.789 211.643 233.510 1.00 144.42 29 ARG E N 1
ATOM 12084 C CA . ARG E 1 29 ? 77.704 210.891 232.262 1.00 139.64 29 ARG E CA 1
ATOM 12085 C C . ARG E 1 29 ? 77.547 211.850 231.088 1.00 130.26 29 ARG E C 1
ATOM 12086 O O . ARG E 1 29 ? 77.062 211.475 230.020 1.00 127.32 29 ARG E O 1
ATOM 12088 N N . PHE E 1 30 ? 77.968 213.092 231.307 1.00 126.66 30 PHE E N 1
ATOM 12089 C CA . PHE E 1 30 ? 77.832 214.167 230.331 1.00 120.55 30 PHE E CA 1
ATOM 12090 C C . PHE E 1 30 ? 78.554 213.879 229.017 1.00 123.45 30 PHE E C 1
ATOM 12091 O O . PHE E 1 30 ? 78.001 214.088 227.936 1.00 121.43 30 PHE E O 1
ATOM 12099 N N . SER E 1 31 ? 79.792 213.405 229.119 1.00 129.34 31 SER E N 1
ATOM 12100 C CA . SER E 1 31 ? 80.658 213.241 227.956 1.00 134.27 31 SER E CA 1
ATOM 12101 C C . SER E 1 31 ? 80.117 212.234 226.941 1.00 143.20 31 SER E C 1
ATOM 12102 O O . SER E 1 31 ? 80.266 212.426 225.734 1.00 145.76 31 SER E O 1
ATOM 12105 N N . GLU E 1 32 ? 79.491 211.166 227.427 1.00 146.95 32 GLU E N 1
ATOM 12106 C CA . GLU E 1 32 ? 78.954 210.135 226.542 1.00 145.08 32 GLU E CA 1
ATOM 12107 C C . GLU E 1 32 ? 77.715 210.633 225.805 1.00 136.39 32 GLU E C 1
ATOM 12108 O O . GLU E 1 32 ? 77.484 210.270 224.650 1.00 132.36 32 GLU E O 1
ATOM 12114 N N . PHE E 1 33 ? 76.921 211.459 226.481 1.00 135.32 33 PHE E N 1
ATOM 12115 C CA . PHE E 1 33 ? 75.749 212.081 225.871 1.00 134.80 33 PHE E CA 1
ATOM 12116 C C . PHE E 1 33 ? 76.138 212.856 224.621 1.00 130.98 33 PHE E C 1
ATOM 12117 O O . PHE E 1 33 ? 75.524 212.701 223.566 1.00 128.65 33 PHE E O 1
ATOM 12125 N N . GLU E 1 34 ? 77.169 213.684 224.755 1.00 130.47 34 GLU E N 1
ATOM 12126 C CA . GLU E 1 34 ? 77.666 214.500 223.654 1.00 129.60 34 GLU E CA 1
ATOM 12127 C C . GLU E 1 34 ? 78.050 213.642 222.454 1.00 134.52 34 GLU E C 1
ATOM 12128 O O . GLU E 1 34 ? 77.798 214.011 221.305 1.00 134.58 34 GLU E O 1
ATOM 12134 N N . GLU E 1 35 ? 78.648 212.487 222.729 1.00 139.86 35 GLU E N 1
ATOM 12135 C CA . GLU E 1 35 ? 79.065 211.577 221.670 1.00 142.36 35 GLU E CA 1
ATOM 12136 C C . GLU E 1 35 ? 77.879 210.779 221.142 1.00 139.22 35 GLU E C 1
ATOM 12137 O O . GLU E 1 35 ? 77.833 210.426 219.963 1.00 139.20 35 GLU E O 1
ATOM 12143 N N . LEU E 1 36 ? 76.922 210.496 222.020 1.00 137.74 36 LEU E N 1
ATOM 12144 C CA . LEU E 1 36 ? 75.684 209.841 221.614 1.00 137.84 36 LEU E CA 1
ATOM 12145 C C . LEU E 1 36 ? 74.878 210.774 220.720 1.00 132.31 36 LEU E C 1
ATOM 12146 O O . LEU E 1 36 ? 74.254 210.343 219.749 1.00 131.19 36 LEU E O 1
ATOM 12151 N N . ILE E 1 37 ? 74.899 212.058 221.064 1.00 126.14 37 ILE E N 1
ATOM 12152 C CA . ILE E 1 37 ? 74.275 213.088 220.246 1.00 116.94 37 ILE E CA 1
ATOM 12153 C C . ILE E 1 37 ? 74.939 213.120 218.874 1.00 120.31 37 ILE E C 1
ATOM 12154 O O . ILE E 1 37 ? 74.265 213.227 217.850 1.00 120.37 37 ILE E O 1
ATOM 12159 N N . LYS E 1 38 ? 76.263 213.003 218.863 1.00 122.01 38 LYS E N 1
ATOM 12160 C CA . LYS E 1 38 ? 77.020 212.958 217.617 1.00 120.07 38 LYS E CA 1
ATOM 12161 C C . LYS E 1 38 ? 76.648 211.727 216.792 1.00 118.72 38 LYS E C 1
ATOM 12162 O O . LYS E 1 38 ? 76.537 211.802 215.567 1.00 115.88 38 LYS E O 1
ATOM 12164 N N . ALA E 1 39 ? 76.452 210.598 217.468 1.00 119.19 39 ALA E N 1
ATOM 12165 C CA . ALA E 1 39 ? 76.043 209.367 216.799 1.00 123.56 39 ALA E CA 1
ATOM 12166 C C . ALA E 1 39 ? 74.613 209.482 216.277 1.00 123.72 39 ALA E C 1
ATOM 12167 O O . ALA E 1 39 ? 74.304 209.022 215.176 1.00 128.14 39 ALA E O 1
ATOM 12169 N N . ALA E 1 40 ? 73.746 210.100 217.074 1.00 115.94 40 ALA E N 1
ATOM 12170 C CA . ALA E 1 40 ? 72.356 210.305 216.688 1.00 109.64 40 ALA E CA 1
ATOM 12171 C C . ALA E 1 40 ? 72.245 211.356 215.588 1.00 117.51 40 ALA E C 1
ATOM 12172 O O . ALA E 1 40 ? 71.300 211.348 214.799 1.00 116.87 40 ALA E O 1
ATOM 12174 N N . SER E 1 41 ? 73.224 212.255 215.540 1.00 126.96 41 SER E N 1
ATOM 12175 C CA . SER E 1 41 ? 73.233 213.346 214.568 1.00 130.58 41 SER E CA 1
ATOM 12176 C C . SER E 1 41 ? 73.443 212.855 213.140 1.00 136.07 41 SER E C 1
ATOM 12177 O O . SER E 1 41 ? 73.145 213.573 212.184 1.00 134.63 41 SER E O 1
ATOM 12180 N N . LYS E 1 42 ? 73.963 211.638 213.002 1.00 141.29 42 LYS E N 1
ATOM 12181 C CA . LYS E 1 42 ? 74.213 211.046 211.691 1.00 143.20 42 LYS E CA 1
ATOM 12182 C C . LYS E 1 42 ? 72.943 211.038 210.846 1.00 140.41 42 LYS E C 1
ATOM 12183 O O . LYS E 1 42 ? 72.959 211.427 209.679 1.00 144.54 42 LYS E O 1
ATOM 12185 N N . ASN E 1 43 ? 71.845 210.599 211.451 1.00 132.80 43 ASN E N 1
ATOM 12186 C CA . ASN E 1 43 ? 70.547 210.603 210.790 1.00 126.13 43 ASN E CA 1
ATOM 12187 C C . ASN E 1 43 ? 69.507 211.290 211.663 1.00 119.65 43 ASN E C 1
ATOM 12188 O O . ASN E 1 43 ? 69.068 210.735 212.668 1.00 125.72 43 ASN E O 1
ATOM 12193 N N . ALA E 1 44 ? 69.119 212.500 211.282 1.00 107.03 44 ALA E N 1
ATOM 12194 C CA . ALA E 1 44 ? 68.177 213.270 212.078 1.00 93.33 44 ALA E CA 1
ATOM 12195 C C . ALA E 1 44 ? 67.474 214.321 211.236 1.00 94.93 44 ALA E C 1
ATOM 12196 O O . ALA E 1 44 ? 67.980 214.740 210.197 1.00 100.32 44 ALA E O 1
ATOM 12198 N N . ARG E 1 45 ? 66.297 214.737 211.687 1.00 91.13 45 ARG E N 1
ATOM 12199 C CA . ARG E 1 45 ? 65.589 215.840 211.058 1.00 89.13 45 ARG E CA 1
ATOM 12200 C C . ARG E 1 45 ? 65.695 217.066 211.956 1.00 80.63 45 ARG E C 1
ATOM 12201 O O . ARG E 1 45 ? 65.615 216.951 213.179 1.00 76.53 45 ARG E O 1
ATOM 12209 N N . ASN E 1 46 ? 65.885 218.234 211.350 1.00 81.88 46 ASN E N 1
ATOM 12210 C CA . ASN E 1 46 ? 66.005 219.481 212.101 1.00 77.33 46 ASN E CA 1
ATOM 12211 C C . ASN E 1 46 ? 64.741 219.765 212.911 1.00 73.78 46 ASN E C 1
ATOM 12212 O O . ASN E 1 46 ? 63.630 219.672 212.394 1.00 76.57 46 ASN E O 1
ATOM 12217 N N . TRP E 1 47 ? 64.921 220.076 214.191 1.00 72.48 47 TRP E N 1
ATOM 12218 C CA . TRP E 1 47 ? 63.810 220.362 215.101 1.00 69.87 47 TRP E CA 1
ATOM 12219 C C . TRP E 1 47 ? 62.820 219.200 215.209 1.00 78.89 47 TRP E C 1
ATOM 12220 O O . TRP E 1 47 ? 61.672 219.387 215.616 1.00 79.63 47 TRP E O 1
ATOM 12231 N N . LYS E 1 48 ? 63.271 218.004 214.844 1.00 86.39 48 LYS E N 1
ATOM 12232 C CA . LYS E 1 48 ? 62.459 216.800 214.977 1.00 86.95 48 LYS E CA 1
ATOM 12233 C C . LYS E 1 48 ? 63.191 215.783 215.844 1.00 94.85 48 LYS E C 1
ATOM 12234 O O . LYS E 1 48 ? 64.317 215.395 215.533 1.00 107.01 48 LYS E O 1
ATOM 12240 N N . PRO E 1 49 ? 62.550 215.345 216.936 1.00 90.19 49 PRO E N 1
ATOM 12241 C CA . PRO E 1 49 ? 63.151 214.406 217.888 1.00 94.46 49 PRO E CA 1
ATOM 12242 C C . PRO E 1 49 ? 63.112 212.963 217.403 1.00 103.79 49 PRO E C 1
ATOM 12243 O O . PRO E 1 49 ? 62.272 212.622 216.571 1.00 109.45 49 PRO E O 1
ATOM 12247 N N . ILE E 1 50 ? 64.011 212.129 217.917 1.00 110.78 50 ILE E N 1
ATOM 12248 C CA . ILE E 1 50 ? 64.005 210.703 217.604 1.00 125.47 50 ILE E CA 1
ATOM 12249 C C . ILE E 1 50 ? 64.290 209.874 218.854 1.00 134.92 50 ILE E C 1
ATOM 12250 O O . ILE E 1 50 ? 65.231 210.160 219.595 1.00 137.00 50 ILE E O 1
ATOM 12255 N N . SER E 1 51 ? 63.470 208.851 219.086 1.00 142.38 51 SER E N 1
ATOM 12256 C CA . SER E 1 51 ? 63.663 207.945 220.215 1.00 147.46 51 SER E CA 1
ATOM 12257 C C . SER E 1 51 ? 63.878 206.508 219.747 1.00 146.80 51 SER E C 1
ATOM 12258 O O . SER E 1 51 ? 63.214 206.039 218.822 1.00 148.07 51 SER E O 1
ATOM 12261 N N . SER E 1 52 ? 64.807 205.813 220.396 1.00 142.47 52 SER E N 1
ATOM 12262 C CA . SER E 1 52 ? 65.122 204.431 220.049 1.00 138.21 52 SER E CA 1
ATOM 12263 C C . SER E 1 52 ? 65.858 203.727 221.183 1.00 141.39 52 SER E C 1
ATOM 12264 O O . SER E 1 52 ? 67.072 203.532 221.121 1.00 144.29 52 SER E O 1
ATOM 12267 N N . LEU E 1 62 ? 71.802 203.365 231.447 1.00 155.56 62 LEU E N 1
ATOM 12268 C CA . LEU E 1 62 ? 72.670 203.978 230.449 1.00 152.74 62 LEU E CA 1
ATOM 12269 C C . LEU E 1 62 ? 71.872 204.532 229.274 1.00 150.32 62 LEU E C 1
ATOM 12270 O O . LEU E 1 62 ? 71.311 205.627 229.353 1.00 144.81 62 LEU E O 1
ATOM 12275 N N . ASN E 1 63 ? 71.823 203.767 228.187 1.00 152.95 63 ASN E N 1
ATOM 12276 C CA . ASN E 1 63 ? 71.125 204.188 226.978 1.00 146.52 63 ASN E CA 1
ATOM 12277 C C . ASN E 1 63 ? 69.625 204.339 227.193 1.00 139.29 63 ASN E C 1
ATOM 12278 O O . ASN E 1 63 ? 68.961 205.083 226.474 1.00 133.84 63 ASN E O 1
ATOM 12283 N N . GLU E 1 64 ? 69.100 203.636 228.190 1.00 142.00 64 GLU E N 1
ATOM 12284 C CA . GLU E 1 64 ? 67.659 203.537 228.387 1.00 141.29 64 GLU E CA 1
ATOM 12285 C C . GLU E 1 64 ? 67.111 204.580 229.358 1.00 140.54 64 GLU E C 1
ATOM 12286 O O . GLU E 1 64 ? 65.939 204.522 229.724 1.00 140.20 64 GLU E O 1
ATOM 12292 N N . LEU E 1 65 ? 67.946 205.527 229.779 1.00 144.33 65 LEU E N 1
ATOM 12293 C CA . LEU E 1 65 ? 67.527 206.468 230.813 1.00 147.68 65 LEU E CA 1
ATOM 12294 C C . LEU E 1 65 ? 66.848 207.712 230.226 1.00 146.07 65 LEU E C 1
ATOM 12295 O O . LEU E 1 65 ? 65.752 208.076 230.652 1.00 146.63 65 LEU E O 1
ATOM 12300 N N . PHE E 1 66 ? 67.480 208.354 229.248 1.00 132.85 66 PHE E N 1
ATOM 12301 C CA . PHE E 1 66 ? 66.928 209.578 228.681 1.00 113.00 66 PHE E CA 1
ATOM 12302 C C . PHE E 1 66 ? 65.683 209.249 227.865 1.00 108.19 66 PHE E C 1
ATOM 12303 O O . PHE E 1 66 ? 65.680 208.308 227.071 1.00 116.18 66 PHE E O 1
ATOM 12311 N N . GLU E 1 67 ? 64.623 210.022 228.077 1.00 95.01 67 GLU E N 1
ATOM 12312 C CA . GLU E 1 67 ? 63.327 209.726 227.479 1.00 88.59 67 GLU E CA 1
ATOM 12313 C C . GLU E 1 67 ? 63.175 210.308 226.077 1.00 86.07 67 GLU E C 1
ATOM 12314 O O . GLU E 1 67 ? 62.429 209.770 225.261 1.00 86.56 67 GLU E O 1
ATOM 12320 N N . LYS E 1 68 ? 63.878 211.401 225.794 1.00 89.76 68 LYS E N 1
ATOM 12321 C CA . LYS E 1 68 ? 63.803 212.015 224.470 1.00 95.44 68 LYS E CA 1
ATOM 12322 C C . LYS E 1 68 ? 64.997 212.914 224.175 1.00 90.32 68 LYS E C 1
ATOM 12323 O O . LYS E 1 68 ? 65.618 213.466 225.084 1.00 91.35 68 LYS E O 1
ATOM 12329 N N . LEU E 1 69 ? 65.303 213.061 222.891 1.00 87.88 69 LEU E N 1
ATOM 12330 C CA . LEU E 1 69 ? 66.384 213.928 222.442 1.00 88.77 69 LEU E CA 1
ATOM 12331 C C . LEU E 1 69 ? 65.977 214.716 221.203 1.00 89.30 69 LEU E C 1
ATOM 12332 O O . LEU E 1 69 ? 65.479 214.145 220.232 1.00 91.00 69 LEU E O 1
ATOM 12337 N N . VAL E 1 70 ? 66.181 216.030 221.246 1.00 83.19 70 VAL E N 1
ATOM 12338 C CA . VAL E 1 70 ? 65.931 216.885 220.089 1.00 77.58 70 VAL E CA 1
ATOM 12339 C C . VAL E 1 70 ? 67.162 217.734 219.782 1.00 74.26 70 VAL E C 1
ATOM 12340 O O . VAL E 1 70 ? 67.717 218.376 220.676 1.00 72.18 70 VAL E O 1
ATOM 12344 N N . ILE E 1 71 ? 67.598 217.731 218.527 1.00 73.13 71 ILE E N 1
ATOM 12345 C CA . ILE E 1 71 ? 68.640 218.660 218.100 1.00 86.80 71 ILE E CA 1
ATOM 12346 C C . ILE E 1 71 ? 68.114 219.534 216.968 1.00 89.01 71 ILE E C 1
ATOM 12347 O O . ILE E 1 71 ? 67.356 219.075 216.111 1.00 91.54 71 ILE E O 1
ATOM 12352 N N . GLY E 1 72 ? 68.506 220.803 216.977 1.00 87.34 72 GLY E N 1
ATOM 12353 C CA . GLY E 1 72 ? 67.993 221.749 216.008 1.00 83.48 72 GLY E CA 1
ATOM 12354 C C . GLY E 1 72 ? 68.870 222.966 215.809 1.00 84.99 72 GLY E C 1
ATOM 12355 O O . GLY E 1 72 ? 69.620 223.367 216.700 1.00 83.17 72 GLY E O 1
ATOM 12356 N N . THR E 1 73 ? 68.771 223.552 214.622 1.00 82.19 73 THR E N 1
ATOM 12357 C CA . THR E 1 73 ? 69.497 224.769 214.298 1.00 71.15 73 THR E CA 1
ATOM 12358 C C . THR E 1 73 ? 68.639 225.674 213.423 1.00 71.41 73 THR E C 1
ATOM 12359 O O . THR E 1 73 ? 67.850 225.194 212.608 1.00 76.00 73 THR E O 1
ATOM 12363 N N . CYS E 1 74 ? 68.788 226.982 213.597 1.00 71.38 74 CYS E N 1
ATOM 12364 C CA . CYS E 1 74 ? 68.001 227.941 212.829 1.00 70.29 74 CYS E CA 1
ATOM 12365 C C . CYS E 1 74 ? 68.581 228.117 211.434 1.00 74.13 74 CYS E C 1
ATOM 12366 O O . CYS E 1 74 ? 67.943 228.688 210.548 1.00 72.59 74 CYS E O 1
ATOM 12369 N N . GLU E 1 75 ? 69.797 227.616 211.248 1.00 79.10 75 GLU E N 1
ATOM 12370 C CA . GLU E 1 75 ? 70.483 227.708 209.969 1.00 89.47 75 GLU E CA 1
ATOM 12371 C C . GLU E 1 75 ? 69.832 226.792 208.936 1.00 91.89 75 GLU E C 1
ATOM 12372 O O . GLU E 1 75 ? 69.482 227.230 207.840 1.00 97.57 75 GLU E O 1
ATOM 12378 N N . LEU E 1 76 ? 69.668 225.522 209.291 1.00 87.61 76 LEU E N 1
ATOM 12379 C CA . LEU E 1 76 ? 68.974 224.571 208.430 1.00 83.97 76 LEU E CA 1
ATOM 12380 C C . LEU E 1 76 ? 67.472 224.822 208.446 1.00 84.50 76 LEU E C 1
ATOM 12381 O O . LEU E 1 76 ? 66.938 225.355 209.417 1.00 88.34 76 LEU E O 1
ATOM 12386 N N . ARG E 1 77 ? 66.791 224.429 207.373 1.00 84.41 77 ARG E N 1
ATOM 12387 C CA . ARG E 1 77 ? 65.339 224.570 207.304 1.00 85.09 77 ARG E CA 1
ATOM 12388 C C . ARG E 1 77 ? 64.654 223.684 208.334 1.00 89.22 77 ARG E C 1
ATOM 12389 O O . ARG E 1 77 ? 65.300 222.869 208.992 1.00 92.34 77 ARG E O 1
ATOM 12397 N N . ASP E 1 78 ? 63.340 223.843 208.458 1.00 91.26 78 ASP E N 1
ATOM 12398 C CA . ASP E 1 78 ? 62.576 223.138 209.480 1.00 90.13 78 ASP E CA 1
ATOM 12399 C C . ASP E 1 78 ? 62.728 221.621 209.377 1.00 84.94 78 ASP E C 1
ATOM 12400 O O . ASP E 1 78 ? 63.352 221.008 210.230 1.00 89.56 78 ASP E O 1
ATOM 12405 N N . GLY E 1 79 ? 62.179 221.018 208.331 1.00 70.92 79 GLY E N 1
ATOM 12406 C CA . GLY E 1 79 ? 62.154 219.569 208.246 1.00 73.27 79 GLY E CA 1
ATOM 12407 C C . GLY E 1 79 ? 63.420 218.890 207.751 1.00 77.66 79 GLY E C 1
ATOM 12408 O O . GLY E 1 79 ? 63.476 217.660 207.701 1.00 79.29 79 GLY E O 1
ATOM 12409 N N . GLU E 1 80 ? 64.436 219.680 207.405 1.00 83.43 80 GLU E N 1
ATOM 12410 C CA . GLU E 1 80 ? 65.630 219.176 206.716 1.00 91.03 80 GLU E CA 1
ATOM 12411 C C . GLU E 1 80 ? 66.326 218.030 207.460 1.00 86.86 80 GLU E C 1
ATOM 12412 O O . GLU E 1 80 ? 66.193 217.887 208.674 1.00 83.58 80 GLU E O 1
ATOM 12418 N N . LEU E 1 81 ? 67.081 217.232 206.709 1.00 87.50 81 LEU E N 1
ATOM 12419 C CA . LEU E 1 81 ? 67.564 215.930 207.161 1.00 93.53 81 LEU E CA 1
ATOM 12420 C C . LEU E 1 81 ? 69.057 215.911 207.541 1.00 96.90 81 LEU E C 1
ATOM 12421 O O . LEU E 1 81 ? 69.612 214.853 207.840 1.00 108.77 81 LEU E O 1
ATOM 12426 N N . PHE E 1 82 ? 69.694 217.081 207.556 1.00 89.39 82 PHE E N 1
ATOM 12427 C CA . PHE E 1 82 ? 71.135 217.179 207.812 1.00 100.76 82 PHE E CA 1
ATOM 12428 C C . PHE E 1 82 ? 71.937 216.404 206.766 1.00 124.21 82 PHE E C 1
ATOM 12429 O O . PHE E 1 82 ? 72.986 215.839 207.081 1.00 132.39 82 PHE E O 1
ATOM 12437 N N . GLU E 1 83 ? 71.443 216.371 205.531 1.00 132.27 83 GLU E N 1
ATOM 12438 C CA . GLU E 1 83 ? 72.054 215.543 204.491 1.00 136.80 83 GLU E CA 1
ATOM 12439 C C . GLU E 1 83 ? 73.486 215.954 204.153 1.00 131.64 83 GLU E C 1
ATOM 12440 O O . GLU E 1 83 ? 74.421 215.173 204.334 1.00 127.74 83 GLU E O 1
ATOM 12446 N N . ASN E 1 84 ? 73.654 217.176 203.663 1.00 133.02 84 ASN E N 1
ATOM 12447 C CA . ASN E 1 84 ? 74.958 217.632 203.193 1.00 140.85 84 ASN E CA 1
ATOM 12448 C C . ASN E 1 84 ? 75.973 217.856 204.309 1.00 141.68 84 ASN E C 1
ATOM 12449 O O . ASN E 1 84 ? 77.144 217.500 204.177 1.00 144.44 84 ASN E O 1
ATOM 12454 N N . VAL E 1 85 ? 75.514 218.442 205.409 1.00 139.22 85 VAL E N 1
ATOM 12455 C CA . VAL E 1 85 ? 76.411 218.963 206.434 1.00 138.31 85 VAL E CA 1
ATOM 12456 C C . VAL E 1 85 ? 76.697 217.974 207.568 1.00 142.41 85 VAL E C 1
ATOM 12457 O O . VAL E 1 85 ? 75.798 217.274 208.041 1.00 143.86 85 VAL E O 1
ATOM 12461 N N . ASN E 1 86 ? 77.959 217.922 207.992 1.00 143.35 86 ASN E N 1
ATOM 12462 C CA . ASN E 1 86 ? 78.373 217.060 209.093 1.00 142.02 86 ASN E CA 1
ATOM 12463 C C . ASN E 1 86 ? 79.735 217.464 209.665 1.00 138.74 86 ASN E C 1
ATOM 12464 O O . ASN E 1 86 ? 80.395 218.367 209.148 1.00 136.29 86 ASN E O 1
ATOM 12469 N N . ASP E 1 87 ? 80.122 216.798 210.752 1.00 140.89 87 ASP E N 1
ATOM 12470 C CA . ASP E 1 87 ? 81.469 216.866 211.326 1.00 145.19 87 ASP E CA 1
ATOM 12471 C C . ASP E 1 87 ? 81.881 218.225 211.886 1.00 144.93 87 ASP E C 1
ATOM 12472 O O . ASP E 1 87 ? 83.068 218.554 211.917 1.00 144.65 87 ASP E O 1
ATOM 12477 N N . LEU E 1 88 ? 80.908 219.008 212.335 1.00 142.93 88 LEU E N 1
ATOM 12478 C CA . LEU E 1 88 ? 81.211 220.183 213.139 1.00 140.81 88 LEU E CA 1
ATOM 12479 C C . LEU E 1 88 ? 80.504 220.017 214.477 1.00 139.05 88 LEU E C 1
ATOM 12480 O O . LEU E 1 88 ? 79.296 220.232 214.586 1.00 131.24 88 LEU E O 1
ATOM 12485 N N . THR E 1 89 ? 81.274 219.619 215.486 1.00 143.34 89 THR E N 1
ATOM 12486 C CA . THR E 1 89 ? 80.723 219.147 216.752 1.00 141.21 89 THR E CA 1
ATOM 12487 C C . THR E 1 89 ? 79.831 220.178 217.438 1.00 132.85 89 THR E C 1
ATOM 12488 O O . THR E 1 89 ? 80.073 221.384 217.373 1.00 134.41 89 THR E O 1
ATOM 12492 N N . ILE E 1 90 ? 78.773 219.685 218.070 1.00 125.44 90 ILE E N 1
ATOM 12493 C CA . ILE E 1 90 ? 77.884 220.526 218.854 1.00 119.57 90 ILE E CA 1
ATOM 12494 C C . ILE E 1 90 ? 78.574 220.911 220.152 1.00 123.65 90 ILE E C 1
ATOM 12495 O O . ILE E 1 90 ? 79.056 220.048 220.885 1.00 124.12 90 ILE E O 1
ATOM 12500 N N . ASN E 1 91 ? 78.633 222.210 220.424 1.00 130.36 91 ASN E N 1
ATOM 12501 C CA . ASN E 1 91 ? 79.277 222.700 221.633 1.00 135.73 91 ASN E CA 1
ATOM 12502 C C . ASN E 1 91 ? 78.596 222.143 222.877 1.00 134.60 91 ASN E C 1
ATOM 12503 O O . ASN E 1 91 ? 77.374 222.219 223.005 1.00 132.67 91 ASN E O 1
ATOM 12508 N N . PRO E 1 92 ? 79.388 221.570 223.797 1.00 135.59 92 PRO E N 1
ATOM 12509 C CA . PRO E 1 92 ? 78.895 220.977 225.048 1.00 135.09 92 PRO E CA 1
ATOM 12510 C C . PRO E 1 92 ? 78.039 221.931 225.886 1.00 133.12 92 PRO E C 1
ATOM 12511 O O . PRO E 1 92 ? 77.388 221.496 226.836 1.00 135.87 92 PRO E O 1
ATOM 12515 N N . SER E 1 93 ? 78.043 223.213 225.535 1.00 127.71 93 SER E N 1
ATOM 12516 C CA . SER E 1 93 ? 77.215 224.201 226.214 1.00 123.43 93 SER E CA 1
ATOM 12517 C C . SER E 1 93 ? 75.848 224.328 225.552 1.00 109.45 93 SER E C 1
ATOM 12518 O O . SER E 1 93 ? 74.918 224.891 226.128 1.00 100.86 93 SER E O 1
ATOM 12521 N N . ASN E 1 94 ? 75.735 223.809 224.334 1.00 109.46 94 ASN E N 1
ATOM 12522 C CA . ASN E 1 94 ? 74.475 223.844 223.601 1.00 109.41 94 ASN E CA 1
ATOM 12523 C C . ASN E 1 94 ? 73.553 222.705 224.002 1.00 105.94 94 ASN E C 1
ATOM 12524 O O . ASN E 1 94 ? 72.438 222.586 223.499 1.00 103.50 94 ASN E O 1
ATOM 12529 N N . ILE E 1 95 ? 74.025 221.859 224.905 1.00 102.24 95 ILE E N 1
ATOM 12530 C CA . ILE E 1 95 ? 73.218 220.745 225.368 1.00 94.36 95 ILE E CA 1
ATOM 12531 C C . ILE E 1 95 ? 72.499 221.091 226.664 1.00 86.92 95 ILE E C 1
ATOM 12532 O O . ILE E 1 95 ? 73.144 221.347 227.674 1.00 84.84 95 ILE E O 1
ATOM 12537 N N . HIS E 1 96 ? 71.169 221.086 226.632 1.00 83.10 96 HIS E N 1
ATOM 12538 C CA . HIS E 1 96 ? 70.371 221.377 227.812 1.00 82.45 96 HIS E CA 1
ATOM 12539 C C . HIS E 1 96 ? 69.515 220.169 228.211 1.00 82.34 96 HIS E C 1
ATOM 12540 O O . HIS E 1 96 ? 69.023 219.412 227.357 1.00 82.37 96 HIS E O 1
ATOM 12547 N N . VAL E 1 97 ? 69.379 219.982 229.522 1.00 86.18 97 VAL E N 1
ATOM 12548 C CA . VAL E 1 97 ? 68.612 218.874 230.087 1.00 91.53 97 VAL E CA 1
ATOM 12549 C C . VAL E 1 97 ? 67.388 219.427 230.821 1.00 89.13 97 VAL E C 1
ATOM 12550 O O . VAL E 1 97 ? 67.506 220.389 231.578 1.00 91.81 97 VAL E O 1
ATOM 12554 N N . TYR E 1 98 ? 66.219 218.829 230.595 1.00 84.05 98 TYR E N 1
ATOM 12555 C CA . TYR E 1 98 ? 64.976 219.348 231.161 1.00 81.10 98 TYR E CA 1
ATOM 12556 C C . TYR E 1 98 ? 64.123 218.216 231.707 1.00 85.76 98 TYR E C 1
ATOM 12557 O O . TYR E 1 98 ? 64.261 217.054 231.308 1.00 84.39 98 TYR E O 1
ATOM 12566 N N . LYS E 1 99 ? 63.269 218.590 232.652 1.00 83.91 99 LYS E N 1
ATOM 12567 C CA . LYS E 1 99 ? 62.294 217.712 233.270 1.00 79.35 99 LYS E CA 1
ATOM 12568 C C . LYS E 1 99 ? 60.899 218.308 233.125 1.00 74.99 99 LYS E C 1
ATOM 12569 O O . LYS E 1 99 ? 60.676 219.469 233.470 1.00 76.22 99 LYS E O 1
ATOM 12575 N N . LEU E 1 100 ? 59.955 217.514 232.635 1.00 74.94 100 LEU E N 1
ATOM 12576 C CA . LEU E 1 100 ? 58.596 218.007 232.437 1.00 73.11 100 LEU E CA 1
ATOM 12577 C C . LEU E 1 100 ? 57.843 218.103 233.760 1.00 74.79 100 LEU E C 1
ATOM 12578 O O . LEU E 1 100 ? 57.781 217.140 234.523 1.00 80.42 100 LEU E O 1
ATOM 12583 N N . HIS E 1 101 ? 57.274 219.274 234.024 1.00 74.75 101 HIS E N 1
ATOM 12584 C CA . HIS E 1 101 ? 56.511 219.506 235.245 1.00 81.27 101 HIS E CA 1
ATOM 12585 C C . HIS E 1 101 ? 55.069 219.047 235.065 1.00 83.70 101 HIS E C 1
ATOM 12586 O O . HIS E 1 101 ? 54.338 219.593 234.242 1.00 84.40 101 HIS E O 1
ATOM 12593 N N . LYS E 1 102 ? 54.664 218.046 235.839 1.00 89.26 102 LYS E N 1
ATOM 12594 C CA . LYS E 1 102 ? 53.345 217.437 235.684 1.00 93.43 102 LYS E CA 1
ATOM 12595 C C . LYS E 1 102 ? 52.270 218.124 236.520 1.00 101.47 102 LYS E C 1
ATOM 12596 O O . LYS E 1 102 ? 51.191 217.569 236.730 1.00 104.12 102 LYS E O 1
ATOM 12602 N N . ASP E 1 103 ? 52.566 219.332 236.990 1.00 110.51 103 ASP E N 1
ATOM 12603 C CA . ASP E 1 103 ? 51.653 220.058 237.869 1.00 119.35 103 ASP E CA 1
ATOM 12604 C C . ASP E 1 103 ? 50.344 220.417 237.168 1.00 110.96 103 ASP E C 1
ATOM 12605 O O . ASP E 1 103 ? 49.268 220.335 237.759 1.00 112.37 103 ASP E O 1
ATOM 12610 N N . GLY E 1 104 ? 50.445 220.816 235.904 1.00 102.12 104 GLY E N 1
ATOM 12611 C CA . GLY E 1 104 ? 49.288 221.268 235.157 1.00 93.41 104 GLY E CA 1
ATOM 12612 C C . GLY E 1 104 ? 49.026 222.741 235.404 1.00 90.86 104 GLY E C 1
ATOM 12613 O O . GLY E 1 104 ? 49.638 223.343 236.288 1.00 90.03 104 GLY E O 1
ATOM 12614 N N . PRO E 1 105 ? 48.116 223.334 234.617 1.00 85.90 105 PRO E N 1
ATOM 12615 C CA . PRO E 1 105 ? 47.763 224.751 234.751 1.00 82.35 105 PRO E CA 1
ATOM 12616 C C . PRO E 1 105 ? 47.035 225.053 236.055 1.00 83.03 105 PRO E C 1
ATOM 12617 O O . PRO E 1 105 ? 46.267 224.222 236.541 1.00 77.19 105 PRO E O 1
ATOM 12621 N N . LEU E 1 106 ? 47.280 226.237 236.609 1.00 91.89 106 LEU E N 1
ATOM 12622 C CA . LEU E 1 106 ? 46.641 226.659 237.849 1.00 104.19 106 LEU E CA 1
ATOM 12623 C C . LEU E 1 106 ? 46.239 228.130 237.785 1.00 106.58 106 LEU E C 1
ATOM 12624 O O . LEU E 1 106 ? 46.689 228.943 238.592 1.00 110.46 106 LEU E O 1
ATOM 12629 N N . GLY E 1 121 ? 41.254 235.144 236.139 1.00 80.57 121 GLY E N 1
ATOM 12630 C CA . GLY E 1 121 ? 41.048 235.089 234.702 1.00 84.01 121 GLY E CA 1
ATOM 12631 C C . GLY E 1 121 ? 42.306 234.706 233.944 1.00 85.34 121 GLY E C 1
ATOM 12632 O O . GLY E 1 121 ? 42.379 234.846 232.720 1.00 73.36 121 GLY E O 1
ATOM 12633 N N . SER E 1 122 ? 43.300 234.219 234.679 1.00 92.86 122 SER E N 1
ATOM 12634 C CA . SER E 1 122 ? 44.566 233.805 234.085 1.00 87.78 122 SER E CA 1
ATOM 12635 C C . SER E 1 122 ? 44.953 232.399 234.524 1.00 80.98 122 SER E C 1
ATOM 12636 O O . SER E 1 122 ? 44.566 231.942 235.600 1.00 81.21 122 SER E O 1
ATOM 12639 N N . GLN E 1 123 ? 45.722 231.717 233.686 1.00 76.47 123 GLN E N 1
ATOM 12640 C CA . GLN E 1 123 ? 46.214 230.389 234.020 1.00 80.27 123 GLN E CA 1
ATOM 12641 C C . GLN E 1 123 ? 47.735 230.394 234.096 1.00 74.52 123 GLN E C 1
ATOM 12642 O O . GLN E 1 123 ? 48.408 231.005 233.266 1.00 70.92 123 GLN E O 1
ATOM 12648 N N . LEU E 1 124 ? 48.272 229.714 235.103 1.00 76.97 124 LEU E N 1
ATOM 12649 C CA . LEU E 1 124 ? 49.712 229.680 235.318 1.00 74.97 124 LEU E CA 1
ATOM 12650 C C . LEU E 1 124 ? 50.321 228.371 234.839 1.00 70.78 124 LEU E C 1
ATOM 12651 O O . LEU E 1 124 ? 49.896 227.291 235.244 1.00 73.36 124 LEU E O 1
ATOM 12656 N N . TRP E 1 125 ? 51.326 228.476 233.979 1.00 68.51 125 TRP E N 1
ATOM 12657 C CA . TRP E 1 125 ? 52.024 227.302 233.478 1.00 68.02 125 TRP E CA 1
ATOM 12658 C C . TRP E 1 125 ? 53.473 227.294 233.954 1.00 72.31 125 TRP E C 1
ATOM 12659 O O . TRP E 1 125 ? 54.192 228.282 233.804 1.00 77.22 125 TRP E O 1
ATOM 12670 N N . GLN E 1 126 ? 53.896 226.177 234.533 1.00 73.17 126 GLN E N 1
ATOM 12671 C CA . GLN E 1 126 ? 55.290 226.001 234.915 1.00 76.94 126 GLN E CA 1
ATOM 12672 C C . GLN E 1 126 ? 56.056 225.291 233.799 1.00 72.17 126 GLN E C 1
ATOM 12673 O O . GLN E 1 126 ? 55.706 224.178 233.404 1.00 71.28 126 GLN E O 1
ATOM 12679 N N . LEU E 1 127 ? 57.108 225.937 233.301 1.00 64.99 127 LEU E N 1
ATOM 12680 C CA . LEU E 1 127 ? 57.821 225.453 232.121 1.00 59.64 127 LEU E CA 1
ATOM 12681 C C . LEU E 1 127 ? 59.185 224.844 232.448 1.00 60.61 127 LEU E C 1
ATOM 12682 O O . LEU E 1 127 ? 59.919 225.369 233.284 1.00 62.95 127 LEU E O 1
ATOM 12687 N N . PRO E 1 128 ? 59.534 223.738 231.773 1.00 61.32 128 PRO E N 1
ATOM 12688 C CA . PRO E 1 128 ? 58.714 223.061 230.757 1.00 62.61 128 PRO E CA 1
ATOM 12689 C C . PRO E 1 128 ? 57.601 222.194 231.352 1.00 67.44 128 PRO E C 1
ATOM 12690 O O . PRO E 1 128 ? 57.791 221.614 232.422 1.00 76.66 128 PRO E O 1
ATOM 12694 N N . CYS E 1 129 ? 56.463 222.110 230.664 1.00 63.69 129 CYS E N 1
ATOM 12695 C CA . CYS E 1 129 ? 55.357 221.251 231.098 1.00 65.38 129 CYS E CA 1
ATOM 12696 C C . CYS E 1 129 ? 54.972 220.224 230.033 1.00 64.78 129 CYS E C 1
ATOM 12697 O O . CYS E 1 129 ? 55.353 220.349 228.865 1.00 67.52 129 CYS E O 1
ATOM 12700 N N . VAL E 1 130 ? 54.205 219.218 230.441 1.00 66.10 130 VAL E N 1
ATOM 12701 C CA . VAL E 1 130 ? 53.894 218.074 229.591 1.00 66.90 130 VAL E CA 1
ATOM 12702 C C . VAL E 1 130 ? 52.828 218.417 228.539 1.00 63.58 130 VAL E C 1
ATOM 12703 O O . VAL E 1 130 ? 52.716 217.757 227.502 1.00 67.72 130 VAL E O 1
ATOM 12707 N N . GLU E 1 131 ? 52.087 219.492 228.794 1.00 58.15 131 GLU E N 1
ATOM 12708 C CA . GLU E 1 131 ? 51.051 219.982 227.884 1.00 62.49 131 GLU E CA 1
ATOM 12709 C C . GLU E 1 131 ? 51.614 220.786 226.714 1.00 62.62 131 GLU E C 1
ATOM 12710 O O . GLU E 1 131 ? 50.927 220.998 225.712 1.00 66.29 131 GLU E O 1
ATOM 12716 N N . PHE E 1 132 ? 52.855 221.245 226.843 1.00 62.60 132 PHE E N 1
ATOM 12717 C CA . PHE E 1 132 ? 53.488 222.024 225.782 1.00 57.86 132 PHE E CA 1
ATOM 12718 C C . PHE E 1 132 ? 54.541 221.185 225.061 1.00 60.87 132 PHE E C 1
ATOM 12719 O O . PHE E 1 132 ? 55.198 221.661 224.134 1.00 70.77 132 PHE E O 1
ATOM 12727 N N . ASP E 1 133 ? 54.686 219.933 225.488 1.00 63.48 133 ASP E N 1
ATOM 12728 C CA . ASP E 1 133 ? 55.820 219.098 225.087 1.00 74.77 133 ASP E CA 1
ATOM 12729 C C . ASP E 1 133 ? 55.897 218.792 223.593 1.00 80.05 133 ASP E C 1
ATOM 12730 O O . ASP E 1 133 ? 56.970 218.876 222.994 1.00 98.47 133 ASP E O 1
ATOM 12735 N N . SER E 1 134 ? 54.768 218.431 222.995 1.00 65.98 134 SER E N 1
ATOM 12736 C CA . SER E 1 134 ? 54.767 217.966 221.613 1.00 64.89 134 SER E CA 1
ATOM 12737 C C . SER E 1 134 ? 54.293 219.042 220.631 1.00 66.31 134 SER E C 1
ATOM 12738 O O . SER E 1 134 ? 54.119 218.771 219.443 1.00 66.39 134 SER E O 1
ATOM 12741 N N . ILE E 1 135 ? 54.098 220.262 221.125 1.00 60.13 135 ILE E N 1
ATOM 12742 C CA . ILE E 1 135 ? 53.512 221.331 220.316 1.00 53.20 135 ILE E CA 1
ATOM 12743 C C . ILE E 1 135 ? 54.405 221.796 219.169 1.00 57.31 135 ILE E C 1
ATOM 12744 O O . ILE E 1 135 ? 53.947 221.933 218.034 1.00 60.07 135 ILE E O 1
ATOM 12749 N N . TRP E 1 136 ? 55.678 222.036 219.463 1.00 57.69 136 TRP E N 1
ATOM 12750 C CA . TRP E 1 136 ? 56.578 222.645 218.488 1.00 52.51 136 TRP E CA 1
ATOM 12751 C C . TRP E 1 136 ? 56.889 221.725 217.315 1.00 58.79 136 TRP E C 1
ATOM 12752 O O . TRP E 1 136 ? 56.960 222.171 216.171 1.00 66.48 136 TRP E O 1
ATOM 12763 N N . GLU E 1 137 ? 57.078 220.443 217.605 1.00 59.44 137 GLU E N 1
ATOM 12764 C CA . GLU E 1 137 ? 57.440 219.470 216.579 1.00 58.20 137 GLU E CA 1
ATOM 12765 C C . GLU E 1 137 ? 56.327 219.281 215.549 1.00 58.57 137 GLU E C 1
ATOM 12766 O O . GLU E 1 137 ? 56.587 218.883 214.414 1.00 62.67 137 GLU E O 1
ATOM 12772 N N . ASN E 1 138 ? 55.090 219.566 215.945 1.00 50.90 138 ASN E N 1
ATOM 12773 C CA . ASN E 1 138 ? 53.940 219.251 215.105 1.00 48.62 138 ASN E CA 1
ATOM 12774 C C . ASN E 1 138 ? 53.269 220.463 214.469 1.00 50.70 138 ASN E C 1
ATOM 12775 O O . ASN E 1 138 ? 52.189 220.343 213.894 1.00 51.58 138 ASN E O 1
ATOM 12780 N N . LEU E 1 139 ? 53.895 221.629 214.581 1.00 45.78 139 LEU E N 1
ATOM 12781 C CA . LEU E 1 139 ? 53.422 222.801 213.856 1.00 43.74 139 LEU E CA 1
ATOM 12782 C C . LEU E 1 139 ? 54.058 222.821 212.476 1.00 50.70 139 LEU E C 1
ATOM 12783 O O . LEU E 1 139 ? 55.256 222.577 212.335 1.00 55.52 139 LEU E O 1
ATOM 12788 N N . ILE E 1 140 ? 53.256 223.112 211.458 1.00 51.00 140 ILE E N 1
ATOM 12789 C CA . ILE E 1 140 ? 53.728 223.031 210.082 1.00 47.22 140 ILE E CA 1
ATOM 12790 C C . ILE E 1 140 ? 53.457 224.299 209.283 1.00 51.99 140 ILE E C 1
ATOM 12791 O O . ILE E 1 140 ? 52.303 224.672 209.055 1.00 53.72 140 ILE E O 1
ATOM 12796 N N . TYR E 1 141 ? 54.532 224.953 208.857 1.00 51.62 141 TYR E N 1
ATOM 12797 C CA . TYR E 1 141 ? 54.444 226.127 207.998 1.00 54.52 141 TYR E CA 1
ATOM 12798 C C . TYR E 1 141 ? 55.397 225.964 206.818 1.00 62.05 141 TYR E C 1
ATOM 12799 O O . TYR E 1 141 ? 56.396 225.251 206.916 1.00 55.56 141 TYR E O 1
ATOM 12808 N N . ASP E 1 142 ? 55.087 226.621 205.706 1.00 76.42 142 ASP E N 1
ATOM 12809 C CA . ASP E 1 142 ? 55.961 226.594 204.537 1.00 95.80 142 ASP E CA 1
ATOM 12810 C C . ASP E 1 142 ? 57.011 227.697 204.619 1.00 97.24 142 ASP E C 1
ATOM 12811 O O . ASP E 1 142 ? 57.995 227.695 203.882 1.00 106.07 142 ASP E O 1
ATOM 12816 N N . SER E 1 143 ? 56.795 228.630 205.538 1.00 91.25 143 SER E N 1
ATOM 12817 C CA . SER E 1 143 ? 57.445 229.932 205.485 1.00 85.08 143 SER E CA 1
ATOM 12818 C C . SER E 1 143 ? 58.878 229.980 205.992 1.00 81.66 143 SER E C 1
ATOM 12819 O O . SER E 1 143 ? 59.561 230.985 205.784 1.00 96.44 143 SER E O 1
ATOM 12822 N N . ASN E 1 144 ? 59.322 228.919 206.662 1.00 69.15 144 ASN E N 1
ATOM 12823 C CA . ASN E 1 144 ? 60.529 228.978 207.495 1.00 72.42 144 ASN E CA 1
ATOM 12824 C C . ASN E 1 144 ? 60.275 229.986 208.630 1.00 64.33 144 ASN E C 1
ATOM 12825 O O . ASN E 1 144 ? 61.196 230.549 209.222 1.00 66.94 144 ASN E O 1
ATOM 12830 N N . LEU E 1 145 ? 58.992 230.180 208.926 1.00 61.14 145 LEU E N 1
ATOM 12831 C CA . LEU E 1 145 ? 58.519 231.104 209.946 1.00 53.25 145 LEU E CA 1
ATOM 12832 C C . LEU E 1 145 ? 58.947 230.714 211.354 1.00 59.91 145 LEU E C 1
ATOM 12833 O O . LEU E 1 145 ? 59.222 231.578 212.186 1.00 69.19 145 LEU E O 1
ATOM 12838 N N . LYS E 1 146 ? 58.990 229.415 211.626 1.00 58.68 146 LYS E N 1
ATOM 12839 C CA . LYS E 1 146 ? 59.338 228.939 212.961 1.00 51.26 146 LYS E CA 1
ATOM 12840 C C . LYS E 1 146 ? 60.774 229.295 213.330 1.00 52.75 146 LYS E C 1
ATOM 12841 O O . LYS E 1 146 ? 61.044 229.661 214.470 1.00 56.83 146 LYS E O 1
ATOM 12847 N N . ASN E 1 147 ? 61.691 229.196 212.371 1.00 54.66 147 ASN E N 1
ATOM 12848 C CA . ASN E 1 147 ? 63.078 229.589 212.611 1.00 48.92 147 ASN E CA 1
ATOM 12849 C C . ASN E 1 147 ? 63.222 231.088 212.839 1.00 52.99 147 ASN E C 1
ATOM 12850 O O . ASN E 1 147 ? 63.968 231.525 213.716 1.00 58.15 147 ASN E O 1
ATOM 12855 N N . GLU E 1 148 ? 62.509 231.871 212.035 1.00 53.07 148 GLU E N 1
ATOM 12856 C CA . GLU E 1 148 ? 62.559 233.324 212.133 1.00 51.56 148 GLU E CA 1
ATOM 12857 C C . GLU E 1 148 ? 62.096 233.801 213.504 1.00 46.21 148 GLU E C 1
ATOM 12858 O O . GLU E 1 148 ? 62.747 234.631 214.132 1.00 58.57 148 GLU E O 1
ATOM 12864 N N . VAL E 1 149 ? 60.968 233.271 213.962 1.00 44.78 149 VAL E N 1
ATOM 12865 C CA . VAL E 1 149 ? 60.427 233.635 215.266 1.00 42.35 149 VAL E CA 1
ATOM 12866 C C . VAL E 1 149 ? 61.341 233.153 216.386 1.00 51.44 149 VAL E C 1
ATOM 12867 O O . VAL E 1 149 ? 61.661 233.908 217.303 1.00 54.39 149 VAL E O 1
ATOM 12871 N N . MET E 1 150 ? 61.758 231.893 216.299 1.00 52.32 150 MET E N 1
ATOM 12872 C CA . MET E 1 150 ? 62.622 231.289 217.307 1.00 51.48 150 MET E CA 1
ATOM 12873 C C . MET E 1 150 ? 63.917 232.066 217.489 1.00 54.83 150 MET E C 1
ATOM 12874 O O . MET E 1 150 ? 64.269 232.449 218.606 1.00 55.09 150 MET E O 1
ATOM 12879 N N . SER E 1 151 ? 64.623 232.297 216.386 1.00 50.48 151 SER E N 1
ATOM 12880 C CA . SER E 1 151 ? 65.923 232.952 216.443 1.00 47.95 151 SER E CA 1
ATOM 12881 C C . SER E 1 151 ? 65.807 234.408 216.887 1.00 44.71 151 SER E C 1
ATOM 12882 O O . SER E 1 151 ? 66.702 234.925 217.554 1.00 55.67 151 SER E O 1
ATOM 12885 N N . TYR E 1 152 ? 64.711 235.070 216.530 1.00 42.78 152 TYR E N 1
ATOM 12886 C CA . TYR E 1 152 ? 64.547 236.467 216.917 1.00 43.56 152 TYR E CA 1
ATOM 12887 C C . TYR E 1 152 ? 64.243 236.576 218.403 1.00 47.77 152 TYR E C 1
ATOM 12888 O O . TYR E 1 152 ? 64.848 237.381 219.111 1.00 51.84 152 TYR E O 1
ATOM 12897 N N . VAL E 1 153 ? 63.307 235.763 218.877 1.00 44.99 153 VAL E N 1
ATOM 12898 C CA . VAL E 1 153 ? 62.900 235.834 220.273 1.00 48.98 153 VAL E CA 1
ATOM 12899 C C . VAL E 1 153 ? 64.027 235.327 221.170 1.00 52.50 153 VAL E C 1
ATOM 12900 O O . VAL E 1 153 ? 64.200 235.804 222.293 1.00 59.78 153 VAL E O 1
ATOM 12904 N N . ALA E 1 154 ? 64.809 234.380 220.663 1.00 50.39 154 ALA E N 1
ATOM 12905 C CA . ALA E 1 154 ? 65.994 233.925 221.379 1.00 51.88 154 ALA E CA 1
ATOM 12906 C C . ALA E 1 154 ? 66.970 235.083 221.538 1.00 50.56 154 ALA E C 1
ATOM 12907 O O . ALA E 1 154 ? 67.532 235.288 222.614 1.00 55.14 154 ALA E O 1
ATOM 12909 N N . ALA E 1 155 ? 67.154 235.849 220.465 1.00 49.06 155 ALA E N 1
ATOM 12910 C CA . ALA E 1 155 ? 68.012 237.029 220.500 1.00 51.23 155 ALA E CA 1
ATOM 12911 C C . ALA E 1 155 ? 67.514 238.036 221.533 1.00 54.01 155 ALA E C 1
ATOM 12912 O O . ALA E 1 155 ? 68.312 238.632 222.256 1.00 62.14 155 ALA E O 1
ATOM 12914 N N . LEU E 1 156 ? 66.197 238.218 221.604 1.00 47.41 156 LEU E N 1
ATOM 12915 C CA . LEU E 1 156 ? 65.584 239.065 222.632 1.00 49.88 156 LEU E CA 1
ATOM 12916 C C . LEU E 1 156 ? 65.891 238.580 224.046 1.00 51.68 156 LEU E C 1
ATOM 12917 O O . LEU E 1 156 ? 66.200 239.373 224.934 1.00 58.67 156 LEU E O 1
ATOM 12922 N N . ALA E 1 157 ? 65.788 237.272 224.250 1.00 47.85 157 ALA E N 1
ATOM 12923 C CA . ALA E 1 157 ? 65.997 236.688 225.567 1.00 53.82 157 ALA E CA 1
ATOM 12924 C C . ALA E 1 157 ? 67.460 236.770 225.988 1.00 56.61 157 ALA E C 1
ATOM 12925 O O . ALA E 1 157 ? 67.758 237.029 227.154 1.00 65.88 157 ALA E O 1
ATOM 12927 N N . ARG E 1 158 ? 68.367 236.549 225.039 1.00 57.29 158 ARG E N 1
ATOM 12928 C CA . ARG E 1 158 ? 69.802 236.622 225.314 1.00 62.68 158 ARG E CA 1
ATOM 12929 C C . ARG E 1 158 ? 70.220 238.025 225.722 1.00 66.68 158 ARG E C 1
ATOM 12930 O O . ARG E 1 158 ? 70.882 238.209 226.743 1.00 72.59 158 ARG E O 1
ATOM 12938 N N . LEU E 1 159 ? 69.844 239.006 224.907 1.00 63.99 159 LEU E N 1
ATOM 12939 C CA . LEU E 1 159 ? 70.145 240.400 225.195 1.00 57.01 159 LEU E CA 1
ATOM 12940 C C . LEU E 1 159 ? 69.621 240.793 226.572 1.00 61.84 159 LEU E C 1
ATOM 12941 O O . LEU E 1 159 ? 70.341 241.384 227.375 1.00 68.09 159 LEU E O 1
ATOM 12946 N N . SER E 1 160 ? 68.368 240.443 226.844 1.00 62.24 160 SER E N 1
ATOM 12947 C CA . SER E 1 160 ? 67.762 240.725 228.139 1.00 69.13 160 SER E CA 1
ATOM 12948 C C . SER E 1 160 ? 68.523 240.028 229.270 1.00 71.87 160 SER E C 1
ATOM 12949 O O . SER E 1 160 ? 68.648 240.569 230.369 1.00 73.65 160 SER E O 1
ATOM 12952 N N . GLU E 1 161 ? 69.037 238.832 228.994 1.00 72.69 161 GLU E N 1
ATOM 12953 C CA . GLU E 1 161 ? 69.871 238.119 229.957 1.00 78.21 161 GLU E CA 1
ATOM 12954 C C . GLU E 1 161 ? 71.196 238.850 230.165 1.00 75.31 161 GLU E C 1
ATOM 12955 O O . GLU E 1 161 ? 71.717 238.902 231.279 1.00 78.63 161 GLU E O 1
ATOM 12961 N N . LYS E 1 162 ? 71.729 239.426 229.090 1.00 71.14 162 LYS E N 1
ATOM 12962 C CA . LYS E 1 162 ? 72.976 240.181 229.162 1.00 67.14 162 LYS E CA 1
ATOM 12963 C C . LYS E 1 162 ? 72.776 241.532 229.841 1.00 71.60 162 LYS E C 1
ATOM 12964 O O . LYS E 1 162 ? 73.746 242.232 230.133 1.00 73.86 162 LYS E O 1
ATOM 12970 N N . HIS E 1 163 ? 71.516 241.889 230.080 1.00 77.13 163 HIS E N 1
ATOM 12971 C CA . HIS E 1 163 ? 71.145 243.183 230.656 1.00 84.86 163 HIS E CA 1
ATOM 12972 C C . HIS E 1 163 ? 71.643 244.348 229.796 1.00 76.46 163 HIS E C 1
ATOM 12973 O O . HIS E 1 163 ? 72.368 245.225 230.266 1.00 78.69 163 HIS E O 1
ATOM 12980 N N . VAL E 1 164 ? 71.238 244.337 228.530 1.00 69.14 164 VAL E N 1
ATOM 12981 C CA . VAL E 1 164 ? 71.556 245.401 227.585 1.00 67.48 164 VAL E CA 1
ATOM 12982 C C . VAL E 1 164 ? 70.881 246.712 227.971 1.00 65.48 164 VAL E C 1
ATOM 12983 O O . VAL E 1 164 ? 69.756 246.717 228.469 1.00 71.35 164 VAL E O 1
ATOM 12987 N N . ASN E 1 165 ? 71.568 247.823 227.735 1.00 59.44 165 ASN E N 1
ATOM 12988 C CA . ASN E 1 165 ? 71.000 249.132 228.004 1.00 63.18 165 ASN E CA 1
ATOM 12989 C C . ASN E 1 165 ? 69.864 249.463 227.042 1.00 70.76 165 ASN E C 1
ATOM 12990 O O . ASN E 1 165 ? 70.080 249.601 225.837 1.00 72.24 165 ASN E O 1
ATOM 12995 N N . THR E 1 166 ? 68.655 249.586 227.583 1.00 74.51 166 THR E N 1
ATOM 12996 C CA . THR E 1 166 ? 67.472 249.908 226.791 1.00 68.78 166 THR E CA 1
ATOM 12997 C C . THR E 1 166 ? 67.616 251.256 226.083 1.00 69.74 166 THR E C 1
ATOM 12998 O O . THR E 1 166 ? 67.125 251.435 224.966 1.00 67.88 166 THR E O 1
ATOM 13002 N N . LYS E 1 167 ? 68.302 252.196 226.729 1.00 79.59 167 LYS E N 1
ATOM 13003 C CA . LYS E 1 167 ? 68.467 253.546 226.186 1.00 82.41 167 LYS E CA 1
ATOM 13004 C C . LYS E 1 167 ? 69.305 253.560 224.912 1.00 79.69 167 LYS E C 1
ATOM 13005 O O . LYS E 1 167 ? 69.029 254.312 223.978 1.00 84.54 167 LYS E O 1
ATOM 13011 N N . ILE E 1 168 ? 70.333 252.724 224.885 1.00 75.12 168 ILE E N 1
ATOM 13012 C CA . ILE E 1 168 ? 71.183 252.607 223.713 1.00 65.37 168 ILE E CA 1
ATOM 13013 C C . ILE E 1 168 ? 70.497 251.745 222.661 1.00 60.34 168 ILE E C 1
ATOM 13014 O O . ILE E 1 168 ? 70.332 252.156 221.511 1.00 61.10 168 ILE E O 1
ATOM 13019 N N . ILE E 1 169 ? 70.084 250.552 223.074 1.00 57.01 169 ILE E N 1
ATOM 13020 C CA . ILE E 1 169 ? 69.432 249.605 222.177 1.00 53.23 169 ILE E CA 1
ATOM 13021 C C . ILE E 1 169 ? 67.987 249.349 222.588 1.00 58.78 169 ILE E C 1
ATOM 13022 O O . ILE E 1 169 ? 67.728 248.904 223.704 1.00 68.37 169 ILE E O 1
ATOM 13027 N N . ASN E 1 170 ? 67.052 249.625 221.682 1.00 62.82 170 ASN E N 1
ATOM 13028 C CA . ASN E 1 170 ? 65.635 249.430 221.968 1.00 69.48 170 ASN E CA 1
ATOM 13029 C C . ASN E 1 170 ? 65.225 247.966 221.902 1.00 59.08 170 ASN E C 1
ATOM 13030 O O . ASN E 1 170 ? 65.124 247.383 220.823 1.00 66.70 170 ASN E O 1
ATOM 13035 N N . VAL E 1 171 ? 64.992 247.381 223.071 1.00 49.87 171 VAL E N 1
ATOM 13036 C CA . VAL E 1 171 ? 64.482 246.021 223.170 1.00 40.25 171 VAL E CA 1
ATOM 13037 C C . VAL E 1 171 ? 63.206 246.045 223.996 1.00 51.28 171 VAL E C 1
ATOM 13038 O O . VAL E 1 171 ? 63.244 246.311 225.196 1.00 63.59 171 VAL E O 1
ATOM 13042 N N . ASN E 1 172 ? 62.075 245.776 223.351 1.00 52.16 172 ASN E N 1
ATOM 13043 C CA . ASN E 1 172 ? 60.777 245.952 223.991 1.00 47.17 172 ASN E CA 1
ATOM 13044 C C . ASN E 1 172 ? 60.295 244.740 224.774 1.00 43.16 172 ASN E C 1
ATOM 13045 O O . ASN E 1 172 ? 59.421 244.869 225.631 1.00 57.54 172 ASN E O 1
ATOM 13050 N N . ARG E 1 173 ? 60.855 243.573 224.473 1.00 35.83 173 ARG E N 1
ATOM 13051 C CA . ARG E 1 173 ? 60.445 242.319 225.110 1.00 41.93 173 ARG E CA 1
ATOM 13052 C C . ARG E 1 173 ? 58.956 242.054 224.898 1.00 48.41 173 ARG E C 1
ATOM 13053 O O . ARG E 1 173 ? 58.269 241.514 225.770 1.00 48.36 173 ARG E O 1
ATOM 13061 N N . LEU E 1 174 ? 58.472 242.450 223.725 1.00 50.07 174 LEU E N 1
ATOM 13062 C CA . LEU E 1 174 ? 57.112 242.168 223.293 1.00 49.54 174 LEU E CA 1
ATOM 13063 C C . LEU E 1 174 ? 57.156 241.734 221.835 1.00 48.94 174 LEU E C 1
ATOM 13064 O O . LEU E 1 174 ? 57.809 242.377 221.015 1.00 50.25 174 LEU E O 1
ATOM 13069 N N . ILE E 1 175 ? 56.469 240.644 221.509 1.00 51.25 175 ILE E N 1
ATOM 13070 C CA . ILE E 1 175 ? 56.302 240.263 220.113 1.00 45.83 175 ILE E CA 1
ATOM 13071 C C . ILE E 1 175 ? 54.818 240.068 219.815 1.00 49.64 175 ILE E C 1
ATOM 13072 O O . ILE E 1 175 ? 54.035 239.734 220.705 1.00 51.82 175 ILE E O 1
ATOM 13077 N N . LEU E 1 176 ? 54.436 240.291 218.563 1.00 48.45 176 LEU E N 1
ATOM 13078 C CA . LEU E 1 176 ? 53.034 240.252 218.171 1.00 40.62 176 LEU E CA 1
ATOM 13079 C C . LEU E 1 176 ? 52.810 239.375 216.945 1.00 43.45 176 LEU E C 1
ATOM 13080 O O . LEU E 1 176 ? 53.346 239.646 215.868 1.00 50.42 176 LEU E O 1
ATOM 13085 N N . LEU E 1 177 ? 52.013 238.326 217.110 1.00 47.38 177 LEU E N 1
ATOM 13086 C CA . LEU E 1 177 ? 51.659 237.457 215.997 1.00 42.60 177 LEU E CA 1
ATOM 13087 C C . LEU E 1 177 ? 50.245 237.746 215.517 1.00 45.30 177 LEU E C 1
ATOM 13088 O O . LEU E 1 177 ? 49.285 237.597 216.268 1.00 52.51 177 LEU E O 1
ATOM 13093 N N . THR E 1 178 ? 50.118 238.168 214.265 1.00 49.51 178 THR E N 1
ATOM 13094 C CA . THR E 1 178 ? 48.808 238.473 213.706 1.00 43.96 178 THR E CA 1
ATOM 13095 C C . THR E 1 178 ? 48.457 237.488 212.607 1.00 41.51 178 THR E C 1
ATOM 13096 O O . THR E 1 178 ? 49.338 236.910 211.978 1.00 53.71 178 THR E O 1
ATOM 13100 N N . GLY E 1 179 ? 47.164 237.299 212.380 1.00 46.24 179 GLY E N 1
ATOM 13101 C CA . GLY E 1 179 ? 46.706 236.430 211.314 1.00 43.84 179 GLY E CA 1
ATOM 13102 C C . GLY E 1 179 ? 45.328 235.857 211.574 1.00 51.87 179 GLY E C 1
ATOM 13103 O O . GLY E 1 179 ? 44.812 235.957 212.684 1.00 61.30 179 GLY E O 1
ATOM 13104 N N . PRO E 1 180 ? 44.725 235.250 210.543 1.00 48.50 180 PRO E N 1
ATOM 13105 C CA . PRO E 1 180 ? 43.430 234.572 210.637 1.00 49.12 180 PRO E CA 1
ATOM 13106 C C . PRO E 1 180 ? 43.393 233.543 211.772 1.00 57.50 180 PRO E C 1
ATOM 13107 O O . PRO E 1 180 ? 44.432 232.977 212.116 1.00 64.79 180 PRO E O 1
ATOM 13111 N N . PRO E 1 181 ? 42.201 233.318 212.352 1.00 58.29 181 PRO E N 1
ATOM 13112 C CA . PRO E 1 181 ? 41.927 232.461 213.515 1.00 57.30 181 PRO E CA 1
ATOM 13113 C C . PRO E 1 181 ? 42.509 231.041 213.499 1.00 62.32 181 PRO E C 1
ATOM 13114 O O . PRO E 1 181 ? 42.873 230.535 214.559 1.00 73.86 181 PRO E O 1
ATOM 13118 N N . GLY E 1 182 ? 42.589 230.393 212.346 1.00 52.74 182 GLY E N 1
ATOM 13119 C CA . GLY E 1 182 ? 42.945 228.985 212.343 1.00 55.54 182 GLY E CA 1
ATOM 13120 C C . GLY E 1 182 ? 44.409 228.647 212.126 1.00 55.43 182 GLY E C 1
ATOM 13121 O O . GLY E 1 182 ? 44.743 227.488 211.888 1.00 65.71 182 GLY E O 1
ATOM 13122 N N . THR E 1 183 ? 45.286 229.641 212.224 1.00 50.34 183 THR E N 1
ATOM 13123 C CA . THR E 1 183 ? 46.678 229.463 211.807 1.00 47.31 183 THR E CA 1
ATOM 13124 C C . THR E 1 183 ? 47.621 228.959 212.905 1.00 52.89 183 THR E C 1
ATOM 13125 O O . THR E 1 183 ? 48.800 228.682 212.650 1.00 44.20 183 THR E O 1
ATOM 13129 N N . GLY E 1 184 ? 47.111 228.846 214.125 1.00 61.87 184 GLY E N 1
ATOM 13130 C CA . GLY E 1 184 ? 47.896 228.293 215.214 1.00 59.93 184 GLY E CA 1
ATOM 13131 C C . GLY E 1 184 ? 48.912 229.244 215.816 1.00 58.48 184 GLY E C 1
ATOM 13132 O O . GLY E 1 184 ? 50.059 228.863 216.053 1.00 62.47 184 GLY E O 1
ATOM 13133 N N . LYS E 1 185 ? 48.489 230.478 216.078 1.00 52.74 185 LYS E N 1
ATOM 13134 C CA . LYS E 1 185 ? 49.371 231.487 216.660 1.00 45.70 185 LYS E CA 1
ATOM 13135 C C . LYS E 1 185 ? 49.618 231.236 218.141 1.00 39.30 185 LYS E C 1
ATOM 13136 O O . LYS E 1 185 ? 50.705 231.489 218.647 1.00 48.74 185 LYS E O 1
ATOM 13142 N N . THR E 1 186 ? 48.589 230.767 218.835 1.00 46.28 186 THR E N 1
ATOM 13143 C CA . THR E 1 186 ? 48.687 230.473 220.260 1.00 51.06 186 THR E CA 1
ATOM 13144 C C . THR E 1 186 ? 49.671 229.336 220.496 1.00 54.14 186 THR E C 1
ATOM 13145 O O . THR E 1 186 ? 50.504 229.394 221.403 1.00 54.94 186 THR E O 1
ATOM 13149 N N . SER E 1 187 ? 49.566 228.306 219.662 1.00 52.33 187 SER E N 1
ATOM 13150 C CA . SER E 1 187 ? 50.434 227.141 219.756 1.00 50.66 187 SER E CA 1
ATOM 13151 C C . SER E 1 187 ? 51.886 227.527 219.531 1.00 54.44 187 SER E C 1
ATOM 13152 O O . SER E 1 187 ? 52.784 226.990 220.180 1.00 59.71 187 SER E O 1
ATOM 13155 N N . LEU E 1 188 ? 52.110 228.462 218.612 1.00 56.31 188 LEU E N 1
ATOM 13156 C CA . LEU E 1 188 ? 53.448 228.991 218.363 1.00 49.25 188 LEU E CA 1
ATOM 13157 C C . LEU E 1 188 ? 54.043 229.624 219.613 1.00 44.56 188 LEU E C 1
ATOM 13158 O O . LEU E 1 188 ? 55.214 229.422 219.923 1.00 53.24 188 LEU E O 1
ATOM 13163 N N . CYS E 1 189 ? 53.233 230.391 220.331 1.00 48.69 189 CYS E N 1
ATOM 13164 C CA . CYS E 1 189 ? 53.712 231.094 221.514 1.00 49.65 189 CYS E CA 1
ATOM 13165 C C . CYS E 1 189 ? 54.053 230.129 222.637 1.00 50.70 189 CYS E C 1
ATOM 13166 O O . CYS E 1 189 ? 55.053 230.306 223.332 1.00 57.10 189 CYS E O 1
ATOM 13169 N N . LYS E 1 190 ? 53.222 229.107 222.814 1.00 49.50 190 LYS E N 1
ATOM 13170 C CA . LYS E 1 190 ? 53.468 228.113 223.852 1.00 49.61 190 LYS E CA 1
ATOM 13171 C C . LYS E 1 190 ? 54.713 227.296 223.518 1.00 48.06 190 LYS E C 1
ATOM 13172 O O . LYS E 1 190 ? 55.591 227.112 224.365 1.00 54.28 190 LYS E O 1
ATOM 13178 N N . GLY E 1 191 ? 54.793 226.823 222.278 1.00 43.53 191 GLY E N 1
ATOM 13179 C CA . GLY E 1 191 ? 55.941 226.051 221.835 1.00 42.69 191 GLY E CA 1
ATOM 13180 C C . GLY E 1 191 ? 57.220 226.851 221.939 1.00 47.42 191 GLY E C 1
ATOM 13181 O O . GLY E 1 191 ? 58.278 226.323 222.279 1.00 57.72 191 GLY E O 1
ATOM 13182 N N . LEU E 1 192 ? 57.117 228.140 221.646 1.00 49.78 192 LEU E N 1
ATOM 13183 C CA . LEU E 1 192 ? 58.262 229.030 221.727 1.00 47.93 192 LEU E CA 1
ATOM 13184 C C . LEU E 1 192 ? 58.722 229.180 223.171 1.00 51.39 192 LEU E C 1
ATOM 13185 O O . LEU E 1 192 ? 59.909 229.059 223.469 1.00 61.82 192 LEU E O 1
ATOM 13190 N N . ALA E 1 193 ? 57.770 229.437 224.061 1.00 52.99 193 ALA E N 1
ATOM 13191 C CA . ALA E 1 193 ? 58.059 229.611 225.479 1.00 50.22 193 ALA E CA 1
ATOM 13192 C C . ALA E 1 193 ? 58.648 228.342 226.086 1.00 52.09 193 ALA E C 1
ATOM 13193 O O . ALA E 1 193 ? 59.512 228.402 226.960 1.00 54.95 193 ALA E O 1
ATOM 13195 N N . GLN E 1 194 ? 58.176 227.192 225.618 1.00 55.49 194 GLN E N 1
ATOM 13196 C CA . GLN E 1 194 ? 58.703 225.912 226.077 1.00 55.74 194 GLN E CA 1
ATOM 13197 C C . GLN E 1 194 ? 60.165 225.754 225.681 1.00 62.43 194 GLN E C 1
ATOM 13198 O O . GLN E 1 194 ? 61.007 225.398 226.505 1.00 67.90 194 GLN E O 1
ATOM 13204 N N . HIS E 1 195 ? 60.463 226.028 224.416 1.00 68.06 195 HIS E N 1
ATOM 13205 C CA . HIS E 1 195 ? 61.817 225.860 223.904 1.00 68.77 195 HIS E CA 1
ATOM 13206 C C . HIS E 1 195 ? 62.803 226.830 224.543 1.00 64.90 195 HIS E C 1
ATOM 13207 O O . HIS E 1 195 ? 63.951 226.470 224.798 1.00 72.65 195 HIS E O 1
ATOM 13214 N N . LEU E 1 196 ? 62.359 228.055 224.804 1.00 58.89 196 LEU E N 1
ATOM 13215 C CA . LEU E 1 196 ? 63.235 229.052 225.409 1.00 57.25 196 LEU E CA 1
ATOM 13216 C C . LEU E 1 196 ? 63.573 228.682 226.845 1.00 59.45 196 LEU E C 1
ATOM 13217 O O . LEU E 1 196 ? 64.687 228.920 227.307 1.00 68.84 196 LEU E O 1
ATOM 13222 N N . SER E 1 197 ? 62.608 228.097 227.547 1.00 56.54 197 SER E N 1
ATOM 13223 C CA . SER E 1 197 ? 62.810 227.700 228.934 1.00 55.81 197 SER E CA 1
ATOM 13224 C C . SER E 1 197 ? 63.901 226.641 229.035 1.00 64.49 197 SER E C 1
ATOM 13225 O O . SER E 1 197 ? 64.698 226.647 229.972 1.00 71.26 197 SER E O 1
ATOM 13228 N N . ILE E 1 198 ? 63.939 225.736 228.061 1.00 65.29 198 ILE E N 1
ATOM 13229 C CA . ILE E 1 198 ? 64.977 224.712 228.014 1.00 65.85 198 ILE E CA 1
ATOM 13230 C C . ILE E 1 198 ? 66.324 225.309 227.599 1.00 69.46 198 ILE E C 1
ATOM 13231 O O . ILE E 1 198 ? 67.356 224.989 228.183 1.00 80.47 198 ILE E O 1
ATOM 13236 N N . ARG E 1 199 ? 66.306 226.187 226.598 1.00 67.65 199 ARG E N 1
ATOM 13237 C CA . ARG E 1 199 ? 67.529 226.806 226.087 1.00 68.20 199 ARG E CA 1
ATOM 13238 C C . ARG E 1 199 ? 68.205 227.725 227.099 1.00 67.07 199 ARG E C 1
ATOM 13239 O O . ARG E 1 199 ? 69.417 227.926 227.047 1.00 70.45 199 ARG E O 1
ATOM 13247 N N . MET E 1 200 ? 67.417 228.295 228.005 1.00 66.31 200 MET E N 1
ATOM 13248 C CA . MET E 1 200 ? 67.949 229.222 228.997 1.00 67.51 200 MET E CA 1
ATOM 13249 C C . MET E 1 200 ? 67.929 228.614 230.397 1.00 71.80 200 MET E C 1
ATOM 13250 O O . MET E 1 200 ? 67.962 229.340 231.391 1.00 77.65 200 MET E O 1
ATOM 13255 N N . ASN E 1 201 ? 67.875 227.287 230.476 1.00 71.37 201 ASN E N 1
ATOM 13256 C CA . ASN E 1 201 ? 67.802 226.604 231.766 1.00 77.14 201 ASN E CA 1
ATOM 13257 C C . ASN E 1 201 ? 69.101 226.715 232.559 1.00 86.76 201 ASN E C 1
ATOM 13258 O O . ASN E 1 201 ? 69.129 226.458 233.763 1.00 93.33 201 ASN E O 1
ATOM 13263 N N . ASP E 1 202 ? 70.178 227.085 231.873 1.00 87.86 202 ASP E N 1
ATOM 13264 C CA . ASP E 1 202 ? 71.465 227.267 232.527 1.00 93.98 202 ASP E CA 1
ATOM 13265 C C . ASP E 1 202 ? 71.535 228.663 233.141 1.00 90.79 202 ASP E C 1
ATOM 13266 O O . ASP E 1 202 ? 72.119 228.856 234.207 1.00 100.29 202 ASP E O 1
ATOM 13271 N N . LYS E 1 203 ? 70.920 229.629 232.466 1.00 80.39 203 LYS E N 1
ATOM 13272 C CA . LYS E 1 203 ? 70.874 231.007 232.948 1.00 77.00 203 LYS E CA 1
ATOM 13273 C C . LYS E 1 203 ? 69.753 231.232 233.962 1.00 80.17 203 LYS E C 1
ATOM 13274 O O . LYS E 1 203 ? 69.868 232.082 234.844 1.00 83.29 203 LYS E O 1
ATOM 13280 N N . TYR E 1 204 ? 68.667 230.478 233.825 1.00 79.38 204 TYR E N 1
ATOM 13281 C CA . TYR E 1 204 ? 67.517 230.616 234.713 1.00 77.42 204 TYR E CA 1
ATOM 13282 C C . TYR E 1 204 ? 67.242 229.329 235.488 1.00 86.33 204 TYR E C 1
ATOM 13283 O O . TYR E 1 204 ? 67.287 228.234 234.927 1.00 92.47 204 TYR E O 1
ATOM 13292 N N . SER E 1 205 ? 66.946 229.470 236.776 1.00 93.13 205 SER E N 1
ATOM 13293 C CA . SER E 1 205 ? 66.632 228.323 237.623 1.00 98.89 205 SER E CA 1
ATOM 13294 C C . SER E 1 205 ? 65.197 227.848 237.411 1.00 103.24 205 SER E C 1
ATOM 13295 O O . SER E 1 205 ? 64.924 226.648 237.410 1.00 110.47 205 SER E O 1
ATOM 13298 N N . LYS E 1 206 ? 64.287 228.799 237.232 1.00 96.87 206 LYS E N 1
ATOM 13299 C CA . LYS E 1 206 ? 62.865 228.501 237.102 1.00 90.14 206 LYS E CA 1
ATOM 13300 C C . LYS E 1 206 ? 62.283 229.212 235.881 1.00 78.10 206 LYS E C 1
ATOM 13301 O O . LYS E 1 206 ? 62.836 230.208 235.417 1.00 80.06 206 LYS E O 1
ATOM 13307 N N . SER E 1 207 ? 61.173 228.700 235.360 1.00 64.77 207 SER E N 1
ATOM 13308 C CA . SER E 1 207 ? 60.504 229.335 234.231 1.00 60.67 207 SER E CA 1
ATOM 13309 C C . SER E 1 207 ? 58.989 229.174 234.320 1.00 57.95 207 SER E C 1
ATOM 13310 O O . SER E 1 207 ? 58.475 228.061 234.252 1.00 65.44 207 SER E O 1
ATOM 13313 N N . VAL E 1 208 ? 58.278 230.288 234.471 1.00 59.77 208 VAL E N 1
ATOM 13314 C CA . VAL E 1 208 ? 56.821 230.255 234.553 1.00 65.11 208 VAL E CA 1
ATOM 13315 C C . VAL E 1 208 ? 56.196 230.961 233.356 1.00 66.28 208 VAL E C 1
ATOM 13316 O O . VAL E 1 208 ? 56.847 231.767 232.688 1.00 67.68 208 VAL E O 1
ATOM 13320 N N . MET E 1 209 ? 54.932 230.650 233.083 1.00 59.65 209 MET E N 1
ATOM 13321 C CA . MET E 1 209 ? 54.201 231.318 232.011 1.00 52.98 209 MET E CA 1
ATOM 13322 C C . MET E 1 209 ? 52.757 231.587 232.400 1.00 60.09 209 MET E C 1
ATOM 13323 O O . MET E 1 209 ? 52.052 230.696 232.871 1.00 66.22 209 MET E O 1
ATOM 13328 N N . LEU E 1 210 ? 52.317 232.821 232.186 1.00 61.72 210 LEU E N 1
ATOM 13329 C CA . LEU E 1 210 ? 50.956 233.209 232.518 1.00 66.97 210 LEU E CA 1
ATOM 13330 C C . LEU E 1 210 ? 50.141 233.488 231.261 1.00 68.10 210 LEU E C 1
ATOM 13331 O O . LEU E 1 210 ? 50.472 234.379 230.475 1.00 71.55 210 LEU E O 1
ATOM 13336 N N . GLU E 1 211 ? 49.077 232.714 231.074 1.00 62.76 211 GLU E N 1
ATOM 13337 C CA . GLU E 1 211 ? 48.214 232.864 229.910 1.00 61.56 211 GLU E CA 1
ATOM 13338 C C . GLU E 1 211 ? 46.980 233.690 230.255 1.00 63.03 211 GLU E C 1
ATOM 13339 O O . GLU E 1 211 ? 46.295 233.418 231.239 1.00 69.93 211 GLU E O 1
ATOM 13345 N N . ILE E 1 212 ? 46.701 234.696 229.432 1.00 63.63 212 ILE E N 1
ATOM 13346 C CA . ILE E 1 212 ? 45.603 235.624 229.681 1.00 59.97 212 ILE E CA 1
ATOM 13347 C C . ILE E 1 212 ? 44.593 235.650 228.534 1.00 66.15 212 ILE E C 1
ATOM 13348 O O . ILE E 1 212 ? 44.979 235.681 227.364 1.00 65.85 212 ILE E O 1
ATOM 13353 N N . ASN E 1 213 ? 43.307 235.626 228.883 1.00 74.34 213 ASN E N 1
ATOM 13354 C CA . ASN E 1 213 ? 42.213 235.818 227.927 1.00 78.55 213 ASN E CA 1
ATOM 13355 C C . ASN E 1 213 ? 42.116 234.713 226.876 1.00 84.91 213 ASN E C 1
ATOM 13356 O O . ASN E 1 213 ? 42.144 234.983 225.676 1.00 88.54 213 ASN E O 1
ATOM 13361 N N . SER E 1 214 ? 41.985 233.470 227.326 1.00 88.02 214 SER E N 1
ATOM 13362 C CA . SER E 1 214 ? 41.934 232.341 226.406 1.00 93.63 214 SER E CA 1
ATOM 13363 C C . SER E 1 214 ? 40.660 231.519 226.578 1.00 111.03 214 SER E C 1
ATOM 13364 O O . SER E 1 214 ? 40.472 230.877 227.611 1.00 118.48 214 SER E O 1
ATOM 13367 N N . HIS E 1 215 ? 39.779 231.546 225.579 1.00 117.30 215 HIS E N 1
ATOM 13368 C CA . HIS E 1 215 ? 39.934 232.394 224.400 1.00 116.58 215 HIS E CA 1
ATOM 13369 C C . HIS E 1 215 ? 38.884 233.505 224.435 1.00 115.96 215 HIS E C 1
ATOM 13370 O O . HIS E 1 215 ? 37.685 233.218 224.477 1.00 115.60 215 HIS E O 1
ATOM 13377 N N . SER E 1 216 ? 39.336 234.760 224.432 1.00 113.64 216 SER E N 1
ATOM 13378 C CA . SER E 1 216 ? 38.450 235.926 224.472 1.00 109.98 216 SER E CA 1
ATOM 13379 C C . SER E 1 216 ? 37.541 235.895 225.710 1.00 111.86 216 SER E C 1
ATOM 13380 O O . SER E 1 216 ? 36.510 236.558 225.754 1.00 115.79 216 SER E O 1
ATOM 13383 N N . LEU E 1 217 ? 37.948 235.137 226.724 1.00 111.36 217 LEU E N 1
ATOM 13384 C CA . LEU E 1 217 ? 37.151 234.973 227.939 1.00 114.19 217 LEU E CA 1
ATOM 13385 C C . LEU E 1 217 ? 37.009 236.289 228.701 1.00 113.65 217 LEU E C 1
ATOM 13386 O O . LEU E 1 217 ? 35.940 236.611 229.218 1.00 118.34 217 LEU E O 1
ATOM 13391 N N . PHE E 1 218 ? 38.095 237.050 228.744 1.00 108.19 218 PHE E N 1
ATOM 13392 C CA . PHE E 1 218 ? 38.158 238.287 229.511 1.00 107.49 218 PHE E CA 1
ATOM 13393 C C . PHE E 1 218 ? 37.413 239.445 228.839 1.00 110.06 218 PHE E C 1
ATOM 13394 O O . PHE E 1 218 ? 37.144 240.464 229.474 1.00 115.93 218 PHE E O 1
ATOM 13402 N N . SER E 1 219 ? 37.075 239.280 227.562 1.00 108.12 219 SER E N 1
ATOM 13403 C CA . SER E 1 219 ? 36.491 240.363 226.767 1.00 113.11 219 SER E CA 1
ATOM 13404 C C . SER E 1 219 ? 35.164 240.881 227.323 1.00 119.17 219 SER E C 1
ATOM 13405 O O . SER E 1 219 ? 34.913 242.087 227.313 1.00 124.38 219 SER E O 1
ATOM 13408 N N . LYS E 1 220 ? 34.315 239.970 227.794 1.00 120.77 220 LYS E N 1
ATOM 13409 C CA . LYS E 1 220 ? 33.026 240.349 228.371 1.00 126.30 220 LYS E CA 1
ATOM 13410 C C . LYS E 1 220 ? 33.193 241.293 229.557 1.00 131.26 220 LYS E C 1
ATOM 13411 O O . LYS E 1 220 ? 32.490 242.300 229.670 1.00 132.62 220 LYS E O 1
ATOM 13417 N N . TRP E 1 221 ? 34.129 240.957 230.437 1.00 134.52 221 TRP E N 1
ATOM 13418 C CA . TRP E 1 221 ? 34.403 241.769 231.616 1.00 141.20 221 TRP E CA 1
ATOM 13419 C C . TRP E 1 221 ? 34.989 243.127 231.240 1.00 146.07 221 TRP E C 1
ATOM 13420 O O . TRP E 1 221 ? 34.790 244.107 231.953 1.00 156.87 221 TRP E O 1
ATOM 13422 N N . PHE E 1 222 ? 35.697 243.176 230.115 1.00 137.38 222 PHE E N 1
ATOM 13423 C CA . PHE E 1 222 ? 36.402 244.384 229.688 1.00 134.50 222 PHE E CA 1
ATOM 13424 C C . PHE E 1 222 ? 35.445 245.490 229.246 1.00 136.82 222 PHE E C 1
ATOM 13425 O O . PHE E 1 222 ? 35.755 246.678 229.372 1.00 129.64 222 PHE E O 1
ATOM 13433 N N . SER E 1 223 ? 34.286 245.094 228.725 1.00 145.79 223 SER E N 1
ATOM 13434 C CA . SER E 1 223 ? 33.252 246.048 228.332 1.00 152.33 223 SER E CA 1
ATOM 13435 C C . SER E 1 223 ? 32.722 246.788 229.561 1.00 163.63 223 SER E C 1
ATOM 13436 O O . SER E 1 223 ? 32.642 248.017 229.577 1.00 167.94 223 SER E O 1
ATOM 13439 N N . GLU E 1 224 ? 32.363 246.024 230.589 1.00 165.60 224 GLU E N 1
ATOM 13440 C CA . GLU E 1 224 ? 32.050 246.591 231.895 1.00 166.29 224 GLU E CA 1
ATOM 13441 C C . GLU E 1 224 ? 33.314 247.181 232.521 1.00 166.09 224 GLU E C 1
ATOM 13442 O O . GLU E 1 224 ? 33.235 248.130 233.304 1.00 168.66 224 GLU E O 1
ATOM 13444 N N . SER E 1 225 ? 34.463 246.604 232.156 1.00 162.28 225 SER E N 1
ATOM 13445 C CA . SER E 1 225 ? 35.798 246.938 232.684 1.00 157.75 225 SER E CA 1
ATOM 13446 C C . SER E 1 225 ? 36.004 246.450 234.117 1.00 157.60 225 SER E C 1
ATOM 13447 O O . SER E 1 225 ? 35.057 246.064 234.799 1.00 162.59 225 SER E O 1
ATOM 13450 N N . GLY E 1 226 ? 37.258 246.463 234.558 1.00 149.29 226 GLY E N 1
ATOM 13451 C CA . GLY E 1 226 ? 37.607 245.988 235.883 1.00 143.71 226 GLY E CA 1
ATOM 13452 C C . GLY E 1 226 ? 38.938 246.521 236.371 1.00 134.83 226 GLY E C 1
ATOM 13453 O O . GLY E 1 226 ? 39.782 246.938 235.576 1.00 126.43 226 GLY E O 1
ATOM 13454 N N . LYS E 1 227 ? 39.124 246.512 237.688 1.00 134.18 227 LYS E N 1
ATOM 13455 C CA . LYS E 1 227 ? 40.378 246.957 238.289 1.00 126.78 227 LYS E CA 1
ATOM 13456 C C . LYS E 1 227 ? 41.210 245.759 238.734 1.00 122.14 227 LYS E C 1
ATOM 13457 O O . LYS E 1 227 ? 42.262 245.917 239.352 1.00 123.85 227 LYS E O 1
ATOM 13459 N N . LEU E 1 228 ? 40.733 244.561 238.408 1.00 115.36 228 LEU E N 1
ATOM 13460 C CA . LEU E 1 228 ? 41.445 243.335 238.747 1.00 109.51 228 LEU E CA 1
ATOM 13461 C C . LEU E 1 228 ? 42.727 243.216 237.935 1.00 105.53 228 LEU E C 1
ATOM 13462 O O . LEU E 1 228 ? 43.637 242.469 238.300 1.00 103.61 228 LEU E O 1
ATOM 13467 N N . VAL E 1 229 ? 42.779 243.946 236.824 1.00 103.86 229 VAL E N 1
ATOM 13468 C CA . VAL E 1 229 ? 43.946 243.954 235.954 1.00 102.78 229 VAL E CA 1
ATOM 13469 C C . VAL E 1 229 ? 45.210 244.289 236.736 1.00 104.83 229 VAL E C 1
ATOM 13470 O O . VAL E 1 229 ? 46.198 243.559 236.665 1.00 107.49 229 VAL E O 1
ATOM 13474 N N . GLN E 1 230 ? 45.170 245.383 237.490 1.00 101.56 230 GLN E N 1
ATOM 13475 C CA . GLN E 1 230 ? 46.307 245.775 238.314 1.00 95.07 230 GLN E CA 1
ATOM 13476 C C . GLN E 1 230 ? 46.681 244.664 239.283 1.00 93.86 230 GLN E C 1
ATOM 13477 O O . GLN E 1 230 ? 47.856 244.352 239.451 1.00 88.56 230 GLN E O 1
ATOM 13483 N N . LYS E 1 231 ? 45.671 244.061 239.904 1.00 102.83 231 LYS E N 1
ATOM 13484 C CA . LYS E 1 231 ? 45.887 242.994 240.875 1.00 110.63 231 LYS E CA 1
ATOM 13485 C C . LYS E 1 231 ? 46.529 241.777 240.218 1.00 109.29 231 LYS E C 1
ATOM 13486 O O . LYS E 1 231 ? 47.478 241.200 240.751 1.00 114.25 231 LYS E O 1
ATOM 13492 N N . MET E 1 232 ? 46.007 241.397 239.057 1.00 102.53 232 MET E N 1
ATOM 13493 C CA . MET E 1 232 ? 46.530 240.259 238.312 1.00 96.31 232 MET E CA 1
ATOM 13494 C C . MET E 1 232 ? 47.961 240.511 237.853 1.00 93.44 232 MET E C 1
ATOM 13495 O O . MET E 1 232 ? 48.820 239.634 237.945 1.00 96.66 232 MET E O 1
ATOM 13500 N N . PHE E 1 233 ? 48.212 241.719 237.365 1.00 88.41 233 PHE E N 1
ATOM 13501 C CA . PHE E 1 233 ? 49.544 242.098 236.921 1.00 81.02 233 PHE E CA 1
ATOM 13502 C C . PHE E 1 233 ? 50.482 242.344 238.103 1.00 83.42 233 PHE E C 1
ATOM 13503 O O . PHE E 1 233 ? 51.697 242.196 237.971 1.00 80.57 233 PHE E O 1
ATOM 13511 N N . ASP E 1 234 ? 49.918 242.711 239.253 1.00 88.53 234 ASP E N 1
ATOM 13512 C CA . ASP E 1 234 ? 50.703 242.848 240.480 1.00 96.32 234 ASP E CA 1
ATOM 13513 C C . ASP E 1 234 ? 51.325 241.507 240.860 1.00 99.44 234 ASP E C 1
ATOM 13514 O O . ASP E 1 234 ? 52.457 241.452 241.340 1.00 102.23 234 ASP E O 1
ATOM 13519 N N . GLN E 1 235 ? 50.569 240.431 240.643 1.00 98.32 235 GLN E N 1
ATOM 13520 C CA . GLN E 1 235 ? 51.054 239.074 240.874 1.00 95.05 235 GLN E CA 1
ATOM 13521 C C . GLN E 1 235 ? 52.236 238.765 239.957 1.00 92.42 235 GLN E C 1
ATOM 13522 O O . GLN E 1 235 ? 53.270 238.275 240.413 1.00 98.50 235 GLN E O 1
ATOM 13528 N N . ILE E 1 236 ? 52.073 239.058 238.668 1.00 86.11 236 ILE E N 1
ATOM 13529 C CA . ILE E 1 236 ? 53.128 238.857 237.676 1.00 78.57 236 ILE E CA 1
ATOM 13530 C C . ILE E 1 236 ? 54.390 239.618 238.056 1.00 76.14 236 ILE E C 1
ATOM 13531 O O . ILE E 1 236 ? 55.502 239.104 237.933 1.00 71.23 236 ILE E O 1
ATOM 13536 N N . ASP E 1 237 ? 54.200 240.849 238.521 1.00 81.86 237 ASP E N 1
ATOM 13537 C CA . ASP E 1 237 ? 55.301 241.705 238.944 1.00 90.89 237 ASP E CA 1
ATOM 13538 C C . ASP E 1 237 ? 56.013 241.106 240.154 1.00 104.22 237 ASP E C 1
ATOM 13539 O O . ASP E 1 237 ? 57.239 241.166 240.256 1.00 110.55 237 ASP E O 1
ATOM 13544 N N . GLU E 1 238 ? 55.237 240.528 241.068 1.00 108.15 238 GLU E N 1
ATOM 13545 C CA . GLU E 1 238 ? 55.796 239.867 242.243 1.00 109.97 238 GLU E CA 1
ATOM 13546 C C . GLU E 1 238 ? 56.556 238.607 241.841 1.00 101.30 238 GLU E C 1
ATOM 13547 O O . GLU E 1 238 ? 57.619 238.310 242.387 1.00 101.16 238 GLU E O 1
ATOM 13553 N N . LEU E 1 239 ? 55.999 237.869 240.885 1.00 96.64 239 LEU E N 1
ATOM 13554 C CA . LEU E 1 239 ? 56.661 236.696 240.325 1.00 93.80 239 LEU E CA 1
ATOM 13555 C C . LEU E 1 239 ? 57.961 237.086 239.633 1.00 95.79 239 LEU E C 1
ATOM 13556 O O . LEU E 1 239 ? 58.946 236.348 239.671 1.00 94.30 239 LEU E O 1
ATOM 13561 N N . ALA E 1 240 ? 57.953 238.260 239.008 1.00 98.94 240 ALA E N 1
ATOM 13562 C CA . ALA E 1 240 ? 59.076 238.717 238.197 1.00 100.99 240 ALA E CA 1
ATOM 13563 C C . ALA E 1 240 ? 60.216 239.303 239.029 1.00 107.13 240 ALA E C 1
ATOM 13564 O O . ALA E 1 240 ? 61.350 239.385 238.555 1.00 111.11 240 ALA E O 1
ATOM 13566 N N . GLU E 1 241 ? 59.915 239.716 240.257 1.00 105.68 241 GLU E N 1
ATOM 13567 C CA . GLU E 1 241 ? 60.933 240.263 241.151 1.00 101.59 241 GLU E CA 1
ATOM 13568 C C . GLU E 1 241 ? 62.010 239.219 241.422 1.00 95.75 241 GLU E C 1
ATOM 13569 O O . GLU E 1 241 ? 63.193 239.541 241.537 1.00 96.60 241 GLU E O 1
ATOM 13575 N N . ASP E 1 242 ? 61.590 237.962 241.515 1.00 95.02 242 ASP E N 1
ATOM 13576 C CA . ASP E 1 242 ? 62.519 236.852 241.657 1.00 101.25 242 ASP E CA 1
ATOM 13577 C C . ASP E 1 242 ? 63.359 236.705 240.395 1.00 104.05 242 ASP E C 1
ATOM 13578 O O . ASP E 1 242 ? 62.841 236.375 239.328 1.00 103.42 242 ASP E O 1
ATOM 13583 N N . GLU E 1 243 ? 64.657 236.962 240.519 1.00 109.87 243 GLU E N 1
ATOM 13584 C CA . GLU E 1 243 ? 65.576 236.783 239.404 1.00 108.96 243 GLU E CA 1
ATOM 13585 C C . GLU E 1 243 ? 65.811 235.302 239.145 1.00 104.19 243 GLU E C 1
ATOM 13586 O O . GLU E 1 243 ? 65.318 234.451 239.887 1.00 107.87 243 GLU E O 1
ATOM 13592 N N . LYS E 1 244 ? 66.550 235.004 238.080 1.00 96.81 244 LYS E N 1
ATOM 13593 C CA . LYS E 1 244 ? 66.782 233.629 237.639 1.00 98.63 244 LYS E CA 1
ATOM 13594 C C . LYS E 1 244 ? 65.470 232.913 237.314 1.00 97.35 244 LYS E C 1
ATOM 13595 O O . LYS E 1 244 ? 65.438 231.690 237.178 1.00 100.61 244 LYS E O 1
ATOM 13601 N N . CYS E 1 245 ? 64.391 233.680 237.188 1.00 93.09 245 CYS E N 1
ATOM 13602 C CA . CYS E 1 245 ? 63.091 233.131 236.826 1.00 89.48 245 CYS E CA 1
ATOM 13603 C C . CYS E 1 245 ? 62.582 233.764 235.539 1.00 89.64 245 CYS E C 1
ATOM 13604 O O . CYS E 1 245 ? 62.389 234.977 235.465 1.00 93.48 245 CYS E O 1
ATOM 13607 N N . MET E 1 246 ? 62.363 232.933 234.526 1.00 80.72 246 MET E N 1
ATOM 13608 C CA . MET E 1 246 ? 61.898 233.413 233.233 1.00 70.02 246 MET E CA 1
ATOM 13609 C C . MET E 1 246 ? 60.378 233.524 233.207 1.00 65.17 246 MET E C 1
ATOM 13610 O O . MET E 1 246 ? 59.670 232.518 233.281 1.00 64.69 246 MET E O 1
ATOM 13615 N N . VAL E 1 247 ? 59.881 234.752 233.095 1.00 62.05 247 VAL E N 1
ATOM 13616 C CA . VAL E 1 247 ? 58.447 235.005 233.138 1.00 59.27 247 VAL E CA 1
ATOM 13617 C C . VAL E 1 247 ? 57.877 235.280 231.749 1.00 54.23 247 VAL E C 1
ATOM 13618 O O . VAL E 1 247 ? 58.200 236.288 231.124 1.00 54.88 247 VAL E O 1
ATOM 13622 N N . PHE E 1 248 ? 57.032 234.369 231.276 1.00 52.70 248 PHE E N 1
ATOM 13623 C CA . PHE E 1 248 ? 56.333 234.535 230.008 1.00 44.04 248 PHE E CA 1
ATOM 13624 C C . PHE E 1 248 ? 54.896 234.972 230.246 1.00 48.63 248 PHE E C 1
ATOM 13625 O O . PHE E 1 248 ? 54.224 234.445 231.131 1.00 55.97 248 PHE E O 1
ATOM 13633 N N . VAL E 1 249 ? 54.420 235.929 229.455 1.00 54.01 249 VAL E N 1
ATOM 13634 C CA . VAL E 1 249 ? 53.028 236.363 229.542 1.00 56.68 249 VAL E CA 1
ATOM 13635 C C . VAL E 1 249 ? 52.372 236.330 228.169 1.00 55.84 249 VAL E C 1
ATOM 13636 O O . VAL E 1 249 ? 52.646 237.181 227.324 1.00 58.06 249 VAL E O 1
ATOM 13640 N N . LEU E 1 250 ? 51.508 235.344 227.948 1.00 52.94 250 LEU E N 1
ATOM 13641 C CA . LEU E 1 250 ? 50.805 235.223 226.676 1.00 50.07 250 LEU E CA 1
ATOM 13642 C C . LEU E 1 250 ? 49.436 235.882 226.752 1.00 59.25 250 LEU E C 1
ATOM 13643 O O . LEU E 1 250 ? 48.606 235.525 227.590 1.00 61.61 250 LEU E O 1
ATOM 13648 N N . ILE E 1 251 ? 49.212 236.850 225.870 1.00 59.69 251 ILE E N 1
ATOM 13649 C CA . ILE E 1 251 ? 47.957 237.583 225.830 1.00 61.15 251 ILE E CA 1
ATOM 13650 C C . ILE E 1 251 ? 47.177 237.198 224.583 1.00 62.46 251 ILE E C 1
ATOM 13651 O O . ILE E 1 251 ? 47.481 237.659 223.486 1.00 67.52 251 ILE E O 1
ATOM 13656 N N . ASP E 1 252 ? 46.175 236.344 224.751 1.00 65.40 252 ASP E N 1
ATOM 13657 C CA . ASP E 1 252 ? 45.428 235.826 223.613 1.00 72.43 252 ASP E CA 1
ATOM 13658 C C . ASP E 1 252 ? 44.342 236.786 223.148 1.00 73.05 252 ASP E C 1
ATOM 13659 O O . ASP E 1 252 ? 43.696 237.449 223.964 1.00 77.91 252 ASP E O 1
ATOM 13664 N N . GLU E 1 253 ? 44.159 236.843 221.829 1.00 70.49 253 GLU E N 1
ATOM 13665 C CA . GLU E 1 253 ? 43.113 237.642 221.196 1.00 79.21 253 GLU E CA 1
ATOM 13666 C C . GLU E 1 253 ? 43.070 239.067 221.728 1.00 79.09 253 GLU E C 1
ATOM 13667 O O . GLU E 1 253 ? 42.090 239.479 222.350 1.00 88.31 253 GLU E O 1
ATOM 13673 N N . VAL E 1 254 ? 44.149 239.804 221.490 1.00 70.37 254 VAL E N 1
ATOM 13674 C CA . VAL E 1 254 ? 44.239 241.212 221.858 1.00 68.98 254 VAL E CA 1
ATOM 13675 C C . VAL E 1 254 ? 43.125 242.010 221.184 1.00 79.10 254 VAL E C 1
ATOM 13676 O O . VAL E 1 254 ? 42.576 242.948 221.765 1.00 79.34 254 VAL E O 1
ATOM 13680 N N . GLU E 1 255 ? 42.798 241.603 219.958 1.00 86.51 255 GLU E N 1
ATOM 13681 C CA . GLU E 1 255 ? 41.741 242.208 219.146 1.00 86.97 255 GLU E CA 1
ATOM 13682 C C . GLU E 1 255 ? 40.467 242.543 219.925 1.00 91.01 255 GLU E C 1
ATOM 13683 O O . GLU E 1 255 ? 39.863 243.594 219.708 1.00 92.04 255 GLU E O 1
ATOM 13689 N N . SER E 1 256 ? 40.062 241.651 220.825 1.00 92.60 256 SER E N 1
ATOM 13690 C CA . SER E 1 256 ? 38.855 241.862 221.620 1.00 100.62 256 SER E CA 1
ATOM 13691 C C . SER E 1 256 ? 39.048 242.958 222.673 1.00 115.10 256 SER E C 1
ATOM 13692 O O . SER E 1 256 ? 38.118 243.707 222.974 1.00 123.82 256 SER E O 1
ATOM 13695 N N . LEU E 1 257 ? 40.254 243.054 223.225 1.00 116.65 257 LEU E N 1
ATOM 13696 C CA . LEU E 1 257 ? 40.547 244.067 224.236 1.00 118.14 257 LEU E CA 1
ATOM 13697 C C . LEU E 1 257 ? 41.685 244.988 223.803 1.00 125.68 257 LEU E C 1
ATOM 13698 O O . LEU E 1 257 ? 42.318 245.643 224.632 1.00 131.10 257 LEU E O 1
ATOM 13703 N N . SER E 1 271 ? 34.157 254.725 226.667 1.00 117.68 271 SER E N 1
ATOM 13704 C CA . SER E 1 271 ? 34.811 255.508 227.712 1.00 124.30 271 SER E CA 1
ATOM 13705 C C . SER E 1 271 ? 35.244 254.625 228.881 1.00 124.77 271 SER E C 1
ATOM 13706 O O . SER E 1 271 ? 36.290 254.855 229.491 1.00 126.83 271 SER E O 1
ATOM 13709 N N . ASP E 1 272 ? 34.441 253.612 229.187 1.00 122.01 272 ASP E N 1
ATOM 13710 C CA . ASP E 1 272 ? 34.795 252.654 230.225 1.00 120.54 272 ASP E CA 1
ATOM 13711 C C . ASP E 1 272 ? 35.844 251.684 229.692 1.00 114.03 272 ASP E C 1
ATOM 13712 O O . ASP E 1 272 ? 36.679 251.169 230.439 1.00 111.01 272 ASP E O 1
ATOM 13717 N N . ALA E 1 273 ? 35.788 251.440 228.386 1.00 113.28 273 ALA E N 1
ATOM 13718 C CA . ALA E 1 273 ? 36.772 250.601 227.714 1.00 105.83 273 ALA E CA 1
ATOM 13719 C C . ALA E 1 273 ? 38.097 251.339 227.595 1.00 102.58 273 ALA E C 1
ATOM 13720 O O . ALA E 1 273 ? 39.162 250.727 227.639 1.00 98.17 273 ALA E O 1
ATOM 13722 N N . ILE E 1 274 ? 38.017 252.658 227.449 1.00 109.38 274 ILE E N 1
ATOM 13723 C CA . ILE E 1 274 ? 39.198 253.500 227.272 1.00 108.16 274 ILE E CA 1
ATOM 13724 C C . ILE E 1 274 ? 40.101 253.475 228.501 1.00 111.07 274 ILE E C 1
ATOM 13725 O O . ILE E 1 274 ? 41.322 253.373 228.382 1.00 109.57 274 ILE E O 1
ATOM 13730 N N . ARG E 1 275 ? 39.494 253.559 229.681 1.00 116.29 275 ARG E N 1
ATOM 13731 C CA . ARG E 1 275 ? 40.249 253.527 230.930 1.00 119.78 275 ARG E CA 1
ATOM 13732 C C . ARG E 1 275 ? 40.850 252.141 231.161 1.00 112.74 275 ARG E C 1
ATOM 13733 O O . ARG E 1 275 ? 41.868 252.002 231.839 1.00 113.25 275 ARG E O 1
ATOM 13741 N N . ALA E 1 276 ? 40.220 251.120 230.587 1.00 105.51 276 ALA E N 1
ATOM 13742 C CA . ALA E 1 276 ? 40.677 249.748 230.755 1.00 101.50 276 ALA E CA 1
ATOM 13743 C C . ALA E 1 276 ? 41.875 249.452 229.857 1.00 100.01 276 ALA E C 1
ATOM 13744 O O . ALA E 1 276 ? 42.817 248.778 230.270 1.00 101.07 276 ALA E O 1
ATOM 13746 N N . VAL E 1 277 ? 41.830 249.961 228.629 1.00 97.74 277 VAL E N 1
ATOM 13747 C CA . VAL E 1 277 ? 42.917 249.762 227.675 1.00 89.65 277 VAL E CA 1
ATOM 13748 C C . VAL E 1 277 ? 44.184 250.478 228.135 1.00 89.71 277 VAL E C 1
ATOM 13749 O O . VAL E 1 277 ? 45.288 249.941 228.024 1.00 87.65 277 VAL E O 1
ATOM 13753 N N . ASN E 1 278 ? 44.016 251.689 228.654 1.00 96.12 278 ASN E N 1
ATOM 13754 C CA . ASN E 1 278 ? 45.140 252.467 229.159 1.00 101.23 278 ASN E CA 1
ATOM 13755 C C . ASN E 1 278 ? 45.808 251.776 230.342 1.00 100.34 278 ASN E C 1
ATOM 13756 O O . ASN E 1 278 ? 47.032 251.764 230.459 1.00 102.80 278 ASN E O 1
ATOM 13761 N N . ALA E 1 279 ? 44.994 251.195 231.216 1.00 98.14 279 ALA E N 1
ATOM 13762 C CA . ALA E 1 279 ? 45.509 250.481 232.375 1.00 95.41 279 ALA E CA 1
ATOM 13763 C C . ALA E 1 279 ? 46.236 249.214 231.941 1.00 90.59 279 ALA E C 1
ATOM 13764 O O . ALA E 1 279 ? 47.280 248.863 232.493 1.00 87.90 279 ALA E O 1
ATOM 13766 N N . LEU E 1 280 ? 45.675 248.536 230.945 1.00 90.83 280 LEU E N 1
ATOM 13767 C CA . LEU E 1 280 ? 46.259 247.305 230.424 1.00 85.53 280 LEU E CA 1
ATOM 13768 C C . LEU E 1 280 ? 47.636 247.550 229.816 1.00 84.37 280 LEU E C 1
ATOM 13769 O O . LEU E 1 280 ? 48.584 246.817 230.097 1.00 84.97 280 LEU E O 1
ATOM 13774 N N . LEU E 1 281 ? 47.739 248.584 228.987 1.00 82.17 281 LEU E N 1
ATOM 13775 C CA . LEU E 1 281 ? 49.006 248.948 228.358 1.00 73.37 281 LEU E CA 1
ATOM 13776 C C . LEU E 1 281 ? 50.033 249.418 229.387 1.00 78.27 281 LEU E C 1
ATOM 13777 O O . LEU E 1 281 ? 51.230 249.162 229.242 1.00 82.88 281 LEU E O 1
ATOM 13782 N N . THR E 1 282 ? 49.558 250.102 230.424 1.00 73.70 282 THR E N 1
ATOM 13783 C CA . THR E 1 282 ? 50.432 250.604 231.479 1.00 76.42 282 THR E CA 1
ATOM 13784 C C . THR E 1 282 ? 51.095 249.467 232.248 1.00 76.15 282 THR E C 1
ATOM 13785 O O . THR E 1 282 ? 52.312 249.462 232.442 1.00 74.41 282 THR E O 1
ATOM 13789 N N . GLN E 1 283 ? 50.285 248.507 232.686 1.00 74.46 283 GLN E N 1
ATOM 13790 C CA . GLN E 1 283 ? 50.793 247.356 233.423 1.00 69.62 283 GLN E CA 1
ATOM 13791 C C . GLN E 1 283 ? 51.752 246.549 232.560 1.00 68.72 283 GLN E C 1
ATOM 13792 O O . GLN E 1 283 ? 52.799 246.103 233.029 1.00 71.48 283 GLN E O 1
ATOM 13798 N N . ILE E 1 284 ? 51.388 246.378 231.294 1.00 67.54 284 ILE E N 1
ATOM 13799 C CA . ILE E 1 284 ? 52.248 245.716 230.320 1.00 61.59 284 ILE E CA 1
ATOM 13800 C C . ILE E 1 284 ? 53.608 246.406 230.215 1.00 67.25 284 ILE E C 1
ATOM 13801 O O . ILE E 1 284 ? 54.645 245.746 230.214 1.00 67.71 284 ILE E O 1
ATOM 13806 N N . ASP E 1 285 ? 53.597 247.734 230.146 1.00 72.83 285 ASP E N 1
ATOM 13807 C CA . ASP E 1 285 ? 54.833 248.508 230.046 1.00 70.61 285 ASP E CA 1
ATOM 13808 C C . ASP E 1 285 ? 55.694 248.358 231.295 1.00 74.79 285 ASP E C 1
ATOM 13809 O O . ASP E 1 285 ? 56.919 248.466 231.228 1.00 78.41 285 ASP E O 1
ATOM 13814 N N . ARG E 1 286 ? 55.051 248.112 232.432 1.00 76.51 286 ARG E N 1
ATOM 13815 C CA . ARG E 1 286 ? 55.775 247.898 233.679 1.00 75.05 286 ARG E CA 1
ATOM 13816 C C . ARG E 1 286 ? 56.504 246.565 233.655 1.00 74.04 286 ARG E C 1
ATOM 13817 O O . ARG E 1 286 ? 57.637 246.461 234.117 1.00 81.68 286 ARG E O 1
ATOM 13825 N N . ILE E 1 287 ? 55.848 245.547 233.112 1.00 70.06 287 ILE E N 1
ATOM 13826 C CA . ILE E 1 287 ? 56.421 244.209 233.074 1.00 82.17 287 ILE E CA 1
ATOM 13827 C C . ILE E 1 287 ? 57.568 244.117 232.064 1.00 83.95 287 ILE E C 1
ATOM 13828 O O . ILE E 1 287 ? 58.565 243.438 232.309 1.00 88.22 287 ILE E O 1
ATOM 13833 N N . ARG E 1 288 ? 57.423 244.808 230.937 1.00 82.58 288 ARG E N 1
ATOM 13834 C CA . ARG E 1 288 ? 58.434 244.805 229.879 1.00 72.10 288 ARG E CA 1
ATOM 13835 C C . ARG E 1 288 ? 59.793 245.307 230.358 1.00 71.49 288 ARG E C 1
ATOM 13836 O O . ARG E 1 288 ? 60.829 244.779 229.957 1.00 77.16 288 ARG E O 1
ATOM 13844 N N . ARG E 1 289 ? 59.783 246.331 231.206 1.00 70.70 289 ARG E N 1
ATOM 13845 C CA . ARG E 1 289 ? 61.017 246.955 231.672 1.00 75.22 289 ARG E CA 1
ATOM 13846 C C . ARG E 1 289 ? 61.911 245.960 232.402 1.00 80.20 289 ARG E C 1
ATOM 13847 O O . ARG E 1 289 ? 63.135 246.078 232.380 1.00 88.75 289 ARG E O 1
ATOM 13855 N N . ARG E 1 290 ? 61.295 244.972 233.039 1.00 80.87 290 ARG E N 1
ATOM 13856 C CA . ARG E 1 290 ? 62.043 243.925 233.722 1.00 83.78 290 ARG E CA 1
ATOM 13857 C C . ARG E 1 290 ? 62.774 243.033 232.721 1.00 82.24 290 ARG E C 1
ATOM 13858 O O . ARG E 1 290 ? 62.249 242.724 231.654 1.00 84.99 290 ARG E O 1
ATOM 13866 N N . ASP E 1 291 ? 63.990 242.626 233.069 1.00 80.39 291 ASP E N 1
ATOM 13867 C CA . ASP E 1 291 ? 64.851 241.889 232.147 1.00 69.90 291 ASP E CA 1
ATOM 13868 C C . ASP E 1 291 ? 64.406 240.447 231.915 1.00 65.21 291 ASP E C 1
ATOM 13869 O O . ASP E 1 291 ? 64.492 239.938 230.798 1.00 65.39 291 ASP E O 1
ATOM 13874 N N . ASN E 1 292 ? 63.939 239.789 232.970 1.00 62.31 292 ASN E N 1
ATOM 13875 C CA . ASN E 1 292 ? 63.590 238.373 232.891 1.00 61.07 292 ASN E CA 1
ATOM 13876 C C . ASN E 1 292 ? 62.179 238.121 232.364 1.00 60.30 292 ASN E C 1
ATOM 13877 O O . ASN E 1 292 ? 61.591 237.070 232.627 1.00 61.86 292 ASN E O 1
ATOM 13882 N N . VAL E 1 293 ? 61.642 239.076 231.614 1.00 56.09 293 VAL E N 1
ATOM 13883 C CA . VAL E 1 293 ? 60.273 238.973 231.127 1.00 49.50 293 VAL E CA 1
ATOM 13884 C C . VAL E 1 293 ? 60.171 239.025 229.604 1.00 50.17 293 VAL E C 1
ATOM 13885 O O . VAL E 1 293 ? 60.793 239.867 228.957 1.00 55.96 293 VAL E O 1
ATOM 13889 N N . LEU E 1 294 ? 59.392 238.108 229.040 1.00 57.95 294 LEU E N 1
ATOM 13890 C CA . LEU E 1 294 ? 58.960 238.205 227.650 1.00 58.87 294 LEU E CA 1
ATOM 13891 C C . LEU E 1 294 ? 57.450 238.089 227.588 1.00 58.35 294 LEU E C 1
ATOM 13892 O O . LEU E 1 294 ? 56.869 237.207 228.219 1.00 66.58 294 LEU E O 1
ATOM 13897 N N . ILE E 1 295 ? 56.802 238.973 226.839 1.00 54.25 295 ILE E N 1
ATOM 13898 C CA . ILE E 1 295 ? 55.367 238.823 226.651 1.00 59.92 295 ILE E CA 1
ATOM 13899 C C . ILE E 1 295 ? 55.033 238.581 225.181 1.00 61.03 295 ILE E C 1
ATOM 13900 O O . ILE E 1 295 ? 55.615 239.190 224.279 1.00 58.24 295 ILE E O 1
ATOM 13905 N N . LEU E 1 296 ? 54.101 237.661 224.954 1.00 61.41 296 LEU E N 1
ATOM 13906 C CA . LEU E 1 296 ? 53.739 237.230 223.611 1.00 53.39 296 LEU E CA 1
ATOM 13907 C C . LEU E 1 296 ? 52.274 237.533 223.331 1.00 51.96 296 LEU E C 1
ATOM 13908 O O . LEU E 1 296 ? 51.390 237.083 224.063 1.00 55.71 296 LEU E O 1
ATOM 13913 N N . CYS E 1 297 ? 52.021 238.294 222.271 1.00 46.07 297 CYS E N 1
ATOM 13914 C CA . CYS E 1 297 ? 50.661 238.696 221.934 1.00 47.11 297 CYS E CA 1
ATOM 13915 C C . CYS E 1 297 ? 50.198 238.070 220.627 1.00 49.78 297 CYS E C 1
ATOM 13916 O O . CYS E 1 297 ? 50.972 237.939 219.679 1.00 58.04 297 CYS E O 1
ATOM 13919 N N . THR E 1 298 ? 48.929 237.680 220.583 1.00 46.89 298 THR E N 1
ATOM 13920 C CA . THR E 1 298 ? 48.349 237.136 219.367 1.00 43.01 298 THR E CA 1
ATOM 13921 C C . THR E 1 298 ? 47.082 237.899 219.014 1.00 51.67 298 THR E C 1
ATOM 13922 O O . THR E 1 298 ? 46.261 238.186 219.887 1.00 60.58 298 THR E O 1
ATOM 13926 N N . SER E 1 299 ? 46.931 238.235 217.736 1.00 53.78 299 SER E N 1
ATOM 13927 C CA . SER E 1 299 ? 45.742 238.934 217.268 1.00 60.71 299 SER E CA 1
ATOM 13928 C C . SER E 1 299 ? 45.125 238.195 216.092 1.00 65.74 299 SER E C 1
ATOM 13929 O O . SER E 1 299 ? 45.802 237.912 215.104 1.00 66.40 299 SER E O 1
ATOM 13932 N N . ASN E 1 300 ? 43.837 237.885 216.204 1.00 70.56 300 ASN E N 1
ATOM 13933 C CA . ASN E 1 300 ? 43.155 237.096 215.186 1.00 72.57 300 ASN E CA 1
ATOM 13934 C C . ASN E 1 300 ? 42.749 237.913 213.974 1.00 89.22 300 ASN E C 1
ATOM 13935 O O . ASN E 1 300 ? 42.449 237.360 212.916 1.00 97.58 300 ASN E O 1
ATOM 13940 N N . LEU E 1 301 ? 42.730 239.229 214.130 1.00 99.27 301 LEU E N 1
ATOM 13941 C CA . LEU E 1 301 ? 42.410 240.106 213.017 1.00 111.84 301 LEU E CA 1
ATOM 13942 C C . LEU E 1 301 ? 43.691 240.710 212.465 1.00 120.22 301 LEU E C 1
ATOM 13943 O O . LEU E 1 301 ? 44.729 240.692 213.126 1.00 119.20 301 LEU E O 1
ATOM 13948 N N . GLU E 1 302 ? 43.621 241.232 211.247 1.00 129.42 302 GLU E N 1
ATOM 13949 C CA . GLU E 1 302 ? 44.789 241.835 210.621 1.00 132.77 302 GLU E CA 1
ATOM 13950 C C . GLU E 1 302 ? 44.701 243.358 210.610 1.00 136.52 302 GLU E C 1
ATOM 13951 O O . GLU E 1 302 ? 43.817 243.933 209.972 1.00 140.40 302 GLU E O 1
ATOM 13957 N N . SER E 1 303 ? 45.619 243.993 211.335 1.00 133.94 303 SER E N 1
ATOM 13958 C CA . SER E 1 303 ? 45.735 245.451 211.390 1.00 133.91 303 SER E CA 1
ATOM 13959 C C . SER E 1 303 ? 44.461 246.150 211.862 1.00 141.04 303 SER E C 1
ATOM 13960 O O . SER E 1 303 ? 43.864 246.938 211.122 1.00 144.97 303 SER E O 1
ATOM 13963 N N . THR E 1 304 ? 44.056 245.864 213.098 1.00 139.45 304 THR E N 1
ATOM 13964 C CA . THR E 1 304 ? 42.883 246.500 213.694 1.00 134.67 304 THR E CA 1
ATOM 13965 C C . THR E 1 304 ? 43.193 247.091 215.076 1.00 136.82 304 THR E C 1
ATOM 13966 O O . THR E 1 304 ? 43.378 246.361 216.050 1.00 137.99 304 THR E O 1
ATOM 13970 N N . LEU E 1 305 ? 43.244 248.421 215.132 1.00 139.06 305 LEU E N 1
ATOM 13971 C CA . LEU E 1 305 ? 43.470 249.209 216.355 1.00 136.59 305 LEU E CA 1
ATOM 13972 C C . LEU E 1 305 ? 44.595 248.706 217.276 1.00 133.31 305 LEU E C 1
ATOM 13973 O O . LEU E 1 305 ? 44.492 248.805 218.499 1.00 134.84 305 LEU E O 1
ATOM 13978 N N . ASP E 1 306 ? 45.678 248.205 216.686 1.00 126.42 306 ASP E N 1
ATOM 13979 C CA . ASP E 1 306 ? 46.831 247.759 217.464 1.00 118.27 306 ASP E CA 1
ATOM 13980 C C . ASP E 1 306 ? 47.980 248.768 217.392 1.00 103.33 306 ASP E C 1
ATOM 13981 O O . ASP E 1 306 ? 49.104 248.460 217.792 1.00 106.91 306 ASP E O 1
ATOM 13986 N N . LYS E 1 307 ? 47.691 249.964 216.884 1.00 87.54 307 LYS E N 1
ATOM 13987 C CA . LYS E 1 307 ? 48.717 250.978 216.626 1.00 86.18 307 LYS E CA 1
ATOM 13988 C C . LYS E 1 307 ? 49.604 251.252 217.843 1.00 89.87 307 LYS E C 1
ATOM 13989 O O . LYS E 1 307 ? 50.819 251.411 217.712 1.00 85.08 307 LYS E O 1
ATOM 13995 N N . ALA E 1 308 ? 48.996 251.288 219.024 1.00 93.33 308 ALA E N 1
ATOM 13996 C CA . ALA E 1 308 ? 49.740 251.486 220.262 1.00 83.51 308 ALA E CA 1
ATOM 13997 C C . ALA E 1 308 ? 50.497 250.217 220.651 1.00 77.53 308 ALA E C 1
ATOM 13998 O O . ALA E 1 308 ? 51.533 250.278 221.314 1.00 77.64 308 ALA E O 1
ATOM 14000 N N . LEU E 1 309 ? 49.976 249.068 220.232 1.00 68.92 309 LEU E N 1
ATOM 14001 C CA . LEU E 1 309 ? 50.596 247.786 220.552 1.00 65.70 309 LEU E CA 1
ATOM 14002 C C . LEU E 1 309 ? 51.687 247.414 219.550 1.00 69.69 309 LEU E C 1
ATOM 14003 O O . LEU E 1 309 ? 52.695 246.802 219.911 1.00 72.27 309 LEU E O 1
ATOM 14008 N N . VAL E 1 310 ? 51.478 247.781 218.290 1.00 72.08 310 VAL E N 1
ATOM 14009 C CA . VAL E 1 310 ? 52.452 247.503 217.239 1.00 67.74 310 VAL E CA 1
ATOM 14010 C C . VAL E 1 310 ? 53.753 248.267 217.478 1.00 68.48 310 VAL E C 1
ATOM 14011 O O . VAL E 1 310 ? 54.845 247.717 217.323 1.00 74.26 310 VAL E O 1
ATOM 14015 N N . ASP E 1 311 ? 53.632 249.531 217.874 1.00 66.70 311 ASP E N 1
ATOM 14016 C CA . ASP E 1 311 ? 54.804 250.357 218.145 1.00 73.74 311 ASP E CA 1
ATOM 14017 C C . ASP E 1 311 ? 55.576 249.836 219.349 1.00 66.90 311 ASP E C 1
ATOM 14018 O O . ASP E 1 311 ? 56.753 250.136 219.515 1.00 74.12 311 ASP E O 1
ATOM 14023 N N . ARG E 1 312 ? 54.902 249.050 220.182 1.00 62.67 312 ARG E N 1
ATOM 14024 C CA . ARG E 1 312 ? 55.505 248.503 221.391 1.00 52.20 312 ARG E CA 1
ATOM 14025 C C . ARG E 1 312 ? 56.171 247.159 221.140 1.00 50.93 312 ARG E C 1
ATOM 14026 O O . ARG E 1 312 ? 56.732 246.565 222.058 1.00 56.20 312 ARG E O 1
ATOM 14034 N N . ALA E 1 313 ? 56.105 246.684 219.900 1.00 41.11 313 ALA E N 1
ATOM 14035 C CA . ALA E 1 313 ? 56.587 245.348 219.571 1.00 40.97 313 ALA E CA 1
ATOM 14036 C C . ALA E 1 313 ? 57.959 245.377 218.902 1.00 46.78 313 ALA E C 1
ATOM 14037 O O . ALA E 1 313 ? 58.237 246.254 218.085 1.00 57.55 313 ALA E O 1
ATOM 14039 N N . ASP E 1 314 ? 58.811 244.412 219.237 1.00 46.95 314 ASP E N 1
ATOM 14040 C CA . ASP E 1 314 ? 60.103 244.292 218.575 1.00 48.70 314 ASP E CA 1
ATOM 14041 C C . ASP E 1 314 ? 59.909 243.838 217.137 1.00 55.42 314 ASP E C 1
ATOM 14042 O O . ASP E 1 314 ? 60.516 244.388 216.218 1.00 60.21 314 ASP E O 1
ATOM 14047 N N . ILE E 1 315 ? 59.063 242.829 216.948 1.00 54.69 315 ILE E N 1
ATOM 14048 C CA . ILE E 1 315 ? 58.652 242.428 215.609 1.00 59.99 315 ILE E CA 1
ATOM 14049 C C . ILE E 1 315 ? 57.189 242.050 215.548 1.00 56.17 315 ILE E C 1
ATOM 14050 O O . ILE E 1 315 ? 56.622 241.509 216.500 1.00 43.06 315 ILE E O 1
ATOM 14055 N N . VAL E 1 316 ? 56.587 242.333 214.404 1.00 57.57 316 VAL E N 1
ATOM 14056 C CA . VAL E 1 316 ? 55.238 241.897 214.127 1.00 50.25 316 VAL E CA 1
ATOM 14057 C C . VAL E 1 316 ? 55.306 240.883 212.998 1.00 54.45 316 VAL E C 1
ATOM 14058 O O . VAL E 1 316 ? 55.661 241.222 211.868 1.00 59.31 316 VAL E O 1
ATOM 14062 N N . LYS E 1 317 ? 54.998 239.630 213.315 1.00 50.51 317 LYS E N 1
ATOM 14063 C CA . LYS E 1 317 ? 55.017 238.576 212.314 1.00 45.47 317 LYS E CA 1
ATOM 14064 C C . LYS E 1 317 ? 53.606 238.139 211.988 1.00 49.38 317 LYS E C 1
ATOM 14065 O O . LYS E 1 317 ? 52.774 237.964 212.880 1.00 49.36 317 LYS E O 1
ATOM 14071 N N . ASN E 1 318 ? 53.336 237.969 210.701 1.00 54.14 318 ASN E N 1
ATOM 14072 C CA . ASN E 1 318 ? 52.024 237.519 210.281 1.00 58.92 318 ASN E CA 1
ATOM 14073 C C . ASN E 1 318 ? 52.013 236.031 209.954 1.00 57.02 318 ASN E C 1
ATOM 14074 O O . ASN E 1 318 ? 52.866 235.528 209.220 1.00 56.76 318 ASN E O 1
ATOM 14079 N N . VAL E 1 319 ? 51.034 235.335 210.515 1.00 50.70 319 VAL E N 1
ATOM 14080 C CA . VAL E 1 319 ? 50.893 233.908 210.315 1.00 51.48 319 VAL E CA 1
ATOM 14081 C C . VAL E 1 319 ? 49.682 233.630 209.433 1.00 59.85 319 VAL E C 1
ATOM 14082 O O . VAL E 1 319 ? 48.543 233.840 209.847 1.00 67.52 319 VAL E O 1
ATOM 14086 N N . GLY E 1 320 ? 49.932 233.162 208.215 1.00 55.10 320 GLY E N 1
ATOM 14087 C CA . GLY E 1 320 ? 48.869 232.966 207.246 1.00 47.62 320 GLY E CA 1
ATOM 14088 C C . GLY E 1 320 ? 48.352 231.544 207.171 1.00 45.09 320 GLY E C 1
ATOM 14089 O O . GLY E 1 320 ? 48.880 230.642 207.819 1.00 49.12 320 GLY E O 1
ATOM 14090 N N . GLN E 1 321 ? 47.306 231.347 206.376 1.00 50.37 321 GLN E N 1
ATOM 14091 C CA . GLN E 1 321 ? 46.746 230.020 206.159 1.00 47.14 321 GLN E CA 1
ATOM 14092 C C . GLN E 1 321 ? 47.771 229.142 205.442 1.00 48.48 321 GLN E C 1
ATOM 14093 O O . GLN E 1 321 ? 48.651 229.657 204.752 1.00 51.87 321 GLN E O 1
ATOM 14099 N N . PRO E 1 322 ? 47.671 227.814 205.617 1.00 42.73 322 PRO E N 1
ATOM 14100 C CA . PRO E 1 322 ? 48.640 226.879 205.034 1.00 45.67 322 PRO E CA 1
ATOM 14101 C C . PRO E 1 322 ? 48.574 226.792 203.514 1.00 52.80 322 PRO E C 1
ATOM 14102 O O . PRO E 1 322 ? 47.484 226.689 202.953 1.00 51.29 322 PRO E O 1
ATOM 14106 N N . SER E 1 323 ? 49.733 226.813 202.863 1.00 50.71 323 SER E N 1
ATOM 14107 C CA . SER E 1 323 ? 49.815 226.558 201.428 1.00 54.18 323 SER E CA 1
ATOM 14108 C C . SER E 1 323 ? 49.616 225.072 201.146 1.00 55.09 323 SER E C 1
ATOM 14109 O O . SER E 1 323 ? 49.472 224.274 202.072 1.00 60.39 323 SER E O 1
ATOM 14112 N N . ASP E 1 324 ? 49.618 224.700 199.868 1.00 58.31 324 ASP E N 1
ATOM 14113 C CA . ASP E 1 324 ? 49.380 223.314 199.475 1.00 56.98 324 ASP E CA 1
ATOM 14114 C C . ASP E 1 324 ? 50.440 222.370 200.036 1.00 52.85 324 ASP E C 1
ATOM 14115 O O . ASP E 1 324 ? 50.134 221.238 200.410 1.00 59.35 324 ASP E O 1
ATOM 14120 N N . PHE E 1 325 ? 51.682 222.838 200.095 1.00 54.95 325 PHE E N 1
ATOM 14121 C CA . PHE E 1 325 ? 52.759 222.042 200.674 1.00 56.27 325 PHE E CA 1
ATOM 14122 C C . PHE E 1 325 ? 52.540 221.870 202.172 1.00 55.02 325 PHE E C 1
ATOM 14123 O O . PHE E 1 325 ? 52.778 220.797 202.724 1.00 53.09 325 PHE E O 1
ATOM 14131 N N . ALA E 1 326 ? 52.081 222.934 202.825 1.00 50.87 326 ALA E N 1
ATOM 14132 C CA . ALA E 1 326 ? 51.830 222.898 204.261 1.00 42.19 326 ALA E CA 1
ATOM 14133 C C . ALA E 1 326 ? 50.661 221.979 204.590 1.00 41.44 326 ALA E C 1
ATOM 14134 O O . ALA E 1 326 ? 50.735 221.183 205.526 1.00 51.64 326 ALA E O 1
ATOM 14136 N N . ARG E 1 327 ? 49.584 222.081 203.817 1.00 43.45 327 ARG E N 1
ATOM 14137 C CA . ARG E 1 327 ? 48.423 221.222 204.025 1.00 37.22 327 ARG E CA 1
ATOM 14138 C C . ARG E 1 327 ? 48.754 219.754 203.774 1.00 40.32 327 ARG E C 1
ATOM 14139 O O . ARG E 1 327 ? 48.214 218.871 204.440 1.00 47.29 327 ARG E O 1
ATOM 14147 N N . TYR E 1 328 ? 49.635 219.492 202.813 1.00 39.92 328 TYR E N 1
ATOM 14148 C CA . TYR E 1 328 ? 50.079 218.125 202.554 1.00 36.77 328 TYR E CA 1
ATOM 14149 C C . TYR E 1 328 ? 50.774 217.525 203.770 1.00 42.27 328 TYR E C 1
ATOM 14150 O O . TYR E 1 328 ? 50.565 216.358 204.097 1.00 45.99 328 TYR E O 1
ATOM 14159 N N . SER E 1 329 ? 51.629 218.316 204.413 1.00 41.50 329 SER E N 1
ATOM 14160 C CA . SER E 1 329 ? 52.403 217.839 205.555 1.00 40.34 329 SER E CA 1
ATOM 14161 C C . SER E 1 329 ? 51.495 217.551 206.741 1.00 44.93 329 SER E C 1
ATOM 14162 O O . SER E 1 329 ? 51.740 216.623 207.516 1.00 46.56 329 SER E O 1
ATOM 14165 N N . MET E 1 330 ? 50.446 218.355 206.876 1.00 42.87 330 MET E N 1
ATOM 14166 C CA . MET E 1 330 ? 49.468 218.164 207.934 1.00 37.64 330 MET E CA 1
ATOM 14167 C C . MET E 1 330 ? 48.682 216.889 207.700 1.00 44.29 330 MET E C 1
ATOM 14168 O O . MET E 1 330 ? 48.519 216.072 208.608 1.00 54.50 330 MET E O 1
ATOM 14173 N N . LEU E 1 331 ? 48.198 216.722 206.472 1.00 40.45 331 LEU E N 1
ATOM 14174 C CA . LEU E 1 331 ? 47.415 215.548 206.116 1.00 38.71 331 LEU E CA 1
ATOM 14175 C C . LEU E 1 331 ? 48.254 214.291 206.280 1.00 43.66 331 LEU E C 1
ATOM 14176 O O . LEU E 1 331 ? 47.796 213.296 206.843 1.00 50.66 331 LEU E O 1
ATOM 14181 N N . LYS E 1 332 ? 49.492 214.350 205.803 1.00 35.73 332 LYS E N 1
ATOM 14182 C CA . LYS E 1 332 ? 50.425 213.235 205.936 1.00 36.52 332 LYS E CA 1
ATOM 14183 C C . LYS E 1 332 ? 50.663 212.871 207.397 1.00 42.33 332 LYS E C 1
ATOM 14184 O O . LYS E 1 332 ? 50.590 211.703 207.767 1.00 49.56 332 LYS E O 1
ATOM 14190 N N . SER E 1 333 ? 50.941 213.869 208.230 1.00 44.51 333 SER E N 1
ATOM 14191 C CA . SER E 1 333 ? 51.189 213.615 209.646 1.00 43.73 333 SER E CA 1
ATOM 14192 C C . SER E 1 333 ? 49.945 213.072 210.350 1.00 40.66 333 SER E C 1
ATOM 14193 O O . SER E 1 333 ? 50.060 212.306 211.304 1.00 46.35 333 SER E O 1
ATOM 14196 N N . SER E 1 334 ? 48.760 213.459 209.883 1.00 34.60 334 SER E N 1
ATOM 14197 C CA . SER E 1 334 ? 47.524 212.938 210.462 1.00 37.93 334 SER E CA 1
ATOM 14198 C C . SER E 1 334 ? 47.398 211.455 210.166 1.00 41.71 334 SER E C 1
ATOM 14199 O O . SER E 1 334 ? 46.968 210.669 211.012 1.00 50.06 334 SER E O 1
ATOM 14202 N N . ILE E 1 335 ? 47.778 211.079 208.953 1.00 37.97 335 ILE E N 1
ATOM 14203 C CA . ILE E 1 335 ? 47.662 209.695 208.521 1.00 43.16 335 ILE E CA 1
ATOM 14204 C C . ILE E 1 335 ? 48.703 208.832 209.212 1.00 41.27 335 ILE E C 1
ATOM 14205 O O . ILE E 1 335 ? 48.405 207.731 209.674 1.00 44.98 335 ILE E O 1
ATOM 14210 N N . MET E 1 336 ? 49.927 209.341 209.288 1.00 36.92 336 MET E N 1
ATOM 14211 C CA . MET E 1 336 ? 51.001 208.632 209.970 1.00 39.67 336 MET E CA 1
ATOM 14212 C C . MET E 1 336 ? 50.678 208.436 211.448 1.00 41.43 336 MET E C 1
ATOM 14213 O O . MET E 1 336 ? 51.070 207.437 212.041 1.00 50.89 336 MET E O 1
ATOM 14218 N N . GLU E 1 337 ? 49.952 209.382 212.039 1.00 50.97 337 GLU E N 1
ATOM 14219 C CA . GLU E 1 337 ? 49.518 209.244 213.427 1.00 45.59 337 GLU E CA 1
ATOM 14220 C C . GLU E 1 337 ? 48.417 208.198 213.569 1.00 44.84 337 GLU E C 1
ATOM 14221 O O . GLU E 1 337 ? 48.400 207.435 214.533 1.00 57.49 337 GLU E O 1
ATOM 14227 N N . LEU E 1 338 ? 47.495 208.166 212.613 1.00 40.37 338 LEU E N 1
ATOM 14228 C CA . LEU E 1 338 ? 46.434 207.165 212.623 1.00 44.01 338 LEU E CA 1
ATOM 14229 C C . LEU E 1 338 ? 47.013 205.766 212.443 1.00 47.04 338 LEU E C 1
ATOM 14230 O O . LEU E 1 338 ? 46.477 204.786 212.957 1.00 48.83 338 LEU E O 1
ATOM 14235 N N . ALA E 1 339 ? 48.111 205.681 211.703 1.00 42.92 339 ALA E N 1
ATOM 14236 C CA . ALA E 1 339 ? 48.770 204.406 211.475 1.00 43.77 339 ALA E CA 1
ATOM 14237 C C . ALA E 1 339 ? 49.436 203.909 212.753 1.00 48.77 339 ALA E C 1
ATOM 14238 O O . ALA E 1 339 ? 49.588 202.704 212.957 1.00 59.37 339 ALA E O 1
ATOM 14240 N N . ARG E 1 340 ? 49.827 204.846 213.613 1.00 44.96 340 ARG E N 1
ATOM 14241 C CA . ARG E 1 340 ? 50.542 204.512 214.842 1.00 44.67 340 ARG E CA 1
ATOM 14242 C C . ARG E 1 340 ? 49.610 203.921 215.895 1.00 48.06 340 ARG E C 1
ATOM 14243 O O . ARG E 1 340 ? 49.994 203.001 216.618 1.00 56.75 340 ARG E O 1
ATOM 14251 N N . ILE E 1 341 ? 48.391 204.450 215.980 1.00 45.97 341 ILE E N 1
ATOM 14252 C CA . ILE E 1 341 ? 47.428 203.992 216.983 1.00 46.72 341 ILE E CA 1
ATOM 14253 C C . ILE E 1 341 ? 46.555 202.849 216.474 1.00 42.90 341 ILE E C 1
ATOM 14254 O O . ILE E 1 341 ? 45.703 202.336 217.199 1.00 54.43 341 ILE E O 1
ATOM 14259 N N . GLY E 1 342 ? 46.769 202.451 215.225 1.00 45.54 342 GLY E N 1
ATOM 14260 C CA . GLY E 1 342 ? 46.105 201.278 214.686 1.00 38.42 342 GLY E CA 1
ATOM 14261 C C . GLY E 1 342 ? 44.792 201.549 213.984 1.00 42.66 342 GLY E C 1
ATOM 14262 O O . GLY E 1 342 ? 44.061 200.619 213.642 1.00 50.02 342 GLY E O 1
ATOM 14263 N N . VAL E 1 343 ? 44.480 202.819 213.769 1.00 46.69 343 VAL E N 1
ATOM 14264 C CA . VAL E 1 343 ? 43.257 203.174 213.063 1.00 45.91 343 VAL E CA 1
ATOM 14265 C C . VAL E 1 343 ? 43.410 202.850 211.580 1.00 44.42 343 VAL E C 1
ATOM 14266 O O . VAL E 1 343 ? 42.502 202.298 210.958 1.00 44.72 343 VAL E O 1
ATOM 14270 N N . VAL E 1 344 ? 44.570 203.190 211.024 1.00 47.87 344 VAL E N 1
ATOM 14271 C CA . VAL E 1 344 ? 44.911 202.826 209.653 1.00 40.53 344 VAL E CA 1
ATOM 14272 C C . VAL E 1 344 ? 45.878 201.652 209.630 1.00 45.14 344 VAL E C 1
ATOM 14273 O O . VAL E 1 344 ? 47.031 201.774 210.054 1.00 50.94 344 VAL E O 1
ATOM 14277 N N . ILE E 1 345 ? 45.404 200.516 209.134 1.00 49.61 345 ILE E N 1
ATOM 14278 C CA . ILE E 1 345 ? 46.227 199.318 209.020 1.00 52.90 345 ILE E CA 1
ATOM 14279 C C . ILE E 1 345 ? 46.293 198.863 207.568 1.00 52.84 345 ILE E C 1
ATOM 14280 O O . ILE E 1 345 ? 45.262 198.612 206.945 1.00 53.28 345 ILE E O 1
ATOM 14285 N N . ASP E 1 346 ? 47.507 198.760 207.035 1.00 57.16 346 ASP E N 1
ATOM 14286 C CA . ASP E 1 346 ? 47.704 198.362 205.645 1.00 60.78 346 ASP E CA 1
ATOM 14287 C C . ASP E 1 346 ? 48.981 197.543 205.497 1.00 61.24 346 ASP E C 1
ATOM 14288 O O . ASP E 1 346 ? 50.073 198.100 205.398 1.00 61.32 346 ASP E O 1
ATOM 14293 N N . ASN E 1 347 ? 48.835 196.222 205.475 1.00 61.52 347 ASN E N 1
ATOM 14294 C CA . ASN E 1 347 ? 49.980 195.319 205.408 1.00 64.67 347 ASN E CA 1
ATOM 14295 C C . ASN E 1 347 ? 50.519 195.108 203.997 1.00 72.97 347 ASN E C 1
ATOM 14296 O O . ASN E 1 347 ? 51.604 194.556 203.821 1.00 76.15 347 ASN E O 1
ATOM 14301 N N . GLU E 1 348 ? 49.764 195.535 202.992 1.00 74.03 348 GLU E N 1
ATOM 14302 C CA . GLU E 1 348 ? 50.173 195.313 201.611 1.00 81.01 348 GLU E CA 1
ATOM 14303 C C . GLU E 1 348 ? 51.230 196.321 201.170 1.00 83.34 348 GLU E C 1
ATOM 14304 O O . GLU E 1 348 ? 52.086 196.006 200.345 1.00 96.13 348 GLU E O 1
ATOM 14310 N N . VAL E 1 349 ? 51.174 197.525 201.729 1.00 82.30 349 VAL E N 1
ATOM 14311 C CA . VAL E 1 349 ? 52.102 198.581 201.343 1.00 84.01 349 VAL E CA 1
ATOM 14312 C C . VAL E 1 349 ? 53.447 198.495 202.068 1.00 83.66 349 VAL E C 1
ATOM 14313 O O . VAL E 1 349 ? 53.510 198.301 203.283 1.00 82.99 349 VAL E O 1
ATOM 14317 N N . HIS E 1 350 ? 54.526 198.632 201.307 1.00 86.30 350 HIS E N 1
ATOM 14318 C CA . HIS E 1 350 ? 55.868 198.646 201.874 1.00 83.68 350 HIS E CA 1
ATOM 14319 C C . HIS E 1 350 ? 56.243 200.079 202.227 1.00 73.48 350 HIS E C 1
ATOM 14320 O O . HIS E 1 350 ? 55.587 201.021 201.781 1.00 74.95 350 HIS E O 1
ATOM 14327 N N . THR E 1 351 ? 57.293 200.241 203.025 1.00 69.19 351 THR E N 1
ATOM 14328 C CA . THR E 1 351 ? 57.675 201.555 203.538 1.00 67.18 351 THR E CA 1
ATOM 14329 C C . THR E 1 351 ? 57.975 202.560 202.429 1.00 67.47 351 THR E C 1
ATOM 14330 O O . THR E 1 351 ? 57.701 203.753 202.572 1.00 67.24 351 THR E O 1
ATOM 14334 N N . ASP E 1 352 ? 58.529 202.077 201.321 1.00 74.10 352 ASP E N 1
ATOM 14335 C CA . ASP E 1 352 ? 58.894 202.952 200.211 1.00 79.40 352 ASP E CA 1
ATOM 14336 C C . ASP E 1 352 ? 57.671 203.454 199.447 1.00 72.05 352 ASP E C 1
ATOM 14337 O O . ASP E 1 352 ? 57.781 204.360 198.618 1.00 68.30 352 ASP E O 1
ATOM 14342 N N . TYR E 1 353 ? 56.509 202.870 199.727 1.00 69.98 353 TYR E N 1
ATOM 14343 C CA . TYR E 1 353 ? 55.278 203.284 199.061 1.00 59.60 353 TYR E CA 1
ATOM 14344 C C . TYR E 1 353 ? 54.374 204.099 199.979 1.00 53.74 353 TYR E C 1
ATOM 14345 O O . TYR E 1 353 ? 53.235 204.400 199.627 1.00 59.12 353 TYR E O 1
ATOM 14354 N N . TRP E 1 354 ? 54.888 204.459 201.153 1.00 56.62 354 TRP E N 1
ATOM 14355 C CA . TRP E 1 354 ? 54.212 205.416 202.029 1.00 53.08 354 TRP E CA 1
ATOM 14356 C C . TRP E 1 354 ? 54.232 206.789 201.381 1.00 52.36 354 TRP E C 1
ATOM 14357 O O . TRP E 1 354 ? 55.108 207.066 200.562 1.00 54.10 354 TRP E O 1
ATOM 14368 N N . PRO E 1 355 ? 53.272 207.658 201.742 1.00 43.81 355 PRO E N 1
ATOM 14369 C CA . PRO E 1 355 ? 53.368 209.044 201.276 1.00 42.48 355 PRO E CA 1
ATOM 14370 C C . PRO E 1 355 ? 54.678 209.665 201.733 1.00 51.52 355 PRO E C 1
ATOM 14371 O O . PRO E 1 355 ? 54.965 209.661 202.926 1.00 61.15 355 PRO E O 1
ATOM 14375 N N . GLN E 1 356 ? 55.468 210.170 200.790 1.00 55.96 356 GLN E N 1
ATOM 14376 C CA . GLN E 1 356 ? 56.801 210.673 201.102 1.00 58.99 356 GLN E CA 1
ATOM 14377 C C . GLN E 1 356 ? 56.786 212.151 201.483 1.00 59.81 356 GLN E C 1
ATOM 14378 O O . GLN E 1 356 ? 55.768 212.834 201.347 1.00 56.61 356 GLN E O 1
ATOM 14384 N N . ASP E 1 357 ? 57.923 212.635 201.971 1.00 61.28 357 ASP E N 1
ATOM 14385 C CA . ASP E 1 357 ? 58.079 214.046 202.286 1.00 65.95 357 ASP E CA 1
ATOM 14386 C C . ASP E 1 357 ? 58.119 214.870 201.005 1.00 66.75 357 ASP E C 1
ATOM 14387 O O . ASP E 1 357 ? 59.070 214.784 200.230 1.00 67.70 357 ASP E O 1
ATOM 14392 N N . ILE E 1 358 ? 57.085 215.675 200.797 1.00 71.64 358 ILE E N 1
ATOM 14393 C CA . ILE E 1 358 ? 56.945 216.449 199.572 1.00 74.33 358 ILE E CA 1
ATOM 14394 C C . ILE E 1 358 ? 58.059 217.490 199.430 1.00 78.59 358 ILE E C 1
ATOM 14395 O O . ILE E 1 358 ? 58.373 217.924 198.323 1.00 79.81 358 ILE E O 1
ATOM 14400 N N . CYS E 1 359 ? 58.663 217.875 200.550 1.00 87.37 359 CYS E N 1
ATOM 14401 C CA . CYS E 1 359 ? 59.763 218.830 200.536 1.00 92.16 359 CYS E CA 1
ATOM 14402 C C . CYS E 1 359 ? 61.008 218.180 199.947 1.00 103.27 359 CYS E C 1
ATOM 14403 O O . CYS E 1 359 ? 61.014 216.981 199.676 1.00 105.37 359 CYS E O 1
ATOM 14406 N N . ASP E 1 360 ? 62.050 218.986 199.743 1.00 114.13 360 ASP E N 1
ATOM 14407 C CA . ASP E 1 360 ? 63.282 218.577 199.052 1.00 126.70 360 ASP E CA 1
ATOM 14408 C C . ASP E 1 360 ? 63.022 218.294 197.566 1.00 127.76 360 ASP E C 1
ATOM 14409 O O . ASP E 1 360 ? 63.791 218.741 196.715 1.00 138.06 360 ASP E O 1
ATOM 14414 N N . THR E 1 361 ? 61.966 217.528 197.286 1.00 116.31 361 THR E N 1
ATOM 14415 C CA . THR E 1 361 ? 61.380 217.331 195.960 1.00 111.71 361 THR E CA 1
ATOM 14416 C C . THR E 1 361 ? 62.353 216.803 194.880 1.00 109.43 361 THR E C 1
ATOM 14417 O O . THR E 1 361 ? 62.115 216.928 193.671 1.00 100.33 361 THR E O 1
ATOM 14421 N N . LYS E 1 362 ? 63.439 216.178 195.316 1.00 114.69 362 LYS E N 1
ATOM 14422 C CA . LYS E 1 362 ? 64.464 215.688 194.392 1.00 119.71 362 LYS E CA 1
ATOM 14423 C C . LYS E 1 362 ? 64.263 214.216 194.041 1.00 115.59 362 LYS E C 1
ATOM 14424 O O . LYS E 1 362 ? 65.069 213.631 193.324 1.00 116.82 362 LYS E O 1
ATOM 14430 N N . ALA E 1 363 ? 63.184 213.626 194.551 1.00 111.11 363 ALA E N 1
ATOM 14431 C CA . ALA E 1 363 ? 62.898 212.210 194.329 1.00 107.21 363 ALA E CA 1
ATOM 14432 C C . ALA E 1 363 ? 61.559 212.033 193.616 1.00 99.77 363 ALA E C 1
ATOM 14433 O O . ALA E 1 363 ? 60.690 212.904 193.706 1.00 93.53 363 ALA E O 1
ATOM 14435 N N . PRO E 1 364 ? 61.386 210.907 192.901 1.00 93.91 364 PRO E N 1
ATOM 14436 C CA . PRO E 1 364 ? 60.104 210.639 192.244 1.00 90.55 364 PRO E CA 1
ATOM 14437 C C . PRO E 1 364 ? 58.962 210.463 193.231 1.00 91.66 364 PRO E C 1
ATOM 14438 O O . PRO E 1 364 ? 59.166 210.048 194.372 1.00 97.67 364 PRO E O 1
ATOM 14442 N N . ARG E 1 365 ? 57.754 210.765 192.772 1.00 81.74 365 ARG E N 1
ATOM 14443 C CA . ARG E 1 365 ? 56.575 210.665 193.619 1.00 66.01 365 ARG E CA 1
ATOM 14444 C C . ARG E 1 365 ? 55.843 209.344 193.448 1.00 58.03 365 ARG E C 1
ATOM 14445 O O . ARG E 1 365 ? 55.328 209.029 192.369 1.00 62.19 365 ARG E O 1
ATOM 14453 N N . ASN E 1 366 ? 55.750 208.588 194.531 1.00 55.60 366 ASN E N 1
ATOM 14454 C CA . ASN E 1 366 ? 55.006 207.354 194.466 1.00 48.92 366 ASN E CA 1
ATOM 14455 C C . ASN E 1 366 ? 53.523 207.665 194.392 1.00 49.01 366 ASN E C 1
ATOM 14456 O O . ASN E 1 366 ? 53.111 208.821 194.515 1.00 52.35 366 ASN E O 1
ATOM 14461 N N . GLU E 1 367 ? 52.734 206.623 194.176 1.00 59.73 367 GLU E N 1
ATOM 14462 C CA . GLU E 1 367 ? 51.300 206.756 193.974 1.00 59.98 367 GLU E CA 1
ATOM 14463 C C . GLU E 1 367 ? 50.616 207.507 195.118 1.00 57.61 367 GLU E C 1
ATOM 14464 O O . GLU E 1 367 ? 49.806 208.406 194.886 1.00 55.65 367 GLU E O 1
ATOM 14470 N N . PHE E 1 368 ? 50.956 207.152 196.352 1.00 53.59 368 PHE E N 1
ATOM 14471 C CA . PHE E 1 368 ? 50.260 207.713 197.507 1.00 45.01 368 PHE E CA 1
ATOM 14472 C C . PHE E 1 368 ? 50.658 209.151 197.819 1.00 44.36 368 PHE E C 1
ATOM 14473 O O . PHE E 1 368 ? 49.880 209.890 198.421 1.00 45.41 368 PHE E O 1
ATOM 14481 N N . THR E 1 369 ? 51.855 209.557 197.405 1.00 49.95 369 THR E N 1
ATOM 14482 C CA . THR E 1 369 ? 52.262 210.952 197.568 1.00 44.38 369 THR E CA 1
ATOM 14483 C C . THR E 1 369 ? 51.435 211.862 196.660 1.00 47.09 369 THR E C 1
ATOM 14484 O O . THR E 1 369 ? 51.001 212.940 197.076 1.00 47.63 369 THR E O 1
ATOM 14488 N N . GLU E 1 370 ? 51.207 211.419 195.424 1.00 52.58 370 GLU E N 1
ATOM 14489 C CA . GLU E 1 370 ? 50.483 212.230 194.449 1.00 49.21 370 GLU E CA 1
ATOM 14490 C C . GLU E 1 370 ? 48.993 212.283 194.764 1.00 49.41 370 GLU E C 1
ATOM 14491 O O . GLU E 1 370 ? 48.361 213.330 194.615 1.00 55.85 370 GLU E O 1
ATOM 14497 N N . ILE E 1 371 ? 48.435 211.157 195.199 1.00 45.51 371 ILE E N 1
ATOM 14498 C CA . ILE E 1 371 ? 47.029 211.108 195.591 1.00 39.73 371 ILE E CA 1
ATOM 14499 C C . ILE E 1 371 ? 46.774 212.036 196.767 1.00 41.09 371 ILE E C 1
ATOM 14500 O O . ILE E 1 371 ? 45.787 212.772 196.790 1.00 45.83 371 ILE E O 1
ATOM 14505 N N . LEU E 1 372 ? 47.681 212.010 197.737 1.00 37.27 372 LEU E N 1
ATOM 14506 C CA . LEU E 1 372 ? 47.525 212.816 198.936 1.00 39.91 372 LEU E CA 1
ATOM 14507 C C . LEU E 1 372 ? 47.733 214.294 198.623 1.00 47.88 372 LEU E C 1
ATOM 14508 O O . LEU E 1 372 ? 47.081 215.157 199.211 1.00 55.40 372 LEU E O 1
ATOM 14513 N N . PHE E 1 373 ? 48.635 214.587 197.690 1.00 54.17 373 PHE E N 1
ATOM 14514 C CA . PHE E 1 373 ? 48.884 215.974 197.307 1.00 46.24 373 PHE E CA 1
ATOM 14515 C C . PHE E 1 373 ? 47.701 216.543 196.534 1.00 40.52 373 PHE E C 1
ATOM 14516 O O . PHE E 1 373 ? 47.408 217.733 196.623 1.00 52.00 373 PHE E O 1
ATOM 14524 N N . LYS E 1 374 ? 47.030 215.689 195.770 1.00 41.26 374 LYS E N 1
ATOM 14525 C CA . LYS E 1 374 ? 45.819 216.092 195.070 1.00 42.76 374 LYS E CA 1
ATOM 14526 C C . LYS E 1 374 ? 44.747 216.459 196.087 1.00 45.81 374 LYS E C 1
ATOM 14527 O O . LYS E 1 374 ? 44.015 217.432 195.904 1.00 51.30 374 LYS E O 1
ATOM 14533 N N . ILE E 1 375 ? 44.663 215.679 197.162 1.00 49.80 375 ILE E N 1
ATOM 14534 C CA . ILE E 1 375 ? 43.750 215.987 198.260 1.00 46.75 375 ILE E CA 1
ATOM 14535 C C . ILE E 1 375 ? 44.152 217.303 198.912 1.00 45.25 375 ILE E C 1
ATOM 14536 O O . ILE E 1 375 ? 43.299 218.104 199.291 1.00 50.39 375 ILE E O 1
ATOM 14541 N N . ALA E 1 376 ? 45.458 217.530 199.022 1.00 46.51 376 ALA E N 1
ATOM 14542 C CA . ALA E 1 376 ? 45.980 218.758 199.622 1.00 39.02 376 ALA E CA 1
ATOM 14543 C C . ALA E 1 376 ? 45.582 219.987 198.812 1.00 44.34 376 ALA E C 1
ATOM 14544 O O . ALA E 1 376 ? 45.280 221.045 199.369 1.00 51.34 376 ALA E O 1
ATOM 14546 N N . GLN E 1 377 ? 45.592 219.842 197.491 1.00 47.49 377 GLN E N 1
ATOM 14547 C CA . GLN E 1 377 ? 45.150 220.905 196.600 1.00 47.41 377 GLN E CA 1
ATOM 14548 C C . GLN E 1 377 ? 43.656 221.141 196.746 1.00 50.38 377 GLN E C 1
ATOM 14549 O O . GLN E 1 377 ? 43.182 222.271 196.662 1.00 59.55 377 GLN E O 1
ATOM 14555 N N . GLU E 1 378 ? 42.921 220.058 196.963 1.00 53.23 378 GLU E N 1
ATOM 14556 C CA . GLU E 1 378 ? 41.472 220.119 197.054 1.00 57.00 378 GLU E CA 1
ATOM 14557 C C . GLU E 1 378 ? 41.019 220.904 198.278 1.00 50.71 378 GLU E C 1
ATOM 14558 O O . GLU E 1 378 ? 39.943 221.496 198.282 1.00 54.13 378 GLU E O 1
ATOM 14564 N N . ALA E 1 379 ? 41.845 220.904 199.318 1.00 49.41 379 ALA E N 1
ATOM 14565 C CA . ALA E 1 379 ? 41.476 221.530 200.581 1.00 54.15 379 ALA E CA 1
ATOM 14566 C C . ALA E 1 379 ? 41.999 222.955 200.681 1.00 55.95 379 ALA E C 1
ATOM 14567 O O . ALA E 1 379 ? 42.546 223.342 201.708 1.00 63.22 379 ALA E O 1
ATOM 14569 N N . ARG E 1 380 ? 41.815 223.738 199.624 1.00 63.93 380 ARG E N 1
ATOM 14570 C CA . ARG E 1 380 ? 42.451 225.048 199.537 1.00 66.46 380 ARG E CA 1
ATOM 14571 C C . ARG E 1 380 ? 41.945 226.043 200.579 1.00 72.81 380 ARG E C 1
ATOM 14572 O O . ARG E 1 380 ? 42.730 226.800 201.152 1.00 83.17 380 ARG E O 1
ATOM 14580 N N . GLY E 1 381 ? 40.642 226.042 200.835 1.00 69.41 381 GLY E N 1
ATOM 14581 C CA . GLY E 1 381 ? 40.061 227.017 201.743 1.00 72.60 381 GLY E CA 1
ATOM 14582 C C . GLY E 1 381 ? 40.269 226.750 203.226 1.00 66.90 381 GLY E C 1
ATOM 14583 O O . GLY E 1 381 ? 40.192 227.667 204.040 1.00 71.93 381 GLY E O 1
ATOM 14584 N N . LEU E 1 382 ? 40.537 225.496 203.576 1.00 61.02 382 LEU E N 1
ATOM 14585 C CA . LEU E 1 382 ? 40.592 225.079 204.973 1.00 48.77 382 LEU E CA 1
ATOM 14586 C C . LEU E 1 382 ? 41.733 225.710 205.759 1.00 52.28 382 LEU E C 1
ATOM 14587 O O . LEU E 1 382 ? 42.829 225.904 205.236 1.00 56.03 382 LEU E O 1
ATOM 14592 N N . SER E 1 383 ? 41.464 226.013 207.025 1.00 52.90 383 SER E N 1
ATOM 14593 C CA . SER E 1 383 ? 42.474 226.574 207.914 1.00 57.25 383 SER E CA 1
ATOM 14594 C C . SER E 1 383 ? 43.336 225.480 208.530 1.00 54.10 383 SER E C 1
ATOM 14595 O O . SER E 1 383 ? 43.071 224.293 208.353 1.00 60.72 383 SER E O 1
ATOM 14598 N N . GLY E 1 384 ? 44.366 225.890 209.263 1.00 56.24 384 GLY E N 1
ATOM 14599 C CA . GLY E 1 384 ? 45.253 224.952 209.923 1.00 46.78 384 GLY E CA 1
ATOM 14600 C C . GLY E 1 384 ? 44.516 224.136 210.964 1.00 48.39 384 GLY E C 1
ATOM 14601 O O . GLY E 1 384 ? 44.858 222.984 211.217 1.00 53.25 384 GLY E O 1
ATOM 14602 N N . ARG E 1 385 ? 43.493 224.737 211.563 1.00 50.38 385 ARG E N 1
ATOM 14603 C CA . ARG E 1 385 ? 42.719 224.065 212.598 1.00 50.70 385 ARG E CA 1
ATOM 14604 C C . ARG E 1 385 ? 41.786 223.022 211.997 1.00 53.42 385 ARG E C 1
ATOM 14605 O O . ARG E 1 385 ? 41.726 221.892 212.476 1.00 64.50 385 ARG E O 1
ATOM 14613 N N . ALA E 1 386 ? 41.070 223.405 210.944 1.00 47.36 386 ALA E N 1
ATOM 14614 C CA . ALA E 1 386 ? 40.101 222.517 210.309 1.00 41.06 386 ALA E CA 1
ATOM 14615 C C . ALA E 1 386 ? 40.743 221.228 209.797 1.00 40.98 386 ALA E C 1
ATOM 14616 O O . ALA E 1 386 ? 40.141 220.160 209.875 1.00 51.99 386 ALA E O 1
ATOM 14618 N N . ILE E 1 387 ? 41.965 221.326 209.283 1.00 40.92 387 ILE E N 1
ATOM 14619 C CA . ILE E 1 387 ? 42.671 220.155 208.770 1.00 38.77 387 ILE E CA 1
ATOM 14620 C C . ILE E 1 387 ? 42.999 219.162 209.884 1.00 47.66 387 ILE E C 1
ATOM 14621 O O . ILE E 1 387 ? 42.917 217.946 209.693 1.00 55.80 387 ILE E O 1
ATOM 14626 N N . SER E 1 388 ? 43.355 219.680 211.055 1.00 43.22 388 SER E N 1
ATOM 14627 C CA . SER E 1 388 ? 43.688 218.823 212.188 1.00 43.74 388 SER E CA 1
ATOM 14628 C C . SER E 1 388 ? 42.449 218.176 212.803 1.00 47.14 388 SER E C 1
ATOM 14629 O O . SER E 1 388 ? 42.565 217.298 213.654 1.00 55.81 388 SER E O 1
ATOM 14632 N N . MET E 1 389 ? 41.268 218.614 212.370 1.00 53.53 389 MET E N 1
ATOM 14633 C CA . MET E 1 389 ? 40.009 218.052 212.854 1.00 50.11 389 MET E CA 1
ATOM 14634 C C . MET E 1 389 ? 39.407 217.071 211.853 1.00 50.90 389 MET E C 1
ATOM 14635 O O . MET E 1 389 ? 38.496 216.321 212.192 1.00 56.60 389 MET E O 1
ATOM 14640 N N . LEU E 1 390 ? 39.908 217.095 210.619 1.00 46.92 390 LEU E N 1
ATOM 14641 C CA . LEU E 1 390 ? 39.423 216.196 209.567 1.00 39.23 390 LEU E CA 1
ATOM 14642 C C . LEU E 1 390 ? 39.509 214.701 209.903 1.00 37.46 390 LEU E C 1
ATOM 14643 O O . LEU E 1 390 ? 38.554 213.966 209.640 1.00 49.78 390 LEU E O 1
ATOM 14648 N N . PRO E 1 391 ? 40.647 214.233 210.465 1.00 34.02 391 PRO E N 1
ATOM 14649 C CA . PRO E 1 391 ? 40.722 212.787 210.709 1.00 37.59 391 PRO E CA 1
ATOM 14650 C C . PRO E 1 391 ? 39.626 212.244 211.622 1.00 45.94 391 PRO E C 1
ATOM 14651 O O . PRO E 1 391 ? 39.346 211.047 211.562 1.00 51.49 391 PRO E O 1
ATOM 14655 N N . THR E 1 392 ? 39.004 213.087 212.438 1.00 43.52 392 THR E N 1
ATOM 14656 C CA . THR E 1 392 ? 37.855 212.618 213.201 1.00 40.95 392 THR E CA 1
ATOM 14657 C C . THR E 1 392 ? 36.687 212.349 212.256 1.00 43.67 392 THR E C 1
ATOM 14658 O O . THR E 1 392 ? 36.018 211.325 212.364 1.00 44.85 392 THR E O 1
ATOM 14662 N N . LEU E 1 393 ? 36.455 213.267 211.321 1.00 44.44 393 LEU E N 1
ATOM 14663 C CA . LEU E 1 393 ? 35.389 213.103 210.336 1.00 40.29 393 LEU E CA 1
ATOM 14664 C C . LEU E 1 393 ? 35.644 211.896 209.444 1.00 44.80 393 LEU E C 1
ATOM 14665 O O . LEU E 1 393 ? 34.716 211.187 209.064 1.00 59.46 393 LEU E O 1
ATOM 14670 N N . VAL E 1 394 ? 36.910 211.670 209.116 1.00 47.01 394 VAL E N 1
ATOM 14671 C CA . VAL E 1 394 ? 37.305 210.525 208.305 1.00 42.05 394 VAL E CA 1
ATOM 14672 C C . VAL E 1 394 ? 36.959 209.211 209.004 1.00 43.48 394 VAL E C 1
ATOM 14673 O O . VAL E 1 394 ? 36.441 208.285 208.380 1.00 62.23 394 VAL E O 1
ATOM 14677 N N . TYR E 1 395 ? 37.236 209.142 210.304 1.00 39.94 395 TYR E N 1
ATOM 14678 C CA . TYR E 1 395 ? 37.006 207.928 211.088 1.00 39.24 395 TYR E CA 1
ATOM 14679 C C . TYR E 1 395 ? 35.526 207.588 211.172 1.00 46.01 395 TYR E C 1
ATOM 14680 O O . TYR E 1 395 ? 35.150 206.417 211.121 1.00 59.33 395 TYR E O 1
ATOM 14689 N N . SER E 1 396 ? 34.685 208.611 211.301 1.00 46.55 396 SER E N 1
ATOM 14690 C CA . SER E 1 396 ? 33.247 208.389 211.423 1.00 48.84 396 SER E CA 1
ATOM 14691 C C . SER E 1 396 ? 32.648 207.902 210.109 1.00 57.45 396 SER E C 1
ATOM 14692 O O . SER E 1 396 ? 31.623 207.222 210.102 1.00 69.63 396 SER E O 1
ATOM 14695 N N . LYS E 1 397 ? 33.288 208.255 208.999 1.00 53.91 397 LYS E N 1
ATOM 14696 C CA . LYS E 1 397 ? 32.793 207.871 207.682 1.00 50.41 397 LYS E CA 1
ATOM 14697 C C . LYS E 1 397 ? 33.199 206.447 207.325 1.00 51.89 397 LYS E C 1
ATOM 14698 O O . LYS E 1 397 ? 32.600 205.825 206.444 1.00 61.16 397 LYS E O 1
ATOM 14704 N N . SER E 1 398 ? 34.217 205.928 208.006 1.00 50.41 398 SER E N 1
ATOM 14705 C CA . SER E 1 398 ? 34.706 204.587 207.700 1.00 50.38 398 SER E CA 1
ATOM 14706 C C . SER E 1 398 ? 33.740 203.519 208.175 1.00 65.35 398 SER E C 1
ATOM 14707 O O . SER E 1 398 ? 33.358 203.492 209.345 1.00 74.76 398 SER E O 1
ATOM 14710 N N . PRO E 1 399 ? 33.342 202.629 207.258 1.00 72.94 399 PRO E N 1
ATOM 14711 C CA . PRO E 1 399 ? 32.441 201.520 207.573 1.00 82.34 399 PRO E CA 1
ATOM 14712 C C . PRO E 1 399 ? 33.103 200.507 208.493 1.00 98.31 399 PRO E C 1
ATOM 14713 O O . PRO E 1 399 ? 32.513 200.084 209.491 1.00 106.13 399 PRO E O 1
ATOM 14717 N N . GLU E 1 400 ? 34.330 200.130 208.160 1.00 102.16 400 GLU E N 1
ATOM 14718 C CA . GLU E 1 400 ? 35.048 199.110 208.913 1.00 103.15 400 GLU E CA 1
ATOM 14719 C C . GLU E 1 400 ? 35.850 199.693 210.074 1.00 85.77 400 GLU E C 1
ATOM 14720 O O . GLU E 1 400 ? 36.200 200.875 210.072 1.00 73.10 400 GLU E O 1
ATOM 14726 N N . GLU E 1 401 ? 36.125 198.847 211.064 1.00 86.71 401 GLU E N 1
ATOM 14727 C CA . GLU E 1 401 ? 36.888 199.228 212.249 1.00 85.09 401 GLU E CA 1
ATOM 14728 C C . GLU E 1 401 ? 38.252 199.803 211.900 1.00 68.13 401 GLU E C 1
ATOM 14729 O O . GLU E 1 401 ? 38.751 200.712 212.565 1.00 64.32 401 GLU E O 1
ATOM 14735 N N . THR E 1 402 ? 38.847 199.259 210.847 1.00 65.56 402 THR E N 1
ATOM 14736 C CA . THR E 1 402 ? 40.185 199.635 210.427 1.00 55.82 402 THR E CA 1
ATOM 14737 C C . THR E 1 402 ? 40.145 200.148 208.992 1.00 46.49 402 THR E C 1
ATOM 14738 O O . THR E 1 402 ? 39.396 199.635 208.161 1.00 60.36 402 THR E O 1
ATOM 14742 N N . ILE E 1 403 ? 40.930 201.180 208.711 1.00 47.03 403 ILE E N 1
ATOM 14743 C CA . ILE E 1 403 ? 40.962 201.767 207.378 1.00 56.58 403 ILE E CA 1
ATOM 14744 C C . ILE E 1 403 ? 42.260 201.436 206.655 1.00 57.79 403 ILE E C 1
ATOM 14745 O O . ILE E 1 403 ? 43.344 201.690 207.175 1.00 59.91 403 ILE E O 1
ATOM 14750 N N . THR E 1 404 ? 42.151 200.878 205.455 1.00 51.38 404 THR E N 1
ATOM 14751 C CA . THR E 1 404 ? 43.327 200.656 204.618 1.00 46.08 404 THR E CA 1
ATOM 14752 C C . THR E 1 404 ? 43.788 201.985 204.021 1.00 47.69 404 THR E C 1
ATOM 14753 O O . THR E 1 404 ? 43.044 202.964 204.036 1.00 59.10 404 THR E O 1
ATOM 14757 N N . LEU E 1 405 ? 45.010 202.029 203.500 1.00 43.40 405 LEU E N 1
ATOM 14758 C CA . LEU E 1 405 ? 45.534 203.274 202.932 1.00 45.89 405 LEU E CA 1
ATOM 14759 C C . LEU E 1 405 ? 44.747 203.773 201.705 1.00 53.34 405 LEU E C 1
ATOM 14760 O O . LEU E 1 405 ? 44.447 204.964 201.626 1.00 59.22 405 LEU E O 1
ATOM 14765 N N . PRO E 1 406 ? 44.412 202.881 200.743 1.00 49.57 406 PRO E N 1
ATOM 14766 C CA . PRO E 1 406 ? 43.608 203.393 199.626 1.00 43.26 406 PRO E CA 1
ATOM 14767 C C . PRO E 1 406 ? 42.241 203.914 200.069 1.00 46.16 406 PRO E C 1
ATOM 14768 O O . PRO E 1 406 ? 41.776 204.920 199.538 1.00 52.51 406 PRO E O 1
ATOM 14772 N N . ASN E 1 407 ? 41.611 203.238 201.025 1.00 53.57 407 ASN E N 1
ATOM 14773 C CA . ASN E 1 407 ? 40.359 203.721 201.599 1.00 54.55 407 ASN E CA 1
ATOM 14774 C C . ASN E 1 407 ? 40.556 205.032 202.354 1.00 49.98 407 ASN E C 1
ATOM 14775 O O . ASN E 1 407 ? 39.690 205.912 202.337 1.00 54.94 407 ASN E O 1
ATOM 14780 N N . CYS E 1 408 ? 41.703 205.156 203.011 1.00 43.63 408 CYS E N 1
ATOM 14781 C CA . CYS E 1 408 ? 42.027 206.353 203.780 1.00 49.03 408 CYS E CA 1
ATOM 14782 C C . CYS E 1 408 ? 42.074 207.602 202.901 1.00 57.26 408 CYS E C 1
ATOM 14783 O O . CYS E 1 408 ? 41.659 208.682 203.321 1.00 63.21 408 CYS E O 1
ATOM 14786 N N . MET E 1 409 ? 42.582 207.454 201.682 1.00 50.04 409 MET E N 1
ATOM 14787 C CA . MET E 1 409 ? 42.686 208.581 200.768 1.00 43.48 409 MET E CA 1
ATOM 14788 C C . MET E 1 409 ? 41.307 209.015 200.278 1.00 40.92 409 MET E C 1
ATOM 14789 O O . MET E 1 409 ? 41.037 210.207 200.142 1.00 52.65 409 MET E O 1
ATOM 14794 N N . ASN E 1 410 ? 40.427 208.053 200.020 1.00 48.94 410 ASN E N 1
ATOM 14795 C CA . ASN E 1 410 ? 39.091 208.388 199.537 1.00 50.26 410 ASN E CA 1
ATOM 14796 C C . ASN E 1 410 ? 38.250 209.069 200.617 1.00 50.25 410 ASN E C 1
ATOM 14797 O O . ASN E 1 410 ? 37.560 210.054 200.346 1.00 52.47 410 ASN E O 1
ATOM 14802 N N . LEU E 1 411 ? 38.317 208.548 201.839 1.00 46.87 411 LEU E N 1
ATOM 14803 C CA . LEU E 1 411 ? 37.602 209.147 202.965 1.00 45.98 411 LEU E CA 1
ATOM 14804 C C . LEU E 1 411 ? 38.107 210.557 203.275 1.00 49.56 411 LEU E C 1
ATOM 14805 O O . LEU E 1 411 ? 37.320 211.452 203.590 1.00 54.41 411 LEU E O 1
ATOM 14810 N N . PHE E 1 412 ? 39.420 210.752 203.185 1.00 43.89 412 PHE E N 1
ATOM 14811 C CA . PHE E 1 412 ? 40.012 212.064 203.424 1.00 39.38 412 PHE E CA 1
ATOM 14812 C C . PHE E 1 412 ? 39.566 213.065 202.369 1.00 46.96 412 PHE E C 1
ATOM 14813 O O . PHE E 1 412 ? 39.270 214.219 202.681 1.00 54.23 412 PHE E O 1
ATOM 14821 N N . LEU E 1 413 ? 39.526 212.626 201.116 1.00 52.92 413 LEU E N 1
ATOM 14822 C CA . LEU E 1 413 ? 39.049 213.483 200.040 1.00 51.29 413 LEU E CA 1
ATOM 14823 C C . LEU E 1 413 ? 37.589 213.832 200.283 1.00 54.20 413 LEU E C 1
ATOM 14824 O O . LEU E 1 413 ? 37.186 214.987 200.152 1.00 60.77 413 LEU E O 1
ATOM 14829 N N . GLU E 1 414 ? 36.808 212.825 200.658 1.00 55.29 414 GLU E N 1
ATOM 14830 C CA . GLU E 1 414 ? 35.390 213.014 200.933 1.00 59.39 414 GLU E CA 1
ATOM 14831 C C . GLU E 1 414 ? 35.174 213.949 202.120 1.00 60.11 414 GLU E C 1
ATOM 14832 O O . GLU E 1 414 ? 34.253 214.767 202.114 1.00 69.88 414 GLU E O 1
ATOM 14838 N N . ALA E 1 415 ? 36.027 213.832 203.133 1.00 51.62 415 ALA E N 1
ATOM 14839 C CA . ALA E 1 415 ? 35.942 214.705 204.301 1.00 46.28 415 ALA E CA 1
ATOM 14840 C C . ALA E 1 415 ? 36.276 216.151 203.934 1.00 53.56 415 ALA E C 1
ATOM 14841 O O . ALA E 1 415 ? 35.673 217.086 204.460 1.00 58.67 415 ALA E O 1
ATOM 14843 N N . VAL E 1 416 ? 37.236 216.328 203.029 1.00 53.91 416 VAL E N 1
ATOM 14844 C CA . VAL E 1 416 ? 37.626 217.658 202.561 1.00 47.48 416 VAL E CA 1
ATOM 14845 C C . VAL E 1 416 ? 36.494 218.337 201.793 1.00 50.96 416 VAL E C 1
ATOM 14846 O O . VAL E 1 416 ? 36.196 219.514 202.012 1.00 49.33 416 VAL E O 1
ATOM 14850 N N . LYS E 1 417 ? 35.874 217.585 200.888 1.00 51.08 417 LYS E N 1
ATOM 14851 C CA . LYS E 1 417 ? 34.755 218.082 200.102 1.00 53.70 417 LYS E CA 1
ATOM 14852 C C . LYS E 1 417 ? 33.618 218.555 201.006 1.00 58.39 417 LYS E C 1
ATOM 14853 O O . LYS E 1 417 ? 33.034 219.617 200.785 1.00 59.86 417 LYS E O 1
ATOM 14859 N N . GLU E 1 418 ? 33.312 217.767 202.032 1.00 60.76 418 GLU E N 1
ATOM 14860 C CA . GLU E 1 418 ? 32.180 218.059 202.908 1.00 64.07 418 GLU E CA 1
ATOM 14861 C C . GLU E 1 418 ? 32.427 219.297 203.762 1.00 60.51 418 GLU E C 1
ATOM 14862 O O . GLU E 1 418 ? 31.571 220.173 203.867 1.00 66.69 418 GLU E O 1
ATOM 14868 N N . ARG E 1 419 ? 33.605 219.352 204.370 1.00 60.69 419 ARG E N 1
ATOM 14869 C CA . ARG E 1 419 ? 33.982 220.458 205.235 1.00 63.38 419 ARG E CA 1
ATOM 14870 C C . ARG E 1 419 ? 33.981 221.787 204.479 1.00 65.47 419 ARG E C 1
ATOM 14871 O O . ARG E 1 419 ? 33.574 222.816 205.016 1.00 73.39 419 ARG E O 1
ATOM 14879 N N . LEU E 1 420 ? 34.429 221.757 203.228 1.00 65.78 420 LEU E N 1
ATOM 14880 C CA . LEU E 1 420 ? 34.442 222.952 202.389 1.00 65.78 420 LEU E CA 1
ATOM 14881 C C . LEU E 1 420 ? 33.033 223.400 202.017 1.00 72.16 420 LEU E C 1
ATOM 14882 O O . LEU E 1 420 ? 32.778 224.592 201.844 1.00 76.29 420 LEU E O 1
ATOM 14887 N N . SER E 1 421 ? 32.127 222.436 201.887 1.00 76.81 421 SER E N 1
ATOM 14888 C CA . SER E 1 421 ? 30.746 222.723 201.514 1.00 82.30 421 SER E CA 1
ATOM 14889 C C . SER E 1 421 ? 29.977 223.363 202.665 1.00 84.47 421 SER E C 1
ATOM 14890 O O . SER E 1 421 ? 29.033 224.123 202.448 1.00 85.37 421 SER E O 1
ATOM 14893 N N . ARG E 1 422 ? 30.385 223.048 203.889 1.00 88.85 422 ARG E N 1
ATOM 14894 C CA . ARG E 1 422 ? 29.746 223.607 205.072 1.00 97.31 422 ARG E CA 1
ATOM 14895 C C . ARG E 1 422 ? 30.791 224.134 206.048 1.00 98.13 422 ARG E C 1
ATOM 14896 O O . ARG E 1 422 ? 30.695 225.264 206.524 1.00 100.47 422 ARG E O 1
ATOM 14904 N N . ASN F 1 10 ? 30.001 197.883 208.465 1.00 91.20 10 ASN F N 1
ATOM 14905 C CA . ASN F 1 10 ? 30.078 196.926 209.564 1.00 94.22 10 ASN F CA 1
ATOM 14906 C C . ASN F 1 10 ? 28.959 197.137 210.575 1.00 96.80 10 ASN F C 1
ATOM 14907 O O . ASN F 1 10 ? 28.669 198.269 210.970 1.00 96.73 10 ASN F O 1
ATOM 14909 N N . ILE F 1 11 ? 28.333 196.041 210.993 1.00 93.82 11 ILE F N 1
ATOM 14910 C CA . ILE F 1 11 ? 27.214 196.102 211.926 1.00 79.74 11 ILE F CA 1
ATOM 14911 C C . ILE F 1 11 ? 27.644 195.774 213.355 1.00 73.48 11 ILE F C 1
ATOM 14912 O O . ILE F 1 11 ? 28.557 194.975 213.575 1.00 73.95 11 ILE F O 1
ATOM 14917 N N . HIS F 1 12 ? 26.986 196.407 214.321 1.00 67.47 12 HIS F N 1
ATOM 14918 C CA . HIS F 1 12 ? 27.252 196.160 215.734 1.00 62.27 12 HIS F CA 1
ATOM 14919 C C . HIS F 1 12 ? 26.032 195.528 216.388 1.00 64.59 12 HIS F C 1
ATOM 14920 O O . HIS F 1 12 ? 24.899 195.891 216.077 1.00 74.13 12 HIS F O 1
ATOM 14927 N N . ALA F 1 13 ? 26.264 194.584 217.292 1.00 59.32 13 ALA F N 1
ATOM 14928 C CA . ALA F 1 13 ? 25.172 193.922 217.992 1.00 58.60 13 ALA F CA 1
ATOM 14929 C C . ALA F 1 13 ? 25.326 194.057 219.504 1.00 64.42 13 ALA F C 1
ATOM 14930 O O . ALA F 1 13 ? 26.414 193.866 220.049 1.00 68.64 13 ALA F O 1
ATOM 14932 N N . GLU F 1 14 ? 24.230 194.391 220.177 1.00 67.66 14 GLU F N 1
ATOM 14933 C CA . GLU F 1 14 ? 24.244 194.553 221.625 1.00 76.71 14 GLU F CA 1
ATOM 14934 C C . GLU F 1 14 ? 23.278 193.568 222.280 1.00 82.37 14 GLU F C 1
ATOM 14935 O O . GLU F 1 14 ? 22.081 193.579 221.995 1.00 89.39 14 GLU F O 1
ATOM 14941 N N . ILE F 1 15 ? 23.803 192.717 223.156 1.00 76.82 15 ILE F N 1
ATOM 14942 C CA . ILE F 1 15 ? 22.992 191.695 223.811 1.00 68.90 15 ILE F CA 1
ATOM 14943 C C . ILE F 1 15 ? 22.903 191.922 225.319 1.00 67.94 15 ILE F C 1
ATOM 14944 O O . ILE F 1 15 ? 23.919 191.947 226.011 1.00 72.34 15 ILE F O 1
ATOM 14949 N N . ARG F 1 16 ? 21.685 192.088 225.825 1.00 68.74 16 ARG F N 1
ATOM 14950 C CA . ARG F 1 16 ? 21.473 192.277 227.257 1.00 73.45 16 ARG F CA 1
ATOM 14951 C C . ARG F 1 16 ? 21.222 190.950 227.976 1.00 80.82 16 ARG F C 1
ATOM 14952 O O . ARG F 1 16 ? 20.300 190.224 227.625 1.00 83.62 16 ARG F O 1
ATOM 14960 N N . ILE F 1 17 ? 22.031 190.644 228.988 1.00 82.64 17 ILE F N 1
ATOM 14961 C CA . ILE F 1 17 ? 21.911 189.381 229.717 1.00 84.25 17 ILE F CA 1
ATOM 14962 C C . ILE F 1 17 ? 21.199 189.509 231.060 1.00 84.53 17 ILE F C 1
ATOM 14963 O O . ILE F 1 17 ? 21.371 190.496 231.777 1.00 87.68 17 ILE F O 1
ATOM 14968 N N . CYS F 1 18 ? 20.407 188.493 231.387 1.00 82.37 18 CYS F N 1
ATOM 14969 C CA . CYS F 1 18 ? 19.797 188.363 232.701 1.00 85.09 18 CYS F CA 1
ATOM 14970 C C . CYS F 1 18 ? 20.839 188.475 233.810 1.00 92.61 18 CYS F C 1
ATOM 14971 O O . CYS F 1 18 ? 21.962 187.980 233.687 1.00 93.85 18 CYS F O 1
ATOM 14974 N N . GLN F 1 19 ? 20.444 189.137 234.890 1.00 100.26 19 GLN F N 1
ATOM 14975 C CA . GLN F 1 19 ? 21.351 189.508 235.968 1.00 109.43 19 GLN F CA 1
ATOM 14976 C C . GLN F 1 19 ? 21.928 188.301 236.701 1.00 119.34 19 GLN F C 1
ATOM 14977 O O . GLN F 1 19 ? 23.066 188.339 237.171 1.00 123.46 19 GLN F O 1
ATOM 14983 N N . LYS F 1 20 ? 21.141 187.234 236.792 1.00 122.09 20 LYS F N 1
ATOM 14984 C CA . LYS F 1 20 ? 21.529 186.058 237.564 1.00 121.72 20 LYS F CA 1
ATOM 14985 C C . LYS F 1 20 ? 22.733 185.337 236.967 1.00 119.00 20 LYS F C 1
ATOM 14986 O O . LYS F 1 20 ? 23.619 184.886 237.693 1.00 122.28 20 LYS F O 1
ATOM 14988 N N . PHE F 1 21 ? 22.764 185.237 235.642 1.00 112.94 21 PHE F N 1
ATOM 14989 C CA . PHE F 1 21 ? 23.790 184.458 234.956 1.00 108.85 21 PHE F CA 1
ATOM 14990 C C . PHE F 1 21 ? 25.149 185.146 234.940 1.00 112.33 21 PHE F C 1
ATOM 14991 O O . PHE F 1 21 ? 25.238 186.355 234.719 1.00 111.53 21 PHE F O 1
ATOM 14999 N N . PRO F 1 22 ? 26.217 184.365 235.170 1.00 115.80 22 PRO F N 1
ATOM 15000 C CA . PRO F 1 22 ? 27.585 184.884 235.121 1.00 111.58 22 PRO F CA 1
ATOM 15001 C C . PRO F 1 22 ? 28.120 184.989 233.696 1.00 105.81 22 PRO F C 1
ATOM 15002 O O . PRO F 1 22 ? 27.590 184.378 232.771 1.00 100.97 22 PRO F O 1
ATOM 15006 N N . LYS F 1 23 ? 29.181 185.770 233.540 1.00 108.67 23 LYS F N 1
ATOM 15007 C CA . LYS F 1 23 ? 29.814 185.983 232.247 1.00 113.43 23 LYS F CA 1
ATOM 15008 C C . LYS F 1 23 ? 30.375 184.682 231.683 1.00 112.84 23 LYS F C 1
ATOM 15009 O O . LYS F 1 23 ? 30.292 184.431 230.480 1.00 105.10 23 LYS F O 1
ATOM 15015 N N . SER F 1 24 ? 30.940 183.864 232.568 1.00 121.29 24 SER F N 1
ATOM 15016 C CA . SER F 1 24 ? 31.597 182.616 232.191 1.00 129.12 24 SER F CA 1
ATOM 15017 C C . SER F 1 24 ? 30.683 181.701 231.385 1.00 137.64 24 SER F C 1
ATOM 15018 O O . SER F 1 24 ? 31.104 181.100 230.396 1.00 142.36 24 SER F O 1
ATOM 15021 N N . THR F 1 25 ? 29.431 181.601 231.817 1.00 137.68 25 THR F N 1
ATOM 15022 C CA . THR F 1 25 ? 28.458 180.723 231.178 1.00 135.11 25 THR F CA 1
ATOM 15023 C C . THR F 1 25 ? 28.124 181.174 229.762 1.00 126.18 25 THR F C 1
ATOM 15024 O O . THR F 1 25 ? 27.968 180.357 228.856 1.00 125.66 25 THR F O 1
ATOM 15028 N N . VAL F 1 26 ? 28.026 182.481 229.576 1.00 117.60 26 VAL F N 1
ATOM 15029 C CA . VAL F 1 26 ? 27.559 183.020 228.310 1.00 108.49 26 VAL F CA 1
ATOM 15030 C C . VAL F 1 26 ? 28.615 183.005 227.212 1.00 105.72 26 VAL F C 1
ATOM 15031 O O . VAL F 1 26 ? 28.312 182.739 226.047 1.00 104.33 26 VAL F O 1
ATOM 15035 N N . GLN F 1 27 ? 29.857 183.282 227.582 1.00 108.93 27 GLN F N 1
ATOM 15036 C CA . GLN F 1 27 ? 30.919 183.392 226.593 1.00 118.01 27 GLN F CA 1
ATOM 15037 C C . GLN F 1 27 ? 31.256 182.048 225.944 1.00 120.79 27 GLN F C 1
ATOM 15038 O O . GLN F 1 27 ? 31.950 182.005 224.930 1.00 121.51 27 GLN F O 1
ATOM 15044 N N . LYS F 1 28 ? 30.762 180.955 226.521 1.00 124.03 28 LYS F N 1
ATOM 15045 C CA . LYS F 1 28 ? 30.908 179.635 225.908 1.00 120.75 28 LYS F CA 1
ATOM 15046 C C . LYS F 1 28 ? 29.816 179.441 224.863 1.00 115.08 28 LYS F C 1
ATOM 15047 O O . LYS F 1 28 ? 29.982 178.701 223.892 1.00 116.53 28 LYS F O 1
ATOM 15053 N N . ARG F 1 29 ? 28.700 180.130 225.069 1.00 106.03 29 ARG F N 1
ATOM 15054 C CA . ARG F 1 29 ? 27.577 180.082 224.147 1.00 98.30 29 ARG F CA 1
ATOM 15055 C C . ARG F 1 29 ? 27.666 181.226 223.140 1.00 95.11 29 ARG F C 1
ATOM 15056 O O . ARG F 1 29 ? 26.725 181.481 222.387 1.00 94.63 29 ARG F O 1
ATOM 15064 N N . PHE F 1 30 ? 28.814 181.903 223.139 1.00 95.04 30 PHE F N 1
ATOM 15065 C CA . PHE F 1 30 ? 29.083 183.021 222.237 1.00 88.99 30 PHE F CA 1
ATOM 15066 C C . PHE F 1 30 ? 28.972 182.590 220.779 1.00 88.07 30 PHE F C 1
ATOM 15067 O O . PHE F 1 30 ? 28.446 183.321 219.939 1.00 85.43 30 PHE F O 1
ATOM 15075 N N . SER F 1 31 ? 29.477 181.395 220.491 1.00 93.22 31 SER F N 1
ATOM 15076 C CA . SER F 1 31 ? 29.440 180.832 219.147 1.00 95.68 31 SER F CA 1
ATOM 15077 C C . SER F 1 31 ? 28.010 180.566 218.685 1.00 101.04 31 SER F C 1
ATOM 15078 O O . SER F 1 31 ? 27.714 180.613 217.490 1.00 104.70 31 SER F O 1
ATOM 15081 N N . GLU F 1 32 ? 27.127 180.284 219.637 1.00 98.55 32 GLU F N 1
ATOM 15082 C CA . GLU F 1 32 ? 25.715 180.103 219.327 1.00 99.70 32 GLU F CA 1
ATOM 15083 C C . GLU F 1 32 ? 25.035 181.445 219.080 1.00 100.97 32 GLU F C 1
ATOM 15084 O O . GLU F 1 32 ? 24.127 181.548 218.255 1.00 106.36 32 GLU F O 1
ATOM 15090 N N . PHE F 1 33 ? 25.487 182.474 219.792 1.00 97.89 33 PHE F N 1
ATOM 15091 C CA . PHE F 1 33 ? 24.911 183.808 219.657 1.00 94.00 33 PHE F CA 1
ATOM 15092 C C . PHE F 1 33 ? 25.177 184.417 218.284 1.00 103.72 33 PHE F C 1
ATOM 15093 O O . PHE F 1 33 ? 24.328 185.125 217.743 1.00 107.40 33 PHE F O 1
ATOM 15101 N N . GLU F 1 34 ? 26.356 184.147 217.727 1.00 108.37 34 GLU F N 1
ATOM 15102 C CA . GLU F 1 34 ? 26.717 184.692 216.421 1.00 107.45 34 GLU F CA 1
ATOM 15103 C C . GLU F 1 34 ? 25.758 184.200 215.340 1.00 101.21 34 GLU F C 1
ATOM 15104 O O . GLU F 1 34 ? 25.288 184.982 214.510 1.00 93.83 34 GLU F O 1
ATOM 15110 N N . GLU F 1 35 ? 25.461 182.904 215.362 1.00 98.22 35 GLU F N 1
ATOM 15111 C CA . GLU F 1 35 ? 24.539 182.320 214.397 1.00 103.70 35 GLU F CA 1
ATOM 15112 C C . GLU F 1 35 ? 23.106 182.749 214.695 1.00 103.14 35 GLU F C 1
ATOM 15113 O O . GLU F 1 35 ? 22.276 182.848 213.791 1.00 108.25 35 GLU F O 1
ATOM 15119 N N . LEU F 1 36 ? 22.827 183.008 215.968 1.00 99.78 36 LEU F N 1
ATOM 15120 C CA . LEU F 1 36 ? 21.530 183.531 216.386 1.00 101.05 36 LEU F CA 1
ATOM 15121 C C . LEU F 1 36 ? 21.284 184.922 215.812 1.00 108.51 36 LEU F C 1
ATOM 15122 O O . LEU F 1 36 ? 20.186 185.228 215.342 1.00 111.11 36 LEU F O 1
ATOM 15127 N N . ILE F 1 37 ? 22.321 185.755 215.858 1.00 108.52 37 ILE F N 1
ATOM 15128 C CA . ILE F 1 37 ? 22.236 187.150 215.434 1.00 96.46 37 ILE F CA 1
ATOM 15129 C C . ILE F 1 37 ? 22.074 187.285 213.921 1.00 90.82 37 ILE F C 1
ATOM 15130 O O . ILE F 1 37 ? 21.320 188.136 213.445 1.00 87.05 37 ILE F O 1
ATOM 15135 N N . LYS F 1 38 ? 22.772 186.441 213.168 1.00 91.88 38 LYS F N 1
ATOM 15136 C CA . LYS F 1 38 ? 22.597 186.417 211.721 1.00 94.78 38 LYS F CA 1
ATOM 15137 C C . LYS F 1 38 ? 21.166 186.027 211.360 1.00 98.02 38 LYS F C 1
ATOM 15138 O O . LYS F 1 38 ? 20.576 186.586 210.435 1.00 103.39 38 LYS F O 1
ATOM 15144 N N . ALA F 1 39 ? 20.610 185.073 212.103 1.00 92.92 39 ALA F N 1
ATOM 15145 C CA . ALA F 1 39 ? 19.237 184.632 211.887 1.00 90.39 39 ALA F CA 1
ATOM 15146 C C . ALA F 1 39 ? 18.251 185.773 212.112 1.00 86.71 39 ALA F C 1
ATOM 15147 O O . ALA F 1 39 ? 17.285 185.928 211.366 1.00 90.35 39 ALA F O 1
ATOM 15149 N N . ALA F 1 40 ? 18.504 186.574 213.143 1.00 84.34 40 ALA F N 1
ATOM 15150 C CA . ALA F 1 40 ? 17.634 187.699 213.467 1.00 88.31 40 ALA F CA 1
ATOM 15151 C C . ALA F 1 40 ? 17.775 188.821 212.441 1.00 99.16 40 ALA F C 1
ATOM 15152 O O . ALA F 1 40 ? 16.853 189.612 212.242 1.00 100.13 40 ALA F O 1
ATOM 15154 N N . SER F 1 41 ? 18.931 188.874 211.786 1.00 101.00 41 SER F N 1
ATOM 15155 C CA . SER F 1 41 ? 19.241 189.931 210.828 1.00 98.54 41 SER F CA 1
ATOM 15156 C C . SER F 1 41 ? 18.375 189.882 209.572 1.00 105.38 41 SER F C 1
ATOM 15157 O O . SER F 1 41 ? 18.072 190.921 208.985 1.00 105.37 41 SER F O 1
ATOM 15160 N N . LYS F 1 42 ? 17.990 188.675 209.161 1.00 109.41 42 LYS F N 1
ATOM 15161 C CA . LYS F 1 42 ? 17.228 188.476 207.928 1.00 107.10 42 LYS F CA 1
ATOM 15162 C C . LYS F 1 42 ? 15.930 189.278 207.916 1.00 103.34 42 LYS F C 1
ATOM 15163 O O . LYS F 1 42 ? 15.498 189.759 206.868 1.00 102.62 42 LYS F O 1
ATOM 15165 N N . ASN F 1 43 ? 15.319 189.425 209.087 1.00 104.25 43 ASN F N 1
ATOM 15166 C CA . ASN F 1 43 ? 14.094 190.204 209.223 1.00 111.02 43 ASN F CA 1
ATOM 15167 C C . ASN F 1 43 ? 14.138 191.131 210.438 1.00 111.39 43 ASN F C 1
ATOM 15168 O O . ASN F 1 43 ? 13.398 190.941 211.405 1.00 114.05 43 ASN F O 1
ATOM 15173 N N . ALA F 1 44 ? 15.011 192.134 210.378 1.00 109.05 44 ALA F N 1
ATOM 15174 C CA . ALA F 1 44 ? 15.175 193.086 211.477 1.00 107.51 44 ALA F CA 1
ATOM 15175 C C . ALA F 1 44 ? 15.330 194.520 210.980 1.00 103.77 44 ALA F C 1
ATOM 15176 O O . ALA F 1 44 ? 15.638 194.757 209.812 1.00 102.10 44 ALA F O 1
ATOM 15178 N N . ARG F 1 45 ? 15.125 195.473 211.883 1.00 100.79 45 ARG F N 1
ATOM 15179 C CA . ARG F 1 45 ? 15.340 196.878 211.574 1.00 96.41 45 ARG F CA 1
ATOM 15180 C C . ARG F 1 45 ? 16.458 197.436 212.450 1.00 89.83 45 ARG F C 1
ATOM 15181 O O . ARG F 1 45 ? 16.432 197.259 213.669 1.00 84.61 45 ARG F O 1
ATOM 15189 N N . ASN F 1 46 ? 17.435 198.102 211.836 1.00 92.00 46 ASN F N 1
ATOM 15190 C CA . ASN F 1 46 ? 18.588 198.621 212.573 1.00 89.90 46 ASN F CA 1
ATOM 15191 C C . ASN F 1 46 ? 18.173 199.601 213.661 1.00 77.32 46 ASN F C 1
ATOM 15192 O O . ASN F 1 46 ? 17.225 200.365 213.487 1.00 69.23 46 ASN F O 1
ATOM 15197 N N . TRP F 1 47 ? 18.875 199.545 214.789 1.00 77.77 47 TRP F N 1
ATOM 15198 C CA . TRP F 1 47 ? 18.580 200.356 215.969 1.00 79.77 47 TRP F CA 1
ATOM 15199 C C . TRP F 1 47 ? 17.205 200.073 216.578 1.00 87.30 47 TRP F C 1
ATOM 15200 O O . TRP F 1 47 ? 16.755 200.799 217.466 1.00 95.80 47 TRP F O 1
ATOM 15211 N N . LYS F 1 48 ? 16.548 199.015 216.110 1.00 81.83 48 LYS F N 1
ATOM 15212 C CA . LYS F 1 48 ? 15.281 198.587 216.691 1.00 77.68 48 LYS F CA 1
ATOM 15213 C C . LYS F 1 48 ? 15.429 197.224 217.364 1.00 71.78 48 LYS F C 1
ATOM 15214 O O . LYS F 1 48 ? 15.879 196.260 216.751 1.00 72.42 48 LYS F O 1
ATOM 15220 N N . PRO F 1 49 ? 15.056 197.152 218.650 1.00 73.73 49 PRO F N 1
ATOM 15221 C CA . PRO F 1 49 ? 15.260 195.981 219.509 1.00 76.03 49 PRO F CA 1
ATOM 15222 C C . PRO F 1 49 ? 14.424 194.767 219.131 1.00 82.75 49 PRO F C 1
ATOM 15223 O O . PRO F 1 49 ? 13.375 194.891 218.501 1.00 80.20 49 PRO F O 1
ATOM 15227 N N . ILE F 1 50 ? 14.914 193.596 219.527 1.00 87.04 50 ILE F N 1
ATOM 15228 C CA . ILE F 1 50 ? 14.176 192.347 219.396 1.00 84.28 50 ILE F CA 1
ATOM 15229 C C . ILE F 1 50 ? 14.229 191.616 220.729 1.00 85.74 50 ILE F C 1
ATOM 15230 O O . ILE F 1 50 ? 15.300 191.194 221.168 1.00 88.83 50 ILE F O 1
ATOM 15235 N N . SER F 1 51 ? 13.078 191.503 221.384 1.00 85.53 51 SER F N 1
ATOM 15236 C CA . SER F 1 51 ? 12.976 190.774 222.643 1.00 84.44 51 SER F CA 1
ATOM 15237 C C . SER F 1 51 ? 13.291 189.304 222.422 1.00 83.66 51 SER F C 1
ATOM 15238 O O . SER F 1 51 ? 13.170 188.800 221.306 1.00 87.75 51 SER F O 1
ATOM 15241 N N . SER F 1 52 ? 13.695 188.619 223.486 1.00 76.86 52 SER F N 1
ATOM 15242 C CA . SER F 1 52 ? 13.997 187.197 223.394 1.00 75.28 52 SER F CA 1
ATOM 15243 C C . SER F 1 52 ? 12.720 186.396 223.175 1.00 77.14 52 SER F C 1
ATOM 15244 O O . SER F 1 52 ? 12.728 185.372 222.491 1.00 85.77 52 SER F O 1
ATOM 15247 N N . VAL F 1 53 ? 11.619 186.873 223.750 1.00 75.67 53 VAL F N 1
ATOM 15248 C CA . VAL F 1 53 ? 10.339 186.191 223.605 1.00 78.96 53 VAL F CA 1
ATOM 15249 C C . VAL F 1 53 ? 9.815 186.294 222.164 1.00 76.93 53 VAL F C 1
ATOM 15250 O O . VAL F 1 53 ? 9.023 185.456 221.737 1.00 82.48 53 VAL F O 1
ATOM 15254 N N . GLU F 1 54 ? 10.268 187.308 221.421 1.00 81.04 54 GLU F N 1
ATOM 15255 C CA . GLU F 1 54 ? 9.907 187.460 220.006 1.00 85.65 54 GLU F CA 1
ATOM 15256 C C . GLU F 1 54 ? 10.423 186.265 219.232 1.00 87.18 54 GLU F C 1
ATOM 15257 O O . GLU F 1 54 ? 9.709 185.657 218.431 1.00 98.76 54 GLU F O 1
ATOM 15263 N N . LEU F 1 55 ? 11.682 185.938 219.473 1.00 85.48 55 LEU F N 1
ATOM 15264 C CA . LEU F 1 55 ? 12.290 184.776 218.860 1.00 92.61 55 LEU F CA 1
ATOM 15265 C C . LEU F 1 55 ? 12.064 183.548 219.735 1.00 94.94 55 LEU F C 1
ATOM 15266 O O . LEU F 1 55 ? 13.020 182.952 220.236 1.00 97.66 55 LEU F O 1
ATOM 15271 N N . PHE F 1 56 ? 10.802 183.176 219.927 1.00 92.36 56 PHE F N 1
ATOM 15272 C CA . PHE F 1 56 ? 10.470 182.078 220.829 1.00 88.55 56 PHE F CA 1
ATOM 15273 C C . PHE F 1 56 ? 10.729 180.717 220.188 1.00 91.63 56 PHE F C 1
ATOM 15274 O O . PHE F 1 56 ? 10.785 179.698 220.880 1.00 94.39 56 PHE F O 1
ATOM 15282 N N . GLN F 1 57 ? 10.889 180.713 218.864 1.00 91.83 57 GLN F N 1
ATOM 15283 C CA . GLN F 1 57 ? 11.459 179.556 218.184 1.00 98.01 57 GLN F CA 1
ATOM 15284 C C . GLN F 1 57 ? 12.896 179.430 218.678 1.00 99.98 57 GLN F C 1
ATOM 15285 O O . GLN F 1 57 ? 13.664 180.389 218.633 1.00 94.82 57 GLN F O 1
ATOM 15291 N N . GLY F 1 58 ? 13.252 178.253 219.174 1.00 109.17 58 GLY F N 1
ATOM 15292 C CA . GLY F 1 58 ? 14.493 178.132 219.908 1.00 114.66 58 GLY F CA 1
ATOM 15293 C C . GLY F 1 58 ? 15.351 176.922 219.591 1.00 128.44 58 GLY F C 1
ATOM 15294 O O . GLY F 1 58 ? 14.856 175.991 218.957 1.00 136.29 58 GLY F O 1
ATOM 15295 N N . ASP F 1 59 ? 16.617 176.878 220.025 1.00 127.23 59 ASP F N 1
ATOM 15296 C CA . ASP F 1 59 ? 17.330 177.896 220.816 1.00 121.25 59 ASP F CA 1
ATOM 15297 C C . ASP F 1 59 ? 16.669 178.301 222.139 1.00 107.79 59 ASP F C 1
ATOM 15298 O O . ASP F 1 59 ? 16.888 179.406 222.632 1.00 107.90 59 ASP F O 1
ATOM 15303 N N . SER F 1 60 ? 15.876 177.400 222.714 1.00 106.10 60 SER F N 1
ATOM 15304 C CA . SER F 1 60 ? 15.234 177.646 224.007 1.00 97.51 60 SER F CA 1
ATOM 15305 C C . SER F 1 60 ? 16.277 177.864 225.102 1.00 98.10 60 SER F C 1
ATOM 15306 O O . SER F 1 60 ? 16.035 178.564 226.088 1.00 96.69 60 SER F O 1
ATOM 15309 N N . SER F 1 61 ? 17.441 177.254 224.907 1.00 98.48 61 SER F N 1
ATOM 15310 C CA . SER F 1 61 ? 18.560 177.375 225.828 1.00 104.74 61 SER F CA 1
ATOM 15311 C C . SER F 1 61 ? 19.192 178.769 225.787 1.00 103.93 61 SER F C 1
ATOM 15312 O O . SER F 1 61 ? 19.597 179.305 226.819 1.00 106.04 61 SER F O 1
ATOM 15315 N N . LEU F 1 62 ? 19.271 179.352 224.595 1.00 96.95 62 LEU F N 1
ATOM 15316 C CA . LEU F 1 62 ? 19.836 180.690 224.433 1.00 91.58 62 LEU F CA 1
ATOM 15317 C C . LEU F 1 62 ? 18.917 181.782 224.970 1.00 88.44 62 LEU F C 1
ATOM 15318 O O . LEU F 1 62 ? 19.360 182.681 225.684 1.00 94.53 62 LEU F O 1
ATOM 15323 N N . ASN F 1 63 ? 17.637 181.696 224.623 1.00 80.33 63 ASN F N 1
ATOM 15324 C CA . ASN F 1 63 ? 16.679 182.755 224.920 1.00 83.55 63 ASN F CA 1
ATOM 15325 C C . ASN F 1 63 ? 16.533 183.077 226.403 1.00 90.40 63 ASN F C 1
ATOM 15326 O O . ASN F 1 63 ? 16.107 184.176 226.762 1.00 90.74 63 ASN F O 1
ATOM 15331 N N . GLU F 1 64 ? 16.883 182.128 227.264 1.00 94.73 64 GLU F N 1
ATOM 15332 C CA . GLU F 1 64 ? 16.719 182.330 228.697 1.00 103.43 64 GLU F CA 1
ATOM 15333 C C . GLU F 1 64 ? 17.931 183.027 229.306 1.00 98.84 64 GLU F C 1
ATOM 15334 O O . GLU F 1 64 ? 17.918 183.402 230.479 1.00 101.32 64 GLU F O 1
ATOM 15340 N N . LEU F 1 65 ? 18.974 183.208 228.503 1.00 91.02 65 LEU F N 1
ATOM 15341 C CA . LEU F 1 65 ? 20.157 183.933 228.949 1.00 90.43 65 LEU F CA 1
ATOM 15342 C C . LEU F 1 65 ? 19.997 185.438 228.757 1.00 91.21 65 LEU F C 1
ATOM 15343 O O . LEU F 1 65 ? 20.390 186.225 229.617 1.00 93.40 65 LEU F O 1
ATOM 15348 N N . PHE F 1 66 ? 19.419 185.836 227.628 1.00 86.21 66 PHE F N 1
ATOM 15349 C CA . PHE F 1 66 ? 19.311 187.252 227.297 1.00 78.73 66 PHE F CA 1
ATOM 15350 C C . PHE F 1 66 ? 17.864 187.718 227.203 1.00 77.92 66 PHE F C 1
ATOM 15351 O O . PHE F 1 66 ? 16.964 186.930 226.921 1.00 77.39 66 PHE F O 1
ATOM 15359 N N . GLU F 1 67 ? 17.650 189.008 227.435 1.00 74.53 67 GLU F N 1
ATOM 15360 C CA . GLU F 1 67 ? 16.312 189.581 227.401 1.00 74.97 67 GLU F CA 1
ATOM 15361 C C . GLU F 1 67 ? 16.053 190.318 226.092 1.00 74.07 67 GLU F C 1
ATOM 15362 O O . GLU F 1 67 ? 14.972 190.214 225.516 1.00 73.83 67 GLU F O 1
ATOM 15368 N N . LYS F 1 68 ? 17.051 191.070 225.636 1.00 76.07 68 LYS F N 1
ATOM 15369 C CA . LYS F 1 68 ? 16.864 192.011 224.532 1.00 75.91 68 LYS F CA 1
ATOM 15370 C C . LYS F 1 68 ? 18.087 192.027 223.618 1.00 70.38 68 LYS F C 1
ATOM 15371 O O . LYS F 1 68 ? 19.220 191.883 224.076 1.00 72.72 68 LYS F O 1
ATOM 15377 N N . LEU F 1 69 ? 17.846 192.175 222.320 1.00 63.38 69 LEU F N 1
ATOM 15378 C CA . LEU F 1 69 ? 18.917 192.169 221.332 1.00 55.42 69 LEU F CA 1
ATOM 15379 C C . LEU F 1 69 ? 18.751 193.340 220.378 1.00 56.83 69 LEU F C 1
ATOM 15380 O O . LEU F 1 69 ? 17.665 193.569 219.857 1.00 59.99 69 LEU F O 1
ATOM 15385 N N . VAL F 1 70 ? 19.826 194.085 220.147 1.00 65.06 70 VAL F N 1
ATOM 15386 C CA . VAL F 1 70 ? 19.768 195.211 219.222 1.00 68.40 70 VAL F CA 1
ATOM 15387 C C . VAL F 1 70 ? 20.865 195.113 218.175 1.00 66.62 70 VAL F C 1
ATOM 15388 O O . VAL F 1 70 ? 22.041 194.951 218.505 1.00 69.76 70 VAL F O 1
ATOM 15392 N N . ILE F 1 71 ? 20.471 195.207 216.911 1.00 65.73 71 ILE F N 1
ATOM 15393 C CA . ILE F 1 71 ? 21.428 195.220 215.813 1.00 65.19 71 ILE F CA 1
ATOM 15394 C C . ILE F 1 71 ? 21.404 196.581 215.127 1.00 67.67 71 ILE F C 1
ATOM 15395 O O . ILE F 1 71 ? 20.347 197.050 214.708 1.00 67.72 71 ILE F O 1
ATOM 15400 N N . GLY F 1 72 ? 22.566 197.218 215.021 1.00 62.45 72 GLY F N 1
ATOM 15401 C CA . GLY F 1 72 ? 22.636 198.550 214.449 1.00 65.63 72 GLY F CA 1
ATOM 15402 C C . GLY F 1 72 ? 23.864 198.825 213.602 1.00 65.25 72 GLY F C 1
ATOM 15403 O O . GLY F 1 72 ? 24.947 198.300 213.865 1.00 65.91 72 GLY F O 1
ATOM 15404 N N . THR F 1 73 ? 23.680 199.652 212.576 1.00 58.96 73 THR F N 1
ATOM 15405 C CA . THR F 1 73 ? 24.766 200.110 211.713 1.00 57.06 73 THR F CA 1
ATOM 15406 C C . THR F 1 73 ? 24.491 201.553 211.299 1.00 55.76 73 THR F C 1
ATOM 15407 O O . THR F 1 73 ? 23.338 201.982 211.274 1.00 60.93 73 THR F O 1
ATOM 15411 N N . CYS F 1 74 ? 25.541 202.304 210.982 1.00 53.55 74 CYS F N 1
ATOM 15412 C CA . CYS F 1 74 ? 25.374 203.704 210.591 1.00 55.84 74 CYS F CA 1
ATOM 15413 C C . CYS F 1 74 ? 25.319 203.865 209.075 1.00 66.35 74 CYS F C 1
ATOM 15414 O O . CYS F 1 74 ? 25.126 204.969 208.561 1.00 68.52 74 CYS F O 1
ATOM 15417 N N . GLU F 1 75 ? 25.486 202.755 208.367 1.00 72.24 75 GLU F N 1
ATOM 15418 C CA . GLU F 1 75 ? 25.420 202.761 206.917 1.00 79.87 75 GLU F CA 1
ATOM 15419 C C . GLU F 1 75 ? 23.982 202.891 206.422 1.00 81.48 75 GLU F C 1
ATOM 15420 O O . GLU F 1 75 ? 23.709 203.641 205.489 1.00 90.51 75 GLU F O 1
ATOM 15426 N N . LEU F 1 76 ? 23.068 202.150 207.040 1.00 78.37 76 LEU F N 1
ATOM 15427 C CA . LEU F 1 76 ? 21.654 202.214 206.676 1.00 78.06 76 LEU F CA 1
ATOM 15428 C C . LEU F 1 76 ? 20.920 203.321 207.425 1.00 74.89 76 LEU F C 1
ATOM 15429 O O . LEU F 1 76 ? 21.412 203.830 208.429 1.00 75.09 76 LEU F O 1
ATOM 15434 N N . ARG F 1 77 ? 19.733 203.678 206.942 1.00 75.16 77 ARG F N 1
ATOM 15435 C CA . ARG F 1 77 ? 18.901 204.665 207.622 1.00 76.68 77 ARG F CA 1
ATOM 15436 C C . ARG F 1 77 ? 18.369 204.105 208.939 1.00 75.26 77 ARG F C 1
ATOM 15437 O O . ARG F 1 77 ? 18.452 202.906 209.185 1.00 76.55 77 ARG F O 1
ATOM 15445 N N . ASP F 1 78 ? 17.812 204.980 209.771 1.00 77.03 78 ASP F N 1
ATOM 15446 C CA . ASP F 1 78 ? 17.463 204.640 211.150 1.00 76.61 78 ASP F CA 1
ATOM 15447 C C . ASP F 1 78 ? 16.438 203.517 211.297 1.00 86.21 78 ASP F C 1
ATOM 15448 O O . ASP F 1 78 ? 16.600 202.638 212.139 1.00 99.47 78 ASP F O 1
ATOM 15453 N N . GLY F 1 79 ? 15.378 203.547 210.499 1.00 83.85 79 GLY F N 1
ATOM 15454 C CA . GLY F 1 79 ? 14.333 202.544 210.625 1.00 83.05 79 GLY F CA 1
ATOM 15455 C C . GLY F 1 79 ? 14.387 201.475 209.552 1.00 83.63 79 GLY F C 1
ATOM 15456 O O . GLY F 1 79 ? 13.518 200.606 209.482 1.00 87.45 79 GLY F O 1
ATOM 15457 N N . GLU F 1 80 ? 15.425 201.531 208.724 1.00 84.42 80 GLU F N 1
ATOM 15458 C CA . GLU F 1 80 ? 15.512 200.691 207.535 1.00 87.01 80 GLU F CA 1
ATOM 15459 C C . GLU F 1 80 ? 15.702 199.213 207.859 1.00 82.13 80 GLU F C 1
ATOM 15460 O O . GLU F 1 80 ? 16.404 198.855 208.804 1.00 77.46 80 GLU F O 1
ATOM 15466 N N . LEU F 1 81 ? 15.058 198.363 207.063 1.00 84.67 81 LEU F N 1
ATOM 15467 C CA . LEU F 1 81 ? 15.236 196.917 207.149 1.00 92.35 81 LEU F CA 1
ATOM 15468 C C . LEU F 1 81 ? 16.625 196.507 206.669 1.00 95.06 81 LEU F C 1
ATOM 15469 O O . LEU F 1 81 ? 17.273 197.242 205.920 1.00 97.97 81 LEU F O 1
ATOM 15474 N N . PHE F 1 82 ? 17.078 195.330 207.091 1.00 91.58 82 PHE F N 1
ATOM 15475 C CA . PHE F 1 82 ? 18.311 194.762 206.554 1.00 86.56 82 PHE F CA 1
ATOM 15476 C C . PHE F 1 82 ? 18.005 193.968 205.289 1.00 99.42 82 PHE F C 1
ATOM 15477 O O . PHE F 1 82 ? 17.096 193.138 205.276 1.00 103.40 82 PHE F O 1
ATOM 15485 N N . GLU F 1 83 ? 18.764 194.228 204.230 1.00 105.40 83 GLU F N 1
ATOM 15486 C CA . GLU F 1 83 ? 18.590 193.520 202.967 1.00 113.41 83 GLU F CA 1
ATOM 15487 C C . GLU F 1 83 ? 19.845 193.622 202.107 1.00 122.35 83 GLU F C 1
ATOM 15488 O O . GLU F 1 83 ? 20.835 194.232 202.514 1.00 119.66 83 GLU F O 1
ATOM 15494 N N . ASN F 1 84 ? 19.790 193.015 200.924 1.00 135.81 84 ASN F N 1
ATOM 15495 C CA . ASN F 1 84 ? 20.923 192.967 200.002 1.00 140.20 84 ASN F CA 1
ATOM 15496 C C . ASN F 1 84 ? 22.152 192.317 200.635 1.00 136.15 84 ASN F C 1
ATOM 15497 O O . ASN F 1 84 ? 22.405 191.125 200.445 1.00 134.74 84 ASN F O 1
ATOM 15502 N N . ILE F 1 90 ? 28.841 189.304 209.990 1.00 100.80 90 ILE F N 1
ATOM 15503 C CA . ILE F 1 90 ? 29.139 190.136 211.151 1.00 103.52 90 ILE F CA 1
ATOM 15504 C C . ILE F 1 90 ? 30.533 189.784 211.680 1.00 107.54 90 ILE F C 1
ATOM 15505 O O . ILE F 1 90 ? 31.217 188.929 211.117 1.00 111.79 90 ILE F O 1
ATOM 15510 N N . ASN F 1 91 ? 30.952 190.475 212.737 1.00 111.00 91 ASN F N 1
ATOM 15511 C CA . ASN F 1 91 ? 32.231 190.255 213.398 1.00 114.26 91 ASN F CA 1
ATOM 15512 C C . ASN F 1 91 ? 31.987 189.877 214.852 1.00 114.64 91 ASN F C 1
ATOM 15513 O O . ASN F 1 91 ? 31.260 190.573 215.560 1.00 120.88 91 ASN F O 1
ATOM 15518 N N . PRO F 1 92 ? 32.566 188.752 215.293 1.00 108.75 92 PRO F N 1
ATOM 15519 C CA . PRO F 1 92 ? 32.510 188.300 216.689 1.00 106.37 92 PRO F CA 1
ATOM 15520 C C . PRO F 1 92 ? 32.976 189.358 217.693 1.00 101.68 92 PRO F C 1
ATOM 15521 O O . PRO F 1 92 ? 32.506 189.363 218.829 1.00 96.39 92 PRO F O 1
ATOM 15525 N N . SER F 1 93 ? 33.887 190.236 217.281 1.00 103.32 93 SER F N 1
ATOM 15526 C CA . SER F 1 93 ? 34.368 191.304 218.156 1.00 105.04 93 SER F CA 1
ATOM 15527 C C . SER F 1 93 ? 33.373 192.455 218.243 1.00 102.08 93 SER F C 1
ATOM 15528 O O . SER F 1 93 ? 33.351 193.191 219.229 1.00 98.14 93 SER F O 1
ATOM 15531 N N . ASN F 1 94 ? 32.557 192.611 217.204 1.00 102.12 94 ASN F N 1
ATOM 15532 C CA . ASN F 1 94 ? 31.545 193.663 217.175 1.00 95.35 94 ASN F CA 1
ATOM 15533 C C . ASN F 1 94 ? 30.304 193.284 217.976 1.00 90.70 94 ASN F C 1
ATOM 15534 O O . ASN F 1 94 ? 29.529 194.148 218.382 1.00 85.03 94 ASN F O 1
ATOM 15539 N N . ILE F 1 95 ? 30.111 191.990 218.196 1.00 92.89 95 ILE F N 1
ATOM 15540 C CA . ILE F 1 95 ? 29.022 191.536 219.049 1.00 84.21 95 ILE F CA 1
ATOM 15541 C C . ILE F 1 95 ? 29.333 191.899 220.493 1.00 79.78 95 ILE F C 1
ATOM 15542 O O . ILE F 1 95 ? 30.312 191.413 221.049 1.00 79.96 95 ILE F O 1
ATOM 15547 N N . HIS F 1 96 ? 28.508 192.745 221.103 1.00 71.17 96 HIS F N 1
ATOM 15548 C CA . HIS F 1 96 ? 28.760 193.177 222.473 1.00 63.63 96 HIS F CA 1
ATOM 15549 C C . HIS F 1 96 ? 27.680 192.700 223.451 1.00 61.92 96 HIS F C 1
ATOM 15550 O O . HIS F 1 96 ? 26.488 192.722 223.139 1.00 69.98 96 HIS F O 1
ATOM 15557 N N . VAL F 1 97 ? 28.129 192.249 224.623 1.00 68.61 97 VAL F N 1
ATOM 15558 C CA . VAL F 1 97 ? 27.267 191.753 225.692 1.00 63.03 97 VAL F CA 1
ATOM 15559 C C . VAL F 1 97 ? 27.306 192.716 226.885 1.00 62.34 97 VAL F C 1
ATOM 15560 O O . VAL F 1 97 ? 28.384 193.073 227.369 1.00 67.33 97 VAL F O 1
ATOM 15564 N N . TYR F 1 98 ? 26.140 193.152 227.351 1.00 65.61 98 TYR F N 1
ATOM 15565 C CA . TYR F 1 98 ? 26.084 194.065 228.486 1.00 70.49 98 TYR F CA 1
ATOM 15566 C C . TYR F 1 98 ? 25.044 193.634 229.513 1.00 81.39 98 TYR F C 1
ATOM 15567 O O . TYR F 1 98 ? 24.137 192.844 229.222 1.00 84.18 98 TYR F O 1
ATOM 15576 N N . LYS F 1 99 ? 25.206 194.152 230.726 1.00 85.26 99 LYS F N 1
ATOM 15577 C CA . LYS F 1 99 ? 24.297 193.877 231.829 1.00 85.64 99 LYS F CA 1
ATOM 15578 C C . LYS F 1 99 ? 23.868 195.183 232.503 1.00 78.07 99 LYS F C 1
ATOM 15579 O O . LYS F 1 99 ? 24.705 195.957 232.970 1.00 77.70 99 LYS F O 1
ATOM 15585 N N . LEU F 1 100 ? 22.561 195.420 232.557 1.00 72.33 100 LEU F N 1
ATOM 15586 C CA . LEU F 1 100 ? 22.024 196.665 233.104 1.00 75.44 100 LEU F CA 1
ATOM 15587 C C . LEU F 1 100 ? 22.319 196.872 234.587 1.00 87.63 100 LEU F C 1
ATOM 15588 O O . LEU F 1 100 ? 22.366 195.917 235.362 1.00 100.74 100 LEU F O 1
ATOM 15593 N N . HIS F 1 101 ? 22.511 198.131 234.971 1.00 83.09 101 HIS F N 1
ATOM 15594 C CA . HIS F 1 101 ? 22.570 198.508 236.379 1.00 81.28 101 HIS F CA 1
ATOM 15595 C C . HIS F 1 101 ? 21.171 198.923 236.812 1.00 90.01 101 HIS F C 1
ATOM 15596 O O . HIS F 1 101 ? 20.643 199.930 236.336 1.00 82.30 101 HIS F O 1
ATOM 15603 N N . LYS F 1 102 ? 20.581 198.143 237.716 1.00 104.27 102 LYS F N 1
ATOM 15604 C CA . LYS F 1 102 ? 19.151 198.236 238.015 1.00 109.10 102 LYS F CA 1
ATOM 15605 C C . LYS F 1 102 ? 18.708 199.599 238.542 1.00 108.34 102 LYS F C 1
ATOM 15606 O O . LYS F 1 102 ? 17.697 200.137 238.089 1.00 113.28 102 LYS F O 1
ATOM 15612 N N . ASP F 1 103 ? 19.447 200.156 239.494 1.00 104.43 103 ASP F N 1
ATOM 15613 C CA . ASP F 1 103 ? 19.085 201.460 240.036 1.00 110.57 103 ASP F CA 1
ATOM 15614 C C . ASP F 1 103 ? 20.292 202.246 240.524 1.00 108.64 103 ASP F C 1
ATOM 15615 O O . ASP F 1 103 ? 20.693 202.133 241.680 1.00 105.67 103 ASP F O 1
ATOM 15620 N N . GLY F 1 104 ? 20.864 203.050 239.636 1.00 118.56 104 GLY F N 1
ATOM 15621 C CA . GLY F 1 104 ? 21.924 203.960 240.025 1.00 123.22 104 GLY F CA 1
ATOM 15622 C C . GLY F 1 104 ? 21.717 205.466 239.878 1.00 124.37 104 GLY F C 1
ATOM 15623 O O . GLY F 1 104 ? 22.705 206.186 239.732 1.00 126.98 104 GLY F O 1
ATOM 15624 N N . PRO F 1 105 ? 20.461 205.967 239.913 1.00 107.82 105 PRO F N 1
ATOM 15625 C CA . PRO F 1 105 ? 20.411 207.434 239.920 1.00 98.21 105 PRO F CA 1
ATOM 15626 C C . PRO F 1 105 ? 20.868 208.004 241.255 1.00 102.33 105 PRO F C 1
ATOM 15627 O O . PRO F 1 105 ? 20.565 207.430 242.301 1.00 107.61 105 PRO F O 1
ATOM 15631 N N . LEU F 1 106 ? 21.593 209.116 241.218 1.00 104.76 106 LEU F N 1
ATOM 15632 C CA . LEU F 1 106 ? 22.081 209.745 242.440 1.00 110.56 106 LEU F CA 1
ATOM 15633 C C . LEU F 1 106 ? 21.711 211.224 242.490 1.00 120.87 106 LEU F C 1
ATOM 15634 O O . LEU F 1 106 ? 22.450 212.042 243.038 1.00 126.61 106 LEU F O 1
ATOM 15639 N N . SER F 1 122 ? 23.130 218.325 239.627 1.00 87.02 122 SER F N 1
ATOM 15640 C CA . SER F 1 122 ? 24.216 217.356 239.731 1.00 90.68 122 SER F CA 1
ATOM 15641 C C . SER F 1 122 ? 23.695 215.958 240.056 1.00 95.86 122 SER F C 1
ATOM 15642 O O . SER F 1 122 ? 23.037 215.748 241.073 1.00 106.31 122 SER F O 1
ATOM 15645 N N . GLN F 1 123 ? 23.997 215.007 239.180 1.00 96.59 123 GLN F N 1
ATOM 15646 C CA . GLN F 1 123 ? 23.604 213.616 239.379 1.00 98.75 123 GLN F CA 1
ATOM 15647 C C . GLN F 1 123 ? 24.734 212.670 238.997 1.00 97.00 123 GLN F C 1
ATOM 15648 O O . GLN F 1 123 ? 25.685 213.064 238.324 1.00 101.43 123 GLN F O 1
ATOM 15654 N N . LEU F 1 124 ? 24.625 211.418 239.429 1.00 91.58 124 LEU F N 1
ATOM 15655 C CA . LEU F 1 124 ? 25.595 210.394 239.056 1.00 82.57 124 LEU F CA 1
ATOM 15656 C C . LEU F 1 124 ? 24.889 209.182 238.474 1.00 74.01 124 LEU F C 1
ATOM 15657 O O . LEU F 1 124 ? 24.070 208.551 239.137 1.00 77.93 124 LEU F O 1
ATOM 15662 N N . TRP F 1 125 ? 25.209 208.861 237.228 1.00 69.88 125 TRP F N 1
ATOM 15663 C CA . TRP F 1 125 ? 24.592 207.727 236.554 1.00 74.82 125 TRP F CA 1
ATOM 15664 C C . TRP F 1 125 ? 25.596 206.610 236.302 1.00 79.08 125 TRP F C 1
ATOM 15665 O O . TRP F 1 125 ? 26.725 206.859 235.886 1.00 83.99 125 TRP F O 1
ATOM 15676 N N . GLN F 1 126 ? 25.176 205.375 236.550 1.00 82.14 126 GLN F N 1
ATOM 15677 C CA . GLN F 1 126 ? 25.990 204.214 236.223 1.00 82.84 126 GLN F CA 1
ATOM 15678 C C . GLN F 1 126 ? 25.523 203.617 234.900 1.00 83.83 126 GLN F C 1
ATOM 15679 O O . GLN F 1 126 ? 24.355 203.268 234.755 1.00 90.82 126 GLN F O 1
ATOM 15685 N N . LEU F 1 127 ? 26.428 203.506 233.934 1.00 75.49 127 LEU F N 1
ATOM 15686 C CA . LEU F 1 127 ? 26.056 203.012 232.611 1.00 65.73 127 LEU F CA 1
ATOM 15687 C C . LEU F 1 127 ? 26.611 201.615 232.339 1.00 67.10 127 LEU F C 1
ATOM 15688 O O . LEU F 1 127 ? 27.713 201.286 232.782 1.00 72.53 127 LEU F O 1
ATOM 15693 N N . PRO F 1 128 ? 25.847 200.784 231.610 1.00 68.24 128 PRO F N 1
ATOM 15694 C CA . PRO F 1 128 ? 24.500 201.077 231.102 1.00 68.34 128 PRO F CA 1
ATOM 15695 C C . PRO F 1 128 ? 23.434 200.933 232.181 1.00 69.73 128 PRO F C 1
ATOM 15696 O O . PRO F 1 128 ? 23.529 200.026 233.006 1.00 76.29 128 PRO F O 1
ATOM 15700 N N . CYS F 1 129 ? 22.436 201.810 232.174 1.00 67.23 129 CYS F N 1
ATOM 15701 C CA . CYS F 1 129 ? 21.374 201.742 233.172 1.00 78.13 129 CYS F CA 1
ATOM 15702 C C . CYS F 1 129 ? 20.020 201.438 232.539 1.00 78.33 129 CYS F C 1
ATOM 15703 O O . CYS F 1 129 ? 19.843 201.574 231.328 1.00 78.13 129 CYS F O 1
ATOM 15706 N N . VAL F 1 130 ? 19.071 201.027 233.375 1.00 83.69 130 VAL F N 1
ATOM 15707 C CA . VAL F 1 130 ? 17.735 200.642 232.927 1.00 84.75 130 VAL F CA 1
ATOM 15708 C C . VAL F 1 130 ? 16.989 201.791 232.252 1.00 89.30 130 VAL F C 1
ATOM 15709 O O . VAL F 1 130 ? 16.328 201.602 231.230 1.00 97.17 130 VAL F O 1
ATOM 15713 N N . GLU F 1 131 ? 17.112 202.981 232.830 1.00 84.93 131 GLU F N 1
ATOM 15714 C CA . GLU F 1 131 ? 16.379 204.158 232.377 1.00 80.24 131 GLU F CA 1
ATOM 15715 C C . GLU F 1 131 ? 16.718 204.547 230.938 1.00 76.39 131 GLU F C 1
ATOM 15716 O O . GLU F 1 131 ? 15.841 204.956 230.174 1.00 71.42 131 GLU F O 1
ATOM 15722 N N . PHE F 1 132 ? 17.988 204.410 230.571 1.00 77.55 132 PHE F N 1
ATOM 15723 C CA . PHE F 1 132 ? 18.459 204.881 229.272 1.00 79.90 132 PHE F CA 1
ATOM 15724 C C . PHE F 1 132 ? 18.223 203.864 228.157 1.00 87.90 132 PHE F C 1
ATOM 15725 O O . PHE F 1 132 ? 18.334 204.199 226.976 1.00 95.77 132 PHE F O 1
ATOM 15733 N N . ASP F 1 133 ? 17.900 202.628 228.529 1.00 82.77 133 ASP F N 1
ATOM 15734 C CA . ASP F 1 133 ? 17.824 201.544 227.553 1.00 83.08 133 ASP F CA 1
ATOM 15735 C C . ASP F 1 133 ? 16.581 201.632 226.672 1.00 79.53 133 ASP F C 1
ATOM 15736 O O . ASP F 1 133 ? 16.487 200.944 225.655 1.00 79.19 133 ASP F O 1
ATOM 15741 N N . SER F 1 134 ? 15.636 202.485 227.053 1.00 80.12 134 SER F N 1
ATOM 15742 C CA . SER F 1 134 ? 14.408 202.653 226.283 1.00 81.74 134 SER F CA 1
ATOM 15743 C C . SER F 1 134 ? 14.413 203.930 225.439 1.00 85.13 134 SER F C 1
ATOM 15744 O O . SER F 1 134 ? 13.482 204.175 224.673 1.00 89.27 134 SER F O 1
ATOM 15747 N N . ILE F 1 135 ? 15.465 204.733 225.569 1.00 81.48 135 ILE F N 1
ATOM 15748 C CA . ILE F 1 135 ? 15.479 206.078 224.990 1.00 75.34 135 ILE F CA 1
ATOM 15749 C C . ILE F 1 135 ? 15.805 206.126 223.496 1.00 68.14 135 ILE F C 1
ATOM 15750 O O . ILE F 1 135 ? 15.155 206.844 222.735 1.00 70.68 135 ILE F O 1
ATOM 15755 N N . TRP F 1 136 ? 16.805 205.361 223.079 1.00 65.09 136 TRP F N 1
ATOM 15756 C CA . TRP F 1 136 ? 17.334 205.473 221.722 1.00 66.73 136 TRP F CA 1
ATOM 15757 C C . TRP F 1 136 ? 16.336 205.076 220.634 1.00 63.65 136 TRP F C 1
ATOM 15758 O O . TRP F 1 136 ? 16.245 205.738 219.602 1.00 65.62 136 TRP F O 1
ATOM 15769 N N . GLU F 1 137 ? 15.590 203.999 220.859 1.00 66.67 137 GLU F N 1
ATOM 15770 C CA . GLU F 1 137 ? 14.687 203.489 219.830 1.00 66.32 137 GLU F CA 1
ATOM 15771 C C . GLU F 1 137 ? 13.440 204.359 219.666 1.00 65.24 137 GLU F C 1
ATOM 15772 O O . GLU F 1 137 ? 12.774 204.306 218.632 1.00 65.39 137 GLU F O 1
ATOM 15778 N N . ASN F 1 138 ? 13.133 205.163 220.678 1.00 64.77 138 ASN F N 1
ATOM 15779 C CA . ASN F 1 138 ? 11.946 206.008 220.640 1.00 67.16 138 ASN F CA 1
ATOM 15780 C C . ASN F 1 138 ? 12.193 207.362 219.986 1.00 71.87 138 ASN F C 1
ATOM 15781 O O . ASN F 1 138 ? 11.271 207.964 219.436 1.00 77.45 138 ASN F O 1
ATOM 15786 N N . LEU F 1 139 ? 13.432 207.842 220.049 1.00 69.37 139 LEU F N 1
ATOM 15787 C CA . LEU F 1 139 ? 13.785 209.118 219.430 1.00 66.38 139 LEU F CA 1
ATOM 15788 C C . LEU F 1 139 ? 13.667 209.030 217.913 1.00 68.91 139 LEU F C 1
ATOM 15789 O O . LEU F 1 139 ? 14.287 208.173 217.284 1.00 71.56 139 LEU F O 1
ATOM 15794 N N . ILE F 1 140 ? 12.870 209.919 217.330 1.00 71.13 140 ILE F N 1
ATOM 15795 C CA . ILE F 1 140 ? 12.627 209.894 215.893 1.00 72.36 140 ILE F CA 1
ATOM 15796 C C . ILE F 1 140 ? 12.957 211.224 215.221 1.00 76.45 140 ILE F C 1
ATOM 15797 O O . ILE F 1 140 ? 12.402 212.267 215.571 1.00 80.08 140 ILE F O 1
ATOM 15802 N N . TYR F 1 141 ? 13.869 211.172 214.255 1.00 75.11 141 TYR F N 1
ATOM 15803 C CA . TYR F 1 141 ? 14.255 212.347 213.482 1.00 65.21 141 TYR F CA 1
ATOM 15804 C C . TYR F 1 141 ? 14.120 212.075 211.993 1.00 71.26 141 TYR F C 1
ATOM 15805 O O . TYR F 1 141 ? 14.434 210.983 211.522 1.00 81.02 141 TYR F O 1
ATOM 15814 N N . ASP F 1 142 ? 13.650 213.070 211.251 1.00 73.50 142 ASP F N 1
ATOM 15815 C CA . ASP F 1 142 ? 13.645 212.985 209.799 1.00 77.50 142 ASP F CA 1
ATOM 15816 C C . ASP F 1 142 ? 15.049 213.275 209.282 1.00 81.81 142 ASP F C 1
ATOM 15817 O O . ASP F 1 142 ? 15.360 213.035 208.117 1.00 87.20 142 ASP F O 1
ATOM 15822 N N . SER F 1 143 ? 15.895 213.778 210.178 1.00 86.68 143 SER F N 1
ATOM 15823 C CA . SER F 1 143 ? 17.178 214.378 209.814 1.00 83.11 143 SER F CA 1
ATOM 15824 C C . SER F 1 143 ? 18.299 213.385 209.551 1.00 87.75 143 SER F C 1
ATOM 15825 O O . SER F 1 143 ? 19.360 213.778 209.058 1.00 95.45 143 SER F O 1
ATOM 15828 N N . ASN F 1 144 ? 18.074 212.116 209.891 1.00 82.53 144 ASN F N 1
ATOM 15829 C CA . ASN F 1 144 ? 19.148 211.121 209.939 1.00 81.34 144 ASN F CA 1
ATOM 15830 C C . ASN F 1 144 ? 20.208 211.568 210.956 1.00 67.69 144 ASN F C 1
ATOM 15831 O O . ASN F 1 144 ? 21.389 211.233 210.852 1.00 53.53 144 ASN F O 1
ATOM 15836 N N . LEU F 1 145 ? 19.754 212.323 211.953 1.00 67.58 145 LEU F N 1
ATOM 15837 C CA . LEU F 1 145 ? 20.626 212.914 212.961 1.00 56.57 145 LEU F CA 1
ATOM 15838 C C . LEU F 1 145 ? 21.282 211.875 213.866 1.00 54.22 145 LEU F C 1
ATOM 15839 O O . LEU F 1 145 ? 22.449 212.017 214.233 1.00 51.37 145 LEU F O 1
ATOM 15844 N N . LYS F 1 146 ? 20.530 210.840 214.233 1.00 51.92 146 LYS F N 1
ATOM 15845 C CA . LYS F 1 146 ? 21.016 209.850 215.192 1.00 52.34 146 LYS F CA 1
ATOM 15846 C C . LYS F 1 146 ? 22.257 209.131 214.676 1.00 53.11 146 LYS F C 1
ATOM 15847 O O . LYS F 1 146 ? 23.252 209.028 215.390 1.00 50.56 146 LYS F O 1
ATOM 15853 N N . ASN F 1 147 ? 22.203 208.642 213.438 1.00 59.34 147 ASN F N 1
ATOM 15854 C CA . ASN F 1 147 ? 23.360 207.988 212.826 1.00 45.51 147 ASN F CA 1
ATOM 15855 C C . ASN F 1 147 ? 24.566 208.914 212.751 1.00 51.26 147 ASN F C 1
ATOM 15856 O O . ASN F 1 147 ? 25.698 208.493 212.993 1.00 49.35 147 ASN F O 1
ATOM 15861 N N . GLU F 1 148 ? 24.316 210.176 212.413 1.00 53.09 148 GLU F N 1
ATOM 15862 C CA . GLU F 1 148 ? 25.383 211.154 212.235 1.00 43.46 148 GLU F CA 1
ATOM 15863 C C . GLU F 1 148 ? 26.126 211.442 213.535 1.00 50.93 148 GLU F C 1
ATOM 15864 O O . GLU F 1 148 ? 27.358 211.453 213.565 1.00 53.72 148 GLU F O 1
ATOM 15870 N N . VAL F 1 149 ? 25.374 211.678 214.606 1.00 55.05 149 VAL F N 1
ATOM 15871 C CA . VAL F 1 149 ? 25.959 211.976 215.913 1.00 48.04 149 VAL F CA 1
ATOM 15872 C C . VAL F 1 149 ? 26.622 210.737 216.516 1.00 47.78 149 VAL F C 1
ATOM 15873 O O . VAL F 1 149 ? 27.686 210.824 217.124 1.00 51.05 149 VAL F O 1
ATOM 15877 N N . MET F 1 150 ? 25.987 209.585 216.333 1.00 47.39 150 MET F N 1
ATOM 15878 C CA . MET F 1 150 ? 26.514 208.308 216.819 1.00 45.60 150 MET F CA 1
ATOM 15879 C C . MET F 1 150 ? 27.885 207.964 216.228 1.00 49.00 150 MET F C 1
ATOM 15880 O O . MET F 1 150 ? 28.801 207.563 216.950 1.00 49.62 150 MET F O 1
ATOM 15885 N N . SER F 1 151 ? 28.022 208.120 214.914 1.00 52.13 151 SER F N 1
ATOM 15886 C CA . SER F 1 151 ? 29.264 207.775 214.227 1.00 44.18 151 SER F CA 1
ATOM 15887 C C . SER F 1 151 ? 30.400 208.706 214.621 1.00 46.82 151 SER F C 1
ATOM 15888 O O . SER F 1 151 ? 31.542 208.275 214.796 1.00 47.71 151 SER F O 1
ATOM 15891 N N . TYR F 1 152 ? 30.080 209.988 214.760 1.00 46.08 152 TYR F N 1
ATOM 15892 C CA . TYR F 1 152 ? 31.090 210.999 215.048 1.00 38.92 152 TYR F CA 1
ATOM 15893 C C . TYR F 1 152 ? 31.624 210.879 216.474 1.00 38.25 152 TYR F C 1
ATOM 15894 O O . TYR F 1 152 ? 32.835 210.865 216.687 1.00 38.64 152 TYR F O 1
ATOM 15903 N N . VAL F 1 153 ? 30.718 210.795 217.444 1.00 41.48 153 VAL F N 1
ATOM 15904 C CA . VAL F 1 153 ? 31.114 210.710 218.847 1.00 42.93 153 VAL F CA 1
ATOM 15905 C C . VAL F 1 153 ? 31.874 209.416 219.131 1.00 41.94 153 VAL F C 1
ATOM 15906 O O . VAL F 1 153 ? 32.813 209.397 219.929 1.00 51.56 153 VAL F O 1
ATOM 15910 N N . ALA F 1 154 ? 31.483 208.337 218.462 1.00 39.43 154 ALA F N 1
ATOM 15911 C CA . ALA F 1 154 ? 32.164 207.058 218.630 1.00 34.59 154 ALA F CA 1
ATOM 15912 C C . ALA F 1 154 ? 33.614 207.155 218.158 1.00 43.02 154 ALA F C 1
ATOM 15913 O O . ALA F 1 154 ? 34.496 206.483 218.693 1.00 55.06 154 ALA F O 1
ATOM 15915 N N . ALA F 1 155 ? 33.858 207.999 217.159 1.00 41.86 155 ALA F N 1
ATOM 15916 C CA . ALA F 1 155 ? 35.213 208.238 216.679 1.00 39.20 155 ALA F CA 1
ATOM 15917 C C . ALA F 1 155 ? 36.048 208.978 217.721 1.00 39.93 155 ALA F C 1
ATOM 15918 O O . ALA F 1 155 ? 37.220 208.665 217.917 1.00 45.75 155 ALA F O 1
ATOM 15920 N N . LEU F 1 156 ? 35.454 209.966 218.383 1.00 41.64 156 LEU F N 1
ATOM 15921 C CA . LEU F 1 156 ? 36.163 210.700 219.431 1.00 40.15 156 LEU F CA 1
ATOM 15922 C C . LEU F 1 156 ? 36.559 209.765 220.568 1.00 36.99 156 LEU F C 1
ATOM 15923 O O . LEU F 1 156 ? 37.650 209.870 221.119 1.00 43.53 156 LEU F O 1
ATOM 15928 N N . ALA F 1 157 ? 35.663 208.846 220.908 1.00 42.68 157 ALA F N 1
ATOM 15929 C CA . ALA F 1 157 ? 35.910 207.897 221.986 1.00 43.22 157 ALA F CA 1
ATOM 15930 C C . ALA F 1 157 ? 37.008 206.905 221.621 1.00 47.11 157 ALA F C 1
ATOM 15931 O O . ALA F 1 157 ? 37.878 206.608 222.439 1.00 57.54 157 ALA F O 1
ATOM 15933 N N . ARG F 1 158 ? 36.967 206.390 220.395 1.00 45.59 158 ARG F N 1
ATOM 15934 C CA . ARG F 1 158 ? 37.974 205.435 219.945 1.00 39.34 158 ARG F CA 1
ATOM 15935 C C . ARG F 1 158 ? 39.349 206.074 219.872 1.00 43.69 158 ARG F C 1
ATOM 15936 O O . ARG F 1 158 ? 40.328 205.519 220.376 1.00 50.09 158 ARG F O 1
ATOM 15944 N N . LEU F 1 159 ? 39.418 207.237 219.228 1.00 42.98 159 LEU F N 1
ATOM 15945 C CA . LEU F 1 159 ? 40.674 207.968 219.094 1.00 35.67 159 LEU F CA 1
ATOM 15946 C C . LEU F 1 159 ? 41.252 208.308 220.459 1.00 41.50 159 LEU F C 1
ATOM 15947 O O . LEU F 1 159 ? 42.463 208.236 220.663 1.00 55.05 159 LEU F O 1
ATOM 15952 N N . SER F 1 160 ? 40.383 208.677 221.394 1.00 45.99 160 SER F N 1
ATOM 15953 C CA . SER F 1 160 ? 40.821 209.013 222.743 1.00 43.23 160 SER F CA 1
ATOM 15954 C C . SER F 1 160 ? 41.281 207.771 223.492 1.00 44.72 160 SER F C 1
ATOM 15955 O O . SER F 1 160 ? 42.275 207.811 224.219 1.00 54.05 160 SER F O 1
ATOM 15958 N N . GLU F 1 161 ? 40.561 206.668 223.306 1.00 37.84 161 GLU F N 1
ATOM 15959 C CA . GLU F 1 161 ? 40.896 205.417 223.979 1.00 36.30 161 GLU F CA 1
ATOM 15960 C C . GLU F 1 161 ? 42.212 204.856 223.445 1.00 45.80 161 GLU F C 1
ATOM 15961 O O . GLU F 1 161 ? 42.910 204.122 224.141 1.00 62.41 161 GLU F O 1
ATOM 15967 N N . LYS F 1 162 ? 42.554 205.219 222.212 1.00 49.87 162 LYS F N 1
ATOM 15968 C CA . LYS F 1 162 ? 43.810 204.791 221.601 1.00 41.61 162 LYS F CA 1
ATOM 15969 C C . LYS F 1 162 ? 44.947 205.748 221.934 1.00 43.42 162 LYS F C 1
ATOM 15970 O O . LYS F 1 162 ? 46.071 205.579 221.458 1.00 50.53 162 LYS F O 1
ATOM 15976 N N . HIS F 1 163 ? 44.638 206.753 222.748 1.00 51.68 163 HIS F N 1
ATOM 15977 C CA . HIS F 1 163 ? 45.612 207.752 223.184 1.00 50.27 163 HIS F CA 1
ATOM 15978 C C . HIS F 1 163 ? 46.244 208.484 222.001 1.00 50.18 163 HIS F C 1
ATOM 15979 O O . HIS F 1 163 ? 47.467 208.570 221.896 1.00 57.33 163 HIS F O 1
ATOM 15986 N N . VAL F 1 164 ? 45.403 209.014 221.119 1.00 43.91 164 VAL F N 1
ATOM 15987 C CA . VAL F 1 164 ? 45.878 209.772 219.969 1.00 41.70 164 VAL F CA 1
ATOM 15988 C C . VAL F 1 164 ? 46.568 211.056 220.426 1.00 46.91 164 VAL F C 1
ATOM 15989 O O . VAL F 1 164 ? 46.255 211.594 221.487 1.00 50.72 164 VAL F O 1
ATOM 15993 N N . ASN F 1 165 ? 47.521 211.531 219.630 1.00 47.12 165 ASN F N 1
ATOM 15994 C CA . ASN F 1 165 ? 48.267 212.741 219.950 1.00 29.97 165 ASN F CA 1
ATOM 15995 C C . ASN F 1 165 ? 47.495 213.987 219.536 1.00 42.39 165 ASN F C 1
ATOM 15996 O O . ASN F 1 165 ? 47.413 214.311 218.352 1.00 51.53 165 ASN F O 1
ATOM 16001 N N . THR F 1 166 ? 46.941 214.684 220.522 1.00 50.87 166 THR F N 1
ATOM 16002 C CA . THR F 1 166 ? 46.122 215.867 220.284 1.00 48.06 166 THR F CA 1
ATOM 16003 C C . THR F 1 166 ? 46.874 216.959 219.519 1.00 48.36 166 THR F C 1
ATOM 16004 O O . THR F 1 166 ? 46.266 217.741 218.786 1.00 58.18 166 THR F O 1
ATOM 16008 N N . LYS F 1 167 ? 48.194 217.005 219.670 1.00 41.78 167 LYS F N 1
ATOM 16009 C CA . LYS F 1 167 ? 48.997 218.012 218.977 1.00 46.99 167 LYS F CA 1
ATOM 16010 C C . LYS F 1 167 ? 49.085 217.729 217.476 1.00 47.22 167 LYS F C 1
ATOM 16011 O O . LYS F 1 167 ? 49.355 218.629 216.682 1.00 49.35 167 LYS F O 1
ATOM 16017 N N . ILE F 1 168 ? 48.851 216.476 217.100 1.00 44.82 168 ILE F N 1
ATOM 16018 C CA . ILE F 1 168 ? 48.859 216.077 215.700 1.00 41.23 168 ILE F CA 1
ATOM 16019 C C . ILE F 1 168 ? 47.431 216.025 215.177 1.00 47.10 168 ILE F C 1
ATOM 16020 O O . ILE F 1 168 ? 47.117 216.587 214.130 1.00 55.09 168 ILE F O 1
ATOM 16025 N N . ILE F 1 169 ? 46.566 215.344 215.921 1.00 43.77 169 ILE F N 1
ATOM 16026 C CA . ILE F 1 169 ? 45.150 215.264 215.584 1.00 38.88 169 ILE F CA 1
ATOM 16027 C C . ILE F 1 169 ? 44.298 215.907 216.670 1.00 42.00 169 ILE F C 1
ATOM 16028 O O . ILE F 1 169 ? 44.169 215.367 217.767 1.00 52.76 169 ILE F O 1
ATOM 16033 N N . ASN F 1 170 ? 43.715 217.058 216.359 1.00 40.75 170 ASN F N 1
ATOM 16034 C CA . ASN F 1 170 ? 42.991 217.834 217.354 1.00 44.94 170 ASN F CA 1
ATOM 16035 C C . ASN F 1 170 ? 41.678 217.171 217.754 1.00 46.24 170 ASN F C 1
ATOM 16036 O O . ASN F 1 170 ? 40.709 217.175 216.996 1.00 47.92 170 ASN F O 1
ATOM 16041 N N . VAL F 1 171 ? 41.669 216.585 218.948 1.00 47.66 171 VAL F N 1
ATOM 16042 C CA . VAL F 1 171 ? 40.474 215.973 219.514 1.00 41.90 171 VAL F CA 1
ATOM 16043 C C . VAL F 1 171 ? 40.145 216.649 220.839 1.00 47.35 171 VAL F C 1
ATOM 16044 O O . VAL F 1 171 ? 40.916 216.563 221.794 1.00 56.65 171 VAL F O 1
ATOM 16048 N N . ASN F 1 172 ? 39.002 217.320 220.896 1.00 46.88 172 ASN F N 1
ATOM 16049 C CA . ASN F 1 172 ? 38.659 218.134 222.055 1.00 51.59 172 ASN F CA 1
ATOM 16050 C C . ASN F 1 172 ? 37.850 217.390 223.114 1.00 51.12 172 ASN F C 1
ATOM 16051 O O . ASN F 1 172 ? 37.874 217.760 224.288 1.00 55.71 172 ASN F O 1
ATOM 16056 N N . ARG F 1 173 ? 37.143 216.346 222.688 1.00 49.69 173 ARG F N 1
ATOM 16057 C CA . ARG F 1 173 ? 36.249 215.565 223.551 1.00 46.18 173 ARG F CA 1
ATOM 16058 C C . ARG F 1 173 ? 35.142 216.418 224.153 1.00 47.86 173 ARG F C 1
ATOM 16059 O O . ARG F 1 173 ? 34.731 216.205 225.296 1.00 53.27 173 ARG F O 1
ATOM 16067 N N . LEU F 1 174 ? 34.670 217.390 223.381 1.00 47.80 174 LEU F N 1
ATOM 16068 C CA . LEU F 1 174 ? 33.518 218.186 223.772 1.00 47.91 174 LEU F CA 1
ATOM 16069 C C . LEU F 1 174 ? 32.572 218.290 222.587 1.00 50.72 174 LEU F C 1
ATOM 16070 O O . LEU F 1 174 ? 32.974 218.690 221.496 1.00 53.70 174 LEU F O 1
ATOM 16075 N N . ILE F 1 175 ? 31.316 217.919 222.803 1.00 54.14 175 ILE F N 1
ATOM 16076 C CA . ILE F 1 175 ? 30.313 217.968 221.748 1.00 55.77 175 ILE F CA 1
ATOM 16077 C C . ILE F 1 175 ? 29.187 218.922 222.125 1.00 59.62 175 ILE F C 1
ATOM 16078 O O . ILE F 1 175 ? 28.688 218.890 223.250 1.00 69.03 175 ILE F O 1
ATOM 16083 N N . LEU F 1 176 ? 28.793 219.776 221.185 1.00 53.68 176 LEU F N 1
ATOM 16084 C CA . LEU F 1 176 ? 27.698 220.707 221.422 1.00 48.69 176 LEU F CA 1
ATOM 16085 C C . LEU F 1 176 ? 26.468 220.342 220.591 1.00 53.40 176 LEU F C 1
ATOM 16086 O O . LEU F 1 176 ? 26.544 220.217 219.370 1.00 58.44 176 LEU F O 1
ATOM 16091 N N . LEU F 1 177 ? 25.337 220.164 221.267 1.00 57.09 177 LEU F N 1
ATOM 16092 C CA . LEU F 1 177 ? 24.064 219.892 220.605 1.00 58.49 177 LEU F CA 1
ATOM 16093 C C . LEU F 1 177 ? 23.136 221.101 220.716 1.00 64.49 177 LEU F C 1
ATOM 16094 O O . LEU F 1 177 ? 22.853 221.572 221.819 1.00 65.71 177 LEU F O 1
ATOM 16099 N N . THR F 1 178 ? 22.662 221.603 219.578 1.00 65.52 178 THR F N 1
ATOM 16100 C CA . THR F 1 178 ? 21.838 222.812 219.568 1.00 65.63 178 THR F CA 1
ATOM 16101 C C . THR F 1 178 ? 20.460 222.575 218.957 1.00 65.84 178 THR F C 1
ATOM 16102 O O . THR F 1 178 ? 20.323 221.858 217.964 1.00 65.90 178 THR F O 1
ATOM 16106 N N . GLY F 1 179 ? 19.442 223.188 219.554 1.00 65.71 179 GLY F N 1
ATOM 16107 C CA . GLY F 1 179 ? 18.083 223.070 219.057 1.00 65.73 179 GLY F CA 1
ATOM 16108 C C . GLY F 1 179 ? 17.051 223.546 220.059 1.00 75.49 179 GLY F C 1
ATOM 16109 O O . GLY F 1 179 ? 17.362 223.721 221.235 1.00 86.93 179 GLY F O 1
ATOM 16110 N N . PRO F 1 180 ? 15.810 223.758 219.597 1.00 69.08 180 PRO F N 1
ATOM 16111 C CA . PRO F 1 180 ? 14.697 224.210 220.442 1.00 68.74 180 PRO F CA 1
ATOM 16112 C C . PRO F 1 180 ? 14.332 223.178 221.516 1.00 70.94 180 PRO F C 1
ATOM 16113 O O . PRO F 1 180 ? 14.571 221.986 221.311 1.00 71.71 180 PRO F O 1
ATOM 16117 N N . PRO F 1 181 ? 13.763 223.635 222.646 1.00 71.72 181 PRO F N 1
ATOM 16118 C CA . PRO F 1 181 ? 13.461 222.853 223.857 1.00 75.45 181 PRO F CA 1
ATOM 16119 C C . PRO F 1 181 ? 12.722 221.521 223.671 1.00 87.76 181 PRO F C 1
ATOM 16120 O O . PRO F 1 181 ? 12.756 220.701 224.588 1.00 97.00 181 PRO F O 1
ATOM 16124 N N . GLY F 1 182 ? 12.069 221.298 222.536 1.00 84.01 182 GLY F N 1
ATOM 16125 C CA . GLY F 1 182 ? 11.291 220.081 222.365 1.00 76.74 182 GLY F CA 1
ATOM 16126 C C . GLY F 1 182 ? 11.926 218.992 221.515 1.00 68.61 182 GLY F C 1
ATOM 16127 O O . GLY F 1 182 ? 11.279 217.997 221.194 1.00 70.88 182 GLY F O 1
ATOM 16128 N N . THR F 1 183 ? 13.192 219.166 221.156 1.00 71.18 183 THR F N 1
ATOM 16129 C CA . THR F 1 183 ? 13.848 218.268 220.205 1.00 65.64 183 THR F CA 1
ATOM 16130 C C . THR F 1 183 ? 14.496 217.043 220.843 1.00 68.87 183 THR F C 1
ATOM 16131 O O . THR F 1 183 ? 15.041 216.181 220.144 1.00 57.19 183 THR F O 1
ATOM 16135 N N . GLY F 1 184 ? 14.449 216.972 222.169 1.00 74.42 184 GLY F N 1
ATOM 16136 C CA . GLY F 1 184 ? 15.016 215.845 222.889 1.00 68.43 184 GLY F CA 1
ATOM 16137 C C . GLY F 1 184 ? 16.528 215.743 222.793 1.00 70.08 184 GLY F C 1
ATOM 16138 O O . GLY F 1 184 ? 17.075 214.658 222.582 1.00 69.03 184 GLY F O 1
ATOM 16139 N N . LYS F 1 185 ? 17.208 216.873 222.955 1.00 64.75 185 LYS F N 1
ATOM 16140 C CA . LYS F 1 185 ? 18.664 216.900 222.912 1.00 53.53 185 LYS F CA 1
ATOM 16141 C C . LYS F 1 185 ? 19.275 216.173 224.108 1.00 57.65 185 LYS F C 1
ATOM 16142 O O . LYS F 1 185 ? 20.293 215.494 223.971 1.00 63.22 185 LYS F O 1
ATOM 16148 N N . THR F 1 186 ? 18.659 216.315 225.278 1.00 56.31 186 THR F N 1
ATOM 16149 C CA . THR F 1 186 ? 19.184 215.675 226.482 1.00 63.40 186 THR F CA 1
ATOM 16150 C C . THR F 1 186 ? 19.056 214.162 226.381 1.00 68.19 186 THR F C 1
ATOM 16151 O O . THR F 1 186 ? 20.006 213.429 226.659 1.00 75.01 186 THR F O 1
ATOM 16155 N N . SER F 1 187 ? 17.879 213.698 225.975 1.00 69.22 187 SER F N 1
ATOM 16156 C CA . SER F 1 187 ? 17.639 212.268 225.817 1.00 67.01 187 SER F CA 1
ATOM 16157 C C . SER F 1 187 ? 18.579 211.672 224.775 1.00 63.42 187 SER F C 1
ATOM 16158 O O . SER F 1 187 ? 19.021 210.529 224.902 1.00 63.30 187 SER F O 1
ATOM 16161 N N . LEU F 1 188 ? 18.889 212.458 223.750 1.00 57.97 188 LEU F N 1
ATOM 16162 C CA . LEU F 1 188 ? 19.795 212.022 222.699 1.00 52.25 188 LEU F CA 1
ATOM 16163 C C . LEU F 1 188 ? 21.203 211.812 223.247 1.00 59.88 188 LEU F C 1
ATOM 16164 O O . LEU F 1 188 ? 21.922 210.914 222.813 1.00 58.18 188 LEU F O 1
ATOM 16169 N N . CYS F 1 189 ? 21.593 212.647 224.205 1.00 61.65 189 CYS F N 1
ATOM 16170 C CA . CYS F 1 189 ? 22.906 212.526 224.824 1.00 50.79 189 CYS F CA 1
ATOM 16171 C C . CYS F 1 189 ? 22.963 211.324 225.756 1.00 54.82 189 CYS F C 1
ATOM 16172 O O . CYS F 1 189 ? 23.979 210.634 225.832 1.00 60.60 189 CYS F O 1
ATOM 16175 N N . LYS F 1 190 ? 21.869 211.077 226.466 1.00 54.25 190 LYS F N 1
ATOM 16176 C CA . LYS F 1 190 ? 21.812 209.950 227.384 1.00 53.57 190 LYS F CA 1
ATOM 16177 C C . LYS F 1 190 ? 21.859 208.638 226.611 1.00 56.51 190 LYS F C 1
ATOM 16178 O O . LYS F 1 190 ? 22.618 207.731 226.954 1.00 61.77 190 LYS F O 1
ATOM 16184 N N . GLY F 1 191 ? 21.048 208.547 225.561 1.00 52.10 191 GLY F N 1
ATOM 16185 C CA . GLY F 1 191 ? 20.999 207.350 224.744 1.00 52.87 191 GLY F CA 1
ATOM 16186 C C . GLY F 1 191 ? 22.328 207.116 224.057 1.00 57.09 191 GLY F C 1
ATOM 16187 O O . GLY F 1 191 ? 22.767 205.977 223.887 1.00 63.98 191 GLY F O 1
ATOM 16188 N N . LEU F 1 192 ? 22.971 208.210 223.667 1.00 51.53 192 LEU F N 1
ATOM 16189 C CA . LEU F 1 192 ? 24.282 208.148 223.039 1.00 48.49 192 LEU F CA 1
ATOM 16190 C C . LEU F 1 192 ? 25.304 207.528 223.988 1.00 51.95 192 LEU F C 1
ATOM 16191 O O . LEU F 1 192 ? 26.042 206.616 223.612 1.00 56.84 192 LEU F O 1
ATOM 16196 N N . ALA F 1 193 ? 25.332 208.023 225.222 1.00 54.35 193 ALA F N 1
ATOM 16197 C CA . ALA F 1 193 ? 26.254 207.522 226.236 1.00 47.79 193 ALA F CA 1
ATOM 16198 C C . ALA F 1 193 ? 25.969 206.065 226.573 1.00 52.37 193 ALA F C 1
ATOM 16199 O O . ALA F 1 193 ? 26.889 205.292 226.845 1.00 54.28 193 ALA F O 1
ATOM 16201 N N . GLN F 1 194 ? 24.690 205.697 226.551 1.00 57.42 194 GLN F N 1
ATOM 16202 C CA . GLN F 1 194 ? 24.276 204.322 226.816 1.00 51.66 194 GLN F CA 1
ATOM 16203 C C . GLN F 1 194 ? 24.917 203.347 225.829 1.00 58.97 194 GLN F C 1
ATOM 16204 O O . GLN F 1 194 ? 25.537 202.361 226.231 1.00 68.13 194 GLN F O 1
ATOM 16210 N N . HIS F 1 195 ? 24.777 203.631 224.539 1.00 55.48 195 HIS F N 1
ATOM 16211 C CA . HIS F 1 195 ? 25.312 202.747 223.511 1.00 49.76 195 HIS F CA 1
ATOM 16212 C C . HIS F 1 195 ? 26.829 202.674 223.554 1.00 47.32 195 HIS F C 1
ATOM 16213 O O . HIS F 1 195 ? 27.406 201.599 223.403 1.00 56.95 195 HIS F O 1
ATOM 16220 N N . LEU F 1 196 ? 27.475 203.814 223.765 1.00 51.37 196 LEU F N 1
ATOM 16221 C CA . LEU F 1 196 ? 28.934 203.861 223.811 1.00 53.61 196 LEU F CA 1
ATOM 16222 C C . LEU F 1 196 ? 29.489 203.024 224.960 1.00 55.44 196 LEU F C 1
ATOM 16223 O O . LEU F 1 196 ? 30.552 202.416 224.838 1.00 63.25 196 LEU F O 1
ATOM 16228 N N . SER F 1 197 ? 28.766 203.000 226.075 1.00 53.62 197 SER F N 1
ATOM 16229 C CA . SER F 1 197 ? 29.137 202.169 227.212 1.00 51.53 197 SER F CA 1
ATOM 16230 C C . SER F 1 197 ? 29.137 200.698 226.821 1.00 57.99 197 SER F C 1
ATOM 16231 O O . SER F 1 197 ? 29.918 199.902 227.339 1.00 65.41 197 SER F O 1
ATOM 16234 N N . ILE F 1 198 ? 28.253 200.349 225.895 1.00 59.58 198 ILE F N 1
ATOM 16235 C CA . ILE F 1 198 ? 28.101 198.971 225.460 1.00 60.98 198 ILE F CA 1
ATOM 16236 C C . ILE F 1 198 ? 29.097 198.627 224.351 1.00 68.85 198 ILE F C 1
ATOM 16237 O O . ILE F 1 198 ? 29.568 197.494 224.260 1.00 80.42 198 ILE F O 1
ATOM 16242 N N . ARG F 1 199 ? 29.432 199.608 223.521 1.00 56.85 199 ARG F N 1
ATOM 16243 C CA . ARG F 1 199 ? 30.369 199.379 222.427 1.00 60.69 199 ARG F CA 1
ATOM 16244 C C . ARG F 1 199 ? 31.811 199.333 222.921 1.00 58.62 199 ARG F C 1
ATOM 16245 O O . ARG F 1 199 ? 32.648 198.639 222.346 1.00 59.98 199 ARG F O 1
ATOM 16253 N N . MET F 1 200 ? 32.092 200.073 223.991 1.00 58.57 200 MET F N 1
ATOM 16254 C CA . MET F 1 200 ? 33.448 200.189 224.518 1.00 51.80 200 MET F CA 1
ATOM 16255 C C . MET F 1 200 ? 33.663 199.378 225.796 1.00 54.15 200 MET F C 1
ATOM 16256 O O . MET F 1 200 ? 34.659 199.575 226.492 1.00 60.60 200 MET F O 1
ATOM 16261 N N . ASN F 1 201 ? 32.741 198.473 226.108 1.00 55.92 201 ASN F N 1
ATOM 16262 C CA . ASN F 1 201 ? 32.820 197.721 227.360 1.00 62.06 201 ASN F CA 1
ATOM 16263 C C . ASN F 1 201 ? 33.974 196.721 227.390 1.00 68.18 201 ASN F C 1
ATOM 16264 O O . ASN F 1 201 ? 34.309 196.186 228.448 1.00 76.31 201 ASN F O 1
ATOM 16269 N N . ASP F 1 202 ? 34.579 196.463 226.234 1.00 62.98 202 ASP F N 1
ATOM 16270 C CA . ASP F 1 202 ? 35.736 195.579 226.182 1.00 75.80 202 ASP F CA 1
ATOM 16271 C C . ASP F 1 202 ? 37.000 196.377 226.473 1.00 70.96 202 ASP F C 1
ATOM 16272 O O . ASP F 1 202 ? 38.005 195.829 226.922 1.00 79.16 202 ASP F O 1
ATOM 16277 N N . LYS F 1 203 ? 36.935 197.679 226.221 1.00 56.89 203 LYS F N 1
ATOM 16278 C CA . LYS F 1 203 ? 38.045 198.574 226.510 1.00 55.55 203 LYS F CA 1
ATOM 16279 C C . LYS F 1 203 ? 37.889 199.212 227.887 1.00 62.31 203 LYS F C 1
ATOM 16280 O O . LYS F 1 203 ? 38.878 199.545 228.542 1.00 64.79 203 LYS F O 1
ATOM 16286 N N . TYR F 1 204 ? 36.643 199.382 228.319 1.00 65.48 204 TYR F N 1
ATOM 16287 C CA . TYR F 1 204 ? 36.350 199.979 229.620 1.00 67.06 204 TYR F CA 1
ATOM 16288 C C . TYR F 1 204 ? 35.572 199.016 230.512 1.00 65.16 204 TYR F C 1
ATOM 16289 O O . TYR F 1 204 ? 34.500 198.540 230.137 1.00 66.21 204 TYR F O 1
ATOM 16298 N N . SER F 1 205 ? 36.111 198.737 231.696 1.00 67.05 205 SER F N 1
ATOM 16299 C CA . SER F 1 205 ? 35.468 197.822 232.636 1.00 72.56 205 SER F CA 1
ATOM 16300 C C . SER F 1 205 ? 34.144 198.386 233.136 1.00 72.77 205 SER F C 1
ATOM 16301 O O . SER F 1 205 ? 33.202 197.642 233.411 1.00 71.08 205 SER F O 1
ATOM 16304 N N . LYS F 1 206 ? 34.081 199.709 233.250 1.00 74.15 206 LYS F N 1
ATOM 16305 C CA . LYS F 1 206 ? 32.869 200.383 233.696 1.00 72.63 206 LYS F CA 1
ATOM 16306 C C . LYS F 1 206 ? 32.783 201.780 233.102 1.00 67.48 206 LYS F C 1
ATOM 16307 O O . LYS F 1 206 ? 33.780 202.325 232.631 1.00 68.40 206 LYS F O 1
ATOM 16313 N N . SER F 1 207 ? 31.588 202.358 233.129 1.00 68.28 207 SER F N 1
ATOM 16314 C CA . SER F 1 207 ? 31.393 203.721 232.655 1.00 67.67 207 SER F CA 1
ATOM 16315 C C . SER F 1 207 ? 30.366 204.453 233.509 1.00 69.47 207 SER F C 1
ATOM 16316 O O . SER F 1 207 ? 29.304 203.915 233.827 1.00 73.02 207 SER F O 1
ATOM 16319 N N . VAL F 1 208 ? 30.693 205.684 233.880 1.00 66.75 208 VAL F N 1
ATOM 16320 C CA . VAL F 1 208 ? 29.813 206.497 234.707 1.00 63.54 208 VAL F CA 1
ATOM 16321 C C . VAL F 1 208 ? 29.516 207.820 234.007 1.00 68.51 208 VAL F C 1
ATOM 16322 O O . VAL F 1 208 ? 30.404 208.434 233.412 1.00 71.24 208 VAL F O 1
ATOM 16326 N N . MET F 1 209 ? 28.258 208.245 234.056 1.00 66.63 209 MET F N 1
ATOM 16327 C CA . MET F 1 209 ? 27.869 209.523 233.477 1.00 60.42 209 MET F CA 1
ATOM 16328 C C . MET F 1 209 ? 27.389 210.488 234.548 1.00 61.72 209 MET F C 1
ATOM 16329 O O . MET F 1 209 ? 26.641 210.110 235.445 1.00 71.46 209 MET F O 1
ATOM 16334 N N . LEU F 1 210 ? 27.819 211.738 234.449 1.00 60.38 210 LEU F N 1
ATOM 16335 C CA . LEU F 1 210 ? 27.379 212.763 235.380 1.00 63.02 210 LEU F CA 1
ATOM 16336 C C . LEU F 1 210 ? 26.582 213.840 234.651 1.00 69.98 210 LEU F C 1
ATOM 16337 O O . LEU F 1 210 ? 27.001 214.330 233.604 1.00 75.28 210 LEU F O 1
ATOM 16342 N N . GLU F 1 211 ? 25.429 214.202 235.205 1.00 71.48 211 GLU F N 1
ATOM 16343 C CA . GLU F 1 211 ? 24.563 215.189 234.571 1.00 74.69 211 GLU F CA 1
ATOM 16344 C C . GLU F 1 211 ? 24.516 216.481 235.383 1.00 79.47 211 GLU F C 1
ATOM 16345 O O . GLU F 1 211 ? 24.391 216.450 236.606 1.00 90.41 211 GLU F O 1
ATOM 16351 N N . ILE F 1 212 ? 24.614 217.615 234.696 1.00 73.66 212 ILE F N 1
ATOM 16352 C CA . ILE F 1 212 ? 24.653 218.916 235.356 1.00 77.03 212 ILE F CA 1
ATOM 16353 C C . ILE F 1 212 ? 23.579 219.858 234.825 1.00 86.34 212 ILE F C 1
ATOM 16354 O O . ILE F 1 212 ? 23.343 219.919 233.617 1.00 80.95 212 ILE F O 1
ATOM 16359 N N . ASN F 1 213 ? 22.922 220.569 235.741 1.00 108.58 213 ASN F N 1
ATOM 16360 C CA . ASN F 1 213 ? 22.027 221.669 235.396 1.00 122.54 213 ASN F CA 1
ATOM 16361 C C . ASN F 1 213 ? 20.816 221.205 234.595 1.00 128.87 213 ASN F C 1
ATOM 16362 O O . ASN F 1 213 ? 20.533 221.731 233.520 1.00 127.94 213 ASN F O 1
ATOM 16367 N N . SER F 1 214 ? 20.102 220.217 235.126 1.00 137.46 214 SER F N 1
ATOM 16368 C CA . SER F 1 214 ? 18.935 219.670 234.442 1.00 144.44 214 SER F CA 1
ATOM 16369 C C . SER F 1 214 ? 17.694 219.683 235.330 1.00 156.85 214 SER F C 1
ATOM 16370 O O . SER F 1 214 ? 17.561 218.850 236.228 1.00 162.10 214 SER F O 1
ATOM 16373 N N . HIS F 1 215 ? 16.781 220.617 235.075 1.00 160.79 215 HIS F N 1
ATOM 16374 C CA . HIS F 1 215 ? 16.935 221.604 234.008 1.00 157.65 215 HIS F CA 1
ATOM 16375 C C . HIS F 1 215 ? 16.974 223.019 234.588 1.00 160.01 215 HIS F C 1
ATOM 16376 O O . HIS F 1 215 ? 16.066 223.424 235.318 1.00 162.18 215 HIS F O 1
ATOM 16383 N N . SER F 1 216 ? 18.039 223.751 234.266 1.00 158.14 216 SER F N 1
ATOM 16384 C CA . SER F 1 216 ? 18.275 225.104 234.778 1.00 159.76 216 SER F CA 1
ATOM 16385 C C . SER F 1 216 ? 18.378 225.134 236.302 1.00 168.14 216 SER F C 1
ATOM 16386 O O . SER F 1 216 ? 18.248 226.192 236.918 1.00 175.90 216 SER F O 1
ATOM 16388 N N . LEU F 1 217 ? 18.629 223.974 236.903 1.00 166.02 217 LEU F N 1
ATOM 16389 C CA . LEU F 1 217 ? 18.670 223.855 238.357 1.00 165.09 217 LEU F CA 1
ATOM 16390 C C . LEU F 1 217 ? 19.949 224.447 238.945 1.00 158.98 217 LEU F C 1
ATOM 16391 O O . LEU F 1 217 ? 19.904 225.195 239.922 1.00 164.88 217 LEU F O 1
ATOM 16393 N N . PHE F 1 218 ? 21.085 224.114 238.340 1.00 145.99 218 PHE F N 1
ATOM 16394 C CA . PHE F 1 218 ? 22.383 224.572 238.828 1.00 137.53 218 PHE F CA 1
ATOM 16395 C C . PHE F 1 218 ? 22.546 226.088 238.721 1.00 139.81 218 PHE F C 1
ATOM 16396 O O . PHE F 1 218 ? 23.403 226.671 239.383 1.00 138.24 218 PHE F O 1
ATOM 16398 N N . SER F 1 219 ? 21.722 226.718 237.888 1.00 144.79 219 SER F N 1
ATOM 16399 C CA . SER F 1 219 ? 21.788 228.162 237.680 1.00 151.04 219 SER F CA 1
ATOM 16400 C C . SER F 1 219 ? 21.281 228.933 238.895 1.00 167.99 219 SER F C 1
ATOM 16401 O O . SER F 1 219 ? 21.807 229.995 239.226 1.00 176.09 219 SER F O 1
ATOM 16404 N N . LYS F 1 220 ? 20.251 228.398 239.546 1.00 172.94 220 LYS F N 1
ATOM 16405 C CA . LYS F 1 220 ? 19.695 229.011 240.749 1.00 177.03 220 LYS F CA 1
ATOM 16406 C C . LYS F 1 220 ? 20.738 229.051 241.859 1.00 179.06 220 LYS F C 1
ATOM 16407 O O . LYS F 1 220 ? 20.854 230.041 242.583 1.00 180.25 220 LYS F O 1
ATOM 16409 N N . TRP F 1 221 ? 21.496 227.967 241.984 1.00 181.81 221 TRP F N 1
ATOM 16410 C CA . TRP F 1 221 ? 22.610 227.918 242.921 1.00 189.81 221 TRP F CA 1
ATOM 16411 C C . TRP F 1 221 ? 23.754 228.784 242.406 1.00 195.66 221 TRP F C 1
ATOM 16412 O O . TRP F 1 221 ? 24.490 229.387 243.188 1.00 202.59 221 TRP F O 1
ATOM 16414 N N . PHE F 1 222 ? 23.893 228.846 241.084 1.00 192.68 222 PHE F N 1
ATOM 16415 C CA . PHE F 1 222 ? 24.898 229.698 240.457 1.00 189.05 222 PHE F CA 1
ATOM 16416 C C . PHE F 1 222 ? 24.451 231.156 240.472 1.00 194.14 222 PHE F C 1
ATOM 16417 O O . PHE F 1 222 ? 25.265 232.065 240.312 1.00 193.90 222 PHE F O 1
ATOM 16419 N N . SER F 1 223 ? 23.153 231.374 240.661 1.00 196.86 223 SER F N 1
ATOM 16420 C CA . SER F 1 223 ? 22.631 232.723 240.832 1.00 200.66 223 SER F CA 1
ATOM 16421 C C . SER F 1 223 ? 23.072 233.251 242.194 1.00 205.89 223 SER F C 1
ATOM 16422 O O . SER F 1 223 ? 23.499 234.398 242.321 1.00 210.50 223 SER F O 1
ATOM 16424 N N . GLU F 1 224 ? 22.969 232.395 243.207 1.00 200.79 224 GLU F N 1
ATOM 16425 C CA . GLU F 1 224 ? 23.578 232.670 244.504 1.00 200.43 224 GLU F CA 1
ATOM 16426 C C . GLU F 1 224 ? 25.096 232.642 244.358 1.00 199.15 224 GLU F C 1
ATOM 16427 O O . GLU F 1 224 ? 25.805 233.392 245.028 1.00 202.67 224 GLU F O 1
ATOM 16429 N N . SER F 1 225 ? 25.566 231.752 243.480 1.00 194.43 225 SER F N 1
ATOM 16430 C CA . SER F 1 225 ? 26.987 231.566 243.131 1.00 189.35 225 SER F CA 1
ATOM 16431 C C . SER F 1 225 ? 27.793 230.843 244.215 1.00 190.40 225 SER F C 1
ATOM 16432 O O . SER F 1 225 ? 27.420 230.828 245.387 1.00 194.02 225 SER F O 1
ATOM 16435 N N . GLY F 1 226 ? 28.901 230.236 243.804 1.00 185.00 226 GLY F N 1
ATOM 16436 C CA . GLY F 1 226 ? 29.770 229.532 244.725 1.00 182.52 226 GLY F CA 1
ATOM 16437 C C . GLY F 1 226 ? 30.831 228.695 244.040 1.00 171.02 226 GLY F C 1
ATOM 16438 O O . GLY F 1 226 ? 30.920 228.666 242.811 1.00 161.89 226 GLY F O 1
ATOM 16439 N N . LYS F 1 227 ? 31.643 228.013 244.841 1.00 168.00 227 LYS F N 1
ATOM 16440 C CA . LYS F 1 227 ? 32.664 227.120 244.309 1.00 155.94 227 LYS F CA 1
ATOM 16441 C C . LYS F 1 227 ? 32.224 225.667 244.469 1.00 150.27 227 LYS F C 1
ATOM 16442 O O . LYS F 1 227 ? 33.055 224.764 244.559 1.00 147.40 227 LYS F O 1
ATOM 16444 N N . LEU F 1 228 ? 30.912 225.449 244.501 1.00 149.47 228 LEU F N 1
ATOM 16445 C CA . LEU F 1 228 ? 30.365 224.099 244.598 1.00 148.30 228 LEU F CA 1
ATOM 16446 C C . LEU F 1 228 ? 30.665 223.304 243.334 1.00 148.40 228 LEU F C 1
ATOM 16447 O O . LEU F 1 228 ? 30.808 222.081 243.377 1.00 153.83 228 LEU F O 1
ATOM 16452 N N . VAL F 1 229 ? 30.756 224.006 242.210 1.00 139.57 229 VAL F N 1
ATOM 16453 C CA . VAL F 1 229 ? 31.076 223.367 240.942 1.00 123.70 229 VAL F CA 1
ATOM 16454 C C . VAL F 1 229 ? 32.510 222.847 240.972 1.00 118.09 229 VAL F C 1
ATOM 16455 O O . VAL F 1 229 ? 32.812 221.805 240.394 1.00 111.45 229 VAL F O 1
ATOM 16459 N N . GLN F 1 230 ? 33.382 223.572 241.664 1.00 123.34 230 GLN F N 1
ATOM 16460 C CA . GLN F 1 230 ? 34.758 223.143 241.875 1.00 122.50 230 GLN F CA 1
ATOM 16461 C C . GLN F 1 230 ? 34.791 221.830 242.647 1.00 121.34 230 GLN F C 1
ATOM 16462 O O . GLN F 1 230 ? 35.532 220.909 242.304 1.00 120.55 230 GLN F O 1
ATOM 16468 N N . LYS F 1 231 ? 33.977 221.755 243.694 1.00 123.24 231 LYS F N 1
ATOM 16469 C CA . LYS F 1 231 ? 33.881 220.553 244.511 1.00 121.74 231 LYS F CA 1
ATOM 16470 C C . LYS F 1 231 ? 33.349 219.378 243.695 1.00 114.08 231 LYS F C 1
ATOM 16471 O O . LYS F 1 231 ? 33.762 218.234 243.889 1.00 112.13 231 LYS F O 1
ATOM 16477 N N . MET F 1 232 ? 32.436 219.676 242.776 1.00 108.11 232 MET F N 1
ATOM 16478 C CA . MET F 1 232 ? 31.766 218.652 241.981 1.00 105.07 232 MET F CA 1
ATOM 16479 C C . MET F 1 232 ? 32.703 218.001 240.965 1.00 99.99 232 MET F C 1
ATOM 16480 O O . MET F 1 232 ? 32.757 216.775 240.851 1.00 99.11 232 MET F O 1
ATOM 16485 N N . PHE F 1 233 ? 33.439 218.831 240.231 1.00 95.49 233 PHE F N 1
ATOM 16486 C CA . PHE F 1 233 ? 34.318 218.358 239.166 1.00 87.62 233 PHE F CA 1
ATOM 16487 C C . PHE F 1 233 ? 35.493 217.531 239.675 1.00 89.28 233 PHE F C 1
ATOM 16488 O O . PHE F 1 233 ? 36.082 216.753 238.922 1.00 78.99 233 PHE F O 1
ATOM 16496 N N . ASP F 1 234 ? 35.837 217.705 240.947 1.00 100.19 234 ASP F N 1
ATOM 16497 C CA . ASP F 1 234 ? 36.938 216.960 241.548 1.00 102.61 234 ASP F CA 1
ATOM 16498 C C . ASP F 1 234 ? 36.580 215.487 241.719 1.00 98.49 234 ASP F C 1
ATOM 16499 O O . ASP F 1 234 ? 37.439 214.612 241.606 1.00 92.75 234 ASP F O 1
ATOM 16504 N N . GLN F 1 235 ? 35.307 215.219 241.990 1.00 99.14 235 GLN F N 1
ATOM 16505 C CA . GLN F 1 235 ? 34.832 213.848 242.112 1.00 104.24 235 GLN F CA 1
ATOM 16506 C C . GLN F 1 235 ? 34.861 213.173 240.748 1.00 101.55 235 GLN F C 1
ATOM 16507 O O . GLN F 1 235 ? 35.220 212.001 240.628 1.00 104.73 235 GLN F O 1
ATOM 16513 N N . ILE F 1 236 ? 34.483 213.923 239.719 1.00 94.40 236 ILE F N 1
ATOM 16514 C CA . ILE F 1 236 ? 34.557 213.432 238.351 1.00 88.00 236 ILE F CA 1
ATOM 16515 C C . ILE F 1 236 ? 35.992 213.076 237.993 1.00 79.58 236 ILE F C 1
ATOM 16516 O O . ILE F 1 236 ? 36.253 212.051 237.362 1.00 74.09 236 ILE F O 1
ATOM 16521 N N . ASP F 1 237 ? 36.926 213.925 238.406 1.00 83.13 237 ASP F N 1
ATOM 16522 C CA . ASP F 1 237 ? 38.326 213.712 238.069 1.00 86.22 237 ASP F CA 1
ATOM 16523 C C . ASP F 1 237 ? 38.866 212.485 238.798 1.00 96.04 237 ASP F C 1
ATOM 16524 O O . ASP F 1 237 ? 39.635 211.717 238.228 1.00 107.37 237 ASP F O 1
ATOM 16529 N N . GLU F 1 238 ? 38.454 212.293 240.048 1.00 95.26 238 GLU F N 1
ATOM 16530 C CA . GLU F 1 238 ? 38.888 211.122 240.803 1.00 93.98 238 GLU F CA 1
ATOM 16531 C C . GLU F 1 238 ? 38.347 209.839 240.182 1.00 84.19 238 GLU F C 1
ATOM 16532 O O . GLU F 1 238 ? 39.025 208.813 240.172 1.00 84.62 238 GLU F O 1
ATOM 16538 N N . LEU F 1 239 ? 37.122 209.902 239.672 1.00 77.33 239 LEU F N 1
ATOM 16539 C CA . LEU F 1 239 ? 36.568 208.805 238.893 1.00 70.86 239 LEU F CA 1
ATOM 16540 C C . LEU F 1 239 ? 37.373 208.618 237.613 1.00 75.73 239 LEU F C 1
ATOM 16541 O O . LEU F 1 239 ? 37.645 207.495 237.191 1.00 79.13 239 LEU F O 1
ATOM 16546 N N . ALA F 1 240 ? 37.761 209.734 237.005 1.00 72.41 240 ALA F N 1
ATOM 16547 C CA . ALA F 1 240 ? 38.485 209.703 235.745 1.00 70.76 240 ALA F CA 1
ATOM 16548 C C . ALA F 1 240 ? 39.918 209.215 235.933 1.00 76.96 240 ALA F C 1
ATOM 16549 O O . ALA F 1 240 ? 40.590 208.868 234.961 1.00 82.36 240 ALA F O 1
ATOM 16551 N N . GLU F 1 241 ? 40.381 209.188 237.181 1.00 75.96 241 GLU F N 1
ATOM 16552 C CA . GLU F 1 241 ? 41.728 208.708 237.488 1.00 73.97 241 GLU F CA 1
ATOM 16553 C C . GLU F 1 241 ? 41.851 207.227 237.160 1.00 72.56 241 GLU F C 1
ATOM 16554 O O . GLU F 1 241 ? 42.944 206.720 236.910 1.00 75.41 241 GLU F O 1
ATOM 16560 N N . ASP F 1 242 ? 40.715 206.540 237.169 1.00 71.91 242 ASP F N 1
ATOM 16561 C CA . ASP F 1 242 ? 40.662 205.146 236.768 1.00 74.81 242 ASP F CA 1
ATOM 16562 C C . ASP F 1 242 ? 40.645 205.055 235.247 1.00 79.09 242 ASP F C 1
ATOM 16563 O O . ASP F 1 242 ? 39.676 205.464 234.608 1.00 79.86 242 ASP F O 1
ATOM 16568 N N . GLU F 1 243 ? 41.726 204.532 234.672 1.00 84.83 243 GLU F N 1
ATOM 16569 C CA . GLU F 1 243 ? 41.850 204.409 233.220 1.00 83.09 243 GLU F CA 1
ATOM 16570 C C . GLU F 1 243 ? 40.792 203.463 232.661 1.00 78.59 243 GLU F C 1
ATOM 16571 O O . GLU F 1 243 ? 40.378 203.589 231.509 1.00 74.92 243 GLU F O 1
ATOM 16577 N N . LYS F 1 244 ? 40.357 202.519 233.491 1.00 75.66 244 LYS F N 1
ATOM 16578 C CA . LYS F 1 244 ? 39.385 201.516 233.075 1.00 76.21 244 LYS F CA 1
ATOM 16579 C C . LYS F 1 244 ? 37.955 202.028 233.192 1.00 77.28 244 LYS F C 1
ATOM 16580 O O . LYS F 1 244 ? 37.003 201.288 232.939 1.00 82.44 244 LYS F O 1
ATOM 16586 N N . CYS F 1 245 ? 37.800 203.291 233.573 1.00 70.24 245 CYS F N 1
ATOM 16587 C CA . CYS F 1 245 ? 36.466 203.864 233.701 1.00 68.07 245 CYS F CA 1
ATOM 16588 C C . CYS F 1 245 ? 36.197 204.942 232.666 1.00 62.21 245 CYS F C 1
ATOM 16589 O O . CYS F 1 245 ? 36.961 205.896 232.533 1.00 74.12 245 CYS F O 1
ATOM 16592 N N . MET F 1 246 ? 35.093 204.785 231.944 1.00 54.74 246 MET F N 1
ATOM 16593 C CA . MET F 1 246 ? 34.676 205.764 230.946 1.00 59.68 246 MET F CA 1
ATOM 16594 C C . MET F 1 246 ? 33.757 206.807 231.579 1.00 62.98 246 MET F C 1
ATOM 16595 O O . MET F 1 246 ? 32.732 206.467 232.169 1.00 67.33 246 MET F O 1
ATOM 16600 N N . VAL F 1 247 ? 34.118 208.078 231.457 1.00 55.13 247 VAL F N 1
ATOM 16601 C CA . VAL F 1 247 ? 33.362 209.130 232.125 1.00 49.56 247 VAL F CA 1
ATOM 16602 C C . VAL F 1 247 ? 32.673 210.087 231.156 1.00 45.22 247 VAL F C 1
ATOM 16603 O O . VAL F 1 247 ? 33.324 210.733 230.336 1.00 48.34 247 VAL F O 1
ATOM 16607 N N . PHE F 1 248 ? 31.351 210.173 231.264 1.00 42.77 248 PHE F N 1
ATOM 16608 C CA . PHE F 1 248 ? 30.565 211.121 230.479 1.00 44.35 248 PHE F CA 1
ATOM 16609 C C . PHE F 1 248 ? 30.102 212.292 231.337 1.00 54.23 248 PHE F C 1
ATOM 16610 O O . PHE F 1 248 ? 29.670 212.102 232.476 1.00 64.31 248 PHE F O 1
ATOM 16618 N N . VAL F 1 249 ? 30.186 213.499 230.785 1.00 50.36 249 VAL F N 1
ATOM 16619 C CA . VAL F 1 249 ? 29.657 214.680 231.457 1.00 54.36 249 VAL F CA 1
ATOM 16620 C C . VAL F 1 249 ? 28.655 215.409 230.569 1.00 58.32 249 VAL F C 1
ATOM 16621 O O . VAL F 1 249 ? 29.028 216.002 229.555 1.00 63.55 249 VAL F O 1
ATOM 16625 N N . LEU F 1 250 ? 27.382 215.357 230.954 1.00 59.97 250 LEU F N 1
ATOM 16626 C CA . LEU F 1 250 ? 26.326 216.048 230.220 1.00 56.28 250 LEU F CA 1
ATOM 16627 C C . LEU F 1 250 ? 25.952 217.358 230.897 1.00 57.07 250 LEU F C 1
ATOM 16628 O O . LEU F 1 250 ? 25.546 217.373 232.058 1.00 61.50 250 LEU F O 1
ATOM 16633 N N . ILE F 1 251 ? 26.096 218.457 230.163 1.00 55.62 251 ILE F N 1
ATOM 16634 C CA . ILE F 1 251 ? 25.722 219.768 230.670 1.00 59.03 251 ILE F CA 1
ATOM 16635 C C . ILE F 1 251 ? 24.534 220.300 229.886 1.00 62.42 251 ILE F C 1
ATOM 16636 O O . ILE F 1 251 ? 24.661 220.645 228.711 1.00 65.75 251 ILE F O 1
ATOM 16641 N N . ASP F 1 252 ? 23.376 220.358 230.530 1.00 67.39 252 ASP F N 1
ATOM 16642 C CA . ASP F 1 252 ? 22.170 220.816 229.860 1.00 78.65 252 ASP F CA 1
ATOM 16643 C C . ASP F 1 252 ? 22.029 222.325 229.980 1.00 88.10 252 ASP F C 1
ATOM 16644 O O . ASP F 1 252 ? 22.385 222.906 231.003 1.00 99.34 252 ASP F O 1
ATOM 16649 N N . GLU F 1 253 ? 21.514 222.947 228.921 1.00 88.09 253 GLU F N 1
ATOM 16650 C CA . GLU F 1 253 ? 21.226 224.384 228.906 1.00 94.40 253 GLU F CA 1
ATOM 16651 C C . GLU F 1 253 ? 22.453 225.223 229.225 1.00 91.42 253 GLU F C 1
ATOM 16652 O O . GLU F 1 253 ? 22.437 226.053 230.133 1.00 100.53 253 GLU F O 1
ATOM 16658 N N . VAL F 1 254 ? 23.512 225.017 228.455 1.00 87.88 254 VAL F N 1
ATOM 16659 C CA . VAL F 1 254 ? 24.692 225.861 228.552 1.00 91.21 254 VAL F CA 1
ATOM 16660 C C . VAL F 1 254 ? 24.356 227.283 228.106 1.00 94.87 254 VAL F C 1
ATOM 16661 O O . VAL F 1 254 ? 25.161 228.204 228.256 1.00 97.47 254 VAL F O 1
ATOM 16665 N N . GLU F 1 255 ? 23.159 227.450 227.555 1.00 97.65 255 GLU F N 1
ATOM 16666 C CA . GLU F 1 255 ? 22.642 228.764 227.208 1.00 111.40 255 GLU F CA 1
ATOM 16667 C C . GLU F 1 255 ? 22.697 229.733 228.393 1.00 117.57 255 GLU F C 1
ATOM 16668 O O . GLU F 1 255 ? 22.897 230.940 228.220 1.00 126.36 255 GLU F O 1
ATOM 16674 N N . SER F 1 256 ? 22.519 229.200 229.597 1.00 115.05 256 SER F N 1
ATOM 16675 C CA . SER F 1 256 ? 22.512 230.029 230.796 1.00 114.60 256 SER F CA 1
ATOM 16676 C C . SER F 1 256 ? 23.880 230.657 231.030 1.00 115.56 256 SER F C 1
ATOM 16677 O O . SER F 1 256 ? 24.897 229.965 231.044 1.00 110.80 256 SER F O 1
ATOM 16680 N N . ILE F 1 274 ? 31.423 236.890 234.400 1.00 124.53 274 ILE F N 1
ATOM 16681 C CA . ILE F 1 274 ? 30.857 236.226 235.567 1.00 126.28 274 ILE F CA 1
ATOM 16682 C C . ILE F 1 274 ? 31.828 235.170 236.090 1.00 121.53 274 ILE F C 1
ATOM 16683 O O . ILE F 1 274 ? 32.382 234.385 235.318 1.00 117.45 274 ILE F O 1
ATOM 16688 N N . ARG F 1 275 ? 32.039 235.171 237.404 1.00 123.22 275 ARG F N 1
ATOM 16689 C CA . ARG F 1 275 ? 32.991 234.267 238.040 1.00 122.94 275 ARG F CA 1
ATOM 16690 C C . ARG F 1 275 ? 32.619 232.803 237.828 1.00 125.27 275 ARG F C 1
ATOM 16691 O O . ARG F 1 275 ? 33.492 231.948 237.671 1.00 124.86 275 ARG F O 1
ATOM 16693 N N . ALA F 1 276 ? 31.319 232.524 237.824 1.00 126.61 276 ALA F N 1
ATOM 16694 C CA . ALA F 1 276 ? 30.824 231.160 237.663 1.00 121.46 276 ALA F CA 1
ATOM 16695 C C . ALA F 1 276 ? 31.194 230.588 236.296 1.00 113.45 276 ALA F C 1
ATOM 16696 O O . ALA F 1 276 ? 31.505 229.401 236.171 1.00 106.95 276 ALA F O 1
ATOM 16698 N N . VAL F 1 277 ? 31.161 231.440 235.277 1.00 113.07 277 VAL F N 1
ATOM 16699 C CA . VAL F 1 277 ? 31.502 231.034 233.920 1.00 107.39 277 VAL F CA 1
ATOM 16700 C C . VAL F 1 277 ? 32.983 230.677 233.816 1.00 110.52 277 VAL F C 1
ATOM 16701 O O . VAL F 1 277 ? 33.351 229.698 233.164 1.00 110.80 277 VAL F O 1
ATOM 16705 N N . ASN F 1 278 ? 33.826 231.471 234.469 1.00 113.15 278 ASN F N 1
ATOM 16706 C CA . ASN F 1 278 ? 35.267 231.232 234.468 1.00 110.80 278 ASN F CA 1
ATOM 16707 C C . ASN F 1 278 ? 35.648 229.920 235.140 1.00 99.00 278 ASN F C 1
ATOM 16708 O O . ASN F 1 278 ? 36.532 229.208 234.667 1.00 95.55 278 ASN F O 1
ATOM 16713 N N . ALA F 1 279 ? 34.983 229.611 236.247 1.00 96.63 279 ALA F N 1
ATOM 16714 C CA . ALA F 1 279 ? 35.263 228.390 236.989 1.00 92.25 279 ALA F CA 1
ATOM 16715 C C . ALA F 1 279 ? 34.856 227.163 236.185 1.00 88.71 279 ALA F C 1
ATOM 16716 O O . ALA F 1 279 ? 35.518 226.125 236.237 1.00 88.06 279 ALA F O 1
ATOM 16718 N N . LEU F 1 280 ? 33.767 227.292 235.435 1.00 87.23 280 LEU F N 1
ATOM 16719 C CA . LEU F 1 280 ? 33.237 226.178 234.660 1.00 87.65 280 LEU F CA 1
ATOM 16720 C C . LEU F 1 280 ? 34.168 225.804 233.510 1.00 82.94 280 LEU F C 1
ATOM 16721 O O . LEU F 1 280 ? 34.519 224.637 233.340 1.00 83.69 280 LEU F O 1
ATOM 16726 N N . LEU F 1 281 ? 34.566 226.801 232.727 1.00 77.92 281 LEU F N 1
ATOM 16727 C CA . LEU F 1 281 ? 35.435 226.569 231.581 1.00 69.47 281 LEU F CA 1
ATOM 16728 C C . LEU F 1 281 ? 36.785 226.021 232.011 1.00 64.49 281 LEU F C 1
ATOM 16729 O O . LEU F 1 281 ? 37.365 225.175 231.334 1.00 67.02 281 LEU F O 1
ATOM 16734 N N . THR F 1 282 ? 37.284 226.508 233.140 1.00 67.02 282 THR F N 1
ATOM 16735 C CA . THR F 1 282 ? 38.584 226.080 233.629 1.00 70.14 282 THR F CA 1
ATOM 16736 C C . THR F 1 282 ? 38.532 224.619 234.067 1.00 73.50 282 THR F C 1
ATOM 16737 O O . THR F 1 282 ? 39.492 223.873 233.877 1.00 72.09 282 THR F O 1
ATOM 16741 N N . GLN F 1 283 ? 37.405 224.211 234.642 1.00 79.47 283 GLN F N 1
ATOM 16742 C CA . GLN F 1 283 ? 37.235 222.827 235.075 1.00 86.10 283 GLN F CA 1
ATOM 16743 C C . GLN F 1 283 ? 37.030 221.893 233.888 1.00 87.40 283 GLN F C 1
ATOM 16744 O O . GLN F 1 283 ? 37.482 220.748 233.905 1.00 90.42 283 GLN F O 1
ATOM 16750 N N . ILE F 1 284 ? 36.343 222.388 232.863 1.00 80.90 284 ILE F N 1
ATOM 16751 C CA . ILE F 1 284 ? 36.099 221.610 231.656 1.00 71.71 284 ILE F CA 1
ATOM 16752 C C . ILE F 1 284 ? 37.416 221.242 230.986 1.00 73.02 284 ILE F C 1
ATOM 16753 O O . ILE F 1 284 ? 37.624 220.092 230.600 1.00 78.08 284 ILE F O 1
ATOM 16758 N N . ASP F 1 285 ? 38.310 222.220 230.874 1.00 69.46 285 ASP F N 1
ATOM 16759 C CA . ASP F 1 285 ? 39.597 222.016 230.219 1.00 67.64 285 ASP F CA 1
ATOM 16760 C C . ASP F 1 285 ? 40.449 220.964 230.918 1.00 66.72 285 ASP F C 1
ATOM 16761 O O . ASP F 1 285 ? 41.042 220.104 230.269 1.00 72.62 285 ASP F O 1
ATOM 16766 N N . ARG F 1 286 ? 40.504 221.032 232.240 1.00 63.03 286 ARG F N 1
ATOM 16767 C CA . ARG F 1 286 ? 41.255 220.053 233.010 1.00 67.50 286 ARG F CA 1
ATOM 16768 C C . ARG F 1 286 ? 40.748 218.636 232.752 1.00 70.42 286 ARG F C 1
ATOM 16769 O O . ARG F 1 286 ? 41.533 217.696 232.604 1.00 74.18 286 ARG F O 1
ATOM 16777 N N . ILE F 1 287 ? 39.428 218.497 232.692 1.00 66.34 287 ILE F N 1
ATOM 16778 C CA . ILE F 1 287 ? 38.798 217.206 232.459 1.00 61.20 287 ILE F CA 1
ATOM 16779 C C . ILE F 1 287 ? 38.987 216.735 231.020 1.00 59.31 287 ILE F C 1
ATOM 16780 O O . ILE F 1 287 ? 39.321 215.574 230.787 1.00 59.73 287 ILE F O 1
ATOM 16785 N N . ARG F 1 288 ? 38.789 217.640 230.064 1.00 59.74 288 ARG F N 1
ATOM 16786 C CA . ARG F 1 288 ? 38.922 217.319 228.641 1.00 52.70 288 ARG F CA 1
ATOM 16787 C C . ARG F 1 288 ? 40.250 216.659 228.286 1.00 61.29 288 ARG F C 1
ATOM 16788 O O . ARG F 1 288 ? 40.313 215.850 227.362 1.00 69.42 288 ARG F O 1
ATOM 16796 N N . ARG F 1 289 ? 41.307 217.011 229.014 1.00 63.09 289 ARG F N 1
ATOM 16797 C CA . ARG F 1 289 ? 42.644 216.499 228.721 1.00 69.34 289 ARG F CA 1
ATOM 16798 C C . ARG F 1 289 ? 42.732 214.986 228.893 1.00 67.57 289 ARG F C 1
ATOM 16799 O O . ARG F 1 289 ? 43.431 214.306 228.139 1.00 79.43 289 ARG F O 1
ATOM 16807 N N . ARG F 1 290 ? 42.023 214.463 229.886 1.00 54.05 290 ARG F N 1
ATOM 16808 C CA . ARG F 1 290 ? 42.038 213.032 230.159 1.00 50.03 290 ARG F CA 1
ATOM 16809 C C . ARG F 1 290 ? 41.414 212.243 229.008 1.00 55.99 290 ARG F C 1
ATOM 16810 O O . ARG F 1 290 ? 40.420 212.667 228.418 1.00 57.07 290 ARG F O 1
ATOM 16818 N N . ASP F 1 291 ? 42.012 211.097 228.693 1.00 61.03 291 ASP F N 1
ATOM 16819 C CA . ASP F 1 291 ? 41.613 210.303 227.534 1.00 58.52 291 ASP F CA 1
ATOM 16820 C C . ASP F 1 291 ? 40.271 209.597 227.720 1.00 60.17 291 ASP F C 1
ATOM 16821 O O . ASP F 1 291 ? 39.572 209.308 226.745 1.00 57.13 291 ASP F O 1
ATOM 16826 N N . ASN F 1 292 ? 39.909 209.321 228.968 1.00 57.87 292 ASN F N 1
ATOM 16827 C CA . ASN F 1 292 ? 38.724 208.516 229.234 1.00 55.45 292 ASN F CA 1
ATOM 16828 C C . ASN F 1 292 ? 37.482 209.327 229.598 1.00 54.22 292 ASN F C 1
ATOM 16829 O O . ASN F 1 292 ? 36.528 208.786 230.162 1.00 56.27 292 ASN F O 1
ATOM 16834 N N . VAL F 1 293 ? 37.479 210.617 229.274 1.00 46.73 293 VAL F N 1
ATOM 16835 C CA . VAL F 1 293 ? 36.290 211.430 229.515 1.00 48.56 293 VAL F CA 1
ATOM 16836 C C . VAL F 1 293 ? 35.675 211.934 228.214 1.00 53.30 293 VAL F C 1
ATOM 16837 O O . VAL F 1 293 ? 36.311 211.919 227.159 1.00 56.94 293 VAL F O 1
ATOM 16841 N N . LEU F 1 294 ? 34.427 212.380 228.301 1.00 52.60 294 LEU F N 1
ATOM 16842 C CA . LEU F 1 294 ? 33.711 212.899 227.148 1.00 50.42 294 LEU F CA 1
ATOM 16843 C C . LEU F 1 294 ? 32.633 213.863 227.620 1.00 55.48 294 LEU F C 1
ATOM 16844 O O . LEU F 1 294 ? 31.821 213.524 228.482 1.00 63.27 294 LEU F O 1
ATOM 16849 N N . ILE F 1 295 ? 32.629 215.068 227.064 1.00 49.32 295 ILE F N 1
ATOM 16850 C CA . ILE F 1 295 ? 31.701 216.094 227.514 1.00 46.87 295 ILE F CA 1
ATOM 16851 C C . ILE F 1 295 ? 30.650 216.419 226.460 1.00 60.39 295 ILE F C 1
ATOM 16852 O O . ILE F 1 295 ? 30.980 216.836 225.350 1.00 64.65 295 ILE F O 1
ATOM 16857 N N . LEU F 1 296 ? 29.384 216.224 226.819 1.00 62.86 296 LEU F N 1
ATOM 16858 C CA . LEU F 1 296 ? 28.273 216.502 225.917 1.00 50.28 296 LEU F CA 1
ATOM 16859 C C . LEU F 1 296 ? 27.506 217.727 226.387 1.00 54.19 296 LEU F C 1
ATOM 16860 O O . LEU F 1 296 ? 27.028 217.768 227.519 1.00 65.16 296 LEU F O 1
ATOM 16865 N N . CYS F 1 297 ? 27.381 218.725 225.523 1.00 56.18 297 CYS F N 1
ATOM 16866 C CA . CYS F 1 297 ? 26.659 219.936 225.891 1.00 60.36 297 CYS F CA 1
ATOM 16867 C C . CYS F 1 297 ? 25.434 220.138 225.011 1.00 61.76 297 CYS F C 1
ATOM 16868 O O . CYS F 1 297 ? 25.498 219.963 223.795 1.00 68.12 297 CYS F O 1
ATOM 16871 N N . THR F 1 298 ? 24.316 220.498 225.630 1.00 60.29 298 THR F N 1
ATOM 16872 C CA . THR F 1 298 ? 23.095 220.781 224.887 1.00 54.16 298 THR F CA 1
ATOM 16873 C C . THR F 1 298 ? 22.725 222.252 225.053 1.00 68.10 298 THR F C 1
ATOM 16874 O O . THR F 1 298 ? 22.798 222.795 226.154 1.00 74.66 298 THR F O 1
ATOM 16878 N N . SER F 1 299 ? 22.337 222.897 223.957 1.00 71.70 299 SER F N 1
ATOM 16879 C CA . SER F 1 299 ? 21.972 224.312 223.988 1.00 69.16 299 SER F CA 1
ATOM 16880 C C . SER F 1 299 ? 20.698 224.597 223.197 1.00 68.91 299 SER F C 1
ATOM 16881 O O . SER F 1 299 ? 20.437 223.955 222.183 1.00 69.49 299 SER F O 1
ATOM 16884 N N . ASN F 1 300 ? 19.913 225.567 223.656 1.00 85.22 300 ASN F N 1
ATOM 16885 C CA . ASN F 1 300 ? 18.700 225.971 222.946 1.00 86.36 300 ASN F CA 1
ATOM 16886 C C . ASN F 1 300 ? 18.957 227.047 221.887 1.00 89.37 300 ASN F C 1
ATOM 16887 O O . ASN F 1 300 ? 18.116 227.285 221.021 1.00 89.31 300 ASN F O 1
ATOM 16892 N N . LEU F 1 301 ? 20.112 227.702 221.962 1.00 90.58 301 LEU F N 1
ATOM 16893 C CA . LEU F 1 301 ? 20.447 228.760 221.013 1.00 89.13 301 LEU F CA 1
ATOM 16894 C C . LEU F 1 301 ? 21.237 228.204 219.827 1.00 98.05 301 LEU F C 1
ATOM 16895 O O . LEU F 1 301 ? 22.220 227.485 220.007 1.00 92.67 301 LEU F O 1
ATOM 16900 N N . GLU F 1 302 ? 20.794 228.545 218.618 1.00 111.27 302 GLU F N 1
ATOM 16901 C CA . GLU F 1 302 ? 21.375 228.011 217.386 1.00 115.44 302 GLU F CA 1
ATOM 16902 C C . GLU F 1 302 ? 22.645 228.754 216.962 1.00 117.35 302 GLU F C 1
ATOM 16903 O O . GLU F 1 302 ? 23.641 228.128 216.598 1.00 117.39 302 GLU F O 1
ATOM 16909 N N . SER F 1 303 ? 22.620 230.082 217.020 1.00 115.90 303 SER F N 1
ATOM 16910 C CA . SER F 1 303 ? 23.761 230.869 216.572 1.00 112.54 303 SER F CA 1
ATOM 16911 C C . SER F 1 303 ? 24.117 231.970 217.558 1.00 111.96 303 SER F C 1
ATOM 16912 O O . SER F 1 303 ? 25.071 232.712 217.340 1.00 110.28 303 SER F O 1
ATOM 16915 N N . THR F 1 304 ? 23.347 232.078 218.636 1.00 113.92 304 THR F N 1
ATOM 16916 C CA . THR F 1 304 ? 23.597 233.096 219.650 1.00 117.89 304 THR F CA 1
ATOM 16917 C C . THR F 1 304 ? 24.824 232.738 220.487 1.00 114.76 304 THR F C 1
ATOM 16918 O O . THR F 1 304 ? 25.486 233.612 221.048 1.00 117.47 304 THR F O 1
ATOM 16922 N N . LEU F 1 305 ? 25.137 231.449 220.561 1.00 108.89 305 LEU F N 1
ATOM 16923 C CA . LEU F 1 305 ? 26.321 231.017 221.291 1.00 107.93 305 LEU F CA 1
ATOM 16924 C C . LEU F 1 305 ? 27.561 231.143 220.412 1.00 122.19 305 LEU F C 1
ATOM 16925 O O . LEU F 1 305 ? 27.839 230.276 219.586 1.00 124.97 305 LEU F O 1
ATOM 16930 N N . ASP F 1 306 ? 28.289 232.245 220.582 1.00 134.82 306 ASP F N 1
ATOM 16931 C CA . ASP F 1 306 ? 29.536 232.475 219.854 1.00 137.94 306 ASP F CA 1
ATOM 16932 C C . ASP F 1 306 ? 30.743 232.345 220.783 1.00 138.12 306 ASP F C 1
ATOM 16933 O O . ASP F 1 306 ? 31.858 232.734 220.424 1.00 141.57 306 ASP F O 1
ATOM 16938 N N . LYS F 1 307 ? 30.517 231.798 221.975 1.00 129.70 307 LYS F N 1
ATOM 16939 C CA . LYS F 1 307 ? 31.518 231.820 223.041 1.00 118.35 307 LYS F CA 1
ATOM 16940 C C . LYS F 1 307 ? 32.678 230.849 222.819 1.00 104.91 307 LYS F C 1
ATOM 16941 O O . LYS F 1 307 ? 32.831 230.281 221.742 1.00 98.77 307 LYS F O 1
ATOM 16943 N N . ALA F 1 308 ? 33.498 230.686 223.856 1.00 102.31 308 ALA F N 1
ATOM 16944 C CA . ALA F 1 308 ? 34.670 229.817 223.805 1.00 94.00 308 ALA F CA 1
ATOM 16945 C C . ALA F 1 308 ? 34.269 228.361 223.643 1.00 98.18 308 ALA F C 1
ATOM 16946 O O . ALA F 1 308 ? 35.025 227.566 223.086 1.00 110.83 308 ALA F O 1
ATOM 16948 N N . LEU F 1 309 ? 33.088 228.020 224.152 1.00 86.23 309 LEU F N 1
ATOM 16949 C CA . LEU F 1 309 ? 32.556 226.666 224.060 1.00 74.82 309 LEU F CA 1
ATOM 16950 C C . LEU F 1 309 ? 32.547 226.150 222.626 1.00 70.93 309 LEU F C 1
ATOM 16951 O O . LEU F 1 309 ? 32.985 225.031 222.359 1.00 75.09 309 LEU F O 1
ATOM 16956 N N . VAL F 1 310 ? 32.050 226.970 221.707 1.00 68.99 310 VAL F N 1
ATOM 16957 C CA . VAL F 1 310 ? 32.044 226.611 220.294 1.00 71.99 310 VAL F CA 1
ATOM 16958 C C . VAL F 1 310 ? 33.465 226.371 219.791 1.00 72.56 310 VAL F C 1
ATOM 16959 O O . VAL F 1 310 ? 33.713 225.434 219.035 1.00 76.55 310 VAL F O 1
ATOM 16963 N N . ASP F 1 311 ? 34.397 227.212 220.230 1.00 75.04 311 ASP F N 1
ATOM 16964 C CA . ASP F 1 311 ? 35.799 227.075 219.845 1.00 70.49 311 ASP F CA 1
ATOM 16965 C C . ASP F 1 311 ? 36.444 225.861 220.499 1.00 64.59 311 ASP F C 1
ATOM 16966 O O . ASP F 1 311 ? 37.430 225.327 219.993 1.00 69.74 311 ASP F O 1
ATOM 16971 N N . ARG F 1 312 ? 35.892 225.431 221.629 1.00 62.75 312 ARG F N 1
ATOM 16972 C CA . ARG F 1 312 ? 36.401 224.245 222.310 1.00 65.67 312 ARG F CA 1
ATOM 16973 C C . ARG F 1 312 ? 35.736 222.973 221.793 1.00 70.77 312 ARG F C 1
ATOM 16974 O O . ARG F 1 312 ? 36.166 221.868 222.119 1.00 72.83 312 ARG F O 1
ATOM 16982 N N . ALA F 1 313 ? 34.684 223.129 220.995 1.00 58.74 313 ALA F N 1
ATOM 16983 C CA . ALA F 1 313 ? 33.886 221.984 220.569 1.00 47.81 313 ALA F CA 1
ATOM 16984 C C . ALA F 1 313 ? 34.486 221.268 219.366 1.00 52.36 313 ALA F C 1
ATOM 16985 O O . ALA F 1 313 ? 34.919 221.900 218.403 1.00 59.22 313 ALA F O 1
ATOM 16987 N N . ASP F 1 314 ? 34.512 219.941 219.432 1.00 54.26 314 ASP F N 1
ATOM 16988 C CA . ASP F 1 314 ? 34.914 219.127 218.294 1.00 49.58 314 ASP F CA 1
ATOM 16989 C C . ASP F 1 314 ? 33.921 219.308 217.159 1.00 57.22 314 ASP F C 1
ATOM 16990 O O . ASP F 1 314 ? 34.296 219.369 215.987 1.00 62.75 314 ASP F O 1
ATOM 16995 N N . ILE F 1 315 ? 32.645 219.392 217.521 1.00 56.01 315 ILE F N 1
ATOM 16996 C CA . ILE F 1 315 ? 31.591 219.561 216.537 1.00 49.52 315 ILE F CA 1
ATOM 16997 C C . ILE F 1 315 ? 30.374 220.225 217.167 1.00 53.61 315 ILE F C 1
ATOM 16998 O O . ILE F 1 315 ? 30.055 219.984 218.332 1.00 57.79 315 ILE F O 1
ATOM 17003 N N . VAL F 1 316 ? 29.722 221.095 216.401 1.00 59.68 316 VAL F N 1
ATOM 17004 C CA . VAL F 1 316 ? 28.461 221.701 216.813 1.00 49.45 316 VAL F CA 1
ATOM 17005 C C . VAL F 1 316 ? 27.355 221.256 215.869 1.00 55.09 316 VAL F C 1
ATOM 17006 O O . VAL F 1 316 ? 27.288 221.711 214.727 1.00 64.60 316 VAL F O 1
ATOM 17010 N N . LYS F 1 317 ? 26.491 220.365 216.344 1.00 54.26 317 LYS F N 1
ATOM 17011 C CA . LYS F 1 317 ? 25.474 219.776 215.487 1.00 56.40 317 LYS F CA 1
ATOM 17012 C C . LYS F 1 317 ? 24.095 220.346 215.785 1.00 62.63 317 LYS F C 1
ATOM 17013 O O . LYS F 1 317 ? 23.694 220.465 216.945 1.00 60.95 317 LYS F O 1
ATOM 17019 N N . ASN F 1 318 ? 23.374 220.698 214.726 1.00 68.99 318 ASN F N 1
ATOM 17020 C CA . ASN F 1 318 ? 22.010 221.185 214.855 1.00 67.74 318 ASN F CA 1
ATOM 17021 C C . ASN F 1 318 ? 21.001 220.068 214.609 1.00 71.05 318 ASN F C 1
ATOM 17022 O O . ASN F 1 318 ? 21.159 219.267 213.686 1.00 75.03 318 ASN F O 1
ATOM 17027 N N . VAL F 1 319 ? 19.971 220.019 215.448 1.00 68.41 319 VAL F N 1
ATOM 17028 C CA . VAL F 1 319 ? 18.935 218.997 215.354 1.00 67.11 319 VAL F CA 1
ATOM 17029 C C . VAL F 1 319 ? 18.200 219.072 214.021 1.00 72.18 319 VAL F C 1
ATOM 17030 O O . VAL F 1 319 ? 17.863 218.050 213.422 1.00 75.39 319 VAL F O 1
ATOM 17034 N N . GLY F 1 320 ? 17.967 220.291 213.551 1.00 74.26 320 GLY F N 1
ATOM 17035 C CA . GLY F 1 320 ? 17.238 220.496 212.316 1.00 77.99 320 GLY F CA 1
ATOM 17036 C C . GLY F 1 320 ? 15.790 220.812 212.608 1.00 79.86 320 GLY F C 1
ATOM 17037 O O . GLY F 1 320 ? 15.417 220.997 213.767 1.00 81.18 320 GLY F O 1
ATOM 17038 N N . GLN F 1 321 ? 14.977 220.882 211.558 1.00 85.28 321 GLN F N 1
ATOM 17039 C CA . GLN F 1 321 ? 13.553 221.148 211.708 1.00 92.39 321 GLN F CA 1
ATOM 17040 C C . GLN F 1 321 ? 12.933 220.075 212.594 1.00 90.70 321 GLN F C 1
ATOM 17041 O O . GLN F 1 321 ? 13.204 218.888 212.414 1.00 94.06 321 GLN F O 1
ATOM 17047 N N . PRO F 1 322 ? 12.122 220.493 213.577 1.00 82.91 322 PRO F N 1
ATOM 17048 C CA . PRO F 1 322 ? 11.510 219.548 214.518 1.00 75.49 322 PRO F CA 1
ATOM 17049 C C . PRO F 1 322 ? 10.595 218.534 213.836 1.00 72.32 322 PRO F C 1
ATOM 17050 O O . PRO F 1 322 ? 9.947 218.851 212.838 1.00 78.40 322 PRO F O 1
ATOM 17054 N N . SER F 1 323 ? 10.552 217.322 214.376 1.00 66.44 323 SER F N 1
ATOM 17055 C CA . SER F 1 323 ? 9.667 216.289 213.857 1.00 69.26 323 SER F CA 1
ATOM 17056 C C . SER F 1 323 ? 8.267 216.468 214.424 1.00 71.54 323 SER F C 1
ATOM 17057 O O . SER F 1 323 ? 8.010 217.408 215.176 1.00 75.91 323 SER F O 1
ATOM 17060 N N . ASP F 1 324 ? 7.364 215.562 214.063 1.00 70.56 324 ASP F N 1
ATOM 17061 C CA . ASP F 1 324 ? 5.996 215.616 214.563 1.00 71.16 324 ASP F CA 1
ATOM 17062 C C . ASP F 1 324 ? 5.963 215.354 216.068 1.00 65.04 324 ASP F C 1
ATOM 17063 O O . ASP F 1 324 ? 5.198 215.981 216.801 1.00 71.08 324 ASP F O 1
ATOM 17068 N N . PHE F 1 325 ? 6.802 214.429 216.523 1.00 65.57 325 PHE F N 1
ATOM 17069 C CA . PHE F 1 325 ? 6.889 214.101 217.942 1.00 68.98 325 PHE F CA 1
ATOM 17070 C C . PHE F 1 325 ? 7.473 215.266 218.736 1.00 68.64 325 PHE F C 1
ATOM 17071 O O . PHE F 1 325 ? 7.096 215.497 219.887 1.00 69.34 325 PHE F O 1
ATOM 17079 N N . ALA F 1 326 ? 8.386 216.005 218.114 1.00 67.64 326 ALA F N 1
ATOM 17080 C CA . ALA F 1 326 ? 8.939 217.205 218.730 1.00 63.32 326 ALA F CA 1
ATOM 17081 C C . ALA F 1 326 ? 7.870 218.286 218.860 1.00 59.45 326 ALA F C 1
ATOM 17082 O O . ALA F 1 326 ? 7.781 218.960 219.887 1.00 66.76 326 ALA F O 1
ATOM 17084 N N . ARG F 1 327 ? 7.059 218.448 217.818 1.00 58.65 327 ARG F N 1
ATOM 17085 C CA . ARG F 1 327 ? 5.986 219.435 217.842 1.00 60.50 327 ARG F CA 1
ATOM 17086 C C . ARG F 1 327 ? 4.913 219.055 218.849 1.00 62.74 327 ARG F C 1
ATOM 17087 O O . ARG F 1 327 ? 4.301 219.923 219.468 1.00 72.96 327 ARG F O 1
ATOM 17095 N N . TYR F 1 328 ? 4.683 217.756 219.004 1.00 64.30 328 TYR F N 1
ATOM 17096 C CA . TYR F 1 328 ? 3.718 217.273 219.981 1.00 69.35 328 TYR F CA 1
ATOM 17097 C C . TYR F 1 328 ? 4.170 217.642 221.387 1.00 68.06 328 TYR F C 1
ATOM 17098 O O . TYR F 1 328 ? 3.405 218.208 222.172 1.00 65.24 328 TYR F O 1
ATOM 17107 N N . SER F 1 329 ? 5.424 217.317 221.688 1.00 67.31 329 SER F N 1
ATOM 17108 C CA . SER F 1 329 ? 6.012 217.594 222.993 1.00 69.40 329 SER F CA 1
ATOM 17109 C C . SER F 1 329 ? 5.953 219.075 223.343 1.00 70.70 329 SER F C 1
ATOM 17110 O O . SER F 1 329 ? 5.781 219.441 224.505 1.00 77.96 329 SER F O 1
ATOM 17113 N N . MET F 1 330 ? 6.094 219.921 222.330 1.00 67.55 330 MET F N 1
ATOM 17114 C CA . MET F 1 330 ? 6.060 221.366 222.519 1.00 60.89 330 MET F CA 1
ATOM 17115 C C . MET F 1 330 ? 4.642 221.875 222.755 1.00 67.72 330 MET F C 1
ATOM 17116 O O . MET F 1 330 ? 4.413 222.728 223.616 1.00 70.41 330 MET F O 1
ATOM 17121 N N . LEU F 1 331 ? 3.698 221.347 221.982 1.00 67.48 331 LEU F N 1
ATOM 17122 C CA . LEU F 1 331 ? 2.291 221.700 222.126 1.00 60.15 331 LEU F CA 1
ATOM 17123 C C . LEU F 1 331 ? 1.719 221.191 223.446 1.00 64.40 331 LEU F C 1
ATOM 17124 O O . LEU F 1 331 ? 0.945 221.888 224.105 1.00 66.15 331 LEU F O 1
ATOM 17129 N N . LYS F 1 332 ? 2.095 219.974 223.828 1.00 58.80 332 LYS F N 1
ATOM 17130 C CA . LYS F 1 332 ? 1.649 219.418 225.101 1.00 57.89 332 LYS F CA 1
ATOM 17131 C C . LYS F 1 332 ? 2.206 220.229 226.271 1.00 62.63 332 LYS F C 1
ATOM 17132 O O . LYS F 1 332 ? 1.500 220.495 227.245 1.00 66.28 332 LYS F O 1
ATOM 17138 N N . SER F 1 333 ? 3.471 220.625 226.161 1.00 65.20 333 SER F N 1
ATOM 17139 C CA . SER F 1 333 ? 4.122 221.436 227.185 1.00 71.16 333 SER F CA 1
ATOM 17140 C C . SER F 1 333 ? 3.361 222.732 227.455 1.00 71.61 333 SER F C 1
ATOM 17141 O O . SER F 1 333 ? 3.179 223.121 228.608 1.00 72.13 333 SER F O 1
ATOM 17144 N N . SER F 1 334 ? 2.918 223.392 226.386 1.00 70.92 334 SER F N 1
ATOM 17145 C CA . SER F 1 334 ? 2.157 224.637 226.498 1.00 71.03 334 SER F CA 1
ATOM 17146 C C . SER F 1 334 ? 0.816 224.421 227.193 1.00 69.25 334 SER F C 1
ATOM 17147 O O . SER F 1 334 ? 0.406 225.221 228.037 1.00 64.38 334 SER F O 1
ATOM 17150 N N . ILE F 1 335 ? 0.138 223.337 226.830 1.00 64.22 335 ILE F N 1
ATOM 17151 C CA . ILE F 1 335 ? -1.176 223.030 227.381 1.00 63.95 335 ILE F CA 1
ATOM 17152 C C . ILE F 1 335 ? -1.101 222.739 228.875 1.00 68.24 335 ILE F C 1
ATOM 17153 O O . ILE F 1 335 ? -1.929 223.217 229.652 1.00 74.17 335 ILE F O 1
ATOM 17158 N N . MET F 1 336 ? -0.098 221.964 229.276 1.00 71.31 336 MET F N 1
ATOM 17159 C CA . MET F 1 336 ? 0.086 221.628 230.683 1.00 69.00 336 MET F CA 1
ATOM 17160 C C . MET F 1 336 ? 0.463 222.862 231.501 1.00 70.39 336 MET F C 1
ATOM 17161 O O . MET F 1 336 ? 0.053 222.995 232.656 1.00 72.86 336 MET F O 1
ATOM 17166 N N . GLU F 1 337 ? 1.234 223.765 230.898 1.00 67.85 337 GLU F N 1
ATOM 17167 C CA . GLU F 1 337 ? 1.572 225.026 231.548 1.00 61.02 337 GLU F CA 1
ATOM 17168 C C . GLU F 1 337 ? 0.331 225.892 231.704 1.00 69.99 337 GLU F C 1
ATOM 17169 O O . GLU F 1 337 ? 0.135 226.530 232.739 1.00 74.99 337 GLU F O 1
ATOM 17175 N N . LEU F 1 338 ? -0.505 225.910 230.669 1.00 68.66 338 LEU F N 1
ATOM 17176 C CA . LEU F 1 338 ? -1.780 226.615 230.735 1.00 66.75 338 LEU F CA 1
ATOM 17177 C C . LEU F 1 338 ? -2.665 225.991 231.805 1.00 75.05 338 LEU F C 1
ATOM 17178 O O . LEU F 1 338 ? -3.455 226.677 232.452 1.00 82.12 338 LEU F O 1
ATOM 17183 N N . ALA F 1 339 ? -2.519 224.683 231.988 1.00 77.40 339 ALA F N 1
ATOM 17184 C CA . ALA F 1 339 ? -3.301 223.950 232.973 1.00 75.34 339 ALA F CA 1
ATOM 17185 C C . ALA F 1 339 ? -2.828 224.267 234.384 1.00 73.80 339 ALA F C 1
ATOM 17186 O O . ALA F 1 339 ? -3.631 224.353 235.312 1.00 78.95 339 ALA F O 1
ATOM 17188 N N . ARG F 1 340 ? -1.520 224.443 234.538 1.00 71.08 340 ARG F N 1
ATOM 17189 C CA . ARG F 1 340 ? -0.946 224.758 235.839 1.00 76.60 340 ARG F CA 1
ATOM 17190 C C . ARG F 1 340 ? -1.413 226.121 236.346 1.00 84.95 340 ARG F C 1
ATOM 17191 O O . ARG F 1 340 ? -1.804 226.257 237.504 1.00 97.47 340 ARG F O 1
ATOM 17199 N N . ILE F 1 341 ? -1.373 227.129 235.480 1.00 77.71 341 ILE F N 1
ATOM 17200 C CA . ILE F 1 341 ? -1.764 228.475 235.883 1.00 73.67 341 ILE F CA 1
ATOM 17201 C C . ILE F 1 341 ? -3.280 228.600 236.002 1.00 73.46 341 ILE F C 1
ATOM 17202 O O . ILE F 1 341 ? -3.782 229.466 236.715 1.00 83.37 341 ILE F O 1
ATOM 17207 N N . GLY F 1 342 ? -4.006 227.731 235.306 1.00 73.68 342 GLY F N 1
ATOM 17208 C CA . GLY F 1 342 ? -5.452 227.693 235.422 1.00 70.11 342 GLY F CA 1
ATOM 17209 C C . GLY F 1 342 ? -6.212 228.216 234.216 1.00 68.63 342 GLY F C 1
ATOM 17210 O O . GLY F 1 342 ? -7.434 228.358 234.267 1.00 67.27 342 GLY F O 1
ATOM 17211 N N . VAL F 1 343 ? -5.498 228.505 233.133 1.00 68.41 343 VAL F N 1
ATOM 17212 C CA . VAL F 1 343 ? -6.133 228.975 231.904 1.00 67.21 343 VAL F CA 1
ATOM 17213 C C . VAL F 1 343 ? -6.974 227.872 231.270 1.00 67.28 343 VAL F C 1
ATOM 17214 O O . VAL F 1 343 ? -8.149 228.073 230.957 1.00 69.12 343 VAL F O 1
ATOM 17218 N N . VAL F 1 344 ? -6.362 226.708 231.085 1.00 68.84 344 VAL F N 1
ATOM 17219 C CA . VAL F 1 344 ? -7.064 225.538 230.575 1.00 66.99 344 VAL F CA 1
ATOM 17220 C C . VAL F 1 344 ? -7.461 224.634 231.734 1.00 70.89 344 VAL F C 1
ATOM 17221 O O . VAL F 1 344 ? -6.618 223.946 232.311 1.00 67.24 344 VAL F O 1
ATOM 17225 N N . ILE F 1 345 ? -8.745 224.646 232.076 1.00 75.73 345 ILE F N 1
ATOM 17226 C CA . ILE F 1 345 ? -9.246 223.848 233.191 1.00 77.62 345 ILE F CA 1
ATOM 17227 C C . ILE F 1 345 ? -10.400 222.949 232.761 1.00 78.58 345 ILE F C 1
ATOM 17228 O O . ILE F 1 345 ? -11.383 223.417 232.188 1.00 82.75 345 ILE F O 1
ATOM 17233 N N . ASP F 1 346 ? -10.268 221.655 233.033 1.00 83.89 346 ASP F N 1
ATOM 17234 C CA . ASP F 1 346 ? -11.338 220.701 232.760 1.00 93.72 346 ASP F CA 1
ATOM 17235 C C . ASP F 1 346 ? -11.526 219.734 233.929 1.00 103.96 346 ASP F C 1
ATOM 17236 O O . ASP F 1 346 ? -10.623 218.968 234.262 1.00 103.81 346 ASP F O 1
ATOM 17241 N N . ASN F 1 347 ? -12.707 219.770 234.540 1.00 111.74 347 ASN F N 1
ATOM 17242 C CA . ASN F 1 347 ? -13.034 218.860 235.633 1.00 113.03 347 ASN F CA 1
ATOM 17243 C C . ASN F 1 347 ? -13.622 217.547 235.130 1.00 107.65 347 ASN F C 1
ATOM 17244 O O . ASN F 1 347 ? -13.551 216.523 235.811 1.00 107.21 347 ASN F O 1
ATOM 17249 N N . GLU F 1 348 ? -14.198 217.583 233.932 1.00 102.72 348 GLU F N 1
ATOM 17250 C CA . GLU F 1 348 ? -14.922 216.436 233.392 1.00 95.73 348 GLU F CA 1
ATOM 17251 C C . GLU F 1 348 ? -13.991 215.383 232.796 1.00 88.06 348 GLU F C 1
ATOM 17252 O O . GLU F 1 348 ? -14.332 214.202 232.749 1.00 93.38 348 GLU F O 1
ATOM 17258 N N . VAL F 1 349 ? -12.818 215.811 232.341 1.00 88.43 349 VAL F N 1
ATOM 17259 C CA . VAL F 1 349 ? -11.844 214.887 231.765 1.00 81.93 349 VAL F CA 1
ATOM 17260 C C . VAL F 1 349 ? -10.848 214.406 232.816 1.00 83.84 349 VAL F C 1
ATOM 17261 O O . VAL F 1 349 ? -10.178 215.209 233.469 1.00 80.49 349 VAL F O 1
ATOM 17265 N N . HIS F 1 350 ? -10.757 213.089 232.967 1.00 98.12 350 HIS F N 1
ATOM 17266 C CA . HIS F 1 350 ? -9.881 212.474 233.958 1.00 108.27 350 HIS F CA 1
ATOM 17267 C C . HIS F 1 350 ? -8.432 212.492 233.485 1.00 106.20 350 HIS F C 1
ATOM 17268 O O . HIS F 1 350 ? -8.163 212.405 232.286 1.00 111.89 350 HIS F O 1
ATOM 17275 N N . THR F 1 351 ? -7.506 212.598 234.435 1.00 99.42 351 THR F N 1
ATOM 17276 C CA . THR F 1 351 ? -6.094 212.832 234.133 1.00 93.04 351 THR F CA 1
ATOM 17277 C C . THR F 1 351 ? -5.484 211.801 233.186 1.00 95.10 351 THR F C 1
ATOM 17278 O O . THR F 1 351 ? -4.625 212.134 232.372 1.00 96.71 351 THR F O 1
ATOM 17282 N N . ASP F 1 352 ? -5.923 210.552 233.291 1.00 97.32 352 ASP F N 1
ATOM 17283 C CA . ASP F 1 352 ? -5.395 209.502 232.429 1.00 101.97 352 ASP F CA 1
ATOM 17284 C C . ASP F 1 352 ? -5.820 209.716 230.983 1.00 101.13 352 ASP F C 1
ATOM 17285 O O . ASP F 1 352 ? -5.099 209.349 230.054 1.00 102.73 352 ASP F O 1
ATOM 17290 N N . TYR F 1 353 ? -6.990 210.317 230.800 1.00 97.19 353 TYR F N 1
ATOM 17291 C CA . TYR F 1 353 ? -7.528 210.550 229.466 1.00 93.45 353 TYR F CA 1
ATOM 17292 C C . TYR F 1 353 ? -6.961 211.825 228.853 1.00 92.13 353 TYR F C 1
ATOM 17293 O O . TYR F 1 353 ? -7.200 212.119 227.681 1.00 92.66 353 TYR F O 1
ATOM 17302 N N . TRP F 1 354 ? -6.208 212.575 229.653 1.00 89.87 354 TRP F N 1
ATOM 17303 C CA . TRP F 1 354 ? -5.532 213.782 229.182 1.00 83.04 354 TRP F CA 1
ATOM 17304 C C . TRP F 1 354 ? -4.419 213.439 228.193 1.00 79.07 354 TRP F C 1
ATOM 17305 O O . TRP F 1 354 ? -4.021 212.277 228.084 1.00 82.02 354 TRP F O 1
ATOM 17316 N N . PRO F 1 355 ? -3.927 214.445 227.451 1.00 74.34 355 PRO F N 1
ATOM 17317 C CA . PRO F 1 355 ? -2.736 214.217 226.630 1.00 74.34 355 PRO F CA 1
ATOM 17318 C C . PRO F 1 355 ? -1.559 213.723 227.470 1.00 78.19 355 PRO F C 1
ATOM 17319 O O . PRO F 1 355 ? -1.259 214.302 228.514 1.00 74.51 355 PRO F O 1
ATOM 17323 N N . GLN F 1 356 ? -0.913 212.654 227.018 1.00 83.51 356 GLN F N 1
ATOM 17324 C CA . GLN F 1 356 ? 0.194 212.051 227.748 1.00 90.61 356 GLN F CA 1
ATOM 17325 C C . GLN F 1 356 ? 1.481 212.090 226.924 1.00 87.54 356 GLN F C 1
ATOM 17326 O O . GLN F 1 356 ? 1.455 212.396 225.731 1.00 81.21 356 GLN F O 1
ATOM 17332 N N . ASP F 1 357 ? 2.605 211.784 227.564 1.00 86.01 357 ASP F N 1
ATOM 17333 C CA . ASP F 1 357 ? 3.874 211.690 226.855 1.00 82.26 357 ASP F CA 1
ATOM 17334 C C . ASP F 1 357 ? 3.862 210.467 225.952 1.00 86.35 357 ASP F C 1
ATOM 17335 O O . ASP F 1 357 ? 3.385 209.405 226.346 1.00 93.02 357 ASP F O 1
ATOM 17340 N N . ILE F 1 358 ? 4.385 210.616 224.741 1.00 85.42 358 ILE F N 1
ATOM 17341 C CA . ILE F 1 358 ? 4.521 209.484 223.835 1.00 85.55 358 ILE F CA 1
ATOM 17342 C C . ILE F 1 358 ? 5.871 208.804 224.064 1.00 94.84 358 ILE F C 1
ATOM 17343 O O . ILE F 1 358 ? 6.838 209.044 223.341 1.00 95.15 358 ILE F O 1
ATOM 17348 N N . CYS F 1 359 ? 5.928 207.963 225.093 1.00 99.38 359 CYS F N 1
ATOM 17349 C CA . CYS F 1 359 ? 7.154 207.258 225.455 1.00 94.69 359 CYS F CA 1
ATOM 17350 C C . CYS F 1 359 ? 7.463 206.135 224.474 1.00 95.31 359 CYS F C 1
ATOM 17351 O O . CYS F 1 359 ? 8.623 205.855 224.184 1.00 94.74 359 CYS F O 1
ATOM 17354 N N . ASP F 1 360 ? 6.417 205.487 223.976 1.00 96.38 360 ASP F N 1
ATOM 17355 C CA . ASP F 1 360 ? 6.566 204.484 222.932 1.00 96.73 360 ASP F CA 1
ATOM 17356 C C . ASP F 1 360 ? 5.889 204.987 221.664 1.00 97.15 360 ASP F C 1
ATOM 17357 O O . ASP F 1 360 ? 4.722 205.385 221.686 1.00 101.44 360 ASP F O 1
ATOM 17362 N N . THR F 1 361 ? 6.629 204.967 220.562 1.00 95.55 361 THR F N 1
ATOM 17363 C CA . THR F 1 361 ? 6.124 205.453 219.284 1.00 100.48 361 THR F CA 1
ATOM 17364 C C . THR F 1 361 ? 5.014 204.572 218.721 1.00 110.08 361 THR F C 1
ATOM 17365 O O . THR F 1 361 ? 3.934 205.057 218.380 1.00 110.33 361 THR F O 1
ATOM 17369 N N . LYS F 1 362 ? 5.288 203.275 218.628 1.00 116.29 362 LYS F N 1
ATOM 17370 C CA . LYS F 1 362 ? 4.364 202.330 218.008 1.00 116.40 362 LYS F CA 1
ATOM 17371 C C . LYS F 1 362 ? 3.087 202.112 218.818 1.00 110.92 362 LYS F C 1
ATOM 17372 O O . LYS F 1 362 ? 2.037 201.796 218.256 1.00 110.63 362 LYS F O 1
ATOM 17378 N N . ALA F 1 363 ? 3.184 202.277 220.134 1.00 105.78 363 ALA F N 1
ATOM 17379 C CA . ALA F 1 363 ? 2.061 202.014 221.031 1.00 104.10 363 ALA F CA 1
ATOM 17380 C C . ALA F 1 363 ? 0.856 202.905 220.729 1.00 104.99 363 ALA F C 1
ATOM 17381 O O . ALA F 1 363 ? 1.019 204.076 220.378 1.00 106.41 363 ALA F O 1
ATOM 17383 N N . PRO F 1 364 ? -0.360 202.343 220.854 1.00 102.95 364 PRO F N 1
ATOM 17384 C CA . PRO F 1 364 ? -1.605 203.099 220.672 1.00 96.53 364 PRO F CA 1
ATOM 17385 C C . PRO F 1 364 ? -1.716 204.279 221.636 1.00 94.46 364 PRO F C 1
ATOM 17386 O O . PRO F 1 364 ? -1.167 204.233 222.738 1.00 95.89 364 PRO F O 1
ATOM 17390 N N . ARG F 1 365 ? -2.430 205.319 221.220 1.00 89.44 365 ARG F N 1
ATOM 17391 C CA . ARG F 1 365 ? -2.482 206.566 221.973 1.00 82.60 365 ARG F CA 1
ATOM 17392 C C . ARG F 1 365 ? -3.912 206.976 222.314 1.00 89.56 365 ARG F C 1
ATOM 17393 O O . ARG F 1 365 ? -4.862 206.530 221.669 1.00 87.52 365 ARG F O 1
ATOM 17401 N N . ASN F 1 366 ? -4.057 207.820 223.335 1.00 94.27 366 ASN F N 1
ATOM 17402 C CA . ASN F 1 366 ? -5.357 208.375 223.707 1.00 94.45 366 ASN F CA 1
ATOM 17403 C C . ASN F 1 366 ? -5.970 209.172 222.571 1.00 105.95 366 ASN F C 1
ATOM 17404 O O . ASN F 1 366 ? -5.256 209.694 221.714 1.00 109.37 366 ASN F O 1
ATOM 17409 N N . GLU F 1 367 ? -7.295 209.277 222.574 1.00 110.15 367 GLU F N 1
ATOM 17410 C CA . GLU F 1 367 ? -7.999 210.059 221.566 1.00 108.52 367 GLU F CA 1
ATOM 17411 C C . GLU F 1 367 ? -7.583 211.527 221.636 1.00 95.74 367 GLU F C 1
ATOM 17412 O O . GLU F 1 367 ? -7.503 212.196 220.609 1.00 99.56 367 GLU F O 1
ATOM 17418 N N . PHE F 1 368 ? -7.298 212.013 222.843 1.00 84.83 368 PHE F N 1
ATOM 17419 C CA . PHE F 1 368 ? -6.819 213.383 223.037 1.00 78.11 368 PHE F CA 1
ATOM 17420 C C . PHE F 1 368 ? -5.385 213.549 222.543 1.00 73.47 368 PHE F C 1
ATOM 17421 O O . PHE F 1 368 ? -5.063 214.523 221.861 1.00 77.53 368 PHE F O 1
ATOM 17429 N N . THR F 1 369 ? -4.526 212.598 222.902 1.00 69.35 369 THR F N 1
ATOM 17430 C CA . THR F 1 369 ? -3.155 212.581 222.414 1.00 74.27 369 THR F CA 1
ATOM 17431 C C . THR F 1 369 ? -3.143 212.492 220.897 1.00 81.04 369 THR F C 1
ATOM 17432 O O . THR F 1 369 ? -2.440 213.250 220.229 1.00 88.00 369 THR F O 1
ATOM 17436 N N . GLU F 1 370 ? -3.931 211.562 220.363 1.00 79.25 370 GLU F N 1
ATOM 17437 C CA . GLU F 1 370 ? -3.990 211.326 218.925 1.00 83.30 370 GLU F CA 1
ATOM 17438 C C . GLU F 1 370 ? -4.399 212.598 218.196 1.00 80.18 370 GLU F C 1
ATOM 17439 O O . GLU F 1 370 ? -3.839 212.935 217.156 1.00 85.20 370 GLU F O 1
ATOM 17445 N N . ILE F 1 371 ? -5.363 213.312 218.763 1.00 77.78 371 ILE F N 1
ATOM 17446 C CA . ILE F 1 371 ? -5.814 214.575 218.196 1.00 78.50 371 ILE F CA 1
ATOM 17447 C C . ILE F 1 371 ? -4.711 215.624 218.219 1.00 78.32 371 ILE F C 1
ATOM 17448 O O . ILE F 1 371 ? -4.440 216.271 217.207 1.00 81.41 371 ILE F O 1
ATOM 17453 N N . LEU F 1 372 ? -4.074 215.786 219.373 1.00 74.17 372 LEU F N 1
ATOM 17454 C CA . LEU F 1 372 ? -3.002 216.763 219.509 1.00 70.37 372 LEU F CA 1
ATOM 17455 C C . LEU F 1 372 ? -1.848 216.397 218.582 1.00 72.95 372 LEU F C 1
ATOM 17456 O O . LEU F 1 372 ? -1.145 217.271 218.073 1.00 79.27 372 LEU F O 1
ATOM 17461 N N . PHE F 1 373 ? -1.672 215.098 218.354 1.00 73.62 373 PHE F N 1
ATOM 17462 C CA . PHE F 1 373 ? -0.664 214.607 217.424 1.00 76.21 373 PHE F CA 1
ATOM 17463 C C . PHE F 1 373 ? -1.018 215.003 215.992 1.00 78.23 373 PHE F C 1
ATOM 17464 O O . PHE F 1 373 ? -0.139 215.332 215.193 1.00 74.93 373 PHE F O 1
ATOM 17472 N N . LYS F 1 374 ? -2.311 214.969 215.676 1.00 78.18 374 LYS F N 1
ATOM 17473 C CA . LYS F 1 374 ? -2.793 215.416 214.374 1.00 77.16 374 LYS F CA 1
ATOM 17474 C C . LYS F 1 374 ? -2.556 216.911 214.214 1.00 81.40 374 LYS F C 1
ATOM 17475 O O . LYS F 1 374 ? -2.210 217.386 213.132 1.00 88.20 374 LYS F O 1
ATOM 17481 N N . ILE F 1 375 ? -2.748 217.646 215.304 1.00 76.01 375 ILE F N 1
ATOM 17482 C CA . ILE F 1 375 ? -2.511 219.083 215.314 1.00 75.07 375 ILE F CA 1
ATOM 17483 C C . ILE F 1 375 ? -1.031 219.376 215.087 1.00 77.45 375 ILE F C 1
ATOM 17484 O O . ILE F 1 375 ? -0.670 220.324 214.384 1.00 74.12 375 ILE F O 1
ATOM 17489 N N . ALA F 1 376 ? -0.177 218.545 215.675 1.00 77.78 376 ALA F N 1
ATOM 17490 C CA . ALA F 1 376 ? 1.263 218.677 215.496 1.00 73.67 376 ALA F CA 1
ATOM 17491 C C . ALA F 1 376 ? 1.646 218.449 214.039 1.00 82.04 376 ALA F C 1
ATOM 17492 O O . ALA F 1 376 ? 2.562 219.088 213.523 1.00 92.71 376 ALA F O 1
ATOM 17494 N N . GLN F 1 377 ? 0.938 217.535 213.382 1.00 82.39 377 GLN F N 1
ATOM 17495 C CA . GLN F 1 377 ? 1.181 217.247 211.975 1.00 79.01 377 GLN F CA 1
ATOM 17496 C C . GLN F 1 377 ? 0.809 218.437 211.097 1.00 79.60 377 GLN F C 1
ATOM 17497 O O . GLN F 1 377 ? 1.486 218.725 210.111 1.00 83.08 377 GLN F O 1
ATOM 17503 N N . GLU F 1 378 ? -0.265 219.130 211.461 1.00 81.11 378 GLU F N 1
ATOM 17504 C CA . GLU F 1 378 ? -0.687 220.309 210.716 1.00 86.39 378 GLU F CA 1
ATOM 17505 C C . GLU F 1 378 ? 0.265 221.477 210.941 1.00 88.56 378 GLU F C 1
ATOM 17506 O O . GLU F 1 378 ? 0.388 222.356 210.093 1.00 88.06 378 GLU F O 1
ATOM 17512 N N . ALA F 1 379 ? 0.948 221.474 212.080 1.00 93.62 379 ALA F N 1
ATOM 17513 C CA . ALA F 1 379 ? 1.875 222.550 212.410 1.00 99.75 379 ALA F CA 1
ATOM 17514 C C . ALA F 1 379 ? 3.260 222.299 211.818 1.00 104.75 379 ALA F C 1
ATOM 17515 O O . ALA F 1 379 ? 4.257 222.832 212.306 1.00 111.72 379 ALA F O 1
ATOM 17517 N N . ARG F 1 380 ? 3.307 221.497 210.758 1.00 100.00 380 ARG F N 1
ATOM 17518 C CA . ARG F 1 380 ? 4.566 221.085 210.141 1.00 94.57 380 ARG F CA 1
ATOM 17519 C C . ARG F 1 380 ? 5.402 222.258 209.639 1.00 94.33 380 ARG F C 1
ATOM 17520 O O . ARG F 1 380 ? 6.628 222.176 209.584 1.00 97.39 380 ARG F O 1
ATOM 17528 N N . GLY F 1 381 ? 4.739 223.348 209.275 1.00 94.12 381 GLY F N 1
ATOM 17529 C CA . GLY F 1 381 ? 5.437 224.513 208.769 1.00 94.42 381 GLY F CA 1
ATOM 17530 C C . GLY F 1 381 ? 5.970 225.404 209.872 1.00 91.02 381 GLY F C 1
ATOM 17531 O O . GLY F 1 381 ? 6.981 226.086 209.698 1.00 88.80 381 GLY F O 1
ATOM 17532 N N . LEU F 1 382 ? 5.290 225.395 211.014 1.00 90.40 382 LEU F N 1
ATOM 17533 C CA . LEU F 1 382 ? 5.636 226.288 212.114 1.00 93.90 382 LEU F CA 1
ATOM 17534 C C . LEU F 1 382 ? 6.957 225.918 212.776 1.00 98.66 382 LEU F C 1
ATOM 17535 O O . LEU F 1 382 ? 7.246 224.743 213.003 1.00 99.76 382 LEU F O 1
ATOM 17540 N N . SER F 1 383 ? 7.751 226.939 213.083 1.00 96.97 383 SER F N 1
ATOM 17541 C CA . SER F 1 383 ? 9.026 226.750 213.760 1.00 95.63 383 SER F CA 1
ATOM 17542 C C . SER F 1 383 ? 8.815 226.490 215.245 1.00 91.76 383 SER F C 1
ATOM 17543 O O . SER F 1 383 ? 7.701 226.617 215.751 1.00 97.39 383 SER F O 1
ATOM 17546 N N . GLY F 1 384 ? 9.888 226.125 215.939 1.00 91.35 384 GLY F N 1
ATOM 17547 C CA . GLY F 1 384 ? 9.834 225.948 217.377 1.00 91.05 384 GLY F CA 1
ATOM 17548 C C . GLY F 1 384 ? 9.488 227.256 218.061 1.00 94.90 384 GLY F C 1
ATOM 17549 O O . GLY F 1 384 ? 8.757 227.285 219.051 1.00 97.02 384 GLY F O 1
ATOM 17550 N N . ARG F 1 385 ? 10.019 228.345 217.514 1.00 92.58 385 ARG F N 1
ATOM 17551 C CA . ARG F 1 385 ? 9.758 229.685 218.023 1.00 87.90 385 ARG F CA 1
ATOM 17552 C C . ARG F 1 385 ? 8.289 230.056 217.845 1.00 79.84 385 ARG F C 1
ATOM 17553 O O . ARG F 1 385 ? 7.669 230.631 218.741 1.00 79.73 385 ARG F O 1
ATOM 17561 N N . ALA F 1 386 ? 7.739 229.714 216.685 1.00 74.27 386 ALA F N 1
ATOM 17562 C CA . ALA F 1 386 ? 6.368 230.072 216.345 1.00 75.33 386 ALA F CA 1
ATOM 17563 C C . ALA F 1 386 ? 5.353 229.355 217.230 1.00 73.41 386 ALA F C 1
ATOM 17564 O O . ALA F 1 386 ? 4.410 229.971 217.729 1.00 73.07 386 ALA F O 1
ATOM 17566 N N . ILE F 1 387 ? 5.549 228.052 217.416 1.00 74.77 387 ILE F N 1
ATOM 17567 C CA . ILE F 1 387 ? 4.637 227.242 218.216 1.00 76.51 387 ILE F CA 1
ATOM 17568 C C . ILE F 1 387 ? 4.589 227.739 219.659 1.00 79.14 387 ILE F C 1
ATOM 17569 O O . ILE F 1 387 ? 3.547 227.692 220.314 1.00 90.29 387 ILE F O 1
ATOM 17574 N N . SER F 1 388 ? 5.718 228.248 220.138 1.00 74.31 388 SER F N 1
ATOM 17575 C CA . SER F 1 388 ? 5.818 228.746 221.502 1.00 73.64 388 SER F CA 1
ATOM 17576 C C . SER F 1 388 ? 4.932 229.968 221.737 1.00 72.52 388 SER F C 1
ATOM 17577 O O . SER F 1 388 ? 4.584 230.279 222.876 1.00 71.66 388 SER F O 1
ATOM 17580 N N . MET F 1 389 ? 4.572 230.658 220.658 1.00 74.35 389 MET F N 1
ATOM 17581 C CA . MET F 1 389 ? 3.748 231.861 220.756 1.00 72.07 389 MET F CA 1
ATOM 17582 C C . MET F 1 389 ? 2.285 231.590 220.420 1.00 64.97 389 MET F C 1
ATOM 17583 O O . MET F 1 389 ? 1.450 232.489 220.499 1.00 69.58 389 MET F O 1
ATOM 17588 N N . LEU F 1 390 ? 1.978 230.354 220.044 1.00 60.72 390 LEU F N 1
ATOM 17589 C CA . LEU F 1 390 ? 0.599 229.966 219.757 1.00 54.57 390 LEU F CA 1
ATOM 17590 C C . LEU F 1 390 ? -0.358 230.118 220.948 1.00 57.25 390 LEU F C 1
ATOM 17591 O O . LEU F 1 390 ? -1.451 230.657 220.775 1.00 71.26 390 LEU F O 1
ATOM 17596 N N . PRO F 1 391 ? 0.030 229.644 222.153 1.00 56.10 391 PRO F N 1
ATOM 17597 C CA . PRO F 1 391 ? -0.965 229.683 223.235 1.00 59.47 391 PRO F CA 1
ATOM 17598 C C . PRO F 1 391 ? -1.460 231.083 223.579 1.00 61.76 391 PRO F C 1
ATOM 17599 O O . PRO F 1 391 ? -2.588 231.228 224.048 1.00 67.19 391 PRO F O 1
ATOM 17603 N N . THR F 1 392 ? -0.636 232.096 223.343 1.00 64.29 392 THR F N 1
ATOM 17604 C CA . THR F 1 392 ? -1.057 233.473 223.573 1.00 64.29 392 THR F CA 1
ATOM 17605 C C . THR F 1 392 ? -2.174 233.851 222.600 1.00 69.59 392 THR F C 1
ATOM 17606 O O . THR F 1 392 ? -3.178 234.458 222.985 1.00 61.94 392 THR F O 1
ATOM 17610 N N . LEU F 1 393 ? -1.994 233.475 221.338 1.00 71.19 393 LEU F N 1
ATOM 17611 C CA . LEU F 1 393 ? -3.019 233.672 220.323 1.00 65.27 393 LEU F CA 1
ATOM 17612 C C . LEU F 1 393 ? -4.257 232.840 220.642 1.00 64.09 393 LEU F C 1
ATOM 17613 O O . LEU F 1 393 ? -5.385 233.285 220.430 1.00 71.29 393 LEU F O 1
ATOM 17618 N N . VAL F 1 394 ? -4.040 231.633 221.157 1.00 57.62 394 VAL F N 1
ATOM 17619 C CA . VAL F 1 394 ? -5.138 230.756 221.555 1.00 61.58 394 VAL F CA 1
ATOM 17620 C C . VAL F 1 394 ? -5.978 231.392 222.662 1.00 60.28 394 VAL F C 1
ATOM 17621 O O . VAL F 1 394 ? -7.204 231.395 222.597 1.00 61.22 394 VAL F O 1
ATOM 17625 N N . TYR F 1 395 ? -5.311 231.947 223.669 1.00 69.23 395 TYR F N 1
ATOM 17626 C CA . TYR F 1 395 ? -6.002 232.586 224.784 1.00 72.47 395 TYR F CA 1
ATOM 17627 C C . TYR F 1 395 ? -6.803 233.801 224.315 1.00 80.32 395 TYR F C 1
ATOM 17628 O O . TYR F 1 395 ? -7.865 234.113 224.861 1.00 87.35 395 TYR F O 1
ATOM 17637 N N . SER F 1 396 ? -6.284 234.480 223.297 1.00 78.81 396 SER F N 1
ATOM 17638 C CA . SER F 1 396 ? -6.941 235.652 222.727 1.00 73.15 396 SER F CA 1
ATOM 17639 C C . SER F 1 396 ? -8.284 235.300 222.088 1.00 75.77 396 SER F C 1
ATOM 17640 O O . SER F 1 396 ? -9.248 236.059 222.190 1.00 78.40 396 SER F O 1
ATOM 17643 N N . LYS F 1 397 ? -8.339 234.141 221.438 1.00 73.29 397 LYS F N 1
ATOM 17644 C CA . LYS F 1 397 ? -9.531 233.713 220.717 1.00 71.49 397 LYS F CA 1
ATOM 17645 C C . LYS F 1 397 ? -10.621 233.175 221.635 1.00 73.37 397 LYS F C 1
ATOM 17646 O O . LYS F 1 397 ? -11.804 233.237 221.302 1.00 78.93 397 LYS F O 1
ATOM 17652 N N . SER F 1 398 ? -10.217 232.636 222.781 1.00 71.98 398 SER F N 1
ATOM 17653 C CA . SER F 1 398 ? -11.159 232.025 223.713 1.00 76.13 398 SER F CA 1
ATOM 17654 C C . SER F 1 398 ? -12.155 233.026 224.279 1.00 87.85 398 SER F C 1
ATOM 17655 O O . SER F 1 398 ? -11.765 233.980 224.953 1.00 97.74 398 SER F O 1
ATOM 17658 N N . PRO F 1 399 ? -13.451 232.811 224.004 1.00 89.84 399 PRO F N 1
ATOM 17659 C CA . PRO F 1 399 ? -14.486 233.661 224.600 1.00 96.32 399 PRO F CA 1
ATOM 17660 C C . PRO F 1 399 ? -14.601 233.434 226.102 1.00 108.09 399 PRO F C 1
ATOM 17661 O O . PRO F 1 399 ? -14.564 234.386 226.874 1.00 119.58 399 PRO F O 1
ATOM 17665 N N . GLU F 1 400 ? -14.707 232.172 226.504 1.00 107.32 400 GLU F N 1
ATOM 17666 C CA . GLU F 1 400 ? -15.037 231.807 227.882 1.00 112.41 400 GLU F CA 1
ATOM 17667 C C . GLU F 1 400 ? -14.047 232.271 228.956 1.00 108.10 400 GLU F C 1
ATOM 17668 O O . GLU F 1 400 ? -14.367 232.217 230.145 1.00 110.07 400 GLU F O 1
ATOM 17674 N N . GLU F 1 401 ? -12.849 232.686 228.543 1.00 104.84 401 GLU F N 1
ATOM 17675 C CA . GLU F 1 401 ? -11.773 233.102 229.458 1.00 109.76 401 GLU F CA 1
ATOM 17676 C C . GLU F 1 401 ? -11.222 231.911 230.261 1.00 105.52 401 GLU F C 1
ATOM 17677 O O . GLU F 1 401 ? -10.171 232.004 230.899 1.00 105.23 401 GLU F O 1
ATOM 17683 N N . THR F 1 402 ? -11.938 230.792 230.212 1.00 98.65 402 THR F N 1
ATOM 17684 C CA . THR F 1 402 ? -11.466 229.521 230.744 1.00 86.60 402 THR F CA 1
ATOM 17685 C C . THR F 1 402 ? -11.752 228.453 229.697 1.00 83.99 402 THR F C 1
ATOM 17686 O O . THR F 1 402 ? -12.861 228.376 229.169 1.00 90.90 402 THR F O 1
ATOM 17690 N N . ILE F 1 403 ? -10.752 227.635 229.392 1.00 77.20 403 ILE F N 1
ATOM 17691 C CA . ILE F 1 403 ? -10.831 226.746 228.240 1.00 71.16 403 ILE F CA 1
ATOM 17692 C C . ILE F 1 403 ? -11.050 225.274 228.600 1.00 69.51 403 ILE F C 1
ATOM 17693 O O . ILE F 1 403 ? -10.340 224.712 229.433 1.00 67.25 403 ILE F O 1
ATOM 17698 N N . THR F 1 404 ? -12.046 224.667 227.961 1.00 81.07 404 THR F N 1
ATOM 17699 C CA . THR F 1 404 ? -12.301 223.234 228.073 1.00 80.97 404 THR F CA 1
ATOM 17700 C C . THR F 1 404 ? -11.351 222.498 227.128 1.00 78.14 404 THR F C 1
ATOM 17701 O O . THR F 1 404 ? -10.912 223.066 226.130 1.00 82.44 404 THR F O 1
ATOM 17705 N N . LEU F 1 405 ? -11.022 221.248 227.445 1.00 74.55 405 LEU F N 1
ATOM 17706 C CA . LEU F 1 405 ? -10.054 220.491 226.650 1.00 71.56 405 LEU F CA 1
ATOM 17707 C C . LEU F 1 405 ? -10.432 220.348 225.166 1.00 75.42 405 LEU F C 1
ATOM 17708 O O . LEU F 1 405 ? -9.575 220.549 224.303 1.00 78.59 405 LEU F O 1
ATOM 17713 N N . PRO F 1 406 ? -11.696 219.990 224.856 1.00 75.74 406 PRO F N 1
ATOM 17714 C CA . PRO F 1 406 ? -12.028 219.973 223.427 1.00 71.08 406 PRO F CA 1
ATOM 17715 C C . PRO F 1 406 ? -11.840 221.332 222.752 1.00 71.41 406 PRO F C 1
ATOM 17716 O O . PRO F 1 406 ? -11.311 221.391 221.642 1.00 68.53 406 PRO F O 1
ATOM 17720 N N . ASN F 1 407 ? -12.256 222.407 223.416 1.00 73.89 407 ASN F N 1
ATOM 17721 C CA . ASN F 1 407 ? -12.113 223.746 222.851 1.00 70.25 407 ASN F CA 1
ATOM 17722 C C . ASN F 1 407 ? -10.653 224.161 222.747 1.00 71.58 407 ASN F C 1
ATOM 17723 O O . ASN F 1 407 ? -10.274 224.904 221.842 1.00 71.71 407 ASN F O 1
ATOM 17728 N N . CYS F 1 408 ? -9.840 223.680 223.683 1.00 76.18 408 CYS F N 1
ATOM 17729 C CA . CYS F 1 408 ? -8.405 223.939 223.670 1.00 76.49 408 CYS F CA 1
ATOM 17730 C C . CYS F 1 408 ? -7.763 223.387 222.402 1.00 75.87 408 CYS F C 1
ATOM 17731 O O . CYS F 1 408 ? -6.934 224.047 221.777 1.00 79.28 408 CYS F O 1
ATOM 17734 N N . MET F 1 409 ? -8.156 222.175 222.027 1.00 75.31 409 MET F N 1
ATOM 17735 C CA . MET F 1 409 ? -7.647 221.546 220.816 1.00 72.64 409 MET F CA 1
ATOM 17736 C C . MET F 1 409 ? -8.126 222.287 219.571 1.00 73.18 409 MET F C 1
ATOM 17737 O O . MET F 1 409 ? -7.385 222.435 218.599 1.00 80.29 409 MET F O 1
ATOM 17742 N N . ASN F 1 410 ? -9.370 222.754 219.611 1.00 73.74 410 ASN F N 1
ATOM 17743 C CA . ASN F 1 410 ? -9.957 223.471 218.486 1.00 72.29 410 ASN F CA 1
ATOM 17744 C C . ASN F 1 410 ? -9.311 224.839 218.278 1.00 77.20 410 ASN F C 1
ATOM 17745 O O . ASN F 1 410 ? -9.035 225.237 217.147 1.00 84.48 410 ASN F O 1
ATOM 17750 N N . LEU F 1 411 ? -9.062 225.554 219.371 1.00 71.84 411 LEU F N 1
ATOM 17751 C CA . LEU F 1 411 ? -8.409 226.854 219.286 1.00 65.40 411 LEU F CA 1
ATOM 17752 C C . LEU F 1 411 ? -6.958 226.707 218.840 1.00 70.54 411 LEU F C 1
ATOM 17753 O O . LEU F 1 411 ? -6.470 227.494 218.031 1.00 79.71 411 LEU F O 1
ATOM 17758 N N . PHE F 1 412 ? -6.274 225.695 219.367 1.00 64.51 412 PHE F N 1
ATOM 17759 C CA . PHE F 1 412 ? -4.882 225.447 219.005 1.00 59.88 412 PHE F CA 1
ATOM 17760 C C . PHE F 1 412 ? -4.753 225.128 217.520 1.00 63.94 412 PHE F C 1
ATOM 17761 O O . PHE F 1 412 ? -3.852 225.625 216.844 1.00 66.08 412 PHE F O 1
ATOM 17769 N N . LEU F 1 413 ? -5.661 224.299 217.016 1.00 69.21 413 LEU F N 1
ATOM 17770 C CA . LEU F 1 413 ? -5.667 223.955 215.601 1.00 73.76 413 LEU F CA 1
ATOM 17771 C C . LEU F 1 413 ? -6.021 225.173 214.758 1.00 73.44 413 LEU F C 1
ATOM 17772 O O . LEU F 1 413 ? -5.449 225.389 213.690 1.00 73.77 413 LEU F O 1
ATOM 17777 N N . GLU F 1 414 ? -6.966 225.966 215.251 1.00 76.86 414 GLU F N 1
ATOM 17778 C CA . GLU F 1 414 ? -7.358 227.196 214.577 1.00 80.79 414 GLU F CA 1
ATOM 17779 C C . GLU F 1 414 ? -6.180 228.163 214.534 1.00 79.35 414 GLU F C 1
ATOM 17780 O O . GLU F 1 414 ? -5.972 228.865 213.543 1.00 82.04 414 GLU F O 1
ATOM 17786 N N . ALA F 1 415 ? -5.408 228.188 215.615 1.00 72.11 415 ALA F N 1
ATOM 17787 C CA . ALA F 1 415 ? -4.248 229.064 215.704 1.00 70.62 415 ALA F CA 1
ATOM 17788 C C . ALA F 1 415 ? -3.153 228.592 214.760 1.00 72.58 415 ALA F C 1
ATOM 17789 O O . ALA F 1 415 ? -2.465 229.401 214.142 1.00 71.49 415 ALA F O 1
ATOM 17791 N N . VAL F 1 416 ? -2.995 227.277 214.659 1.00 77.36 416 VAL F N 1
ATOM 17792 C CA . VAL F 1 416 ? -2.013 226.695 213.753 1.00 80.33 416 VAL F CA 1
ATOM 17793 C C . VAL F 1 416 ? -2.328 227.074 212.308 1.00 89.61 416 VAL F C 1
ATOM 17794 O O . VAL F 1 416 ? -1.448 227.513 211.568 1.00 92.28 416 VAL F O 1
ATOM 17798 N N . LYS F 1 417 ? -3.591 226.918 211.921 1.00 90.49 417 LYS F N 1
ATOM 17799 C CA . LYS F 1 417 ? -4.014 227.203 210.554 1.00 88.93 417 LYS F CA 1
ATOM 17800 C C . LYS F 1 417 ? -3.797 228.666 210.183 1.00 91.61 417 LYS F C 1
ATOM 17801 O O . LYS F 1 417 ? -3.251 228.968 209.121 1.00 98.05 417 LYS F O 1
ATOM 17807 N N . GLU F 1 418 ? -4.218 229.570 211.062 1.00 89.18 418 GLU F N 1
ATOM 17808 C CA . GLU F 1 418 ? -4.075 231.001 210.813 1.00 90.85 418 GLU F CA 1
ATOM 17809 C C . GLU F 1 418 ? -2.607 231.428 210.784 1.00 91.72 418 GLU F C 1
ATOM 17810 O O . GLU F 1 418 ? -2.202 232.244 209.953 1.00 93.92 418 GLU F O 1
ATOM 17816 N N . ARG F 1 419 ? -1.819 230.870 211.697 1.00 89.01 419 ARG F N 1
ATOM 17817 C CA . ARG F 1 419 ? -0.398 231.185 211.787 1.00 86.45 419 ARG F CA 1
ATOM 17818 C C . ARG F 1 419 ? 0.351 230.697 210.548 1.00 83.53 419 ARG F C 1
ATOM 17819 O O . ARG F 1 419 ? 1.329 231.309 210.121 1.00 81.16 419 ARG F O 1
ATOM 17827 N N . LEU F 1 420 ? -0.114 229.592 209.974 1.00 86.26 420 LEU F N 1
ATOM 17828 C CA . LEU F 1 420 ? 0.487 229.048 208.761 1.00 88.90 420 LEU F CA 1
ATOM 17829 C C . LEU F 1 420 ? 0.218 229.933 207.550 1.00 100.77 420 LEU F C 1
ATOM 17830 O O . LEU F 1 420 ? 1.108 230.164 206.730 1.00 109.06 420 LEU F O 1
ATOM 17835 N N . SER F 1 421 ? -1.017 230.415 207.442 1.00 100.58 421 SER F N 1
ATOM 17836 C CA . SER F 1 421 ? -1.432 231.251 206.322 1.00 103.79 421 SER F CA 1
ATOM 17837 C C . SER F 1 421 ? -0.598 232.522 206.234 1.00 110.81 421 SER F C 1
ATOM 17838 O O . SER F 1 421 ? -0.145 232.909 205.156 1.00 116.67 421 SER F O 1
ATOM 17841 N N . ARG F 1 422 ? -0.399 233.168 207.377 1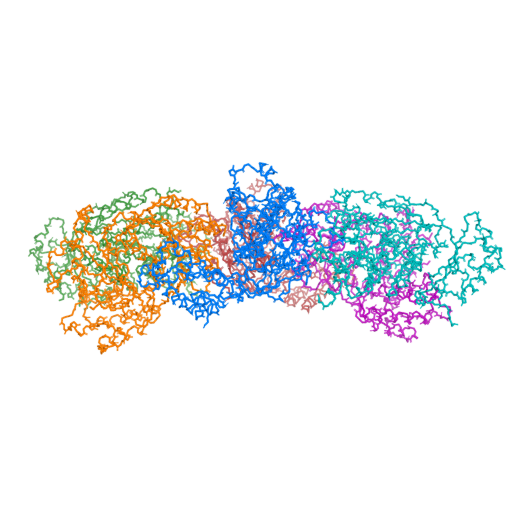.00 109.22 422 ARG F N 1
ATOM 17842 C CA . ARG F 1 422 ? 0.394 234.388 207.439 1.00 108.88 422 ARG F CA 1
ATOM 17843 C C . ARG F 1 422 ? 1.244 234.399 208.705 1.00 106.00 422 ARG F C 1
ATOM 17844 O O . ARG F 1 422 ? 0.769 234.770 209.778 1.00 104.82 422 ARG F O 1
#

Secondary structure (DSSP, 8-state):
--------EEEEEE-SSS-TTHHHHTHHHHHHHHHHHHHT-BTTEE-----SEEEEEEE-TTS-SS-B--------TTTEEEE--B----B--EEEEESBHHHHHHHHH---SSSHHHHHHHHHHHHHHHHHTT--TTTS----EEEEE-STTSSHHHHHHHHHHHHHHHTTTT-SEEEEEEESTTSTTSHHHHH-SSHHHHHHHHHHHHHHSTTEEEEEEE----HHHHHHHHHHHHHHTSSSEEEEEEESSSS---HHHHHT-S-EEEPPPPPHHHHHHHHHHHHHHHHHHTSB--TTS-GGGS----S-SSS---HHHHHHHHHHHHTSSS-HHHHTTHHHHHHHH-SSSSB-HHHHHHHHHHHHHHHHHHH-/----EEEEEPPSSS-GGGTTTTHHHHHHHHHHHHTT-BTT--B----TTSS-GGGGGT-SEEEEE-SSS-TT-B------TTSEEEE--B----EE--EEEEESBTTTTTHHHH---SSSHHHHHHHHHHHHHHHHHTT--TTTS----EEEEES-GGG-HHHHHHHHHHHHHHHTTTT-SEEEEEEE-TTSHHHHHHHH--SHHHHHHHHHHHHHHSSSEEEEEEE-SHHHH--HHHHHHHHHHHHHHTSTTEEEEEEESS-S---HHHHHH-SEEEE-PPP-HHHHHHHHHHHHHHHHHTTSB--SSS-TTTS----GGG-S---HHHHHHHHHHHHTSS--HHHHHHHHHHHHHH-SSSSB-HHHHHHHHHHHHHHHH-/---EEEEEE-SSS-HHHHHHSHHHHHHHHHHHHHS--TT-EEESTT--SS-HHHHHHEEEEEEE-SSS-SS------TTTEEEE--BTT--EE--EEEEESBSTTTTTTTT---TT-HHHHHHHHHHHHHHHHHTT--TTTS----EEEEE--TTS-HHHHHHHHHHHHHHHTTTT-SEEEEEEE-TTSHHHHT--HHHHHHHHHHHHHHHSTTEEEEEEEE----HHHHHHHHHHHHHHTSTTEEEEEEESSSSSS-HHHHTT-SEEEE--S--HHHHHHHHHHHHHHHHHHTSB--SSS-GGGS----SSTTS---HHHHHHHHHHHHTSS--HHHHTTHHHHHHHH-SSSSB-HHHHHHHHHHHHHHHHH-/--PPPEEEEEE-TTS-HHHHHHTHHHHHHHHHHHTTS-BTTB-B----GGGTEEEEEEE-SSS-TT-B--S--S----GGGEEEE--B----EEEEESBTTGGGHHHH---SSSHHHHHHHHHHHHHHHHHTT--TTTS----EEEEE--TTS-HHHHHHHHHHHHHHHTTTT-SEEEEEEESTTSHHHHHHHH--THHHHHHHHHHHHTT-TTEEEEEEE--TTTT--HHHHHHHHHHHHHHTSSSEEEEEEES-SS-S-HHHHTT-SEEEE--PPPHHHHHHHHHHHHHHHHHTTSB--TTS-GGGS-----STTS---HHHHHHHHHHHHTTTS-HHHHHHHHHHHHHH-SSSSB-HHHHHHHHHHHHHHHHH-/----EEEEE--SSS-TTHHHHSHHHHHHHHHHHTTS-BTTB-----TTT--EEEEE-SSS-SS----S----PPPTTSEEEE--BTT----EEEEESSBTTSTTTGGG---SSSHHHHHHHHHHHHHHHHHHT--TTTS----EEEEE--TTS-HHHHHHHHHHHHHHHTTTT-SEEEEEEESTTSTTHHHHHH--SHHHHHHHHHHHHHHSTTEEEEEEE--GGG--HHHHHHHHHHHHHHHHHHSTTEEEEEEESSSSSS-HHHHTT-SEEEE-----HHHHHHHHHHHHHHHHHTTSB--SSS-GGGSPP--SS--SPPPHHHHHHHHHHHHT-S--HHHHHHHHHHHHHH-SSSSB-HHHHHHHHHHHHHHHHH-/--EEEEEEPSSS-HHHHHHSHHHHHHHHHHHHTT-BTTEEEETTTT-SS-HHHHTTEEEEEEE-SSS-TTPBP----TTTEEEE--BS-----EEEEESBTGGGGTTTT---SS-HHHHHHHHHHHHHHHHHTT--TTTS----EEEEE--TTS-HHHHHHHHHHHHHHHSTTT-SEEEEEEESTTSHHHHHHHH--SHHHHHHHHHHHHHT-TTEEEEEEEE-TT--HHHHHHHHHHHHHHHSTTEEEEEEES-SSS--SHHHHH-SEEEE--S--HHHHHHHHHHHHHHHHHHTSB--SSS-GGGS-----SSSS---HHHHHHHHHHHHGGG--HHHHHTHHHHHHHH-SSSSB-HHHHHHHHHHHHHHHHH-

GO terms:
  GO:0000776 kinetochore (C, IDA)

Foldseek 3Di:
DADDDDLKAKEFEFDPVDDPVVVVVVVVVVVVVVVVVLVVAFAQAKDVDPNGTDIMHIHDLVDARLDHDPDDDDDDVLRYFYDYEDDDDWDVVIKTWPDYDPLVPLRNLFFAPDSQLSVVLVVVLVLLVCLLVVHDCVVPPRLLEEEEEEAPLQCQVSSLSNSQHVSQRSCVVVAVTEMEDEDPVDVPCVVVQVVDDPVVLVVLVVQVVVLVPPSYAYEYEAEQDPVSVVSNLVSVRSQSVRSRYHYYYYHNDPPPDDVSNVVSHPDYHYRDHGDLLSLLSLLLVLQVVCVVVQQEDAPPDDPVLAQDRCSDPPDDGHPLVVLSSVLSVLLRPDHSVRLNVQSVVLCVPDPDSYDYSVVSSVSSSVSSVVVVVVVD/DPEKAKEFEFDPVPDPVCCVVCVVLVVVLVVLPLCWAWAQDKDQAQDPPSDDRVSNNGTRIMHMHDLVDARGHRHNDDYDSLRYFYDHADAVDWDPPLIKFWAPHPVLVVLLNLQFADPSVLSVCLVVLLVLLVCLLVPDDCVVPPRLLEAEEEEAPQLCQVSSLSNSLNVSCRRCCVQAVTEMEREPPVDVPVLVVLVVNDPCLLVSLVVVVVVLVDPSYAYEYEYEQVVSNVVPNVVVNLVSSNVQSVHSRYHYYYYHNDPDPDDPSRVVSHPDYHYGYFHDLLRLLVLLLVLQVVCVVVPQADAPPDDPVLRADRCPPVPDDQRVLVVLSSVLSVLQGPDGNNRSVVQPVVLSVPDPDSHHYSVVSSVSSSVSSVVSVD/DAKAKEWEFDPPDDPVVCVVCVVVVVVVVVVVLQWDWAQDKDALVNDPPDDPVNSNTTGIMHMHDLVDAHGDGDYDDPLRYFYDYADEDQWDDVLTKGWAPHPVLAPQLNQQDAPPSVLSVVLVVLLVLLVCLLVPPDCVVPPRLLEEEEEAAPLNCQLSSLSNSQRVSCRSCVVQAVTEMEREPCVDVPVVVVVDPVLLVVLVVQVVQLVPVNYAYEYEYEQPVPVVVVVNLVSSRVQSVRSRYHYYYYHHDPDPDCPSPVVSHPDYDYSPAHDLLSLLRLLLVLQVVCVVVQQEDAPPDDPVLAADRCSDVPDDGHPLVVLSSVLSVVLRPDGSVLSNCLVVQLCVPDPPSYHYSVSSSVSSSVSSVVSVVD/DDAAKAKEWEWDPVDDPVVVVVCLVVVVVVCLVCLVWAFAQAKDADPVCNNTTGIMHMHDLPDARLDRPPPDDRDDHDSLRYFYDYADDDAVHKGWAPHPVLQCLPNLFADPDSQLSVVLVVLLVLLVCLLVPPDCVVPPRLLEAEEEAAPLLCLVSSLSNSQRVSCGSCCVSAVTEMEDEAPVPPPVLVCLVVNDPVLVVVLVVQLVVLVPVSYAYEYEYEACVSNPPVSNVVNLVSSSVSSPRSRYHYYYYHHDQPPDDPSVVVSHPYYHYRDHGDLLSLLVLLLVLQVVCVVVQQEDAPPDDPVLAADRCSDPPDDGHPLVVLSSVLSVLLSVHHSVLLNVQVVVLCVPDPDSHHYSVSSSVSSSVSSVVVVVD/DAAKAKEWEFDPPDDPVVVVVVLVVVQVVVLVVLVWDFAQAKDDDVNPTIPIMHMHDLVDFHGDTCPPDHDDGHPSLRYFYDYADDPDWDCKTKFWEPHPVLVCLPNQQFAPPSVLSVVLVVLLVLLVCLLVVPDCVVPPRLLEEEEEEADQQCQVSSLSNSLRVSCRRCVVSAVTEMEMEHPVDVPCLVCLVVNDPCLCVVLVVLVVVLVDPSYAYEYEYYACVSQVSSVVRNVVNVVSSSVQRVRSRYHYYYYHNHDDDPCVVVCVSHPYYHYGYFHDLLRLLSLLLVLVVVCVVVQQADAPVDDPVQRQDNCPPVPDDGHPLVVLSSVLSVLLGPDGNNVSNCLVVQLSVPDPDSHHYSVRSSVSSSVSSVVVVVD/DKAKEWEFDPVDDPVVVVVCLVVVVVVVVVQQQWDFAPDKDALVNCVPDPVVVSNGTGIMHMHDLVDFRGDHDPPDDSLRYFYDYADEDQWECTKFWEPHPVLPLLRNAQDAPPSVLSVVLVVLLVLLVCLLVVHDCVVPPRLLEEEEEAAPLNCLVSSLSNSQRVSCGRCCVSAVTEMENEPPVDVPVVVVCVVNDCVVVVSLVVQVVQLVPSNYAYEYEYEAPVHHPRVVSVVVSSRVQSVRSRYHYYYYHHDDPPPPDCSCVSHPDYDYRPFGDLLSLLSLLLVVQVVCVVVQQEDDPPDDPVLAQDRCSDDVDDGHPLVVLSSVLSVLLSVPGSVRLNCQVVQLCVPDPVSHHYSVSSSVSSSVSSVVSVVD

Radius of gyration: 49.82 Å; Cα contacts (8 Å, |Δi|>4): 3729; chains: 6; bounding box: 128×167×62 Å

Solvent-accessible surface area: 103346 Å² total; per-residue (Å²): 159,174,113,125,35,93,32,1,9,0,6,1,55,6,47,104,94,22,79,148,84,56,7,107,164,91,34,74,96,7,45,112,66,0,83,56,20,6,176,122,6,38,0,9,62,56,108,161,95,98,140,40,16,110,26,4,4,0,0,2,46,70,36,140,32,34,87,77,30,111,107,153,34,81,18,75,81,88,16,9,12,38,8,55,21,81,87,123,11,77,115,131,58,60,50,26,51,4,14,10,60,75,2,13,50,46,3,28,70,24,45,16,120,67,63,5,10,13,64,2,2,23,20,0,2,0,2,7,32,0,3,40,62,119,5,64,70,102,63,0,16,3,4,5,2,2,8,4,15,4,60,92,34,1,18,16,26,36,1,2,45,0,4,0,5,5,0,1,3,29,11,53,94,95,20,78,136,6,17,0,8,5,20,27,21,80,35,48,56,69,82,40,42,100,111,66,48,136,75,17,95,121,46,4,72,113,5,24,87,55,1,116,82,146,115,5,4,2,0,0,0,15,4,64,66,164,188,26,71,75,33,55,42,84,20,7,21,72,0,38,175,62,41,16,2,6,0,1,1,2,11,59,111,112,101,70,152,60,192,25,21,67,78,48,8,15,35,70,47,89,4,38,105,26,3,19,50,16,16,6,28,61,0,31,39,0,0,61,8,2,25,160,31,22,3,3,83,14,146,163,34,112,95,93,137,31,3,72,102,30,66,52,55,185,39,136,80,40,146,31,3,75,72,0,10,140,7,0,75,72,0,128,63,12,20,28,163,9,3,10,20,0,0,1,15,2,5,22,69,15,52,46,86,74,7,46,0,60,75,0,9,88,15,0,54,82,0,0,106,78,45,66,80,151,110,178,95,134,34,1,24,0,6,0,38,2,60,79,199,22,68,154,96,47,8,139,181,88,38,82,72,0,63,116,0,3,55,25,6,10,174,95,4,86,0,6,54,46,35,85,33,7,107,151,209,75,42,98,76,60,26,50,144,10,16,70,24,1,5,1,1,3,42,82,34,136,24,19,65,93,23,201,101,103,28,80,64,74,8,9,14,25,16,62,12,59,133,105,15,35,102,85,120,47,34,40,23,34,3,12,2,57,37,4,18,26,12,7,21,35,25,40,37,81,76,60,9,5,8,69,2,1,18,12,0,0,0,0,9,34,0,2,41,72,114,8,60,62,97,66,0,36,4,9,4,0,1,0,1,2,0,29,97,9,11,24,6,46,38,1,1,32,0,1,0,7,9,0,5,2,25,9,49,122,123,19,104,98,7,1,0,11,8,3,2,12,60,7,39,27,4,134,23,5,70,128,33,35,147,91,3,91,130,20,2,54,76,2,7,121,47,4,100,65,130,50,3,8,0,0,1,0,4,8,51,10,38,40,12,51,128,85,5,32,69,32,8,33,63,12,4,37,74,2,40,168,74,42,16,5,4,3,1,1,2,0,44,87,90,108,89,52,44,121,19,8,59,71,39,7,10,24,34,42,95,3,45,75,14,50,34,51,2,16,2,20,33,0,39,34,2,0,77,8,2,28,150,21,22,1,2,88,16,146,162,14,136,90,114,119,28,3,71,80,11,51,98,94,90,65,120,92,42,112,28,4,64,71,0,26,104,3,0,72,57,1,150,64,9,24,10,87,9,1,27,8,1,1,0,29,0,2,19,64,6,48,80,85,49,6,61,0,66,75,0,7,89,26,0,48,90,0,0,121,88,108,81,124,82,21,37,16,0,12,1,45,8,37,61,97,17,74,138,73,55,3,138,86,76,47,83,73,2,59,135,21,4,56,63,10,36,85,124,12,133,0,8,36,49,22,42,21,117,123,38,154,119,73,62,92,48,8,21,134,14,2,63,18,1,3,4,3,2,30,96,49,170,30,40,78,116,100,143,40,76,87,77,25,9,13,51,6,63,13,68,119,138,12,61,88,77,145,25,56,31,21,50,4,13,0,61,67,5,11,52,37,3,14,35,22,61,28,98,47,57,2,6,6,80,13,2,17,13,0,0,0,0,3,19,0,3,40,56,90,7,38,26,68,44,0,27,0,11,1,0,12,7,6,6,2,38,97,11,6,27,10,44,38,2,6,42,0,2,0,3,13,0,6,1,31,2,47,95,84,12,88,91,6,2,0,8,8,6,27,54,57,44,112,61,93,84,89,134,71,89,124,15,97,133,22,1,51,100,6,23,133,60,1,116,76,104,136,3,8,3,0,0,0,6,2,33,41,76,133,194,57,87,49,32,49,8,40,12,3,32,87,0,22,92,60,33,8,2,6,0,1,0,1,12,34,63,124,80,104,87,71,83,12,13,57,67,6,5,11,44,63,64,67,2,34,118,16,6,29,44,6,4,6,45,22,0,32,47,2,0,75,8,0,28,152,29,20,0,1,84,16,132,127,37,131,109,103,139,28,4,75,101,37,99,66,15,180,39,137,78,45,142,30,3,107,69,0,20,128,4,0,68,74,0,165,66,17,58,12,121,18,0,26,11,0,0,0,10,0,2,23,60,8,53,104,83,58,3,49,0,72,80,0,8,76,21,0,50,74,0,0,111,49,62,80,94,210,142,57,15,49,4,19,0,6,0,45,7,29,104,87,67,73,172,84,54,7,113,174,48,53,71,68,3,62,113,44,1,59,64,20,8,87,125,4,40,0,7,49,50,59,88,154,120,60,16,81,123,5,25,87,23,4,6,2,1,3,34,103,37,186,23,25,60,55,17,116,160,50,85,142,40,114,19,74,81,77,26,13,12,48,10,58,11,66,138,108,43,79,76,78,22,72,4,12,0,33,59,4,6,53,35,4,16,52,16,35,16,121,67,70,4,7,5,80,0,2,26,11,0,6,0,1,8,48,0,4,37,61,116,7,50,56,144,67,0,41,7,9,6,0,1,0,3,3,0,41,98,39,1,24,14,41,36,0,0,33,0,2,0,0,6,1,4,0,25,14,54,102,112,16,83,83,6,4,0,12,7,1,2,36,73,17,55,28,10,86,19,11,87,105,62,31,86,73,16,81,115,34,1,58,114,2,16,125,52,2,106,60,152,134,1,6,0,1,0,0,2,6,43,7,48,52,7,52,178,188,29,41,82,40,8,21,82,25,1,26,79,0,38,179,68,46,13,2,8,0,0,0,2,0,34,70,91,113,96,27,78,167,34,10,56,78,57,7,6,23,62,55,74,1,34,120,23,8,22,44,3,18,4,24,47,0,30,39,1,0,55,5,0,30,150,25,23,1,2,79,13,146,170,36,128,99,98,144,33,2,76,98,32,78,60,81,193,39,139,78,38,147,28,3,62,77,0,16,121,4,0,63,79,0,138,64,20,33,25,92,24,0,11,28,0,0,1,19,0,5,23,61,16,70,89,78,66,3,43,0,60,70,0,5,96,22,0,53,85,0,0,97,78,57,76,96,195,64,40,33,12,24,0,9,3,40,4,26,114,94,88,62,133,74,76,12,136,90,44,73,86,120,17,40,109,58,4,50,69,39,26,60,114,8,78,0,8,56,33,94,86,154,181,116,172,28,42,71,27,16,10,8,1,1,39,74,25,123,26,30,42,64,14,123,149,45,104,137,116,107,18,85,54,76,19,19,17,52,12,55,22,60,150,90,15,24,154,62,45,32,47,9,36,5,14,2,59,33,4,27,24,10,6,30,37,26,34,37,92,62,61,6,5,6,72,1,0,19,7,0,3,0,0,3,43,0,3,38,69,105,13,46,69,109,59,0,40,10,14,7,0,0,0,2,12,0,39,100,9,8,24,7,44,36,0,0,39,0,1,0,7,14,1,6,3,27,15,55,117,105,18,90,83,7,1,0,11,8,6,0,22,70,32,30,14,33,126,40,10,82,75,20,26,72,76,4,98,144,25,1,70,115,3,29,130,50,2,110,82,125,122,2,6,0,0,0,0,2,4,28,18,40,50,19,88,71,41,44,123,3,44,59,30,15,18,68,24,5,37,121,2,33,127,72,37,14,1,6,2,0,0,4,0,29,89,93,106,47,141,8,95,13,9,61,36,43,6,8,22,30,60,73,0,37,83,14,41,45,96,3,9,1,25,27,0,46,36,1,4,70,7,0,50,155,19,23,0,9,81,27,136,148,34,125,83,111,126,101,4,65,50,10,58,53,94,181,64,127,62,24,119,14,0,98,64,0,41,119,2,0,85,56,0,194,59,9,23,16,87,4,0,25,18,2,0,3,27,0,7,24,55,16,66,84,77,41,1,42,10,67,60,0,4,97,19,0,50,82,0,0,108,60,88,78,101,199,54,46,23,0,6,1,45,8,28,98,95,70,57,157,71,64,4,117,171,59,58,73,78,1,64,135,7,1,157,61,7,25,81,119,5,117,0,8,31,50,24,50,12,113,108,44,150,120,51,73,87,63,5,16,123,12,6,68,25,4,8,2,1,4,46,110,55,169,27,34,79,78,26,133,201,86,58,67,83,8,7,19,51,11,91,25,67,136,128,10,58,140,82,60,34,21,71,3,15,0,46,61,4,17,66,31,12,31,44,26,51,31,126,45,64,2,4,7,70,6,0,21,22,0,4,0,0,3,40,0,1,37,60,91,9,42,43,76,33,0,33,3,14,9,0,7,1,2,4,2,37,89,13,6,25,12,26,36,0,3,39,0,2,0,4,13,0,6,1,27,14,52,95,95,13,91,88,5,6,0,5,4,9,11,42,101,44,62,25,35,72,41,40,86,89,65,48,66,78,25,82,163,27,0,59,100,1,17,122,45,1,108,57,107,102,0,7,2,0,0,0,5,0,16,21,77,94,154,88,27,53,45,35,48,18,62,13,1,15,86,0,34,96,79,44,11,3,3,0,2,0,3,0,33,49,118,84,89,34,116,43,8,17,49,71,16,4,8,41,62,41,82,2,25,122,11,9,23,49,9,7,5,50,22,0,32,43,2,0,78,9,0,29,152,21,17,1,1,86,20,135,145,29,127,106,108,129,28,5,88,95,36,94,75,22,144,38,135,69,46,88,21,4,78,77,0,14,105,4,0,59,93,0,134,59,11,59,13,120,12,1,23,49,1,0,2,26,0,4,24,68,12,52,102,48,65,4,60,0,75,78,0,9,78,22,0,45,77,0,0,106,87,86,75,102,190

Sequence (2264 aa):
PMKTLKNIHAEIRICQKFPKSTVQKRFSEFEELIKAASKNARNWKPISLNELFEKLVIGTCELRDGELFENDLTINPSNIHVYKLHKDGPLSSQLWQLPCVEFDSIWENLIYDSNLKNEVMSYVAALARLSEKHVNTKIINVNRLILLTGPPGTGKTSLCKGLAQHLSIRMNDKYSKSVMLEINSHSLFSKWFSESGKLVQKMFDQIDELAEDEKCMVFVLIDEVIRAVNALLTQIDRIRRRDNVLILCTSNLESTLDKALVDRADIVKNVGQPSDFARYSMLKSSIMELARIGVVIDNEVHTDYWPQDICDTKAPRNEFTEILFKIAQEARGLSGRAISMLPTLVYSKSPEETITLPNCMNLFLEAVKERLSRNNLKNIHAEIRICQKFPKSTVQKRFSEFEELIKAASKNARNWKPISSVELFQGDSSLNELFEKLVIGTCELRDGELFELTINPSNIHVYKLHKDGPLSQSQLWQLPCVEFDSIWENLIYDSNLKNEVMSYVAALARLSEKHVNTKIINVNRLILLTGPPGTGKTSLCKGLAQHLSIRMNDKYSKSVMLEINSHSLFSKWFSESGKLVQKMFDQIDELAEDEKCMVFVLIDEVESLGIRAVNALLTQIDRIRRRDNVLILCTSNLESTLDKALVDRADIVKNVGQPSDFARYSMLKSSIMELARIGVVIDNEVHTDYWPQDICDTKAPRNEFTEILFKIAQEARGLSGRAISMLPTLVYSKSPEETITLPNCMNLFLEAVKERLSKNIHAEIRICQKFPKSTVQKRFSEFEELIKAASKNARNWKPISSVELFQGDSSLNELFEKLVIGTCELRDGELFTINPSNIHVYKLHKDGPLSQSQLWQLPCVEFDSIWENLIYDSNLKNEVMSYVAALARLSEKHVNTKIINVNRLILLTGPPGTGKTSLCKGLAQHLSIRMNDKYSKSVMLEINSHSLFSKWFGKLVQKMFDQIDELAEDEKCMVFVLIDEVEIRAVNALLTQIDRIRRRDNVLILCTSNLESTLDKALVDRADIVKNVGQPSDFARYSMLKSSIMELARIGVVIDNEVHTDYWPQDICDTKAPRNEFTEILFKIAQEARGLSGRAISMLPTLVYSKSPEETITLPNCMNLFLEAVKERLSRTLKNIHAEIRICQKFPKSTVQKRFSEFEELIKAASKNARNWKPISSSSLNELFEKLVIGTCELRDGELFENVNDLTINPSNIHVYKLHKDGSQLWQLPCVEFDSIWENLIYDSNLKNEVMSYVAALARLSEKHVNTKIINVNRLILLTGPPGTGKTSLCKGLAQHLSIRMNDKYSKSVMLEINSHSLFSKWFSESGKLVQKMFDQIDELAEDEKCMVFVLIDEVESLGIRAVNALLTQIDRIRRRDNVLILCTSNLESTLDKALVDRADIVKNVGQPSDFARYSMLKSSIMELARIGVVIDNEVHTDYWPQDICDTKAPRNEFTEILFKIAQEARGLSGRAISMLPTLVYSKSPEETITLPNCMNLFLEAVKERLSRLKNIHAEIRICQKFPKSTVQKRFSEFEELIKAASKNARNWKPISSLNELFEKLVIGTCELRDGELFENVNDLTINPSNIHVYKLHKDGPLGSQLWQLPCVEFDSIWENLIYDSNLKNEVMSYVAALARLSEKHVNTKIINVNRLILLTGPPGTGKTSLCKGLAQHLSIRMNDKYSKSVMLEINSHSLFSKWFSESGKLVQKMFDQIDELAEDEKCMVFVLIDEVESLSDAIRAVNALLTQIDRIRRRDNVLILCTSNLESTLDKALVDRADIVKNVGQPSDFARYSMLKSSIMELARIGVVIDNEVHTDYWPQDICDTKAPRNEFTEILFKIAQEARGLSGRAISMLPTLVYSKSPEETITLPNCMNLFLEAVKERLSRNIHAEIRICQKFPKSTVQKRFSEFEELIKAASKNARNWKPISSVELFQGDSSLNELFEKLVIGTCELRDGELFENINPSNIHVYKLHKDGPLSQLWQLPCVEFDSIWENLIYDSNLKNEVMSYVAALARLSEKHVNTKIINVNRLILLTGPPGTGKTSLCKGLAQHLSIRMNDKYSKSVMLEINSHSLFSKWFSESGKLVQKMFDQIDELAEDEKCMVFVLIDEVESIRAVNALLTQIDRIRRRDNVLILCTSNLESTLDKALVDRADIVKNVGQPSDFARYSMLKSSIMELARIGVVIDNEVHTDYWPQDICDTKAPRNEFTEILFKIAQEARGLSGRAISMLPTLVYSKSPEETITLPNCMNLFLEAVKERLSR

Nearest PDB structures (foldseek):
  4xgu-assembly1_B  TM=1.003E+00  e=5.604E-76  Caenorhabditis elegans
  4xgu-assembly1_E  TM=9.682E-01  e=7.131E-64  Caenorhabditis elegans
  4xgu-assembly1_D  TM=9.012E-01  e=9.821E-62  Caenorhabditis elegans
  4xgu-assembly1_A  TM=9.145E-01  e=1.600E-59  Caenorhabditis elegans
  4xgu-assembly1_F  TM=7.589E-01  e=5.264E-61  Caenorhabditis elegans